Protein 6MSP (pdb70)

Solvent-accessible surface area: 7306 Å² total; per-residue (Å²): 247,60,159,156,150,180,134,114,106,94,98,209,160,49,16,157,183,34,13,135,70,0,96,176,7,55,99,20,0,71,101,3,51,134,134,6,37,75,0,24,0,8,4,72,4,86,73,119,152,31,74,26,162,22,168,124,36,52,112,51,84,0,14,90,5,0,16,81,3,81,88,40,46,122,187,54,62,40,92,113,9,46,8,14,0,49,2,57,70,85,72,85,79,85,80,99,259

Secondary structure (DSSP, 8-state):
---PPPP--------TTTTTHHHHHHHHHHHHTTTT-EEEEEEEETTEEEEEEEES--HHHHHHHHHHHHHHHHH---S-EEEEEEETTEEEEEE--

Sequence (97 aa):
MGHHHHHHENLYFQSHMTDELLERLRQLFEELHERGTEIVVEVHINGERDEIRVRNISKEELKKLLERIREKIEREGSSEVEVNVHSGGQTWTFNEKMGHHHHHHENLYFQSHMTDELLERLRQLFEELHERGTEIVVEVHINGERDEIRVRNISKEELKKLLERIREKIEREGSSEVEVNVHSGGQTWTFNEKMGHHHHHHENLYFQSHMTDELLERLRQLFEELHERGTEIVVEVHINGERDEIRVRNISKEELKKLLERIREKIEREGSSEVEVNVHSGGQTWTFNEKMGHHHHHHENLYFQSHMTDELLERLRQLFEELHERGTEIVVEVHINGERDEIRVRNISKEELKKLLERIREKIEREGSSEVEVNVHSGGQTWTFNEKMGHHHHHHENLYFQSHMTDELLERLRQLFEELHERGTEIVVEVHINGERDEIRVRNISKEELKKLLERIREKIEREGSSEVEVNVHSGGQTWTFNEKMGHHHHHHENLYFQSHMTDELLERLRQLFEELHERGTEIVVEVHINGERDEIRVRNISKEELKKLLERIREKIEREGSSEVEVNVHSGGQTWTFNEKMGHHHHHHENLYFQSHMTDELLERLRQLFEELHERGTEIVVEVHINGERDEIRVRNISKEELKKLLERIREKIEREGSSEVEVNVHSGGQTWTFNEKMGHHHHHHENLYFQSHMTDELLERLRQLFEELHERGTEIVVEVHINGERDEIRVRNISKEELKKLLERIREKIEREGSSEVEVNVHSGGQTWTFNEKMGHHHHHHENLYFQSHMTDELLERLRQLFEELHERGTEIVVEVHINGERDEIRVRNISKEELKKLLERIREKIEREGSSEVEVNVHSGGQTWTFNEKMGHHHHHHENLYFQSHMTDELLERLRQLFEELHERGTEIVVEVHINGERDEIRVRNISKEELKKLLERIREKIEREGSSEVEVNVHSGGQTWTFNEKMGHHHHHHENLYFQSHMTDELLERLRQLFEELHERGTEIVVEVHINGERDEIRVRNISKEELKKLLERIREKIEREGSSEVEVNVHSGGQTWTFNEKMGHHHHHHENLYFQSHMTDELLERLRQLFEELHERGTEIVVEVHINGERDEIRVRNISKEELKKLLERIREKIEREGSSEVEVNVHSGGQTWTFNEKMGHHHHHHENLYFQSHMTDELLERLRQLFEELHERGTEIVVEVHINGERDEIRVRNISKEELKKLLERIREKIEREGSSEVEVNVHSGGQTWTFNEKMGHHHHHHENLYFQSHMTDELLERLRQLFEELHERGTEIVVEVHINGERDEIRVRNISKEELKKLLERIREKIEREGSSEVEVNVHSGGQTWTFNEKMGHHHHHHENLYFQSHMTDELLERLRQLFEELHERGTEIVVEVHINGERDEIRVRNISKEELKKLLERIREKIEREGSSEVEVNVHSGGQTWTFNEKMGHHHHHHENLYFQSHMTDELLERLRQLFEELHERGTEIVVEVHINGERDEIRVRNISKEELKKLLERIREKIEREGSSEVEVNVHSGGQTWTFNEKMGHHHHHHENLYFQSHMTDELLERLRQLFEELHERGTEIVVEVHINGERDEIRVRNISKEELKKLLERIREKIEREGSSEVEVNVHSGGQTWTFNEKMGHHHHHHENLYFQSHMTDELLERLRQLFEELHERGTEIVVEVHINGERDEIRVRNISKEELKKLLERIREKIEREGSSEVEVNVHSGGQTWTFNEKMGHHHHHHENLYFQSHMTDELLERLRQLFEELHERGTEIVVEVHINGERDEIRVRNISKEELKKLLERIREKIEREGSSEVEVNVHSGGQTWTFNEKMGHHHHHHENLYFQSHMTDELLERLRQLFEELHERGTEIVVEVHINGERDEIRVRNISKEELKKLLERIREKIEREGSSEVEVNVHSGGQTWTFNEK

Nearest PDB structures (foldseek):
  6msp-assembly1_A  TM=8.173E-01  e=9.191E-14  synthetic construct
  2ybv-assembly1_L  TM=6.502E-01  e=7.296E-02  Thermosynechococcus vestitus BP-1
  1y8x-assembly1_B  TM=4.768E-01  e=2.147E-01  Homo sapiens
  6msp-assembly1_A  TM=8.013E-01  e=2.602E-12  synthetic construct
  1qys-assembly1_A  TM=6.746E-01  e=5.087E-01  unclassified

Radius of gyration: 14.79 Å; Cα contacts (8 Å, |Δi|>4): 127; chains: 1; bounding box: 31×31×53 Å

Structure (mmCIF, N/CA/C/O backbone):
data_6MSP
#
_entry.id   6MSP
#
loop_
_atom_site.group_PDB
_atom_site.id
_atom_site.type_symbol
_atom_site.label_atom_id
_atom_site.label_alt_id
_atom_site.label_comp_id
_atom_site.label_asym_id
_atom_site.label_entity_id
_atom_site.label_seq_id
_atom_site.pdbx_PDB_ins_code
_atom_site.Cartn_x
_atom_site.Cartn_y
_atom_site.Cartn_z
_atom_site.occupancy
_atom_site.B_iso_or_equiv
_atom_site.auth_seq_id
_atom_site.auth_comp_id
_atom_site.auth_asym_id
_atom_site.auth_atom_id
_atom_site.pdbx_PDB_model_num
ATOM 1 N N . MET A 1 1 ? -14.607 5.087 38.837 1.00 13.31 1 MET A N 1
ATOM 2 C CA . MET A 1 1 ? -14.086 3.891 38.153 1.00 13.30 1 MET A CA 1
ATOM 3 C C . MET A 1 1 ? -12.996 4.338 37.165 1.00 43.54 1 MET A C 1
ATOM 4 O O . MET A 1 1 ? -11.859 3.852 37.214 1.00 42.41 1 MET A O 1
ATOM 20 N N . GLY A 1 2 ? -13.364 5.291 36.280 1.00 72.13 2 GLY A N 1
ATOM 21 C CA . GLY A 1 2 ? -12.438 5.876 35.305 1.00 43.31 2 GLY A CA 1
ATOM 22 C C . GLY A 1 2 ? -12.250 5.013 34.061 1.00 53.01 2 GLY A C 1
ATOM 23 O O . GLY A 1 2 ? -12.848 3.932 33.945 1.00 22.40 2 GLY A O 1
ATOM 27 N N . HIS A 1 3 ? -11.399 5.506 33.139 1.00 72.01 3 HIS A N 1
ATOM 28 C CA . HIS A 1 3 ? -11.013 4.799 31.905 1.00 72.11 3 HIS A CA 1
ATOM 29 C C . HIS A 1 3 ? -9.842 5.554 31.247 1.00 41.25 3 HIS A C 1
ATOM 30 O O . HIS A 1 3 ? -10.005 6.711 30.830 1.00 32.24 3 HIS A O 1
ATOM 45 N N . HIS A 1 4 ? -8.672 4.897 31.161 1.00 21.24 4 HIS A N 1
ATOM 46 C CA . HIS A 1 4 ? -7.501 5.433 30.453 1.00 65.23 4 HIS A CA 1
ATOM 47 C C . HIS A 1 4 ? -7.802 5.475 28.940 1.00 54.25 4 HIS A C 1
ATOM 48 O O . HIS A 1 4 ? -8.141 4.447 28.336 1.00 53.34 4 HIS A O 1
ATOM 63 N N . HIS A 1 5 ? -7.698 6.685 28.362 1.00 33.23 5 HIS A N 1
ATOM 64 C CA . HIS A 1 5 ? -7.942 6.949 26.925 1.00 52.12 5 HIS A CA 1
ATOM 65 C C . HIS A 1 5 ? -6.808 6.360 26.067 1.00 1.34 5 HIS A C 1
ATOM 66 O O . HIS A 1 5 ? -5.777 5.955 26.621 1.00 54.32 5 HIS A O 1
ATOM 81 N N . HIS A 1 6 ? -7.002 6.324 24.722 1.00 32.24 6 HIS A N 1
ATOM 82 C CA . HIS A 1 6 ? -6.074 5.614 23.807 1.00 4.12 6 HIS A CA 1
ATOM 83 C C . HIS A 1 6 ? -4.631 6.141 23.950 1.00 51.32 6 HIS A C 1
ATOM 84 O O . HIS A 1 6 ? -4.396 7.355 23.881 1.00 45.24 6 HIS A O 1
ATOM 99 N N . HIS A 1 7 ? -3.687 5.221 24.208 1.00 12.53 7 HIS A N 1
ATOM 100 C CA . HIS A 1 7 ? -2.266 5.569 24.355 1.00 60.23 7 HIS A CA 1
ATOM 101 C C . HIS A 1 7 ? -1.624 5.774 22.973 1.00 32.53 7 HIS A C 1
ATOM 102 O O . HIS A 1 7 ? -2.040 5.156 21.985 1.00 62.35 7 HIS A O 1
ATOM 117 N N . HIS A 1 8 ? -0.617 6.646 22.926 1.00 53.14 8 HIS A N 1
ATOM 118 C CA . HIS A 1 8 ? 0.167 6.925 21.720 1.00 43.04 8 HIS A CA 1
ATOM 119 C C . HIS A 1 8 ? 1.637 6.591 22.000 1.00 30.20 8 HIS A C 1
ATOM 120 O O . HIS A 1 8 ? 2.272 7.221 22.850 1.00 13.10 8 HIS A O 1
ATOM 135 N N . GLU A 1 9 ? 2.159 5.584 21.295 1.00 33.25 9 GLU A N 1
ATOM 136 C CA . GLU A 1 9 ? 3.591 5.233 21.325 1.00 3.34 9 GLU A CA 1
ATOM 137 C C . GLU A 1 9 ? 4.233 5.688 20.002 1.00 31.53 9 GLU A C 1
ATOM 138 O O . GLU A 1 9 ? 3.543 5.844 18.990 1.00 30.33 9 GLU A O 1
ATOM 150 N N . ASN A 1 10 ? 5.554 5.915 20.027 1.00 25.21 10 ASN A N 1
ATOM 151 C CA . ASN A 1 10 ? 6.306 6.455 18.879 1.00 61.14 10 ASN A CA 1
ATOM 152 C C . ASN A 1 10 ? 7.211 5.372 18.278 1.00 64.15 10 ASN A C 1
ATOM 153 O O . ASN A 1 10 ? 8.110 4.856 18.957 1.00 51.30 10 ASN A O 1
ATOM 164 N N . LEU A 1 11 ? 6.929 4.997 17.016 1.00 11.41 11 LEU A N 1
ATOM 165 C CA . LEU A 1 11 ? 7.847 4.200 16.194 1.00 55.40 11 LEU A CA 1
ATOM 166 C C . LEU A 1 11 ? 8.943 5.144 15.681 1.00 35.45 11 LEU A C 1
ATOM 167 O O . LEU A 1 11 ? 8.731 5.887 14.711 1.00 73.14 11 LEU A O 1
ATOM 183 N N . TYR A 1 12 ? 10.081 5.142 16.394 1.00 62.24 12 TYR A N 1
ATOM 184 C CA . TYR A 1 12 ? 11.197 6.090 16.186 1.00 32.15 12 TYR A CA 1
ATOM 185 C C . TYR A 1 12 ? 11.764 6.038 14.753 1.00 33.03 12 TYR A C 1
ATOM 186 O O . TYR A 1 12 ? 12.215 7.059 14.216 1.00 31.41 12 TYR A O 1
ATOM 204 N N . PHE A 1 13 ? 11.724 4.842 14.143 1.00 42.04 13 PHE A N 1
ATOM 205 C CA . PHE A 1 13 ? 12.346 4.582 12.835 1.00 15.14 13 PHE A CA 1
ATOM 206 C C . PHE A 1 13 ? 11.344 3.961 11.844 1.00 30.12 13 PHE A C 1
ATOM 207 O O . PHE A 1 13 ? 10.231 3.560 12.208 1.00 1.20 13 PHE A O 1
ATOM 224 N N . GLN A 1 14 ? 11.775 3.918 10.581 1.00 73.31 14 GLN A N 1
ATOM 225 C CA . GLN A 1 14 ? 11.099 3.228 9.474 1.00 53.21 14 GLN A CA 1
ATOM 226 C C . GLN A 1 14 ? 12.133 2.258 8.837 1.00 32.12 14 GLN A C 1
ATOM 227 O O . GLN A 1 14 ? 13.310 2.273 9.219 1.00 42.43 14 GLN A O 1
ATOM 241 N N . SER A 1 15 ? 11.688 1.407 7.903 1.00 3.12 15 SER A N 1
ATOM 242 C CA . SER A 1 15 ? 12.500 0.315 7.313 1.00 75.04 15 SER A CA 1
ATOM 243 C C . SER A 1 15 ? 13.473 0.814 6.208 1.00 64.21 15 SER A C 1
ATOM 244 O O . SER A 1 15 ? 13.529 0.238 5.107 1.00 75.54 15 SER A O 1
ATOM 252 N N . HIS A 1 16 ? 14.284 1.846 6.533 1.00 53.52 16 HIS A N 1
ATOM 253 C CA . HIS A 1 16 ? 15.142 2.550 5.555 1.00 3.45 16 HIS A CA 1
ATOM 254 C C . HIS A 1 16 ? 16.353 1.681 5.130 1.00 51.13 16 HIS A C 1
ATOM 255 O O . HIS A 1 16 ? 17.446 1.781 5.696 1.00 71.23 16 HIS A O 1
ATOM 270 N N . MET A 1 17 ? 16.093 0.814 4.149 1.00 41.30 17 MET A N 1
ATOM 271 C CA . MET A 1 17 ? 17.071 -0.093 3.530 1.00 1.41 17 MET A CA 1
ATOM 272 C C . MET A 1 17 ? 16.394 -0.691 2.290 1.00 51.31 17 MET A C 1
ATOM 273 O O . MET A 1 17 ? 16.922 -0.629 1.177 1.00 1.25 17 MET A O 1
ATOM 287 N N . THR A 1 18 ? 15.201 -1.258 2.522 1.00 22.20 18 THR A N 1
ATOM 288 C CA . THR A 1 18 ? 14.254 -1.660 1.471 1.00 34.20 18 THR A CA 1
ATOM 289 C C . THR A 1 18 ? 13.406 -0.442 1.056 1.00 33.24 18 THR A C 1
ATOM 290 O O . THR A 1 18 ? 13.042 -0.292 -0.121 1.00 3.00 18 THR A O 1
ATOM 301 N N . ASP A 1 19 ? 13.096 0.406 2.065 1.00 25.45 19 ASP A N 1
ATOM 302 C CA . ASP A 1 19 ? 12.307 1.634 1.897 1.00 11.04 19 ASP A CA 1
ATOM 303 C C . ASP A 1 19 ? 12.975 2.588 0.891 1.00 53.53 19 ASP A C 1
ATOM 304 O O . ASP A 1 19 ? 13.885 3.363 1.221 1.00 12.45 19 ASP A O 1
ATOM 313 N N . GLU A 1 20 ? 12.537 2.437 -0.356 1.00 22.13 20 GLU A N 1
ATOM 314 C CA . GLU A 1 20 ? 12.994 3.213 -1.497 1.00 34.31 20 GLU A CA 1
ATOM 315 C C . GLU A 1 20 ? 11.787 3.379 -2.417 1.00 32.50 20 GLU A C 1
ATOM 316 O O . GLU A 1 20 ? 11.264 4.484 -2.597 1.00 51.32 20 GLU A O 1
ATOM 328 N N . LEU A 1 21 ? 11.323 2.233 -2.944 1.00 73.32 21 LEU A N 1
ATOM 329 C CA . LEU A 1 21 ? 10.034 2.131 -3.649 1.00 70.32 21 LEU A CA 1
ATOM 330 C C . LEU A 1 21 ? 8.870 2.199 -2.642 1.00 43.23 21 LEU A C 1
ATOM 331 O O . LEU A 1 21 ? 7.756 2.564 -3.008 1.00 71.13 21 LEU A O 1
ATOM 347 N N . LEU A 1 22 ? 9.153 1.840 -1.371 1.00 31.25 22 LEU A N 1
ATOM 348 C CA . LEU A 1 22 ? 8.162 1.873 -0.281 1.00 31.45 22 LEU A CA 1
ATOM 349 C C . LEU A 1 22 ? 7.779 3.321 0.083 1.00 34.32 22 LEU A C 1
ATOM 350 O O . LEU A 1 22 ? 6.595 3.608 0.302 1.00 54.23 22 LEU A O 1
ATOM 366 N N . GLU A 1 23 ? 8.786 4.228 0.158 1.00 33.32 23 GLU A N 1
ATOM 367 C CA . GLU A 1 23 ? 8.540 5.668 0.396 1.00 23.22 23 GLU A CA 1
ATOM 368 C C . GLU A 1 23 ? 7.697 6.256 -0.747 1.00 12.54 23 GLU A C 1
ATOM 369 O O . GLU A 1 23 ? 6.817 7.085 -0.506 1.00 4.41 23 GLU A O 1
ATOM 381 N N . ARG A 1 24 ? 7.971 5.789 -1.986 1.00 42.53 24 ARG A N 1
ATOM 382 C CA . ARG A 1 24 ? 7.193 6.150 -3.187 1.00 33.52 24 ARG A CA 1
ATOM 383 C C . ARG A 1 24 ? 5.712 5.731 -3.042 1.00 74.43 24 ARG A C 1
ATOM 384 O O . ARG A 1 24 ? 4.817 6.381 -3.601 1.00 0.41 24 ARG A O 1
ATOM 405 N N . LEU A 1 25 ? 5.464 4.639 -2.279 1.00 32.13 25 LEU A N 1
ATOM 406 C CA . LEU A 1 25 ? 4.101 4.169 -1.977 1.00 45.23 25 LEU A CA 1
ATOM 407 C C . LEU A 1 25 ? 3.479 5.056 -0.884 1.00 14.41 25 LEU A C 1
ATOM 408 O O . LEU A 1 25 ? 2.277 5.332 -0.922 1.00 31.04 25 LEU A O 1
ATOM 424 N N . ARG A 1 26 ? 4.322 5.526 0.079 1.00 64.02 26 ARG A N 1
ATOM 425 C CA . ARG A 1 26 ? 3.868 6.420 1.163 1.00 22.23 26 ARG A CA 1
ATOM 426 C C . ARG A 1 26 ? 3.529 7.810 0.621 1.00 55.34 26 ARG A C 1
ATOM 427 O O . ARG A 1 26 ? 2.763 8.532 1.242 1.00 42.42 26 ARG A O 1
ATOM 448 N N . GLN A 1 27 ? 4.118 8.190 -0.531 1.00 22.40 27 GLN A N 1
ATOM 449 C CA . GLN A 1 27 ? 3.779 9.456 -1.199 1.00 43.41 27 GLN A CA 1
ATOM 450 C C . GLN A 1 27 ? 2.302 9.434 -1.609 1.00 33.33 27 GLN A C 1
ATOM 451 O O . GLN A 1 27 ? 1.585 10.413 -1.402 1.00 1.22 27 GLN A O 1
ATOM 465 N N . LEU A 1 28 ? 1.861 8.277 -2.139 1.00 72.33 28 LEU A N 1
ATOM 466 C CA . LEU A 1 28 ? 0.468 8.061 -2.549 1.00 74.42 28 LEU A CA 1
ATOM 467 C C . LEU A 1 28 ? -0.454 7.925 -1.313 1.00 70.23 28 LEU A C 1
ATOM 468 O O . LEU A 1 28 ? -1.565 8.441 -1.328 1.00 2.02 28 LEU A O 1
ATOM 484 N N . PHE A 1 29 ? 0.023 7.242 -0.240 1.00 52.40 29 PHE A N 1
ATOM 485 C CA . PHE A 1 29 ? -0.763 7.052 1.012 1.00 54.33 29 PHE A CA 1
ATOM 486 C C . PHE A 1 29 ? -1.024 8.402 1.712 1.00 30.34 29 PHE A C 1
ATOM 487 O O . PHE A 1 29 ? -2.152 8.698 2.105 1.00 60.54 29 PHE A O 1
ATOM 504 N N . GLU A 1 30 ? 0.046 9.211 1.836 1.00 14.44 30 GLU A N 1
ATOM 505 C CA . GLU A 1 30 ? 0.016 10.553 2.457 1.00 62.04 30 GLU A CA 1
ATOM 506 C C . GLU A 1 30 ? -0.769 11.554 1.600 1.00 4.22 30 GLU A C 1
ATOM 507 O O . GLU A 1 30 ? -1.359 12.502 2.127 1.00 13.51 30 GLU A O 1
ATOM 519 N N . GLU A 1 31 ? -0.743 11.343 0.277 1.00 22.53 31 GLU A N 1
ATOM 520 C CA . GLU A 1 31 ? -1.520 12.141 -0.679 1.00 11.21 31 GLU A CA 1
ATOM 521 C C . GLU A 1 31 ? -3.025 11.886 -0.473 1.00 71.23 31 GLU A C 1
ATOM 522 O O . GLU A 1 31 ? -3.792 12.814 -0.241 1.00 54.00 31 GLU A O 1
ATOM 534 N N . LEU A 1 32 ? -3.409 10.594 -0.496 1.00 74.31 32 LEU A N 1
ATOM 535 C CA . LEU A 1 32 ? -4.808 10.138 -0.321 1.00 71.33 32 LEU A CA 1
ATOM 536 C C . LEU A 1 32 ? -5.311 10.385 1.118 1.00 54.01 32 LEU A C 1
ATOM 537 O O . LEU A 1 32 ? -6.519 10.425 1.363 1.00 63.24 32 LEU A O 1
ATOM 553 N N . HIS A 1 33 ? -4.364 10.554 2.058 1.00 12.23 33 HIS A N 1
ATOM 554 C CA . HIS A 1 33 ? -4.645 10.846 3.478 1.00 2.22 33 HIS A CA 1
ATOM 555 C C . HIS A 1 33 ? -5.395 12.203 3.639 1.00 62.34 33 HIS A C 1
ATOM 556 O O . HIS A 1 33 ? -6.015 12.443 4.681 1.00 44.44 33 HIS A O 1
ATOM 571 N N . GLU A 1 34 ? -5.348 13.063 2.584 1.00 71.13 34 GLU A N 1
ATOM 572 C CA . GLU A 1 34 ? -6.107 14.334 2.529 1.00 23.14 34 GLU A CA 1
ATOM 573 C C . GLU A 1 34 ? -7.624 14.083 2.731 1.00 62.14 34 GLU A C 1
ATOM 574 O O . GLU A 1 34 ? -8.303 14.850 3.423 1.00 34.14 34 GLU A O 1
ATOM 586 N N . ARG A 1 35 ? -8.143 12.985 2.130 1.00 65.22 35 ARG A N 1
ATOM 587 C CA . ARG A 1 35 ? -9.554 12.583 2.273 1.00 53.25 35 ARG A CA 1
ATOM 588 C C . ARG A 1 35 ? -9.666 11.489 3.345 1.00 62.33 35 ARG A C 1
ATOM 589 O O . ARG A 1 35 ? -10.679 11.406 4.050 1.00 4.23 35 ARG A O 1
ATOM 610 N N . GLY A 1 36 ? -8.588 10.672 3.467 1.00 44.11 36 GLY A N 1
ATOM 611 C CA . GLY A 1 36 ? -8.521 9.571 4.426 1.00 53.52 36 GLY A CA 1
ATOM 612 C C . GLY A 1 36 ? -9.615 8.538 4.220 1.00 31.41 36 GLY A C 1
ATOM 613 O O . GLY A 1 36 ? -10.136 7.992 5.183 1.00 62.15 36 GLY A O 1
ATOM 617 N N . THR A 1 37 ? -9.941 8.258 2.945 1.00 54.35 37 THR A N 1
ATOM 618 C CA . THR A 1 37 ? -11.061 7.368 2.569 1.00 23.52 37 THR A CA 1
ATOM 619 C C . THR A 1 37 ? -10.669 5.878 2.752 1.00 13.54 37 THR A C 1
ATOM 620 O O . THR A 1 37 ? -9.643 5.565 3.375 1.00 32.41 37 THR A O 1
ATOM 631 N N . GLU A 1 38 ? -11.528 4.974 2.245 1.00 54.01 38 GLU A N 1
ATOM 632 C CA . GLU A 1 38 ? -11.243 3.537 2.153 1.00 74.43 38 GLU A CA 1
ATOM 633 C C . GLU A 1 38 ? -10.043 3.277 1.212 1.00 75.15 38 GLU A C 1
ATOM 634 O O . GLU A 1 38 ? -10.195 3.092 -0.007 1.00 22.44 38 GLU A O 1
ATOM 646 N N . ILE A 1 39 ? -8.836 3.300 1.802 1.00 61.12 39 ILE A N 1
ATOM 647 C CA . ILE A 1 39 ? -7.589 3.029 1.091 1.00 51.31 39 ILE A CA 1
ATOM 648 C C . ILE A 1 39 ? -7.267 1.545 1.279 1.00 52.44 39 ILE A C 1
ATOM 649 O O . ILE A 1 39 ? -6.945 1.103 2.381 1.00 32.31 39 ILE A O 1
ATOM 665 N N . VAL A 1 40 ? -7.416 0.773 0.199 1.00 30.40 40 VAL A N 1
ATOM 666 C CA . VAL A 1 40 ? -7.230 -0.677 0.223 1.00 53.52 40 VAL A CA 1
ATOM 667 C C . VAL A 1 40 ? -5.888 -1.022 -0.431 1.00 73.44 40 VAL A C 1
ATOM 668 O O . VAL A 1 40 ? -5.733 -0.889 -1.647 1.00 24.34 40 VAL A O 1
ATOM 681 N N . VAL A 1 41 ? -4.913 -1.420 0.399 1.00 12.35 41 VAL A N 1
ATOM 682 C CA . VAL A 1 41 ? -3.570 -1.791 -0.044 1.00 52.24 41 VAL A CA 1
ATOM 683 C C . VAL A 1 41 ? -3.533 -3.302 -0.287 1.00 54.34 41 VAL A C 1
ATOM 684 O O . VAL A 1 41 ? -3.608 -4.093 0.647 1.00 14.33 41 VAL A O 1
ATOM 697 N N . GLU A 1 42 ? -3.429 -3.673 -1.554 1.00 22.35 42 GLU A N 1
ATOM 698 C CA . GLU A 1 42 ? -3.536 -5.050 -2.027 1.00 33.14 42 GLU A CA 1
ATOM 699 C C . GLU A 1 42 ? -2.199 -5.466 -2.647 1.00 60.45 42 GLU A C 1
ATOM 700 O O . GLU A 1 42 ? -1.678 -4.775 -3.517 1.00 54.01 42 GLU A O 1
ATOM 712 N N . VAL A 1 43 ? -1.642 -6.590 -2.177 1.00 1.40 43 VAL A N 1
ATOM 713 C CA . VAL A 1 43 ? -0.312 -7.066 -2.576 1.00 71.03 43 VAL A CA 1
ATOM 714 C C . VAL A 1 43 ? -0.436 -8.499 -3.124 1.00 55.33 43 VAL A C 1
ATOM 715 O O . VAL A 1 43 ? -0.560 -9.445 -2.352 1.00 34.33 43 VAL A O 1
ATOM 728 N N . HIS A 1 44 ? -0.419 -8.636 -4.465 1.00 33.31 44 HIS A N 1
ATOM 729 C CA . HIS A 1 44 ? -0.425 -9.934 -5.161 1.00 5.12 44 HIS A CA 1
ATOM 730 C C . HIS A 1 44 ? 1.014 -10.318 -5.521 1.00 2.12 44 HIS A C 1
ATOM 731 O O . HIS A 1 44 ? 1.634 -9.654 -6.356 1.00 42.05 44 HIS A O 1
ATOM 746 N N . ILE A 1 45 ? 1.563 -11.359 -4.870 1.00 33.14 45 ILE A N 1
ATOM 747 C CA . ILE A 1 45 ? 2.874 -11.925 -5.239 1.00 22.25 45 ILE A CA 1
ATOM 748 C C . ILE A 1 45 ? 2.745 -13.433 -5.487 1.00 40.31 45 ILE A C 1
ATOM 749 O O . ILE A 1 45 ? 2.418 -14.191 -4.563 1.00 11.34 45 ILE A O 1
ATOM 765 N N . ASN A 1 46 ? 2.980 -13.826 -6.770 1.00 70.22 46 ASN A N 1
ATOM 766 C CA . ASN A 1 46 ? 3.011 -15.230 -7.264 1.00 64.31 46 ASN A CA 1
ATOM 767 C C . ASN A 1 46 ? 1.599 -15.848 -7.299 1.00 24.34 46 ASN A C 1
ATOM 768 O O . ASN A 1 46 ? 1.007 -16.029 -8.375 1.00 52.14 46 ASN A O 1
ATOM 779 N N . GLY A 1 47 ? 1.072 -16.134 -6.106 1.00 75.04 47 GLY A N 1
ATOM 780 C CA . GLY A 1 47 ? -0.270 -16.711 -5.931 1.00 32.13 47 GLY A CA 1
ATOM 781 C C . GLY A 1 47 ? -0.847 -16.434 -4.548 1.00 74.23 47 GLY A C 1
ATOM 782 O O . GLY A 1 47 ? -1.862 -17.024 -4.162 1.00 52.34 47 GLY A O 1
ATOM 786 N N . GLU A 1 48 ? -0.182 -15.545 -3.810 1.00 35.14 48 GLU A N 1
ATOM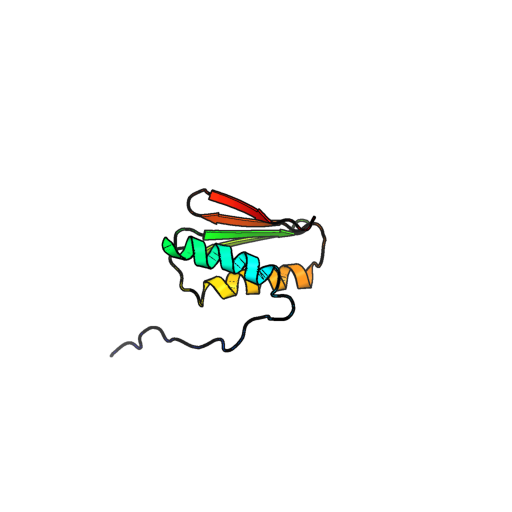 787 C CA . GLU A 1 48 ? -0.621 -15.071 -2.503 1.00 21.11 48 GLU A CA 1
ATOM 788 C C . GLU A 1 48 ? -1.035 -13.614 -2.653 1.00 14.31 48 GLU A C 1
ATOM 789 O O . GLU A 1 48 ? -0.374 -12.864 -3.367 1.00 41.40 48 GLU A O 1
ATOM 801 N N . ARG A 1 49 ? -2.130 -13.215 -2.009 1.00 30.12 49 ARG A N 1
ATOM 802 C CA . ARG A 1 49 ? -2.561 -11.809 -1.990 1.00 51.13 49 ARG A CA 1
ATOM 803 C C . ARG A 1 49 ? -2.774 -11.353 -0.543 1.00 70.41 49 ARG A C 1
ATOM 804 O O . ARG A 1 49 ? -3.104 -12.169 0.328 1.00 65.31 49 ARG A O 1
ATOM 825 N N . ASP A 1 50 ? -2.581 -10.051 -0.296 1.00 24.42 50 ASP A N 1
ATOM 826 C CA . ASP A 1 50 ? -2.767 -9.451 1.032 1.00 42.02 50 ASP A CA 1
ATOM 827 C C . ASP A 1 50 ? -3.536 -8.131 0.872 1.00 61.02 50 ASP A C 1
ATOM 828 O O . ASP A 1 50 ? -3.018 -7.170 0.307 1.00 40.44 50 ASP A O 1
ATOM 837 N N . GLU A 1 51 ? -4.758 -8.098 1.405 1.00 15.32 51 GLU A N 1
ATOM 838 C CA . GLU A 1 51 ? -5.699 -6.973 1.253 1.00 44.31 51 GLU A CA 1
ATOM 839 C C . GLU A 1 51 ? -5.846 -6.247 2.605 1.00 34.43 51 GLU A C 1
ATOM 840 O O . GLU A 1 51 ? -6.253 -6.863 3.596 1.00 74.45 51 GLU A O 1
ATOM 852 N N . ILE A 1 52 ? -5.498 -4.946 2.649 1.00 41.42 52 ILE A N 1
ATOM 853 C CA . ILE A 1 52 ? -5.562 -4.127 3.878 1.00 72.54 52 ILE A CA 1
ATOM 854 C C . ILE A 1 52 ? -6.542 -2.964 3.642 1.00 23.33 52 ILE A C 1
ATOM 855 O O . ILE A 1 52 ? -6.213 -2.032 2.907 1.00 25.42 52 ILE A O 1
ATOM 871 N N . ARG A 1 53 ? -7.733 -3.009 4.259 1.00 60.23 53 ARG A N 1
ATOM 872 C CA . ARG A 1 53 ? -8.720 -1.916 4.156 1.00 52.15 53 ARG A CA 1
ATOM 873 C C . ARG A 1 53 ? -8.521 -0.966 5.350 1.00 32.31 53 ARG A C 1
ATOM 874 O O . ARG A 1 53 ? -8.850 -1.324 6.483 1.00 43.02 53 ARG A O 1
ATOM 895 N N . VAL A 1 54 ? -7.941 0.226 5.101 1.00 21.35 54 VAL A N 1
ATOM 896 C CA . VAL A 1 54 ? -7.752 1.268 6.133 1.00 74.12 54 VAL A CA 1
ATOM 897 C C . VAL A 1 54 ? -8.628 2.492 5.795 1.00 13.31 54 VAL A C 1
ATOM 898 O O . VAL A 1 54 ? -8.490 3.108 4.736 1.00 54.30 54 VAL A O 1
ATOM 911 N N . ARG A 1 55 ? -9.571 2.797 6.699 1.00 70.34 55 ARG A N 1
ATOM 912 C CA . ARG A 1 55 ? -10.590 3.841 6.506 1.00 55.22 55 ARG A CA 1
ATOM 913 C C . ARG A 1 55 ? -10.458 4.864 7.644 1.00 33.13 55 ARG A C 1
ATOM 914 O O . ARG A 1 55 ? -10.743 4.534 8.806 1.00 63.02 55 ARG A O 1
ATOM 935 N N . ASN A 1 56 ? -10.000 6.086 7.301 1.00 51.42 56 ASN A N 1
ATOM 936 C CA . ASN A 1 56 ? -9.775 7.204 8.254 1.00 4.53 56 ASN A CA 1
ATOM 937 C C . ASN A 1 56 ? -8.681 6.831 9.271 1.00 30.04 56 ASN A C 1
ATOM 938 O O . ASN A 1 56 ? -8.961 6.512 10.430 1.00 41.31 56 ASN A O 1
ATOM 949 N N . ILE A 1 57 ? -7.433 6.832 8.790 1.00 64.13 57 ILE A N 1
ATOM 950 C CA . ILE A 1 57 ? -6.246 6.454 9.580 1.00 23.41 57 ILE A CA 1
ATOM 951 C C . ILE A 1 57 ? -5.290 7.648 9.755 1.00 25.03 57 ILE A C 1
ATOM 952 O O . ILE A 1 57 ? -5.496 8.708 9.158 1.00 22.05 57 ILE A O 1
ATOM 968 N N . SER A 1 58 ? -4.260 7.457 10.592 1.00 23.12 58 SER A N 1
ATOM 969 C CA . SER A 1 58 ? -3.207 8.457 10.835 1.00 14.14 58 SER A CA 1
ATOM 970 C C . SER A 1 58 ? -1.967 8.169 9.955 1.00 31.03 58 SER A C 1
ATOM 971 O O . SER A 1 58 ? -1.872 7.107 9.318 1.00 15.22 58 SER A O 1
ATOM 979 N N . LYS A 1 59 ? -1.020 9.129 9.938 1.00 72.02 59 LYS A N 1
ATOM 980 C CA . LYS A 1 59 ? 0.241 9.028 9.161 1.00 14.52 59 LYS A CA 1
ATOM 981 C C . LYS A 1 59 ? 1.171 7.932 9.734 1.00 52.02 59 LYS A C 1
ATOM 982 O O . LYS A 1 59 ? 1.974 7.328 9.010 1.00 63.20 59 LYS A O 1
ATOM 1001 N N . GLU A 1 60 ? 1.026 7.691 11.046 1.00 0.04 60 GLU A N 1
ATOM 1002 C CA . GLU A 1 60 ? 1.762 6.649 11.787 1.00 51.31 60 GLU A CA 1
ATOM 1003 C C . GLU A 1 60 ? 1.139 5.258 11.550 1.00 0.14 60 GLU A C 1
ATOM 1004 O O . GLU A 1 60 ? 1.789 4.235 11.774 1.00 41.34 60 GLU A O 1
ATOM 1016 N N . GLU A 1 61 ? -0.129 5.237 11.104 1.00 4.40 61 GLU A N 1
ATOM 1017 C CA . GLU A 1 61 ? -0.825 3.994 10.757 1.00 73.43 61 GLU A CA 1
ATOM 1018 C C . GLU A 1 61 ? -0.427 3.547 9.343 1.00 11.23 61 GLU A C 1
ATOM 1019 O O . GLU A 1 61 ? -0.083 2.386 9.127 1.00 65.11 61 GLU A O 1
ATOM 1031 N N . LEU A 1 62 ? -0.456 4.492 8.377 1.00 12.42 62 LEU A N 1
ATOM 1032 C CA . LEU A 1 62 ? -0.235 4.162 6.956 1.00 61.21 62 LEU A CA 1
ATOM 1033 C C . LEU A 1 62 ? 1.235 3.825 6.630 1.00 40.24 62 LEU A C 1
ATOM 1034 O O . LEU A 1 62 ? 1.506 3.191 5.600 1.00 72.50 62 LEU A O 1
ATOM 1050 N N . LYS A 1 63 ? 2.185 4.247 7.498 1.00 73.03 63 LYS A N 1
ATOM 1051 C CA . LYS A 1 63 ? 3.599 3.843 7.354 1.00 52.34 63 LYS A CA 1
ATOM 1052 C C . LYS A 1 63 ? 3.733 2.311 7.531 1.00 73.41 63 LYS A C 1
ATOM 1053 O O . LYS A 1 63 ? 4.632 1.681 6.961 1.00 11.54 63 LYS A O 1
ATOM 1072 N N . LYS A 1 64 ? 2.815 1.726 8.336 1.00 45.31 64 LYS A N 1
ATOM 1073 C CA . LYS A 1 64 ? 2.761 0.277 8.576 1.00 62.12 64 LYS A CA 1
ATOM 1074 C C . LYS A 1 64 ? 2.372 -0.483 7.299 1.00 63.21 64 LYS A C 1
ATOM 1075 O O . LYS A 1 64 ? 2.755 -1.633 7.158 1.00 2.52 64 LYS A O 1
ATOM 1094 N N . LEU A 1 65 ? 1.632 0.173 6.371 1.00 41.12 65 LEU A N 1
ATOM 1095 C CA . LEU A 1 65 ? 1.137 -0.474 5.130 1.00 30.51 65 LEU A CA 1
ATOM 1096 C C . LEU A 1 65 ? 2.315 -0.950 4.262 1.00 61.35 65 LEU A C 1
ATOM 1097 O O . LEU A 1 65 ? 2.414 -2.134 3.938 1.00 33.34 65 LEU A O 1
ATOM 1113 N N . LEU A 1 66 ? 3.225 -0.014 3.945 1.00 32.14 66 LEU A N 1
ATOM 1114 C CA . LEU A 1 66 ? 4.451 -0.296 3.173 1.00 2.24 66 LEU A CA 1
ATOM 1115 C C . LEU A 1 66 ? 5.446 -1.138 3.997 1.00 50.54 66 LEU A C 1
ATOM 1116 O O . LEU A 1 66 ? 6.239 -1.907 3.440 1.00 30.21 66 LEU A O 1
ATOM 1132 N N . GLU A 1 67 ? 5.409 -0.946 5.334 1.00 61.33 67 GLU A N 1
ATOM 1133 C CA . GLU A 1 67 ? 6.202 -1.710 6.293 1.00 20.32 67 GLU A CA 1
ATOM 1134 C C . GLU A 1 67 ? 5.667 -3.169 6.423 1.00 70.33 67 GLU A C 1
ATOM 1135 O O . GLU A 1 67 ? 6.311 -4.019 7.037 1.00 14.21 67 GLU A O 1
ATOM 1147 N N . ARG A 1 68 ? 4.443 -3.433 5.909 1.00 72.34 68 ARG A N 1
ATOM 1148 C CA . ARG A 1 68 ? 3.946 -4.813 5.691 1.00 44.24 68 ARG A CA 1
ATOM 1149 C C . ARG A 1 68 ? 4.366 -5.332 4.303 1.00 33.13 68 ARG A C 1
ATOM 1150 O O . ARG A 1 68 ? 4.634 -6.524 4.148 1.00 51.53 68 ARG A O 1
ATOM 1171 N N . ILE A 1 69 ? 4.401 -4.425 3.299 1.00 54.25 69 ILE A N 1
ATOM 1172 C CA . ILE A 1 69 ? 4.773 -4.768 1.902 1.00 44.34 69 ILE A CA 1
ATOM 1173 C C . ILE A 1 69 ? 6.237 -5.260 1.827 1.00 21.23 69 ILE A C 1
ATOM 1174 O O . ILE A 1 69 ? 6.538 -6.204 1.071 1.00 71.32 69 ILE A O 1
ATOM 1190 N N . ARG A 1 70 ? 7.126 -4.644 2.658 1.00 14.03 70 ARG A N 1
ATOM 1191 C CA . ARG A 1 70 ? 8.544 -5.064 2.786 1.00 10.35 70 ARG A CA 1
ATOM 1192 C C . ARG A 1 70 ? 8.615 -6.567 3.143 1.00 54.21 70 ARG A C 1
ATOM 1193 O O . ARG A 1 70 ? 9.404 -7.302 2.573 1.00 72.15 70 ARG A O 1
ATOM 1214 N N . GLU A 1 71 ? 7.715 -7.001 4.054 1.00 1.31 71 GLU A N 1
ATOM 1215 C CA . GLU A 1 71 ? 7.687 -8.365 4.598 1.00 65.45 71 GLU A CA 1
ATOM 1216 C C . GLU A 1 71 ? 7.317 -9.360 3.489 1.00 71.15 71 GLU A C 1
ATOM 1217 O O . GLU A 1 71 ? 7.798 -10.500 3.482 1.00 14.24 71 GLU A O 1
ATOM 1229 N N . LYS A 1 72 ? 6.500 -8.879 2.521 1.00 33.31 72 LYS A N 1
ATOM 1230 C CA . LYS A 1 72 ? 6.000 -9.702 1.414 1.00 50.44 72 LYS A CA 1
ATOM 1231 C C . LYS A 1 72 ? 7.133 -9.925 0.399 1.00 20.13 72 LYS A C 1
ATOM 1232 O O . LYS A 1 72 ? 7.346 -11.041 -0.071 1.00 33.42 72 LYS A O 1
ATOM 1251 N N . ILE A 1 73 ? 7.885 -8.848 0.098 1.00 34.23 73 ILE A N 1
ATOM 1252 C CA . ILE A 1 73 ? 8.993 -8.900 -0.870 1.00 61.13 73 ILE A CA 1
ATOM 1253 C C . ILE A 1 73 ? 10.257 -9.550 -0.251 1.00 14.41 73 ILE A C 1
ATOM 1254 O O . ILE A 1 73 ? 11.164 -9.952 -0.980 1.00 45.01 73 ILE A O 1
ATOM 1270 N N . GLU A 1 74 ? 10.328 -9.600 1.100 1.00 13.14 74 GLU A N 1
ATOM 1271 C CA . GLU A 1 74 ? 11.404 -10.318 1.819 1.00 22.35 74 GLU A CA 1
ATOM 1272 C C . GLU A 1 74 ? 11.200 -11.833 1.698 1.00 12.41 74 GLU A C 1
ATOM 1273 O O . GLU A 1 74 ? 12.120 -12.560 1.302 1.00 60.14 74 GLU A O 1
ATOM 1285 N N . ARG A 1 75 ? 9.980 -12.301 2.038 1.00 23.43 75 ARG A N 1
ATOM 1286 C CA . ARG A 1 75 ? 9.667 -13.740 2.059 1.00 14.03 75 ARG A CA 1
ATOM 1287 C C . ARG A 1 75 ? 9.629 -14.343 0.640 1.00 24.14 75 ARG A C 1
ATOM 1288 O O . ARG A 1 75 ? 10.032 -15.492 0.446 1.00 40.31 75 ARG A O 1
ATOM 1309 N N . GLU A 1 76 ? 9.141 -13.563 -0.341 1.00 14.12 76 GLU A N 1
ATOM 1310 C CA . GLU A 1 76 ? 8.996 -14.028 -1.731 1.00 74.35 76 GLU A CA 1
ATOM 1311 C C . GLU A 1 76 ? 10.223 -13.631 -2.564 1.00 33.33 76 GLU A C 1
ATOM 1312 O O . GLU A 1 76 ? 10.909 -14.491 -3.124 1.00 32.34 76 GLU A O 1
ATOM 1324 N N . GLY A 1 77 ? 10.487 -12.308 -2.640 1.00 64.34 77 GLY A N 1
ATOM 1325 C CA . GLY A 1 77 ? 11.595 -11.767 -3.441 1.00 51.04 77 GLY A CA 1
ATOM 1326 C C . GLY A 1 77 ? 11.458 -12.033 -4.933 1.00 71.52 77 GLY A C 1
ATOM 1327 O O . GLY A 1 77 ? 12.454 -12.047 -5.658 1.00 45.11 77 GLY A O 1
ATOM 1331 N N . SER A 1 78 ? 10.212 -12.212 -5.384 1.00 12.11 78 SER A N 1
ATOM 1332 C CA . SER A 1 78 ? 9.898 -12.629 -6.756 1.00 5.13 78 SER A CA 1
ATOM 1333 C C . SER A 1 78 ? 9.516 -11.422 -7.630 1.00 51.32 78 SER A C 1
ATOM 1334 O O . SER A 1 78 ? 9.005 -10.418 -7.125 1.00 54.43 78 SER A O 1
ATOM 1342 N N . SER A 1 79 ? 9.771 -11.554 -8.948 1.00 3.12 79 SER A N 1
ATOM 1343 C CA . SER A 1 79 ? 9.424 -10.540 -9.964 1.00 23.43 79 SER A CA 1
ATOM 1344 C C . SER A 1 79 ? 7.897 -10.426 -10.129 1.00 31.15 79 SER A C 1
ATOM 1345 O O . SER A 1 79 ? 7.395 -9.370 -10.516 1.00 13.44 79 SER A O 1
ATOM 1353 N N . GLU A 1 80 ? 7.177 -11.528 -9.825 1.00 42.23 80 GLU A N 1
ATOM 1354 C CA . GLU A 1 80 ? 5.712 -11.575 -9.873 1.00 54.34 80 GLU A CA 1
ATOM 1355 C C . GLU A 1 80 ? 5.146 -10.832 -8.649 1.00 11.10 80 GLU A C 1
ATOM 1356 O O . GLU A 1 80 ? 4.763 -11.455 -7.670 1.00 31.24 80 GLU A O 1
ATOM 1368 N N . VAL A 1 81 ? 5.162 -9.496 -8.698 1.00 52.45 81 VAL A N 1
ATOM 1369 C CA . VAL A 1 81 ? 4.718 -8.633 -7.587 1.00 62.12 81 VAL A CA 1
ATOM 1370 C C . VAL A 1 81 ? 3.839 -7.497 -8.134 1.00 3.21 81 VAL A C 1
ATOM 1371 O O . VAL A 1 81 ? 4.161 -6.876 -9.153 1.00 41.43 81 VAL A O 1
ATOM 1384 N N . GLU A 1 82 ? 2.713 -7.267 -7.455 1.00 11.03 82 GLU A N 1
ATOM 1385 C CA . GLU A 1 82 ? 1.741 -6.237 -7.793 1.00 75.30 82 GLU A CA 1
ATOM 1386 C C . GLU A 1 82 ? 1.278 -5.577 -6.491 1.00 42.23 82 GLU A C 1
ATOM 1387 O O . GLU A 1 82 ? 0.642 -6.231 -5.662 1.00 42.43 82 GLU A O 1
ATOM 1399 N N . VAL A 1 83 ? 1.633 -4.305 -6.297 1.00 40.35 83 VAL A N 1
ATOM 1400 C CA . VAL A 1 83 ? 1.101 -3.483 -5.201 1.00 10.14 83 VAL A CA 1
ATOM 1401 C C . VAL A 1 83 ? 0.000 -2.619 -5.785 1.00 55.31 83 VAL A C 1
ATOM 1402 O O . VAL A 1 83 ? 0.192 -1.968 -6.801 1.00 71.52 83 VAL A O 1
ATOM 1415 N N . ASN A 1 84 ? -1.147 -2.615 -5.132 1.00 11.51 84 ASN A N 1
ATOM 1416 C CA . ASN A 1 84 ? -2.392 -2.180 -5.735 1.00 20.03 84 ASN A CA 1
ATOM 1417 C C . ASN A 1 84 ? -3.154 -1.343 -4.711 1.00 13.54 84 ASN A C 1
ATOM 1418 O O . ASN A 1 84 ? -3.725 -1.875 -3.764 1.00 4.32 84 ASN A O 1
ATOM 1429 N N . VAL A 1 85 ? -3.163 -0.024 -4.917 1.00 70.41 85 VAL A N 1
ATOM 1430 C CA . VAL A 1 85 ? -3.768 0.924 -3.982 1.00 14.15 85 VAL A CA 1
ATOM 1431 C C . VAL A 1 85 ? -5.121 1.370 -4.535 1.00 54.43 85 VAL A C 1
ATOM 1432 O O . VAL A 1 85 ? -5.211 1.842 -5.667 1.00 50.40 85 VAL A O 1
ATOM 1445 N N . HIS A 1 86 ? -6.168 1.167 -3.734 1.00 34.22 86 HIS A N 1
ATOM 1446 C CA . HIS A 1 86 ? -7.538 1.579 -4.053 1.00 71.14 86 HIS A CA 1
ATOM 1447 C C . HIS A 1 86 ? -7.913 2.738 -3.120 1.00 45.42 86 HIS A C 1
ATOM 1448 O O . HIS A 1 86 ? -7.436 2.775 -1.991 1.00 41.14 86 HIS A O 1
ATOM 1463 N N . SER A 1 87 ? -8.737 3.683 -3.597 1.00 12.11 87 SER A N 1
ATOM 1464 C CA . SER A 1 87 ? -9.246 4.793 -2.768 1.00 42.02 87 SER A CA 1
ATOM 1465 C C . SER A 1 87 ? -10.538 5.338 -3.395 1.00 73.35 87 SER A C 1
ATOM 1466 O O . SER A 1 87 ? -10.495 6.049 -4.406 1.00 31.51 87 SER A O 1
ATOM 1474 N N . GLY A 1 88 ? -11.688 4.979 -2.796 1.00 71.40 88 GLY A N 1
ATOM 1475 C CA . GLY A 1 88 ? -13.006 5.377 -3.308 1.00 72.31 88 GLY A CA 1
ATOM 1476 C C . GLY A 1 88 ? -13.270 4.889 -4.740 1.00 44.10 88 GLY A C 1
ATOM 1477 O O . GLY A 1 88 ? -13.940 5.575 -5.518 1.00 40.11 88 GLY A O 1
ATOM 1481 N N . GLY A 1 89 ? -12.723 3.701 -5.074 1.00 43.44 89 GLY A N 1
ATOM 1482 C CA . GLY A 1 89 ? -12.878 3.099 -6.405 1.00 52.54 89 GLY A CA 1
ATOM 1483 C C . GLY A 1 89 ? -11.660 3.301 -7.302 1.00 1.42 89 GLY A C 1
ATOM 1484 O O . GLY A 1 89 ? -11.504 2.589 -8.300 1.00 44.44 89 GLY A O 1
ATOM 1488 N N . GLN A 1 90 ? -10.795 4.272 -6.951 1.00 73.42 90 GLN A N 1
ATOM 1489 C CA . GLN A 1 90 ? -9.622 4.641 -7.772 1.00 34.33 90 GLN A CA 1
ATOM 1490 C C . GLN A 1 90 ? -8.464 3.660 -7.524 1.00 11.42 90 GLN A C 1
ATOM 1491 O O . GLN A 1 90 ? -8.002 3.540 -6.397 1.00 61.04 90 GLN A O 1
ATOM 1505 N N . THR A 1 91 ? -7.980 3.009 -8.591 1.00 54.33 91 THR A N 1
ATOM 1506 C CA . THR A 1 91 ? -6.996 1.917 -8.504 1.00 23.13 91 THR A CA 1
ATOM 1507 C C . THR A 1 91 ? -5.672 2.306 -9.206 1.00 70.33 91 THR A C 1
ATOM 1508 O O . THR A 1 91 ? -5.688 2.945 -10.270 1.00 65.04 91 THR A O 1
ATOM 1519 N N . TRP A 1 92 ? -4.531 1.935 -8.575 1.00 31.31 92 TRP A N 1
ATOM 1520 C CA . TRP A 1 92 ? -3.164 2.124 -9.118 1.00 12.40 92 TRP A CA 1
ATOM 1521 C C . TRP A 1 92 ? -2.358 0.828 -8.889 1.00 12.53 92 TRP A C 1
ATOM 1522 O O . TRP A 1 92 ? -2.257 0.370 -7.750 1.00 43.05 92 TRP A O 1
ATOM 1543 N N . THR A 1 93 ? -1.797 0.238 -9.964 1.00 21.13 93 THR A N 1
ATOM 1544 C CA . THR A 1 93 ? -0.977 -0.994 -9.874 1.00 2.41 93 THR A CA 1
ATOM 1545 C C . THR A 1 93 ? 0.514 -0.691 -10.150 1.00 12.25 93 THR A C 1
ATOM 1546 O O . THR A 1 93 ? 0.891 -0.300 -11.257 1.00 10.50 93 THR A O 1
ATOM 1557 N N . PHE A 1 94 ? 1.336 -0.821 -9.100 1.00 2.01 94 PHE A N 1
ATOM 1558 C CA . PHE A 1 94 ? 2.799 -0.713 -9.159 1.00 14.32 94 PHE A CA 1
ATOM 1559 C C . PHE A 1 94 ? 3.403 -2.123 -9.279 1.00 51.31 94 PHE A C 1
ATOM 1560 O O . PHE A 1 94 ? 3.347 -2.912 -8.328 1.00 54.44 94 PHE A O 1
ATOM 1577 N N . ASN A 1 95 ? 3.946 -2.439 -10.459 1.00 41.44 95 ASN A N 1
ATOM 1578 C CA . ASN A 1 95 ? 4.588 -3.737 -10.752 1.00 62.20 95 ASN A CA 1
ATOM 1579 C C . ASN A 1 95 ? 6.072 -3.509 -11.061 1.00 43.10 95 ASN A C 1
ATOM 1580 O O . ASN A 1 95 ? 6.419 -2.518 -11.725 1.00 40.04 95 ASN A O 1
ATOM 1591 N N . GLU A 1 96 ? 6.943 -4.407 -10.559 1.00 63.14 96 GLU A N 1
ATOM 1592 C CA . GLU A 1 96 ? 8.381 -4.376 -10.874 1.00 53.43 96 GLU A CA 1
ATOM 1593 C C . GLU A 1 96 ? 8.606 -4.878 -12.313 1.00 65.55 96 GLU A C 1
ATOM 1594 O O . GLU A 1 96 ? 8.465 -6.078 -12.604 1.00 11.10 96 GLU A O 1
ATOM 1606 N N . LYS A 1 97 ? 8.893 -3.913 -13.200 1.00 74.20 97 LYS A N 1
ATOM 1607 C CA . LYS A 1 97 ? 9.112 -4.135 -14.643 1.00 52.34 97 LYS A CA 1
ATOM 1608 C C . LYS A 1 97 ? 10.330 -5.071 -14.905 1.00 55.20 97 LYS A C 1
ATOM 1609 O O . LYS A 1 97 ? 10.162 -6.114 -15.578 1.00 65.23 97 LYS A O 1
ATOM 1629 N N . MET A 1 1 ? -11.092 8.007 35.651 1.00 21.44 1 MET A N 2
ATOM 1630 C CA . MET A 1 1 ? -11.419 7.577 34.275 1.00 61.33 1 MET A CA 2
ATOM 1631 C C . MET A 1 1 ? -10.822 8.557 33.251 1.00 4.14 1 MET A C 2
ATOM 1632 O O . MET A 1 1 ? -10.477 9.697 33.594 1.00 44.34 1 MET A O 2
ATOM 1648 N N . GLY A 1 2 ? -10.695 8.096 31.998 1.00 41.10 2 GLY A N 2
ATOM 1649 C CA . GLY A 1 2 ? -10.205 8.923 30.889 1.00 74.01 2 GLY A CA 2
ATOM 1650 C C . GLY A 1 2 ? -9.364 8.123 29.900 1.00 23.22 2 GLY A C 2
ATOM 1651 O O . GLY A 1 2 ? -8.991 6.974 30.181 1.00 34.03 2 GLY A O 2
ATOM 1655 N N . HIS A 1 3 ? -9.066 8.735 28.738 1.00 21.23 3 HIS A N 2
ATOM 1656 C CA . HIS A 1 3 ? -8.260 8.100 27.675 1.00 15.43 3 HIS A CA 2
ATOM 1657 C C . HIS A 1 3 ? -7.662 9.166 26.743 1.00 34.54 3 HIS A C 2
ATOM 1658 O O . HIS A 1 3 ? -8.309 10.171 26.434 1.00 64.34 3 HIS A O 2
ATOM 1673 N N . HIS A 1 4 ? -6.411 8.927 26.313 1.00 53.44 4 HIS A N 2
ATOM 1674 C CA . HIS A 1 4 ? -5.721 9.722 25.278 1.00 62.32 4 HIS A CA 2
ATOM 1675 C C . HIS A 1 4 ? -5.020 8.772 24.290 1.00 1.30 4 HIS A C 2
ATOM 1676 O O . HIS A 1 4 ? -4.996 7.557 24.502 1.00 53.23 4 HIS A O 2
ATOM 1691 N N . HIS A 1 5 ? -4.466 9.352 23.214 1.00 3.43 5 HIS A N 2
ATOM 1692 C CA . HIS A 1 5 ? -3.663 8.643 22.208 1.00 60.11 5 HIS A CA 2
ATOM 1693 C C . HIS A 1 5 ? -2.930 9.705 21.367 1.00 15.24 5 HIS A C 2
ATOM 1694 O O . HIS A 1 5 ? -3.567 10.513 20.681 1.00 74.40 5 HIS A O 2
ATOM 1709 N N . HIS A 1 6 ? -1.599 9.753 21.491 1.00 72.05 6 HIS A N 2
ATOM 1710 C CA . HIS A 1 6 ? -0.748 10.729 20.781 1.00 64.35 6 HIS A CA 2
ATOM 1711 C C . HIS A 1 6 ? 0.245 9.972 19.890 1.00 61.25 6 HIS A C 2
ATOM 1712 O O . HIS A 1 6 ? 0.809 8.954 20.320 1.00 23.43 6 HIS A O 2
ATOM 1727 N N . HIS A 1 7 ? 0.439 10.460 18.651 1.00 44.44 7 HIS A N 2
ATOM 1728 C CA . HIS A 1 7 ? 1.402 9.874 17.704 1.00 72.34 7 HIS A CA 2
ATOM 1729 C C . HIS A 1 7 ? 2.844 10.037 18.226 1.00 25.32 7 HIS A C 2
ATOM 1730 O O . HIS A 1 7 ? 3.169 11.032 18.884 1.00 44.53 7 HIS A O 2
ATOM 1745 N N . HIS A 1 8 ? 3.681 9.042 17.922 1.00 30.43 8 HIS A N 2
ATOM 1746 C CA . HIS A 1 8 ? 5.071 8.956 18.375 1.00 52.24 8 HIS A CA 2
ATOM 1747 C C . HIS A 1 8 ? 5.855 8.152 17.324 1.00 2.04 8 HIS A C 2
ATOM 1748 O O . HIS A 1 8 ? 6.442 7.096 17.606 1.00 0.31 8 HIS A O 2
ATOM 1763 N N . GLU A 1 9 ? 5.820 8.698 16.094 1.00 22.22 9 GLU A N 2
ATOM 1764 C CA . GLU A 1 9 ? 6.334 8.063 14.867 1.00 65.34 9 GLU A CA 2
ATOM 1765 C C . GLU A 1 9 ? 7.820 7.657 14.964 1.00 74.12 9 GLU A C 2
ATOM 1766 O O . GLU A 1 9 ? 8.618 8.300 15.653 1.00 43.22 9 GLU A O 2
ATOM 1778 N N . ASN A 1 10 ? 8.165 6.570 14.257 1.00 21.11 10 ASN A N 2
ATOM 1779 C CA . ASN A 1 10 ? 9.554 6.140 14.048 1.00 52.53 10 ASN A CA 2
ATOM 1780 C C . ASN A 1 10 ? 9.859 6.254 12.550 1.00 2.12 10 ASN A C 2
ATOM 1781 O O . ASN A 1 10 ? 9.593 5.328 11.764 1.00 51.12 10 ASN A O 2
ATOM 1792 N N . LEU A 1 11 ? 10.346 7.447 12.162 1.00 2.53 11 LEU A N 2
ATOM 1793 C CA . LEU A 1 11 ? 10.694 7.774 10.770 1.00 41.32 11 LEU A CA 2
ATOM 1794 C C . LEU A 1 11 ? 11.982 7.056 10.347 1.00 23.12 11 LEU A C 2
ATOM 1795 O O . LEU A 1 11 ? 12.726 6.541 11.196 1.00 13.21 11 LEU A O 2
ATOM 1811 N N . TYR A 1 12 ? 12.226 7.008 9.034 1.00 73.45 12 TYR A N 2
ATOM 1812 C CA . TYR A 1 12 ? 13.493 6.530 8.469 1.00 65.20 12 TYR A CA 2
ATOM 1813 C C . TYR A 1 12 ? 14.307 7.743 8.018 1.00 24.24 12 TYR A C 2
ATOM 1814 O O . TYR A 1 12 ? 13.894 8.469 7.105 1.00 63.01 12 TYR A O 2
ATOM 1832 N N . PHE A 1 13 ? 15.405 8.004 8.740 1.00 71.31 13 PHE A N 2
ATOM 1833 C CA . PHE A 1 13 ? 16.414 8.992 8.341 1.00 33.13 13 PHE A CA 2
ATOM 1834 C C . PHE A 1 13 ? 17.177 8.464 7.113 1.00 44.23 13 PHE A C 2
ATOM 1835 O O . PHE A 1 13 ? 17.328 9.161 6.107 1.00 72.12 13 PHE A O 2
ATOM 1852 N N . GLN A 1 14 ? 17.624 7.205 7.221 1.00 33.23 14 GLN A N 2
ATOM 1853 C CA . GLN A 1 14 ? 18.419 6.521 6.196 1.00 1.25 14 GLN A CA 2
ATOM 1854 C C . GLN A 1 14 ? 17.656 5.265 5.730 1.00 35.12 14 GLN A C 2
ATOM 1855 O O . GLN A 1 14 ? 17.508 4.300 6.492 1.00 31.34 14 GLN A O 2
ATOM 1869 N N . SER A 1 15 ? 17.135 5.316 4.496 1.00 40.20 15 SER A N 2
ATOM 1870 C CA . SER A 1 15 ? 16.367 4.218 3.890 1.00 53.53 15 SER A CA 2
ATOM 1871 C C . SER A 1 15 ? 17.294 3.027 3.549 1.00 61.02 15 SER A C 2
ATOM 1872 O O . SER A 1 15 ? 18.291 3.193 2.835 1.00 62.51 15 SER A O 2
ATOM 1880 N N . HIS A 1 16 ? 16.955 1.840 4.077 1.00 51.13 16 HIS A N 2
ATOM 1881 C CA . HIS A 1 16 ? 17.778 0.614 3.935 1.00 33.20 16 HIS A CA 2
ATOM 1882 C C . HIS A 1 16 ? 16.865 -0.626 3.834 1.00 62.34 16 HIS A C 2
ATOM 1883 O O . HIS A 1 16 ? 17.229 -1.633 3.222 1.00 30.52 16 HIS A O 2
ATOM 1898 N N . MET A 1 17 ? 15.664 -0.521 4.431 1.00 53.03 17 MET A N 2
ATOM 1899 C CA . MET A 1 17 ? 14.688 -1.625 4.534 1.00 73.25 17 MET A CA 2
ATOM 1900 C C . MET A 1 17 ? 13.715 -1.581 3.328 1.00 54.12 17 MET A C 2
ATOM 1901 O O . MET A 1 17 ? 12.488 -1.513 3.503 1.00 52.21 17 MET A O 2
ATOM 1915 N N . THR A 1 18 ? 14.305 -1.603 2.105 1.00 14.04 18 THR A N 2
ATOM 1916 C CA . THR A 1 18 ? 13.619 -1.424 0.793 1.00 63.23 18 THR A CA 2
ATOM 1917 C C . THR A 1 18 ? 12.592 -0.248 0.777 1.00 52.22 18 THR A C 2
ATOM 1918 O O . THR A 1 18 ? 11.675 -0.199 -0.061 1.00 0.44 18 THR A O 2
ATOM 1929 N N . ASP A 1 19 ? 12.851 0.767 1.644 1.00 63.33 19 ASP A N 2
ATOM 1930 C CA . ASP A 1 19 ? 11.995 1.972 1.801 1.00 25.33 19 ASP A CA 2
ATOM 1931 C C . ASP A 1 19 ? 11.963 2.818 0.512 1.00 25.41 19 ASP A C 2
ATOM 1932 O O . ASP A 1 19 ? 11.130 3.708 0.380 1.00 51.01 19 ASP A O 2
ATOM 1941 N N . GLU A 1 20 ? 12.894 2.529 -0.417 1.00 2.55 20 GLU A N 2
ATOM 1942 C CA . GLU A 1 20 ? 12.970 3.182 -1.726 1.00 20.13 20 GLU A CA 2
ATOM 1943 C C . GLU A 1 20 ? 11.660 2.985 -2.520 1.00 4.24 20 GLU A C 2
ATOM 1944 O O . GLU A 1 20 ? 11.092 3.953 -3.020 1.00 12.22 20 GLU A O 2
ATOM 1956 N N . LEU A 1 21 ? 11.195 1.722 -2.604 1.00 31.52 21 LEU A N 2
ATOM 1957 C CA . LEU A 1 21 ? 9.900 1.374 -3.231 1.00 34.11 21 LEU A CA 2
ATOM 1958 C C . LEU A 1 21 ? 8.730 1.871 -2.364 1.00 71.21 21 LEU A C 2
ATOM 1959 O O . LEU A 1 21 ? 7.844 2.587 -2.835 1.00 60.01 21 LEU A O 2
ATOM 1975 N N . LEU A 1 22 ? 8.786 1.495 -1.081 1.00 31.53 22 LEU A N 2
ATOM 1976 C CA . LEU A 1 22 ? 7.651 1.571 -0.145 1.00 42.44 22 LEU A CA 2
ATOM 1977 C C . LEU A 1 22 ? 7.178 3.020 0.101 1.00 52.05 22 LEU A C 2
ATOM 1978 O O . LEU A 1 22 ? 5.975 3.319 0.070 1.00 44.33 22 LEU A O 2
ATOM 1994 N N . GLU A 1 23 ? 8.144 3.920 0.321 1.00 41.32 23 GLU A N 2
ATOM 1995 C CA . GLU A 1 23 ? 7.862 5.303 0.734 1.00 61.13 23 GLU A CA 2
ATOM 1996 C C . GLU A 1 23 ? 7.269 6.128 -0.438 1.00 43.03 23 GLU A C 2
ATOM 1997 O O . GLU A 1 23 ? 6.674 7.181 -0.208 1.00 73.25 23 GLU A O 2
ATOM 2009 N N . ARG A 1 24 ? 7.436 5.628 -1.696 1.00 31.43 24 ARG A N 2
ATOM 2010 C CA . ARG A 1 24 ? 6.726 6.174 -2.886 1.00 5.14 24 ARG A CA 2
ATOM 2011 C C . ARG A 1 24 ? 5.208 6.002 -2.703 1.00 55.14 24 ARG A C 2
ATOM 2012 O O . ARG A 1 24 ? 4.411 6.887 -3.035 1.00 22.40 24 ARG A O 2
ATOM 2033 N N . LEU A 1 25 ? 4.838 4.824 -2.159 1.00 4.10 25 LEU A N 2
ATOM 2034 C CA . LEU A 1 25 ? 3.446 4.470 -1.862 1.00 14.15 25 LEU A CA 2
ATOM 2035 C C . LEU A 1 25 ? 2.954 5.291 -0.662 1.00 10.25 25 LEU A C 2
ATOM 2036 O O . LEU A 1 25 ? 1.768 5.591 -0.581 1.00 44.53 25 LEU A O 2
ATOM 2052 N N . ARG A 1 26 ? 3.881 5.656 0.266 1.00 33.44 26 ARG A N 2
ATOM 2053 C CA . ARG A 1 26 ? 3.553 6.584 1.376 1.00 33.03 26 ARG A CA 2
ATOM 2054 C C . ARG A 1 26 ? 3.077 7.926 0.819 1.00 11.33 26 ARG A C 2
ATOM 2055 O O . ARG A 1 26 ? 2.072 8.443 1.274 1.00 34.45 26 ARG A O 2
ATOM 2076 N N . GLN A 1 27 ? 3.807 8.459 -0.191 1.00 4.43 27 GLN A N 2
ATOM 2077 C CA . GLN A 1 27 ? 3.467 9.758 -0.828 1.00 70.13 27 GLN A CA 2
ATOM 2078 C C . GLN A 1 27 ? 2.055 9.707 -1.461 1.00 42.50 27 GLN A C 2
ATOM 2079 O O . GLN A 1 27 ? 1.358 10.726 -1.532 1.00 32.13 27 GLN A O 2
ATOM 2093 N N . LEU A 1 28 ? 1.658 8.498 -1.923 1.00 11.54 28 LEU A N 2
ATOM 2094 C CA . LEU A 1 28 ? 0.301 8.238 -2.440 1.00 24.34 28 LEU A CA 2
ATOM 2095 C C . LEU A 1 28 ? -0.716 8.209 -1.290 1.00 70.23 28 LEU A C 2
ATOM 2096 O O . LEU A 1 28 ? -1.788 8.789 -1.402 1.00 34.32 28 LEU A O 2
ATOM 2112 N N . PHE A 1 29 ? -0.358 7.544 -0.181 1.00 23.22 29 PHE A N 2
ATOM 2113 C CA . PHE A 1 29 ? -1.224 7.450 1.015 1.00 13.33 29 PHE A CA 2
ATOM 2114 C C . PHE A 1 29 ? -1.354 8.832 1.703 1.00 62.01 29 PHE A C 2
ATOM 2115 O O . PHE A 1 29 ? -2.304 9.069 2.442 1.00 14.13 29 PHE A O 2
ATOM 2132 N N . GLU A 1 30 ? -0.369 9.721 1.449 1.00 34.13 30 GLU A N 2
ATOM 2133 C CA . GLU A 1 30 ? -0.366 11.117 1.927 1.00 25.13 30 GLU A CA 2
ATOM 2134 C C . GLU A 1 30 ? -1.254 11.968 1.013 1.00 22.30 30 GLU A C 2
ATOM 2135 O O . GLU A 1 30 ? -1.962 12.857 1.481 1.00 31.25 30 GLU A O 2
ATOM 2147 N N . GLU A 1 31 ? -1.222 11.655 -0.293 1.00 62.44 31 GLU A N 2
ATOM 2148 C CA . GLU A 1 31 ? -2.143 12.234 -1.286 1.00 72.11 31 GLU A CA 2
ATOM 2149 C C . GLU A 1 31 ? -3.604 11.851 -0.940 1.00 51.51 31 GLU A C 2
ATOM 2150 O O . GLU A 1 31 ? -4.535 12.623 -1.156 1.00 4.13 31 GLU A O 2
ATOM 2162 N N . LEU A 1 32 ? -3.766 10.645 -0.365 1.00 64.34 32 LEU A N 2
ATOM 2163 C CA . LEU A 1 32 ? -5.067 10.112 0.083 1.00 51.22 32 LEU A CA 2
ATOM 2164 C C . LEU A 1 32 ? -5.399 10.544 1.541 1.00 62.11 32 LEU A C 2
ATOM 2165 O O . LEU A 1 32 ? -6.574 10.589 1.923 1.00 42.15 32 LEU A O 2
ATOM 2181 N N . HIS A 1 33 ? -4.350 10.884 2.326 1.00 61.43 33 HIS A N 2
ATOM 2182 C CA . HIS A 1 33 ? -4.462 11.262 3.765 1.00 23.31 33 HIS A CA 2
ATOM 2183 C C . HIS A 1 33 ? -5.474 12.399 4.000 1.00 12.34 33 HIS A C 2
ATOM 2184 O O . HIS A 1 33 ? -6.207 12.396 4.998 1.00 25.42 33 HIS A O 2
ATOM 2199 N N . GLU A 1 34 ? -5.491 13.357 3.064 1.00 15.42 34 GLU A N 2
ATOM 2200 C CA . GLU A 1 34 ? -6.348 14.556 3.140 1.00 1.32 34 GLU A CA 2
ATOM 2201 C C . GLU A 1 34 ? -7.855 14.212 3.196 1.00 64.35 34 GLU A C 2
ATOM 2202 O O . GLU A 1 34 ? -8.618 14.886 3.898 1.00 34.35 34 GLU A O 2
ATOM 2214 N N . ARG A 1 35 ? -8.278 13.152 2.467 1.00 60.31 35 ARG A N 2
ATOM 2215 C CA . ARG A 1 35 ? -9.693 12.714 2.474 1.00 72.13 35 ARG A CA 2
ATOM 2216 C C . ARG A 1 35 ? -9.887 11.612 3.523 1.00 45.34 35 ARG A C 2
ATOM 2217 O O . ARG A 1 35 ? -10.982 11.456 4.069 1.00 42.34 35 ARG A O 2
ATOM 2238 N N . GLY A 1 36 ? -8.790 10.879 3.809 1.00 71.34 36 GLY A N 2
ATOM 2239 C CA . GLY A 1 36 ? -8.769 9.820 4.826 1.00 61.12 36 GLY A CA 2
ATOM 2240 C C . GLY A 1 36 ? -9.726 8.666 4.542 1.00 61.32 36 GLY A C 2
ATOM 2241 O O . GLY A 1 36 ? -10.138 7.961 5.465 1.00 71.35 36 GLY A O 2
ATOM 2245 N N . THR A 1 37 ? -10.072 8.469 3.258 1.00 21.10 37 THR A N 2
ATOM 2246 C CA . THR A 1 37 ? -11.063 7.463 2.840 1.00 44.31 37 THR A CA 2
ATOM 2247 C C . THR A 1 37 ? -10.456 6.040 2.872 1.00 53.01 37 THR A C 2
ATOM 2248 O O . THR A 1 37 ? -9.307 5.851 3.302 1.00 10.25 37 THR A O 2
ATOM 2259 N N . GLU A 1 38 ? -11.264 5.054 2.463 1.00 61.02 38 GLU A N 2
ATOM 2260 C CA . GLU A 1 38 ? -10.860 3.646 2.358 1.00 14.11 38 GLU A CA 2
ATOM 2261 C C . GLU A 1 38 ? -9.641 3.453 1.412 1.00 21.03 38 GLU A C 2
ATOM 2262 O O . GLU A 1 38 ? -9.767 3.497 0.186 1.00 55.44 38 GLU A O 2
ATOM 2274 N N . ILE A 1 39 ? -8.454 3.302 2.022 1.00 21.24 39 ILE A N 2
ATOM 2275 C CA . ILE A 1 39 ? -7.209 2.953 1.319 1.00 24.42 39 ILE A CA 2
ATOM 2276 C C . ILE A 1 39 ? -7.018 1.432 1.425 1.00 2.11 39 ILE A C 2
ATOM 2277 O O . ILE A 1 39 ? -6.829 0.895 2.530 1.00 64.31 39 ILE A O 2
ATOM 2293 N N . VAL A 1 40 ? -7.105 0.747 0.280 1.00 23.51 40 VAL A N 2
ATOM 2294 C CA . VAL A 1 40 ? -6.998 -0.711 0.199 1.00 75.41 40 VAL A CA 2
ATOM 2295 C C . VAL A 1 40 ? -5.649 -1.073 -0.425 1.00 34.33 40 VAL A C 2
ATOM 2296 O O . VAL A 1 40 ? -5.453 -0.904 -1.628 1.00 24.02 40 VAL A O 2
ATOM 2309 N N . VAL A 1 41 ? -4.724 -1.544 0.403 1.00 0.11 41 VAL A N 2
ATOM 2310 C CA . VAL A 1 41 ? -3.393 -1.969 -0.029 1.00 42.04 41 VAL A CA 2
ATOM 2311 C C . VAL A 1 41 ? -3.442 -3.471 -0.318 1.00 15.11 41 VAL A C 2
ATOM 2312 O O . VAL A 1 41 ? -3.622 -4.282 0.602 1.00 2.12 41 VAL A O 2
ATOM 2325 N N . GLU A 1 42 ? -3.323 -3.832 -1.603 1.00 54.52 42 GLU A N 2
ATOM 2326 C CA . GLU A 1 42 ? -3.465 -5.216 -2.054 1.00 61.23 42 GLU A CA 2
ATOM 2327 C C . GLU A 1 42 ? -2.158 -5.708 -2.699 1.00 5.42 42 GLU A C 2
ATOM 2328 O O . GLU A 1 42 ? -1.799 -5.289 -3.800 1.00 71.54 42 GLU A O 2
ATOM 2340 N N . VAL A 1 43 ? -1.463 -6.611 -1.992 1.00 51.04 43 VAL A N 2
ATOM 2341 C CA . VAL A 1 43 ? -0.129 -7.109 -2.375 1.00 74.20 43 VAL A CA 2
ATOM 2342 C C . VAL A 1 43 ? -0.273 -8.455 -3.132 1.00 75.01 43 VAL A C 2
ATOM 2343 O O . VAL A 1 43 ? -0.508 -9.498 -2.519 1.00 74.51 43 VAL A O 2
ATOM 2356 N N . HIS A 1 44 ? -0.155 -8.413 -4.472 1.00 44.52 44 HIS A N 2
ATOM 2357 C CA . HIS A 1 44 ? -0.259 -9.613 -5.339 1.00 22.34 44 HIS A CA 2
ATOM 2358 C C . HIS A 1 44 ? 1.141 -10.222 -5.521 1.00 2.13 44 HIS A C 2
ATOM 2359 O O . HIS A 1 44 ? 1.967 -9.639 -6.222 1.00 31.51 44 HIS A O 2
ATOM 2374 N N . ILE A 1 45 ? 1.422 -11.361 -4.865 1.00 53.20 45 ILE A N 2
ATOM 2375 C CA . ILE A 1 45 ? 2.698 -12.091 -5.032 1.00 24.03 45 ILE A CA 2
ATOM 2376 C C . ILE A 1 45 ? 2.430 -13.571 -5.364 1.00 41.52 45 ILE A C 2
ATOM 2377 O O . ILE A 1 45 ? 1.786 -14.281 -4.581 1.00 51.41 45 ILE A O 2
ATOM 2393 N N . ASN A 1 46 ? 2.913 -13.995 -6.559 1.00 3.45 46 ASN A N 2
ATOM 2394 C CA . ASN A 1 46 ? 2.898 -15.403 -7.027 1.00 34.41 46 ASN A CA 2
ATOM 2395 C C . ASN A 1 46 ? 1.463 -15.978 -7.089 1.00 43.11 46 ASN A C 2
ATOM 2396 O O . ASN A 1 46 ? 1.248 -17.189 -6.926 1.00 1.22 46 ASN A O 2
ATOM 2407 N N . GLY A 1 47 ? 0.490 -15.083 -7.371 1.00 22.22 47 GLY A N 2
ATOM 2408 C CA . GLY A 1 47 ? -0.924 -15.452 -7.515 1.00 4.42 47 GLY A CA 2
ATOM 2409 C C . GLY A 1 47 ? -1.761 -15.129 -6.287 1.00 34.15 47 GLY A C 2
ATOM 2410 O O . GLY A 1 47 ? -2.986 -15.011 -6.392 1.00 32.02 47 GLY A O 2
ATOM 2414 N N . GLU A 1 48 ? -1.108 -14.977 -5.117 1.00 72.44 48 GLU A N 2
ATOM 2415 C CA . GLU A 1 48 ? -1.791 -14.681 -3.846 1.00 25.01 48 GLU A CA 2
ATOM 2416 C C . GLU A 1 48 ? -2.014 -13.167 -3.688 1.00 33.52 48 GLU A C 2
ATOM 2417 O O . GLU A 1 48 ? -1.049 -12.395 -3.646 1.00 64.13 48 GLU A O 2
ATOM 2429 N N . ARG A 1 49 ? -3.287 -12.750 -3.604 1.00 61.45 49 ARG A N 2
ATOM 2430 C CA . ARG A 1 49 ? -3.653 -11.352 -3.329 1.00 30.33 49 ARG A CA 2
ATOM 2431 C C . ARG A 1 49 ? -3.893 -11.165 -1.813 1.00 2.24 49 ARG A C 2
ATOM 2432 O O . ARG A 1 49 ? -4.809 -11.756 -1.223 1.00 14.25 49 ARG A O 2
ATOM 2453 N N . ASP A 1 50 ? -3.002 -10.383 -1.191 1.00 24.53 50 ASP A N 2
ATOM 2454 C CA . ASP A 1 50 ? -3.123 -9.933 0.209 1.00 45.33 50 ASP A CA 2
ATOM 2455 C C . ASP A 1 50 ? -3.989 -8.673 0.210 1.00 63.54 50 ASP A C 2
ATOM 2456 O O . ASP A 1 50 ? -3.795 -7.824 -0.636 1.00 32.02 50 ASP A O 2
ATOM 2465 N N . GLU A 1 51 ? -4.932 -8.558 1.146 1.00 70.33 51 GLU A N 2
ATOM 2466 C CA . GLU A 1 51 ? -5.927 -7.467 1.146 1.00 65.43 51 GLU A CA 2
ATOM 2467 C C . GLU A 1 51 ? -5.972 -6.787 2.529 1.00 15.41 51 GLU A C 2
ATOM 2468 O O . GLU A 1 51 ? -6.337 -7.418 3.530 1.00 53.40 51 GLU A O 2
ATOM 2480 N N . ILE A 1 52 ? -5.559 -5.507 2.570 1.00 62.01 52 ILE A N 2
ATOM 2481 C CA . ILE A 1 52 ? -5.563 -4.671 3.787 1.00 2.14 52 ILE A CA 2
ATOM 2482 C C . ILE A 1 52 ? -6.421 -3.422 3.502 1.00 53.21 52 ILE A C 2
ATOM 2483 O O . ILE A 1 52 ? -6.242 -2.787 2.469 1.00 12.13 52 ILE A O 2
ATOM 2499 N N . ARG A 1 53 ? -7.351 -3.082 4.412 1.00 71.31 53 ARG A N 2
ATOM 2500 C CA . ARG A 1 53 ? -8.251 -1.914 4.269 1.00 1.22 53 ARG A CA 2
ATOM 2501 C C . ARG A 1 53 ? -8.137 -1.027 5.518 1.00 44.41 53 ARG A C 2
ATOM 2502 O O . ARG A 1 53 ? -8.228 -1.533 6.645 1.00 53.03 53 ARG A O 2
ATOM 2523 N N . VAL A 1 54 ? -7.933 0.292 5.320 1.00 70.44 54 VAL A N 2
ATOM 2524 C CA . VAL A 1 54 ? -7.796 1.256 6.430 1.00 11.22 54 VAL A CA 2
ATOM 2525 C C . VAL A 1 54 ? -8.511 2.587 6.101 1.00 73.35 54 VAL A C 2
ATOM 2526 O O . VAL A 1 54 ? -8.522 3.026 4.948 1.00 22.03 54 VAL A O 2
ATOM 2539 N N . ARG A 1 55 ? -9.157 3.186 7.116 1.00 31.21 55 ARG A N 2
ATOM 2540 C CA . ARG A 1 55 ? -9.822 4.506 7.019 1.00 32.41 55 ARG A CA 2
ATOM 2541 C C . ARG A 1 55 ? -9.279 5.421 8.139 1.00 63.14 55 ARG A C 2
ATOM 2542 O O . ARG A 1 55 ? -9.089 4.950 9.264 1.00 24.45 55 ARG A O 2
ATOM 2563 N N . ASN A 1 56 ? -9.035 6.708 7.805 1.00 72.42 56 ASN A N 2
ATOM 2564 C CA . ASN A 1 56 ? -8.659 7.781 8.765 1.00 12.35 56 ASN A CA 2
ATOM 2565 C C . ASN A 1 56 ? -7.395 7.408 9.577 1.00 0.24 56 ASN A C 2
ATOM 2566 O O . ASN A 1 56 ? -7.477 6.886 10.701 1.00 75.35 56 ASN A O 2
ATOM 2577 N N . ILE A 1 57 ? -6.229 7.663 8.973 1.00 20.32 57 ILE A N 2
ATOM 2578 C CA . ILE A 1 57 ? -4.917 7.298 9.538 1.00 61.32 57 ILE A CA 2
ATOM 2579 C C . ILE A 1 57 ? -3.858 8.341 9.165 1.00 31.11 57 ILE A C 2
ATOM 2580 O O . ILE A 1 57 ? -3.964 8.985 8.125 1.00 70.33 57 ILE A O 2
ATOM 2596 N N . SER A 1 58 ? -2.842 8.482 10.028 1.00 32.14 58 SER A N 2
ATOM 2597 C CA . SER A 1 58 ? -1.725 9.422 9.847 1.00 61.42 58 SER A CA 2
ATOM 2598 C C . SER A 1 58 ? -0.514 8.686 9.243 1.00 0.32 58 SER A C 2
ATOM 2599 O O . SER A 1 58 ? -0.566 7.468 9.046 1.00 60.34 58 SER A O 2
ATOM 2607 N N . LYS A 1 59 ? 0.578 9.437 8.995 1.00 21.00 59 LYS A N 2
ATOM 2608 C CA . LYS A 1 59 ? 1.751 8.982 8.217 1.00 4.11 59 LYS A CA 2
ATOM 2609 C C . LYS A 1 59 ? 2.360 7.643 8.721 1.00 63.00 59 LYS A C 2
ATOM 2610 O O . LYS A 1 59 ? 2.550 6.732 7.928 1.00 13.34 59 LYS A O 2
ATOM 2629 N N . GLU A 1 60 ? 2.612 7.515 10.034 1.00 1.34 60 GLU A N 2
ATOM 2630 C CA . GLU A 1 60 ? 3.282 6.316 10.614 1.00 11.31 60 GLU A CA 2
ATOM 2631 C C . GLU A 1 60 ? 2.340 5.096 10.633 1.00 21.15 60 GLU A C 2
ATOM 2632 O O . GLU A 1 60 ? 2.791 3.942 10.542 1.00 44.20 60 GLU A O 2
ATOM 2644 N N . GLU A 1 61 ? 1.036 5.378 10.754 1.00 74.14 61 GLU A N 2
ATOM 2645 C CA . GLU A 1 61 ? -0.022 4.358 10.730 1.00 34.54 61 GLU A CA 2
ATOM 2646 C C . GLU A 1 61 ? -0.160 3.745 9.321 1.00 51.14 61 GLU A C 2
ATOM 2647 O O . GLU A 1 61 ? -0.138 2.520 9.163 1.00 33.23 61 GLU A O 2
ATOM 2659 N N . LEU A 1 62 ? -0.260 4.611 8.291 1.00 62.23 62 LEU A N 2
ATOM 2660 C CA . LEU A 1 62 ? -0.343 4.163 6.885 1.00 2.24 62 LEU A CA 2
ATOM 2661 C C . LEU A 1 62 ? 1.013 3.606 6.405 1.00 20.22 62 LEU A C 2
ATOM 2662 O O . LEU A 1 62 ? 1.070 2.838 5.446 1.00 34.43 62 LEU A O 2
ATOM 2678 N N . LYS A 1 63 ? 2.106 3.994 7.095 1.00 42.14 63 LYS A N 2
ATOM 2679 C CA . LYS A 1 63 ? 3.435 3.399 6.865 1.00 21.34 63 LYS A CA 2
ATOM 2680 C C . LYS A 1 63 ? 3.447 1.913 7.245 1.00 45.13 63 LYS A C 2
ATOM 2681 O O . LYS A 1 63 ? 4.196 1.147 6.657 1.00 12.45 63 LYS A O 2
ATOM 2700 N N . LYS A 1 64 ? 2.587 1.500 8.201 1.00 42.34 64 LYS A N 2
ATOM 2701 C CA . LYS A 1 64 ? 2.460 0.085 8.573 1.00 2.11 64 LYS A CA 2
ATOM 2702 C C . LYS A 1 64 ? 1.990 -0.762 7.373 1.00 51.43 64 LYS A C 2
ATOM 2703 O O . LYS A 1 64 ? 2.340 -1.929 7.283 1.00 2.11 64 LYS A O 2
ATOM 2722 N N . LEU A 1 65 ? 1.250 -0.128 6.435 1.00 41.22 65 LEU A N 2
ATOM 2723 C CA . LEU A 1 65 ? 0.736 -0.795 5.219 1.00 3.24 65 LEU A CA 2
ATOM 2724 C C . LEU A 1 65 ? 1.905 -1.242 4.314 1.00 1.04 65 LEU A C 2
ATOM 2725 O O . LEU A 1 65 ? 1.960 -2.390 3.865 1.00 43.20 65 LEU A O 2
ATOM 2741 N N . LEU A 1 66 ? 2.849 -0.312 4.093 1.00 10.15 66 LEU A N 2
ATOM 2742 C CA . LEU A 1 66 ? 4.014 -0.523 3.215 1.00 73.41 66 LEU A CA 2
ATOM 2743 C C . LEU A 1 66 ? 5.137 -1.295 3.934 1.00 42.41 66 LEU A C 2
ATOM 2744 O O . LEU A 1 66 ? 5.960 -1.940 3.288 1.00 10.22 66 LEU A O 2
ATOM 2760 N N . GLU A 1 67 ? 5.138 -1.249 5.279 1.00 63.03 67 GLU A N 2
ATOM 2761 C CA . GLU A 1 67 ? 6.068 -2.046 6.117 1.00 43.32 67 GLU A CA 2
ATOM 2762 C C . GLU A 1 67 ? 5.597 -3.514 6.191 1.00 63.34 67 GLU A C 2
ATOM 2763 O O . GLU A 1 67 ? 6.402 -4.420 6.448 1.00 55.33 67 GLU A O 2
ATOM 2775 N N . ARG A 1 68 ? 4.284 -3.738 5.936 1.00 74.41 68 ARG A N 2
ATOM 2776 C CA . ARG A 1 68 ? 3.729 -5.087 5.712 1.00 23.43 68 ARG A CA 2
ATOM 2777 C C . ARG A 1 68 ? 4.209 -5.630 4.351 1.00 23.43 68 ARG A C 2
ATOM 2778 O O . ARG A 1 68 ? 4.622 -6.790 4.262 1.00 3.01 68 ARG A O 2
ATOM 2799 N N . ILE A 1 69 ? 4.170 -4.759 3.304 1.00 74.01 69 ILE A N 2
ATOM 2800 C CA . ILE A 1 69 ? 4.629 -5.105 1.932 1.00 14.11 69 ILE A CA 2
ATOM 2801 C C . ILE A 1 69 ? 6.110 -5.528 1.962 1.00 52.31 69 ILE A C 2
ATOM 2802 O O . ILE A 1 69 ? 6.493 -6.492 1.305 1.00 3.43 69 ILE A O 2
ATOM 2818 N N . ARG A 1 70 ? 6.906 -4.802 2.780 1.00 13.21 70 ARG A N 2
ATOM 2819 C CA . ARG A 1 70 ? 8.345 -5.073 3.001 1.00 43.30 70 ARG A CA 2
ATOM 2820 C C . ARG A 1 70 ? 8.592 -6.540 3.372 1.00 1.03 70 ARG A C 2
ATOM 2821 O O . ARG A 1 70 ? 9.437 -7.211 2.770 1.00 45.15 70 ARG A O 2
ATOM 2842 N N . GLU A 1 71 ? 7.815 -7.019 4.361 1.00 43.35 71 GLU A N 2
ATOM 2843 C CA . GLU A 1 71 ? 7.876 -8.408 4.818 1.00 12.42 71 GLU A CA 2
ATOM 2844 C C . GLU A 1 71 ? 7.535 -9.367 3.671 1.00 35.20 71 GLU A C 2
ATOM 2845 O O . GLU A 1 71 ? 8.184 -10.388 3.502 1.00 23.41 71 GLU A O 2
ATOM 2857 N N . LYS A 1 72 ? 6.551 -8.986 2.837 1.00 63.51 72 LYS A N 2
ATOM 2858 C CA . LYS A 1 72 ? 6.041 -9.875 1.779 1.00 53.14 72 LYS A CA 2
ATOM 2859 C C . LYS A 1 72 ? 7.111 -10.054 0.678 1.00 72.31 72 LYS A C 2
ATOM 2860 O O . LYS A 1 72 ? 7.470 -11.179 0.332 1.00 2.32 72 LYS A O 2
ATOM 2879 N N . ILE A 1 73 ? 7.667 -8.922 0.205 1.00 62.33 73 ILE A N 2
ATOM 2880 C CA . ILE A 1 73 ? 8.554 -8.879 -0.977 1.00 71.11 73 ILE A CA 2
ATOM 2881 C C . ILE A 1 73 ? 9.975 -9.417 -0.666 1.00 14.31 73 ILE A C 2
ATOM 2882 O O . ILE A 1 73 ? 10.593 -10.075 -1.515 1.00 2.34 73 ILE A O 2
ATOM 2898 N N . GLU A 1 74 ? 10.475 -9.155 0.562 1.00 60.11 74 GLU A N 2
ATOM 2899 C CA . GLU A 1 74 ? 11.836 -9.565 0.977 1.00 33.20 74 GLU A CA 2
ATOM 2900 C C . GLU A 1 74 ? 11.851 -11.028 1.459 1.00 41.01 74 GLU A C 2
ATOM 2901 O O . GLU A 1 74 ? 12.743 -11.796 1.086 1.00 3.33 74 GLU A O 2
ATOM 2913 N N . ARG A 1 75 ? 10.852 -11.410 2.286 1.00 2.31 75 ARG A N 2
ATOM 2914 C CA . ARG A 1 75 ? 10.781 -12.768 2.880 1.00 5.32 75 ARG A CA 2
ATOM 2915 C C . ARG A 1 75 ? 10.285 -13.805 1.855 1.00 32.03 75 ARG A C 2
ATOM 2916 O O . ARG A 1 75 ? 10.475 -15.012 2.055 1.00 72.25 75 ARG A O 2
ATOM 2937 N N . GLU A 1 76 ? 9.637 -13.340 0.769 1.00 75.23 76 GLU A N 2
ATOM 2938 C CA . GLU A 1 76 ? 9.402 -14.181 -0.418 1.00 61.34 76 GLU A CA 2
ATOM 2939 C C . GLU A 1 76 ? 10.688 -14.247 -1.262 1.00 21.32 76 GLU A C 2
ATOM 2940 O O . GLU A 1 76 ? 11.083 -15.316 -1.742 1.00 22.42 76 GLU A O 2
ATOM 2952 N N . GLY A 1 77 ? 11.323 -13.076 -1.448 1.00 74.01 77 GLY A N 2
ATOM 2953 C CA . GLY A 1 77 ? 12.502 -12.949 -2.304 1.00 32.34 77 GLY A CA 2
ATOM 2954 C C . GLY A 1 77 ? 12.124 -12.658 -3.754 1.00 72.12 77 GLY A C 2
ATOM 2955 O O . GLY A 1 77 ? 12.719 -11.773 -4.384 1.00 42.32 77 GLY A O 2
ATOM 2959 N N . SER A 1 78 ? 11.140 -13.429 -4.275 1.00 54.32 78 SER A N 2
ATOM 2960 C CA . SER A 1 78 ? 10.558 -13.238 -5.613 1.00 51.23 78 SER A CA 2
ATOM 2961 C C . SER A 1 78 ? 10.010 -11.805 -5.765 1.00 5.34 78 SER A C 2
ATOM 2962 O O . SER A 1 78 ? 9.194 -11.356 -4.947 1.00 75.13 78 SER A O 2
ATOM 2970 N N . SER A 1 79 ? 10.464 -11.114 -6.827 1.00 25.24 79 SER A N 2
ATOM 2971 C CA . SER A 1 79 ? 10.065 -9.727 -7.128 1.00 14.11 79 SER A CA 2
ATOM 2972 C C . SER A 1 79 ? 8.741 -9.684 -7.908 1.00 13.40 79 SER A C 2
ATOM 2973 O O . SER A 1 79 ? 8.366 -8.635 -8.434 1.00 25.52 79 SER A O 2
ATOM 2981 N N . GLU A 1 80 ? 8.046 -10.836 -7.976 1.00 53.21 80 GLU A N 2
ATOM 2982 C CA . GLU A 1 80 ? 6.731 -10.951 -8.602 1.00 33.40 80 GLU A CA 2
ATOM 2983 C C . GLU A 1 80 ? 5.683 -10.293 -7.683 1.00 44.14 80 GLU A C 2
ATOM 2984 O O . GLU A 1 80 ? 4.985 -10.980 -6.936 1.00 14.24 80 GLU A O 2
ATOM 2996 N N . VAL A 1 81 ? 5.621 -8.951 -7.711 1.00 61.24 81 VAL A N 2
ATOM 2997 C CA . VAL A 1 81 ? 4.765 -8.161 -6.810 1.00 61.24 81 VAL A CA 2
ATOM 2998 C C . VAL A 1 81 ? 4.092 -6.993 -7.567 1.00 4.52 81 VAL A C 2
ATOM 2999 O O . VAL A 1 81 ? 4.755 -6.130 -8.158 1.00 34.34 81 VAL A O 2
ATOM 3012 N N . GLU A 1 82 ? 2.756 -7.043 -7.570 1.00 42.10 82 GLU A N 2
ATOM 3013 C CA . GLU A 1 82 ? 1.865 -6.018 -8.113 1.00 61.44 82 GLU A CA 2
ATOM 3014 C C . GLU A 1 82 ? 1.058 -5.454 -6.933 1.00 32.45 82 GLU A C 2
ATOM 3015 O O . GLU A 1 82 ? 0.258 -6.178 -6.340 1.00 54.30 82 GLU A O 2
ATOM 3027 N N . VAL A 1 83 ? 1.292 -4.195 -6.551 1.00 32.34 83 VAL A N 2
ATOM 3028 C CA . VAL A 1 83 ? 0.563 -3.568 -5.433 1.00 23.54 83 VAL A CA 2
ATOM 3029 C C . VAL A 1 83 ? -0.570 -2.701 -5.993 1.00 11.50 83 VAL A C 2
ATOM 3030 O O . VAL A 1 83 ? -0.320 -1.715 -6.677 1.00 63.14 83 VAL A O 2
ATOM 3043 N N . ASN A 1 84 ? -1.811 -3.106 -5.706 1.00 72.44 84 ASN A N 2
ATOM 3044 C CA . ASN A 1 84 ? -3.023 -2.396 -6.122 1.00 41.31 84 ASN A CA 2
ATOM 3045 C C . ASN A 1 84 ? -3.525 -1.566 -4.938 1.00 21.44 84 ASN A C 2
ATOM 3046 O O . ASN A 1 84 ? -3.995 -2.125 -3.940 1.00 64.20 84 ASN A O 2
ATOM 3057 N N . VAL A 1 85 ? -3.382 -0.242 -5.032 1.00 33.24 85 VAL A N 2
ATOM 3058 C CA . VAL A 1 85 ? -3.925 0.693 -4.039 1.00 44.30 85 VAL A CA 2
ATOM 3059 C C . VAL A 1 85 ? -5.302 1.167 -4.535 1.00 3.41 85 VAL A C 2
ATOM 3060 O O . VAL A 1 85 ? -5.378 1.901 -5.518 1.00 34.51 85 VAL A O 2
ATOM 3073 N N . HIS A 1 86 ? -6.382 0.693 -3.887 1.00 64.30 86 HIS A N 2
ATOM 3074 C CA . HIS A 1 86 ? -7.772 1.024 -4.263 1.00 64.54 86 HIS A CA 2
ATOM 3075 C C . HIS A 1 86 ? -8.285 2.085 -3.275 1.00 12.04 86 HIS A C 2
ATOM 3076 O O . HIS A 1 86 ? -8.369 1.804 -2.080 1.00 63.01 86 HIS A O 2
ATOM 3091 N N . SER A 1 87 ? -8.599 3.294 -3.755 1.00 42.33 87 SER A N 2
ATOM 3092 C CA . SER A 1 87 ? -9.099 4.380 -2.897 1.00 1.14 87 SER A CA 2
ATOM 3093 C C . SER A 1 87 ? -10.154 5.186 -3.667 1.00 43.32 87 SER A C 2
ATOM 3094 O O . SER A 1 87 ? -9.836 5.846 -4.668 1.00 52.11 87 SER A O 2
ATOM 3102 N N . GLY A 1 88 ? -11.416 5.081 -3.202 1.00 4.12 88 GLY A N 2
ATOM 3103 C CA . GLY A 1 88 ? -12.570 5.648 -3.905 1.00 34.54 88 GLY A CA 2
ATOM 3104 C C . GLY A 1 88 ? -12.864 4.935 -5.228 1.00 42.14 88 GLY A C 2
ATOM 3105 O O . GLY A 1 88 ? -13.473 5.516 -6.132 1.00 62.24 88 GLY A O 2
ATOM 3109 N N . GLY A 1 89 ? -12.414 3.664 -5.326 1.00 21.30 89 GLY A N 2
ATOM 3110 C CA . GLY A 1 89 ? -12.559 2.850 -6.542 1.00 10.10 89 GLY A CA 2
ATOM 3111 C C . GLY A 1 89 ? -11.367 2.951 -7.491 1.00 73.23 89 GLY A C 2
ATOM 3112 O O . GLY A 1 89 ? -11.268 2.170 -8.443 1.00 12.03 89 GLY A O 2
ATOM 3116 N N . GLN A 1 90 ? -10.464 3.910 -7.235 1.00 22.14 90 GLN A N 2
ATOM 3117 C CA . GLN A 1 90 ? -9.298 4.170 -8.098 1.00 22.14 90 GLN A CA 2
ATOM 3118 C C . GLN A 1 90 ? -8.134 3.235 -7.708 1.00 50.01 90 GLN A C 2
ATOM 3119 O O . GLN A 1 90 ? -7.675 3.273 -6.568 1.00 0.34 90 GLN A O 2
ATOM 3133 N N . THR A 1 91 ? -7.652 2.432 -8.673 1.00 33.14 91 THR A N 2
ATOM 3134 C CA . THR A 1 91 ? -6.601 1.422 -8.459 1.00 73.34 91 THR A CA 2
ATOM 3135 C C . THR A 1 91 ? -5.295 1.868 -9.138 1.00 52.03 91 THR A C 2
ATOM 3136 O O . THR A 1 91 ? -5.294 2.205 -10.328 1.00 55.33 91 THR A O 2
ATOM 3147 N N . TRP A 1 92 ? -4.198 1.889 -8.364 1.00 72.21 92 TRP A N 2
ATOM 3148 C CA . TRP A 1 92 ? -2.854 2.219 -8.863 1.00 64.32 92 TRP A CA 2
ATOM 3149 C C . TRP A 1 92 ? -1.942 0.993 -8.668 1.00 4.33 92 TRP A C 2
ATOM 3150 O O . TRP A 1 92 ? -1.717 0.562 -7.534 1.00 3.04 92 TRP A O 2
ATOM 3171 N N . THR A 1 93 ? -1.453 0.428 -9.790 1.00 24.34 93 THR A N 2
ATOM 3172 C CA . THR A 1 93 ? -0.690 -0.839 -9.811 1.00 52.44 93 THR A CA 2
ATOM 3173 C C . THR A 1 93 ? 0.841 -0.589 -9.896 1.00 31.13 93 THR A C 2
ATOM 3174 O O . THR A 1 93 ? 1.360 -0.202 -10.951 1.00 72.44 93 THR A O 2
ATOM 3185 N N . PHE A 1 94 ? 1.550 -0.803 -8.768 1.00 21.55 94 PHE A N 2
ATOM 3186 C CA . PHE A 1 94 ? 3.021 -0.675 -8.675 1.00 73.04 94 PHE A CA 2
ATOM 3187 C C . PHE A 1 94 ? 3.674 -2.042 -8.950 1.00 14.44 94 PHE A C 2
ATOM 3188 O O . PHE A 1 94 ? 3.468 -2.993 -8.192 1.00 1.04 94 PHE A O 2
ATOM 3205 N N . ASN A 1 95 ? 4.445 -2.132 -10.047 1.00 72.21 95 ASN A N 2
ATOM 3206 C CA . ASN A 1 95 ? 5.068 -3.395 -10.507 1.00 73.50 95 ASN A CA 2
ATOM 3207 C C . ASN A 1 95 ? 6.578 -3.203 -10.708 1.00 64.42 95 ASN A C 2
ATOM 3208 O O . ASN A 1 95 ? 6.996 -2.419 -11.572 1.00 73.23 95 ASN A O 2
ATOM 3219 N N . GLU A 1 96 ? 7.386 -3.891 -9.882 1.00 62.45 96 GLU A N 2
ATOM 3220 C CA . GLU A 1 96 ? 8.829 -4.054 -10.130 1.00 40.40 96 GLU A CA 2
ATOM 3221 C C . GLU A 1 96 ? 9.048 -5.408 -10.831 1.00 43.14 96 GLU A C 2
ATOM 3222 O O . GLU A 1 96 ? 8.966 -6.475 -10.211 1.00 1.03 96 GLU A O 2
ATOM 3234 N N . LYS A 1 97 ? 9.272 -5.356 -12.145 1.00 45.30 97 LYS A N 2
ATOM 3235 C CA . LYS A 1 97 ? 9.451 -6.559 -12.972 1.00 55.13 97 LYS A CA 2
ATOM 3236 C C . LYS A 1 97 ? 10.891 -7.092 -12.752 1.00 43.15 97 LYS A C 2
ATOM 3237 O O . LYS A 1 97 ? 11.063 -8.123 -12.058 1.00 34.32 97 LYS A O 2
ATOM 3257 N N . MET A 1 1 ? -13.821 27.310 4.733 1.00 0.00 1 MET A N 3
ATOM 3258 C CA . MET A 1 1 ? -12.853 27.137 3.621 1.00 52.33 1 MET A CA 3
ATOM 3259 C C . MET A 1 1 ? -12.096 25.808 3.809 1.00 31.12 1 MET A C 3
ATOM 3260 O O . MET A 1 1 ? -11.513 25.571 4.876 1.00 53.21 1 MET A O 3
ATOM 3276 N N . GLY A 1 2 ? -12.104 24.952 2.765 1.00 40.21 2 GLY A N 3
ATOM 3277 C CA . GLY A 1 2 ? -11.492 23.619 2.830 1.00 53.22 2 GLY A CA 3
ATOM 3278 C C . GLY A 1 2 ? -10.570 23.337 1.658 1.00 55.14 2 GLY A C 3
ATOM 3279 O O . GLY A 1 2 ? -10.701 22.304 0.988 1.00 2.14 2 GLY A O 3
ATOM 3283 N N . HIS A 1 3 ? -9.634 24.266 1.398 1.00 43.21 3 HIS A N 3
ATOM 3284 C CA . HIS A 1 3 ? -8.569 24.066 0.399 1.00 51.32 3 HIS A CA 3
ATOM 3285 C C . HIS A 1 3 ? -7.604 22.979 0.908 1.00 15.51 3 HIS A C 3
ATOM 3286 O O . HIS A 1 3 ? -6.932 23.181 1.927 1.00 34.43 3 HIS A O 3
ATOM 3301 N N . HIS A 1 4 ? -7.570 21.833 0.188 1.00 3.41 4 HIS A N 3
ATOM 3302 C CA . HIS A 1 4 ? -6.806 20.622 0.572 1.00 62.53 4 HIS A CA 3
ATOM 3303 C C . HIS A 1 4 ? -5.290 20.910 0.709 1.00 52.33 4 HIS A C 3
ATOM 3304 O O . HIS A 1 4 ? -4.534 20.812 -0.256 1.00 62.55 4 HIS A O 3
ATOM 3319 N N . HIS A 1 5 ? -4.876 21.325 1.918 1.00 60.05 5 HIS A N 3
ATOM 3320 C CA . HIS A 1 5 ? -3.463 21.549 2.270 1.00 60.20 5 HIS A CA 3
ATOM 3321 C C . HIS A 1 5 ? -3.190 20.890 3.620 1.00 62.31 5 HIS A C 3
ATOM 3322 O O . HIS A 1 5 ? -3.681 21.353 4.659 1.00 65.21 5 HIS A O 3
ATOM 3337 N N . HIS A 1 6 ? -2.460 19.770 3.598 1.00 4.14 6 HIS A N 3
ATOM 3338 C CA . HIS A 1 6 ? -2.063 19.042 4.814 1.00 35.22 6 HIS A CA 3
ATOM 3339 C C . HIS A 1 6 ? -0.558 18.769 4.762 1.00 33.52 6 HIS A C 3
ATOM 3340 O O . HIS A 1 6 ? -0.109 17.731 4.259 1.00 1.03 6 HIS A O 3
ATOM 3355 N N . HIS A 1 7 ? 0.213 19.761 5.214 1.00 54.44 7 HIS A N 3
ATOM 3356 C CA . HIS A 1 7 ? 1.679 19.687 5.297 1.00 12.34 7 HIS A CA 3
ATOM 3357 C C . HIS A 1 7 ? 2.109 19.436 6.742 1.00 53.15 7 HIS A C 3
ATOM 3358 O O . HIS A 1 7 ? 1.399 19.813 7.684 1.00 53.54 7 HIS A O 3
ATOM 3373 N N . HIS A 1 8 ? 3.282 18.809 6.904 1.00 21.23 8 HIS A N 3
ATOM 3374 C CA . HIS A 1 8 ? 3.834 18.446 8.215 1.00 23.24 8 HIS A CA 3
ATOM 3375 C C . HIS A 1 8 ? 5.316 18.058 8.054 1.00 53.52 8 HIS A C 3
ATOM 3376 O O . HIS A 1 8 ? 5.736 17.657 6.959 1.00 12.41 8 HIS A O 3
ATOM 3391 N N . GLU A 1 9 ? 6.100 18.191 9.143 1.00 35.43 9 GLU A N 3
ATOM 3392 C CA . GLU A 1 9 ? 7.520 17.781 9.173 1.00 64.44 9 GLU A CA 3
ATOM 3393 C C . GLU A 1 9 ? 7.673 16.255 8.963 1.00 61.52 9 GLU A C 3
ATOM 3394 O O . GLU A 1 9 ? 6.746 15.488 9.243 1.00 0.34 9 GLU A O 3
ATOM 3406 N N . ASN A 1 10 ? 8.830 15.818 8.437 1.00 62.22 10 ASN A N 3
ATOM 3407 C CA . ASN A 1 10 ? 9.086 14.394 8.118 1.00 35.14 10 ASN A CA 3
ATOM 3408 C C . ASN A 1 10 ? 10.408 13.934 8.747 1.00 41.44 10 ASN A C 3
ATOM 3409 O O . ASN A 1 10 ? 11.447 14.589 8.596 1.00 64.22 10 ASN A O 3
ATOM 3420 N N . LEU A 1 11 ? 10.347 12.807 9.478 1.00 2.12 11 LEU A N 3
ATOM 3421 C CA . LEU A 1 11 ? 11.511 12.187 10.124 1.00 23.43 11 LEU A CA 3
ATOM 3422 C C . LEU A 1 11 ? 12.173 11.227 9.122 1.00 1.41 11 LEU A C 3
ATOM 3423 O O . LEU A 1 11 ? 11.702 10.099 8.927 1.00 32.31 11 LEU A O 3
ATOM 3439 N N . TYR A 1 12 ? 13.215 11.713 8.432 1.00 41.32 12 TYR A N 3
ATOM 3440 C CA . TYR A 1 12 ? 14.029 10.895 7.527 1.00 1.31 12 TYR A CA 3
ATOM 3441 C C . TYR A 1 12 ? 15.065 10.123 8.359 1.00 55.50 12 TYR A C 3
ATOM 3442 O O . TYR A 1 12 ? 16.094 10.683 8.756 1.00 13.42 12 TYR A O 3
ATOM 3460 N N . PHE A 1 13 ? 14.739 8.860 8.672 1.00 31.45 13 PHE A N 3
ATOM 3461 C CA . PHE A 1 13 ? 15.581 7.998 9.518 1.00 34.51 13 PHE A CA 3
ATOM 3462 C C . PHE A 1 13 ? 16.900 7.656 8.778 1.00 3.35 13 PHE A C 3
ATOM 3463 O O . PHE A 1 13 ? 16.872 7.355 7.576 1.00 51.30 13 PHE A O 3
ATOM 3480 N N . GLN A 1 14 ? 18.032 7.721 9.512 1.00 73.12 14 GLN A N 3
ATOM 3481 C CA . GLN A 1 14 ? 19.398 7.547 8.967 1.00 44.34 14 GLN A CA 3
ATOM 3482 C C . GLN A 1 14 ? 19.517 6.194 8.244 1.00 13.25 14 GLN A C 3
ATOM 3483 O O . GLN A 1 14 ? 19.805 6.147 7.042 1.00 35.43 14 GLN A O 3
ATOM 3497 N N . SER A 1 15 ? 19.291 5.107 8.984 1.00 11.14 15 SER A N 3
ATOM 3498 C CA . SER A 1 15 ? 19.340 3.756 8.432 1.00 73.55 15 SER A CA 3
ATOM 3499 C C . SER A 1 15 ? 17.998 3.413 7.763 1.00 32.22 15 SER A C 3
ATOM 3500 O O . SER A 1 15 ? 16.965 3.265 8.431 1.00 43.33 15 SER A O 3
ATOM 3508 N N . HIS A 1 16 ? 18.024 3.341 6.423 1.00 54.43 16 HIS A N 3
ATOM 3509 C CA . HIS A 1 16 ? 16.849 3.031 5.602 1.00 23.23 16 HIS A CA 3
ATOM 3510 C C . HIS A 1 16 ? 16.683 1.514 5.446 1.00 52.43 16 HIS A C 3
ATOM 3511 O O . HIS A 1 16 ? 17.662 0.781 5.254 1.00 63.00 16 HIS A O 3
ATOM 3526 N N . MET A 1 17 ? 15.422 1.064 5.517 1.00 70.35 17 MET A N 3
ATOM 3527 C CA . MET A 1 17 ? 15.051 -0.350 5.497 1.00 1.04 17 MET A CA 3
ATOM 3528 C C . MET A 1 17 ? 13.829 -0.557 4.575 1.00 13.33 17 MET A C 3
ATOM 3529 O O . MET A 1 17 ? 12.669 -0.511 5.013 1.00 51.34 17 MET A O 3
ATOM 3543 N N . THR A 1 18 ? 14.123 -0.673 3.263 1.00 12.32 18 THR A N 3
ATOM 3544 C CA . THR A 1 18 ? 13.138 -0.980 2.193 1.00 22.34 18 THR A CA 3
ATOM 3545 C C . THR A 1 18 ? 12.163 0.206 1.907 1.00 33.54 18 THR A C 3
ATOM 3546 O O . THR A 1 18 ? 11.398 0.184 0.934 1.00 11.44 18 THR A O 3
ATOM 3557 N N . ASP A 1 19 ? 12.258 1.284 2.708 1.00 53.22 19 ASP A N 3
ATOM 3558 C CA . ASP A 1 19 ? 11.304 2.415 2.668 1.00 64.42 19 ASP A CA 3
ATOM 3559 C C . ASP A 1 19 ? 11.558 3.356 1.474 1.00 23.21 19 ASP A C 3
ATOM 3560 O O . ASP A 1 19 ? 10.869 4.355 1.338 1.00 74.10 19 ASP A O 3
ATOM 3569 N N . GLU A 1 20 ? 12.557 3.032 0.628 1.00 25.45 20 GLU A N 3
ATOM 3570 C CA . GLU A 1 20 ? 12.840 3.773 -0.618 1.00 15.44 20 GLU A CA 3
ATOM 3571 C C . GLU A 1 20 ? 11.719 3.501 -1.643 1.00 23.45 20 GLU A C 3
ATOM 3572 O O . GLU A 1 20 ? 11.113 4.431 -2.199 1.00 23.03 20 GLU A O 3
ATOM 3584 N N . LEU A 1 21 ? 11.452 2.199 -1.863 1.00 3.13 21 LEU A N 3
ATOM 3585 C CA . LEU A 1 21 ? 10.353 1.721 -2.730 1.00 65.20 21 LEU A CA 3
ATOM 3586 C C . LEU A 1 21 ? 8.989 2.077 -2.110 1.00 32.00 21 LEU A C 3
ATOM 3587 O O . LEU A 1 21 ? 8.042 2.472 -2.803 1.00 23.11 21 LEU A O 3
ATOM 3603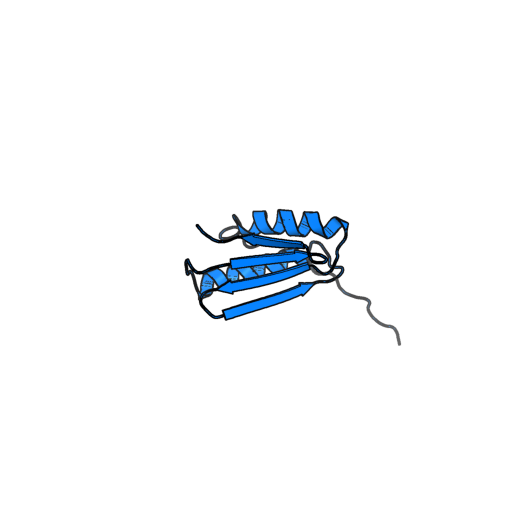 N N . LEU A 1 22 ? 8.926 1.933 -0.785 1.00 71.33 22 LEU A N 3
ATOM 3604 C CA . LEU A 1 22 ? 7.709 2.144 -0.006 1.00 12.00 22 LEU A CA 3
ATOM 3605 C C . LEU A 1 22 ? 7.334 3.640 0.058 1.00 40.52 22 LEU A C 3
ATOM 3606 O O . LEU A 1 22 ? 6.154 3.968 0.127 1.00 23.53 22 LEU A O 3
ATOM 3622 N N . GLU A 1 23 ? 8.340 4.541 -0.018 1.00 31.22 23 GLU A N 3
ATOM 3623 C CA . GLU A 1 23 ? 8.111 6.009 0.021 1.00 72.00 23 GLU A CA 3
ATOM 3624 C C . GLU A 1 23 ? 7.262 6.459 -1.183 1.00 2.50 23 GLU A C 3
ATOM 3625 O O . GLU A 1 23 ? 6.478 7.410 -1.091 1.00 63.13 23 GLU A O 3
ATOM 3637 N N . ARG A 1 24 ? 7.415 5.725 -2.303 1.00 13.25 24 ARG A N 3
ATOM 3638 C CA . ARG A 1 24 ? 6.627 5.951 -3.529 1.00 52.22 24 ARG A CA 3
ATOM 3639 C C . ARG A 1 24 ? 5.139 5.675 -3.238 1.00 73.04 24 ARG A C 3
ATOM 3640 O O . ARG A 1 24 ? 4.250 6.434 -3.650 1.00 71.21 24 ARG A O 3
ATOM 3661 N N . LEU A 1 25 ? 4.906 4.587 -2.479 1.00 21.22 25 LEU A N 3
ATOM 3662 C CA . LEU A 1 25 ? 3.561 4.124 -2.110 1.00 44.43 25 LEU A CA 3
ATOM 3663 C C . LEU A 1 25 ? 2.978 5.069 -1.041 1.00 31.33 25 LEU A C 3
ATOM 3664 O O . LEU A 1 25 ? 1.770 5.337 -1.025 1.00 63.31 25 LEU A O 3
ATOM 3680 N N . ARG A 1 26 ? 3.880 5.599 -0.187 1.00 50.44 26 ARG A N 3
ATOM 3681 C CA . ARG A 1 26 ? 3.532 6.480 0.932 1.00 11.14 26 ARG A CA 3
ATOM 3682 C C . ARG A 1 26 ? 2.929 7.798 0.450 1.00 54.41 26 ARG A C 3
ATOM 3683 O O . ARG A 1 26 ? 1.919 8.227 0.977 1.00 63.00 26 ARG A O 3
ATOM 3704 N N . GLN A 1 27 ? 3.589 8.447 -0.522 1.00 13.11 27 GLN A N 3
ATOM 3705 C CA . GLN A 1 27 ? 3.171 9.782 -0.999 1.00 23.24 27 GLN A CA 3
ATOM 3706 C C . GLN A 1 27 ? 1.738 9.757 -1.571 1.00 32.41 27 GLN A C 3
ATOM 3707 O O . GLN A 1 27 ? 0.985 10.740 -1.444 1.00 32.43 27 GLN A O 3
ATOM 3721 N N . LEU A 1 28 ? 1.367 8.612 -2.174 1.00 31.12 28 LEU A N 3
ATOM 3722 C CA . LEU A 1 28 ? -0.015 8.351 -2.595 1.00 74.35 28 LEU A CA 3
ATOM 3723 C C . LEU A 1 28 ? -0.918 8.215 -1.351 1.00 53.33 28 LEU A C 3
ATOM 3724 O O . LEU A 1 28 ? -1.951 8.880 -1.260 1.00 41.12 28 LEU A O 3
ATOM 3740 N N . PHE A 1 29 ? -0.476 7.391 -0.374 1.00 23.24 29 PHE A N 3
ATOM 3741 C CA . PHE A 1 29 ? -1.205 7.182 0.899 1.00 51.21 29 PHE A CA 3
ATOM 3742 C C . PHE A 1 29 ? -1.416 8.508 1.655 1.00 21.31 29 PHE A C 3
ATOM 3743 O O . PHE A 1 29 ? -2.404 8.659 2.361 1.00 12.42 29 PHE A O 3
ATOM 3760 N N . GLU A 1 30 ? -0.471 9.455 1.495 1.00 54.41 30 GLU A N 3
ATOM 3761 C CA . GLU A 1 30 ? -0.546 10.781 2.130 1.00 12.42 30 GLU A CA 3
ATOM 3762 C C . GLU A 1 30 ? -1.617 11.641 1.426 1.00 4.15 30 GLU A C 3
ATOM 3763 O O . GLU A 1 30 ? -2.414 12.313 2.088 1.00 14.23 30 GLU A O 3
ATOM 3775 N N . GLU A 1 31 ? -1.622 11.586 0.082 1.00 23.45 31 GLU A N 3
ATOM 3776 C CA . GLU A 1 31 ? -2.614 12.283 -0.776 1.00 64.34 31 GLU A CA 3
ATOM 3777 C C . GLU A 1 31 ? -4.059 11.813 -0.457 1.00 53.43 31 GLU A C 3
ATOM 3778 O O . GLU A 1 31 ? -5.029 12.573 -0.581 1.00 12.42 31 GLU A O 3
ATOM 3790 N N . LEU A 1 32 ? -4.170 10.549 -0.034 1.00 42.12 32 LEU A N 3
ATOM 3791 C CA . LEU A 1 32 ? -5.453 9.917 0.324 1.00 14.14 32 LEU A CA 3
ATOM 3792 C C . LEU A 1 32 ? -5.824 10.236 1.797 1.00 54.11 32 LEU A C 3
ATOM 3793 O O . LEU A 1 32 ? -6.955 10.654 2.099 1.00 10.03 32 LEU A O 3
ATOM 3809 N N . HIS A 1 33 ? -4.833 10.098 2.700 1.00 53.32 33 HIS A N 3
ATOM 3810 C CA . HIS A 1 33 ? -5.044 10.226 4.168 1.00 73.04 33 HIS A CA 3
ATOM 3811 C C . HIS A 1 33 ? -5.436 11.667 4.555 1.00 60.52 33 HIS A C 3
ATOM 3812 O O . HIS A 1 33 ? -6.112 11.887 5.568 1.00 2.41 33 HIS A O 3
ATOM 3827 N N . GLU A 1 34 ? -4.987 12.637 3.734 1.00 61.33 34 GLU A N 3
ATOM 3828 C CA . GLU A 1 34 ? -5.206 14.068 3.990 1.00 73.31 34 GLU A CA 3
ATOM 3829 C C . GLU A 1 34 ? -6.680 14.454 3.774 1.00 45.34 34 GLU A C 3
ATOM 3830 O O . GLU A 1 34 ? -7.168 15.421 4.378 1.00 61.43 34 GLU A O 3
ATOM 3842 N N . ARG A 1 35 ? -7.386 13.693 2.914 1.00 41.10 35 ARG A N 3
ATOM 3843 C CA . ARG A 1 35 ? -8.826 13.909 2.650 1.00 74.23 35 ARG A CA 3
ATOM 3844 C C . ARG A 1 35 ? -9.678 12.893 3.433 1.00 54.22 35 ARG A C 3
ATOM 3845 O O . ARG A 1 35 ? -10.894 13.067 3.566 1.00 15.41 35 ARG A O 3
ATOM 3866 N N . GLY A 1 36 ? -9.017 11.831 3.935 1.00 73.43 36 GLY A N 3
ATOM 3867 C CA . GLY A 1 36 ? -9.648 10.862 4.835 1.00 64.43 36 GLY A CA 3
ATOM 3868 C C . GLY A 1 36 ? -10.482 9.811 4.112 1.00 0.44 36 GLY A C 3
ATOM 3869 O O . GLY A 1 36 ? -11.480 9.323 4.654 1.00 53.35 36 GLY A O 3
ATOM 3873 N N . THR A 1 37 ? -10.091 9.487 2.865 1.00 34.02 37 THR A N 3
ATOM 3874 C CA . THR A 1 37 ? -10.686 8.368 2.112 1.00 15.25 37 THR A CA 3
ATOM 3875 C C . THR A 1 37 ? -9.975 7.059 2.497 1.00 50.45 37 THR A C 3
ATOM 3876 O O . THR A 1 37 ? -8.821 7.086 2.962 1.00 45.42 37 THR A O 3
ATOM 3887 N N . GLU A 1 38 ? -10.670 5.925 2.310 1.00 10.32 38 GLU A N 3
ATOM 3888 C CA . GLU A 1 38 ? -10.156 4.601 2.700 1.00 71.40 38 GLU A CA 3
ATOM 3889 C C . GLU A 1 38 ? -9.058 4.139 1.731 1.00 34.10 38 GLU A C 3
ATOM 3890 O O . GLU A 1 38 ? -9.114 4.433 0.532 1.00 71.14 38 GLU A O 3
ATOM 3902 N N . ILE A 1 39 ? -8.042 3.447 2.264 1.00 70.21 39 ILE A N 3
ATOM 3903 C CA . ILE A 1 39 ? -6.938 2.913 1.461 1.00 14.41 39 ILE A CA 3
ATOM 3904 C C . ILE A 1 39 ? -6.943 1.376 1.557 1.00 72.52 39 ILE A C 3
ATOM 3905 O O . ILE A 1 39 ? -6.658 0.807 2.617 1.00 14.54 39 ILE A O 3
ATOM 3921 N N . VAL A 1 40 ? -7.317 0.727 0.453 1.00 73.12 40 VAL A N 3
ATOM 3922 C CA . VAL A 1 40 ? -7.266 -0.729 0.302 1.00 11.42 40 VAL A CA 3
ATOM 3923 C C . VAL A 1 40 ? -5.974 -1.093 -0.444 1.00 45.32 40 VAL A C 3
ATOM 3924 O O . VAL A 1 40 ? -5.854 -0.836 -1.640 1.00 5.11 40 VAL A O 3
ATOM 3937 N N . VAL A 1 41 ? -5.001 -1.636 0.276 1.00 43.13 41 VAL A N 3
ATOM 3938 C CA . VAL A 1 41 ? -3.726 -2.090 -0.300 1.00 30.11 41 VAL A CA 3
ATOM 3939 C C . VAL A 1 41 ? -3.847 -3.589 -0.619 1.00 44.02 41 VAL A C 3
ATOM 3940 O O . VAL A 1 41 ? -4.440 -4.327 0.166 1.00 60.51 41 VAL A O 3
ATOM 3953 N N . GLU A 1 42 ? -3.334 -4.028 -1.787 1.00 54.12 42 GLU A N 3
ATOM 3954 C CA . GLU A 1 42 ? -3.388 -5.442 -2.184 1.00 62.33 42 GLU A CA 3
ATOM 3955 C C . GLU A 1 42 ? -2.063 -5.884 -2.841 1.00 71.35 42 GLU A C 3
ATOM 3956 O O . GLU A 1 42 ? -1.766 -5.505 -3.978 1.00 13.45 42 GLU A O 3
ATOM 3968 N N . VAL A 1 43 ? -1.289 -6.701 -2.113 1.00 61.42 43 VAL A N 3
ATOM 3969 C CA . VAL A 1 43 ? 0.013 -7.224 -2.555 1.00 4.50 43 VAL A CA 3
ATOM 3970 C C . VAL A 1 43 ? -0.175 -8.577 -3.289 1.00 12.51 43 VAL A C 3
ATOM 3971 O O . VAL A 1 43 ? -0.429 -9.606 -2.657 1.00 32.11 43 VAL A O 3
ATOM 3984 N N . HIS A 1 44 ? -0.081 -8.550 -4.625 1.00 0.32 44 HIS A N 3
ATOM 3985 C CA . HIS A 1 44 ? -0.162 -9.752 -5.478 1.00 62.02 44 HIS A CA 3
ATOM 3986 C C . HIS A 1 44 ? 1.241 -10.356 -5.664 1.00 1.30 44 HIS A C 3
ATOM 3987 O O . HIS A 1 44 ? 2.086 -9.741 -6.301 1.00 62.11 44 HIS A O 3
ATOM 4002 N N . ILE A 1 45 ? 1.498 -11.545 -5.101 1.00 43.33 45 ILE A N 3
ATOM 4003 C CA . ILE A 1 45 ? 2.761 -12.286 -5.329 1.00 52.23 45 ILE A CA 3
ATOM 4004 C C . ILE A 1 45 ? 2.441 -13.642 -5.955 1.00 33.14 45 ILE A C 3
ATOM 4005 O O . ILE A 1 45 ? 1.888 -14.507 -5.279 1.00 5.11 45 ILE A O 3
ATOM 4021 N N . ASN A 1 46 ? 2.767 -13.776 -7.265 1.00 70.41 46 ASN A N 3
ATOM 4022 C CA . ASN A 1 46 ? 2.513 -14.978 -8.098 1.00 75.42 46 ASN A CA 3
ATOM 4023 C C . ASN A 1 46 ? 1.002 -15.245 -8.250 1.00 32.32 46 ASN A C 3
ATOM 4024 O O . ASN A 1 46 ? 0.425 -15.015 -9.314 1.00 75.33 46 ASN A O 3
ATOM 4035 N N . GLY A 1 47 ? 0.380 -15.699 -7.165 1.00 64.35 47 GLY A N 3
ATOM 4036 C CA . GLY A 1 47 ? -1.053 -16.029 -7.137 1.00 22.52 47 GLY A CA 3
ATOM 4037 C C . GLY A 1 47 ? -1.711 -15.726 -5.794 1.00 31.04 47 GLY A C 3
ATOM 4038 O O . GLY A 1 47 ? -2.935 -15.852 -5.670 1.00 21.05 47 GLY A O 3
ATOM 4042 N N . GLU A 1 48 ? -0.899 -15.356 -4.782 1.00 20.40 48 GLU A N 3
ATOM 4043 C CA . GLU A 1 48 ? -1.392 -14.879 -3.479 1.00 44.33 48 GLU A CA 3
ATOM 4044 C C . GLU A 1 48 ? -1.761 -13.390 -3.572 1.00 40.12 48 GLU A C 3
ATOM 4045 O O . GLU A 1 48 ? -1.089 -12.624 -4.266 1.00 35.23 48 GLU A O 3
ATOM 4057 N N . ARG A 1 49 ? -2.830 -12.995 -2.875 1.00 24.43 49 ARG A N 3
ATOM 4058 C CA . ARG A 1 49 ? -3.235 -11.586 -2.743 1.00 2.05 49 ARG A CA 3
ATOM 4059 C C . ARG A 1 49 ? -3.409 -11.246 -1.253 1.00 3.51 49 ARG A C 3
ATOM 4060 O O . ARG A 1 49 ? -4.223 -11.860 -0.553 1.00 14.44 49 ARG A O 3
ATOM 4081 N N . ASP A 1 50 ? -2.583 -10.314 -0.766 1.00 52.40 50 ASP A N 3
ATOM 4082 C CA . ASP A 1 50 ? -2.659 -9.785 0.605 1.00 50.13 50 ASP A CA 3
ATOM 4083 C C . ASP A 1 50 ? -3.430 -8.465 0.563 1.00 5.53 50 ASP A C 3
ATOM 4084 O O . ASP A 1 50 ? -2.916 -7.478 0.069 1.00 13.24 50 ASP A O 3
ATOM 4093 N N . GLU A 1 51 ? -4.637 -8.444 1.116 1.00 25.22 51 GLU A N 3
ATOM 4094 C CA . GLU A 1 51 ? -5.530 -7.277 1.033 1.00 13.03 51 GLU A CA 3
ATOM 4095 C C . GLU A 1 51 ? -5.793 -6.726 2.437 1.00 0.52 51 GLU A C 3
ATOM 4096 O O . GLU A 1 51 ? -6.372 -7.412 3.287 1.00 55.10 51 GLU A O 3
ATOM 4108 N N . ILE A 1 52 ? -5.327 -5.495 2.674 1.00 42.53 52 ILE A N 3
ATOM 4109 C CA . ILE A 1 52 ? -5.456 -4.791 3.955 1.00 70.25 52 ILE A CA 3
ATOM 4110 C C . ILE A 1 52 ? -6.205 -3.471 3.715 1.00 22.14 52 ILE A C 3
ATOM 4111 O O . ILE A 1 52 ? -5.771 -2.653 2.899 1.00 65.44 52 ILE A O 3
ATOM 4127 N N . ARG A 1 53 ? -7.324 -3.276 4.419 1.00 65.14 53 ARG A N 3
ATOM 4128 C CA . ARG A 1 53 ? -8.190 -2.101 4.251 1.00 34.21 53 ARG A CA 3
ATOM 4129 C C . ARG A 1 53 ? -8.141 -1.242 5.523 1.00 2.22 53 ARG A C 3
ATOM 4130 O O . ARG A 1 53 ? -8.492 -1.715 6.612 1.00 23.33 53 ARG A O 3
ATOM 4151 N N . VAL A 1 54 ? -7.670 0.007 5.381 1.00 61.24 54 VAL A N 3
ATOM 4152 C CA . VAL A 1 54 ? -7.630 1.001 6.474 1.00 30.41 54 VAL A CA 3
ATOM 4153 C C . VAL A 1 54 ? -8.581 2.166 6.167 1.00 71.00 54 VAL A C 3
ATOM 4154 O O . VAL A 1 54 ? -8.826 2.493 4.997 1.00 11.13 54 VAL A O 3
ATOM 4167 N N . ARG A 1 55 ? -9.121 2.782 7.232 1.00 33.21 55 ARG A N 3
ATOM 4168 C CA . ARG A 1 55 ? -10.045 3.924 7.136 1.00 45.41 55 ARG A CA 3
ATOM 4169 C C . ARG A 1 55 ? -9.642 5.012 8.153 1.00 55.11 55 ARG A C 3
ATOM 4170 O O . ARG A 1 55 ? -9.670 4.767 9.366 1.00 14.12 55 ARG A O 3
ATOM 4191 N N . ASN A 1 56 ? -9.260 6.199 7.626 1.00 43.33 56 ASN A N 3
ATOM 4192 C CA . ASN A 1 56 ? -8.807 7.370 8.424 1.00 14.15 56 ASN A CA 3
ATOM 4193 C C . ASN A 1 56 ? -7.571 7.014 9.287 1.00 21.13 56 ASN A C 3
ATOM 4194 O O . ASN A 1 56 ? -7.689 6.666 10.472 1.00 35.21 56 ASN A O 3
ATOM 4205 N N . ILE A 1 57 ? -6.385 7.072 8.659 1.00 74.21 57 ILE A N 3
ATOM 4206 C CA . ILE A 1 57 ? -5.090 6.767 9.309 1.00 15.35 57 ILE A CA 3
ATOM 4207 C C . ILE A 1 57 ? -4.119 7.964 9.193 1.00 31.32 57 ILE A C 3
ATOM 4208 O O . ILE A 1 57 ? -4.334 8.861 8.368 1.00 51.24 57 ILE A O 3
ATOM 4224 N N . SER A 1 58 ? -3.061 7.971 10.022 1.00 23.42 58 SER A N 3
ATOM 4225 C CA . SER A 1 58 ? -2.042 9.047 10.048 1.00 52.21 58 SER A CA 3
ATOM 4226 C C . SER A 1 58 ? -0.743 8.609 9.318 1.00 72.12 58 SER A C 3
ATOM 4227 O O . SER A 1 58 ? -0.684 7.505 8.766 1.00 3.40 58 SER A O 3
ATOM 4235 N N . LYS A 1 59 ? 0.295 9.482 9.347 1.00 33.25 59 LYS A N 3
ATOM 4236 C CA . LYS A 1 59 ? 1.541 9.313 8.547 1.00 54.23 59 LYS A CA 3
ATOM 4237 C C . LYS A 1 59 ? 2.328 8.010 8.880 1.00 51.20 59 LYS A C 3
ATOM 4238 O O . LYS A 1 59 ? 2.857 7.370 7.971 1.00 64.43 59 LYS A O 3
ATOM 4257 N N . GLU A 1 60 ? 2.403 7.621 10.172 1.00 1.24 60 GLU A N 3
ATOM 4258 C CA . GLU A 1 60 ? 3.136 6.393 10.590 1.00 3.04 60 GLU A CA 3
ATOM 4259 C C . GLU A 1 60 ? 2.222 5.168 10.464 1.00 12.55 60 GLU A C 3
ATOM 4260 O O . GLU A 1 60 ? 2.697 4.057 10.244 1.00 50.11 60 GLU A O 3
ATOM 4272 N N . GLU A 1 61 ? 0.909 5.400 10.616 1.00 52.23 61 GLU A N 3
ATOM 4273 C CA . GLU A 1 61 ? -0.121 4.359 10.483 1.00 5.21 61 GLU A CA 3
ATOM 4274 C C . GLU A 1 61 ? -0.128 3.743 9.072 1.00 43.05 61 GLU A C 3
ATOM 4275 O O . GLU A 1 61 ? -0.202 2.519 8.915 1.00 35.51 61 GLU A O 3
ATOM 4287 N N . LEU A 1 62 ? -0.013 4.594 8.048 1.00 32.30 62 LEU A N 3
ATOM 4288 C CA . LEU A 1 62 ? 0.087 4.130 6.657 1.00 15.11 62 LEU A CA 3
ATOM 4289 C C . LEU A 1 62 ? 1.489 3.544 6.388 1.00 23.33 62 LEU A C 3
ATOM 4290 O O . LEU A 1 62 ? 1.649 2.696 5.516 1.00 42.53 62 LEU A O 3
ATOM 4306 N N . LYS A 1 63 ? 2.504 3.962 7.186 1.00 32.13 63 LYS A N 3
ATOM 4307 C CA . LYS A 1 63 ? 3.834 3.312 7.161 1.00 64.34 63 LYS A CA 3
ATOM 4308 C C . LYS A 1 63 ? 3.756 1.889 7.728 1.00 50.25 63 LYS A C 3
ATOM 4309 O O . LYS A 1 63 ? 4.631 1.071 7.440 1.00 35.43 63 LYS A O 3
ATOM 4328 N N . LYS A 1 64 ? 2.703 1.587 8.519 1.00 60.23 64 LYS A N 3
ATOM 4329 C CA . LYS A 1 64 ? 2.472 0.217 8.996 1.00 22.33 64 LYS A CA 3
ATOM 4330 C C . LYS A 1 64 ? 2.022 -0.656 7.806 1.00 22.14 64 LYS A C 3
ATOM 4331 O O . LYS A 1 64 ? 2.344 -1.842 7.760 1.00 22.04 64 LYS A O 3
ATOM 4350 N N . LEU A 1 65 ? 1.333 -0.016 6.813 1.00 3.32 65 LEU A N 3
ATOM 4351 C CA . LEU A 1 65 ? 0.938 -0.678 5.547 1.00 2.44 65 LEU A CA 3
ATOM 4352 C C . LEU A 1 65 ? 2.196 -1.028 4.753 1.00 51.34 65 LEU A C 3
ATOM 4353 O O . LEU A 1 65 ? 2.326 -2.137 4.239 1.00 75.41 65 LEU A O 3
ATOM 4369 N N . LEU A 1 66 ? 3.123 -0.050 4.698 1.00 71.44 66 LEU A N 3
ATOM 4370 C CA . LEU A 1 66 ? 4.420 -0.186 4.012 1.00 34.22 66 LEU A CA 3
ATOM 4371 C C . LEU A 1 66 ? 5.227 -1.361 4.584 1.00 32.15 66 LEU A C 3
ATOM 4372 O O . LEU A 1 66 ? 5.881 -2.099 3.843 1.00 62.44 66 LEU A O 3
ATOM 4388 N N . GLU A 1 67 ? 5.157 -1.524 5.915 1.00 74.40 67 GLU A N 3
ATOM 4389 C CA . GLU A 1 67 ? 5.833 -2.620 6.620 1.00 44.15 67 GLU A CA 3
ATOM 4390 C C . GLU A 1 67 ? 5.154 -3.963 6.330 1.00 34.23 67 GLU A C 3
ATOM 4391 O O . GLU A 1 67 ? 5.828 -4.979 6.255 1.00 44.40 67 GLU A O 3
ATOM 4403 N N . ARG A 1 68 ? 3.820 -3.962 6.151 1.00 60.40 68 ARG A N 3
ATOM 4404 C CA . ARG A 1 68 ? 3.086 -5.190 5.775 1.00 4.13 68 ARG A CA 3
ATOM 4405 C C . ARG A 1 68 ? 3.469 -5.646 4.349 1.00 62.52 68 ARG A C 3
ATOM 4406 O O . ARG A 1 68 ? 3.575 -6.852 4.083 1.00 31.02 68 ARG A O 3
ATOM 4427 N N . ILE A 1 69 ? 3.667 -4.661 3.449 1.00 75.13 69 ILE A N 3
ATOM 4428 C CA . ILE A 1 69 ? 4.105 -4.898 2.057 1.00 30.40 69 ILE A CA 3
ATOM 4429 C C . ILE A 1 69 ? 5.556 -5.416 2.046 1.00 53.25 69 ILE A C 3
ATOM 4430 O O . ILE A 1 69 ? 5.867 -6.401 1.355 1.00 64.13 69 ILE A O 3
ATOM 4446 N N . ARG A 1 70 ? 6.431 -4.760 2.845 1.00 71.13 70 ARG A N 3
ATOM 4447 C CA . ARG A 1 70 ? 7.873 -5.065 2.856 1.00 34.10 70 ARG A CA 3
ATOM 4448 C C . ARG A 1 70 ? 8.102 -6.509 3.328 1.00 74.43 70 ARG A C 3
ATOM 4449 O O . ARG A 1 70 ? 8.993 -7.191 2.816 1.00 61.01 70 ARG A O 3
ATOM 4470 N N . GLU A 1 71 ? 7.250 -6.975 4.290 1.00 15.24 71 GLU A N 3
ATOM 4471 C CA . GLU A 1 71 ? 7.303 -8.356 4.787 1.00 71.11 71 GLU A CA 3
ATOM 4472 C C . GLU A 1 71 ? 7.185 -9.323 3.620 1.00 32.14 71 GLU A C 3
ATOM 4473 O O . GLU A 1 71 ? 7.974 -10.250 3.504 1.00 44.14 71 GLU A O 3
ATOM 4485 N N . LYS A 1 72 ? 6.233 -9.020 2.718 1.00 31.00 72 LYS A N 3
ATOM 4486 C CA . LYS A 1 72 ? 5.869 -9.904 1.613 1.00 30.14 72 LYS A CA 3
ATOM 4487 C C . LYS A 1 72 ? 7.012 -9.967 0.583 1.00 44.45 72 LYS A C 3
ATOM 4488 O O . LYS A 1 72 ? 7.518 -11.053 0.258 1.00 22.53 72 LYS A O 3
ATOM 4507 N N . ILE A 1 73 ? 7.442 -8.782 0.118 1.00 30.45 73 ILE A N 3
ATOM 4508 C CA . ILE A 1 73 ? 8.431 -8.658 -0.974 1.00 75.42 73 ILE A CA 3
ATOM 4509 C C . ILE A 1 73 ? 9.830 -9.175 -0.548 1.00 11.43 73 ILE A C 3
ATOM 4510 O O . ILE A 1 73 ? 10.628 -9.578 -1.397 1.00 73.12 73 ILE A O 3
ATOM 4526 N N . GLU A 1 74 ? 10.117 -9.143 0.770 1.00 71.24 74 GLU A N 3
ATOM 4527 C CA . GLU A 1 74 ? 11.408 -9.594 1.328 1.00 15.31 74 GLU A CA 3
ATOM 4528 C C . GLU A 1 74 ? 11.420 -11.100 1.653 1.00 55.12 74 GLU A C 3
ATOM 4529 O O . GLU A 1 74 ? 12.413 -11.781 1.358 1.00 53.44 74 GLU A O 3
ATOM 4541 N N . ARG A 1 75 ? 10.330 -11.619 2.262 1.00 74.13 75 ARG A N 3
ATOM 4542 C CA . ARG A 1 75 ? 10.228 -13.063 2.618 1.00 2.20 75 ARG A CA 3
ATOM 4543 C C . ARG A 1 75 ? 10.269 -13.933 1.346 1.00 23.22 75 ARG A C 3
ATOM 4544 O O . ARG A 1 75 ? 10.909 -14.993 1.331 1.00 53.54 75 ARG A O 3
ATOM 4565 N N . GL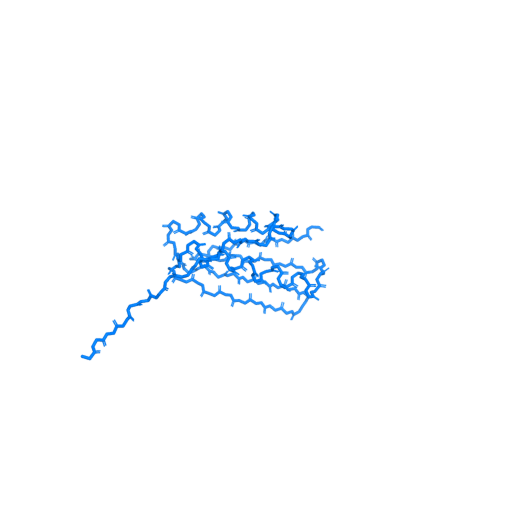U A 1 76 ? 9.598 -13.457 0.278 1.00 40.11 76 GLU A N 3
ATOM 4566 C CA . GLU A 1 76 ? 9.577 -14.141 -1.019 1.00 22.41 76 GLU A CA 3
ATOM 4567 C C . GLU A 1 76 ? 10.847 -13.788 -1.809 1.00 61.32 76 GLU A C 3
ATOM 4568 O O . GLU A 1 76 ? 11.612 -14.669 -2.202 1.00 23.11 76 GLU A O 3
ATOM 4580 N N . GLY A 1 77 ? 11.054 -12.473 -2.025 1.00 1.31 77 GLY A N 3
ATOM 4581 C CA . GLY A 1 77 ? 12.209 -11.969 -2.779 1.00 21.12 77 GLY A CA 3
ATOM 4582 C C . GLY A 1 77 ? 12.076 -12.164 -4.290 1.00 61.33 77 GLY A C 3
ATOM 4583 O O . GLY A 1 77 ? 13.045 -11.963 -5.033 1.00 12.04 77 GLY A O 3
ATOM 4587 N N . SER A 1 78 ? 10.864 -12.555 -4.742 1.00 52.32 78 SER A N 3
ATOM 4588 C CA . SER A 1 78 ? 10.569 -12.836 -6.157 1.00 60.11 78 SER A CA 3
ATOM 4589 C C . SER A 1 78 ? 10.171 -11.553 -6.914 1.00 71.13 78 SER A C 3
ATOM 4590 O O . SER A 1 78 ? 9.478 -10.680 -6.365 1.00 10.23 78 SER A O 3
ATOM 4598 N N . SER A 1 79 ? 10.613 -11.451 -8.184 1.00 4.25 79 SER A N 3
ATOM 4599 C CA . SER A 1 79 ? 10.173 -10.401 -9.116 1.00 13.22 79 SER A CA 3
ATOM 4600 C C . SER A 1 79 ? 8.863 -10.830 -9.802 1.00 45.40 79 SER A C 3
ATOM 4601 O O . SER A 1 79 ? 8.791 -11.006 -11.026 1.00 11.15 79 SER A O 3
ATOM 4609 N N . GLU A 1 80 ? 7.846 -11.032 -8.963 1.00 1.04 80 GLU A N 3
ATOM 4610 C CA . GLU A 1 80 ? 6.492 -11.393 -9.383 1.00 0.31 80 GLU A CA 3
ATOM 4611 C C . GLU A 1 80 ? 5.503 -10.787 -8.365 1.00 2.54 80 GLU A C 3
ATOM 4612 O O . GLU A 1 80 ? 4.407 -11.309 -8.127 1.00 74.33 80 GLU A O 3
ATOM 4624 N N . VAL A 1 81 ? 5.914 -9.648 -7.768 1.00 20.01 81 VAL A N 3
ATOM 4625 C CA . VAL A 1 81 ? 5.073 -8.871 -6.854 1.00 31.30 81 VAL A CA 3
ATOM 4626 C C . VAL A 1 81 ? 4.560 -7.595 -7.554 1.00 43.40 81 VAL A C 3
ATOM 4627 O O . VAL A 1 81 ? 5.330 -6.695 -7.927 1.00 61.30 81 VAL A O 3
ATOM 4640 N N . GLU A 1 82 ? 3.246 -7.582 -7.766 1.00 20.24 82 GLU A N 3
ATOM 4641 C CA . GLU A 1 82 ? 2.475 -6.431 -8.229 1.00 23.41 82 GLU A CA 3
ATOM 4642 C C . GLU A 1 82 ? 1.653 -5.905 -7.044 1.00 71.23 82 GLU A C 3
ATOM 4643 O O . GLU A 1 82 ? 0.855 -6.648 -6.486 1.00 73.35 82 GLU A O 3
ATOM 4655 N N . VAL A 1 83 ? 1.827 -4.637 -6.653 1.00 62.13 83 VAL A N 3
ATOM 4656 C CA . VAL A 1 83 ? 1.016 -4.037 -5.583 1.00 33.44 83 VAL A CA 3
ATOM 4657 C C . VAL A 1 83 ? -0.133 -3.275 -6.265 1.00 4.31 83 VAL A C 3
ATOM 4658 O O . VAL A 1 83 ? 0.018 -2.788 -7.385 1.00 21.00 83 VAL A O 3
ATOM 4671 N N . ASN A 1 84 ? -1.305 -3.267 -5.642 1.00 54.22 84 ASN A N 3
ATOM 4672 C CA . ASN A 1 84 ? -2.497 -2.570 -6.146 1.00 54.51 84 ASN A CA 3
ATOM 4673 C C . ASN A 1 84 ? -3.039 -1.715 -5.014 1.00 22.51 84 ASN A C 3
ATOM 4674 O O . ASN A 1 84 ? -3.528 -2.256 -4.015 1.00 52.54 84 ASN A O 3
ATOM 4685 N N . VAL A 1 85 ? -2.918 -0.391 -5.132 1.00 11.42 85 VAL A N 3
ATOM 4686 C CA . VAL A 1 85 ? -3.591 0.531 -4.197 1.00 12.24 85 VAL A CA 3
ATOM 4687 C C . VAL A 1 85 ? -4.967 0.908 -4.781 1.00 51.51 85 VAL A C 3
ATOM 4688 O O . VAL A 1 85 ? -5.074 1.267 -5.956 1.00 11.44 85 VAL A O 3
ATOM 4701 N N . HIS A 1 86 ? -6.008 0.781 -3.950 1.00 1.23 86 HIS A N 3
ATOM 4702 C CA . HIS A 1 86 ? -7.407 1.044 -4.319 1.00 24.42 86 HIS A CA 3
ATOM 4703 C C . HIS A 1 86 ? -7.926 2.093 -3.330 1.00 72.51 86 HIS A C 3
ATOM 4704 O O . HIS A 1 86 ? -7.782 1.896 -2.124 1.00 11.33 86 HIS A O 3
ATOM 4719 N N . SER A 1 87 ? -8.503 3.199 -3.818 1.00 30.53 87 SER A N 3
ATOM 4720 C CA . SER A 1 87 ? -8.996 4.277 -2.940 1.00 40.53 87 SER A CA 3
ATOM 4721 C C . SER A 1 87 ? -10.048 5.131 -3.657 1.00 73.43 87 SER A C 3
ATOM 4722 O O . SER A 1 87 ? -9.781 5.654 -4.746 1.00 71.10 87 SER A O 3
ATOM 4730 N N . GLY A 1 88 ? -11.241 5.255 -3.029 1.00 44.43 88 GLY A N 3
ATOM 4731 C CA . GLY A 1 88 ? -12.321 6.125 -3.515 1.00 22.05 88 GLY A CA 3
ATOM 4732 C C . GLY A 1 88 ? -12.868 5.745 -4.893 1.00 11.12 88 GLY A C 3
ATOM 4733 O O . GLY A 1 88 ? -13.353 6.610 -5.636 1.00 22.00 88 GLY A O 3
ATOM 4737 N N . GLY A 1 89 ? -12.787 4.444 -5.227 1.00 71.15 89 GLY A N 3
ATOM 4738 C CA . GLY A 1 89 ? -13.233 3.925 -6.526 1.00 51.14 89 GLY A CA 3
ATOM 4739 C C . GLY A 1 89 ? -12.095 3.739 -7.523 1.00 13.33 89 GLY A C 3
ATOM 4740 O O . GLY A 1 89 ? -12.243 2.991 -8.489 1.00 54.42 89 GLY A O 3
ATOM 4744 N N . GLN A 1 90 ? -10.963 4.432 -7.297 1.00 45.31 90 GLN A N 3
ATOM 4745 C CA . GLN A 1 90 ? -9.771 4.331 -8.161 1.00 1.22 90 GLN A CA 3
ATOM 4746 C C . GLN A 1 90 ? -8.916 3.096 -7.790 1.00 4.23 90 GLN A C 3
ATOM 4747 O O . GLN A 1 90 ? -8.970 2.611 -6.660 1.00 40.04 90 GLN A O 3
ATOM 4761 N N . THR A 1 91 ? -8.159 2.582 -8.777 1.00 2.34 91 THR A N 3
ATOM 4762 C CA . THR A 1 91 ? -7.160 1.514 -8.591 1.00 74.23 91 THR A CA 3
ATOM 4763 C C . THR A 1 91 ? -5.946 1.807 -9.482 1.00 14.14 91 THR A C 3
ATOM 4764 O O . THR A 1 91 ? -6.107 2.137 -10.660 1.00 31.31 91 THR A O 3
ATOM 4775 N N . TRP A 1 92 ? -4.740 1.704 -8.911 1.00 64.55 92 TRP A N 3
ATOM 4776 C CA . TRP A 1 92 ? -3.478 1.872 -9.643 1.00 23.43 92 TRP A CA 3
ATOM 4777 C C . TRP A 1 92 ? -2.677 0.562 -9.569 1.00 25.34 92 TRP A C 3
ATOM 4778 O O . TRP A 1 92 ? -2.757 -0.167 -8.568 1.00 12.04 92 TRP A O 3
ATOM 4799 N N . THR A 1 93 ? -1.918 0.264 -10.634 1.00 75.24 93 THR A N 3
ATOM 4800 C CA . THR A 1 93 ? -1.068 -0.932 -10.719 1.00 3.45 93 THR A CA 3
ATOM 4801 C C . THR A 1 93 ? 0.403 -0.543 -10.441 1.00 24.51 93 THR A C 3
ATOM 4802 O O . THR A 1 93 ? 0.904 0.455 -10.978 1.00 2.21 93 THR A O 3
ATOM 4813 N N . PHE A 1 94 ? 1.077 -1.334 -9.593 1.00 33.41 94 PHE A N 3
ATOM 4814 C CA . PHE A 1 94 ? 2.453 -1.074 -9.131 1.00 31.45 94 PHE A CA 3
ATOM 4815 C C . PHE A 1 94 ? 3.318 -2.305 -9.413 1.00 24.23 94 PHE A C 3
ATOM 4816 O O . PHE A 1 94 ? 3.016 -3.387 -8.925 1.00 14.51 94 PHE A O 3
ATOM 4833 N N . ASN A 1 95 ? 4.383 -2.147 -10.208 1.00 21.44 95 ASN A N 3
ATOM 4834 C CA . ASN A 1 95 ? 5.319 -3.243 -10.536 1.00 41.34 95 ASN A CA 3
ATOM 4835 C C . ASN A 1 95 ? 6.761 -2.807 -10.257 1.00 62.25 95 ASN A C 3
ATOM 4836 O O . ASN A 1 95 ? 7.175 -1.701 -10.635 1.00 54.13 95 ASN A O 3
ATOM 4847 N N . GLU A 1 96 ? 7.511 -3.682 -9.572 1.00 23.54 96 GLU A N 3
ATOM 4848 C CA . GLU A 1 96 ? 8.907 -3.431 -9.184 1.00 53.21 96 GLU A CA 3
ATOM 4849 C C . GLU A 1 96 ? 9.867 -3.686 -10.362 1.00 2.13 96 GLU A C 3
ATOM 4850 O O . GLU A 1 96 ? 9.522 -4.371 -11.330 1.00 63.41 96 GLU A O 3
ATOM 4862 N N . LYS A 1 97 ? 11.067 -3.115 -10.268 1.00 11.24 97 LYS A N 3
ATOM 4863 C CA . LYS A 1 97 ? 12.092 -3.202 -11.318 1.00 22.15 97 LYS A CA 3
ATOM 4864 C C . LYS A 1 97 ? 13.354 -3.871 -10.727 1.00 73.14 97 LYS A C 3
ATOM 4865 O O . LYS A 1 97 ? 13.946 -3.300 -9.783 1.00 12.24 97 LYS A O 3
ATOM 4885 N N . MET A 1 1 ? -11.756 -22.191 6.036 1.00 21.45 1 MET A N 4
ATOM 4886 C CA . MET A 1 1 ? -10.903 -22.905 7.014 1.00 73.21 1 MET A CA 4
ATOM 4887 C C . MET A 1 1 ? -9.465 -23.003 6.470 1.00 72.31 1 MET A C 4
ATOM 4888 O O . MET A 1 1 ? -9.168 -23.801 5.573 1.00 52.13 1 MET A O 4
ATOM 4904 N N . GLY A 1 2 ? -8.581 -22.140 6.994 1.00 50.12 2 GLY A N 4
ATOM 4905 C CA . GLY A 1 2 ? -7.203 -22.039 6.532 1.00 64.03 2 GLY A CA 4
ATOM 4906 C C . GLY A 1 2 ? -6.487 -20.899 7.228 1.00 4.13 2 GLY A C 4
ATOM 4907 O O . GLY A 1 2 ? -6.748 -19.729 6.930 1.00 1.31 2 GLY A O 4
ATOM 4911 N N . HIS A 1 3 ? -5.602 -21.239 8.176 1.00 44.05 3 HIS A N 4
ATOM 4912 C CA . HIS A 1 3 ? -4.886 -20.262 9.010 1.00 14.24 3 HIS A CA 4
ATOM 4913 C C . HIS A 1 3 ? -3.703 -19.668 8.214 1.00 61.40 3 HIS A C 4
ATOM 4914 O O . HIS A 1 3 ? -2.570 -20.162 8.298 1.00 24.04 3 HIS A O 4
ATOM 4929 N N . HIS A 1 4 ? -4.004 -18.650 7.389 1.00 5.25 4 HIS A N 4
ATOM 4930 C CA . HIS A 1 4 ? -3.015 -17.974 6.538 1.00 1.44 4 HIS A CA 4
ATOM 4931 C C . HIS A 1 4 ? -2.037 -17.161 7.403 1.00 31.41 4 HIS A C 4
ATOM 4932 O O . HIS A 1 4 ? -2.353 -16.056 7.855 1.00 5.40 4 HIS A O 4
ATOM 4947 N N . HIS A 1 5 ? -0.876 -17.765 7.667 1.00 12.10 5 HIS A N 4
ATOM 4948 C CA . HIS A 1 5 ? 0.259 -17.104 8.314 1.00 65.24 5 HIS A CA 4
ATOM 4949 C C . HIS A 1 5 ? 1.354 -16.845 7.253 1.00 1.43 5 HIS A C 4
ATOM 4950 O O . HIS A 1 5 ? 1.702 -15.691 6.978 1.00 13.20 5 HIS A O 4
ATOM 4965 N N . HIS A 1 6 ? 1.832 -17.952 6.629 1.00 64.44 6 HIS A N 4
ATOM 4966 C CA . HIS A 1 6 ? 2.930 -17.985 5.618 1.00 21.12 6 HIS A CA 4
ATOM 4967 C C . HIS A 1 6 ? 4.217 -17.224 6.067 1.00 3.31 6 HIS A C 4
ATOM 4968 O O . HIS A 1 6 ? 5.139 -17.012 5.269 1.00 11.03 6 HIS A O 4
ATOM 4983 N N . HIS A 1 7 ? 4.299 -16.891 7.362 1.00 71.54 7 HIS A N 4
ATOM 4984 C CA . HIS A 1 7 ? 5.307 -15.965 7.892 1.00 42.42 7 HIS A CA 4
ATOM 4985 C C . HIS A 1 7 ? 6.564 -16.742 8.305 1.00 41.21 7 HIS A C 4
ATOM 4986 O O . HIS A 1 7 ? 6.764 -17.071 9.478 1.00 60.52 7 HIS A O 4
ATOM 5001 N N . HIS A 1 8 ? 7.364 -17.093 7.289 1.00 2.22 8 HIS A N 4
ATOM 5002 C CA . HIS A 1 8 ? 8.698 -17.710 7.448 1.00 60.44 8 HIS A CA 4
ATOM 5003 C C . HIS A 1 8 ? 9.657 -17.051 6.453 1.00 10.13 8 HIS A C 4
ATOM 5004 O O . HIS A 1 8 ? 9.199 -16.371 5.535 1.00 23.30 8 HIS A O 4
ATOM 5019 N N . GLU A 1 9 ? 10.976 -17.283 6.640 1.00 1.41 9 GLU A N 4
ATOM 5020 C CA . GLU A 1 9 ? 12.074 -16.626 5.873 1.00 1.53 9 GLU A CA 4
ATOM 5021 C C . GLU A 1 9 ? 12.088 -15.103 6.138 1.00 1.33 9 GLU A C 4
ATOM 5022 O O . GLU A 1 9 ? 12.668 -14.336 5.358 1.00 22.34 9 GLU A O 4
ATOM 5034 N N . ASN A 1 10 ? 11.462 -14.695 7.269 1.00 54.00 10 ASN A N 4
ATOM 5035 C CA . ASN A 1 10 ? 11.227 -13.282 7.628 1.00 22.31 10 ASN A CA 4
ATOM 5036 C C . ASN A 1 10 ? 12.546 -12.499 7.755 1.00 10.22 10 ASN A C 4
ATOM 5037 O O . ASN A 1 10 ? 13.605 -13.100 7.893 1.00 61.23 10 ASN A O 4
ATOM 5048 N N . LEU A 1 11 ? 12.455 -11.165 7.668 1.00 10.44 11 LEU A N 4
ATOM 5049 C CA . LEU A 1 11 ? 13.607 -10.245 7.772 1.00 50.10 11 LEU A CA 4
ATOM 5050 C C . LEU A 1 11 ? 14.282 -10.305 9.171 1.00 4.12 11 LEU A C 4
ATOM 5051 O O . LEU A 1 11 ? 14.076 -9.446 10.032 1.00 22.13 11 LEU A O 4
ATOM 5067 N N . TYR A 1 12 ? 15.067 -11.378 9.380 1.00 3.14 12 TYR A N 4
ATOM 5068 C CA . TYR A 1 12 ? 15.907 -11.563 10.570 1.00 5.12 12 TYR A CA 4
ATOM 5069 C C . TYR A 1 12 ? 17.103 -10.616 10.444 1.00 74.41 12 TYR A C 4
ATOM 5070 O O . TYR A 1 12 ? 17.519 -9.970 11.408 1.00 33.03 12 TYR A O 4
ATOM 5088 N N . PHE A 1 13 ? 17.631 -10.554 9.215 1.00 50.34 13 PHE A N 4
ATOM 5089 C CA . PHE A 1 13 ? 18.574 -9.525 8.770 1.00 50.40 13 PHE A CA 4
ATOM 5090 C C . PHE A 1 13 ? 17.778 -8.429 8.040 1.00 54.02 13 PHE A C 4
ATOM 5091 O O . PHE A 1 13 ? 17.000 -8.729 7.126 1.00 75.14 13 PHE A O 4
ATOM 5108 N N . GLN A 1 14 ? 17.983 -7.165 8.440 1.00 13.42 14 GLN A N 4
ATOM 5109 C CA . GLN A 1 14 ? 17.233 -6.007 7.908 1.00 70.21 14 GLN A CA 4
ATOM 5110 C C . GLN A 1 14 ? 17.981 -5.358 6.729 1.00 2.11 14 GLN A C 4
ATOM 5111 O O . GLN A 1 14 ? 17.751 -4.179 6.429 1.00 62.51 14 GLN A O 4
ATOM 5125 N N . SER A 1 15 ? 18.863 -6.137 6.053 1.00 54.14 15 SER A N 4
ATOM 5126 C CA . SER A 1 15 ? 19.579 -5.692 4.846 1.00 71.13 15 SER A CA 4
ATOM 5127 C C . SER A 1 15 ? 18.577 -5.484 3.692 1.00 33.03 15 SER A C 4
ATOM 5128 O O . SER A 1 15 ? 18.299 -6.406 2.913 1.00 43.14 15 SER A O 4
ATOM 5136 N N . HIS A 1 16 ? 18.001 -4.274 3.634 1.00 11.34 16 HIS A N 4
ATOM 5137 C CA . HIS A 1 16 ? 17.011 -3.890 2.620 1.00 11.34 16 HIS A CA 4
ATOM 5138 C C . HIS A 1 16 ? 17.071 -2.383 2.341 1.00 65.53 16 HIS A C 4
ATOM 5139 O O . HIS A 1 16 ? 17.489 -1.593 3.197 1.00 22.44 16 HIS A O 4
ATOM 5154 N N . MET A 1 17 ? 16.669 -2.016 1.129 1.00 52.50 17 MET A N 4
ATOM 5155 C CA . MET A 1 17 ? 16.319 -0.644 0.762 1.00 23.54 17 MET A CA 4
ATOM 5156 C C . MET A 1 17 ? 15.074 -0.750 -0.125 1.00 11.32 17 MET A C 4
ATOM 5157 O O . MET A 1 17 ? 15.118 -0.583 -1.348 1.00 24.10 17 MET A O 4
ATOM 5171 N N . THR A 1 18 ? 13.974 -1.148 0.525 1.00 73.41 18 THR A N 4
ATOM 5172 C CA . THR A 1 18 ? 12.691 -1.392 -0.133 1.00 72.10 18 THR A CA 4
ATOM 5173 C C . THR A 1 18 ? 11.929 -0.076 -0.405 1.00 3.23 18 THR A C 4
ATOM 5174 O O . THR A 1 18 ? 10.951 -0.081 -1.150 1.00 44.44 18 THR A O 4
ATOM 5185 N N . ASP A 1 19 ? 12.434 1.052 0.158 1.00 41.51 19 ASP A N 4
ATOM 5186 C CA . ASP A 1 19 ? 11.880 2.416 -0.063 1.00 73.13 19 ASP A CA 4
ATOM 5187 C C . ASP A 1 19 ? 11.919 2.841 -1.542 1.00 32.02 19 ASP A C 4
ATOM 5188 O O . ASP A 1 19 ? 11.293 3.833 -1.907 1.00 25.53 19 ASP A O 4
ATOM 5197 N N . GLU A 1 20 ? 12.670 2.100 -2.365 1.00 34.33 20 GLU A N 4
ATOM 5198 C CA . GLU A 1 20 ? 12.628 2.222 -3.838 1.00 10.51 20 GLU A CA 4
ATOM 5199 C C . GLU A 1 20 ? 11.173 2.131 -4.361 1.00 33.01 20 GLU A C 4
ATOM 5200 O O . GLU A 1 20 ? 10.754 2.909 -5.222 1.00 13.31 20 GLU A O 4
ATOM 5212 N N . LEU A 1 21 ? 10.423 1.166 -3.804 1.00 5.30 21 LEU A N 4
ATOM 5213 C CA . LEU A 1 21 ? 9.008 0.920 -4.144 1.00 11.01 21 LEU A CA 4
ATOM 5214 C C . LEU A 1 21 ? 8.089 1.576 -3.099 1.00 54.11 21 LEU A C 4
ATOM 5215 O O . LEU A 1 21 ? 7.001 2.045 -3.426 1.00 50.22 21 LEU A O 4
ATOM 5231 N N . LEU A 1 22 ? 8.532 1.569 -1.832 1.00 62.53 22 LEU A N 4
ATOM 5232 C CA . LEU A 1 22 ? 7.667 1.886 -0.677 1.00 40.45 22 LEU A CA 4
ATOM 5233 C C . LEU A 1 22 ? 7.547 3.389 -0.352 1.00 52.54 22 LEU A C 4
ATOM 5234 O O . LEU A 1 22 ? 6.475 3.826 0.052 1.00 35.24 22 LEU A O 4
ATOM 5250 N N . GLU A 1 23 ? 8.632 4.170 -0.500 1.00 11.02 23 GLU A N 4
ATOM 5251 C CA . GLU A 1 23 ? 8.643 5.602 -0.091 1.00 2.15 23 GLU A CA 4
ATOM 5252 C C . GLU A 1 23 ? 7.627 6.426 -0.914 1.00 53.15 23 GLU A C 4
ATOM 5253 O O . GLU A 1 23 ? 6.958 7.316 -0.384 1.00 63.42 23 GLU A O 4
ATOM 5265 N N . ARG A 1 24 ? 7.502 6.087 -2.207 1.00 21.04 24 ARG A N 4
ATOM 5266 C CA . ARG A 1 24 ? 6.499 6.698 -3.106 1.00 4.52 24 ARG A CA 4
ATOM 5267 C C . ARG A 1 24 ? 5.068 6.306 -2.678 1.00 42.30 24 ARG A C 4
ATOM 5268 O O . ARG A 1 24 ? 4.124 7.070 -2.888 1.00 70.21 24 ARG A O 4
ATOM 5289 N N . LEU A 1 25 ? 4.923 5.110 -2.063 1.00 51.24 25 LEU A N 4
ATOM 5290 C CA . LEU A 1 25 ? 3.638 4.653 -1.513 1.00 32.52 25 LEU A CA 4
ATOM 5291 C C . LEU A 1 25 ? 3.303 5.478 -0.275 1.00 20.12 25 LEU A C 4
ATOM 5292 O O . LEU A 1 25 ? 2.159 5.886 -0.110 1.00 54.00 25 LEU A O 4
ATOM 5308 N N . ARG A 1 26 ? 4.334 5.746 0.560 1.00 33.15 26 ARG A N 4
ATOM 5309 C CA . ARG A 1 26 ? 4.216 6.582 1.773 1.00 23.42 26 ARG A CA 4
ATOM 5310 C C . ARG A 1 26 ? 3.592 7.928 1.418 1.00 22.13 26 ARG A C 4
ATOM 5311 O O . ARG A 1 26 ? 2.616 8.341 2.027 1.00 51.45 26 ARG A O 4
ATOM 5332 N N . GLN A 1 27 ? 4.164 8.559 0.377 1.00 62.13 27 GLN A N 4
ATOM 5333 C CA . GLN A 1 27 ? 3.730 9.878 -0.120 1.00 1.40 27 GLN A CA 4
ATOM 5334 C C . GLN A 1 27 ? 2.285 9.821 -0.642 1.00 41.44 27 GLN A C 4
ATOM 5335 O O . GLN A 1 27 ? 1.518 10.767 -0.458 1.00 30.42 27 GLN A O 4
ATOM 5349 N N . LEU A 1 28 ? 1.934 8.692 -1.288 1.00 5.13 28 LEU A N 4
ATOM 5350 C CA . LEU A 1 28 ? 0.582 8.457 -1.831 1.00 24.31 28 LEU A CA 4
ATOM 5351 C C . LEU A 1 28 ? -0.450 8.373 -0.683 1.00 31.01 28 LEU A C 4
ATOM 5352 O O . LEU A 1 28 ? -1.524 8.949 -0.776 1.00 2.53 28 LEU A O 4
ATOM 5368 N N . PHE A 1 29 ? -0.087 7.681 0.411 1.00 31.21 29 PHE A N 4
ATOM 5369 C CA . PHE A 1 29 ? -0.965 7.510 1.588 1.00 43.35 29 PHE A CA 4
ATOM 5370 C C . PHE A 1 29 ? -1.072 8.822 2.390 1.00 41.33 29 PHE A C 4
ATOM 5371 O O . PHE A 1 29 ? -2.148 9.146 2.909 1.00 52.02 29 PHE A O 4
ATOM 5388 N N . GLU A 1 30 ? 0.059 9.562 2.488 1.00 23.42 30 GLU A N 4
ATOM 5389 C CA . GLU A 1 30 ? 0.111 10.901 3.128 1.00 41.43 30 GLU A CA 4
ATOM 5390 C C . GLU A 1 30 ? -0.788 11.882 2.371 1.00 45.14 30 GLU A C 4
ATOM 5391 O O . GLU A 1 30 ? -1.402 12.762 2.966 1.00 71.13 30 GLU A O 4
ATOM 5403 N N . GLU A 1 31 ? -0.838 11.704 1.049 1.00 20.13 31 GLU A N 4
ATOM 5404 C CA . GLU A 1 31 ? -1.665 12.507 0.155 1.00 55.35 31 GLU A CA 4
ATOM 5405 C C . GLU A 1 31 ? -3.153 12.172 0.367 1.00 74.15 31 GLU A C 4
ATOM 5406 O O . GLU A 1 31 ? -3.921 13.047 0.713 1.00 3.43 31 GLU A O 4
ATOM 5418 N N . LEU A 1 32 ? -3.512 10.879 0.232 1.00 34.02 32 LEU A N 4
ATOM 5419 C CA . LEU A 1 32 ? -4.913 10.377 0.339 1.00 14.54 32 LEU A CA 4
ATOM 5420 C C . LEU A 1 32 ? -5.495 10.576 1.758 1.00 73.22 32 LEU A C 4
ATOM 5421 O O . LEU A 1 32 ? -6.716 10.539 1.950 1.00 1.41 32 LEU A O 4
ATOM 5437 N N . HIS A 1 33 ? -4.604 10.797 2.739 1.00 71.31 33 HIS A N 4
ATOM 5438 C CA . HIS A 1 33 ? -4.969 11.161 4.129 1.00 0.11 33 HIS A CA 4
ATOM 5439 C C . HIS A 1 33 ? -5.811 12.477 4.188 1.00 11.50 33 HIS A C 4
ATOM 5440 O O . HIS A 1 33 ? -6.514 12.718 5.176 1.00 62.21 33 HIS A O 4
ATOM 5455 N N . GLU A 1 34 ? -5.722 13.306 3.111 1.00 2.32 34 GLU A N 4
ATOM 5456 C CA . GLU A 1 34 ? -6.523 14.557 2.929 1.00 71.00 34 GLU A CA 4
ATOM 5457 C C . GLU A 1 34 ? -8.042 14.279 3.002 1.00 5.15 34 GLU A C 4
ATOM 5458 O O . GLU A 1 34 ? -8.806 15.064 3.570 1.00 70.02 34 GLU A O 4
ATOM 5470 N N . ARG A 1 35 ? -8.442 13.139 2.421 1.00 41.51 35 ARG A N 4
ATOM 5471 C CA . ARG A 1 35 ? -9.852 12.783 2.174 1.00 11.22 35 ARG A CA 4
ATOM 5472 C C . ARG A 1 35 ? -10.265 11.592 3.045 1.00 53.44 35 ARG A C 4
ATOM 5473 O O . ARG A 1 35 ? -11.464 11.380 3.287 1.00 63.34 35 ARG A O 4
ATOM 5494 N N . GLY A 1 36 ? -9.250 10.836 3.520 1.00 14.44 36 GLY A N 4
ATOM 5495 C CA . GLY A 1 36 ? -9.449 9.682 4.391 1.00 54.52 36 GLY A CA 4
ATOM 5496 C C . GLY A 1 36 ? -10.337 8.614 3.779 1.00 72.31 36 GLY A C 4
ATOM 5497 O O . GLY A 1 36 ? -11.159 8.006 4.473 1.00 14.03 36 GLY A O 4
ATOM 5501 N N . THR A 1 37 ? -10.184 8.410 2.462 1.00 11.32 37 THR A N 4
ATOM 5502 C CA . THR A 1 37 ? -10.939 7.399 1.721 1.00 4.11 37 THR A CA 4
ATOM 5503 C C . THR A 1 37 ? -10.504 5.987 2.121 1.00 42.53 37 THR A C 4
ATOM 5504 O O . THR A 1 37 ? -9.370 5.786 2.570 1.00 62.55 37 THR A O 4
ATOM 5515 N N . GLU A 1 38 ? -11.421 5.020 1.962 1.00 14.23 38 GLU A N 4
ATOM 5516 C CA . GLU A 1 38 ? -11.134 3.612 2.228 1.00 75.14 38 GLU A CA 4
ATOM 5517 C C . GLU A 1 38 ? -10.150 3.076 1.161 1.00 14.42 38 GLU A C 4
ATOM 5518 O O . GLU A 1 38 ? -10.508 2.831 0.001 1.00 32.43 38 GLU A O 4
ATOM 5530 N N . ILE A 1 39 ? -8.885 2.971 1.580 1.00 35.01 39 ILE A N 4
ATOM 5531 C CA . ILE A 1 39 ? -7.774 2.516 0.761 1.00 4.21 39 ILE A CA 4
ATOM 5532 C C . ILE A 1 39 ? -7.607 0.998 0.948 1.00 61.53 39 ILE A C 4
ATOM 5533 O O . ILE A 1 39 ? -7.268 0.527 2.041 1.00 54.04 39 ILE A O 4
ATOM 5549 N N . VAL A 1 40 ? -7.877 0.242 -0.120 1.00 1.24 40 VAL A N 4
ATOM 5550 C CA . VAL A 1 40 ? -7.731 -1.209 -0.144 1.00 11.11 40 VAL A CA 4
ATOM 5551 C C . VAL A 1 40 ? -6.422 -1.522 -0.874 1.00 62.31 40 VAL A C 4
ATOM 5552 O O . VAL A 1 40 ? -6.349 -1.428 -2.106 1.00 73.54 40 VAL A O 4
ATOM 5565 N N . VAL A 1 41 ? -5.389 -1.861 -0.100 1.00 63.34 41 VAL A N 4
ATOM 5566 C CA . VAL A 1 41 ? -4.063 -2.207 -0.609 1.00 3.31 41 VAL A CA 4
ATOM 5567 C C . VAL A 1 41 ? -4.001 -3.719 -0.773 1.00 32.32 41 VAL A C 4
ATOM 5568 O O . VAL A 1 41 ? -4.030 -4.461 0.216 1.00 45.20 41 VAL A O 4
ATOM 5581 N N . GLU A 1 42 ? -3.951 -4.159 -2.024 1.00 75.04 42 GLU A N 4
ATOM 5582 C CA . GLU A 1 42 ? -3.990 -5.558 -2.399 1.00 22.11 42 GLU A CA 4
ATOM 5583 C C . GLU A 1 42 ? -2.625 -5.951 -2.967 1.00 51.03 42 GLU A C 4
ATOM 5584 O O . GLU A 1 42 ? -2.280 -5.577 -4.094 1.00 55.11 42 GLU A O 4
ATOM 5596 N N . VAL A 1 43 ? -1.856 -6.695 -2.180 1.00 14.13 43 VAL A N 4
ATOM 5597 C CA . VAL A 1 43 ? -0.521 -7.169 -2.567 1.00 50.21 43 VAL A CA 4
ATOM 5598 C C . VAL A 1 43 ? -0.691 -8.525 -3.257 1.00 71.13 43 VAL A C 4
ATOM 5599 O O . VAL A 1 43 ? -1.452 -9.344 -2.776 1.00 3.31 43 VAL A O 4
ATOM 5612 N N . HIS A 1 44 ? -0.018 -8.727 -4.396 1.00 43.13 44 HIS A N 4
ATOM 5613 C CA . HIS A 1 44 ? -0.091 -9.965 -5.202 1.00 61.54 44 HIS A CA 4
ATOM 5614 C C . HIS A 1 44 ? 1.336 -10.432 -5.521 1.00 4.25 44 HIS A C 4
ATOM 5615 O O . HIS A 1 44 ? 2.032 -9.776 -6.301 1.00 63.02 44 HIS A O 4
ATOM 5630 N N . ILE A 1 45 ? 1.776 -11.540 -4.896 1.00 50.30 45 ILE A N 4
ATOM 5631 C CA . ILE A 1 45 ? 3.132 -12.101 -5.080 1.00 25.41 45 ILE A CA 4
ATOM 5632 C C . ILE A 1 45 ? 3.056 -13.635 -5.159 1.00 63.32 45 ILE A C 4
ATOM 5633 O O . ILE A 1 45 ? 2.996 -14.309 -4.129 1.00 52.25 45 ILE A O 4
ATOM 5649 N N . ASN A 1 46 ? 3.046 -14.161 -6.400 1.00 72.35 46 ASN A N 4
ATOM 5650 C CA . ASN A 1 46 ? 3.194 -15.611 -6.708 1.00 62.13 46 ASN A CA 4
ATOM 5651 C C . ASN A 1 46 ? 2.139 -16.510 -6.008 1.00 23.14 46 ASN A C 4
ATOM 5652 O O . ASN A 1 46 ? 2.375 -17.703 -5.785 1.00 52.32 46 ASN A O 4
ATOM 5663 N N . GLY A 1 47 ? 0.967 -15.931 -5.711 1.00 3.42 47 GLY A N 4
ATOM 5664 C CA . GLY A 1 47 ? -0.126 -16.639 -5.031 1.00 62.25 47 GLY A CA 4
ATOM 5665 C C . GLY A 1 47 ? -0.446 -16.023 -3.680 1.00 61.02 47 GLY A C 4
ATOM 5666 O O . GLY A 1 47 ? -1.577 -16.131 -3.199 1.00 31.21 47 GLY A O 4
ATOM 5670 N N . GLU A 1 48 ? 0.556 -15.380 -3.064 1.00 4.31 48 GLU A N 4
ATOM 5671 C CA . GLU A 1 48 ? 0.391 -14.680 -1.785 1.00 32.11 48 GLU A CA 4
ATOM 5672 C C . GLU A 1 48 ? -0.278 -13.333 -2.019 1.00 33.11 48 GLU A C 4
ATOM 5673 O O . GLU A 1 48 ? 0.339 -12.402 -2.544 1.00 12.24 48 GLU A O 4
ATOM 5685 N N . ARG A 1 49 ? -1.556 -13.242 -1.623 1.00 12.41 49 ARG A N 4
ATOM 5686 C CA . ARG A 1 49 ? -2.324 -12.010 -1.705 1.00 23.10 49 ARG A CA 4
ATOM 5687 C C . ARG A 1 49 ? -2.601 -11.494 -0.299 1.00 42.11 49 ARG A C 4
ATOM 5688 O O . ARG A 1 49 ? -2.668 -12.289 0.655 1.00 13.42 49 ARG A O 4
ATOM 5709 N N . ASP A 1 50 ? -2.737 -10.171 -0.160 1.00 40.24 50 ASP A N 4
ATOM 5710 C CA . ASP A 1 50 ? -2.919 -9.530 1.148 1.00 61.11 50 ASP A CA 4
ATOM 5711 C C . ASP A 1 50 ? -3.822 -8.297 0.985 1.00 63.42 50 ASP A C 4
ATOM 5712 O O . ASP A 1 50 ? -3.435 -7.333 0.321 1.00 31.34 50 ASP A O 4
ATOM 5721 N N . GLU A 1 51 ? -5.019 -8.346 1.593 1.00 34.04 51 GLU A N 4
ATOM 5722 C CA . GLU A 1 51 ? -6.046 -7.293 1.479 1.00 72.24 51 GLU A CA 4
ATOM 5723 C C . GLU A 1 51 ? -6.063 -6.443 2.762 1.00 44.12 51 GLU A C 4
ATOM 5724 O O . GLU A 1 51 ? -6.515 -6.913 3.817 1.00 40.32 51 GLU A O 4
ATOM 5736 N N . ILE A 1 52 ? -5.557 -5.204 2.680 1.00 30.20 52 ILE A N 4
ATOM 5737 C CA . ILE A 1 52 ? -5.528 -4.275 3.822 1.00 23.21 52 ILE A CA 4
ATOM 5738 C C . ILE A 1 52 ? -6.495 -3.121 3.533 1.00 65.24 52 ILE A C 4
ATOM 5739 O O . ILE A 1 52 ? -6.206 -2.269 2.688 1.00 61.25 52 ILE A O 4
ATOM 5755 N N . ARG A 1 53 ? -7.636 -3.097 4.223 1.00 2.51 53 ARG A N 4
ATOM 5756 C CA . ARG A 1 53 ? -8.623 -2.025 4.075 1.00 51.31 53 ARG A CA 4
ATOM 5757 C C . ARG A 1 53 ? -8.460 -1.053 5.253 1.00 72.33 53 ARG A C 4
ATOM 5758 O O . ARG A 1 53 ? -8.849 -1.356 6.388 1.00 63.32 53 ARG A O 4
ATOM 5779 N N . VAL A 1 54 ? -7.840 0.091 4.964 1.00 31.15 54 VAL A N 4
ATOM 5780 C CA . VAL A 1 54 ? -7.625 1.192 5.912 1.00 41.30 54 VAL A CA 4
ATOM 5781 C C . VAL A 1 54 ? -8.446 2.402 5.461 1.00 54.23 54 VAL A C 4
ATOM 5782 O O . VAL A 1 54 ? -8.744 2.530 4.283 1.00 53.44 54 VAL A O 4
ATOM 5795 N N . ARG A 1 55 ? -8.852 3.262 6.398 1.00 32.44 55 ARG A N 4
ATOM 5796 C CA . ARG A 1 55 ? -9.642 4.472 6.086 1.00 13.03 55 ARG A CA 4
ATOM 5797 C C . ARG A 1 55 ? -8.897 5.704 6.585 1.00 41.41 55 ARG A C 4
ATOM 5798 O O . ARG A 1 55 ? -8.562 6.610 5.817 1.00 53.31 55 ARG A O 4
ATOM 5819 N N . ASN A 1 56 ? -8.624 5.709 7.898 1.00 5.54 56 ASN A N 4
ATOM 5820 C CA . ASN A 1 56 ? -7.993 6.831 8.596 1.00 30.33 56 ASN A CA 4
ATOM 5821 C C . ASN A 1 56 ? -6.643 6.368 9.145 1.00 23.14 56 ASN A C 4
ATOM 5822 O O . ASN A 1 56 ? -6.558 5.795 10.243 1.00 12.13 56 ASN A O 4
ATOM 5833 N N . ILE A 1 57 ? -5.594 6.567 8.337 1.00 61.11 57 ILE A N 4
ATOM 5834 C CA . ILE A 1 57 ? -4.209 6.203 8.682 1.00 22.10 57 ILE A CA 4
ATOM 5835 C C . ILE A 1 57 ? -3.303 7.451 8.649 1.00 14.53 57 ILE A C 4
ATOM 5836 O O . ILE A 1 57 ? -3.080 8.052 7.595 1.00 65.04 57 ILE A O 4
ATOM 5852 N N . SER A 1 58 ? -2.824 7.865 9.839 1.00 45.55 58 SER A N 4
ATOM 5853 C CA . SER A 1 58 ? -1.931 9.019 10.002 1.00 43.05 58 SER A CA 4
ATOM 5854 C C . SER A 1 58 ? -0.493 8.634 9.604 1.00 53.14 58 SER A C 4
ATOM 5855 O O . SER A 1 58 ? -0.219 7.466 9.356 1.00 74.04 58 SER A O 4
ATOM 5863 N N . LYS A 1 59 ? 0.414 9.625 9.600 1.00 40.12 59 LYS A N 4
ATOM 5864 C CA . LYS A 1 59 ? 1.794 9.519 9.044 1.00 72.41 59 LYS A CA 4
ATOM 5865 C C . LYS A 1 59 ? 2.599 8.257 9.492 1.00 60.25 59 LYS A C 4
ATOM 5866 O O . LYS A 1 59 ? 3.396 7.730 8.707 1.00 41.22 59 LYS A O 4
ATOM 5885 N N . GLU A 1 60 ? 2.392 7.786 10.739 1.00 51.34 60 GLU A N 4
ATOM 5886 C CA . GLU A 1 60 ? 3.096 6.590 11.282 1.00 60.43 60 GLU A CA 4
ATOM 5887 C C . GLU A 1 60 ? 2.339 5.278 10.959 1.00 54.21 60 GLU A C 4
ATOM 5888 O O . GLU A 1 60 ? 2.947 4.205 10.862 1.00 4.23 60 GLU A O 4
ATOM 5900 N N . GLU A 1 61 ? 1.004 5.368 10.853 1.00 71.15 61 GLU A N 4
ATOM 5901 C CA . GLU A 1 61 ? 0.137 4.197 10.592 1.00 60.34 61 GLU A CA 4
ATOM 5902 C C . GLU A 1 61 ? 0.016 3.863 9.105 1.00 32.33 61 GLU A C 4
ATOM 5903 O O . GLU A 1 61 ? -0.181 2.700 8.749 1.00 5.34 61 GLU A O 4
ATOM 5915 N N . LEU A 1 62 ? 0.146 4.871 8.239 1.00 60.53 62 LEU A N 4
ATOM 5916 C CA . LEU A 1 62 ? 0.130 4.656 6.783 1.00 43.10 62 LEU A CA 4
ATOM 5917 C C . LEU A 1 62 ? 1.439 3.988 6.343 1.00 13.41 62 LEU A C 4
ATOM 5918 O O . LEU A 1 62 ? 1.481 3.266 5.338 1.00 13.21 62 LEU A O 4
ATOM 5934 N N . LYS A 1 63 ? 2.497 4.226 7.152 1.00 12.41 63 LYS A N 4
ATOM 5935 C CA . LYS A 1 63 ? 3.773 3.505 7.054 1.00 74.22 63 LYS A CA 4
ATOM 5936 C C . LYS A 1 63 ? 3.554 1.990 7.078 1.00 54.31 63 LYS A C 4
ATOM 5937 O O . LYS A 1 63 ? 4.226 1.264 6.362 1.00 11.23 63 LYS A O 4
ATOM 5956 N N . LYS A 1 64 ? 2.576 1.536 7.880 1.00 35.15 64 LYS A N 4
ATOM 5957 C CA . LYS A 1 64 ? 2.315 0.102 8.086 1.00 64.02 64 LYS A CA 4
ATOM 5958 C C . LYS A 1 64 ? 1.912 -0.578 6.779 1.00 20.34 64 LYS A C 4
ATOM 5959 O O . LYS A 1 64 ? 2.260 -1.726 6.564 1.00 11.42 64 LYS A O 4
ATOM 5978 N N . LEU A 1 65 ? 1.252 0.181 5.892 1.00 24.14 65 LEU A N 4
ATOM 5979 C CA . LEU A 1 65 ? 0.731 -0.327 4.607 1.00 3.34 65 LEU A CA 4
ATOM 5980 C C . LEU A 1 65 ? 1.877 -0.843 3.716 1.00 0.31 65 LEU A C 4
ATOM 5981 O O . LEU A 1 65 ? 1.805 -1.946 3.166 1.00 53.20 65 LEU A O 4
ATOM 5997 N N . LEU A 1 66 ? 2.941 -0.037 3.624 1.00 64.42 66 LEU A N 4
ATOM 5998 C CA . LEU A 1 66 ? 4.124 -0.350 2.802 1.00 70.23 66 LEU A CA 4
ATOM 5999 C C . LEU A 1 66 ? 5.079 -1.307 3.554 1.00 44.33 66 LEU A C 4
ATOM 6000 O O . LEU A 1 66 ? 5.779 -2.103 2.928 1.00 50.42 66 LEU A O 4
ATOM 6016 N N . GLU A 1 67 ? 5.084 -1.236 4.905 1.00 23.12 67 GLU A N 4
ATOM 6017 C CA . GLU A 1 67 ? 5.911 -2.130 5.757 1.00 5.22 67 GLU A CA 4
ATOM 6018 C C . GLU A 1 67 ? 5.333 -3.560 5.788 1.00 62.34 67 GLU A C 4
ATOM 6019 O O . GLU A 1 67 ? 6.030 -4.513 6.157 1.00 22.44 67 GLU A O 4
ATOM 6031 N N . ARG A 1 68 ? 4.046 -3.688 5.420 1.00 43.15 68 ARG A N 4
ATOM 6032 C CA . ARG A 1 68 ? 3.426 -4.992 5.116 1.00 24.14 68 ARG A CA 4
ATOM 6033 C C . ARG A 1 68 ? 3.966 -5.555 3.800 1.00 61.31 68 ARG A C 4
ATOM 6034 O O . ARG A 1 68 ? 4.167 -6.752 3.687 1.00 52.14 68 ARG A O 4
ATOM 6055 N N . ILE A 1 69 ? 4.196 -4.676 2.818 1.00 10.45 69 ILE A N 4
ATOM 6056 C CA . ILE A 1 69 ? 4.644 -5.076 1.474 1.00 40.24 69 ILE A CA 4
ATOM 6057 C C . ILE A 1 69 ? 6.119 -5.530 1.490 1.00 44.41 69 ILE A C 4
ATOM 6058 O O . ILE A 1 69 ? 6.465 -6.518 0.826 1.00 61.25 69 ILE A O 4
ATOM 6074 N N . ARG A 1 70 ? 6.974 -4.832 2.289 1.00 24.41 70 ARG A N 4
ATOM 6075 C CA . ARG A 1 70 ? 8.431 -5.121 2.326 1.00 61.42 70 ARG A CA 4
ATOM 6076 C C . ARG A 1 70 ? 8.687 -6.570 2.747 1.00 73.04 70 ARG A C 4
ATOM 6077 O O . ARG A 1 70 ? 9.496 -7.261 2.119 1.00 75.21 70 ARG A O 4
ATOM 6098 N N . GLU A 1 71 ? 7.939 -7.051 3.776 1.00 4.01 71 GLU A N 4
ATOM 6099 C CA . GLU A 1 71 ? 8.121 -8.409 4.280 1.00 41.03 71 GLU A CA 4
ATOM 6100 C C . GLU A 1 71 ? 7.736 -9.410 3.194 1.00 11.43 71 GLU A C 4
ATOM 6101 O O . GLU A 1 71 ? 8.389 -10.421 3.070 1.00 75.32 71 GLU A O 4
ATOM 6113 N N . LYS A 1 72 ? 6.736 -9.063 2.346 1.00 65.10 72 LYS A N 4
ATOM 6114 C CA . LYS A 1 72 ? 6.249 -9.974 1.297 1.00 43.33 72 LYS A CA 4
ATOM 6115 C C . LYS A 1 72 ? 7.375 -10.208 0.278 1.00 0.14 72 LYS A C 4
ATOM 6116 O O . LYS A 1 72 ? 7.786 -11.349 0.039 1.00 24.12 72 LYS A O 4
ATOM 6135 N N . ILE A 1 73 ? 7.931 -9.092 -0.240 1.00 24.35 73 ILE A N 4
ATOM 6136 C CA . ILE A 1 73 ? 8.948 -9.119 -1.313 1.00 51.21 73 ILE A CA 4
ATOM 6137 C C . ILE A 1 73 ? 10.268 -9.751 -0.812 1.00 32.25 73 ILE A C 4
ATOM 6138 O O . ILE A 1 73 ? 11.046 -10.281 -1.613 1.00 51.12 73 ILE A O 4
ATOM 6154 N N . GLU A 1 74 ? 10.513 -9.674 0.521 1.00 52.24 74 GLU A N 4
ATOM 6155 C CA . GLU A 1 74 ? 11.730 -10.215 1.159 1.00 51.00 74 GLU A CA 4
ATOM 6156 C C . GLU A 1 74 ? 11.599 -11.716 1.506 1.00 21.30 74 GLU A C 4
ATOM 6157 O O . GLU A 1 74 ? 12.425 -12.525 1.059 1.00 41.44 74 GLU A O 4
ATOM 6169 N N . ARG A 1 75 ? 10.554 -12.096 2.271 1.00 12.04 75 ARG A N 4
ATOM 6170 C CA . ARG A 1 75 ? 10.439 -13.467 2.832 1.00 63.21 75 ARG A CA 4
ATOM 6171 C C . ARG A 1 75 ? 9.846 -14.467 1.829 1.00 54.01 75 ARG A C 4
ATOM 6172 O O . ARG A 1 75 ? 10.224 -15.647 1.846 1.00 75.54 75 ARG A O 4
ATOM 6193 N N . GLU A 1 76 ? 8.908 -14.018 0.968 1.00 1.43 76 GLU A N 4
ATOM 6194 C CA . GLU A 1 76 ? 8.505 -14.809 -0.220 1.00 74.21 76 GLU A CA 4
ATOM 6195 C C . GLU A 1 76 ? 9.675 -14.794 -1.209 1.00 32.30 76 GLU A C 4
ATOM 6196 O O . GLU A 1 76 ? 10.053 -15.836 -1.763 1.00 5.41 76 GLU A O 4
ATOM 6208 N N . GLY A 1 77 ? 10.241 -13.583 -1.417 1.00 72.02 77 GLY A N 4
ATOM 6209 C CA . GLY A 1 77 ? 11.487 -13.396 -2.176 1.00 71.14 77 GLY A CA 4
ATOM 6210 C C . GLY A 1 77 ? 11.318 -13.425 -3.692 1.00 12.51 77 GLY A C 4
ATOM 6211 O O . GLY A 1 77 ? 12.100 -12.797 -4.416 1.00 51.14 77 GLY A O 4
ATOM 6215 N N . SER A 1 78 ? 10.314 -14.176 -4.162 1.00 61.40 78 SER A N 4
ATOM 6216 C CA . SER A 1 78 ? 10.025 -14.378 -5.575 1.00 21.31 78 SER A CA 4
ATOM 6217 C C . SER A 1 78 ? 9.695 -13.040 -6.274 1.00 50.21 78 SER A C 4
ATOM 6218 O O . SER A 1 78 ? 8.759 -12.339 -5.871 1.00 70.43 78 SER A O 4
ATOM 6226 N N . SER A 1 79 ? 10.498 -12.706 -7.306 1.00 0.22 79 SER A N 4
ATOM 6227 C CA . SER A 1 79 ? 10.408 -11.441 -8.062 1.00 22.41 79 SER A CA 4
ATOM 6228 C C . SER A 1 79 ? 9.201 -11.444 -9.017 1.00 41.51 79 SER A C 4
ATOM 6229 O O . SER A 1 79 ? 9.325 -11.717 -10.216 1.00 55.52 79 SER A O 4
ATOM 6237 N N . GLU A 1 80 ? 8.035 -11.204 -8.424 1.00 62.31 80 GLU A N 4
ATOM 6238 C CA . GLU A 1 80 ? 6.761 -11.034 -9.115 1.00 71.00 80 GLU A CA 4
ATOM 6239 C C . GLU A 1 80 ? 5.848 -10.349 -8.098 1.00 75.53 80 GLU A C 4
ATOM 6240 O O . GLU A 1 80 ? 5.295 -11.003 -7.214 1.00 30.41 80 GLU A O 4
ATOM 6252 N N . VAL A 1 81 ? 5.782 -9.013 -8.179 1.00 22.53 81 VAL A N 4
ATOM 6253 C CA . VAL A 1 81 ? 5.090 -8.165 -7.194 1.00 73.33 81 VAL A CA 4
ATOM 6254 C C . VAL A 1 81 ? 4.069 -7.285 -7.924 1.00 51.32 81 VAL A C 4
ATOM 6255 O O . VAL A 1 81 ? 4.400 -6.682 -8.950 1.00 61.22 81 VAL A O 4
ATOM 6268 N N . GLU A 1 82 ? 2.836 -7.227 -7.398 1.00 72.31 82 GLU A N 4
ATOM 6269 C CA . GLU A 1 82 ? 1.776 -6.350 -7.913 1.00 52.40 82 GLU A CA 4
ATOM 6270 C C . GLU A 1 82 ? 0.960 -5.782 -6.741 1.00 41.35 82 GLU A C 4
ATOM 6271 O O . GLU A 1 82 ? 0.206 -6.512 -6.094 1.00 13.45 82 GLU A O 4
ATOM 6283 N N . VAL A 1 83 ? 1.126 -4.487 -6.462 1.00 11.41 83 VAL A N 4
ATOM 6284 C CA . VAL A 1 83 ? 0.378 -3.782 -5.411 1.00 71.12 83 VAL A CA 4
ATOM 6285 C C . VAL A 1 83 ? -0.756 -2.980 -6.069 1.00 13.20 83 VAL A C 4
ATOM 6286 O O . VAL A 1 83 ? -0.517 -2.252 -7.025 1.00 52.52 83 VAL A O 4
ATOM 6299 N N . ASN A 1 84 ? -1.988 -3.141 -5.565 1.00 34.34 84 ASN A N 4
ATOM 6300 C CA . ASN A 1 84 ? -3.188 -2.486 -6.114 1.00 33.22 84 ASN A CA 4
ATOM 6301 C C . ASN A 1 84 ? -3.794 -1.595 -5.029 1.00 41.45 84 ASN A C 4
ATOM 6302 O O . ASN A 1 84 ? -4.376 -2.105 -4.071 1.00 72.01 84 ASN A O 4
ATOM 6313 N N . VAL A 1 85 ? -3.668 -0.271 -5.171 1.00 52.42 85 VAL A N 4
ATOM 6314 C CA . VAL A 1 85 ? -4.190 0.688 -4.188 1.00 2.20 85 VAL A CA 4
ATOM 6315 C C . VAL A 1 85 ? -5.534 1.241 -4.695 1.00 21.32 85 VAL A C 4
ATOM 6316 O O . VAL A 1 85 ? -5.559 2.076 -5.595 1.00 33.23 85 VAL A O 4
ATOM 6329 N N . HIS A 1 86 ? -6.639 0.755 -4.102 1.00 11.11 86 HIS A N 4
ATOM 6330 C CA . HIS A 1 86 ? -8.011 1.138 -4.476 1.00 62.52 86 HIS A CA 4
ATOM 6331 C C . HIS A 1 86 ? -8.517 2.201 -3.496 1.00 14.24 86 HIS A C 4
ATOM 6332 O O . HIS A 1 86 ? -8.728 1.895 -2.330 1.00 0.24 86 HIS A O 4
ATOM 6347 N N . SER A 1 87 ? -8.720 3.434 -3.974 1.00 13.41 87 SER A N 4
ATOM 6348 C CA . SER A 1 87 ? -9.238 4.537 -3.148 1.00 74.01 87 SER A CA 4
ATOM 6349 C C . SER A 1 87 ? -9.829 5.638 -4.042 1.00 12.31 87 SER A C 4
ATOM 6350 O O . SER A 1 87 ? -9.176 6.076 -5.004 1.00 44.22 87 SER A O 4
ATOM 6358 N N . GLY A 1 88 ? -11.070 6.060 -3.719 1.00 12.51 88 GLY A N 4
ATOM 6359 C CA . GLY A 1 88 ? -11.733 7.174 -4.408 1.00 32.11 88 GLY A CA 4
ATOM 6360 C C . GLY A 1 88 ? -12.063 6.891 -5.876 1.00 3.14 88 GLY A C 4
ATOM 6361 O O . GLY A 1 88 ? -12.080 7.810 -6.703 1.00 1.50 88 GLY A O 4
ATOM 6365 N N . GLY A 1 89 ? -12.325 5.610 -6.186 1.00 45.25 89 GLY A N 4
ATOM 6366 C CA . GLY A 1 89 ? -12.675 5.174 -7.544 1.00 33.53 89 GLY A CA 4
ATOM 6367 C C . GLY A 1 89 ? -11.463 4.918 -8.430 1.00 60.43 89 GLY A C 4
ATOM 6368 O O . GLY A 1 89 ? -11.620 4.499 -9.582 1.00 23.52 89 GLY A O 4
ATOM 6372 N N . GLN A 1 90 ? -10.254 5.163 -7.894 1.00 62.13 90 GLN A N 4
ATOM 6373 C CA . GLN A 1 90 ? -8.985 4.972 -8.618 1.00 3.31 90 GLN A CA 4
ATOM 6374 C C . GLN A 1 90 ? -8.268 3.725 -8.099 1.00 71.25 90 GLN A C 4
ATOM 6375 O O . GLN A 1 90 ? -8.524 3.273 -6.977 1.00 71.32 90 GLN A O 4
ATOM 6389 N N . THR A 1 91 ? -7.377 3.167 -8.933 1.00 32.34 91 THR A N 4
ATOM 6390 C CA . THR A 1 91 ? -6.502 2.053 -8.562 1.00 3.10 91 THR A CA 4
ATOM 6391 C C . THR A 1 91 ? -5.114 2.260 -9.181 1.00 34.10 91 THR A C 4
ATOM 6392 O O . THR A 1 91 ? -4.971 2.299 -10.410 1.00 42.54 91 THR A O 4
ATOM 6403 N N . TRP A 1 92 ? -4.104 2.413 -8.317 1.00 74.12 92 TRP A N 4
ATOM 6404 C CA . TRP A 1 92 ? -2.701 2.504 -8.730 1.00 15.24 92 TRP A CA 4
ATOM 6405 C C . TRP A 1 92 ? -2.052 1.111 -8.627 1.00 35.51 92 TRP A C 4
ATOM 6406 O O . TRP A 1 92 ? -1.973 0.540 -7.532 1.00 25.20 92 TRP A O 4
ATOM 6427 N N . THR A 1 93 ? -1.617 0.565 -9.773 1.00 62.21 93 THR A N 4
ATOM 6428 C CA . THR A 1 93 ? -0.943 -0.741 -9.844 1.00 4.53 93 THR A CA 4
ATOM 6429 C C . THR A 1 93 ? 0.588 -0.548 -9.929 1.00 50.22 93 THR A C 4
ATOM 6430 O O . THR A 1 93 ? 1.123 -0.153 -10.974 1.00 70.34 93 THR A O 4
ATOM 6441 N N . PHE A 1 94 ? 1.273 -0.806 -8.800 1.00 60.14 94 PHE A N 4
ATOM 6442 C CA . PHE A 1 94 ? 2.733 -0.700 -8.682 1.00 61.00 94 PHE A CA 4
ATOM 6443 C C . PHE A 1 94 ? 3.369 -2.092 -8.727 1.00 43.04 94 PHE A C 4
ATOM 6444 O O . PHE A 1 94 ? 3.235 -2.881 -7.787 1.00 54.11 94 PHE A O 4
ATOM 6461 N N . ASN A 1 95 ? 4.037 -2.385 -9.841 1.00 11.30 95 ASN A N 4
ATOM 6462 C CA . ASN A 1 95 ? 4.836 -3.609 -10.012 1.00 64.43 95 ASN A CA 4
ATOM 6463 C C . ASN A 1 95 ? 6.322 -3.262 -9.858 1.00 30.24 95 ASN A C 4
ATOM 6464 O O . ASN A 1 95 ? 6.714 -2.110 -10.098 1.00 62.10 95 ASN A O 4
ATOM 6475 N N . GLU A 1 96 ? 7.151 -4.254 -9.456 1.00 35.11 96 GLU A N 4
ATOM 6476 C CA . GLU A 1 96 ? 8.610 -4.051 -9.320 1.00 33.41 96 GLU A CA 4
ATOM 6477 C C . GLU A 1 96 ? 9.262 -3.879 -10.708 1.00 0.35 96 GLU A C 4
ATOM 6478 O O . GLU A 1 96 ? 8.685 -4.310 -11.707 1.00 4.45 96 GLU A O 4
ATOM 6490 N N . LYS A 1 97 ? 10.461 -3.262 -10.719 1.00 12.12 97 LYS A N 4
ATOM 6491 C CA . LYS A 1 97 ? 11.111 -2.645 -11.910 1.00 21.01 97 LYS A CA 4
ATOM 6492 C C . LYS A 1 97 ? 10.984 -3.467 -13.242 1.00 61.12 97 LYS A C 4
ATOM 6493 O O . LYS A 1 97 ? 10.533 -2.900 -14.261 1.00 23.34 97 LYS A O 4
ATOM 6513 N N . MET A 1 1 ? 2.182 -9.962 -29.526 1.00 61.01 1 MET A N 5
ATOM 6514 C CA . MET A 1 1 ? 2.234 -11.226 -30.305 1.00 74.23 1 MET A CA 5
ATOM 6515 C C . MET A 1 1 ? 2.480 -12.426 -29.366 1.00 40.01 1 MET A C 5
ATOM 6516 O O . MET A 1 1 ? 1.893 -13.500 -29.551 1.00 13.43 1 MET A O 5
ATOM 6532 N N . GLY A 1 2 ? 3.347 -12.225 -28.354 1.00 10.24 2 GLY A N 5
ATOM 6533 C CA . GLY A 1 2 ? 3.681 -13.272 -27.390 1.00 34.10 2 GLY A CA 5
ATOM 6534 C C . GLY A 1 2 ? 4.550 -12.750 -26.254 1.00 12.11 2 GLY A C 5
ATOM 6535 O O . GLY A 1 2 ? 5.765 -12.586 -26.422 1.00 13.42 2 GLY A O 5
ATOM 6539 N N . HIS A 1 3 ? 3.921 -12.431 -25.112 1.00 21.40 3 HIS A N 5
ATOM 6540 C CA . HIS A 1 3 ? 4.625 -12.110 -23.862 1.00 52.25 3 HIS A CA 5
ATOM 6541 C C . HIS A 1 3 ? 4.673 -13.366 -22.980 1.00 14.12 3 HIS A C 5
ATOM 6542 O O . HIS A 1 3 ? 3.673 -13.756 -22.377 1.00 33.14 3 HIS A O 5
ATOM 6557 N N . HIS A 1 4 ? 5.839 -14.007 -22.969 1.00 51.32 4 HIS A N 5
ATOM 6558 C CA . HIS A 1 4 ? 6.124 -15.192 -22.157 1.00 34.45 4 HIS A CA 5
ATOM 6559 C C . HIS A 1 4 ? 7.643 -15.272 -21.995 1.00 33.24 4 HIS A C 5
ATOM 6560 O O . HIS A 1 4 ? 8.362 -15.302 -23.004 1.00 71.22 4 HIS A O 5
ATOM 6575 N N . HIS A 1 5 ? 8.119 -15.281 -20.731 1.00 3.30 5 HIS A N 5
ATOM 6576 C CA . HIS A 1 5 ? 9.554 -15.228 -20.414 1.00 21.42 5 HIS A CA 5
ATOM 6577 C C . HIS A 1 5 ? 10.254 -16.507 -20.903 1.00 12.35 5 HIS A C 5
ATOM 6578 O O . HIS A 1 5 ? 10.155 -17.565 -20.267 1.00 63.14 5 HIS A O 5
ATOM 6593 N N . HIS A 1 6 ? 10.919 -16.388 -22.064 1.00 60.34 6 HIS A N 5
ATOM 6594 C CA . HIS A 1 6 ? 11.629 -17.493 -22.717 1.00 4.43 6 HIS A CA 5
ATOM 6595 C C . HIS A 1 6 ? 12.937 -17.791 -21.977 1.00 35.12 6 HIS A C 5
ATOM 6596 O O . HIS A 1 6 ? 13.189 -18.928 -21.570 1.00 32.22 6 HIS A O 5
ATOM 6611 N N . HIS A 1 7 ? 13.761 -16.747 -21.810 1.00 50.14 7 HIS A N 5
ATOM 6612 C CA . HIS A 1 7 ? 15.066 -16.856 -21.151 1.00 53.02 7 HIS A CA 5
ATOM 6613 C C . HIS A 1 7 ? 14.858 -16.927 -19.632 1.00 23.21 7 HIS A C 5
ATOM 6614 O O . HIS A 1 7 ? 14.761 -15.894 -18.963 1.00 70.15 7 HIS A O 5
ATOM 6629 N N . HIS A 1 8 ? 14.720 -18.155 -19.111 1.00 62.10 8 HIS A N 5
ATOM 6630 C CA . HIS A 1 8 ? 14.576 -18.415 -17.668 1.00 44.34 8 HIS A CA 5
ATOM 6631 C C . HIS A 1 8 ? 15.894 -18.095 -16.939 1.00 0.10 8 HIS A C 5
ATOM 6632 O O . HIS A 1 8 ? 16.770 -18.961 -16.782 1.00 75.02 8 HIS A O 5
ATOM 6647 N N . GLU A 1 9 ? 16.044 -16.820 -16.555 1.00 64.53 9 GLU A N 5
ATOM 6648 C CA . GLU A 1 9 ? 17.251 -16.308 -15.913 1.00 1.14 9 GLU A CA 5
ATOM 6649 C C . GLU A 1 9 ? 17.193 -16.609 -14.409 1.00 23.02 9 GLU A C 5
ATOM 6650 O O . GLU A 1 9 ? 16.614 -15.841 -13.628 1.00 10.32 9 GLU A O 5
ATOM 6662 N N . ASN A 1 10 ? 17.735 -17.774 -14.025 1.00 72.31 10 ASN A N 5
ATOM 6663 C CA . ASN A 1 10 ? 17.830 -18.192 -12.621 1.00 13.13 10 ASN A CA 5
ATOM 6664 C C . ASN A 1 10 ? 18.988 -17.436 -11.940 1.00 62.43 10 ASN A C 5
ATOM 6665 O O . ASN A 1 10 ? 20.113 -17.930 -11.859 1.00 64.23 10 ASN A O 5
ATOM 6676 N N . LEU A 1 11 ? 18.712 -16.179 -11.558 1.00 41.24 11 LEU A N 5
ATOM 6677 C CA . LEU A 1 11 ? 19.649 -15.324 -10.812 1.00 44.14 11 LEU A CA 5
ATOM 6678 C C . LEU A 1 11 ? 18.915 -14.706 -9.617 1.00 63.52 11 LEU A C 5
ATOM 6679 O O . LEU A 1 11 ? 18.307 -13.631 -9.718 1.00 5.32 11 LEU A O 5
ATOM 6695 N N . TYR A 1 12 ? 18.945 -15.430 -8.494 1.00 34.12 12 TYR A N 5
ATOM 6696 C CA . TYR A 1 12 ? 18.395 -14.976 -7.207 1.00 15.15 12 TYR A CA 5
ATOM 6697 C C . TYR A 1 12 ? 19.534 -14.520 -6.291 1.00 22.20 12 TYR A C 5
ATOM 6698 O O . TYR A 1 12 ? 19.376 -14.452 -5.068 1.00 62.32 12 TYR A O 5
ATOM 6716 N N . PHE A 1 13 ? 20.676 -14.155 -6.916 1.00 24.34 13 PHE A N 5
ATOM 6717 C CA . PHE A 1 13 ? 21.821 -13.524 -6.250 1.00 13.40 13 PHE A CA 5
ATOM 6718 C C . PHE A 1 13 ? 21.508 -12.027 -6.042 1.00 11.50 13 PHE A C 5
ATOM 6719 O O . PHE A 1 13 ? 22.103 -11.146 -6.671 1.00 73.42 13 PHE A O 5
ATOM 6736 N N . GLN A 1 14 ? 20.515 -11.772 -5.191 1.00 60.03 14 GLN A N 5
ATOM 6737 C CA . GLN A 1 14 ? 19.936 -10.442 -5.001 1.00 43.01 14 GLN A CA 5
ATOM 6738 C C . GLN A 1 14 ? 20.523 -9.800 -3.746 1.00 45.42 14 GLN A C 5
ATOM 6739 O O . GLN A 1 14 ? 20.389 -10.356 -2.650 1.00 33.34 14 GLN A O 5
ATOM 6753 N N . SER A 1 15 ? 21.188 -8.645 -3.904 1.00 72.41 15 SER A N 5
ATOM 6754 C CA . SER A 1 15 ? 21.475 -7.747 -2.780 1.00 34.52 15 SER A CA 5
ATOM 6755 C C . SER A 1 15 ? 20.135 -7.111 -2.394 1.00 51.54 15 SER A C 5
ATOM 6756 O O . SER A 1 15 ? 19.806 -6.000 -2.822 1.00 63.33 15 SER A O 5
ATOM 6764 N N . HIS A 1 16 ? 19.334 -7.898 -1.651 1.00 2.14 16 HIS A N 5
ATOM 6765 C CA . HIS A 1 16 ? 17.883 -7.718 -1.571 1.00 5.04 16 HIS A CA 5
ATOM 6766 C C . HIS A 1 16 ? 17.513 -6.564 -0.632 1.00 55.23 16 HIS A C 5
ATOM 6767 O O . HIS A 1 16 ? 17.188 -6.759 0.540 1.00 50.23 16 HIS A O 5
ATOM 6782 N N . MET A 1 17 ? 17.609 -5.359 -1.178 1.00 51.14 17 MET A N 5
ATOM 6783 C CA . MET A 1 17 ? 17.079 -4.140 -0.578 1.00 61.33 17 MET A CA 5
ATOM 6784 C C . MET A 1 17 ? 15.719 -3.884 -1.222 1.00 31.30 17 MET A C 5
ATOM 6785 O O . MET A 1 17 ? 15.560 -4.109 -2.434 1.00 52.31 17 MET A O 5
ATOM 6799 N N . THR A 1 18 ? 14.736 -3.456 -0.422 1.00 51.02 18 THR A N 5
ATOM 6800 C CA . THR A 1 18 ? 13.418 -3.091 -0.936 1.00 52.12 18 THR A CA 5
ATOM 6801 C C . THR A 1 18 ? 13.539 -1.854 -1.849 1.00 31.11 18 THR A C 5
ATOM 6802 O O . THR A 1 18 ? 14.329 -0.942 -1.569 1.00 61.12 18 THR A O 5
ATOM 6813 N N . ASP A 1 19 ? 12.773 -1.850 -2.945 1.00 50.50 19 ASP A N 5
ATOM 6814 C CA . ASP A 1 19 ? 12.711 -0.713 -3.875 1.00 41.43 19 ASP A CA 5
ATOM 6815 C C . ASP A 1 19 ? 12.032 0.500 -3.190 1.00 61.24 19 ASP A C 5
ATOM 6816 O O . ASP A 1 19 ? 11.319 0.343 -2.183 1.00 42.10 19 ASP A O 5
ATOM 6825 N N . GLU A 1 20 ? 12.227 1.699 -3.771 1.00 73.22 20 GLU A N 5
ATOM 6826 C CA . GLU A 1 20 ? 11.666 2.958 -3.247 1.00 53.22 20 GLU A CA 5
ATOM 6827 C C . GLU A 1 20 ? 10.121 3.011 -3.345 1.00 45.54 20 GLU A C 5
ATOM 6828 O O . GLU A 1 20 ? 9.526 4.000 -2.904 1.00 44.45 20 GLU A O 5
ATOM 6840 N N . LEU A 1 21 ? 9.482 1.942 -3.909 1.00 22.31 21 LEU A N 5
ATOM 6841 C CA . LEU A 1 21 ? 8.010 1.809 -4.003 1.00 40.02 21 LEU A CA 5
ATOM 6842 C C . LEU A 1 21 ? 7.314 2.033 -2.645 1.00 41.32 21 LEU A C 5
ATOM 6843 O O . LEU A 1 21 ? 6.186 2.508 -2.617 1.00 62.13 21 LEU A O 5
ATOM 6859 N N . LEU A 1 22 ? 8.018 1.723 -1.532 1.00 1.14 22 LEU A N 5
ATOM 6860 C CA . LEU A 1 22 ? 7.537 2.036 -0.171 1.00 21.02 22 LEU A CA 5
ATOM 6861 C C . LEU A 1 22 ? 7.252 3.540 -0.050 1.00 43.45 22 LEU A C 5
ATOM 6862 O O . LEU A 1 22 ? 6.114 3.952 0.179 1.00 10.30 22 LEU A O 5
ATOM 6878 N N . GLU A 1 23 ? 8.306 4.334 -0.329 1.00 52.23 23 GLU A N 5
ATOM 6879 C CA . GLU A 1 23 ? 8.283 5.798 -0.214 1.00 71.33 23 GLU A CA 5
ATOM 6880 C C . GLU A 1 23 ? 7.304 6.412 -1.233 1.00 53.04 23 GLU A C 5
ATOM 6881 O O . GLU A 1 23 ? 6.643 7.409 -0.931 1.00 61.42 23 GLU A O 5
ATOM 6893 N N . ARG A 1 24 ? 7.182 5.765 -2.413 1.00 73.10 24 ARG A N 5
ATOM 6894 C CA . ARG A 1 24 ? 6.231 6.166 -3.473 1.00 64.44 24 ARG A CA 5
ATOM 6895 C C . ARG A 1 24 ? 4.787 6.018 -2.970 1.00 31.15 24 ARG A C 5
ATOM 6896 O O . ARG A 1 24 ? 3.926 6.860 -3.260 1.00 32.34 24 ARG A O 5
ATOM 6917 N N . LEU A 1 25 ? 4.547 4.955 -2.178 1.00 4.20 25 LEU A N 5
ATOM 6918 C CA . LEU A 1 25 ? 3.228 4.673 -1.609 1.00 15.22 25 LEU A CA 5
ATOM 6919 C C . LEU A 1 25 ? 2.986 5.548 -0.385 1.00 40.24 25 LEU A C 5
ATOM 6920 O O . LEU A 1 25 ? 1.848 5.903 -0.119 1.00 53.24 25 LEU A O 5
ATOM 6936 N N . ARG A 1 26 ? 4.065 5.912 0.338 1.00 53.01 26 ARG A N 5
ATOM 6937 C CA . ARG A 1 26 ? 3.968 6.768 1.526 1.00 23.31 26 ARG A CA 5
ATOM 6938 C C . ARG A 1 26 ? 3.401 8.135 1.137 1.00 60.23 26 ARG A C 5
ATOM 6939 O O . ARG A 1 26 ? 2.482 8.621 1.779 1.00 32.30 26 ARG A O 5
ATOM 6960 N N . GLN A 1 27 ? 3.953 8.716 0.043 1.00 51.31 27 GLN A N 5
ATOM 6961 C CA . GLN A 1 27 ? 3.511 10.028 -0.476 1.00 30.42 27 GLN A CA 5
ATOM 6962 C C . GLN A 1 27 ? 2.040 9.963 -0.921 1.00 54.41 27 GLN A C 5
ATOM 6963 O O . GLN A 1 27 ? 1.284 10.926 -0.754 1.00 5.23 27 GLN A O 5
ATOM 6977 N N . LEU A 1 28 ? 1.664 8.796 -1.487 1.00 43.15 28 LEU A N 5
ATOM 6978 C CA . LEU A 1 28 ? 0.293 8.512 -1.927 1.00 63.03 28 LEU A CA 5
ATOM 6979 C C . LEU A 1 28 ? -0.668 8.475 -0.726 1.00 4.33 28 LEU A C 5
ATOM 6980 O O . LEU A 1 28 ? -1.703 9.127 -0.757 1.00 42.50 28 LEU A O 5
ATOM 6996 N N . PHE A 1 29 ? -0.281 7.750 0.344 1.00 74.30 29 PHE A N 5
ATOM 6997 C CA . PHE A 1 29 ? -1.121 7.586 1.552 1.00 42.35 29 PHE A CA 5
ATOM 6998 C C . PHE A 1 29 ? -1.275 8.926 2.295 1.00 72.42 29 PHE A C 5
ATOM 6999 O O . PHE A 1 29 ? -2.348 9.231 2.818 1.00 35.22 29 PHE A O 5
ATOM 7016 N N . GLU A 1 30 ? -0.179 9.707 2.319 1.00 62.52 30 GLU A N 5
ATOM 7017 C CA . GLU A 1 30 ? -0.144 11.065 2.891 1.00 13.41 30 GLU A CA 5
ATOM 7018 C C . GLU A 1 30 ? -1.087 12.006 2.124 1.00 61.15 30 GLU A C 5
ATOM 7019 O O . GLU A 1 30 ? -1.755 12.849 2.730 1.00 64.04 30 GLU A O 5
ATOM 7031 N N . GLU A 1 31 ? -1.132 11.843 0.782 1.00 73.01 31 GLU A N 5
ATOM 7032 C CA . GLU A 1 31 ? -2.034 12.618 -0.078 1.00 41.31 31 GLU A CA 5
ATOM 7033 C C . GLU A 1 31 ? -3.492 12.257 0.241 1.00 13.24 31 GLU A C 5
ATOM 7034 O O . GLU A 1 31 ? -4.307 13.125 0.498 1.00 73.23 31 GLU A O 5
ATOM 7046 N N . LEU A 1 32 ? -3.774 10.943 0.255 1.00 4.53 32 LEU A N 5
ATOM 7047 C CA . LEU A 1 32 ? -5.119 10.389 0.511 1.00 12.24 32 LEU A CA 5
ATOM 7048 C C . LEU A 1 32 ? -5.622 10.775 1.921 1.00 40.10 32 LEU A C 5
ATOM 7049 O O . LEU A 1 32 ? -6.822 10.985 2.137 1.00 53.21 32 LEU A O 5
ATOM 7065 N N . HIS A 1 33 ? -4.654 10.932 2.839 1.00 41.43 33 HIS A N 5
ATOM 7066 C CA . HIS A 1 33 ? -4.872 11.311 4.246 1.00 72.32 33 HIS A CA 5
ATOM 7067 C C . HIS A 1 33 ? -5.549 12.701 4.381 1.00 52.41 33 HIS A C 5
ATOM 7068 O O . HIS A 1 33 ? -6.096 13.018 5.445 1.00 33.40 33 HIS A O 5
ATOM 7083 N N . GLU A 1 34 ? -5.510 13.515 3.289 1.00 61.43 34 GLU A N 5
ATOM 7084 C CA . GLU A 1 34 ? -6.156 14.854 3.243 1.00 21.51 34 GLU A CA 5
ATOM 7085 C C . GLU A 1 34 ? -7.681 14.759 3.522 1.00 25.41 34 GLU A C 5
ATOM 7086 O O . GLU A 1 34 ? -8.277 15.704 4.043 1.00 10.22 34 GLU A O 5
ATOM 7098 N N . ARG A 1 35 ? -8.310 13.620 3.134 1.00 35.15 35 ARG A N 5
ATOM 7099 C CA . ARG A 1 35 ? -9.716 13.305 3.504 1.00 34.32 35 ARG A CA 5
ATOM 7100 C C . ARG A 1 35 ? -9.782 12.043 4.379 1.00 42.25 35 ARG A C 5
ATOM 7101 O O . ARG A 1 35 ? -10.716 11.873 5.175 1.00 22.11 35 ARG A O 5
ATOM 7122 N N . GLY A 1 36 ? -8.782 11.164 4.217 1.00 63.32 36 GLY A N 5
ATOM 7123 C CA . GLY A 1 36 ? -8.776 9.849 4.844 1.00 2.34 36 GLY A CA 5
ATOM 7124 C C . GLY A 1 36 ? -9.498 8.860 3.952 1.00 61.32 36 GLY A C 5
ATOM 7125 O O . GLY A 1 36 ? -10.408 8.162 4.402 1.00 64.21 36 GLY A O 5
ATOM 7129 N N . THR A 1 37 ? -9.096 8.852 2.666 1.00 71.24 37 THR A N 5
ATOM 7130 C CA . THR A 1 37 ? -9.706 8.064 1.590 1.00 72.12 37 THR A CA 5
ATOM 7131 C C . THR A 1 37 ? -9.753 6.552 1.902 1.00 11.12 37 THR A C 5
ATOM 7132 O O . THR A 1 37 ? -8.981 6.060 2.723 1.00 31.31 37 THR A O 5
ATOM 7143 N N . GLU A 1 38 ? -10.670 5.842 1.228 1.00 74.23 38 GLU A N 5
ATOM 7144 C CA . GLU A 1 38 ? -10.690 4.364 1.178 1.00 13.24 38 GLU A CA 5
ATOM 7145 C C . GLU A 1 38 ? -9.360 3.814 0.592 1.00 53.33 38 GLU A C 5
ATOM 7146 O O . GLU A 1 38 ? -9.253 3.591 -0.600 1.00 63.41 38 GLU A O 5
ATOM 7158 N N . ILE A 1 39 ? -8.344 3.619 1.442 1.00 62.04 39 ILE A N 5
ATOM 7159 C CA . ILE A 1 39 ? -7.028 3.115 1.004 1.00 43.54 39 ILE A CA 5
ATOM 7160 C C . ILE A 1 39 ? -6.992 1.588 1.177 1.00 51.34 39 ILE A C 5
ATOM 7161 O O . ILE A 1 39 ? -6.984 1.079 2.299 1.00 3.31 39 ILE A O 5
ATOM 7177 N N . VAL A 1 40 ? -6.984 0.862 0.052 1.00 64.40 40 VAL A N 5
ATOM 7178 C CA . VAL A 1 40 ? -6.928 -0.603 0.054 1.00 21.42 40 VAL A CA 5
ATOM 7179 C C . VAL A 1 40 ? -5.600 -1.050 -0.558 1.00 74.22 40 VAL A C 5
ATOM 7180 O O . VAL A 1 40 ? -5.416 -0.982 -1.774 1.00 70.55 40 VAL A O 5
ATOM 7193 N N . VAL A 1 41 ? -4.681 -1.495 0.297 1.00 22.00 41 VAL A N 5
ATOM 7194 C CA . VAL A 1 41 ? -3.371 -1.993 -0.127 1.00 31.11 41 VAL A CA 5
ATOM 7195 C C . VAL A 1 41 ? -3.467 -3.517 -0.302 1.00 12.31 41 VAL A C 5
ATOM 7196 O O . VAL A 1 41 ? -3.605 -4.256 0.671 1.00 23.33 41 VAL A O 5
ATOM 7209 N N . GLU A 1 42 ? -3.407 -3.960 -1.561 1.00 41.42 42 GLU A N 5
ATOM 7210 C CA . GLU A 1 42 ? -3.636 -5.356 -1.946 1.00 10.22 42 GLU A CA 5
ATOM 7211 C C . GLU A 1 42 ? -2.377 -5.890 -2.650 1.00 33.32 42 GLU A C 5
ATOM 7212 O O . GLU A 1 42 ? -2.096 -5.534 -3.794 1.00 14.55 42 GLU A O 5
ATOM 7224 N N . VAL A 1 43 ? -1.630 -6.755 -1.954 1.00 23.14 43 VAL A N 5
ATOM 7225 C CA . VAL A 1 43 ? -0.296 -7.202 -2.379 1.00 34.00 43 VAL A CA 5
ATOM 7226 C C . VAL A 1 43 ? -0.399 -8.590 -3.043 1.00 14.34 43 VAL A C 5
ATOM 7227 O O . VAL A 1 43 ? -0.556 -9.609 -2.362 1.00 64.53 43 VAL A O 5
ATOM 7240 N N . HIS A 1 44 ? -0.344 -8.607 -4.384 1.00 64.44 44 HIS A N 5
ATOM 7241 C CA . HIS A 1 44 ? -0.395 -9.843 -5.188 1.00 52.15 44 HIS A CA 5
ATOM 7242 C C . HIS A 1 44 ? 1.040 -10.354 -5.445 1.00 35.02 44 HIS A C 5
ATOM 7243 O O . HIS A 1 44 ? 1.719 -9.882 -6.358 1.00 50.22 44 HIS A O 5
ATOM 7258 N N . ILE A 1 45 ? 1.497 -11.310 -4.635 1.00 73.02 45 ILE A N 5
ATOM 7259 C CA . ILE A 1 45 ? 2.845 -11.895 -4.753 1.00 63.41 45 ILE A CA 5
ATOM 7260 C C . ILE A 1 45 ? 2.745 -13.397 -5.067 1.00 54.52 45 ILE A C 5
ATOM 7261 O O . ILE A 1 45 ? 2.240 -14.172 -4.244 1.00 35.12 45 ILE A O 5
ATOM 7277 N N . ASN A 1 46 ? 3.194 -13.766 -6.294 1.00 13.34 46 ASN A N 5
ATOM 7278 C CA . ASN A 1 46 ? 3.326 -15.163 -6.777 1.00 45.12 46 ASN A CA 5
ATOM 7279 C C . ASN A 1 46 ? 2.049 -16.014 -6.564 1.00 30.14 46 ASN A C 5
ATOM 7280 O O . ASN A 1 46 ? 2.127 -17.238 -6.433 1.00 41.33 46 ASN A O 5
ATOM 7291 N N . GLY A 1 47 ? 0.871 -15.362 -6.557 1.00 30.02 47 GLY A N 5
ATOM 7292 C CA . GLY A 1 47 ? -0.417 -16.054 -6.420 1.00 40.04 47 GLY A CA 5
ATOM 7293 C C . GLY A 1 47 ? -1.210 -15.596 -5.209 1.00 51.53 47 GLY A C 5
ATOM 7294 O O . GLY A 1 47 ? -2.445 -15.531 -5.260 1.00 52.13 47 GLY A O 5
ATOM 7298 N N . GLU A 1 48 ? -0.507 -15.255 -4.121 1.00 14.23 48 GLU A N 5
ATOM 7299 C CA . GLU A 1 48 ? -1.144 -14.827 -2.860 1.00 71.22 48 GLU A CA 5
ATOM 7300 C C . GLU A 1 48 ? -1.574 -13.357 -2.951 1.00 51.14 48 GLU A C 5
ATOM 7301 O O . GLU A 1 48 ? -0.913 -12.555 -3.606 1.00 21.24 48 GLU A O 5
ATOM 7313 N N . ARG A 1 49 ? -2.699 -13.025 -2.293 1.00 32.20 49 ARG A N 5
ATOM 7314 C CA . ARG A 1 49 ? -3.212 -11.646 -2.186 1.00 22.13 49 ARG A CA 5
ATOM 7315 C C . ARG A 1 49 ? -3.321 -11.264 -0.696 1.00 63.04 49 ARG A C 5
ATOM 7316 O O . ARG A 1 49 ? -3.990 -11.954 0.085 1.00 3.11 49 ARG A O 5
ATOM 7337 N N . ASP A 1 50 ? -2.614 -10.194 -0.300 1.00 53.12 50 ASP A N 5
ATOM 7338 C CA . ASP A 1 50 ? -2.659 -9.654 1.072 1.00 51.42 50 ASP A CA 5
ATOM 7339 C C . ASP A 1 50 ? -3.513 -8.382 1.052 1.00 71.14 50 ASP A C 5
ATOM 7340 O O . ASP A 1 50 ? -3.107 -7.383 0.472 1.00 70.25 50 ASP A O 5
ATOM 7349 N N . GLU A 1 51 ? -4.688 -8.421 1.687 1.00 4.35 51 GLU A N 5
ATOM 7350 C CA . GLU A 1 51 ? -5.674 -7.323 1.611 1.00 45.31 51 GLU A CA 5
ATOM 7351 C C . GLU A 1 51 ? -5.682 -6.514 2.917 1.00 53.32 51 GLU A C 5
ATOM 7352 O O . GLU A 1 51 ? -5.986 -7.051 3.992 1.00 45.35 51 GLU A O 5
ATOM 7364 N N . ILE A 1 52 ? -5.316 -5.231 2.812 1.00 53.41 52 ILE A N 5
ATOM 7365 C CA . ILE A 1 52 ? -5.376 -4.267 3.921 1.00 64.15 52 ILE A CA 5
ATOM 7366 C C . ILE A 1 52 ? -6.367 -3.159 3.528 1.00 55.14 52 ILE A C 5
ATOM 7367 O O . ILE A 1 52 ? -6.108 -2.422 2.582 1.00 35.11 52 ILE A O 5
ATOM 7383 N N . ARG A 1 53 ? -7.511 -3.056 4.225 1.00 14.21 53 ARG A N 5
ATOM 7384 C CA . ARG A 1 53 ? -8.515 -2.007 3.951 1.00 41.31 53 ARG A CA 5
ATOM 7385 C C . ARG A 1 53 ? -8.573 -1.035 5.132 1.00 2.52 53 ARG A C 5
ATOM 7386 O O . ARG A 1 53 ? -8.978 -1.409 6.240 1.00 72.12 53 ARG A O 5
ATOM 7407 N N . VAL A 1 54 ? -8.128 0.200 4.887 1.00 62.30 54 VAL A N 5
ATOM 7408 C CA . VAL A 1 54 ? -8.132 1.305 5.863 1.00 44.50 54 VAL A CA 5
ATOM 7409 C C . VAL A 1 54 ? -8.744 2.556 5.205 1.00 70.30 54 VAL A C 5
ATOM 7410 O O . VAL A 1 54 ? -8.737 2.670 3.988 1.00 12.44 54 VAL A O 5
ATOM 7423 N N . ARG A 1 55 ? -9.357 3.454 6.004 1.00 72.44 55 ARG A N 5
ATOM 7424 C CA . ARG A 1 55 ? -9.818 4.772 5.507 1.00 1.04 55 ARG A CA 5
ATOM 7425 C C . ARG A 1 55 ? -9.144 5.881 6.324 1.00 11.31 55 ARG A C 5
ATOM 7426 O O . ARG A 1 55 ? -8.082 6.390 5.934 1.00 32.44 55 ARG A O 5
ATOM 7447 N N . ASN A 1 56 ? -9.744 6.226 7.483 1.00 31.11 56 ASN A N 5
ATOM 7448 C CA . ASN A 1 56 ? -9.219 7.259 8.375 1.00 73.11 56 ASN A CA 5
ATOM 7449 C C . ASN A 1 56 ? -8.201 6.619 9.322 1.00 62.25 56 ASN A C 5
ATOM 7450 O O . ASN A 1 56 ? -8.550 6.055 10.366 1.00 70.44 56 ASN A O 5
ATOM 7461 N N . ILE A 1 57 ? -6.946 6.640 8.877 1.00 31.10 57 ILE A N 5
ATOM 7462 C CA . ILE A 1 57 ? -5.784 6.155 9.640 1.00 34.14 57 ILE A CA 5
ATOM 7463 C C . ILE A 1 57 ? -4.815 7.314 9.914 1.00 71.42 57 ILE A C 5
ATOM 7464 O O . ILE A 1 57 ? -5.034 8.419 9.436 1.00 1.10 57 ILE A O 5
ATOM 7480 N N . SER A 1 58 ? -3.769 7.054 10.705 1.00 25.32 58 SER A N 5
ATOM 7481 C CA . SER A 1 58 ? -2.771 8.071 11.085 1.00 73.23 58 SER A CA 5
ATOM 7482 C C . SER A 1 58 ? -1.519 7.994 10.185 1.00 13.51 58 SER A C 5
ATOM 7483 O O . SER A 1 58 ? -1.415 7.097 9.345 1.00 72.05 58 SER A O 5
ATOM 7491 N N . LYS A 1 59 ? -0.571 8.942 10.382 1.00 12.53 59 LYS A N 5
ATOM 7492 C CA . LYS A 1 59 ? 0.631 9.080 9.514 1.00 1.02 59 LYS A CA 5
ATOM 7493 C C . LYS A 1 59 ? 1.665 7.950 9.768 1.00 4.03 59 LYS A C 5
ATOM 7494 O O . LYS A 1 59 ? 2.329 7.490 8.838 1.00 63.25 59 LYS A O 5
ATOM 7513 N N . GLU A 1 60 ? 1.789 7.499 11.035 1.00 10.44 60 GLU A N 5
ATOM 7514 C CA . GLU A 1 60 ? 2.649 6.343 11.393 1.00 22.41 60 GLU A CA 5
ATOM 7515 C C . GLU A 1 60 ? 1.907 5.026 11.105 1.00 11.24 60 GLU A C 5
ATOM 7516 O O . GLU A 1 60 ? 2.530 3.978 10.895 1.00 24.41 60 GLU A O 5
ATOM 7528 N N . GLU A 1 61 ? 0.570 5.090 11.115 1.00 4.45 61 GLU A N 5
ATOM 7529 C CA . GLU A 1 61 ? -0.285 3.927 10.829 1.00 3.43 61 GLU A CA 5
ATOM 7530 C C . GLU A 1 61 ? -0.280 3.578 9.329 1.00 42.34 61 GLU A C 5
ATOM 7531 O O . GLU A 1 61 ? -0.282 2.399 8.965 1.00 2.40 61 GLU A O 5
ATOM 7543 N N . LEU A 1 62 ? -0.251 4.604 8.454 1.00 72.31 62 LEU A N 5
ATOM 7544 C CA . LEU A 1 62 ? -0.170 4.377 6.996 1.00 32.45 62 LEU A CA 5
ATOM 7545 C C . LEU A 1 62 ? 1.226 3.886 6.597 1.00 33.42 62 LEU A C 5
ATOM 7546 O O . LEU A 1 62 ? 1.382 3.202 5.578 1.00 0.15 62 LEU A O 5
ATOM 7562 N N . LYS A 1 63 ? 2.234 4.210 7.437 1.00 45.34 63 LYS A N 5
ATOM 7563 C CA . LYS A 1 63 ? 3.567 3.610 7.325 1.00 32.33 63 LYS A CA 5
ATOM 7564 C C . LYS A 1 63 ? 3.480 2.083 7.428 1.00 44.10 63 LYS A C 5
ATOM 7565 O O . LYS A 1 63 ? 4.210 1.385 6.731 1.00 20.13 63 LYS A O 5
ATOM 7584 N N . LYS A 1 64 ? 2.540 1.575 8.259 1.00 34.21 64 LYS A N 5
ATOM 7585 C CA . LYS A 1 64 ? 2.362 0.130 8.429 1.00 75.20 64 LYS A CA 5
ATOM 7586 C C . LYS A 1 64 ? 1.930 -0.525 7.112 1.00 50.24 64 LYS A C 5
ATOM 7587 O O . LYS A 1 64 ? 2.380 -1.621 6.817 1.00 14.33 64 LYS A O 5
ATOM 7606 N N . LEU A 1 65 ? 1.133 0.207 6.297 1.00 15.11 65 LEU A N 5
ATOM 7607 C CA . LEU A 1 65 ? 0.551 -0.321 5.037 1.00 53.20 65 LEU A CA 5
ATOM 7608 C C . LEU A 1 65 ? 1.653 -0.837 4.090 1.00 4.55 65 LEU A C 5
ATOM 7609 O O . LEU A 1 65 ? 1.580 -1.952 3.559 1.00 24.42 65 LEU A O 5
ATOM 7625 N N . LEU A 1 66 ? 2.690 -0.003 3.930 1.00 61.40 66 LEU A N 5
ATOM 7626 C CA . LEU A 1 66 ? 3.826 -0.283 3.047 1.00 34.01 66 LEU A CA 5
ATOM 7627 C C . LEU A 1 66 ? 4.869 -1.179 3.745 1.00 55.42 66 LEU A C 5
ATOM 7628 O O . LEU A 1 66 ? 5.590 -1.925 3.079 1.00 10.32 66 LEU A O 5
ATOM 7644 N N . GLU A 1 67 ? 4.936 -1.116 5.095 1.00 64.45 67 GLU A N 5
ATOM 7645 C CA . GLU A 1 67 ? 5.854 -1.975 5.882 1.00 2.33 67 GLU A CA 5
ATOM 7646 C C . GLU A 1 67 ? 5.403 -3.440 5.862 1.00 0.14 67 GLU A C 5
ATOM 7647 O O . GLU A 1 67 ? 6.229 -4.332 6.006 1.00 1.12 67 GLU A O 5
ATOM 7659 N N . ARG A 1 68 ? 4.092 -3.678 5.673 1.00 3.11 68 ARG A N 5
ATOM 7660 C CA . ARG A 1 68 ? 3.557 -5.036 5.471 1.00 30.32 68 ARG A CA 5
ATOM 7661 C C . ARG A 1 68 ? 4.100 -5.591 4.141 1.00 44.04 68 ARG A C 5
ATOM 7662 O O . ARG A 1 68 ? 4.535 -6.738 4.079 1.00 15.42 68 ARG A O 5
ATOM 7683 N N . ILE A 1 69 ? 4.109 -4.719 3.104 1.00 53.42 69 ILE A N 5
ATOM 7684 C CA . ILE A 1 69 ? 4.572 -5.060 1.739 1.00 62.45 69 ILE A CA 5
ATOM 7685 C C . ILE A 1 69 ? 6.051 -5.476 1.740 1.00 64.12 69 ILE A C 5
ATOM 7686 O O . ILE A 1 69 ? 6.405 -6.512 1.155 1.00 12.50 69 ILE A O 5
ATOM 7702 N N . ARG A 1 70 ? 6.906 -4.659 2.420 1.00 53.32 70 ARG A N 5
ATOM 7703 C CA . ARG A 1 70 ? 8.364 -4.896 2.446 1.00 51.21 70 ARG A CA 5
ATOM 7704 C C . ARG A 1 70 ? 8.660 -6.284 3.038 1.00 51.30 70 ARG A C 5
ATOM 7705 O O . ARG A 1 70 ? 9.519 -6.992 2.544 1.00 70.12 70 ARG A O 5
ATOM 7726 N N . GLU A 1 71 ? 7.867 -6.673 4.063 1.00 20.45 71 GLU A N 5
ATOM 7727 C CA . GLU A 1 71 ? 7.968 -7.991 4.710 1.00 14.44 71 GLU A CA 5
ATOM 7728 C C . GLU A 1 71 ? 7.747 -9.110 3.689 1.00 20.24 71 GLU A C 5
ATOM 7729 O O . GLU A 1 71 ? 8.492 -10.100 3.672 1.00 61.34 71 GLU A O 5
ATOM 7741 N N . LYS A 1 72 ? 6.748 -8.903 2.803 1.00 13.02 72 LYS A N 5
ATOM 7742 C CA . LYS A 1 72 ? 6.339 -9.908 1.815 1.00 44.23 72 LYS A CA 5
ATOM 7743 C C . LYS A 1 72 ? 7.479 -10.122 0.800 1.00 34.55 72 LYS A C 5
ATOM 7744 O O . LYS A 1 72 ? 7.950 -11.246 0.630 1.00 65.24 72 LYS A O 5
ATOM 7763 N N . ILE A 1 73 ? 7.957 -9.020 0.181 1.00 21.05 73 ILE A N 5
ATOM 7764 C CA . ILE A 1 73 ? 9.003 -9.083 -0.861 1.00 61.12 73 ILE A CA 5
ATOM 7765 C C . ILE A 1 73 ? 10.358 -9.563 -0.294 1.00 44.44 73 ILE A C 5
ATOM 7766 O O . ILE A 1 73 ? 11.126 -10.231 -1.002 1.00 32.24 73 ILE A O 5
ATOM 7782 N N . GLU A 1 74 ? 10.646 -9.232 0.993 1.00 51.11 74 GLU A N 5
ATOM 7783 C CA . GLU A 1 74 ? 11.881 -9.679 1.676 1.00 54.04 74 GLU A CA 5
ATOM 7784 C C . GLU A 1 74 ? 11.890 -11.213 1.817 1.00 14.01 74 GLU A C 5
ATOM 7785 O O . GLU A 1 74 ? 12.885 -11.867 1.483 1.00 14.12 74 GLU A O 5
ATOM 7797 N N . ARG A 1 75 ? 10.762 -11.782 2.294 1.00 22.03 75 ARG A N 5
ATOM 7798 C CA . ARG A 1 75 ? 10.678 -13.221 2.629 1.00 51.43 75 ARG A CA 5
ATOM 7799 C C . ARG A 1 75 ? 10.609 -14.116 1.366 1.00 43.13 75 ARG A C 5
ATOM 7800 O O . ARG A 1 75 ? 11.151 -15.226 1.373 1.00 45.44 75 ARG A O 5
ATOM 7821 N N . GLU A 1 76 ? 9.953 -13.624 0.281 1.00 14.21 76 GLU A N 5
ATOM 7822 C CA . GLU A 1 76 ? 9.819 -14.396 -0.979 1.00 24.12 76 GLU A CA 5
ATOM 7823 C C . GLU A 1 76 ? 11.108 -14.304 -1.816 1.00 70.50 76 GLU A C 5
ATOM 7824 O O . GLU A 1 76 ? 11.697 -15.337 -2.164 1.00 0.51 76 GLU A O 5
ATOM 7836 N N . GLY A 1 77 ? 11.562 -13.062 -2.091 1.00 51.31 77 GLY A N 5
ATOM 7837 C CA . GLY A 1 77 ? 12.774 -12.814 -2.891 1.00 72.42 77 GLY A CA 5
ATOM 7838 C C . GLY A 1 77 ? 12.726 -13.436 -4.283 1.00 2.41 77 GLY A C 5
ATOM 7839 O O . GLY A 1 77 ? 13.747 -13.900 -4.805 1.00 44.53 77 GLY A O 5
ATOM 7843 N N . SER A 1 78 ? 11.524 -13.447 -4.863 1.00 64.23 78 SER A N 5
ATOM 7844 C CA . SER A 1 78 ? 11.238 -14.067 -6.161 1.00 43.12 78 SER A CA 5
ATOM 7845 C C . SER A 1 78 ? 11.206 -12.981 -7.257 1.00 23.44 78 SER A C 5
ATOM 7846 O O . SER A 1 78 ? 11.721 -11.868 -7.050 1.00 72.45 78 SER A O 5
ATOM 7854 N N . SER A 1 79 ? 10.637 -13.301 -8.434 1.00 63.15 79 SER A N 5
ATOM 7855 C CA . SER A 1 79 ? 10.535 -12.362 -9.558 1.00 31.33 79 SER A CA 5
ATOM 7856 C C . SER A 1 79 ? 9.097 -12.352 -10.117 1.00 1.05 79 SER A C 5
ATOM 7857 O O . SER A 1 79 ? 8.880 -12.535 -11.320 1.00 12.14 79 SER A O 5
ATOM 7865 N N . GLU A 1 80 ? 8.114 -12.160 -9.218 1.00 24.24 80 GLU A N 5
ATOM 7866 C CA . GLU A 1 80 ? 6.708 -11.933 -9.596 1.00 73.05 80 GLU A CA 5
ATOM 7867 C C . GLU A 1 80 ? 5.997 -11.209 -8.442 1.00 53.35 80 GLU A C 5
ATOM 7868 O O . GLU A 1 80 ? 5.650 -11.822 -7.426 1.00 14.34 80 GLU A O 5
ATOM 7880 N N . VAL A 1 81 ? 5.820 -9.888 -8.601 1.00 72.35 81 VAL A N 5
ATOM 7881 C CA . VAL A 1 81 ? 5.216 -9.010 -7.584 1.00 12.31 81 VAL A CA 5
ATOM 7882 C C . VAL A 1 81 ? 4.264 -7.998 -8.253 1.00 54.02 81 VAL A C 5
ATOM 7883 O O . VAL A 1 81 ? 4.540 -7.480 -9.348 1.00 53.42 81 VAL A O 5
ATOM 7896 N N . GLU A 1 82 ? 3.138 -7.759 -7.583 1.00 24.23 82 GLU A N 5
ATOM 7897 C CA . GLU A 1 82 ? 2.129 -6.777 -7.965 1.00 34.41 82 GLU A CA 5
ATOM 7898 C C . GLU A 1 82 ? 1.575 -6.143 -6.676 1.00 51.34 82 GLU A C 5
ATOM 7899 O O . GLU A 1 82 ? 1.374 -6.846 -5.681 1.00 40.31 82 GLU A O 5
ATOM 7911 N N . VAL A 1 83 ? 1.353 -4.823 -6.687 1.00 1.42 83 VAL A N 5
ATOM 7912 C CA . VAL A 1 83 ? 0.774 -4.080 -5.550 1.00 23.04 83 VAL A CA 5
ATOM 7913 C C . VAL A 1 83 ? -0.343 -3.169 -6.083 1.00 41.10 83 VAL A C 5
ATOM 7914 O O . VAL A 1 83 ? -0.074 -2.194 -6.780 1.00 11.33 83 VAL A O 5
ATOM 7927 N N . ASN A 1 84 ? -1.596 -3.498 -5.763 1.00 74.13 84 ASN A N 5
ATOM 7928 C CA . ASN A 1 84 ? -2.762 -2.713 -6.179 1.00 5.31 84 ASN A CA 5
ATOM 7929 C C . ASN A 1 84 ? -3.271 -1.886 -5.001 1.00 35.53 84 ASN A C 5
ATOM 7930 O O . ASN A 1 84 ? -3.809 -2.439 -4.039 1.00 11.31 84 ASN A O 5
ATOM 7941 N N . VAL A 1 85 ? -3.073 -0.567 -5.066 1.00 61.13 85 VAL A N 5
ATOM 7942 C CA . VAL A 1 85 ? -3.667 0.379 -4.118 1.00 52.32 85 VAL A CA 5
ATOM 7943 C C . VAL A 1 85 ? -4.981 0.884 -4.731 1.00 75.33 85 VAL A C 5
ATOM 7944 O O . VAL A 1 85 ? -4.979 1.372 -5.854 1.00 22.33 85 VAL A O 5
ATOM 7957 N N . HIS A 1 86 ? -6.092 0.717 -4.010 1.00 34.23 86 HIS A N 5
ATOM 7958 C CA . HIS A 1 86 ? -7.431 1.103 -4.482 1.00 24.24 86 HIS A CA 5
ATOM 7959 C C . HIS A 1 86 ? -7.922 2.234 -3.584 1.00 44.50 86 HIS A C 5
ATOM 7960 O O . HIS A 1 86 ? -8.138 1.995 -2.393 1.00 41.31 86 HIS A O 5
ATOM 7975 N N . SER A 1 87 ? -8.065 3.453 -4.130 1.00 32.31 87 SER A N 5
ATOM 7976 C CA . SER A 1 87 ? -8.500 4.629 -3.371 1.00 42.23 87 SER A CA 5
ATOM 7977 C C . SER A 1 87 ? -9.273 5.598 -4.270 1.00 60.20 87 SER A C 5
ATOM 7978 O O . SER A 1 87 ? -8.762 6.032 -5.313 1.00 52.51 87 SER A O 5
ATOM 7986 N N . GLY A 1 88 ? -10.521 5.900 -3.858 1.00 14.21 88 GLY A N 5
ATOM 7987 C CA . GLY A 1 88 ? -11.380 6.872 -4.538 1.00 42.41 88 GLY A CA 5
ATOM 7988 C C . GLY A 1 88 ? -11.909 6.369 -5.869 1.00 22.04 88 GLY A C 5
ATOM 7989 O O . GLY A 1 88 ? -12.298 7.169 -6.726 1.00 22.21 88 GLY A O 5
ATOM 7993 N N . GLY A 1 89 ? -11.912 5.031 -6.043 1.00 44.02 89 GLY A N 5
ATOM 7994 C CA . GLY A 1 89 ? -12.272 4.393 -7.314 1.00 53.34 89 GLY A CA 5
ATOM 7995 C C . GLY A 1 89 ? -11.064 4.108 -8.204 1.00 75.22 89 GLY A C 5
ATOM 7996 O O . GLY A 1 89 ? -11.147 3.272 -9.111 1.00 1.32 89 GLY A O 5
ATOM 8000 N N . GLN A 1 90 ? -9.939 4.814 -7.957 1.00 14.34 90 GLN A N 5
ATOM 8001 C CA . GLN A 1 90 ? -8.693 4.644 -8.733 1.00 74.24 90 GLN A CA 5
ATOM 8002 C C . GLN A 1 90 ? -7.889 3.458 -8.188 1.00 60.44 90 GLN A C 5
ATOM 8003 O O . GLN A 1 90 ? -7.840 3.251 -6.980 1.00 44.33 90 GLN A O 5
ATOM 8017 N N . THR A 1 91 ? -7.255 2.689 -9.082 1.00 51.44 91 THR A N 5
ATOM 8018 C CA . THR A 1 91 ? -6.358 1.588 -8.709 1.00 70.22 91 THR A CA 5
ATOM 8019 C C . THR A 1 91 ? -4.988 1.795 -9.366 1.00 44.32 91 THR A C 5
ATOM 8020 O O . THR A 1 91 ? -4.885 1.816 -10.594 1.00 31.03 91 THR A O 5
ATOM 8031 N N . TRP A 1 92 ? -3.953 1.981 -8.530 1.00 21.31 92 TRP A N 5
ATOM 8032 C CA . TRP A 1 92 ? -2.555 2.067 -8.966 1.00 23.22 92 TRP A CA 5
ATOM 8033 C C . TRP A 1 92 ? -1.943 0.659 -8.960 1.00 14.12 92 TRP A C 5
ATOM 8034 O O . TRP A 1 92 ? -1.872 0.018 -7.904 1.00 43.53 92 TRP A O 5
ATOM 8055 N N . THR A 1 93 ? -1.538 0.180 -10.139 1.00 44.21 93 THR A N 5
ATOM 8056 C CA . THR A 1 93 ? -0.928 -1.144 -10.309 1.00 23.14 93 THR A CA 5
ATOM 8057 C C . THR A 1 93 ? 0.612 -1.030 -10.342 1.00 23.13 93 THR A C 5
ATOM 8058 O O . THR A 1 93 ? 1.189 -0.582 -11.339 1.00 74.23 93 THR A O 5
ATOM 8069 N N . PHE A 1 94 ? 1.273 -1.418 -9.237 1.00 3.30 94 PHE A N 5
ATOM 8070 C CA . PHE A 1 94 ? 2.739 -1.425 -9.142 1.00 53.11 94 PHE A CA 5
ATOM 8071 C C . PHE A 1 94 ? 3.240 -2.847 -9.442 1.00 71.10 94 PHE A C 5
ATOM 8072 O O . PHE A 1 94 ? 3.174 -3.741 -8.599 1.00 44.33 94 PHE A O 5
ATOM 8089 N N . ASN A 1 95 ? 3.757 -3.018 -10.650 1.00 10.13 95 ASN A N 5
ATOM 8090 C CA . ASN A 1 95 ? 4.249 -4.301 -11.180 1.00 12.24 95 ASN A CA 5
ATOM 8091 C C . ASN A 1 95 ? 5.774 -4.234 -11.342 1.00 40.45 95 ASN A C 5
ATOM 8092 O O . ASN A 1 95 ? 6.350 -3.129 -11.347 1.00 70.25 95 ASN A O 5
ATOM 8103 N N . GLU A 1 96 ? 6.415 -5.425 -11.433 1.00 65.44 96 GLU A N 5
ATOM 8104 C CA . GLU A 1 96 ? 7.888 -5.572 -11.468 1.00 21.54 96 GLU A CA 5
ATOM 8105 C C . GLU A 1 96 ? 8.545 -4.647 -12.524 1.00 23.10 96 GLU A C 5
ATOM 8106 O O . GLU A 1 96 ? 8.012 -4.451 -13.632 1.00 72.21 96 GLU A O 5
ATOM 8118 N N . LYS A 1 97 ? 9.703 -4.091 -12.141 1.00 4.35 97 LYS A N 5
ATOM 8119 C CA . LYS A 1 97 ? 10.416 -3.050 -12.900 1.00 1.33 97 LYS A CA 5
ATOM 8120 C C . LYS A 1 97 ? 11.325 -3.683 -13.996 1.00 22.53 97 LYS A C 5
ATOM 8121 O O . LYS A 1 97 ? 12.547 -3.850 -13.804 1.00 5.45 97 LYS A O 5
ATOM 8141 N N . MET A 1 1 ? 12.172 5.159 -9.314 1.00 33.11 1 MET A N 6
ATOM 8142 C CA . MET A 1 1 ? 13.001 6.151 -10.038 1.00 52.44 1 MET A CA 6
ATOM 8143 C C . MET A 1 1 ? 12.115 7.172 -10.778 1.00 40.40 1 MET A C 6
ATOM 8144 O O . MET A 1 1 ? 10.882 7.040 -10.797 1.00 61.13 1 MET A O 6
ATOM 8160 N N . GLY A 1 2 ? 12.767 8.199 -11.356 1.00 14.12 2 GLY A N 6
ATOM 8161 C CA . GLY A 1 2 ? 12.102 9.215 -12.170 1.00 3.42 2 GLY A CA 6
ATOM 8162 C C . GLY A 1 2 ? 11.496 10.334 -11.331 1.00 31.21 2 GLY A C 6
ATOM 8163 O O . GLY A 1 2 ? 12.220 11.053 -10.633 1.00 11.14 2 GLY A O 6
ATOM 8167 N N . HIS A 1 3 ? 10.159 10.458 -11.397 1.00 32.11 3 HIS A N 6
ATOM 8168 C CA . HIS A 1 3 ? 9.403 11.543 -10.736 1.00 11.40 3 HIS A CA 6
ATOM 8169 C C . HIS A 1 3 ? 9.355 11.351 -9.197 1.00 4.41 3 HIS A C 6
ATOM 8170 O O . HIS A 1 3 ? 8.417 10.762 -8.644 1.00 20.50 3 HIS A O 6
ATOM 8185 N N . HIS A 1 4 ? 10.401 11.843 -8.509 1.00 20.23 4 HIS A N 6
ATOM 8186 C CA . HIS A 1 4 ? 10.536 11.718 -7.045 1.00 73.34 4 HIS A CA 6
ATOM 8187 C C . HIS A 1 4 ? 11.478 12.824 -6.519 1.00 3.51 4 HIS A C 6
ATOM 8188 O O . HIS A 1 4 ? 12.655 12.575 -6.229 1.00 44.33 4 HIS A O 6
ATOM 8203 N N . HIS A 1 5 ? 10.945 14.070 -6.434 1.00 42.34 5 HIS A N 6
ATOM 8204 C CA . HIS A 1 5 ? 11.718 15.253 -5.983 1.00 72.11 5 HIS A CA 6
ATOM 8205 C C . HIS A 1 5 ? 11.760 15.338 -4.437 1.00 63.45 5 HIS A C 6
ATOM 8206 O O . HIS A 1 5 ? 11.230 16.271 -3.827 1.00 61.31 5 HIS A O 6
ATOM 8221 N N . HIS A 1 6 ? 12.414 14.341 -3.822 1.00 1.20 6 HIS A N 6
ATOM 8222 C CA . HIS A 1 6 ? 12.543 14.239 -2.362 1.00 41.40 6 HIS A CA 6
ATOM 8223 C C . HIS A 1 6 ? 13.704 13.279 -2.032 1.00 34.24 6 HIS A C 6
ATOM 8224 O O . HIS A 1 6 ? 13.477 12.099 -1.731 1.00 42.40 6 HIS A O 6
ATOM 8239 N N . HIS A 1 7 ? 14.945 13.799 -2.134 1.00 51.15 7 HIS A N 6
ATOM 8240 C CA . HIS A 1 7 ? 16.181 13.028 -1.901 1.00 52.31 7 HIS A CA 6
ATOM 8241 C C . HIS A 1 7 ? 16.279 12.578 -0.418 1.00 11.03 7 HIS A C 6
ATOM 8242 O O . HIS A 1 7 ? 16.871 13.246 0.432 1.00 41.14 7 HIS A O 6
ATOM 8257 N N . HIS A 1 8 ? 15.634 11.439 -0.126 1.00 11.44 8 HIS A N 6
ATOM 8258 C CA . HIS A 1 8 ? 15.423 10.974 1.249 1.00 10.21 8 HIS A CA 6
ATOM 8259 C C . HIS A 1 8 ? 16.626 10.172 1.767 1.00 35.22 8 HIS A C 6
ATOM 8260 O O . HIS A 1 8 ? 16.756 8.961 1.539 1.00 2.02 8 HIS A O 6
ATOM 8275 N N . GLU A 1 9 ? 17.551 10.897 2.411 1.00 52.55 9 GLU A N 6
ATOM 8276 C CA . GLU A 1 9 ? 18.604 10.300 3.238 1.00 22.31 9 GLU A CA 6
ATOM 8277 C C . GLU A 1 9 ? 18.040 10.156 4.658 1.00 34.35 9 GLU A C 6
ATOM 8278 O O . GLU A 1 9 ? 18.218 11.046 5.500 1.00 62.12 9 GLU A O 6
ATOM 8290 N N . ASN A 1 10 ? 17.309 9.046 4.885 1.00 63.14 10 ASN A N 6
ATOM 8291 C CA . ASN A 1 10 ? 16.501 8.814 6.102 1.00 54.04 10 ASN A CA 6
ATOM 8292 C C . ASN A 1 10 ? 17.346 8.896 7.383 1.00 11.54 10 ASN A C 6
ATOM 8293 O O . ASN A 1 10 ? 16.830 9.275 8.438 1.00 43.14 10 ASN A O 6
ATOM 8304 N N . LEU A 1 11 ? 18.646 8.520 7.259 1.00 14.14 11 LEU A N 6
ATOM 8305 C CA . LEU A 1 11 ? 19.581 8.359 8.402 1.00 14.42 11 LEU A CA 6
ATOM 8306 C C . LEU A 1 11 ? 19.071 7.244 9.346 1.00 42.25 11 LEU A C 6
ATOM 8307 O O . LEU A 1 11 ? 19.382 7.209 10.546 1.00 50.13 11 LEU A O 6
ATOM 8323 N N . TYR A 1 12 ? 18.312 6.314 8.736 1.00 22.52 12 TYR A N 6
ATOM 8324 C CA . TYR A 1 12 ? 17.626 5.196 9.405 1.00 72.42 12 TYR A CA 6
ATOM 8325 C C . TYR A 1 12 ? 18.025 3.871 8.729 1.00 32.34 12 TYR A C 6
ATOM 8326 O O . TYR A 1 12 ? 19.058 3.795 8.054 1.00 32.34 12 TYR A O 6
ATOM 8344 N N . PHE A 1 13 ? 17.214 2.824 8.935 1.00 10.24 13 PHE A N 6
ATOM 8345 C CA . PHE A 1 13 ? 17.440 1.508 8.330 1.00 60.55 13 PHE A CA 6
ATOM 8346 C C . PHE A 1 13 ? 16.963 1.541 6.861 1.00 70.35 13 PHE A C 6
ATOM 8347 O O . PHE A 1 13 ? 15.760 1.697 6.610 1.00 43.13 13 PHE A O 6
ATOM 8364 N N . GLN A 1 14 ? 17.907 1.422 5.906 1.00 73.31 14 GLN A N 6
ATOM 8365 C CA . GLN A 1 14 ? 17.592 1.413 4.457 1.00 2.35 14 GLN A CA 6
ATOM 8366 C C . GLN A 1 14 ? 16.880 0.104 4.037 1.00 61.24 14 GLN A C 6
ATOM 8367 O O . GLN A 1 14 ? 16.301 0.029 2.940 1.00 22.31 14 GLN A O 6
ATOM 8381 N N . SER A 1 15 ? 16.990 -0.918 4.921 1.00 22.42 15 SER A N 6
ATOM 8382 C CA . SER A 1 15 ? 16.219 -2.175 4.878 1.00 25.15 15 SER A CA 6
ATOM 8383 C C . SER A 1 15 ? 16.409 -2.926 3.555 1.00 73.41 15 SER A C 6
ATOM 8384 O O . SER A 1 15 ? 15.525 -2.915 2.702 1.00 23.24 15 SER A O 6
ATOM 8392 N N . HIS A 1 16 ? 17.617 -3.508 3.378 1.00 12.13 16 HIS A N 6
ATOM 8393 C CA . HIS A 1 16 ? 17.954 -4.388 2.232 1.00 54.23 16 HIS A CA 6
ATOM 8394 C C . HIS A 1 16 ? 17.779 -3.644 0.878 1.00 34.20 16 HIS A C 6
ATOM 8395 O O . HIS A 1 16 ? 17.322 -4.211 -0.121 1.00 34.13 16 HIS A O 6
ATOM 8410 N N . MET A 1 17 ? 18.140 -2.338 0.892 1.00 11.10 17 MET A N 6
ATOM 8411 C CA . MET A 1 17 ? 18.081 -1.423 -0.282 1.00 23.43 17 MET A CA 6
ATOM 8412 C C . MET A 1 17 ? 16.636 -1.214 -0.812 1.00 40.21 17 MET A C 6
ATOM 8413 O O . MET A 1 17 ? 16.452 -0.685 -1.913 1.00 34.14 17 MET A O 6
ATOM 8427 N N . THR A 1 18 ? 15.620 -1.586 -0.004 1.00 55.44 18 THR A N 6
ATOM 8428 C CA . THR A 1 18 ? 14.203 -1.608 -0.437 1.00 40.33 18 THR A CA 6
ATOM 8429 C C . THR A 1 18 ? 13.548 -0.211 -0.350 1.00 45.03 18 THR A C 6
ATOM 8430 O O . THR A 1 18 ? 12.596 0.087 -1.092 1.00 20.32 18 THR A O 6
ATOM 8441 N N . ASP A 1 19 ? 14.077 0.637 0.558 1.00 44.01 19 ASP A N 6
ATOM 8442 C CA . ASP A 1 19 ? 13.482 1.949 0.882 1.00 71.41 19 ASP A CA 6
ATOM 8443 C C . ASP A 1 19 ? 13.677 2.961 -0.277 1.00 22.35 19 ASP A C 6
ATOM 8444 O O . ASP A 1 19 ? 14.629 3.750 -0.311 1.00 32.52 19 ASP A O 6
ATOM 8453 N N . GLU A 1 20 ? 12.775 2.861 -1.256 1.00 11.45 20 GLU A N 6
ATOM 8454 C CA . GLU A 1 20 ? 12.644 3.816 -2.364 1.00 12.04 20 GLU A CA 6
ATOM 8455 C C . GLU A 1 20 ? 11.188 3.769 -2.840 1.00 14.24 20 GLU A C 6
ATOM 8456 O O . GLU A 1 20 ? 10.487 4.791 -2.820 1.00 15.14 20 GLU A O 6
ATOM 8468 N N . LEU A 1 21 ? 10.740 2.545 -3.231 1.00 22.03 21 LEU A N 6
ATOM 8469 C CA . LEU A 1 21 ? 9.338 2.283 -3.622 1.00 33.10 21 LEU A CA 6
ATOM 8470 C C . LEU A 1 21 ? 8.409 2.531 -2.436 1.00 33.54 21 LEU A C 6
ATOM 8471 O O . LEU A 1 21 ? 7.279 2.973 -2.622 1.00 13.35 21 LEU A O 6
ATOM 8487 N N . LEU A 1 22 ? 8.926 2.253 -1.213 1.00 62.43 22 LEU A N 6
ATOM 8488 C CA . LEU A 1 22 ? 8.209 2.503 0.042 1.00 62.23 22 LEU A CA 6
ATOM 8489 C C . LEU A 1 22 ? 7.755 3.972 0.097 1.00 23.22 22 LEU A C 6
ATOM 8490 O O . LEU A 1 22 ? 6.547 4.244 0.143 1.00 71.02 22 LEU A O 6
ATOM 8506 N N . GLU A 1 23 ? 8.720 4.916 -0.026 1.00 25.23 23 GLU A N 6
ATOM 8507 C CA . GLU A 1 23 ? 8.405 6.354 -0.004 1.00 44.33 23 GLU A CA 6
ATOM 8508 C C . GLU A 1 23 ? 7.556 6.766 -1.224 1.00 40.11 23 GLU A C 6
ATOM 8509 O O . GLU A 1 23 ? 6.712 7.642 -1.098 1.00 74.54 23 GLU A O 6
ATOM 8521 N N . ARG A 1 24 ? 7.758 6.113 -2.387 1.00 64.05 24 ARG A N 6
ATOM 8522 C CA . ARG A 1 24 ? 6.937 6.377 -3.601 1.00 64.10 24 ARG A CA 6
ATOM 8523 C C . ARG A 1 24 ? 5.449 6.061 -3.336 1.00 52.11 24 ARG A C 6
ATOM 8524 O O . ARG A 1 24 ? 4.556 6.737 -3.873 1.00 42.32 24 ARG A O 6
ATOM 8545 N N . LEU A 1 25 ? 5.200 5.055 -2.469 1.00 51.33 25 LEU A N 6
ATOM 8546 C CA . LEU A 1 25 ? 3.838 4.688 -2.049 1.00 70.44 25 LEU A CA 6
ATOM 8547 C C . LEU A 1 25 ? 3.391 5.608 -0.907 1.00 55.12 25 LEU A C 6
ATOM 8548 O O . LEU A 1 25 ? 2.211 5.930 -0.806 1.00 52.54 25 LEU A O 6
ATOM 8564 N N . ARG A 1 26 ? 4.358 6.062 -0.078 1.00 22.11 26 ARG A N 6
ATOM 8565 C CA . ARG A 1 26 ? 4.079 6.963 1.051 1.00 74.21 26 ARG A CA 6
ATOM 8566 C C . ARG A 1 26 ? 3.571 8.310 0.531 1.00 21.23 26 ARG A C 6
ATOM 8567 O O . ARG A 1 26 ? 2.624 8.843 1.074 1.00 74.51 26 ARG A O 6
ATOM 8588 N N . GLN A 1 27 ? 4.197 8.812 -0.563 1.00 21.40 27 GLN A N 6
ATOM 8589 C CA . GLN A 1 27 ? 3.810 10.087 -1.204 1.00 32.45 27 GLN A CA 6
ATOM 8590 C C . GLN A 1 27 ? 2.361 9.991 -1.706 1.00 23.12 27 GLN A C 6
ATOM 8591 O O . GLN A 1 27 ? 1.584 10.942 -1.578 1.00 2.34 27 GLN A O 6
ATOM 8605 N N . LEU A 1 28 ? 2.017 8.807 -2.244 1.00 72.53 28 LEU A N 6
ATOM 8606 C CA . LEU A 1 28 ? 0.657 8.477 -2.673 1.00 32.35 28 LEU A CA 6
ATOM 8607 C C . LEU A 1 28 ? -0.314 8.508 -1.469 1.00 64.40 28 LEU A C 6
ATOM 8608 O O . LEU A 1 28 ? -1.390 9.088 -1.557 1.00 51.44 28 LEU A O 6
ATOM 8624 N N . PHE A 1 29 ? 0.102 7.911 -0.337 1.00 0.35 29 PHE A N 6
ATOM 8625 C CA . PHE A 1 29 ? -0.725 7.843 0.890 1.00 72.53 29 PHE A CA 6
ATOM 8626 C C . PHE A 1 29 ? -0.830 9.221 1.596 1.00 35.30 29 PHE A C 6
ATOM 8627 O O . PHE A 1 29 ? -1.822 9.496 2.282 1.00 51.24 29 PHE A O 6
ATOM 8644 N N . GLU A 1 30 ? 0.192 10.082 1.397 1.00 40.42 30 GLU A N 6
ATOM 8645 C CA . GLU A 1 30 ? 0.204 11.470 1.916 1.00 15.52 30 GLU A CA 6
ATOM 8646 C C . GLU A 1 30 ? -0.677 12.357 1.015 1.00 31.12 30 GLU A C 6
ATOM 8647 O O . GLU A 1 30 ? -1.196 13.387 1.450 1.00 20.52 30 GLU A O 6
ATOM 8659 N N . GLU A 1 31 ? -0.835 11.920 -0.242 1.00 13.32 31 GLU A N 6
ATOM 8660 C CA . GLU A 1 31 ? -1.750 12.532 -1.219 1.00 1.53 31 GLU A CA 6
ATOM 8661 C C . GLU A 1 31 ? -3.209 12.131 -0.892 1.00 33.40 31 GLU A C 6
ATOM 8662 O O . GLU A 1 31 ? -4.161 12.882 -1.130 1.00 55.22 31 GLU A O 6
ATOM 8674 N N . LEU A 1 32 ? -3.345 10.906 -0.347 1.00 43.31 32 LEU A N 6
ATOM 8675 C CA . LEU A 1 32 ? -4.625 10.335 0.107 1.00 4.52 32 LEU A CA 6
ATOM 8676 C C . LEU A 1 32 ? -4.956 10.795 1.538 1.00 2.22 32 LEU A C 6
ATOM 8677 O O . LEU A 1 32 ? -6.108 10.701 1.953 1.00 51.54 32 LEU A O 6
ATOM 8693 N N . HIS A 1 33 ? -3.932 11.286 2.268 1.00 34.44 33 HIS A N 6
ATOM 8694 C CA . HIS A 1 33 ? -4.051 11.766 3.668 1.00 65.14 33 HIS A CA 6
ATOM 8695 C C . HIS A 1 33 ? -5.152 12.844 3.815 1.00 4.52 33 HIS A C 6
ATOM 8696 O O . HIS A 1 33 ? -5.779 12.940 4.868 1.00 72.34 33 HIS A O 6
ATOM 8711 N N . GLU A 1 34 ? -5.389 13.623 2.744 1.00 13.04 34 GLU A N 6
ATOM 8712 C CA . GLU A 1 34 ? -6.389 14.713 2.746 1.00 22.54 34 GLU A CA 6
ATOM 8713 C C . GLU A 1 34 ? -7.823 14.183 3.001 1.00 42.43 34 GLU A C 6
ATOM 8714 O O . GLU A 1 34 ? -8.621 14.838 3.689 1.00 32.11 34 GLU A O 6
ATOM 8726 N N . ARG A 1 35 ? -8.132 12.986 2.457 1.00 35.31 35 ARG A N 6
ATOM 8727 C CA . ARG A 1 35 ? -9.471 12.372 2.581 1.00 31.43 35 ARG A CA 6
ATOM 8728 C C . ARG A 1 35 ? -9.464 11.284 3.658 1.00 42.11 35 ARG A C 6
ATOM 8729 O O . ARG A 1 35 ? -10.376 11.222 4.487 1.00 13.33 35 ARG A O 6
ATOM 8750 N N . GLY A 1 36 ? -8.409 10.449 3.637 1.00 21.20 36 GLY A N 6
ATOM 8751 C CA . GLY A 1 36 ? -8.284 9.290 4.518 1.00 0.03 36 GLY A CA 6
ATOM 8752 C C . GLY A 1 36 ? -9.381 8.251 4.304 1.00 24.50 36 GLY A C 6
ATOM 8753 O O . GLY A 1 36 ? -9.875 7.657 5.261 1.00 61.33 36 GLY A O 6
ATOM 8757 N N . THR A 1 37 ? -9.748 8.035 3.027 1.00 4.14 37 THR A N 6
ATOM 8758 C CA . THR A 1 37 ? -10.845 7.124 2.629 1.00 12.04 37 THR A CA 6
ATOM 8759 C C . THR A 1 37 ? -10.431 5.638 2.832 1.00 3.31 37 THR A C 6
ATOM 8760 O O . THR A 1 37 ? -9.375 5.357 3.418 1.00 70.55 37 THR A O 6
ATOM 8771 N N . GLU A 1 38 ? -11.286 4.700 2.387 1.00 10.35 38 GLU A N 6
ATOM 8772 C CA . GLU A 1 38 ? -10.969 3.263 2.384 1.00 33.41 38 GLU A CA 6
ATOM 8773 C C . GLU A 1 38 ? -9.781 2.981 1.449 1.00 75.22 38 GLU A C 6
ATOM 8774 O O . GLU A 1 38 ? -9.929 2.910 0.227 1.00 3.42 38 GLU A O 6
ATOM 8786 N N . ILE A 1 39 ? -8.601 2.896 2.066 1.00 24.13 39 ILE A N 6
ATOM 8787 C CA . ILE A 1 39 ? -7.342 2.538 1.416 1.00 74.52 39 ILE A CA 6
ATOM 8788 C C . ILE A 1 39 ? -7.128 1.031 1.622 1.00 53.52 39 ILE A C 6
ATOM 8789 O O . ILE A 1 39 ? -6.884 0.573 2.747 1.00 61.10 39 ILE A O 6
ATOM 8805 N N . VAL A 1 40 ? -7.256 0.272 0.536 1.00 72.14 40 VAL A N 6
ATOM 8806 C CA . VAL A 1 40 ? -7.116 -1.179 0.544 1.00 12.24 40 VAL A CA 6
ATOM 8807 C C . VAL A 1 40 ? -5.856 -1.545 -0.247 1.00 51.40 40 VAL A C 6
ATOM 8808 O O . VAL A 1 40 ? -5.837 -1.427 -1.472 1.00 32.24 40 VAL A O 6
ATOM 8821 N N . VAL A 1 41 ? -4.801 -1.941 0.466 1.00 55.44 41 VAL A N 6
ATOM 8822 C CA . VAL A 1 41 ? -3.512 -2.297 -0.133 1.00 54.21 41 VAL A CA 6
ATOM 8823 C C . VAL A 1 41 ? -3.488 -3.817 -0.355 1.00 73.40 41 VAL A C 6
ATOM 8824 O O . VAL A 1 41 ? -3.441 -4.588 0.604 1.00 23.21 41 VAL A O 6
ATOM 8837 N N . GLU A 1 42 ? -3.544 -4.226 -1.632 1.00 64.14 42 GLU A N 6
ATOM 8838 C CA . GLU A 1 42 ? -3.648 -5.629 -2.036 1.00 2.13 42 GLU A CA 6
ATOM 8839 C C . GLU A 1 42 ? -2.390 -6.023 -2.837 1.00 12.02 42 GLU A C 6
ATOM 8840 O O . GLU A 1 42 ? -2.242 -5.657 -4.006 1.00 2.03 42 GLU A O 6
ATOM 8852 N N . VAL A 1 43 ? -1.512 -6.797 -2.193 1.00 63.51 43 VAL A N 6
ATOM 8853 C CA . VAL A 1 43 ? -0.175 -7.124 -2.691 1.00 14.01 43 VAL A CA 6
ATOM 8854 C C . VAL A 1 43 ? -0.219 -8.513 -3.364 1.00 55.44 43 VAL A C 6
ATOM 8855 O O . VAL A 1 43 ? -0.282 -9.544 -2.690 1.00 32.13 43 VAL A O 6
ATOM 8868 N N . HIS A 1 44 ? -0.222 -8.513 -4.705 1.00 45.00 44 HIS A N 6
ATOM 8869 C CA . HIS A 1 44 ? -0.264 -9.735 -5.521 1.00 62.10 44 HIS A CA 6
ATOM 8870 C C . HIS A 1 44 ? 1.164 -10.233 -5.762 1.00 64.10 44 HIS A C 6
ATOM 8871 O O . HIS A 1 44 ? 1.894 -9.630 -6.542 1.00 70.22 44 HIS A O 6
ATOM 8886 N N . ILE A 1 45 ? 1.566 -11.301 -5.061 1.00 21.24 45 ILE A N 6
ATOM 8887 C CA . ILE A 1 45 ? 2.863 -11.964 -5.286 1.00 62.15 45 ILE A CA 6
ATOM 8888 C C . ILE A 1 45 ? 2.626 -13.464 -5.509 1.00 2.31 45 ILE A C 6
ATOM 8889 O O . ILE A 1 45 ? 1.985 -14.116 -4.678 1.00 50.14 45 ILE A O 6
ATOM 8905 N N . ASN A 1 46 ? 3.106 -13.975 -6.665 1.00 21.01 46 ASN A N 6
ATOM 8906 C CA . ASN A 1 46 ? 3.125 -15.424 -6.994 1.00 1.40 46 ASN A CA 6
ATOM 8907 C C . ASN A 1 46 ? 1.707 -16.027 -7.137 1.00 63.13 46 ASN A C 6
ATOM 8908 O O . ASN A 1 46 ? 1.546 -17.252 -7.111 1.00 14.44 46 ASN A O 6
ATOM 8919 N N . GLY A 1 47 ? 0.700 -15.153 -7.347 1.00 1.04 47 GLY A N 6
ATOM 8920 C CA . GLY A 1 47 ? -0.709 -15.564 -7.464 1.00 41.25 47 GLY A CA 6
ATOM 8921 C C . GLY A 1 47 ? -1.517 -15.283 -6.201 1.00 31.14 47 GLY A C 6
ATOM 8922 O O . GLY A 1 47 ? -2.750 -15.213 -6.252 1.00 3.34 47 GLY A O 6
ATOM 8926 N N . GLU A 1 48 ? -0.809 -15.114 -5.068 1.00 51.21 48 GLU A N 6
ATOM 8927 C CA . GLU A 1 48 ? -1.411 -14.797 -3.763 1.00 22.04 48 GLU A CA 6
ATOM 8928 C C . GLU A 1 48 ? -1.665 -13.288 -3.637 1.00 44.45 48 GLU A C 6
ATOM 8929 O O . GLU A 1 48 ? -0.955 -12.480 -4.241 1.00 24.13 48 GLU A O 6
ATOM 8941 N N . ARG A 1 49 ? -2.673 -12.929 -2.837 1.00 24.12 49 ARG A N 6
ATOM 8942 C CA . ARG A 1 49 ? -3.047 -11.539 -2.548 1.00 12.45 49 ARG A CA 6
ATOM 8943 C C . ARG A 1 49 ? -2.973 -11.291 -1.032 1.00 63.25 49 ARG A C 6
ATOM 8944 O O . ARG A 1 49 ? -3.493 -12.092 -0.243 1.00 34.23 49 ARG A O 6
ATOM 8965 N N . ASP A 1 50 ? -2.278 -10.211 -0.635 1.00 51.53 50 ASP A N 6
ATOM 8966 C CA . ASP A 1 50 ? -2.274 -9.713 0.752 1.00 15.43 50 ASP A CA 6
ATOM 8967 C C . ASP A 1 50 ? -3.108 -8.427 0.775 1.00 12.22 50 ASP A C 6
ATOM 8968 O O . ASP A 1 50 ? -2.638 -7.385 0.351 1.00 30.11 50 ASP A O 6
ATOM 8977 N N . GLU A 1 51 ? -4.303 -8.493 1.350 1.00 61.05 51 GLU A N 6
ATOM 8978 C CA . GLU A 1 51 ? -5.314 -7.431 1.220 1.00 62.51 51 GLU A CA 6
ATOM 8979 C C . GLU A 1 51 ? -5.581 -6.794 2.586 1.00 43.12 51 GLU A C 6
ATOM 8980 O O . GLU A 1 51 ? -6.065 -7.462 3.509 1.00 12.11 51 GLU A O 6
ATOM 8992 N N . ILE A 1 52 ? -5.242 -5.505 2.713 1.00 5.21 52 ILE A N 6
ATOM 8993 C CA . ILE A 1 52 ? -5.331 -4.762 3.974 1.00 64.34 52 ILE A CA 6
ATOM 8994 C C . ILE A 1 52 ? -6.304 -3.589 3.786 1.00 20.24 52 ILE A C 6
ATOM 8995 O O . ILE A 1 52 ? -5.976 -2.628 3.091 1.00 52.12 52 ILE A O 6
ATOM 9011 N N . ARG A 1 53 ? -7.494 -3.690 4.382 1.00 64.40 53 ARG A N 6
ATOM 9012 C CA . ARG A 1 53 ? -8.484 -2.603 4.393 1.00 50.12 53 ARG A CA 6
ATOM 9013 C C . ARG A 1 53 ? -8.158 -1.677 5.575 1.00 3.31 53 ARG A C 6
ATOM 9014 O O . ARG A 1 53 ? -8.023 -2.162 6.707 1.00 61.31 53 ARG A O 6
ATOM 9035 N N . VAL A 1 54 ? -8.016 -0.366 5.319 1.00 31.32 54 VAL A N 6
ATOM 9036 C CA . VAL A 1 54 ? -7.860 0.646 6.381 1.00 43.34 54 VAL A CA 6
ATOM 9037 C C . VAL A 1 54 ? -8.678 1.898 6.010 1.00 60.24 54 VAL A C 6
ATOM 9038 O O . VAL A 1 54 ? -8.745 2.268 4.838 1.00 24.31 54 VAL A O 6
ATOM 9051 N N . ARG A 1 55 ? -9.349 2.514 7.003 1.00 12.45 55 ARG A N 6
ATOM 9052 C CA . ARG A 1 55 ? -10.156 3.739 6.807 1.00 74.03 55 ARG A CA 6
ATOM 9053 C C . ARG A 1 55 ? -9.867 4.730 7.944 1.00 71.15 55 ARG A C 6
ATOM 9054 O O . ARG A 1 55 ? -9.842 4.329 9.114 1.00 53.00 55 ARG A O 6
ATOM 9075 N N . ASN A 1 56 ? -9.637 6.002 7.566 1.00 64.55 56 ASN A N 6
ATOM 9076 C CA . ASN A 1 56 ? -9.537 7.152 8.492 1.00 54.31 56 ASN A CA 6
ATOM 9077 C C . ASN A 1 56 ? -8.399 6.948 9.519 1.00 54.13 56 ASN A C 6
ATOM 9078 O O . ASN A 1 56 ? -8.647 6.531 10.660 1.00 0.22 56 ASN A O 6
ATOM 9089 N N . ILE A 1 57 ? -7.147 7.217 9.096 1.00 44.55 57 ILE A N 6
ATOM 9090 C CA . ILE A 1 57 ? -5.936 6.934 9.902 1.00 43.14 57 ILE A CA 6
ATOM 9091 C C . ILE A 1 57 ? -4.839 8.008 9.707 1.00 22.24 57 ILE A C 6
ATOM 9092 O O . ILE A 1 57 ? -4.904 8.820 8.781 1.00 44.24 57 ILE A O 6
ATOM 9108 N N . SER A 1 58 ? -3.835 7.990 10.601 1.00 3.40 58 SER A N 6
ATOM 9109 C CA . SER A 1 58 ? -2.691 8.926 10.587 1.00 12.22 58 SER A CA 6
ATOM 9110 C C . SER A 1 58 ? -1.599 8.431 9.621 1.00 11.41 58 SER A C 6
ATOM 9111 O O . SER A 1 58 ? -1.684 7.312 9.098 1.00 15.42 58 SER A O 6
ATOM 9119 N N . LYS A 1 59 ? -0.551 9.258 9.398 1.00 41.43 59 LYS A N 6
ATOM 9120 C CA . LYS A 1 59 ? 0.543 8.900 8.470 1.00 40.22 59 LYS A CA 6
ATOM 9121 C C . LYS A 1 59 ? 1.502 7.864 9.082 1.00 51.11 59 LYS A C 6
ATOM 9122 O O . LYS A 1 59 ? 2.158 7.113 8.354 1.00 72.20 59 LYS A O 6
ATOM 9141 N N . GLU A 1 60 ? 1.557 7.813 10.422 1.00 3.31 60 GLU A N 6
ATOM 9142 C CA . GLU A 1 60 ? 2.303 6.765 11.146 1.00 41.24 60 GLU A CA 6
ATOM 9143 C C . GLU A 1 60 ? 1.542 5.421 11.116 1.00 30.24 60 GLU A C 6
ATOM 9144 O O . GLU A 1 60 ? 2.124 4.360 11.365 1.00 33.21 60 GLU A O 6
ATOM 9156 N N . GLU A 1 61 ? 0.231 5.489 10.824 1.00 14.51 61 GLU A N 6
ATOM 9157 C CA . GLU A 1 61 ? -0.650 4.309 10.773 1.00 44.25 61 GLU A CA 6
ATOM 9158 C C . GLU A 1 61 ? -0.660 3.704 9.353 1.00 53.50 61 GLU A C 6
ATOM 9159 O O . GLU A 1 61 ? -0.578 2.482 9.194 1.00 61.33 61 GLU A O 6
ATOM 9171 N N . LEU A 1 62 ? -0.725 4.571 8.309 1.00 71.34 62 LEU A N 6
ATOM 9172 C CA . LEU A 1 62 ? -0.598 4.108 6.907 1.00 62.22 62 LEU A CA 6
ATOM 9173 C C . LEU A 1 62 ? 0.832 3.633 6.619 1.00 10.34 62 LEU A C 6
ATOM 9174 O O . LEU A 1 62 ? 1.055 2.881 5.677 1.00 12.31 62 LEU A O 6
ATOM 9190 N N . LYS A 1 63 ? 1.796 4.097 7.450 1.00 42.04 63 LYS A N 6
ATOM 9191 C CA . LYS A 1 63 ? 3.188 3.612 7.455 1.00 10.52 63 LYS A CA 6
ATOM 9192 C C . LYS A 1 63 ? 3.216 2.073 7.619 1.00 21.00 63 LYS A C 6
ATOM 9193 O O . LYS A 1 63 ? 4.054 1.380 7.010 1.00 60.14 63 LYS A O 6
ATOM 9212 N N . LYS A 1 64 ? 2.274 1.556 8.436 1.00 14.00 64 LYS A N 6
ATOM 9213 C CA . LYS A 1 64 ? 2.155 0.122 8.695 1.00 4.35 64 LYS A CA 6
ATOM 9214 C C . LYS A 1 64 ? 1.817 -0.642 7.393 1.00 62.54 64 LYS A C 6
ATOM 9215 O O . LYS A 1 64 ? 2.254 -1.772 7.227 1.00 23.12 64 LYS A O 6
ATOM 9234 N N . LEU A 1 65 ? 1.080 0.014 6.463 1.00 71.20 65 LEU A N 6
ATOM 9235 C CA . LEU A 1 65 ? 0.749 -0.575 5.143 1.00 25.12 65 LEU A CA 6
ATOM 9236 C C . LEU A 1 65 ? 2.043 -0.867 4.355 1.00 14.11 65 LEU A C 6
ATOM 9237 O O . LEU A 1 65 ? 2.220 -1.971 3.830 1.00 74.50 65 LEU A O 6
ATOM 9253 N N . LEU A 1 66 ? 2.957 0.131 4.353 1.00 61.02 66 LEU A N 6
ATOM 9254 C CA . LEU A 1 66 ? 4.272 0.049 3.671 1.00 13.23 66 LEU A CA 6
ATOM 9255 C C . LEU A 1 66 ? 5.092 -1.133 4.208 1.00 3.43 66 LEU A C 6
ATOM 9256 O O . LEU A 1 66 ? 5.675 -1.910 3.429 1.00 12.30 66 LEU A O 6
ATOM 9272 N N . GLU A 1 67 ? 5.151 -1.243 5.544 1.00 22.23 67 GLU A N 6
ATOM 9273 C CA . GLU A 1 67 ? 5.975 -2.263 6.198 1.00 22.41 67 GLU A CA 6
ATOM 9274 C C . GLU A 1 67 ? 5.381 -3.672 5.994 1.00 62.02 67 GLU A C 6
ATOM 9275 O O . GLU A 1 67 ? 6.123 -4.639 5.922 1.00 45.14 67 GLU A O 6
ATOM 9287 N N . ARG A 1 68 ? 4.039 -3.774 5.856 1.00 1.22 68 ARG A N 6
ATOM 9288 C CA . ARG A 1 68 ? 3.373 -5.061 5.549 1.00 45.43 68 ARG A CA 6
ATOM 9289 C C . ARG A 1 68 ? 3.795 -5.570 4.161 1.00 44.53 68 ARG A C 6
ATOM 9290 O O . ARG A 1 68 ? 3.966 -6.781 3.967 1.00 12.24 68 ARG A O 6
ATOM 9311 N N . ILE A 1 69 ? 3.965 -4.619 3.217 1.00 34.44 69 ILE A N 6
ATOM 9312 C CA . ILE A 1 69 ? 4.398 -4.908 1.839 1.00 43.13 69 ILE A CA 6
ATOM 9313 C C . ILE A 1 69 ? 5.847 -5.427 1.842 1.00 2.41 69 ILE A C 6
ATOM 9314 O O . ILE A 1 69 ? 6.130 -6.464 1.218 1.00 3.44 69 ILE A O 6
ATOM 9330 N N . ARG A 1 70 ? 6.762 -4.717 2.570 1.00 14.01 70 ARG A N 6
ATOM 9331 C CA . ARG A 1 70 ? 8.189 -5.101 2.610 1.00 12.12 70 ARG A CA 6
ATOM 9332 C C . ARG A 1 70 ? 8.352 -6.521 3.189 1.00 2.30 70 ARG A C 6
ATOM 9333 O O . ARG A 1 70 ? 9.170 -7.289 2.690 1.00 40.10 70 ARG A O 6
ATOM 9354 N N . GLU A 1 71 ? 7.509 -6.885 4.191 1.00 55.31 71 GLU A N 6
ATOM 9355 C CA . GLU A 1 71 ? 7.520 -8.242 4.781 1.00 74.30 71 GLU A CA 6
ATOM 9356 C C . GLU A 1 71 ? 7.230 -9.307 3.706 1.00 23.35 71 GLU A C 6
ATOM 9357 O O . GLU A 1 71 ? 7.851 -10.366 3.708 1.00 20.43 71 GLU A O 6
ATOM 9369 N N . LYS A 1 72 ? 6.313 -8.984 2.763 1.00 32.22 72 LYS A N 6
ATOM 9370 C CA . LYS A 1 72 ? 5.869 -9.932 1.723 1.00 63.52 72 LYS A CA 6
ATOM 9371 C C . LYS A 1 72 ? 6.954 -10.094 0.640 1.00 62.22 72 LYS A C 6
ATOM 9372 O O . LYS A 1 72 ? 7.366 -11.216 0.323 1.00 64.15 72 LYS A O 6
ATOM 9391 N N . ILE A 1 73 ? 7.452 -8.951 0.117 1.00 42.22 73 ILE A N 6
ATOM 9392 C CA . ILE A 1 73 ? 8.428 -8.944 -0.997 1.00 52.21 73 ILE A CA 6
ATOM 9393 C C . ILE A 1 73 ? 9.777 -9.582 -0.568 1.00 72.30 73 ILE A C 6
ATOM 9394 O O . ILE A 1 73 ? 10.480 -10.172 -1.395 1.00 20.43 73 ILE A O 6
ATOM 9410 N N . GLU A 1 74 ? 10.106 -9.474 0.741 1.00 24.43 74 GLU A N 6
ATOM 9411 C CA . GLU A 1 74 ? 11.316 -10.087 1.333 1.00 64.32 74 GLU A CA 6
ATOM 9412 C C . GLU A 1 74 ? 11.122 -11.600 1.529 1.00 30.31 74 GLU A C 6
ATOM 9413 O O . GLU A 1 74 ? 11.953 -12.403 1.081 1.00 72.30 74 GLU A O 6
ATOM 9425 N N . ARG A 1 75 ? 10.013 -11.966 2.197 1.00 72.43 75 ARG A N 6
ATOM 9426 C CA . ARG A 1 75 ? 9.717 -13.352 2.606 1.00 55.32 75 ARG A CA 6
ATOM 9427 C C . ARG A 1 75 ? 9.604 -14.282 1.383 1.00 42.32 75 ARG A C 6
ATOM 9428 O O . ARG A 1 75 ? 10.167 -15.386 1.366 1.00 60.54 75 ARG A O 6
ATOM 9449 N N . GLU A 1 76 ? 8.885 -13.801 0.355 1.00 24.13 76 GLU A N 6
ATOM 9450 C CA . GLU A 1 76 ? 8.751 -14.490 -0.941 1.00 21.22 76 GLU A CA 6
ATOM 9451 C C . GLU A 1 76 ? 10.079 -14.417 -1.726 1.00 53.01 76 GLU A C 6
ATOM 9452 O O . GLU A 1 76 ? 10.500 -15.408 -2.337 1.00 34.34 76 GLU A O 6
ATOM 9464 N N . GLY A 1 77 ? 10.732 -13.236 -1.680 1.00 35.14 77 GLY A N 6
ATOM 9465 C CA . GLY A 1 77 ? 11.951 -12.982 -2.458 1.00 24.12 77 GLY A CA 6
ATOM 9466 C C . GLY A 1 77 ? 11.686 -13.075 -3.955 1.00 60.01 77 GLY A C 6
ATOM 9467 O O . GLY A 1 77 ? 12.472 -13.658 -4.712 1.00 1.12 77 GLY A O 6
ATOM 9471 N N . SER A 1 78 ? 10.564 -12.462 -4.363 1.00 75.30 78 SER A N 6
ATOM 9472 C CA . SER A 1 78 ? 9.989 -12.620 -5.707 1.00 30.43 78 SER A CA 6
ATOM 9473 C C . SER A 1 78 ? 9.837 -11.260 -6.402 1.00 12.03 78 SER A C 6
ATOM 9474 O O . SER A 1 78 ? 9.622 -10.237 -5.742 1.00 32.14 78 SER A O 6
ATOM 9482 N N . SER A 1 79 ? 9.927 -11.281 -7.745 1.00 21.51 79 SER A N 6
ATOM 9483 C CA . SER A 1 79 ? 9.708 -10.101 -8.607 1.00 14.42 79 SER A CA 6
ATOM 9484 C C . SER A 1 79 ? 8.270 -10.090 -9.179 1.00 35.33 79 SER A C 6
ATOM 9485 O O . SER A 1 79 ? 7.909 -9.191 -9.949 1.00 22.33 79 SER A O 6
ATOM 9493 N N . GLU A 1 80 ? 7.455 -11.084 -8.766 1.00 5.10 80 GLU A N 6
ATOM 9494 C CA . GLU A 1 80 ? 6.064 -11.275 -9.236 1.00 53.50 80 GLU A CA 6
ATOM 9495 C C . GLU A 1 80 ? 5.093 -10.388 -8.403 1.00 11.42 80 GLU A C 6
ATOM 9496 O O . GLU A 1 80 ? 3.976 -10.793 -8.070 1.00 62.54 80 GLU A O 6
ATOM 9508 N N . VAL A 1 81 ? 5.519 -9.144 -8.128 1.00 5.21 81 VAL A N 6
ATOM 9509 C CA . VAL A 1 81 ? 4.845 -8.229 -7.188 1.00 43.21 81 VAL A CA 6
ATOM 9510 C C . VAL A 1 81 ? 3.976 -7.214 -7.956 1.00 13.14 81 VAL A C 6
ATOM 9511 O O . VAL A 1 81 ? 4.452 -6.575 -8.902 1.00 11.33 81 VAL A O 6
ATOM 9524 N N . GLU A 1 82 ? 2.704 -7.087 -7.538 1.00 5.43 82 GLU A N 6
ATOM 9525 C CA . GLU A 1 82 ? 1.764 -6.089 -8.057 1.00 11.24 82 GLU A CA 6
ATOM 9526 C C . GLU A 1 82 ? 0.958 -5.526 -6.877 1.00 62.53 82 GLU A C 6
ATOM 9527 O O . GLU A 1 82 ? 0.063 -6.199 -6.365 1.00 51.32 82 GLU A O 6
ATOM 9539 N N . VAL A 1 83 ? 1.248 -4.286 -6.470 1.00 73.33 83 VAL A N 6
ATOM 9540 C CA . VAL A 1 83 ? 0.606 -3.660 -5.306 1.00 74.15 83 VAL A CA 6
ATOM 9541 C C . VAL A 1 83 ? -0.554 -2.790 -5.803 1.00 52.22 83 VAL A C 6
ATOM 9542 O O . VAL A 1 83 ? -0.333 -1.805 -6.502 1.00 24.24 83 VAL A O 6
ATOM 9555 N N . ASN A 1 84 ? -1.784 -3.192 -5.452 1.00 11.25 84 ASN A N 6
ATOM 9556 C CA . ASN A 1 84 ? -3.012 -2.503 -5.859 1.00 51.21 84 ASN A CA 6
ATOM 9557 C C . ASN A 1 84 ? -3.495 -1.659 -4.678 1.00 13.42 84 ASN A C 6
ATOM 9558 O O . ASN A 1 84 ? -3.995 -2.200 -3.689 1.00 21.24 84 ASN A O 6
ATOM 9569 N N . VAL A 1 85 ? -3.323 -0.343 -4.781 1.00 21.44 85 VAL A N 6
ATOM 9570 C CA . VAL A 1 85 ? -3.809 0.605 -3.776 1.00 3.21 85 VAL A CA 6
ATOM 9571 C C . VAL A 1 85 ? -5.190 1.098 -4.224 1.00 70.23 85 VAL A C 6
ATOM 9572 O O . VAL A 1 85 ? -5.302 1.808 -5.222 1.00 41.31 85 VAL A O 6
ATOM 9585 N N . HIS A 1 86 ? -6.230 0.662 -3.507 1.00 64.12 86 HIS A N 6
ATOM 9586 C CA . HIS A 1 86 ? -7.629 1.003 -3.798 1.00 50.43 86 HIS A CA 6
ATOM 9587 C C . HIS A 1 86 ? -8.043 2.134 -2.850 1.00 15.44 86 HIS A C 6
ATOM 9588 O O . HIS A 1 86 ? -8.119 1.904 -1.652 1.00 44.31 86 HIS A O 6
ATOM 9603 N N . SER A 1 87 ? -8.307 3.338 -3.376 1.00 13.24 87 SER A N 6
ATOM 9604 C CA . SER A 1 87 ? -8.579 4.518 -2.536 1.00 13.23 87 SER A CA 6
ATOM 9605 C C . SER A 1 87 ? -9.458 5.522 -3.298 1.00 50.30 87 SER A C 6
ATOM 9606 O O . SER A 1 87 ? -9.008 6.132 -4.275 1.00 2.21 87 SER A O 6
ATOM 9614 N N . GLY A 1 88 ? -10.719 5.660 -2.845 1.00 43.13 88 GLY A N 6
ATOM 9615 C CA . GLY A 1 88 ? -11.712 6.527 -3.490 1.00 25.52 88 GLY A CA 6
ATOM 9616 C C . GLY A 1 88 ? -12.133 6.025 -4.876 1.00 2.45 88 GLY A C 6
ATOM 9617 O O . GLY A 1 88 ? -12.498 6.818 -5.745 1.00 41.32 88 GLY A O 6
ATOM 9621 N N . GLY A 1 89 ? -12.062 4.692 -5.072 1.00 32.31 89 GLY A N 6
ATOM 9622 C CA . GLY A 1 89 ? -12.350 4.063 -6.374 1.00 13.11 89 GLY A CA 6
ATOM 9623 C C . GLY A 1 89 ? -11.162 4.076 -7.339 1.00 22.33 89 GLY A C 6
ATOM 9624 O O . GLY A 1 89 ? -11.253 3.526 -8.448 1.00 15.34 89 GLY A O 6
ATOM 9628 N N . GLN A 1 90 ? -10.044 4.690 -6.913 1.00 32.05 90 GLN A N 6
ATOM 9629 C CA . GLN A 1 90 ? -8.818 4.810 -7.718 1.00 4.52 90 GLN A CA 6
ATOM 9630 C C . GLN A 1 90 ? -7.858 3.652 -7.364 1.00 35.43 90 GLN A C 6
ATOM 9631 O O . GLN A 1 90 ? -7.516 3.474 -6.197 1.00 31.11 90 GLN A O 6
ATOM 9645 N N . THR A 1 91 ? -7.442 2.869 -8.375 1.00 42.55 91 THR A N 6
ATOM 9646 C CA . THR A 1 91 ? -6.576 1.690 -8.196 1.00 45.42 91 THR A CA 6
ATOM 9647 C C . THR A 1 91 ? -5.227 1.912 -8.901 1.00 61.02 91 THR A C 6
ATOM 9648 O O . THR A 1 91 ? -5.181 2.036 -10.132 1.00 51.35 91 THR A O 6
ATOM 9659 N N . TRP A 1 92 ? -4.145 2.028 -8.113 1.00 64.33 92 TRP A N 6
ATOM 9660 C CA . TRP A 1 92 ? -2.767 2.151 -8.625 1.00 41.45 92 TRP A CA 6
ATOM 9661 C C . TRP A 1 92 ? -2.060 0.791 -8.509 1.00 4.23 92 TRP A C 6
ATOM 9662 O O . TRP A 1 92 ? -1.981 0.240 -7.413 1.00 72.40 92 TRP A O 6
ATOM 9683 N N . THR A 1 93 ? -1.578 0.257 -9.643 1.00 4.12 93 THR A N 6
ATOM 9684 C CA . THR A 1 93 ? -0.879 -1.039 -9.711 1.00 41.44 93 THR A CA 6
ATOM 9685 C C . THR A 1 93 ? 0.646 -0.822 -9.867 1.00 30.11 93 THR A C 6
ATOM 9686 O O . THR A 1 93 ? 1.098 -0.256 -10.871 1.00 14.43 93 THR A O 6
ATOM 9697 N N . PHE A 1 94 ? 1.426 -1.255 -8.853 1.00 5.03 94 PHE A N 6
ATOM 9698 C CA . PHE A 1 94 ? 2.897 -1.104 -8.820 1.00 65.03 94 PHE A CA 6
ATOM 9699 C C . PHE A 1 94 ? 3.577 -2.454 -9.125 1.00 54.42 94 PHE A C 6
ATOM 9700 O O . PHE A 1 94 ? 3.482 -3.394 -8.330 1.00 43.02 94 PHE A O 6
ATOM 9717 N N . ASN A 1 95 ? 4.247 -2.540 -10.288 1.00 64.24 95 ASN A N 6
ATOM 9718 C CA . ASN A 1 95 ? 4.983 -3.743 -10.736 1.00 40.14 95 ASN A CA 6
ATOM 9719 C C . ASN A 1 95 ? 6.497 -3.504 -10.690 1.00 55.05 95 ASN A C 6
ATOM 9720 O O . ASN A 1 95 ? 6.960 -2.375 -10.889 1.00 25.12 95 ASN A O 6
ATOM 9731 N N . GLU A 1 96 ? 7.260 -4.577 -10.421 1.00 73.31 96 GLU A N 6
ATOM 9732 C CA . GLU A 1 96 ? 8.719 -4.601 -10.614 1.00 23.42 96 GLU A CA 6
ATOM 9733 C C . GLU A 1 96 ? 9.027 -5.221 -11.993 1.00 60.23 96 GLU A C 6
ATOM 9734 O O . GLU A 1 96 ? 8.444 -6.251 -12.355 1.00 64.32 96 GLU A O 6
ATOM 9746 N N . LYS A 1 97 ? 9.920 -4.574 -12.756 1.00 34.32 97 LYS A N 6
ATOM 9747 C CA . LYS A 1 97 ? 10.396 -5.065 -14.060 1.00 21.13 97 LYS A CA 6
ATOM 9748 C C . LYS A 1 97 ? 11.829 -5.621 -13.887 1.00 74.12 97 LYS A C 6
ATOM 9749 O O . LYS A 1 97 ? 11.996 -6.852 -13.826 1.00 54.12 97 LYS A O 6
ATOM 9769 N N . MET A 1 1 ? -1.962 -32.644 -4.732 1.00 64.54 1 MET A N 7
ATOM 9770 C CA . MET A 1 1 ? -1.265 -32.885 -3.448 1.00 44.01 1 MET A CA 7
ATOM 9771 C C . MET A 1 1 ? -0.332 -31.697 -3.104 1.00 32.35 1 MET A C 7
ATOM 9772 O O . MET A 1 1 ? 0.871 -31.746 -3.389 1.00 31.35 1 MET A O 7
ATOM 9788 N N . GLY A 1 2 ? -0.930 -30.611 -2.557 1.00 51.01 2 GLY A N 7
ATOM 9789 C CA . GLY A 1 2 ? -0.190 -29.469 -1.988 1.00 54.42 2 GLY A CA 7
ATOM 9790 C C . GLY A 1 2 ? 0.834 -28.831 -2.923 1.00 31.12 2 GLY A C 7
ATOM 9791 O O . GLY A 1 2 ? 2.034 -28.796 -2.622 1.00 33.34 2 GLY A O 7
ATOM 9795 N N . HIS A 1 3 ? 0.372 -28.344 -4.081 1.00 71.24 3 HIS A N 7
ATOM 9796 C CA . HIS A 1 3 ? 1.229 -27.620 -5.037 1.00 32.54 3 HIS A CA 7
ATOM 9797 C C . HIS A 1 3 ? 1.303 -26.127 -4.661 1.00 32.00 3 HIS A C 7
ATOM 9798 O O . HIS A 1 3 ? 0.483 -25.326 -5.128 1.00 14.45 3 HIS A O 7
ATOM 9813 N N . HIS A 1 4 ? 2.268 -25.779 -3.779 1.00 73.23 4 HIS A N 7
ATOM 9814 C CA . HIS A 1 4 ? 2.537 -24.383 -3.400 1.00 61.10 4 HIS A CA 7
ATOM 9815 C C . HIS A 1 4 ? 3.868 -24.298 -2.628 1.00 12.23 4 HIS A C 7
ATOM 9816 O O . HIS A 1 4 ? 3.905 -24.561 -1.421 1.00 5.14 4 HIS A O 7
ATOM 9831 N N . HIS A 1 5 ? 4.957 -23.933 -3.324 1.00 13.15 5 HIS A N 7
ATOM 9832 C CA . HIS A 1 5 ? 6.296 -23.828 -2.715 1.00 40.21 5 HIS A CA 7
ATOM 9833 C C . HIS A 1 5 ? 6.427 -22.531 -1.879 1.00 34.45 5 HIS A C 7
ATOM 9834 O O . HIS A 1 5 ? 6.681 -21.445 -2.417 1.00 31.23 5 HIS A O 7
ATOM 9849 N N . HIS A 1 6 ? 6.202 -22.669 -0.560 1.00 10.20 6 HIS A N 7
ATOM 9850 C CA . HIS A 1 6 ? 6.410 -21.601 0.436 1.00 61.34 6 HIS A CA 7
ATOM 9851 C C . HIS A 1 6 ? 7.744 -21.868 1.158 1.00 24.45 6 HIS A C 7
ATOM 9852 O O . HIS A 1 6 ? 7.901 -22.894 1.839 1.00 11.14 6 HIS A O 7
ATOM 9867 N N . HIS A 1 7 ? 8.721 -20.968 0.964 1.00 32.44 7 HIS A N 7
ATOM 9868 C CA . HIS A 1 7 ? 10.110 -21.193 1.415 1.00 44.10 7 HIS A CA 7
ATOM 9869 C C . HIS A 1 7 ? 10.241 -20.937 2.930 1.00 23.34 7 HIS A C 7
ATOM 9870 O O . HIS A 1 7 ? 9.916 -19.851 3.413 1.00 14.43 7 HIS A O 7
ATOM 9885 N N . HIS A 1 8 ? 10.707 -21.972 3.658 1.00 72.04 8 HIS A N 7
ATOM 9886 C CA . HIS A 1 8 ? 11.072 -21.889 5.096 1.00 5.54 8 HIS A CA 7
ATOM 9887 C C . HIS A 1 8 ? 12.446 -21.199 5.265 1.00 41.20 8 HIS A C 7
ATOM 9888 O O . HIS A 1 8 ? 12.886 -20.927 6.386 1.00 34.42 8 HIS A O 7
ATOM 9903 N N . GLU A 1 9 ? 13.120 -20.963 4.123 1.00 62.11 9 GLU A N 7
ATOM 9904 C CA . GLU A 1 9 ? 14.426 -20.303 4.052 1.00 71.34 9 GLU A CA 7
ATOM 9905 C C . GLU A 1 9 ? 14.279 -18.808 4.395 1.00 11.12 9 GLU A C 7
ATOM 9906 O O . GLU A 1 9 ? 13.791 -18.013 3.577 1.00 60.54 9 GLU A O 7
ATOM 9918 N N . ASN A 1 10 ? 14.652 -18.458 5.634 1.00 32.00 10 ASN A N 7
ATOM 9919 C CA . ASN A 1 10 ? 14.660 -17.073 6.122 1.00 50.33 10 ASN A CA 7
ATOM 9920 C C . ASN A 1 10 ? 15.970 -16.375 5.699 1.00 51.42 10 ASN A C 7
ATOM 9921 O O . ASN A 1 10 ? 16.984 -16.449 6.409 1.00 55.20 10 ASN A O 7
ATOM 9932 N N . LEU A 1 11 ? 15.949 -15.752 4.508 1.00 53.03 11 LEU A N 7
ATOM 9933 C CA . LEU A 1 11 ? 17.074 -14.956 3.994 1.00 54.23 11 LEU A CA 7
ATOM 9934 C C . LEU A 1 11 ? 17.159 -13.629 4.775 1.00 15.44 11 LEU A C 7
ATOM 9935 O O . LEU A 1 11 ? 16.382 -12.701 4.527 1.00 10.24 11 LEU A O 7
ATOM 9951 N N . TYR A 1 12 ? 18.066 -13.592 5.776 1.00 2.13 12 TYR A N 7
ATOM 9952 C CA . TYR A 1 12 ? 18.380 -12.387 6.574 1.00 23.13 12 TYR A CA 7
ATOM 9953 C C . TYR A 1 12 ? 19.909 -12.237 6.677 1.00 51.21 12 TYR A C 7
ATOM 9954 O O . TYR A 1 12 ? 20.478 -12.124 7.772 1.00 22.35 12 TYR A O 7
ATOM 9972 N N . PHE A 1 13 ? 20.570 -12.254 5.508 1.00 71.53 13 PHE A N 7
ATOM 9973 C CA . PHE A 1 13 ? 22.045 -12.170 5.395 1.00 20.44 13 PHE A CA 7
ATOM 9974 C C . PHE A 1 13 ? 22.420 -10.875 4.652 1.00 44.24 13 PHE A C 7
ATOM 9975 O O . PHE A 1 13 ? 22.976 -9.942 5.242 1.00 32.52 13 PHE A O 7
ATOM 9992 N N . GLN A 1 14 ? 22.082 -10.827 3.349 1.00 45.22 14 GLN A N 7
ATOM 9993 C CA . GLN A 1 14 ? 22.284 -9.645 2.481 1.00 0.34 14 GLN A CA 7
ATOM 9994 C C . GLN A 1 14 ? 21.074 -8.693 2.554 1.00 63.04 14 GLN A C 7
ATOM 9995 O O . GLN A 1 14 ? 21.087 -7.615 1.949 1.00 25.54 14 GLN A O 7
ATOM 10009 N N . SER A 1 15 ? 20.025 -9.118 3.287 1.00 53.52 15 SER A N 7
ATOM 10010 C CA . SER A 1 15 ? 18.811 -8.329 3.506 1.00 70.21 15 SER A CA 7
ATOM 10011 C C . SER A 1 15 ? 19.133 -7.092 4.371 1.00 22.22 15 SER A C 7
ATOM 10012 O O . SER A 1 15 ? 19.878 -7.182 5.352 1.00 13.53 15 SER A O 7
ATOM 10020 N N . HIS A 1 16 ? 18.599 -5.933 3.969 1.00 53.13 16 HIS A N 7
ATOM 10021 C CA . HIS A 1 16 ? 18.793 -4.654 4.678 1.00 34.33 16 HIS A CA 7
ATOM 10022 C C . HIS A 1 16 ? 17.425 -3.965 4.817 1.00 40.32 16 HIS A C 7
ATOM 10023 O O . HIS A 1 16 ? 16.848 -3.923 5.910 1.00 41.11 16 HIS A O 7
ATOM 10038 N N . MET A 1 17 ? 16.900 -3.479 3.675 1.00 43.44 17 MET A N 7
ATOM 10039 C CA . MET A 1 17 ? 15.584 -2.807 3.577 1.00 61.43 17 MET A CA 7
ATOM 10040 C C . MET A 1 17 ? 15.262 -2.521 2.101 1.00 52.25 17 MET A C 7
ATOM 10041 O O . MET A 1 17 ? 16.058 -2.855 1.216 1.00 32.30 17 MET A O 7
ATOM 10055 N N . THR A 1 18 ? 14.101 -1.896 1.843 1.00 53.43 18 THR A N 7
ATOM 10056 C CA . THR A 1 18 ? 13.652 -1.558 0.475 1.00 44.45 18 THR A CA 7
ATOM 10057 C C . THR A 1 18 ? 12.921 -0.195 0.471 1.00 5.42 18 THR A C 7
ATOM 10058 O O . THR A 1 18 ? 12.025 0.066 -0.355 1.00 0.34 18 THR A O 7
ATOM 10069 N N . ASP A 1 19 ? 13.354 0.693 1.386 1.00 71.42 19 ASP A N 7
ATOM 10070 C CA . ASP A 1 19 ? 12.786 2.049 1.547 1.00 45.21 19 ASP A CA 7
ATOM 10071 C C . ASP A 1 19 ? 13.202 2.966 0.381 1.00 53.22 19 ASP A C 7
ATOM 10072 O O . ASP A 1 19 ? 14.147 3.753 0.483 1.00 34.44 19 ASP A O 7
ATOM 10081 N N . GLU A 1 20 ? 12.475 2.814 -0.726 1.00 43.51 20 GLU A N 7
ATOM 10082 C CA . GLU A 1 20 ? 12.701 3.545 -1.977 1.00 2.41 20 GLU A CA 7
ATOM 10083 C C . GLU A 1 20 ? 11.449 3.333 -2.843 1.00 11.12 20 GLU A C 7
ATOM 10084 O O . GLU A 1 20 ? 10.782 4.296 -3.248 1.00 14.50 20 GLU A O 7
ATOM 10096 N N . LEU A 1 21 ? 11.139 2.045 -3.110 1.00 73.32 21 LEU A N 7
ATOM 10097 C CA . LEU A 1 21 ? 9.865 1.631 -3.728 1.00 2.24 21 LEU A CA 7
ATOM 10098 C C . LEU A 1 21 ? 8.707 2.051 -2.819 1.00 1.14 21 LEU A C 7
ATOM 10099 O O . LEU A 1 21 ? 7.738 2.667 -3.264 1.00 65.01 21 LEU A O 7
ATOM 10115 N N . LEU A 1 22 ? 8.878 1.738 -1.526 1.00 3.53 22 LEU A N 7
ATOM 10116 C CA . LEU A 1 22 ? 7.906 2.036 -0.465 1.00 61.42 22 LEU A CA 7
ATOM 10117 C C . LEU A 1 22 ? 7.574 3.535 -0.408 1.00 3.31 22 LEU A C 7
ATOM 10118 O O . LEU A 1 22 ? 6.414 3.916 -0.219 1.00 65.15 22 LEU A O 7
ATOM 10134 N N . GLU A 1 23 ? 8.624 4.361 -0.607 1.00 23.30 23 GLU A N 7
ATOM 10135 C CA . GLU A 1 23 ? 8.535 5.830 -0.578 1.00 3.24 23 GLU A CA 7
ATOM 10136 C C . GLU A 1 23 ? 7.466 6.339 -1.569 1.00 2.41 23 GLU A C 7
ATOM 10137 O O . GLU A 1 23 ? 6.659 7.209 -1.230 1.00 52.53 23 GLU A O 7
ATOM 10149 N N . ARG A 1 24 ? 7.450 5.721 -2.769 1.00 5.14 24 ARG A N 7
ATOM 10150 C CA . ARG A 1 24 ? 6.522 6.078 -3.864 1.00 2.41 24 ARG A CA 7
ATOM 10151 C C . ARG A 1 24 ? 5.054 5.859 -3.437 1.00 22.41 24 ARG A C 7
ATOM 10152 O O . ARG A 1 24 ? 4.152 6.612 -3.829 1.00 45.22 24 ARG A O 7
ATOM 10173 N N . LEU A 1 25 ? 4.842 4.817 -2.608 1.00 72.34 25 LEU A N 7
ATOM 10174 C CA . LEU A 1 25 ? 3.507 4.422 -2.126 1.00 60.21 25 LEU A CA 7
ATOM 10175 C C . LEU A 1 25 ? 3.123 5.251 -0.896 1.00 34.52 25 LEU A C 7
ATOM 10176 O O . LEU A 1 25 ? 1.949 5.547 -0.698 1.00 2.10 25 LEU A O 7
ATOM 10192 N N . ARG A 1 26 ? 4.127 5.629 -0.084 1.00 64.44 26 ARG A N 7
ATOM 10193 C CA . ARG A 1 26 ? 3.915 6.401 1.156 1.00 55.22 26 ARG A CA 7
ATOM 10194 C C . ARG A 1 26 ? 3.433 7.819 0.835 1.00 73.35 26 ARG A C 7
ATOM 10195 O O . ARG A 1 26 ? 2.569 8.366 1.532 1.00 5.11 26 ARG A O 7
ATOM 10216 N N . GLN A 1 27 ? 3.994 8.385 -0.246 1.00 21.03 27 GLN A N 7
ATOM 10217 C CA . GLN A 1 27 ? 3.583 9.702 -0.769 1.00 25.52 27 GLN A CA 7
ATOM 10218 C C . GLN A 1 27 ? 2.112 9.661 -1.228 1.00 43.40 27 GLN A C 7
ATOM 10219 O O . GLN A 1 27 ? 1.345 10.602 -0.981 1.00 15.14 27 GLN A O 7
ATOM 10233 N N . LEU A 1 28 ? 1.738 8.535 -1.868 1.00 41.45 28 LEU A N 7
ATOM 10234 C CA . LEU A 1 28 ? 0.359 8.269 -2.317 1.00 13.44 28 LEU A CA 7
ATOM 10235 C C . LEU A 1 28 ? -0.604 8.147 -1.117 1.00 73.14 28 LEU A C 7
ATOM 10236 O O . LEU A 1 28 ? -1.720 8.680 -1.141 1.00 33.24 28 LEU A O 7
ATOM 10252 N N . PHE A 1 29 ? -0.142 7.454 -0.061 1.00 65.11 29 PHE A N 7
ATOM 10253 C CA . PHE A 1 29 ? -0.922 7.259 1.174 1.00 71.43 29 PHE A CA 7
ATOM 10254 C C . PHE A 1 29 ? -1.152 8.604 1.888 1.00 33.04 29 PHE A C 7
ATOM 10255 O O . PHE A 1 29 ? -2.190 8.800 2.522 1.00 75.14 29 PHE A O 7
ATOM 10272 N N . GLU A 1 30 ? -0.160 9.510 1.776 1.00 34.20 30 GLU A N 7
ATOM 10273 C CA . GLU A 1 30 ? -0.254 10.896 2.277 1.00 12.41 30 GLU A CA 7
ATOM 10274 C C . GLU A 1 30 ? -1.295 11.718 1.484 1.00 20.54 30 GLU A C 7
ATOM 10275 O O . GLU A 1 30 ? -2.021 12.540 2.062 1.00 1.24 30 GLU A O 7
ATOM 10287 N N . GLU A 1 31 ? -1.359 11.480 0.166 1.00 64.24 31 GLU A N 7
ATOM 10288 C CA . GLU A 1 31 ? -2.367 12.099 -0.730 1.00 43.35 31 GLU A CA 7
ATOM 10289 C C . GLU A 1 31 ? -3.798 11.691 -0.314 1.00 21.14 31 GLU A C 7
ATOM 10290 O O . GLU A 1 31 ? -4.734 12.483 -0.395 1.00 62.24 31 GLU A O 7
ATOM 10302 N N . LEU A 1 32 ? -3.941 10.438 0.118 1.00 61.51 32 LEU A N 7
ATOM 10303 C CA . LEU A 1 32 ? -5.230 9.892 0.586 1.00 53.14 32 LEU A CA 7
ATOM 10304 C C . LEU A 1 32 ? -5.505 10.303 2.067 1.00 72.22 32 LEU A C 7
ATOM 10305 O O . LEU A 1 32 ? -6.666 10.493 2.488 1.00 0.24 32 LEU A O 7
ATOM 10321 N N . HIS A 1 33 ? -4.410 10.508 2.825 1.00 44.34 33 HIS A N 7
ATOM 10322 C CA . HIS A 1 33 ? -4.441 10.923 4.249 1.00 1.32 33 HIS A CA 7
ATOM 10323 C C . HIS A 1 33 ? -5.108 12.308 4.419 1.00 74.04 33 HIS A C 7
ATOM 10324 O O . HIS A 1 33 ? -5.823 12.530 5.407 1.00 61.52 33 HIS A O 7
ATOM 10339 N N . GLU A 1 34 ? -4.895 13.212 3.436 1.00 52.21 34 GLU A N 7
ATOM 10340 C CA . GLU A 1 34 ? -5.434 14.597 3.487 1.00 24.33 34 GLU A CA 7
ATOM 10341 C C . GLU A 1 34 ? -6.978 14.610 3.523 1.00 71.25 34 GLU A C 7
ATOM 10342 O O . GLU A 1 34 ? -7.590 15.524 4.092 1.00 31.12 34 GLU A O 7
ATOM 10354 N N . ARG A 1 35 ? -7.591 13.574 2.924 1.00 53.02 35 ARG A N 7
ATOM 10355 C CA . ARG A 1 35 ? -9.043 13.525 2.696 1.00 32.21 35 ARG A CA 7
ATOM 10356 C C . ARG A 1 35 ? -9.704 12.495 3.619 1.00 40.13 35 ARG A C 7
ATOM 10357 O O . ARG A 1 35 ? -10.933 12.485 3.761 1.00 51.51 35 ARG A O 7
ATOM 10378 N N . GLY A 1 36 ? -8.869 11.633 4.238 1.00 22.21 36 GLY A N 7
ATOM 10379 C CA . GLY A 1 36 ? -9.315 10.710 5.278 1.00 43.43 36 GLY A CA 7
ATOM 10380 C C . GLY A 1 36 ? -10.215 9.624 4.733 1.00 33.53 36 GLY A C 7
ATOM 10381 O O . GLY A 1 36 ? -11.267 9.324 5.298 1.00 5.35 36 GLY A O 7
ATOM 10385 N N . THR A 1 37 ? -9.811 9.056 3.593 1.00 24.24 37 THR A N 7
ATOM 10386 C CA . THR A 1 37 ? -10.536 7.961 2.944 1.00 55.13 37 THR A CA 7
ATOM 10387 C C . THR A 1 37 ? -9.829 6.628 3.254 1.00 33.52 37 THR A C 7
ATOM 10388 O O . THR A 1 37 ? -8.740 6.618 3.854 1.00 1.54 37 THR A O 7
ATOM 10399 N N . GLU A 1 38 ? -10.463 5.502 2.887 1.00 10.42 38 GLU A N 7
ATOM 10400 C CA . GLU A 1 38 ? -9.882 4.166 3.099 1.00 71.24 38 GLU A CA 7
ATOM 10401 C C . GLU A 1 38 ? -8.847 3.835 2.009 1.00 44.40 38 GLU A C 7
ATOM 10402 O O . GLU A 1 38 ? -9.015 4.210 0.838 1.00 70.10 38 GLU A O 7
ATOM 10414 N N . ILE A 1 39 ? -7.764 3.159 2.425 1.00 22.30 39 ILE A N 7
ATOM 10415 C CA . ILE A 1 39 ? -6.701 2.688 1.535 1.00 2.13 39 ILE A CA 7
ATOM 10416 C C . ILE A 1 39 ? -6.661 1.154 1.593 1.00 42.02 39 ILE A C 7
ATOM 10417 O O . ILE A 1 39 ? -6.349 0.567 2.630 1.00 60.42 39 ILE A O 7
ATOM 10433 N N . VAL A 1 40 ? -7.019 0.520 0.483 1.00 23.11 40 VAL A N 7
ATOM 10434 C CA . VAL A 1 40 ? -7.033 -0.934 0.353 1.00 44.03 40 VAL A CA 7
ATOM 10435 C C . VAL A 1 40 ? -5.775 -1.376 -0.418 1.00 32.41 40 VAL A C 7
ATOM 10436 O O . VAL A 1 40 ? -5.714 -1.264 -1.641 1.00 45.50 40 VAL A O 7
ATOM 10449 N N . VAL A 1 41 ? -4.775 -1.873 0.313 1.00 53.22 41 VAL A N 7
ATOM 10450 C CA . VAL A 1 41 ? -3.491 -2.299 -0.260 1.00 14.25 41 VAL A CA 7
ATOM 10451 C C . VAL A 1 41 ? -3.538 -3.806 -0.530 1.00 4.54 41 VAL A C 7
ATOM 10452 O O . VAL A 1 41 ? -3.582 -4.609 0.404 1.00 34.22 41 VAL A O 7
ATOM 10465 N N . GLU A 1 42 ? -3.541 -4.164 -1.816 1.00 32.30 42 GLU A N 7
ATOM 10466 C CA . GLU A 1 42 ? -3.684 -5.542 -2.281 1.00 35.03 42 GLU A CA 7
ATOM 10467 C C . GLU A 1 42 ? -2.339 -6.028 -2.853 1.00 25.23 42 GLU A C 7
ATOM 10468 O O . GLU A 1 42 ? -1.929 -5.615 -3.941 1.00 65.25 42 GLU A O 7
ATOM 10480 N N . VAL A 1 43 ? -1.669 -6.901 -2.099 1.00 70.12 43 VAL A N 7
ATOM 10481 C CA . VAL A 1 43 ? -0.355 -7.445 -2.435 1.00 44.25 43 VAL A CA 7
ATOM 10482 C C . VAL A 1 43 ? -0.528 -8.727 -3.280 1.00 31.22 43 VAL A C 7
ATOM 10483 O O . VAL A 1 43 ? -0.945 -9.770 -2.764 1.00 30.10 43 VAL A O 7
ATOM 10496 N N . HIS A 1 44 ? -0.278 -8.605 -4.596 1.00 20.45 44 HIS A N 7
ATOM 10497 C CA . HIS A 1 44 ? -0.233 -9.744 -5.528 1.00 52.22 44 HIS A CA 7
ATOM 10498 C C . HIS A 1 44 ? 1.205 -10.268 -5.601 1.00 0.41 44 HIS A C 7
ATOM 10499 O O . HIS A 1 44 ? 2.092 -9.545 -6.052 1.00 21.45 44 HIS A O 7
ATOM 10514 N N . ILE A 1 45 ? 1.445 -11.497 -5.121 1.00 21.11 45 ILE A N 7
ATOM 10515 C CA . ILE A 1 45 ? 2.758 -12.163 -5.231 1.00 61.44 45 ILE A CA 7
ATOM 10516 C C . ILE A 1 45 ? 2.559 -13.597 -5.720 1.00 53.32 45 ILE A C 7
ATOM 10517 O O . ILE A 1 45 ? 1.993 -14.428 -4.999 1.00 2.22 45 ILE A O 7
ATOM 10533 N N . ASN A 1 46 ? 2.988 -13.859 -6.973 1.00 5.12 46 ASN A N 7
ATOM 10534 C CA . ASN A 1 46 ? 3.069 -15.225 -7.560 1.00 3.21 46 ASN A CA 7
ATOM 10535 C C . ASN A 1 46 ? 1.679 -15.902 -7.668 1.00 54.04 46 ASN A C 7
ATOM 10536 O O . ASN A 1 46 ? 1.576 -17.136 -7.720 1.00 25.44 46 ASN A O 7
ATOM 10547 N N . GLY A 1 47 ? 0.621 -15.075 -7.758 1.00 64.51 47 GLY A N 7
ATOM 10548 C CA . GLY A 1 47 ? -0.758 -15.557 -7.869 1.00 42.55 47 GLY A CA 7
ATOM 10549 C C . GLY A 1 47 ? -1.567 -15.344 -6.608 1.00 71.24 47 GLY A C 7
ATOM 10550 O O . GLY A 1 47 ? -2.796 -15.395 -6.648 1.00 40.14 47 GLY A O 7
ATOM 10554 N N . GLU A 1 48 ? -0.880 -15.111 -5.483 1.00 43.25 48 GLU A N 7
ATOM 10555 C CA . GLU A 1 48 ? -1.520 -14.880 -4.180 1.00 0.40 48 GLU A CA 7
ATOM 10556 C C . GLU A 1 48 ? -1.979 -13.419 -4.059 1.00 53.31 48 GLU A C 7
ATOM 10557 O O . GLU A 1 48 ? -1.321 -12.514 -4.573 1.00 70.14 48 GLU A O 7
ATOM 10569 N N . ARG A 1 49 ? -3.109 -13.213 -3.378 1.00 1.14 49 ARG A N 7
ATOM 10570 C CA . ARG A 1 49 ? -3.719 -11.891 -3.161 1.00 11.04 49 ARG A CA 7
ATOM 10571 C C . ARG A 1 49 ? -3.880 -11.656 -1.648 1.00 70.54 49 ARG A C 7
ATOM 10572 O O . ARG A 1 49 ? -4.393 -12.526 -0.925 1.00 61.24 49 ARG A O 7
ATOM 10593 N N . ASP A 1 50 ? -3.393 -10.499 -1.167 1.00 30.51 50 ASP A N 7
ATOM 10594 C CA . ASP A 1 50 ? -3.496 -10.097 0.255 1.00 45.34 50 ASP A CA 7
ATOM 10595 C C . ASP A 1 50 ? -4.101 -8.691 0.343 1.00 51.45 50 ASP A C 7
ATOM 10596 O O . ASP A 1 50 ? -3.453 -7.726 -0.034 1.00 54.24 50 ASP A O 7
ATOM 10605 N N . GLU A 1 51 ? -5.321 -8.582 0.879 1.00 24.45 51 GLU A N 7
ATOM 10606 C CA . GLU A 1 51 ? -6.060 -7.309 0.948 1.00 71.30 51 GLU A CA 7
ATOM 10607 C C . GLU A 1 51 ? -5.986 -6.741 2.368 1.00 72.14 51 GLU A C 7
ATOM 10608 O O . GLU A 1 51 ? -6.406 -7.404 3.325 1.00 1.02 51 GLU A O 7
ATOM 10620 N N . ILE A 1 52 ? -5.425 -5.532 2.507 1.00 1.34 52 ILE A N 7
ATOM 10621 C CA . ILE A 1 52 ? -5.375 -4.800 3.784 1.00 11.01 52 ILE A CA 7
ATOM 10622 C C . ILE A 1 52 ? -6.167 -3.487 3.622 1.00 3.22 52 ILE A C 7
ATOM 10623 O O . ILE A 1 52 ? -5.682 -2.542 2.996 1.00 1.42 52 ILE A O 7
ATOM 10639 N N . ARG A 1 53 ? -7.374 -3.435 4.195 1.00 3.34 53 ARG A N 7
ATOM 10640 C CA . ARG A 1 53 ? -8.221 -2.236 4.192 1.00 70.40 53 ARG A CA 7
ATOM 10641 C C . ARG A 1 53 ? -7.971 -1.460 5.485 1.00 2.15 53 ARG A C 7
ATOM 10642 O O . ARG A 1 53 ? -8.235 -1.974 6.582 1.00 44.11 53 ARG A O 7
ATOM 10663 N N . VAL A 1 54 ? -7.423 -0.256 5.362 1.00 33.54 54 VAL A N 7
ATOM 10664 C CA . VAL A 1 54 ? -7.297 0.684 6.474 1.00 22.42 54 VAL A CA 7
ATOM 10665 C C . VAL A 1 54 ? -8.227 1.878 6.206 1.00 12.12 54 VAL A C 7
ATOM 10666 O O . VAL A 1 54 ? -7.955 2.735 5.359 1.00 12.55 54 VAL A O 7
ATOM 10679 N N . ARG A 1 55 ? -9.345 1.922 6.934 1.00 61.01 55 ARG A N 7
ATOM 10680 C CA . ARG A 1 55 ? -10.414 2.901 6.702 1.00 41.45 55 ARG A CA 7
ATOM 10681 C C . ARG A 1 55 ? -10.228 4.087 7.647 1.00 75.14 55 ARG A C 7
ATOM 10682 O O . ARG A 1 55 ? -10.421 3.944 8.857 1.00 43.25 55 ARG A O 7
ATOM 10703 N N . ASN A 1 56 ? -9.797 5.235 7.071 1.00 71.10 56 ASN A N 7
ATOM 10704 C CA . ASN A 1 56 ? -9.548 6.491 7.814 1.00 33.15 56 ASN A CA 7
ATOM 10705 C C . ASN A 1 56 ? -8.356 6.300 8.764 1.00 12.51 56 ASN A C 7
ATOM 10706 O O . ASN A 1 56 ? -8.510 5.876 9.917 1.00 34.14 56 ASN A O 7
ATOM 10717 N N . ILE A 1 57 ? -7.150 6.566 8.237 1.00 4.45 57 ILE A N 7
ATOM 10718 C CA . ILE A 1 57 ? -5.885 6.344 8.957 1.00 3.30 57 ILE A CA 7
ATOM 10719 C C . ILE A 1 57 ? -5.022 7.616 8.965 1.00 33.21 57 ILE A C 7
ATOM 10720 O O . ILE A 1 57 ? -5.179 8.493 8.106 1.00 3.02 57 ILE A O 7
ATOM 10736 N N . SER A 1 58 ? -4.111 7.693 9.946 1.00 44.34 58 SER A N 7
ATOM 10737 C CA . SER A 1 58 ? -3.311 8.892 10.220 1.00 43.25 58 SER A CA 7
ATOM 10738 C C . SER A 1 58 ? -1.869 8.773 9.652 1.00 31.10 58 SER A C 7
ATOM 10739 O O . SER A 1 58 ? -1.534 7.761 9.026 1.00 62.40 58 SER A O 7
ATOM 10747 N N . LYS A 1 59 ? -1.046 9.816 9.908 1.00 1.32 59 LYS A N 7
ATOM 10748 C CA . LYS A 1 59 ? 0.298 10.014 9.297 1.00 24.33 59 LYS A CA 7
ATOM 10749 C C . LYS A 1 59 ? 1.264 8.824 9.533 1.00 21.44 59 LYS A C 7
ATOM 10750 O O . LYS A 1 59 ? 1.982 8.406 8.621 1.00 20.04 59 LYS A O 7
ATOM 10769 N N . GLU A 1 60 ? 1.264 8.293 10.759 1.00 42.30 60 GLU A N 7
ATOM 10770 C CA . GLU A 1 60 ? 2.148 7.180 11.167 1.00 51.32 60 GLU A CA 7
ATOM 10771 C C . GLU A 1 60 ? 1.494 5.828 10.877 1.00 31.21 60 GLU A C 7
ATOM 10772 O O . GLU A 1 60 ? 2.177 4.838 10.605 1.00 62.35 60 GLU A O 7
ATOM 10784 N N . GLU A 1 61 ? 0.158 5.796 10.958 1.00 4.10 61 GLU A N 7
ATOM 10785 C CA . GLU A 1 61 ? -0.625 4.571 10.758 1.00 30.42 61 GLU A CA 7
ATOM 10786 C C . GLU A 1 61 ? -0.512 4.054 9.301 1.00 5.21 61 GLU A C 7
ATOM 10787 O O . GLU A 1 61 ? -0.398 2.837 9.071 1.00 0.03 61 GLU A O 7
ATOM 10799 N N . LEU A 1 62 ? -0.480 4.994 8.328 1.00 10.30 62 LEU A N 7
ATOM 10800 C CA . LEU A 1 62 ? -0.360 4.658 6.888 1.00 71.45 62 LEU A CA 7
ATOM 10801 C C . LEU A 1 62 ? 1.003 4.027 6.565 1.00 60.22 62 LEU A C 7
ATOM 10802 O O . LEU A 1 62 ? 1.145 3.302 5.569 1.00 1.52 62 LEU A O 7
ATOM 10818 N N . LYS A 1 63 ? 2.009 4.327 7.419 1.00 33.12 63 LYS A N 7
ATOM 10819 C CA . LYS A 1 63 ? 3.383 3.807 7.272 1.00 25.34 63 LYS A CA 7
ATOM 10820 C C . LYS A 1 63 ? 3.419 2.276 7.407 1.00 22.32 63 LYS A C 7
ATOM 10821 O O . LYS A 1 63 ? 4.300 1.605 6.839 1.00 31.34 63 LYS A O 7
ATOM 10840 N N . LYS A 1 64 ? 2.425 1.729 8.135 1.00 33.44 64 LYS A N 7
ATOM 10841 C CA . LYS A 1 64 ? 2.304 0.287 8.348 1.00 33.32 64 LYS A CA 7
ATOM 10842 C C . LYS A 1 64 ? 1.944 -0.461 7.054 1.00 51.14 64 LYS A C 7
ATOM 10843 O O . LYS A 1 64 ? 2.247 -1.631 6.940 1.00 31.42 64 LYS A O 7
ATOM 10862 N N . LEU A 1 65 ? 1.344 0.242 6.074 1.00 13.01 65 LEU A N 7
ATOM 10863 C CA . LEU A 1 65 ? 0.899 -0.369 4.806 1.00 10.23 65 LEU A CA 7
ATOM 10864 C C . LEU A 1 65 ? 2.101 -0.755 3.926 1.00 65.21 65 LEU A C 7
ATOM 10865 O O . LEU A 1 65 ? 2.217 -1.911 3.512 1.00 63.31 65 LEU A O 7
ATOM 10881 N N . LEU A 1 66 ? 2.997 0.216 3.674 1.00 2.11 66 LEU A N 7
ATOM 10882 C CA . LEU A 1 66 ? 4.265 -0.047 2.956 1.00 62.35 66 LEU A CA 7
ATOM 10883 C C . LEU A 1 66 ? 5.166 -1.015 3.760 1.00 63.45 66 LEU A C 7
ATOM 10884 O O . LEU A 1 66 ? 5.936 -1.786 3.173 1.00 52.43 66 LEU A O 7
ATOM 10900 N N . GLU A 1 67 ? 5.055 -0.967 5.106 1.00 14.43 67 GLU A N 7
ATOM 10901 C CA . GLU A 1 67 ? 5.730 -1.930 6.009 1.00 5.13 67 GLU A CA 7
ATOM 10902 C C . GLU A 1 67 ? 5.179 -3.372 5.804 1.00 35.21 67 GLU A C 7
ATOM 10903 O O . GLU A 1 67 ? 5.945 -4.344 5.830 1.00 5.51 67 GLU A O 7
ATOM 10915 N N . ARG A 1 68 ? 3.864 -3.500 5.584 1.00 50.14 68 ARG A N 7
ATOM 10916 C CA . ARG A 1 68 ? 3.212 -4.809 5.374 1.00 52.40 68 ARG A CA 7
ATOM 10917 C C . ARG A 1 68 ? 3.575 -5.416 4.004 1.00 14.12 68 ARG A C 7
ATOM 10918 O O . ARG A 1 68 ? 3.464 -6.623 3.824 1.00 31.11 68 ARG A O 7
ATOM 10939 N N . ILE A 1 69 ? 3.985 -4.561 3.051 1.00 0.51 69 ILE A N 7
ATOM 10940 C CA . ILE A 1 69 ? 4.397 -4.978 1.693 1.00 12.01 69 ILE A CA 7
ATOM 10941 C C . ILE A 1 69 ? 5.856 -5.459 1.707 1.00 21.44 69 ILE A C 7
ATOM 10942 O O . ILE A 1 69 ? 6.191 -6.528 1.164 1.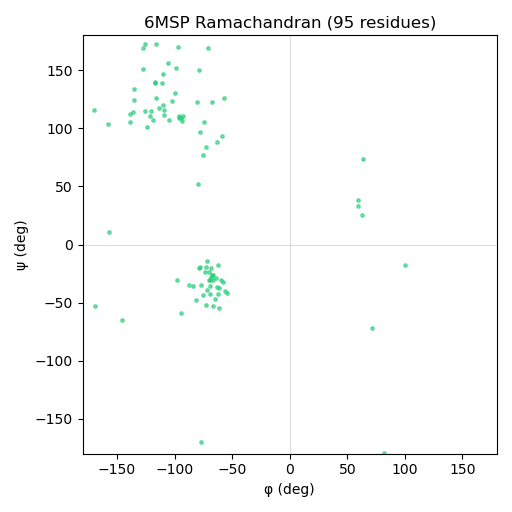00 73.34 69 ILE A O 7
ATOM 10958 N N . ARG A 1 70 ? 6.718 -4.649 2.345 1.00 61.43 70 ARG A N 7
ATOM 10959 C CA . ARG A 1 70 ? 8.174 -4.866 2.339 1.00 23.53 70 ARG A CA 7
ATOM 10960 C C . ARG A 1 70 ? 8.535 -6.219 2.966 1.00 4.22 70 ARG A C 7
ATOM 10961 O O . ARG A 1 70 ? 9.428 -6.917 2.479 1.00 2.45 70 ARG A O 7
ATOM 10982 N N . GLU A 1 71 ? 7.780 -6.611 4.010 1.00 52.42 71 GLU A N 7
ATOM 10983 C CA . GLU A 1 71 ? 8.052 -7.843 4.749 1.00 1.11 71 GLU A CA 7
ATOM 10984 C C . GLU A 1 71 ? 7.749 -9.045 3.849 1.00 2.02 71 GLU A C 7
ATOM 10985 O O . GLU A 1 71 ? 8.404 -10.084 3.954 1.00 21.11 71 GLU A O 7
ATOM 10997 N N . LYS A 1 72 ? 6.759 -8.856 2.932 1.00 71.14 72 LYS A N 7
ATOM 10998 C CA . LYS A 1 72 ? 6.350 -9.885 1.965 1.00 34.24 72 LYS A CA 7
ATOM 10999 C C . LYS A 1 72 ? 7.509 -10.130 1.002 1.00 0.51 72 LYS A C 7
ATOM 11000 O O . LYS A 1 72 ? 8.019 -11.236 0.925 1.00 41.53 72 LYS A O 7
ATOM 11019 N N . ILE A 1 73 ? 7.957 -9.054 0.319 1.00 44.22 73 ILE A N 7
ATOM 11020 C CA . ILE A 1 73 ? 8.960 -9.162 -0.770 1.00 53.21 73 ILE A CA 7
ATOM 11021 C C . ILE A 1 73 ? 10.328 -9.684 -0.256 1.00 14.52 73 ILE A C 7
ATOM 11022 O O . ILE A 1 73 ? 11.085 -10.295 -1.017 1.00 72.42 73 ILE A O 7
ATOM 11038 N N . GLU A 1 74 ? 10.620 -9.442 1.044 1.00 33.34 74 GLU A N 7
ATOM 11039 C CA . GLU A 1 74 ? 11.841 -9.960 1.715 1.00 41.41 74 GLU A CA 7
ATOM 11040 C C . GLU A 1 74 ? 11.701 -11.456 2.118 1.00 72.43 74 GLU A C 7
ATOM 11041 O O . GLU A 1 74 ? 12.670 -12.217 2.017 1.00 44.41 74 GLU A O 7
ATOM 11053 N N . ARG A 1 75 ? 10.500 -11.859 2.586 1.00 52.51 75 ARG A N 7
ATOM 11054 C CA . ARG A 1 75 ? 10.224 -13.262 3.012 1.00 23.11 75 ARG A CA 7
ATOM 11055 C C . ARG A 1 75 ? 10.063 -14.207 1.806 1.00 13.12 75 ARG A C 7
ATOM 11056 O O . ARG A 1 75 ? 10.572 -15.333 1.816 1.00 62.22 75 ARG A O 7
ATOM 11077 N N . GLU A 1 76 ? 9.311 -13.747 0.794 1.00 10.45 76 GLU A N 7
ATOM 11078 C CA . GLU A 1 76 ? 9.058 -14.516 -0.432 1.00 11.45 76 GLU A CA 7
ATOM 11079 C C . GLU A 1 76 ? 10.332 -14.566 -1.281 1.00 40.32 76 GLU A C 7
ATOM 11080 O O . GLU A 1 76 ? 10.710 -15.620 -1.801 1.00 60.23 76 GLU A O 7
ATOM 11092 N N . GLY A 1 77 ? 10.978 -13.389 -1.415 1.00 11.24 77 GLY A N 7
ATOM 11093 C CA . GLY A 1 77 ? 12.189 -13.225 -2.235 1.00 0.24 77 GLY A CA 7
ATOM 11094 C C . GLY A 1 77 ? 11.911 -13.216 -3.738 1.00 1.21 77 GLY A C 7
ATOM 11095 O O . GLY A 1 77 ? 12.812 -12.970 -4.544 1.00 13.32 77 GLY A O 7
ATOM 11099 N N . SER A 1 78 ? 10.646 -13.462 -4.110 1.00 75.12 78 SER A N 7
ATOM 11100 C CA . SER A 1 78 ? 10.224 -13.641 -5.494 1.00 33.24 78 SER A CA 7
ATOM 11101 C C . SER A 1 78 ? 10.076 -12.272 -6.180 1.00 32.21 78 SER A C 7
ATOM 11102 O O . SER A 1 78 ? 9.649 -11.292 -5.554 1.00 60.22 78 SER A O 7
ATOM 11110 N N . SER A 1 79 ? 10.445 -12.228 -7.469 1.00 54.44 79 SER A N 7
ATOM 11111 C CA . SER A 1 79 ? 10.436 -11.007 -8.286 1.00 55.42 79 SER A CA 7
ATOM 11112 C C . SER A 1 79 ? 9.001 -10.637 -8.716 1.00 64.25 79 SER A C 7
ATOM 11113 O O . SER A 1 79 ? 8.686 -9.453 -8.888 1.00 74.04 79 SER A O 7
ATOM 11121 N N . GLU A 1 80 ? 8.137 -11.664 -8.879 1.00 41.53 80 GLU A N 7
ATOM 11122 C CA . GLU A 1 80 ? 6.742 -11.495 -9.337 1.00 1.24 80 GLU A CA 7
ATOM 11123 C C . GLU A 1 80 ? 5.872 -10.862 -8.223 1.00 3.53 80 GLU A C 7
ATOM 11124 O O . GLU A 1 80 ? 5.245 -11.570 -7.416 1.00 3.00 80 GLU A O 7
ATOM 11136 N N . VAL A 1 81 ? 5.901 -9.513 -8.157 1.00 25.52 81 VAL A N 7
ATOM 11137 C CA . VAL A 1 81 ? 5.163 -8.710 -7.152 1.00 10.32 81 VAL A CA 7
ATOM 11138 C C . VAL A 1 81 ? 4.480 -7.509 -7.841 1.00 52.42 81 VAL A C 7
ATOM 11139 O O . VAL A 1 81 ? 5.108 -6.799 -8.639 1.00 40.41 81 VAL A O 7
ATOM 11152 N N . GLU A 1 82 ? 3.195 -7.298 -7.512 1.00 63.31 82 GLU A N 7
ATOM 11153 C CA . GLU A 1 82 ? 2.379 -6.175 -7.995 1.00 72.20 82 GLU A CA 7
ATOM 11154 C C . GLU A 1 82 ? 1.455 -5.699 -6.855 1.00 43.11 82 GLU A C 7
ATOM 11155 O O . GLU A 1 82 ? 0.596 -6.456 -6.397 1.00 35.14 82 GLU A O 7
ATOM 11167 N N . VAL A 1 83 ? 1.623 -4.446 -6.411 1.00 53.53 83 VAL A N 7
ATOM 11168 C CA . VAL A 1 83 ? 0.812 -3.851 -5.336 1.00 5.31 83 VAL A CA 7
ATOM 11169 C C . VAL A 1 83 ? -0.286 -2.973 -5.955 1.00 53.14 83 VAL A C 7
ATOM 11170 O O . VAL A 1 83 ? 0.009 -1.997 -6.642 1.00 41.32 83 VAL A O 7
ATOM 11183 N N . ASN A 1 84 ? -1.546 -3.343 -5.716 1.00 24.10 84 ASN A N 7
ATOM 11184 C CA . ASN A 1 84 ? -2.714 -2.597 -6.184 1.00 21.45 84 ASN A CA 7
ATOM 11185 C C . ASN A 1 84 ? -3.270 -1.797 -5.008 1.00 73.32 84 ASN A C 7
ATOM 11186 O O . ASN A 1 84 ? -3.842 -2.368 -4.083 1.00 5.34 84 ASN A O 7
ATOM 11197 N N . VAL A 1 85 ? -3.084 -0.480 -5.047 1.00 74.15 85 VAL A N 7
ATOM 11198 C CA . VAL A 1 85 ? -3.623 0.435 -4.035 1.00 15.20 85 VAL A CA 7
ATOM 11199 C C . VAL A 1 85 ? -4.987 0.918 -4.542 1.00 63.33 85 VAL A C 7
ATOM 11200 O O . VAL A 1 85 ? -5.068 1.634 -5.531 1.00 64.14 85 VAL A O 7
ATOM 11213 N N . HIS A 1 86 ? -6.054 0.440 -3.899 1.00 2.53 86 HIS A N 7
ATOM 11214 C CA . HIS A 1 86 ? -7.438 0.782 -4.237 1.00 0.21 86 HIS A CA 7
ATOM 11215 C C . HIS A 1 86 ? -7.929 1.857 -3.260 1.00 74.13 86 HIS A C 7
ATOM 11216 O O . HIS A 1 86 ? -7.791 1.684 -2.051 1.00 32.35 86 HIS A O 7
ATOM 11231 N N . SER A 1 87 ? -8.486 2.954 -3.784 1.00 63.35 87 SER A N 7
ATOM 11232 C CA . SER A 1 87 ? -9.043 4.037 -2.975 1.00 71.34 87 SER A CA 7
ATOM 11233 C C . SER A 1 87 ? -10.060 4.823 -3.818 1.00 11.13 87 SER A C 7
ATOM 11234 O O . SER A 1 87 ? -9.683 5.465 -4.811 1.00 4.42 87 SER A O 7
ATOM 11242 N N . GLY A 1 88 ? -11.349 4.724 -3.437 1.00 1.45 88 GLY A N 7
ATOM 11243 C CA . GLY A 1 88 ? -12.436 5.446 -4.103 1.00 14.40 88 GLY A CA 7
ATOM 11244 C C . GLY A 1 88 ? -12.772 4.884 -5.485 1.00 3.44 88 GLY A C 7
ATOM 11245 O O . GLY A 1 88 ? -13.249 5.609 -6.357 1.00 1.11 88 GLY A O 7
ATOM 11249 N N . GLY A 1 89 ? -12.488 3.580 -5.679 1.00 74.45 89 GLY A N 7
ATOM 11250 C CA . GLY A 1 89 ? -12.647 2.909 -6.978 1.00 65.44 89 GLY A CA 7
ATOM 11251 C C . GLY A 1 89 ? -11.394 2.965 -7.844 1.00 64.44 89 GLY A C 7
ATOM 11252 O O . GLY A 1 89 ? -11.238 2.162 -8.774 1.00 12.44 89 GLY A O 7
ATOM 11256 N N . GLN A 1 90 ? -10.481 3.898 -7.518 1.00 22.22 90 GLN A N 7
ATOM 11257 C CA . GLN A 1 90 ? -9.221 4.101 -8.247 1.00 61.40 90 GLN A CA 7
ATOM 11258 C C . GLN A 1 90 ? -8.197 3.043 -7.817 1.00 40.43 90 GLN A C 7
ATOM 11259 O O . GLN A 1 90 ? -8.147 2.677 -6.648 1.00 41.11 90 GLN A O 7
ATOM 11273 N N . THR A 1 91 ? -7.384 2.558 -8.763 1.00 62.43 91 THR A N 7
ATOM 11274 C CA . THR A 1 91 ? -6.347 1.563 -8.485 1.00 4.24 91 THR A CA 7
ATOM 11275 C C . THR A 1 91 ? -5.020 2.005 -9.111 1.00 73.02 91 THR A C 7
ATOM 11276 O O . THR A 1 91 ? -4.954 2.304 -10.310 1.00 13.55 91 THR A O 7
ATOM 11287 N N . TRP A 1 92 ? -3.981 2.084 -8.277 1.00 64.35 92 TRP A N 7
ATOM 11288 C CA . TRP A 1 92 ? -2.611 2.336 -8.716 1.00 24.54 92 TRP A CA 7
ATOM 11289 C C . TRP A 1 92 ? -1.831 1.017 -8.604 1.00 12.04 92 TRP A C 7
ATOM 11290 O O . TRP A 1 92 ? -1.634 0.504 -7.496 1.00 5.44 92 TRP A O 7
ATOM 11311 N N . THR A 1 93 ? -1.415 0.463 -9.754 1.00 20.21 93 THR A N 7
ATOM 11312 C CA . THR A 1 93 ? -0.683 -0.807 -9.817 1.00 31.43 93 THR A CA 7
ATOM 11313 C C . THR A 1 93 ? 0.832 -0.537 -9.888 1.00 60.25 93 THR A C 7
ATOM 11314 O O . THR A 1 93 ? 1.357 -0.152 -10.938 1.00 10.03 93 THR A O 7
ATOM 11325 N N . PHE A 1 94 ? 1.515 -0.719 -8.748 1.00 74.34 94 PHE A N 7
ATOM 11326 C CA . PHE A 1 94 ? 2.978 -0.633 -8.654 1.00 22.02 94 PHE A CA 7
ATOM 11327 C C . PHE A 1 94 ? 3.540 -2.035 -8.885 1.00 11.02 94 PHE A C 7
ATOM 11328 O O . PHE A 1 94 ? 3.448 -2.899 -8.013 1.00 63.55 94 PHE A O 7
ATOM 11345 N N . ASN A 1 95 ? 4.118 -2.259 -10.064 1.00 72.25 95 ASN A N 7
ATOM 11346 C CA . ASN A 1 95 ? 4.644 -3.574 -10.446 1.00 3.11 95 ASN A CA 7
ATOM 11347 C C . ASN A 1 95 ? 6.148 -3.460 -10.701 1.00 34.12 95 ASN A C 7
ATOM 11348 O O . ASN A 1 95 ? 6.610 -2.515 -11.360 1.00 1.25 95 ASN A O 7
ATOM 11359 N N . GLU A 1 96 ? 6.907 -4.392 -10.106 1.00 21.44 96 GLU A N 7
ATOM 11360 C CA . GLU A 1 96 ? 8.356 -4.478 -10.291 1.00 23.22 96 GLU A CA 7
ATOM 11361 C C . GLU A 1 96 ? 8.601 -5.194 -11.628 1.00 73.52 96 GLU A C 7
ATOM 11362 O O . GLU A 1 96 ? 8.344 -6.391 -11.748 1.00 12.14 96 GLU A O 7
ATOM 11374 N N . LYS A 1 97 ? 9.051 -4.422 -12.628 1.00 65.24 97 LYS A N 7
ATOM 11375 C CA . LYS A 1 97 ? 9.148 -4.871 -14.028 1.00 4.40 97 LYS A CA 7
ATOM 11376 C C . LYS A 1 97 ? 10.534 -5.517 -14.281 1.00 42.15 97 LYS A C 7
ATOM 11377 O O . LYS A 1 97 ? 10.624 -6.761 -14.334 1.00 35.31 97 LYS A O 7
ATOM 11397 N N . MET A 1 1 ? 16.739 -7.717 -31.942 1.00 43.54 1 MET A N 8
ATOM 11398 C CA . MET A 1 1 ? 15.652 -8.181 -31.049 1.00 45.33 1 MET A CA 8
ATOM 11399 C C . MET A 1 1 ? 16.190 -9.101 -29.924 1.00 32.54 1 MET A C 8
ATOM 11400 O O . MET A 1 1 ? 15.413 -9.820 -29.277 1.00 74.01 1 MET A O 8
ATOM 11416 N N . GLY A 1 2 ? 17.515 -9.051 -29.672 1.00 3.45 2 GLY A N 8
ATOM 11417 C CA . GLY A 1 2 ? 18.155 -9.908 -28.668 1.00 11.52 2 GLY A CA 8
ATOM 11418 C C . GLY A 1 2 ? 18.321 -9.220 -27.320 1.00 34.30 2 GLY A C 8
ATOM 11419 O O . GLY A 1 2 ? 19.447 -8.972 -26.873 1.00 72.52 2 GLY A O 8
ATOM 11423 N N . HIS A 1 3 ? 17.189 -8.894 -26.677 1.00 43.42 3 HIS A N 8
ATOM 11424 C CA . HIS A 1 3 ? 17.170 -8.280 -25.340 1.00 31.13 3 HIS A CA 8
ATOM 11425 C C . HIS A 1 3 ? 16.727 -9.328 -24.315 1.00 70.15 3 HIS A C 8
ATOM 11426 O O . HIS A 1 3 ? 15.603 -9.835 -24.382 1.00 1.13 3 HIS A O 8
ATOM 11441 N N . HIS A 1 4 ? 17.635 -9.674 -23.398 1.00 74.53 4 HIS A N 8
ATOM 11442 C CA . HIS A 1 4 ? 17.390 -10.653 -22.328 1.00 50.45 4 HIS A CA 8
ATOM 11443 C C . HIS A 1 4 ? 17.804 -10.044 -20.988 1.00 13.12 4 HIS A C 8
ATOM 11444 O O . HIS A 1 4 ? 18.846 -9.370 -20.906 1.00 12.03 4 HIS A O 8
ATOM 11459 N N . HIS A 1 5 ? 16.991 -10.279 -19.945 1.00 22.30 5 HIS A N 8
ATOM 11460 C CA . HIS A 1 5 ? 17.277 -9.792 -18.588 1.00 43.12 5 HIS A CA 8
ATOM 11461 C C . HIS A 1 5 ? 18.394 -10.645 -17.971 1.00 44.32 5 HIS A C 8
ATOM 11462 O O . HIS A 1 5 ? 18.139 -11.725 -17.421 1.00 12.21 5 HIS A O 8
ATOM 11477 N N . HIS A 1 6 ? 19.642 -10.193 -18.150 1.00 71.02 6 HIS A N 8
ATOM 11478 C CA . HIS A 1 6 ? 20.808 -10.800 -17.500 1.00 22.10 6 HIS A CA 8
ATOM 11479 C C . HIS A 1 6 ? 20.823 -10.317 -16.042 1.00 60.41 6 HIS A C 8
ATOM 11480 O O . HIS A 1 6 ? 21.415 -9.271 -15.730 1.00 62.51 6 HIS A O 8
ATOM 11495 N N . HIS A 1 7 ? 20.085 -11.058 -15.181 1.00 42.23 7 HIS A N 8
ATOM 11496 C CA . HIS A 1 7 ? 19.806 -10.658 -13.786 1.00 24.11 7 HIS A CA 8
ATOM 11497 C C . HIS A 1 7 ? 21.104 -10.421 -13.001 1.00 34.14 7 HIS A C 8
ATOM 11498 O O . HIS A 1 7 ? 22.077 -11.177 -13.141 1.00 71.50 7 HIS A O 8
ATOM 11513 N N . HIS A 1 8 ? 21.104 -9.351 -12.199 1.00 42.44 8 HIS A N 8
ATOM 11514 C CA . HIS A 1 8 ? 22.276 -8.911 -11.430 1.00 63.23 8 HIS A CA 8
ATOM 11515 C C . HIS A 1 8 ? 22.492 -9.808 -10.197 1.00 11.43 8 HIS A C 8
ATOM 11516 O O . HIS A 1 8 ? 21.620 -10.611 -9.827 1.00 44.42 8 HIS A O 8
ATOM 11531 N N . GLU A 1 9 ? 23.670 -9.663 -9.585 1.00 12.34 9 GLU A N 8
ATOM 11532 C CA . GLU A 1 9 ? 24.055 -10.399 -8.368 1.00 31.03 9 GLU A CA 8
ATOM 11533 C C . GLU A 1 9 ? 23.443 -9.731 -7.126 1.00 34.11 9 GLU A C 8
ATOM 11534 O O . GLU A 1 9 ? 23.170 -8.527 -7.134 1.00 14.43 9 GLU A O 8
ATOM 11546 N N . ASN A 1 10 ? 23.219 -10.531 -6.071 1.00 3.23 10 ASN A N 8
ATOM 11547 C CA . ASN A 1 10 ? 22.562 -10.077 -4.828 1.00 33.42 10 ASN A CA 8
ATOM 11548 C C . ASN A 1 10 ? 23.610 -9.867 -3.727 1.00 72.54 10 ASN A C 8
ATOM 11549 O O . ASN A 1 10 ? 24.587 -10.624 -3.652 1.00 41.41 10 ASN A O 8
ATOM 11560 N N . LEU A 1 11 ? 23.403 -8.828 -2.895 1.00 2.22 11 LEU A N 8
ATOM 11561 C CA . LEU A 1 11 ? 24.277 -8.526 -1.748 1.00 62.33 11 LEU A CA 8
ATOM 11562 C C . LEU A 1 11 ? 24.139 -9.620 -0.670 1.00 12.43 11 LEU A C 8
ATOM 11563 O O . LEU A 1 11 ? 23.040 -10.129 -0.417 1.00 51.43 11 LEU A O 8
ATOM 11579 N N . TYR A 1 12 ? 25.271 -9.996 -0.062 1.00 54.31 12 TYR A N 8
ATOM 11580 C CA . TYR A 1 12 ? 25.324 -10.981 1.042 1.00 73.22 12 TYR A CA 8
ATOM 11581 C C . TYR A 1 12 ? 25.493 -10.273 2.396 1.00 43.22 12 TYR A C 8
ATOM 11582 O O . TYR A 1 12 ? 25.844 -10.910 3.397 1.00 61.15 12 TYR A O 8
ATOM 11600 N N . PHE A 1 13 ? 25.199 -8.959 2.419 1.00 73.34 13 PHE A N 8
ATOM 11601 C CA . PHE A 1 13 ? 25.207 -8.151 3.647 1.00 4.54 13 PHE A CA 8
ATOM 11602 C C . PHE A 1 13 ? 23.971 -8.472 4.488 1.00 71.52 13 PHE A C 8
ATOM 11603 O O . PHE A 1 13 ? 22.881 -8.696 3.938 1.00 1.44 13 PHE A O 8
ATOM 11620 N N . GLN A 1 14 ? 24.157 -8.471 5.821 1.00 45.30 14 GLN A N 8
ATOM 11621 C CA . GLN A 1 14 ? 23.098 -8.794 6.792 1.00 11.44 14 GLN A CA 8
ATOM 11622 C C . GLN A 1 14 ? 21.971 -7.751 6.744 1.00 52.41 14 GLN A C 8
ATOM 11623 O O . GLN A 1 14 ? 20.803 -8.073 7.013 1.00 63.34 14 GLN A O 8
ATOM 11637 N N . SER A 1 15 ? 22.340 -6.507 6.386 1.00 31.24 15 SER A N 8
ATOM 11638 C CA . SER A 1 15 ? 21.395 -5.406 6.185 1.00 51.32 15 SER A CA 8
ATOM 11639 C C . SER A 1 15 ? 20.563 -5.635 4.899 1.00 75.31 15 SER A C 8
ATOM 11640 O O . SER A 1 15 ? 20.860 -5.077 3.832 1.00 40.11 15 SER A O 8
ATOM 11648 N N . HIS A 1 16 ? 19.549 -6.514 5.006 1.00 73.40 16 HIS A N 8
ATOM 11649 C CA . HIS A 1 16 ? 18.605 -6.780 3.915 1.00 34.43 16 HIS A CA 8
ATOM 11650 C C . HIS A 1 16 ? 17.460 -5.760 4.016 1.00 73.44 16 HIS A C 8
ATOM 11651 O O . HIS A 1 16 ? 16.394 -6.039 4.581 1.00 64.40 16 HIS A O 8
ATOM 11666 N N . MET A 1 17 ? 17.739 -4.547 3.530 1.00 22.22 17 MET A N 8
ATOM 11667 C CA . MET A 1 17 ? 16.797 -3.421 3.600 1.00 32.25 17 MET A CA 8
ATOM 11668 C C . MET A 1 17 ? 15.718 -3.564 2.521 1.00 42.31 17 MET A C 8
ATOM 11669 O O . MET A 1 17 ? 15.975 -4.122 1.447 1.00 54.04 17 MET A O 8
ATOM 11683 N N . THR A 1 18 ? 14.515 -3.074 2.829 1.00 44.21 18 THR A N 8
ATOM 11684 C CA . THR A 1 18 ? 13.390 -3.066 1.896 1.00 62.22 18 THR A CA 8
ATOM 11685 C C . THR A 1 18 ? 13.600 -1.992 0.807 1.00 64.54 18 THR A C 8
ATOM 11686 O O . THR A 1 18 ? 14.252 -0.966 1.054 1.00 21.45 18 THR A O 8
ATOM 11697 N N . ASP A 1 19 ? 13.044 -2.248 -0.386 1.00 61.31 19 ASP A N 8
ATOM 11698 C CA . ASP A 1 19 ? 13.135 -1.335 -1.530 1.00 4.03 19 ASP A CA 8
ATOM 11699 C C . ASP A 1 19 ? 12.349 -0.031 -1.278 1.00 51.04 19 ASP A C 8
ATOM 11700 O O . ASP A 1 19 ? 11.371 -0.011 -0.521 1.00 45.43 19 ASP A O 8
ATOM 11709 N N . GLU A 1 20 ? 12.771 1.049 -1.964 1.00 51.45 20 GLU A N 8
ATOM 11710 C CA . GLU A 1 20 ? 12.209 2.407 -1.794 1.00 11.43 20 GLU A CA 8
ATOM 11711 C C . GLU A 1 20 ? 10.873 2.615 -2.556 1.00 71.33 20 GLU A C 8
ATOM 11712 O O . GLU A 1 20 ? 10.416 3.761 -2.707 1.00 35.31 20 GLU A O 8
ATOM 11724 N N . LEU A 1 21 ? 10.235 1.507 -2.995 1.00 15.23 21 LEU A N 8
ATOM 11725 C CA . LEU A 1 21 ? 8.864 1.534 -3.538 1.00 64.50 21 LEU A CA 8
ATOM 11726 C C . LEU A 1 21 ? 7.855 1.958 -2.455 1.00 10.22 21 LEU A C 8
ATOM 11727 O O . LEU A 1 21 ? 6.775 2.453 -2.772 1.00 71.42 21 LEU A O 8
ATOM 11743 N N . LEU A 1 22 ? 8.254 1.773 -1.173 1.00 13.21 22 LEU A N 8
ATOM 11744 C CA . LEU A 1 22 ? 7.427 2.090 -0.001 1.00 55.03 22 LEU A CA 8
ATOM 11745 C C . LEU A 1 22 ? 6.984 3.567 -0.008 1.00 51.22 22 LEU A C 8
ATOM 11746 O O . LEU A 1 22 ? 5.783 3.859 -0.029 1.00 1.21 22 LEU A O 8
ATOM 11762 N N . GLU A 1 23 ? 7.976 4.489 -0.040 1.00 11.31 23 GLU A N 8
ATOM 11763 C CA . GLU A 1 23 ? 7.723 5.939 0.071 1.00 32.34 23 GLU A CA 8
ATOM 11764 C C . GLU A 1 23 ? 6.950 6.481 -1.151 1.00 33.31 23 GLU A C 8
ATOM 11765 O O . GLU A 1 23 ? 6.279 7.513 -1.053 1.00 73.12 23 GLU A O 8
ATOM 11777 N N . ARG A 1 24 ? 7.009 5.746 -2.276 1.00 34.24 24 ARG A N 8
ATOM 11778 C CA . ARG A 1 24 ? 6.232 6.070 -3.490 1.00 23.24 24 ARG A CA 8
ATOM 11779 C C . ARG A 1 24 ? 4.721 5.922 -3.204 1.00 1.22 24 ARG A C 8
ATOM 11780 O O . ARG A 1 24 ? 3.907 6.727 -3.672 1.00 23.24 24 ARG A O 8
ATOM 11801 N N . LEU A 1 25 ? 4.372 4.899 -2.395 1.00 12.35 25 LEU A N 8
ATOM 11802 C CA . LEU A 1 25 ? 2.998 4.710 -1.899 1.00 51.12 25 LEU A CA 8
ATOM 11803 C C . LEU A 1 25 ? 2.678 5.738 -0.802 1.00 24.41 25 LEU A C 8
ATOM 11804 O O . LEU A 1 25 ? 1.543 6.196 -0.704 1.00 42.42 25 LEU A O 8
ATOM 11820 N N . ARG A 1 26 ? 3.695 6.086 0.015 1.00 23.01 26 ARG A N 8
ATOM 11821 C CA . ARG A 1 26 ? 3.537 7.023 1.147 1.00 34.30 26 ARG A CA 8
ATOM 11822 C C . ARG A 1 26 ? 3.084 8.405 0.634 1.00 12.41 26 ARG A C 8
ATOM 11823 O O . ARG A 1 26 ? 2.259 9.041 1.268 1.00 21.21 26 ARG A O 8
ATOM 11844 N N . GLN A 1 27 ? 3.597 8.824 -0.549 1.00 35.22 27 GLN A N 8
ATOM 11845 C CA . GLN A 1 27 ? 3.167 10.080 -1.208 1.00 33.30 27 GLN A CA 8
ATOM 11846 C C . GLN A 1 27 ? 1.654 10.034 -1.517 1.00 51.10 27 GLN A C 8
ATOM 11847 O O . GLN A 1 27 ? 0.913 10.984 -1.242 1.00 10.40 27 GLN A O 8
ATOM 11861 N N . LEU A 1 28 ? 1.228 8.882 -2.070 1.00 24.45 28 LEU A N 8
ATOM 11862 C CA . LEU A 1 28 ? -0.164 8.626 -2.463 1.00 54.12 28 LEU A CA 8
ATOM 11863 C C . LEU A 1 28 ? -1.088 8.607 -1.233 1.00 0.44 28 LEU A C 8
ATOM 11864 O O . LEU A 1 28 ? -2.209 9.109 -1.282 1.00 60.14 28 LEU A O 8
ATOM 11880 N N . PHE A 1 29 ? -0.578 8.046 -0.122 1.00 1.34 29 PHE A N 8
ATOM 11881 C CA . PHE A 1 29 ? -1.330 7.917 1.137 1.00 24.00 29 PHE A CA 8
ATOM 11882 C C . PHE A 1 29 ? -1.426 9.272 1.857 1.00 61.34 29 PHE A C 8
ATOM 11883 O O . PHE A 1 29 ? -2.379 9.512 2.595 1.00 40.33 29 PHE A O 8
ATOM 11900 N N . GLU A 1 30 ? -0.426 10.148 1.636 1.00 20.21 30 GLU A N 8
ATOM 11901 C CA . GLU A 1 30 ? -0.459 11.548 2.107 1.00 65.24 30 GLU A CA 8
ATOM 11902 C C . GLU A 1 30 ? -1.511 12.364 1.320 1.00 15.10 30 GLU A C 8
ATOM 11903 O O . GLU A 1 30 ? -2.116 13.299 1.855 1.00 23.20 30 GLU A O 8
ATOM 11915 N N . GLU A 1 31 ? -1.701 11.999 0.036 1.00 13.53 31 GLU A N 8
ATOM 11916 C CA . GLU A 1 31 ? -2.744 12.579 -0.833 1.00 41.20 31 GLU A CA 8
ATOM 11917 C C . GLU A 1 31 ? -4.141 12.062 -0.438 1.00 54.54 31 GLU A C 8
ATOM 11918 O O . GLU A 1 31 ? -5.128 12.793 -0.508 1.00 44.24 31 GLU A O 8
ATOM 11930 N N . LEU A 1 32 ? -4.209 10.799 -0.003 1.00 63.52 32 LEU A N 8
ATOM 11931 C CA . LEU A 1 32 ? -5.457 10.195 0.503 1.00 53.42 32 LEU A CA 8
ATOM 11932 C C . LEU A 1 32 ? -5.722 10.644 1.961 1.00 52.44 32 LEU A C 8
ATOM 11933 O O . LEU A 1 32 ? -6.865 10.622 2.436 1.00 52.03 32 LEU A O 8
ATOM 11949 N N . HIS A 1 33 ? -4.660 11.111 2.640 1.00 2.03 33 HIS A N 8
ATOM 11950 C CA . HIS A 1 33 ? -4.745 11.604 4.025 1.00 40.22 33 HIS A CA 8
ATOM 11951 C C . HIS A 1 33 ? -5.582 12.895 4.103 1.00 51.21 33 HIS A C 8
ATOM 11952 O O . HIS A 1 33 ? -6.156 13.194 5.158 1.00 22.12 33 HIS A O 8
ATOM 11967 N N . GLU A 1 34 ? -5.688 13.637 2.969 1.00 70.22 34 GLU A N 8
ATOM 11968 C CA . GLU A 1 34 ? -6.419 14.917 2.943 1.00 53.21 34 GLU A CA 8
ATOM 11969 C C . GLU A 1 34 ? -7.932 14.693 3.111 1.00 54.12 34 GLU A C 8
ATOM 11970 O O . GLU A 1 34 ? -8.639 15.597 3.568 1.00 52.50 34 GLU A O 8
ATOM 11982 N N . ARG A 1 35 ? -8.434 13.475 2.755 1.00 13.04 35 ARG A N 8
ATOM 11983 C CA . ARG A 1 35 ? -9.865 13.123 2.986 1.00 54.22 35 ARG A CA 8
ATOM 11984 C C . ARG A 1 35 ? -9.990 11.972 4.013 1.00 2.33 35 ARG A C 8
ATOM 11985 O O . ARG A 1 35 ? -11.093 11.655 4.458 1.00 40.02 35 ARG A O 8
ATOM 12006 N N . GLY A 1 36 ? -8.838 11.360 4.363 1.00 42.42 36 GLY A N 8
ATOM 12007 C CA . GLY A 1 36 ? -8.740 10.341 5.416 1.00 43.51 36 GLY A CA 8
ATOM 12008 C C . GLY A 1 36 ? -9.571 9.082 5.171 1.00 50.32 36 GLY A C 8
ATOM 12009 O O . GLY A 1 36 ? -9.945 8.398 6.124 1.00 74.32 36 GLY A O 8
ATOM 12013 N N . THR A 1 37 ? -9.810 8.759 3.885 1.00 22.22 37 THR A N 8
ATOM 12014 C CA . THR A 1 37 ? -10.738 7.687 3.475 1.00 0.33 37 THR A CA 8
ATOM 12015 C C . THR A 1 37 ? -10.144 6.280 3.739 1.00 30.24 37 THR A C 8
ATOM 12016 O O . THR A 1 37 ? -9.018 6.141 4.252 1.00 13.53 37 THR A O 8
ATOM 12027 N N . GLU A 1 38 ? -10.937 5.255 3.391 1.00 44.30 38 GLU A N 8
ATOM 12028 C CA . GLU A 1 38 ? -10.525 3.849 3.448 1.00 23.34 38 GLU A CA 8
ATOM 12029 C C . GLU A 1 38 ? -9.505 3.528 2.327 1.00 52.02 38 GLU A C 8
ATOM 12030 O O . GLU A 1 38 ? -9.821 3.591 1.133 1.00 13.30 38 GLU A O 8
ATOM 12042 N N . ILE A 1 39 ? -8.269 3.231 2.745 1.00 64.43 39 ILE A N 8
ATOM 12043 C CA . ILE A 1 39 ? -7.174 2.846 1.847 1.00 61.44 39 ILE A CA 8
ATOM 12044 C C . ILE A 1 39 ? -7.075 1.311 1.825 1.00 73.05 39 ILE A C 8
ATOM 12045 O O . ILE A 1 39 ? -6.875 0.681 2.873 1.00 51.04 39 ILE A O 8
ATOM 12061 N N . VAL A 1 40 ? -7.260 0.722 0.629 1.00 41.11 40 VAL A N 8
ATOM 12062 C CA . VAL A 1 40 ? -7.161 -0.731 0.418 1.00 1.41 40 VAL A CA 8
ATOM 12063 C C . VAL A 1 40 ? -5.868 -1.026 -0.365 1.00 13.15 40 VAL A C 8
ATOM 12064 O O . VAL A 1 40 ? -5.807 -0.812 -1.574 1.00 5.34 40 VAL A O 8
ATOM 12077 N N . VAL A 1 41 ? -4.833 -1.511 0.335 1.00 35.13 41 VAL A N 8
ATOM 12078 C CA . VAL A 1 41 ? -3.548 -1.907 -0.280 1.00 34.41 41 VAL A CA 8
ATOM 12079 C C . VAL A 1 41 ? -3.596 -3.417 -0.556 1.00 73.32 41 VAL A C 8
ATOM 12080 O O . VAL A 1 41 ? -4.091 -4.173 0.280 1.00 61.21 41 VAL A O 8
ATOM 12093 N N . GLU A 1 42 ? -3.095 -3.860 -1.717 1.00 11.14 42 GLU A N 8
ATOM 12094 C CA . GLU A 1 42 ? -3.211 -5.266 -2.130 1.00 13.53 42 GLU A CA 8
ATOM 12095 C C . GLU A 1 42 ? -1.893 -5.758 -2.760 1.00 0.34 42 GLU A C 8
ATOM 12096 O O . GLU A 1 42 ? -1.554 -5.382 -3.883 1.00 25.13 42 GLU A O 8
ATOM 12108 N N . VAL A 1 43 ? -1.168 -6.622 -2.030 1.00 71.52 43 VAL A N 8
ATOM 12109 C CA . VAL A 1 43 ? 0.159 -7.127 -2.441 1.00 10.22 43 VAL A CA 8
ATOM 12110 C C . VAL A 1 43 ? -0.004 -8.403 -3.296 1.00 51.23 43 VAL A C 8
ATOM 12111 O O . VAL A 1 43 ? -0.569 -9.390 -2.831 1.00 12.44 43 VAL A O 8
ATOM 12124 N N . HIS A 1 44 ? 0.472 -8.356 -4.552 1.00 12.05 44 HIS A N 8
ATOM 12125 C CA . HIS A 1 44 ? 0.444 -9.505 -5.490 1.00 75.52 44 HIS A CA 8
ATOM 12126 C C . HIS A 1 44 ? 1.850 -10.106 -5.623 1.00 64.41 44 HIS A C 8
ATOM 12127 O O . HIS A 1 44 ? 2.746 -9.454 -6.155 1.00 55.23 44 HIS A O 8
ATOM 12142 N N . ILE A 1 45 ? 2.051 -11.335 -5.108 1.00 14.01 45 ILE A N 8
ATOM 12143 C CA . ILE A 1 45 ? 3.328 -12.068 -5.245 1.00 74.00 45 ILE A CA 8
ATOM 12144 C C . ILE A 1 45 ? 3.041 -13.540 -5.583 1.00 45.54 45 ILE A C 8
ATOM 12145 O O . ILE A 1 45 ? 2.443 -14.257 -4.776 1.00 33.01 45 ILE A O 8
ATOM 12161 N N . ASN A 1 46 ? 3.446 -13.948 -6.806 1.00 43.14 46 ASN A N 8
ATOM 12162 C CA . ASN A 1 46 ? 3.362 -15.342 -7.313 1.00 13.43 46 ASN A CA 8
ATOM 12163 C C . ASN A 1 46 ? 1.921 -15.897 -7.367 1.00 1.23 46 ASN A C 8
ATOM 12164 O O . ASN A 1 46 ? 1.730 -17.108 -7.529 1.00 54.20 46 ASN A O 8
ATOM 12175 N N . GLY A 1 47 ? 0.913 -15.001 -7.285 1.00 63.41 47 GLY A N 8
ATOM 12176 C CA . GLY A 1 47 ? -0.500 -15.397 -7.313 1.00 73.41 47 GLY A CA 8
ATOM 12177 C C . GLY A 1 47 ? -1.244 -15.058 -6.027 1.00 74.14 47 GLY A C 8
ATOM 12178 O O . GLY A 1 47 ? -2.481 -15.071 -6.010 1.00 0.03 47 GLY A O 8
ATOM 12182 N N . GLU A 1 48 ? -0.493 -14.765 -4.944 1.00 74.04 48 GLU A N 8
ATOM 12183 C CA . GLU A 1 48 ? -1.070 -14.404 -3.633 1.00 60.44 48 GLU A CA 8
ATOM 12184 C C . GLU A 1 48 ? -1.483 -12.920 -3.620 1.00 55.51 48 GLU A C 8
ATOM 12185 O O . GLU A 1 48 ? -0.631 -12.051 -3.785 1.00 4.44 48 GLU A O 8
ATOM 12197 N N . ARG A 1 49 ? -2.792 -12.647 -3.455 1.00 41.13 49 ARG A N 8
ATOM 12198 C CA . ARG A 1 49 ? -3.306 -11.283 -3.229 1.00 5.21 49 ARG A CA 8
ATOM 12199 C C . ARG A 1 49 ? -3.482 -11.069 -1.710 1.00 15.01 49 ARG A C 8
ATOM 12200 O O . ARG A 1 49 ? -4.156 -11.859 -1.034 1.00 72.01 49 ARG A O 8
ATOM 12221 N N . ASP A 1 50 ? -2.819 -10.041 -1.164 1.00 14.14 50 ASP A N 8
ATOM 12222 C CA . ASP A 1 50 ? -2.905 -9.703 0.265 1.00 52.50 50 ASP A CA 8
ATOM 12223 C C . ASP A 1 50 ? -3.660 -8.388 0.402 1.00 42.12 50 ASP A C 8
ATOM 12224 O O . ASP A 1 50 ? -3.114 -7.342 0.090 1.00 23.03 50 ASP A O 8
ATOM 12233 N N . GLU A 1 51 ? -4.883 -8.450 0.920 1.00 53.12 51 GLU A N 8
ATOM 12234 C CA . GLU A 1 51 ? -5.756 -7.271 1.047 1.00 15.12 51 GLU A CA 8
ATOM 12235 C C . GLU A 1 51 ? -5.564 -6.643 2.430 1.00 43.50 51 GLU A C 8
ATOM 12236 O O . GLU A 1 51 ? -5.594 -7.347 3.445 1.00 4.34 51 GLU A O 8
ATOM 12248 N N . ILE A 1 52 ? -5.379 -5.322 2.457 1.00 74.33 52 ILE A N 8
ATOM 12249 C CA . ILE A 1 52 ? -5.139 -4.557 3.682 1.00 64.44 52 ILE A CA 8
ATOM 12250 C C . ILE A 1 52 ? -6.099 -3.358 3.647 1.00 21.40 52 ILE A C 8
ATOM 12251 O O . ILE A 1 52 ? -5.883 -2.420 2.885 1.00 60.43 52 ILE A O 8
ATOM 12267 N N . ARG A 1 53 ? -7.167 -3.407 4.448 1.00 41.54 53 ARG A N 8
ATOM 12268 C CA . ARG A 1 53 ? -8.157 -2.318 4.533 1.00 30.04 53 ARG A CA 8
ATOM 12269 C C . ARG A 1 53 ? -7.917 -1.532 5.824 1.00 42.00 53 ARG A C 8
ATOM 12270 O O . ARG A 1 53 ? -7.821 -2.124 6.904 1.00 65.12 53 ARG A O 8
ATOM 12291 N N . VAL A 1 54 ? -7.784 -0.201 5.698 1.00 23.24 54 VAL A N 8
ATOM 12292 C CA . VAL A 1 54 ? -7.561 0.694 6.841 1.00 3.24 54 VAL A CA 8
ATOM 12293 C C . VAL A 1 54 ? -8.394 1.979 6.663 1.00 44.25 54 VAL A C 8
ATOM 12294 O O . VAL A 1 54 ? -8.610 2.429 5.538 1.00 1.54 54 VAL A O 8
ATOM 12307 N N . ARG A 1 55 ? -8.883 2.547 7.775 1.00 44.43 55 ARG A N 8
ATOM 12308 C CA . ARG A 1 55 ? -9.641 3.817 7.770 1.00 71.10 55 ARG A CA 8
ATOM 12309 C C . ARG A 1 55 ? -9.036 4.794 8.779 1.00 41.13 55 ARG A C 8
ATOM 12310 O O . ARG A 1 55 ? -8.595 4.366 9.853 1.00 0.43 55 ARG A O 8
ATOM 12331 N N . ASN A 1 56 ? -9.032 6.092 8.404 1.00 62.14 56 ASN A N 8
ATOM 12332 C CA . ASN A 1 56 ? -8.705 7.221 9.299 1.00 61.03 56 ASN A CA 8
ATOM 12333 C C . ASN A 1 56 ? -7.362 7.007 10.024 1.00 2.43 56 ASN A C 8
ATOM 12334 O O . ASN A 1 56 ? -7.331 6.615 11.199 1.00 31.44 56 ASN A O 8
ATOM 12345 N N . ILE A 1 57 ? -6.256 7.227 9.300 1.00 53.52 57 ILE A N 8
ATOM 12346 C CA . ILE A 1 57 ? -4.891 6.940 9.789 1.00 52.20 57 ILE A CA 8
ATOM 12347 C C . ILE A 1 57 ? -3.906 8.038 9.354 1.00 10.11 57 ILE A C 8
ATOM 12348 O O . ILE A 1 57 ? -4.047 8.600 8.275 1.00 74.43 57 ILE A O 8
ATOM 12364 N N . SER A 1 58 ? -2.917 8.328 10.220 1.00 20.14 58 SER A N 8
ATOM 12365 C CA . SER A 1 58 ? -1.921 9.405 10.008 1.00 55.10 58 SER A CA 8
ATOM 12366 C C . SER A 1 58 ? -0.638 8.864 9.337 1.00 33.40 58 SER A C 8
ATOM 12367 O O . SER A 1 58 ? -0.575 7.677 9.002 1.00 4.44 58 SER A O 8
ATOM 12375 N N . LYS A 1 59 ? 0.385 9.750 9.177 1.00 61.42 59 LYS A N 8
ATOM 12376 C CA . LYS A 1 59 ? 1.662 9.438 8.480 1.00 42.44 59 LYS A CA 8
ATOM 12377 C C . LYS A 1 59 ? 2.337 8.155 9.031 1.00 71.51 59 LYS A C 8
ATOM 12378 O O . LYS A 1 59 ? 2.680 7.262 8.262 1.00 41.24 59 LYS A O 8
ATOM 12397 N N . GLU A 1 60 ? 2.458 8.058 10.373 1.00 55.20 60 GLU A N 8
ATOM 12398 C CA . GLU A 1 60 ? 3.147 6.936 11.050 1.00 5.10 60 GLU A CA 8
ATOM 12399 C C . GLU A 1 60 ? 2.325 5.633 10.960 1.00 51.11 60 GLU A C 8
ATOM 12400 O O . GLU A 1 60 ? 2.872 4.534 11.008 1.00 2.30 60 GLU A O 8
ATOM 12412 N N . GLU A 1 61 ? 1.007 5.784 10.803 1.00 42.40 61 GLU A N 8
ATOM 12413 C CA . GLU A 1 61 ? 0.056 4.663 10.800 1.00 1.24 61 GLU A CA 8
ATOM 12414 C C . GLU A 1 61 ? -0.027 4.010 9.409 1.00 61.12 61 GLU A C 8
ATOM 12415 O O . GLU A 1 61 ? -0.062 2.781 9.292 1.00 21.12 61 GLU A O 8
ATOM 12427 N N . LEU A 1 62 ? -0.038 4.848 8.353 1.00 61.43 62 LEU A N 8
ATOM 12428 C CA . LEU A 1 62 ? -0.034 4.367 6.958 1.00 53.51 62 LEU A CA 8
ATOM 12429 C C . LEU A 1 62 ? 1.323 3.736 6.602 1.00 53.24 62 LEU A C 8
ATOM 12430 O O . LEU A 1 62 ? 1.414 2.968 5.654 1.00 4.45 62 LEU A O 8
ATOM 12446 N N . LYS A 1 63 ? 2.373 4.085 7.380 1.00 0.23 63 LYS A N 8
ATOM 12447 C CA . LYS A 1 63 ? 3.694 3.428 7.303 1.00 53.53 63 LYS A CA 8
ATOM 12448 C C . LYS A 1 63 ? 3.596 1.906 7.494 1.00 64.31 63 LYS A C 8
ATOM 12449 O O . LYS A 1 63 ? 4.421 1.170 6.955 1.00 31.52 63 LYS A O 8
ATOM 12468 N N . LYS A 1 64 ? 2.592 1.451 8.271 1.00 14.41 64 LYS A N 8
ATOM 12469 C CA . LYS A 1 64 ? 2.341 0.018 8.482 1.00 40.42 64 LYS A CA 8
ATOM 12470 C C . LYS A 1 64 ? 1.933 -0.680 7.165 1.00 20.21 64 LYS A C 8
ATOM 12471 O O . LYS A 1 64 ? 2.275 -1.840 6.959 1.00 51.15 64 LYS A O 8
ATOM 12490 N N . LEU A 1 65 ? 1.222 0.061 6.277 1.00 21.34 65 LEU A N 8
ATOM 12491 C CA . LEU A 1 65 ? 0.792 -0.442 4.945 1.00 20.54 65 LEU A CA 8
ATOM 12492 C C . LEU A 1 65 ? 2.028 -0.751 4.072 1.00 44.40 65 LEU A C 8
ATOM 12493 O O . LEU A 1 65 ? 2.049 -1.724 3.320 1.00 41.21 65 LEU A O 8
ATOM 12509 N N . LEU A 1 66 ? 3.054 0.115 4.217 1.00 44.51 66 LEU A N 8
ATOM 12510 C CA . LEU A 1 66 ? 4.365 -0.028 3.548 1.00 24.51 66 LEU A CA 8
ATOM 12511 C C . LEU A 1 66 ? 5.091 -1.288 4.079 1.00 13.32 66 LEU A C 8
ATOM 12512 O O . LEU A 1 66 ? 5.604 -2.105 3.308 1.00 4.01 66 LEU A O 8
ATOM 12528 N N . GLU A 1 67 ? 5.096 -1.432 5.416 1.00 60.12 67 GLU A N 8
ATOM 12529 C CA . GLU A 1 67 ? 5.787 -2.531 6.118 1.00 42.25 67 GLU A CA 8
ATOM 12530 C C . GLU A 1 67 ? 5.083 -3.885 5.905 1.00 23.24 67 GLU A C 8
ATOM 12531 O O . GLU A 1 67 ? 5.712 -4.929 6.020 1.00 20.04 67 GLU A O 8
ATOM 12543 N N . ARG A 1 68 ? 3.784 -3.846 5.576 1.00 43.12 68 ARG A N 8
ATOM 12544 C CA . ARG A 1 68 ? 3.004 -5.043 5.196 1.00 53.21 68 ARG A CA 8
ATOM 12545 C C . ARG A 1 68 ? 3.548 -5.663 3.897 1.00 44.14 68 ARG A C 8
ATOM 12546 O O . ARG A 1 68 ? 3.655 -6.888 3.779 1.00 30.24 68 ARG A O 8
ATOM 12567 N N . ILE A 1 69 ? 3.886 -4.779 2.940 1.00 71.32 69 ILE A N 8
ATOM 12568 C CA . ILE A 1 69 ? 4.459 -5.162 1.638 1.00 62.05 69 ILE A CA 8
ATOM 12569 C C . ILE A 1 69 ? 5.847 -5.788 1.851 1.00 2.42 69 ILE A C 8
ATOM 12570 O O . ILE A 1 69 ? 6.166 -6.824 1.252 1.00 1.50 69 ILE A O 8
ATOM 12586 N N . ARG A 1 70 ? 6.646 -5.162 2.761 1.00 0.41 70 ARG A N 8
ATOM 12587 C CA . ARG A 1 70 ? 8.030 -5.596 3.043 1.00 32.42 70 ARG A CA 8
ATOM 12588 C C . ARG A 1 70 ? 8.043 -7.035 3.579 1.00 1.33 70 ARG A C 8
ATOM 12589 O O . ARG A 1 70 ? 8.892 -7.832 3.197 1.00 11.23 70 ARG A O 8
ATOM 12610 N N . GLU A 1 71 ? 7.042 -7.358 4.427 1.00 4.05 71 GLU A N 8
ATOM 12611 C CA . GLU A 1 71 ? 6.880 -8.698 5.018 1.00 42.33 71 GLU A CA 8
ATOM 12612 C C . GLU A 1 71 ? 6.722 -9.761 3.922 1.00 43.35 71 GLU A C 8
ATOM 12613 O O . GLU A 1 71 ? 7.239 -10.873 4.050 1.00 62.34 71 GLU A O 8
ATOM 12625 N N . LYS A 1 72 ? 6.042 -9.381 2.824 1.00 24.45 72 LYS A N 8
ATOM 12626 C CA . LYS A 1 72 ? 5.671 -10.318 1.754 1.00 35.42 72 LYS A CA 8
ATOM 12627 C C . LYS A 1 72 ? 6.832 -10.507 0.762 1.00 54.30 72 LYS A C 8
ATOM 12628 O O . LYS A 1 72 ? 7.156 -11.640 0.375 1.00 5.03 72 LYS A O 8
ATOM 12647 N N . ILE A 1 73 ? 7.479 -9.395 0.367 1.00 60.33 73 ILE A N 8
ATOM 12648 C CA . ILE A 1 73 ? 8.589 -9.436 -0.608 1.00 31.45 73 ILE A CA 8
ATOM 12649 C C . ILE A 1 73 ? 9.846 -10.090 0.014 1.00 13.13 73 ILE A C 8
ATOM 12650 O O . ILE A 1 73 ? 10.673 -10.644 -0.705 1.00 33.13 73 ILE A O 8
ATOM 12666 N N . GLU A 1 74 ? 9.977 -9.992 1.354 1.00 11.52 74 GLU A N 8
ATOM 12667 C CA . GLU A 1 74 ? 11.105 -10.580 2.101 1.00 70.34 74 GLU A CA 8
ATOM 12668 C C . GLU A 1 74 ? 10.828 -12.039 2.520 1.00 13.34 74 GLU A C 8
ATOM 12669 O O . GLU A 1 74 ? 11.776 -12.828 2.622 1.00 35.11 74 GLU A O 8
ATOM 12681 N N . ARG A 1 75 ? 9.540 -12.422 2.763 1.00 50.34 75 ARG A N 8
ATOM 12682 C CA . ARG A 1 75 ? 9.202 -13.849 3.049 1.00 41.10 75 ARG A CA 8
ATOM 12683 C C . ARG A 1 75 ? 9.417 -14.698 1.783 1.00 3.13 75 ARG A C 8
ATOM 12684 O O . ARG A 1 75 ? 9.833 -15.860 1.863 1.00 61.00 75 ARG A O 8
ATOM 12705 N N . GLU A 1 76 ? 9.121 -14.102 0.610 1.00 33.22 76 GLU A N 8
ATOM 12706 C CA . GLU A 1 76 ? 9.321 -14.755 -0.682 1.00 13.30 76 GLU A CA 8
ATOM 12707 C C . GLU A 1 76 ? 10.759 -14.508 -1.164 1.00 73.40 76 GLU A C 8
ATOM 12708 O O . GLU A 1 76 ? 11.622 -15.385 -1.037 1.00 3.01 76 GLU A O 8
ATOM 12720 N N . GLY A 1 77 ? 11.026 -13.287 -1.655 1.00 25.22 77 GLY A N 8
ATOM 12721 C CA . GLY A 1 77 ? 12.325 -12.928 -2.232 1.00 52.53 77 GLY A CA 8
ATOM 12722 C C . GLY A 1 77 ? 12.266 -12.777 -3.745 1.00 41.15 77 GLY A C 8
ATOM 12723 O O . GLY A 1 77 ? 13.145 -12.140 -4.328 1.00 53.32 77 GLY A O 8
ATOM 12727 N N . SER A 1 78 ? 11.230 -13.384 -4.374 1.00 22.22 78 SER A N 8
ATOM 12728 C CA . SER A 1 78 ? 11.011 -13.321 -5.833 1.00 41.52 78 SER A CA 8
ATOM 12729 C C . SER A 1 78 ? 10.774 -11.876 -6.304 1.00 10.33 78 SER A C 8
ATOM 12730 O O . SER A 1 78 ? 10.126 -11.078 -5.613 1.00 22.43 78 SER A O 8
ATOM 12738 N N . SER A 1 79 ? 11.295 -11.572 -7.500 1.00 53.34 79 SER A N 8
ATOM 12739 C CA . SER A 1 79 ? 11.105 -10.280 -8.176 1.00 12.05 79 SER A CA 8
ATOM 12740 C C . SER A 1 79 ? 9.693 -10.181 -8.811 1.00 31.52 79 SER A C 8
ATOM 12741 O O . SER A 1 79 ? 9.310 -9.131 -9.338 1.00 13.03 79 SER A O 8
ATOM 12749 N N . GLU A 1 80 ? 8.945 -11.302 -8.752 1.00 22.25 80 GLU A N 8
ATOM 12750 C CA . GLU A 1 80 ? 7.568 -11.419 -9.238 1.00 72.34 80 GLU A CA 8
ATOM 12751 C C . GLU A 1 80 ? 6.604 -10.791 -8.210 1.00 44.45 80 GLU A C 8
ATOM 12752 O O . GLU A 1 80 ? 5.965 -11.490 -7.414 1.00 10.22 80 GLU A O 8
ATOM 12764 N N . VAL A 1 81 ? 6.558 -9.445 -8.213 1.00 52.04 81 VAL A N 8
ATOM 12765 C CA . VAL A 1 81 ? 5.722 -8.652 -7.301 1.00 62.54 81 VAL A CA 8
ATOM 12766 C C . VAL A 1 81 ? 5.094 -7.450 -8.045 1.00 1.22 81 VAL A C 8
ATOM 12767 O O . VAL A 1 81 ? 5.759 -6.748 -8.825 1.00 11.12 81 VAL A O 8
ATOM 12780 N N . GLU A 1 82 ? 3.790 -7.276 -7.809 1.00 71.42 82 GLU A N 8
ATOM 12781 C CA . GLU A 1 82 ? 2.989 -6.138 -8.248 1.00 44.32 82 GLU A CA 8
ATOM 12782 C C . GLU A 1 82 ? 2.243 -5.590 -7.024 1.00 43.10 82 GLU A C 8
ATOM 12783 O O . GLU A 1 82 ? 1.522 -6.331 -6.352 1.00 11.23 82 GLU A O 8
ATOM 12795 N N . VAL A 1 83 ? 2.414 -4.302 -6.723 1.00 40.41 83 VAL A N 8
ATOM 12796 C CA . VAL A 1 83 ? 1.752 -3.658 -5.582 1.00 45.15 83 VAL A CA 8
ATOM 12797 C C . VAL A 1 83 ? 0.517 -2.901 -6.088 1.00 12.35 83 VAL A C 8
ATOM 12798 O O . VAL A 1 83 ? 0.626 -2.032 -6.944 1.00 41.12 83 VAL A O 8
ATOM 12811 N N . ASN A 1 84 ? -0.659 -3.268 -5.579 1.00 43.34 84 ASN A N 8
ATOM 12812 C CA . ASN A 1 84 ? -1.932 -2.608 -5.928 1.00 74.02 84 ASN A CA 8
ATOM 12813 C C . ASN A 1 84 ? -2.345 -1.681 -4.783 1.00 22.20 84 ASN A C 8
ATOM 12814 O O . ASN A 1 84 ? -2.044 -1.958 -3.621 1.00 13.32 84 ASN A O 8
ATOM 12825 N N . VAL A 1 85 ? -2.991 -0.565 -5.125 1.00 33.50 85 VAL A N 8
ATOM 12826 C CA . VAL A 1 85 ? -3.657 0.331 -4.161 1.00 33.13 85 VAL A CA 8
ATOM 12827 C C . VAL A 1 85 ? -5.055 0.632 -4.721 1.00 61.21 85 VAL A C 8
ATOM 12828 O O . VAL A 1 85 ? -5.211 0.746 -5.936 1.00 54.14 85 VAL A O 8
ATOM 12841 N N . HIS A 1 86 ? -6.064 0.721 -3.849 1.00 30.33 86 HIS A N 8
ATOM 12842 C CA . HIS A 1 86 ? -7.461 0.956 -4.240 1.00 61.24 86 HIS A CA 8
ATOM 12843 C C . HIS A 1 86 ? -8.051 2.007 -3.283 1.00 43.31 86 HIS A C 8
ATOM 12844 O O . HIS A 1 86 ? -7.878 1.883 -2.067 1.00 74.41 86 HIS A O 8
ATOM 12859 N N . SER A 1 87 ? -8.706 3.041 -3.822 1.00 24.22 87 SER A N 8
ATOM 12860 C CA . SER A 1 87 ? -9.474 4.011 -3.014 1.00 43.43 87 SER A CA 8
ATOM 12861 C C . SER A 1 87 ? -10.496 4.729 -3.906 1.00 44.53 87 SER A C 8
ATOM 12862 O O . SER A 1 87 ? -10.162 5.134 -5.031 1.00 0.11 87 SER A O 8
ATOM 12870 N N . GLY A 1 88 ? -11.736 4.881 -3.392 1.00 13.42 88 GLY A N 8
ATOM 12871 C CA . GLY A 1 88 ? -12.828 5.527 -4.125 1.00 11.35 88 GLY A CA 8
ATOM 12872 C C . GLY A 1 88 ? -13.316 4.680 -5.306 1.00 53.54 88 GLY A C 8
ATOM 12873 O O . GLY A 1 88 ? -14.247 3.881 -5.167 1.00 44.01 88 GLY A O 8
ATOM 12877 N N . GLY A 1 89 ? -12.678 4.873 -6.466 1.00 71.03 89 GLY A N 8
ATOM 12878 C CA . GLY A 1 89 ? -12.903 4.039 -7.656 1.00 31.45 89 GLY A CA 8
ATOM 12879 C C . GLY A 1 89 ? -11.640 3.902 -8.495 1.00 0.54 89 GLY A C 8
ATOM 12880 O O . GLY A 1 89 ? -11.683 3.391 -9.616 1.00 52.44 89 GLY A O 8
ATOM 12884 N N . GLN A 1 90 ? -10.510 4.377 -7.939 1.00 74.40 90 GLN A N 8
ATOM 12885 C CA . GLN A 1 90 ? -9.197 4.371 -8.603 1.00 71.53 90 GLN A CA 8
ATOM 12886 C C . GLN A 1 90 ? -8.376 3.171 -8.100 1.00 13.32 90 GLN A C 8
ATOM 12887 O O . GLN A 1 90 ? -8.492 2.777 -6.932 1.00 41.21 90 GLN A O 8
ATOM 12901 N N . THR A 1 91 ? -7.550 2.603 -8.991 1.00 43.31 91 THR A N 8
ATOM 12902 C CA . THR A 1 91 ? -6.629 1.504 -8.663 1.00 53.34 91 THR A CA 8
ATOM 12903 C C . THR A 1 91 ? -5.269 1.736 -9.337 1.00 72.42 91 THR A C 8
ATOM 12904 O O . THR A 1 91 ? -5.178 1.882 -10.559 1.00 55.31 91 THR A O 8
ATOM 12915 N N . TRP A 1 92 ? -4.221 1.783 -8.513 1.00 72.50 92 TRP A N 8
ATOM 12916 C CA . TRP A 1 92 ? -2.830 1.956 -8.944 1.00 41.25 92 TRP A CA 8
ATOM 12917 C C . TRP A 1 92 ? -2.117 0.603 -8.872 1.00 63.52 92 TRP A C 8
ATOM 12918 O O . TRP A 1 92 ? -2.419 -0.205 -7.992 1.00 44.23 92 TRP A O 8
ATOM 12939 N N . THR A 1 93 ? -1.188 0.354 -9.798 1.00 72.31 93 THR A N 8
ATOM 12940 C CA . THR A 1 93 ? -0.356 -0.866 -9.802 1.00 10.34 93 THR A CA 8
ATOM 12941 C C . THR A 1 93 ? 1.116 -0.493 -10.025 1.00 71.14 93 THR A C 8
ATOM 12942 O O . THR A 1 93 ? 1.419 0.405 -10.818 1.00 22.34 93 THR A O 8
ATOM 12953 N N . PHE A 1 94 ? 2.012 -1.173 -9.294 1.00 74.22 94 PHE A N 8
ATOM 12954 C CA . PHE A 1 94 ? 3.465 -0.989 -9.394 1.00 71.54 94 PHE A CA 8
ATOM 12955 C C . PHE A 1 94 ? 4.067 -2.349 -9.756 1.00 51.14 94 PHE A C 8
ATOM 12956 O O . PHE A 1 94 ? 4.133 -3.241 -8.909 1.00 24.31 94 PHE A O 8
ATOM 12973 N N . ASN A 1 95 ? 4.473 -2.517 -11.021 1.00 20.13 95 ASN A N 8
ATOM 12974 C CA . ASN A 1 95 ? 5.031 -3.787 -11.524 1.00 62.23 95 ASN A CA 8
ATOM 12975 C C . ASN A 1 95 ? 6.555 -3.694 -11.615 1.00 31.24 95 ASN A C 8
ATOM 12976 O O . ASN A 1 95 ? 7.091 -2.721 -12.160 1.00 61.52 95 ASN A O 8
ATOM 12987 N N . GLU A 1 96 ? 7.246 -4.703 -11.063 1.00 41.21 96 GLU A N 8
ATOM 12988 C CA . GLU A 1 96 ? 8.681 -4.889 -11.288 1.00 54.33 96 GLU A CA 8
ATOM 12989 C C . GLU A 1 96 ? 8.907 -5.439 -12.704 1.00 62.11 96 GLU A C 8
ATOM 12990 O O . GLU A 1 96 ? 8.254 -6.402 -13.114 1.00 24.13 96 GLU A O 8
ATOM 13002 N N . LYS A 1 97 ? 9.815 -4.794 -13.443 1.00 14.55 97 LYS A N 8
ATOM 13003 C CA . LYS A 1 97 ? 10.184 -5.170 -14.820 1.00 52.14 97 LYS A CA 8
ATOM 13004 C C . LYS A 1 97 ? 11.724 -5.134 -14.996 1.00 15.34 97 LYS A C 8
ATOM 13005 O O . LYS A 1 97 ? 12.261 -5.921 -15.789 1.00 34.55 97 LYS A O 8
ATOM 13025 N N . MET A 1 1 ? 14.324 -23.951 -35.627 1.00 2.15 1 MET A N 9
ATOM 13026 C CA . MET A 1 1 ? 15.433 -23.086 -35.152 1.00 50.31 1 MET A CA 9
ATOM 13027 C C . MET A 1 1 ? 14.880 -21.687 -34.838 1.00 52.51 1 MET A C 9
ATOM 13028 O O . MET A 1 1 ? 13.818 -21.312 -35.345 1.00 12.22 1 MET A O 9
ATOM 13044 N N . GLY A 1 2 ? 15.601 -20.925 -34.000 1.00 31.41 2 GLY A N 9
ATOM 13045 C CA . GLY A 1 2 ? 15.162 -19.589 -33.579 1.00 43.41 2 GLY A CA 9
ATOM 13046 C C . GLY A 1 2 ? 15.913 -19.120 -32.347 1.00 32.02 2 GLY A C 9
ATOM 13047 O O . GLY A 1 2 ? 17.074 -19.508 -32.143 1.00 24.41 2 GLY A O 9
ATOM 13051 N N . HIS A 1 3 ? 15.265 -18.277 -31.518 1.00 33.54 3 HIS A N 9
ATOM 13052 C CA . HIS A 1 3 ? 15.816 -17.896 -30.208 1.00 73.52 3 HIS A CA 9
ATOM 13053 C C . HIS A 1 3 ? 15.775 -19.111 -29.267 1.00 13.45 3 HIS A C 9
ATOM 13054 O O . HIS A 1 3 ? 14.891 -19.972 -29.389 1.00 41.32 3 HIS A O 9
ATOM 13069 N N . HIS A 1 4 ? 16.733 -19.191 -28.346 1.00 13.35 4 HIS A N 9
ATOM 13070 C CA . HIS A 1 4 ? 16.799 -20.270 -27.352 1.00 71.52 4 HIS A CA 9
ATOM 13071 C C . HIS A 1 4 ? 16.999 -19.652 -25.975 1.00 42.10 4 HIS A C 9
ATOM 13072 O O . HIS A 1 4 ? 18.009 -18.967 -25.751 1.00 54.11 4 HIS A O 9
ATOM 13087 N N . HIS A 1 5 ? 16.024 -19.861 -25.070 1.00 51.41 5 HIS A N 9
ATOM 13088 C CA . HIS A 1 5 ? 16.156 -19.454 -23.675 1.00 22.32 5 HIS A CA 9
ATOM 13089 C C . HIS A 1 5 ? 17.315 -20.244 -23.051 1.00 43.42 5 HIS A C 9
ATOM 13090 O O . HIS A 1 5 ? 17.187 -21.445 -22.780 1.00 23.44 5 HIS A O 9
ATOM 13105 N N . HIS A 1 6 ? 18.453 -19.564 -22.885 1.00 62.02 6 HIS A N 9
ATOM 13106 C CA . HIS A 1 6 ? 19.675 -20.175 -22.362 1.00 23.13 6 HIS A CA 9
ATOM 13107 C C . HIS A 1 6 ? 19.643 -20.215 -20.836 1.00 4.32 6 HIS A C 9
ATOM 13108 O O . HIS A 1 6 ? 18.969 -19.398 -20.187 1.00 11.44 6 HIS A O 9
ATOM 13123 N N . HIS A 1 7 ? 20.361 -21.192 -20.283 1.00 15.40 7 HIS A N 9
ATOM 13124 C CA . HIS A 1 7 ? 20.523 -21.359 -18.847 1.00 72.43 7 HIS A CA 9
ATOM 13125 C C . HIS A 1 7 ? 21.455 -20.262 -18.315 1.00 11.31 7 HIS A C 9
ATOM 13126 O O . HIS A 1 7 ? 22.684 -20.389 -18.384 1.00 4.12 7 HIS A O 9
ATOM 13141 N N . HIS A 1 8 ? 20.851 -19.154 -17.866 1.00 20.33 8 HIS A N 9
ATOM 13142 C CA . HIS A 1 8 ? 21.569 -18.097 -17.146 1.00 22.04 8 HIS A CA 9
ATOM 13143 C C . HIS A 1 8 ? 22.036 -18.625 -15.781 1.00 74.04 8 HIS A C 9
ATOM 13144 O O . HIS A 1 8 ? 21.333 -19.431 -15.149 1.00 72.20 8 HIS A O 9
ATOM 13159 N N . GLU A 1 9 ? 23.220 -18.182 -15.347 1.00 33.50 9 GLU A N 9
ATOM 13160 C CA . GLU A 1 9 ? 23.771 -18.556 -14.040 1.00 13.31 9 GLU A CA 9
ATOM 13161 C C . GLU A 1 9 ? 22.995 -17.846 -12.930 1.00 64.42 9 GLU A C 9
ATOM 13162 O O . GLU A 1 9 ? 22.426 -16.765 -13.145 1.00 71.13 9 GLU A O 9
ATOM 13174 N N . ASN A 1 10 ? 22.964 -18.463 -11.751 1.00 53.14 10 ASN A N 9
ATOM 13175 C CA . ASN A 1 10 ? 22.275 -17.918 -10.575 1.00 75.10 10 ASN A CA 9
ATOM 13176 C C . ASN A 1 10 ? 23.251 -17.897 -9.400 1.00 62.41 10 ASN A C 9
ATOM 13177 O O . ASN A 1 10 ? 23.561 -18.946 -8.826 1.00 50.45 10 ASN A O 9
ATOM 13188 N N . LEU A 1 11 ? 23.778 -16.699 -9.078 1.00 72.13 11 LEU A N 9
ATOM 13189 C CA . LEU A 1 11 ? 24.535 -16.479 -7.833 1.00 12.21 11 LEU A CA 9
ATOM 13190 C C . LEU A 1 11 ? 23.554 -16.444 -6.650 1.00 63.21 11 LEU A C 9
ATOM 13191 O O . LEU A 1 11 ? 22.334 -16.568 -6.842 1.00 53.14 11 LEU A O 9
ATOM 13207 N N . TYR A 1 12 ? 24.088 -16.274 -5.436 1.00 73.43 12 TYR A N 9
ATOM 13208 C CA . TYR A 1 12 ? 23.273 -16.166 -4.222 1.00 41.23 12 TYR A CA 9
ATOM 13209 C C . TYR A 1 12 ? 22.312 -14.970 -4.317 1.00 32.34 12 TYR A C 9
ATOM 13210 O O . TYR A 1 12 ? 21.086 -15.146 -4.235 1.00 0.42 12 TYR A O 9
ATOM 13228 N N . PHE A 1 13 ? 22.891 -13.762 -4.505 1.00 33.22 13 PHE A N 9
ATOM 13229 C CA . PHE A 1 13 ? 22.147 -12.479 -4.487 1.00 24.11 13 PHE A CA 9
ATOM 13230 C C . PHE A 1 13 ? 21.334 -12.328 -3.178 1.00 23.32 13 PHE A C 9
ATOM 13231 O O . PHE A 1 13 ? 20.336 -11.595 -3.133 1.00 75.54 13 PHE A O 9
ATOM 13248 N N . GLN A 1 14 ? 21.816 -13.000 -2.109 1.00 21.12 14 GLN A N 9
ATOM 13249 C CA . GLN A 1 14 ? 21.068 -13.172 -0.860 1.00 34.12 14 GLN A CA 9
ATOM 13250 C C . GLN A 1 14 ? 20.984 -11.841 -0.090 1.00 61.52 14 GLN A C 9
ATOM 13251 O O . GLN A 1 14 ? 21.908 -11.458 0.634 1.00 51.24 14 GLN A O 9
ATOM 13265 N N . SER A 1 15 ? 19.867 -11.138 -0.313 1.00 33.41 15 SER A N 9
ATOM 13266 C CA . SER A 1 15 ? 19.525 -9.873 0.344 1.00 4.54 15 SER A CA 9
ATOM 13267 C C . SER A 1 15 ? 18.006 -9.825 0.574 1.00 11.35 15 SER A C 9
ATOM 13268 O O . SER A 1 15 ? 17.264 -10.701 0.103 1.00 32.41 15 SER A O 9
ATOM 13276 N N . HIS A 1 16 ? 17.561 -8.788 1.294 1.00 3.15 16 HIS A N 9
ATOM 13277 C CA . HIS A 1 16 ? 16.128 -8.519 1.524 1.00 53.43 16 HIS A CA 9
ATOM 13278 C C . HIS A 1 16 ? 15.433 -8.061 0.220 1.00 64.11 16 HIS A C 9
ATOM 13279 O O . HIS A 1 16 ? 14.222 -8.239 0.065 1.00 43.11 16 HIS A O 9
ATOM 13294 N N . MET A 1 17 ? 16.245 -7.465 -0.697 1.00 43.11 17 MET A N 9
ATOM 13295 C CA . MET A 1 17 ? 15.823 -7.021 -2.052 1.00 22.01 17 MET A CA 9
ATOM 13296 C C . MET A 1 17 ? 14.621 -6.036 -1.976 1.00 33.03 17 MET A C 9
ATOM 13297 O O . MET A 1 17 ? 13.773 -5.976 -2.878 1.00 64.53 17 MET A O 9
ATOM 13311 N N . THR A 1 18 ? 14.583 -5.232 -0.892 1.00 71.24 18 THR A N 9
ATOM 13312 C CA . THR A 1 18 ? 13.512 -4.258 -0.677 1.00 2.11 18 THR A CA 9
ATOM 13313 C C . THR A 1 18 ? 13.673 -3.071 -1.623 1.00 14.32 18 THR A C 9
ATOM 13314 O O . THR A 1 18 ? 14.599 -2.263 -1.474 1.00 71.11 18 THR A O 9
ATOM 13325 N N . ASP A 1 19 ? 12.795 -3.012 -2.634 1.00 40.42 19 ASP A N 9
ATOM 13326 C CA . ASP A 1 19 ? 12.762 -1.902 -3.581 1.00 60.44 19 ASP A CA 9
ATOM 13327 C C . ASP A 1 19 ? 12.181 -0.657 -2.890 1.00 45.11 19 ASP A C 9
ATOM 13328 O O . ASP A 1 19 ? 11.195 -0.746 -2.140 1.00 4.15 19 ASP A O 9
ATOM 13337 N N . GLU A 1 20 ? 12.786 0.502 -3.173 1.00 71.03 20 GLU A N 9
ATOM 13338 C CA . GLU A 1 20 ? 12.442 1.778 -2.522 1.00 0.23 20 GLU A CA 9
ATOM 13339 C C . GLU A 1 20 ? 11.221 2.454 -3.188 1.00 25.03 20 GLU A C 9
ATOM 13340 O O . GLU A 1 20 ? 11.012 3.666 -3.029 1.00 0.43 20 GLU A O 9
ATOM 13352 N N . LEU A 1 21 ? 10.384 1.638 -3.895 1.00 11.05 21 LEU A N 9
ATOM 13353 C CA . LEU A 1 21 ? 9.041 2.052 -4.349 1.00 71.22 21 LEU A CA 9
ATOM 13354 C C . LEU A 1 21 ? 8.152 2.412 -3.146 1.00 55.43 21 LEU A C 9
ATOM 13355 O O . LEU A 1 21 ? 7.240 3.219 -3.285 1.00 53.40 21 LEU A O 9
ATOM 13371 N N . LEU A 1 22 ? 8.470 1.829 -1.956 1.00 12.14 22 LEU A N 9
ATOM 13372 C CA . LEU A 1 22 ? 7.782 2.125 -0.676 1.00 14.01 22 LEU A CA 9
ATOM 13373 C C . LEU A 1 22 ? 7.687 3.645 -0.437 1.00 42.35 22 LEU A C 9
ATOM 13374 O O . LEU A 1 22 ? 6.626 4.146 -0.076 1.00 53.53 22 LEU A O 9
ATOM 13390 N N . GLU A 1 23 ? 8.799 4.354 -0.732 1.00 64.21 23 GLU A N 9
ATOM 13391 C CA . GLU A 1 23 ? 8.895 5.822 -0.611 1.00 62.01 23 GLU A CA 9
ATOM 13392 C C . GLU A 1 23 ? 7.797 6.521 -1.450 1.00 71.51 23 GLU A C 9
ATOM 13393 O O . GLU A 1 23 ? 7.106 7.431 -0.975 1.00 2.13 23 GLU A O 9
ATOM 13405 N N . ARG A 1 24 ? 7.622 6.020 -2.681 1.00 24.10 24 ARG A N 9
ATOM 13406 C CA . ARG A 1 24 ? 6.603 6.501 -3.625 1.00 64.10 24 ARG A CA 9
ATOM 13407 C C . ARG A 1 24 ? 5.180 6.176 -3.127 1.00 33.33 24 ARG A C 9
ATOM 13408 O O . ARG A 1 24 ? 4.245 6.966 -3.340 1.00 71.43 24 ARG A O 9
ATOM 13429 N N . LEU A 1 25 ? 5.027 5.028 -2.435 1.00 61.01 25 LEU A N 9
ATOM 13430 C CA . LEU A 1 25 ? 3.717 4.583 -1.919 1.00 2.14 25 LEU A CA 9
ATOM 13431 C C . LEU A 1 25 ? 3.358 5.388 -0.658 1.00 54.05 25 LEU A C 9
ATOM 13432 O O . LEU A 1 25 ? 2.182 5.665 -0.415 1.00 44.13 25 LEU A O 9
ATOM 13448 N N . ARG A 1 26 ? 4.400 5.807 0.098 1.00 54.22 26 ARG A N 9
ATOM 13449 C CA . ARG A 1 26 ? 4.271 6.688 1.274 1.00 5.34 26 ARG A CA 9
ATOM 13450 C C . ARG A 1 26 ? 3.602 7.996 0.860 1.00 40.41 26 ARG A C 9
ATOM 13451 O O . ARG A 1 26 ? 2.582 8.384 1.437 1.00 4.25 26 ARG A O 9
ATOM 13472 N N . GLN A 1 27 ? 4.194 8.636 -0.178 1.00 2.22 27 GLN A N 9
ATOM 13473 C CA . GLN A 1 27 ? 3.712 9.916 -0.733 1.00 11.13 27 GLN A CA 9
ATOM 13474 C C . GLN A 1 27 ? 2.214 9.830 -1.096 1.00 1.43 27 GLN A C 9
ATOM 13475 O O . GLN A 1 27 ? 1.417 10.733 -0.776 1.00 54.13 27 GLN A O 9
ATOM 13489 N N . LEU A 1 28 ? 1.857 8.697 -1.730 1.00 43.14 28 LEU A N 9
ATOM 13490 C CA . LEU A 1 28 ? 0.489 8.391 -2.157 1.00 64.20 28 LEU A CA 9
ATOM 13491 C C . LEU A 1 28 ? -0.469 8.321 -0.944 1.00 2.30 28 LEU A C 9
ATOM 13492 O O . LEU A 1 28 ? -1.514 8.982 -0.939 1.00 33.42 28 LEU A O 9
ATOM 13508 N N . PHE A 1 29 ? -0.069 7.561 0.099 1.00 65.04 29 PHE A N 9
ATOM 13509 C CA . PHE A 1 29 ? -0.889 7.362 1.321 1.00 0.14 29 PHE A CA 9
ATOM 13510 C C . PHE A 1 29 ? -1.117 8.689 2.082 1.00 3.41 29 PHE A C 9
ATOM 13511 O O . PHE A 1 29 ? -2.221 8.943 2.584 1.00 40.33 29 PHE A O 9
ATOM 13528 N N . GLU A 1 30 ? -0.066 9.530 2.136 1.00 44.14 30 GLU A N 9
ATOM 13529 C CA . GLU A 1 30 ? -0.101 10.835 2.833 1.00 22.22 30 GLU A CA 9
ATOM 13530 C C . GLU A 1 30 ? -1.022 11.830 2.103 1.00 51.20 30 GLU A C 9
ATOM 13531 O O . GLU A 1 30 ? -1.666 12.674 2.736 1.00 35.23 30 GLU A O 9
ATOM 13543 N N . GLU A 1 31 ? -1.080 11.712 0.769 1.00 34.41 31 GLU A N 9
ATOM 13544 C CA . GLU A 1 31 ? -1.951 12.547 -0.071 1.00 61.21 31 GLU A CA 9
ATOM 13545 C C . GLU A 1 31 ? -3.432 12.148 0.109 1.00 71.02 31 GLU A C 9
ATOM 13546 O O . GLU A 1 31 ? -4.296 13.002 0.301 1.00 63.34 31 GLU A O 9
ATOM 13558 N N . LEU A 1 32 ? -3.691 10.827 0.087 1.00 54.42 32 LEU A N 9
ATOM 13559 C CA . LEU A 1 32 ? -5.052 10.253 0.241 1.00 54.13 32 LEU A CA 9
ATOM 13560 C C . LEU A 1 32 ? -5.565 10.410 1.698 1.00 62.31 32 LEU A C 9
ATOM 13561 O O . LEU A 1 32 ? -6.781 10.392 1.962 1.00 44.13 32 LEU A O 9
ATOM 13577 N N . HIS A 1 33 ? -4.611 10.611 2.622 1.00 4.50 33 HIS A N 9
ATOM 13578 C CA . HIS A 1 33 ? -4.872 10.863 4.049 1.00 23.04 33 HIS A CA 9
ATOM 13579 C C . HIS A 1 33 ? -5.714 12.150 4.282 1.00 71.44 33 HIS A C 9
ATOM 13580 O O . HIS A 1 33 ? -6.338 12.294 5.339 1.00 52.43 33 HIS A O 9
ATOM 13595 N N . GLU A 1 34 ? -5.745 13.065 3.274 1.00 60.21 34 GLU A N 9
ATOM 13596 C CA . GLU A 1 34 ? -6.523 14.335 3.346 1.00 52.13 34 GLU A CA 9
ATOM 13597 C C . GLU A 1 34 ? -8.040 14.071 3.495 1.00 50.22 34 GLU A C 9
ATOM 13598 O O . GLU A 1 34 ? -8.754 14.858 4.131 1.00 33.32 34 GLU A O 9
ATOM 13610 N N . ARG A 1 35 ? -8.521 12.961 2.895 1.00 1.54 35 ARG A N 9
ATOM 13611 C CA . ARG A 1 35 ? -9.953 12.577 2.947 1.00 30.20 35 ARG A CA 9
ATOM 13612 C C . ARG A 1 35 ? -10.135 11.311 3.790 1.00 14.23 35 ARG A C 9
ATOM 13613 O O . ARG A 1 35 ? -11.221 11.071 4.335 1.00 54.25 35 ARG A O 9
ATOM 13634 N N . GLY A 1 36 ? -9.053 10.520 3.901 1.00 32.03 36 GLY A N 9
ATOM 13635 C CA . GLY A 1 36 ? -9.059 9.273 4.658 1.00 3.42 36 GLY A CA 9
ATOM 13636 C C . GLY A 1 36 ? -10.030 8.247 4.089 1.00 21.30 36 GLY A C 9
ATOM 13637 O O . GLY A 1 36 ? -10.749 7.580 4.835 1.00 24.32 36 GLY A O 9
ATOM 13641 N N . THR A 1 37 ? -10.065 8.154 2.751 1.00 65.12 37 THR A N 9
ATOM 13642 C CA . THR A 1 37 ? -10.885 7.167 2.033 1.00 55.42 37 THR A CA 9
ATOM 13643 C C . THR A 1 37 ? -10.340 5.750 2.235 1.00 10.10 37 THR A C 9
ATOM 13644 O O . THR A 1 37 ? -9.211 5.560 2.708 1.00 75.44 37 THR A O 9
ATOM 13655 N N . GLU A 1 38 ? -11.175 4.769 1.879 1.00 73.33 38 GLU A N 9
ATOM 13656 C CA . GLU A 1 38 ? -10.835 3.355 1.953 1.00 23.32 38 GLU A CA 9
ATOM 13657 C C . GLU A 1 38 ? -9.695 3.027 0.972 1.00 50.45 38 GLU A C 9
ATOM 13658 O O . GLU A 1 38 ? -9.900 2.871 -0.239 1.00 70.21 38 GLU A O 9
ATOM 13670 N N . ILE A 1 39 ? -8.481 2.982 1.528 1.00 12.02 39 ILE A N 9
ATOM 13671 C CA . ILE A 1 39 ? -7.278 2.642 0.794 1.00 33.03 39 ILE A CA 9
ATOM 13672 C C . ILE A 1 39 ? -7.088 1.124 0.914 1.00 43.04 39 ILE A C 9
ATOM 13673 O O . ILE A 1 39 ? -6.734 0.599 1.977 1.00 23.23 39 ILE A O 9
ATOM 13689 N N . VAL A 1 40 ? -7.373 0.440 -0.199 1.00 41.12 40 VAL A N 9
ATOM 13690 C CA . VAL A 1 40 ? -7.323 -1.012 -0.299 1.00 2.01 40 VAL A CA 9
ATOM 13691 C C . VAL A 1 40 ? -6.040 -1.394 -1.039 1.00 13.32 40 VAL A C 9
ATOM 13692 O O . VAL A 1 40 ? -5.958 -1.262 -2.265 1.00 1.22 40 VAL A O 9
ATOM 13705 N N . VAL A 1 41 ? -5.044 -1.839 -0.275 1.00 21.01 41 VAL A N 9
ATOM 13706 C CA . VAL A 1 41 ? -3.752 -2.264 -0.803 1.00 5.40 41 VAL A CA 9
ATOM 13707 C C . VAL A 1 41 ? -3.806 -3.784 -0.997 1.00 12.21 41 VAL A C 9
ATOM 13708 O O . VAL A 1 41 ? -3.854 -4.541 -0.022 1.00 54.13 41 VAL A O 9
ATOM 13721 N N . GLU A 1 42 ? -3.825 -4.208 -2.263 1.00 73.00 42 GLU A N 9
ATOM 13722 C CA . GLU A 1 42 ? -4.003 -5.609 -2.642 1.00 51.10 42 GLU A CA 9
ATOM 13723 C C . GLU A 1 42 ? -2.675 -6.128 -3.218 1.00 74.31 42 GLU A C 9
ATOM 13724 O O . GLU A 1 42 ? -2.282 -5.765 -4.331 1.00 34.33 42 GLU A O 9
ATOM 13736 N N . VAL A 1 43 ? -1.995 -6.965 -2.427 1.00 44.04 43 VAL A N 9
ATOM 13737 C CA . VAL A 1 43 ? -0.648 -7.475 -2.717 1.00 32.05 43 VAL A CA 9
ATOM 13738 C C . VAL A 1 43 ? -0.746 -8.920 -3.239 1.00 24.34 43 VAL A C 9
ATOM 13739 O O . VAL A 1 43 ? -1.233 -9.802 -2.532 1.00 62.21 43 VAL A O 9
ATOM 13752 N N . HIS A 1 44 ? -0.303 -9.151 -4.487 1.00 11.31 44 HIS A N 9
ATOM 13753 C CA . HIS A 1 44 ? -0.263 -10.495 -5.102 1.00 41.00 44 HIS A CA 9
ATOM 13754 C C . HIS A 1 44 ? 1.188 -10.855 -5.432 1.00 60.11 44 HIS A C 9
ATOM 13755 O O . HIS A 1 44 ? 1.822 -10.179 -6.250 1.00 75.04 44 HIS A O 9
ATOM 13770 N N . ILE A 1 45 ? 1.720 -11.910 -4.782 1.00 14.13 45 ILE A N 9
ATOM 13771 C CA . ILE A 1 45 ? 3.084 -12.422 -5.045 1.00 74.21 45 ILE A CA 9
ATOM 13772 C C . ILE A 1 45 ? 3.032 -13.935 -5.344 1.00 55.40 45 ILE A C 9
ATOM 13773 O O . ILE A 1 45 ? 2.561 -14.725 -4.516 1.00 73.23 45 ILE A O 9
ATOM 13789 N N . ASN A 1 46 ? 3.550 -14.294 -6.538 1.00 53.12 46 ASN A N 9
ATOM 13790 C CA . ASN A 1 46 ? 3.475 -15.645 -7.144 1.00 22.05 46 ASN A CA 9
ATOM 13791 C C . ASN A 1 46 ? 2.009 -16.028 -7.443 1.00 53.34 46 ASN A C 9
ATOM 13792 O O . ASN A 1 46 ? 1.558 -15.980 -8.597 1.00 43.44 46 ASN A O 9
ATOM 13803 N N . GLY A 1 47 ? 1.267 -16.358 -6.382 1.00 41.23 47 GLY A N 9
ATOM 13804 C CA . GLY A 1 47 ? -0.152 -16.742 -6.476 1.00 35.11 47 GLY A CA 9
ATOM 13805 C C . GLY A 1 47 ? -0.940 -16.411 -5.208 1.00 45.31 47 GLY A C 9
ATOM 13806 O O . GLY A 1 47 ? -2.160 -16.606 -5.167 1.00 52.22 47 GLY A O 9
ATOM 13810 N N . GLU A 1 48 ? -0.243 -15.903 -4.167 1.00 52.33 48 GLU A N 9
ATOM 13811 C CA . GLU A 1 48 ? -0.850 -15.535 -2.873 1.00 42.51 48 GLU A CA 9
ATOM 13812 C C . GLU A 1 48 ? -1.317 -14.075 -2.923 1.00 4.41 48 GLU A C 9
ATOM 13813 O O . GLU A 1 48 ? -0.652 -13.237 -3.532 1.00 54.11 48 GLU A O 9
ATOM 13825 N N . ARG A 1 49 ? -2.458 -13.788 -2.283 1.00 3.13 49 ARG A N 9
ATOM 13826 C CA . ARG A 1 49 ? -3.031 -12.426 -2.189 1.00 64.33 49 ARG A CA 9
ATOM 13827 C C . ARG A 1 49 ? -3.066 -11.976 -0.721 1.00 31.31 49 ARG A C 9
ATOM 13828 O O . ARG A 1 49 ? -3.104 -12.813 0.198 1.00 25.41 49 ARG A O 9
ATOM 13849 N N . ASP A 1 50 ? -3.021 -10.655 -0.512 1.00 13.54 50 ASP A N 9
ATOM 13850 C CA . ASP A 1 50 ? -3.130 -10.053 0.821 1.00 71.22 50 ASP A CA 9
ATOM 13851 C C . ASP A 1 50 ? -3.795 -8.673 0.711 1.00 75.44 50 ASP A C 9
ATOM 13852 O O . ASP A 1 50 ? -3.225 -7.755 0.124 1.00 13.34 50 ASP A O 9
ATOM 13861 N N . GLU A 1 51 ? -4.985 -8.541 1.298 1.00 50.15 51 GLU A N 9
ATOM 13862 C CA . GLU A 1 51 ? -5.771 -7.304 1.278 1.00 40.21 51 GLU A CA 9
ATOM 13863 C C . GLU A 1 51 ? -5.567 -6.550 2.606 1.00 61.33 51 GLU A C 9
ATOM 13864 O O . GLU A 1 51 ? -5.766 -7.119 3.691 1.00 5.40 51 GLU A O 9
ATOM 13876 N N . ILE A 1 52 ? -5.163 -5.272 2.516 1.00 12.42 52 ILE A N 9
ATOM 13877 C CA . ILE A 1 52 ? -4.942 -4.397 3.682 1.00 65.14 52 ILE A CA 9
ATOM 13878 C C . ILE A 1 52 ? -5.775 -3.115 3.463 1.00 43.14 52 ILE A C 9
ATOM 13879 O O . ILE A 1 52 ? -5.425 -2.294 2.615 1.00 53.12 52 ILE A O 9
ATOM 13895 N N . ARG A 1 53 ? -6.879 -2.958 4.216 1.00 14.11 53 ARG A N 9
ATOM 13896 C CA . ARG A 1 53 ? -7.846 -1.854 4.021 1.00 2.43 53 ARG A CA 9
ATOM 13897 C C . ARG A 1 53 ? -7.812 -0.905 5.220 1.00 40.21 53 ARG A C 9
ATOM 13898 O O . ARG A 1 53 ? -8.295 -1.231 6.312 1.00 74.12 53 ARG A O 9
ATOM 13919 N N . VAL A 1 54 ? -7.225 0.271 4.993 1.00 53.23 54 VAL A N 9
ATOM 13920 C CA . VAL A 1 54 ? -7.104 1.353 5.983 1.00 22.34 54 VAL A CA 9
ATOM 13921 C C . VAL A 1 54 ? -7.846 2.591 5.451 1.00 64.22 54 VAL A C 9
ATOM 13922 O O . VAL A 1 54 ? -7.860 2.820 4.248 1.00 41.14 54 VAL A O 9
ATOM 13935 N N . ARG A 1 55 ? -8.488 3.372 6.333 1.00 71.41 55 ARG A N 9
ATOM 13936 C CA . ARG A 1 55 ? -9.238 4.581 5.918 1.00 34.54 55 ARG A CA 9
ATOM 13937 C C . ARG A 1 55 ? -8.584 5.842 6.517 1.00 43.35 55 ARG A C 9
ATOM 13938 O O . ARG A 1 55 ? -7.628 6.380 5.943 1.00 31.22 55 ARG A O 9
ATOM 13959 N N . ASN A 1 56 ? -9.052 6.271 7.707 1.00 60.15 56 ASN A N 9
ATOM 13960 C CA . ASN A 1 56 ? -8.604 7.520 8.363 1.00 0.51 56 ASN A CA 9
ATOM 13961 C C . ASN A 1 56 ? -7.520 7.193 9.400 1.00 14.52 56 ASN A C 9
ATOM 13962 O O . ASN A 1 56 ? -7.556 7.667 10.543 1.00 52.33 56 ASN A O 9
ATOM 13973 N N . ILE A 1 57 ? -6.554 6.356 8.974 1.00 4.42 57 ILE A N 9
ATOM 13974 C CA . ILE A 1 57 ? -5.329 6.039 9.749 1.00 74.01 57 ILE A CA 9
ATOM 13975 C C . ILE A 1 57 ? -4.504 7.304 10.043 1.00 14.24 57 ILE A C 9
ATOM 13976 O O . ILE A 1 57 ? -4.736 8.346 9.442 1.00 73.13 57 ILE A O 9
ATOM 13992 N N . SER A 1 58 ? -3.554 7.205 10.977 1.00 44.14 58 SER A N 9
ATOM 13993 C CA . SER A 1 58 ? -2.620 8.303 11.271 1.00 42.10 58 SER A CA 9
ATOM 13994 C C . SER A 1 58 ? -1.489 8.363 10.206 1.00 25.13 58 SER A C 9
ATOM 13995 O O . SER A 1 58 ? -1.270 7.400 9.450 1.00 14.23 58 SER A O 9
ATOM 14003 N N . LYS A 1 59 ? -0.767 9.499 10.173 1.00 15.41 59 LYS A N 9
ATOM 14004 C CA . LYS A 1 59 ? 0.271 9.775 9.148 1.00 44.40 59 LYS A CA 9
ATOM 14005 C C . LYS A 1 59 ? 1.537 8.890 9.347 1.00 52.13 59 LYS A C 9
ATOM 14006 O O . LYS A 1 59 ? 2.303 8.663 8.405 1.00 35.43 59 LYS A O 9
ATOM 14025 N N . GLU A 1 60 ? 1.753 8.419 10.592 1.00 70.31 60 GLU A N 9
ATOM 14026 C CA . GLU A 1 60 ? 2.784 7.399 10.919 1.00 22.34 60 GLU A CA 9
ATOM 14027 C C . GLU A 1 60 ? 2.207 5.978 10.777 1.00 24.12 60 GLU A C 9
ATOM 14028 O O . GLU A 1 60 ? 2.946 5.015 10.555 1.00 35.20 60 GLU A O 9
ATOM 14040 N N . GLU A 1 61 ? 0.878 5.858 10.928 1.00 41.23 61 GLU A N 9
ATOM 14041 C CA . GLU A 1 61 ? 0.167 4.561 10.832 1.00 23.50 61 GLU A CA 9
ATOM 14042 C C . GLU A 1 61 ? 0.171 4.030 9.379 1.00 22.41 61 GLU A C 9
ATOM 14043 O O . GLU A 1 61 ? 0.144 2.822 9.155 1.00 41.34 61 GLU A O 9
ATOM 14055 N N . LEU A 1 62 ? 0.221 4.949 8.387 1.00 74.43 62 LEU A N 9
ATOM 14056 C CA . LEU A 1 62 ? 0.314 4.563 6.954 1.00 21.23 62 LEU A CA 9
ATOM 14057 C C . LEU A 1 62 ? 1.683 3.933 6.611 1.00 11.25 62 LEU A C 9
ATOM 14058 O O . LEU A 1 62 ? 1.809 3.219 5.613 1.00 53.34 62 LEU A O 9
ATOM 14074 N N . LYS A 1 63 ? 2.701 4.194 7.463 1.00 34.24 63 LYS A N 9
ATOM 14075 C CA . LYS A 1 63 ? 4.036 3.564 7.337 1.00 63.40 63 LYS A CA 9
ATOM 14076 C C . LYS A 1 63 ? 3.947 2.045 7.606 1.00 62.34 63 LYS A C 9
ATOM 14077 O O . LYS A 1 63 ? 4.785 1.276 7.126 1.00 54.23 63 LYS A O 9
ATOM 14096 N N . LYS A 1 64 ? 2.908 1.632 8.372 1.00 14.03 64 LYS A N 9
ATOM 14097 C CA . LYS A 1 64 ? 2.607 0.221 8.645 1.00 13.13 64 LYS A CA 9
ATOM 14098 C C . LYS A 1 64 ? 2.151 -0.503 7.360 1.00 53.22 64 LYS A C 9
ATOM 14099 O O . LYS A 1 64 ? 2.315 -1.713 7.253 1.00 3.24 64 LYS A O 9
ATOM 14118 N N . LEU A 1 65 ? 1.603 0.257 6.381 1.00 71.25 65 LEU A N 9
ATOM 14119 C CA . LEU A 1 65 ? 1.234 -0.289 5.049 1.00 64.15 65 LEU A CA 9
ATOM 14120 C C . LEU A 1 65 ? 2.510 -0.680 4.293 1.00 20.31 65 LEU A C 9
ATOM 14121 O O . LEU A 1 65 ? 2.600 -1.776 3.737 1.00 62.52 65 LEU A O 9
ATOM 14137 N N . LEU A 1 66 ? 3.501 0.238 4.323 1.00 13.45 66 LEU A N 9
ATOM 14138 C CA . LEU A 1 66 ? 4.832 0.023 3.720 1.00 25.23 66 LEU A CA 9
ATOM 14139 C C . LEU A 1 66 ? 5.530 -1.171 4.395 1.00 15.41 66 LEU A C 9
ATOM 14140 O O . LEU A 1 66 ? 6.204 -1.960 3.741 1.00 15.03 66 LEU A O 9
ATOM 14156 N N . GLU A 1 67 ? 5.322 -1.267 5.723 1.00 4.23 67 GLU A N 9
ATOM 14157 C CA . GLU A 1 67 ? 5.846 -2.329 6.576 1.00 51.53 67 GLU A CA 9
ATOM 14158 C C . GLU A 1 67 ? 5.251 -3.700 6.198 1.00 32.11 67 GLU A C 9
ATOM 14159 O O . GLU A 1 67 ? 5.950 -4.723 6.232 1.00 1.25 67 GLU A O 9
ATOM 14171 N N . ARG A 1 68 ? 3.951 -3.710 5.847 1.00 62.41 68 ARG A N 9
ATOM 14172 C CA . ARG A 1 68 ? 3.264 -4.940 5.438 1.00 61.55 68 ARG A CA 9
ATOM 14173 C C . ARG A 1 68 ? 3.783 -5.404 4.068 1.00 24.44 68 ARG A C 9
ATOM 14174 O O . ARG A 1 68 ? 4.176 -6.553 3.911 1.00 24.11 68 ARG A O 9
ATOM 14195 N N . ILE A 1 69 ? 3.832 -4.471 3.102 1.00 74.41 69 ILE A N 9
ATOM 14196 C CA . ILE A 1 69 ? 4.263 -4.754 1.715 1.00 24.10 69 ILE A CA 9
ATOM 14197 C C . ILE A 1 69 ? 5.726 -5.252 1.687 1.00 30.35 69 ILE A C 9
ATOM 14198 O O . ILE A 1 69 ? 6.049 -6.256 1.022 1.00 0.33 69 ILE A O 9
ATOM 14214 N N . ARG A 1 70 ? 6.600 -4.582 2.473 1.00 45.03 70 ARG A N 9
ATOM 14215 C CA . ARG A 1 70 ? 8.037 -4.900 2.484 1.00 22.45 70 ARG A CA 9
ATOM 14216 C C . ARG A 1 70 ? 8.291 -6.321 3.022 1.00 3.14 70 ARG A C 9
ATOM 14217 O O . ARG A 1 70 ? 9.114 -7.046 2.467 1.00 25.01 70 ARG A O 9
ATOM 14238 N N . GLU A 1 71 ? 7.541 -6.747 4.072 1.00 71.53 71 GLU A N 9
ATOM 14239 C CA . GLU A 1 71 ? 7.724 -8.092 4.647 1.00 72.54 71 GLU A CA 9
ATOM 14240 C C . GLU A 1 71 ? 7.213 -9.165 3.679 1.00 64.43 71 GLU A C 9
ATOM 14241 O O . GLU A 1 71 ? 7.653 -10.313 3.763 1.00 70.21 71 GLU A O 9
ATOM 14253 N N . LYS A 1 72 ? 6.311 -8.776 2.724 1.00 53.01 72 LYS A N 9
ATOM 14254 C CA . LYS A 1 72 ? 5.831 -9.708 1.686 1.00 71.22 72 LYS A CA 9
ATOM 14255 C C . LYS A 1 72 ? 7.012 -10.008 0.748 1.00 74.11 72 LYS A C 9
ATOM 14256 O O . LYS A 1 72 ? 7.453 -11.147 0.620 1.00 21.31 72 LYS A O 9
ATOM 14275 N N . ILE A 1 73 ? 7.552 -8.930 0.149 1.00 61.50 73 ILE A N 9
ATOM 14276 C CA . ILE A 1 73 ? 8.581 -9.024 -0.910 1.00 63.30 73 ILE A CA 9
ATOM 14277 C C . ILE A 1 73 ? 9.925 -9.582 -0.374 1.00 12.04 73 ILE A C 9
ATOM 14278 O O . ILE A 1 73 ? 10.718 -10.131 -1.137 1.00 11.42 73 ILE A O 9
ATOM 14294 N N . GLU A 1 74 ? 10.154 -9.432 0.955 1.00 42.41 74 GLU A N 9
ATOM 14295 C CA . GLU A 1 74 ? 11.371 -9.931 1.647 1.00 5.23 74 GLU A CA 9
ATOM 14296 C C . GLU A 1 74 ? 11.270 -11.435 1.949 1.00 44.00 74 GLU A C 9
ATOM 14297 O O . GLU A 1 74 ? 12.207 -12.194 1.647 1.00 71.43 74 GLU A O 9
ATOM 14309 N N . ARG A 1 75 ? 10.134 -11.863 2.556 1.00 4.31 75 ARG A N 9
ATOM 14310 C CA . ARG A 1 75 ? 9.926 -13.283 2.933 1.00 3.35 75 ARG A CA 9
ATOM 14311 C C . ARG A 1 75 ? 9.892 -14.172 1.663 1.00 24.13 75 ARG A C 9
ATOM 14312 O O . ARG A 1 75 ? 10.426 -15.280 1.651 1.00 71.11 75 ARG A O 9
ATOM 14333 N N . GLU A 1 76 ? 9.279 -13.633 0.595 1.00 73.35 76 GLU A N 9
ATOM 14334 C CA . GLU A 1 76 ? 9.134 -14.316 -0.694 1.00 2.51 76 GLU A CA 9
ATOM 14335 C C . GLU A 1 76 ? 10.467 -14.280 -1.452 1.00 11.45 76 GLU A C 9
ATOM 14336 O O . GLU A 1 76 ? 10.955 -15.314 -1.934 1.00 33.43 76 GLU A O 9
ATOM 14348 N N . GLY A 1 77 ? 11.062 -13.073 -1.518 1.00 50.51 77 GLY A N 9
ATOM 14349 C CA . GLY A 1 77 ? 12.229 -12.820 -2.367 1.00 41.21 77 GLY A CA 9
ATOM 14350 C C . GLY A 1 77 ? 11.911 -12.990 -3.851 1.00 75.21 77 GLY A C 9
ATOM 14351 O O . GLY A 1 77 ? 12.786 -13.320 -4.659 1.00 51.51 77 GLY A O 9
ATOM 14355 N N . SER A 1 78 ? 10.631 -12.767 -4.197 1.00 51.14 78 SER A N 9
ATOM 14356 C CA . SER A 1 78 ? 10.088 -13.009 -5.537 1.00 23.13 78 SER A CA 9
ATOM 14357 C C . SER A 1 78 ? 9.871 -11.671 -6.268 1.00 22.44 78 SER A C 9
ATOM 14358 O O . SER A 1 78 ? 9.272 -10.740 -5.713 1.00 34.21 78 SER A O 9
ATOM 14366 N N . SER A 1 79 ? 10.358 -11.605 -7.519 1.00 33.04 79 SER A N 9
ATOM 14367 C CA . SER A 1 79 ? 10.166 -10.455 -8.424 1.00 21.25 79 SER A CA 9
ATOM 14368 C C . SER A 1 79 ? 8.744 -10.464 -9.041 1.00 65.50 79 SER A C 9
ATOM 14369 O O . SER A 1 79 ? 8.335 -9.505 -9.707 1.00 13.51 79 SER A O 9
ATOM 14377 N N . GLU A 1 80 ? 8.013 -11.573 -8.823 1.00 20.02 80 GLU A N 9
ATOM 14378 C CA . GLU A 1 80 ? 6.599 -11.701 -9.201 1.00 14.12 80 GLU A CA 9
ATOM 14379 C C . GLU A 1 80 ? 5.739 -10.994 -8.130 1.00 60.01 80 GLU A C 9
ATOM 14380 O O . GLU A 1 80 ? 5.225 -11.638 -7.223 1.00 44.13 80 GLU A O 9
ATOM 14392 N N . VAL A 1 81 ? 5.645 -9.652 -8.211 1.00 52.35 81 VAL A N 9
ATOM 14393 C CA . VAL A 1 81 ? 4.922 -8.829 -7.209 1.00 30.51 81 VAL A CA 9
ATOM 14394 C C . VAL A 1 81 ? 3.934 -7.861 -7.894 1.00 54.10 81 VAL A C 9
ATOM 14395 O O . VAL A 1 81 ? 4.207 -7.314 -8.975 1.00 61.21 81 VAL A O 9
ATOM 14408 N N . GLU A 1 82 ? 2.773 -7.702 -7.250 1.00 35.23 82 GLU A N 9
ATOM 14409 C CA . GLU A 1 82 ? 1.693 -6.802 -7.659 1.00 15.05 82 GLU A CA 9
ATOM 14410 C C . GLU A 1 82 ? 1.188 -6.056 -6.414 1.00 34.42 82 GLU A C 9
ATOM 14411 O O . GLU A 1 82 ? 1.056 -6.663 -5.353 1.00 2.54 82 GLU A O 9
ATOM 14423 N N . VAL A 1 83 ? 0.936 -4.742 -6.552 1.00 21.13 83 VAL A N 9
ATOM 14424 C CA . VAL A 1 83 ? 0.309 -3.909 -5.502 1.00 32.10 83 VAL A CA 9
ATOM 14425 C C . VAL A 1 83 ? -0.710 -2.963 -6.184 1.00 4.02 83 VAL A C 9
ATOM 14426 O O . VAL A 1 83 ? -0.322 -2.040 -6.903 1.00 54.11 83 VAL A O 9
ATOM 14439 N N . ASN A 1 84 ? -2.014 -3.219 -5.972 1.00 44.54 84 ASN A N 9
ATOM 14440 C CA . ASN A 1 84 ? -3.100 -2.333 -6.441 1.00 4.35 84 ASN A CA 9
ATOM 14441 C C . ASN A 1 84 ? -3.643 -1.546 -5.246 1.00 74.54 84 ASN A C 9
ATOM 14442 O O . ASN A 1 84 ? -4.298 -2.116 -4.374 1.00 74.21 84 ASN A O 9
ATOM 14453 N N . VAL A 1 85 ? -3.342 -0.243 -5.215 1.00 45.22 85 VAL A N 9
ATOM 14454 C CA . VAL A 1 85 ? -3.834 0.681 -4.187 1.00 24.41 85 VAL A CA 9
ATOM 14455 C C . VAL A 1 85 ? -5.119 1.357 -4.708 1.00 1.42 85 VAL A C 9
ATOM 14456 O O . VAL A 1 85 ? -5.074 2.108 -5.672 1.00 21.01 85 VAL A O 9
ATOM 14469 N N . HIS A 1 86 ? -6.260 1.018 -4.095 1.00 30.42 86 HIS A N 9
ATOM 14470 C CA . HIS A 1 86 ? -7.584 1.595 -4.422 1.00 2.41 86 HIS A CA 9
ATOM 14471 C C . HIS A 1 86 ? -7.925 2.671 -3.381 1.00 55.33 86 HIS A C 9
ATOM 14472 O O . HIS A 1 86 ? -7.547 2.519 -2.232 1.00 0.22 86 HIS A O 9
ATOM 14487 N N . SER A 1 87 ? -8.603 3.757 -3.789 1.00 64.13 87 SER A N 9
ATOM 14488 C CA . SER A 1 87 ? -9.118 4.781 -2.855 1.00 64.10 87 SER A CA 9
ATOM 14489 C C . SER A 1 87 ? -10.215 5.626 -3.533 1.00 14.24 87 SER A C 9
ATOM 14490 O O . SER A 1 87 ? -9.918 6.423 -4.436 1.00 23.03 87 SER A O 9
ATOM 14498 N N . GLY A 1 88 ? -11.485 5.373 -3.147 1.00 60.05 88 GLY A N 9
ATOM 14499 C CA . GLY A 1 88 ? -12.618 6.255 -3.478 1.00 41.21 88 GLY A CA 9
ATOM 14500 C C . GLY A 1 88 ? -12.944 6.400 -4.970 1.00 22.35 88 GLY A C 9
ATOM 14501 O O . GLY A 1 88 ? -13.669 7.324 -5.354 1.00 30.52 88 GLY A O 9
ATOM 14505 N N . GLY A 1 89 ? -12.417 5.487 -5.813 1.00 41.22 89 GLY A N 9
ATOM 14506 C CA . GLY A 1 89 ? -12.682 5.494 -7.263 1.00 20.42 89 GLY A CA 9
ATOM 14507 C C . GLY A 1 89 ? -11.419 5.421 -8.120 1.00 63.02 89 GLY A C 9
ATOM 14508 O O . GLY A 1 89 ? -11.511 5.189 -9.331 1.00 40.20 89 GLY A O 9
ATOM 14512 N N . GLN A 1 90 ? -10.231 5.621 -7.508 1.00 13.14 90 GLN A N 9
ATOM 14513 C CA . GLN A 1 90 ? -8.931 5.561 -8.222 1.00 53.21 90 GLN A CA 9
ATOM 14514 C C . GLN A 1 90 ? -8.115 4.323 -7.795 1.00 31.43 90 GLN A C 9
ATOM 14515 O O . GLN A 1 90 ? -8.187 3.901 -6.642 1.00 2.10 90 GLN A O 9
ATOM 14529 N N . THR A 1 91 ? -7.322 3.760 -8.735 1.00 45.51 91 THR A N 9
ATOM 14530 C CA . THR A 1 91 ? -6.460 2.591 -8.483 1.00 42.12 91 THR A CA 9
ATOM 14531 C C . THR A 1 91 ? -5.090 2.760 -9.182 1.00 43.13 91 THR A C 9
ATOM 14532 O O . THR A 1 91 ? -5.027 3.068 -10.377 1.00 13.54 91 THR A O 9
ATOM 14543 N N . TRP A 1 92 ? -4.003 2.553 -8.414 1.00 44.33 92 TRP A N 9
ATOM 14544 C CA . TRP A 1 92 ? -2.615 2.629 -8.908 1.00 53.02 92 TRP A CA 9
ATOM 14545 C C . TRP A 1 92 ? -1.992 1.221 -8.916 1.00 41.33 92 TRP A C 9
ATOM 14546 O O . TRP A 1 92 ? -2.028 0.518 -7.900 1.00 33.01 92 TRP A O 9
ATOM 14567 N N . THR A 1 93 ? -1.443 0.829 -10.072 1.00 3.14 93 THR A N 9
ATOM 14568 C CA . THR A 1 93 ? -0.796 -0.478 -10.276 1.00 14.05 93 THR A CA 9
ATOM 14569 C C . THR A 1 93 ? 0.727 -0.331 -10.070 1.00 52.00 93 THR A C 9
ATOM 14570 O O . THR A 1 93 ? 1.383 0.451 -10.772 1.00 61.12 93 THR A O 9
ATOM 14581 N N . PHE A 1 94 ? 1.275 -1.071 -9.093 1.00 24.43 94 PHE A N 9
ATOM 14582 C CA . PHE A 1 94 ? 2.708 -1.039 -8.751 1.00 45.31 94 PHE A CA 9
ATOM 14583 C C . PHE A 1 94 ? 3.309 -2.432 -8.968 1.00 63.34 94 PHE A C 9
ATOM 14584 O O . PHE A 1 94 ? 2.907 -3.405 -8.322 1.00 11.21 94 PHE A O 9
ATOM 14601 N N . ASN A 1 95 ? 4.270 -2.507 -9.891 1.00 10.45 95 ASN A N 9
ATOM 14602 C CA . ASN A 1 95 ? 4.909 -3.763 -10.316 1.00 3.11 95 ASN A CA 9
ATOM 14603 C C . ASN A 1 95 ? 6.428 -3.645 -10.161 1.00 40.23 95 ASN A C 9
ATOM 14604 O O . ASN A 1 95 ? 6.959 -2.532 -10.084 1.00 45.51 95 ASN A O 9
ATOM 14615 N N . GLU A 1 96 ? 7.118 -4.798 -10.103 1.00 42.51 96 GLU A N 9
ATOM 14616 C CA . GLU A 1 96 ? 8.590 -4.842 -10.179 1.00 1.33 96 GLU A CA 9
ATOM 14617 C C . GLU A 1 96 ? 9.057 -4.272 -11.540 1.00 25.24 96 GLU A C 9
ATOM 14618 O O . GLU A 1 96 ? 8.361 -4.427 -12.555 1.00 33.14 96 GLU A O 9
ATOM 14630 N N . LYS A 1 97 ? 10.213 -3.591 -11.547 1.00 65.34 97 LYS A N 9
ATOM 14631 C CA . LYS A 1 97 ? 10.805 -3.023 -12.768 1.00 54.42 97 LYS A CA 9
ATOM 14632 C C . LYS A 1 97 ? 11.761 -4.077 -13.373 1.00 25.50 97 LYS A C 9
ATOM 14633 O O . LYS A 1 97 ? 11.391 -4.719 -14.376 1.00 21.44 97 LYS A O 9
ATOM 14653 N N . MET A 1 1 ? 31.801 12.815 -29.956 1.00 41.32 1 MET A N 10
ATOM 14654 C CA . MET A 1 1 ? 31.368 11.433 -30.255 1.00 41.32 1 MET A CA 10
ATOM 14655 C C . MET A 1 1 ? 31.444 10.571 -28.979 1.00 4.51 1 MET A C 10
ATOM 14656 O O . MET A 1 1 ? 32.271 10.821 -28.091 1.00 2.42 1 MET A O 10
ATOM 14672 N N . GLY A 1 2 ? 30.554 9.568 -28.906 1.00 24.33 2 GLY A N 10
ATOM 14673 C CA . GLY A 1 2 ? 30.498 8.618 -27.792 1.00 54.41 2 GLY A CA 10
ATOM 14674 C C . GLY A 1 2 ? 30.073 7.236 -28.276 1.00 42.32 2 GLY A C 10
ATOM 14675 O O . GLY A 1 2 ? 28.996 6.743 -27.903 1.00 74.14 2 GLY A O 10
ATOM 14679 N N . HIS A 1 3 ? 30.938 6.631 -29.127 1.00 71.02 3 HIS A N 10
ATOM 14680 C CA . HIS A 1 3 ? 30.698 5.324 -29.791 1.00 43.31 3 HIS A CA 10
ATOM 14681 C C . HIS A 1 3 ? 30.405 4.207 -28.776 1.00 52.32 3 HIS A C 10
ATOM 14682 O O . HIS A 1 3 ? 29.448 3.440 -28.940 1.00 24.15 3 HIS A O 10
ATOM 14697 N N . HIS A 1 4 ? 31.239 4.124 -27.730 1.00 25.32 4 HIS A N 10
ATOM 14698 C CA . HIS A 1 4 ? 31.068 3.153 -26.632 1.00 30.20 4 HIS A CA 10
ATOM 14699 C C . HIS A 1 4 ? 31.095 3.911 -25.296 1.00 14.33 4 HIS A C 10
ATOM 14700 O O . HIS A 1 4 ? 31.819 3.558 -24.352 1.00 75.44 4 HIS A O 10
ATOM 14715 N N . HIS A 1 5 ? 30.306 4.993 -25.250 1.00 33.22 5 HIS A N 10
ATOM 14716 C CA . HIS A 1 5 ? 30.087 5.774 -24.027 1.00 41.51 5 HIS A CA 10
ATOM 14717 C C . HIS A 1 5 ? 29.191 4.977 -23.072 1.00 23.20 5 HIS A C 10
ATOM 14718 O O . HIS A 1 5 ? 29.574 4.683 -21.935 1.00 0.30 5 HIS A O 10
ATOM 14733 N N . HIS A 1 6 ? 28.001 4.616 -23.564 1.00 64.13 6 HIS A N 10
ATOM 14734 C CA . HIS A 1 6 ? 27.012 3.851 -22.796 1.00 71.14 6 HIS A CA 10
ATOM 14735 C C . HIS A 1 6 ? 27.285 2.347 -22.915 1.00 1.13 6 HIS A C 10
ATOM 14736 O O . HIS A 1 6 ? 27.760 1.866 -23.952 1.00 4.32 6 HIS A O 10
ATOM 14751 N N . HIS A 1 7 ? 26.988 1.628 -21.831 1.00 75.10 7 HIS A N 10
ATOM 14752 C CA . HIS A 1 7 ? 27.019 0.169 -21.785 1.00 31.01 7 HIS A CA 10
ATOM 14753 C C . HIS A 1 7 ? 25.574 -0.341 -21.884 1.00 22.20 7 HIS A C 10
ATOM 14754 O O . HIS A 1 7 ? 24.790 -0.201 -20.936 1.00 32.13 7 HIS A O 10
ATOM 14769 N N . HIS A 1 8 ? 25.222 -0.876 -23.073 1.00 32.24 8 HIS A N 10
ATOM 14770 C CA . HIS A 1 8 ? 23.902 -1.495 -23.338 1.00 4.43 8 HIS A CA 10
ATOM 14771 C C . HIS A 1 8 ? 23.684 -2.697 -22.401 1.00 72.23 8 HIS A C 10
ATOM 14772 O O . HIS A 1 8 ? 22.559 -3.000 -21.996 1.00 42.05 8 HIS A O 10
ATOM 14787 N N . GLU A 1 9 ? 24.796 -3.363 -22.080 1.00 12.22 9 GLU A N 10
ATOM 14788 C CA . GLU A 1 9 ? 24.841 -4.463 -21.124 1.00 15.01 9 GLU A CA 10
ATOM 14789 C C . GLU A 1 9 ? 24.877 -3.912 -19.683 1.00 70.12 9 GLU A C 10
ATOM 14790 O O . GLU A 1 9 ? 25.659 -3.000 -19.386 1.00 61.04 9 GLU A O 10
ATOM 14802 N N . ASN A 1 10 ? 24.027 -4.468 -18.802 1.00 65.21 10 ASN A N 10
ATOM 14803 C CA . ASN A 1 10 ? 24.002 -4.104 -17.362 1.00 61.32 10 ASN A CA 10
ATOM 14804 C C . ASN A 1 10 ? 23.925 -5.380 -16.505 1.00 52.00 10 ASN A C 10
ATOM 14805 O O . ASN A 1 10 ? 23.376 -6.398 -16.940 1.00 35.40 10 ASN A O 10
ATOM 14816 N N . LEU A 1 11 ? 24.480 -5.309 -15.284 1.00 25.14 11 LEU A N 10
ATOM 14817 C CA . LEU A 1 11 ? 24.631 -6.476 -14.391 1.00 14.23 11 LEU A CA 10
ATOM 14818 C C . LEU A 1 11 ? 23.317 -6.810 -13.655 1.00 65.10 11 LEU A C 10
ATOM 14819 O O . LEU A 1 11 ? 22.982 -7.985 -13.480 1.00 42.31 11 LEU A O 10
ATOM 14835 N N . TYR A 1 12 ? 22.592 -5.765 -13.225 1.00 14.24 12 TYR A N 10
ATOM 14836 C CA . TYR A 1 12 ? 21.341 -5.896 -12.451 1.00 73.35 12 TYR A CA 10
ATOM 14837 C C . TYR A 1 12 ? 20.177 -5.272 -13.257 1.00 52.51 12 TYR A C 10
ATOM 14838 O O . TYR A 1 12 ? 20.160 -4.069 -13.510 1.00 31.33 12 TYR A O 10
ATOM 14856 N N . PHE A 1 13 ? 19.235 -6.109 -13.713 1.00 64.03 13 PHE A N 10
ATOM 14857 C CA . PHE A 1 13 ? 18.043 -5.639 -14.453 1.00 1.11 13 PHE A CA 10
ATOM 14858 C C . PHE A 1 13 ? 17.041 -4.972 -13.488 1.00 11.54 13 PHE A C 10
ATOM 14859 O O . PHE A 1 13 ? 16.615 -3.832 -13.704 1.00 51.53 13 PHE A O 10
ATOM 14876 N N . GLN A 1 14 ? 16.697 -5.702 -12.417 1.00 54.24 14 GLN A N 10
ATOM 14877 C CA . GLN A 1 14 ? 15.665 -5.296 -11.447 1.00 42.05 14 GLN A CA 10
ATOM 14878 C C . GLN A 1 14 ? 15.916 -6.004 -10.098 1.00 43.13 14 GLN A C 10
ATOM 14879 O O . GLN A 1 14 ? 16.526 -7.081 -10.050 1.00 5.12 14 GLN A O 10
ATOM 14893 N N . SER A 1 15 ? 15.475 -5.369 -9.014 1.00 73.04 15 SER A N 10
ATOM 14894 C CA . SER A 1 15 ? 15.489 -5.942 -7.657 1.00 3.03 15 SER A CA 10
ATOM 14895 C C . SER A 1 15 ? 14.107 -5.714 -7.014 1.00 42.04 15 SER A C 10
ATOM 14896 O O . SER A 1 15 ? 13.131 -5.434 -7.725 1.00 11.04 15 SER A O 10
ATOM 14904 N N . HIS A 1 16 ? 14.008 -5.886 -5.684 1.00 53.51 16 HIS A N 10
ATOM 14905 C CA . HIS A 1 16 ? 12.826 -5.446 -4.919 1.00 54.23 16 HIS A CA 10
ATOM 14906 C C . HIS A 1 16 ? 12.761 -3.912 -4.911 1.00 52.22 16 HIS A C 10
ATOM 14907 O O . HIS A 1 16 ? 11.671 -3.332 -4.994 1.00 4.24 16 HIS A O 10
ATOM 14922 N N . MET A 1 17 ? 13.965 -3.282 -4.795 1.00 52.50 17 MET A N 10
ATOM 14923 C CA . MET A 1 17 ? 14.139 -1.810 -4.781 1.00 13.23 17 MET A CA 10
ATOM 14924 C C . MET A 1 17 ? 13.294 -1.207 -3.631 1.00 32.14 17 MET A C 10
ATOM 14925 O O . MET A 1 17 ? 12.748 -0.111 -3.741 1.00 4.33 17 MET A O 10
ATOM 14939 N N . THR A 1 18 ? 13.295 -1.942 -2.495 1.00 5.24 18 THR A N 10
ATOM 14940 C CA . THR A 1 18 ? 12.251 -1.884 -1.454 1.00 33.33 18 THR A CA 10
ATOM 14941 C C . THR A 1 18 ? 11.955 -0.462 -0.939 1.00 33.34 18 THR A C 10
ATOM 14942 O O . THR A 1 18 ? 10.824 -0.007 -1.045 1.00 61.53 18 THR A O 10
ATOM 14953 N N . ASP A 1 19 ? 12.984 0.240 -0.427 1.00 51.25 19 ASP A N 10
ATOM 14954 C CA . ASP A 1 19 ? 12.808 1.557 0.227 1.00 5.44 19 ASP A CA 10
ATOM 14955 C C . ASP A 1 19 ? 12.328 2.631 -0.778 1.00 2.43 19 ASP A C 10
ATOM 14956 O O . ASP A 1 19 ? 11.566 3.529 -0.410 1.00 13.35 19 ASP A O 10
ATOM 14965 N N . GLU A 1 20 ? 12.747 2.492 -2.051 1.00 13.43 20 GLU A N 10
ATOM 14966 C CA . GLU A 1 20 ? 12.316 3.388 -3.146 1.00 62.55 20 GLU A CA 10
ATOM 14967 C C . GLU A 1 20 ? 10.852 3.112 -3.532 1.00 34.14 20 GLU A C 10
ATOM 14968 O O . GLU A 1 20 ? 10.058 4.046 -3.682 1.00 43.21 20 GLU A O 10
ATOM 14980 N N . LEU A 1 21 ? 10.526 1.807 -3.660 1.00 73.22 21 LEU A N 10
ATOM 14981 C CA . LEU A 1 21 ? 9.174 1.311 -3.960 1.00 62.52 21 LEU A CA 10
ATOM 14982 C C . LEU A 1 21 ? 8.178 1.860 -2.923 1.00 34.50 21 LEU A C 10
ATOM 14983 O O . LEU A 1 21 ? 7.221 2.536 -3.277 1.00 60.24 21 LEU A O 10
ATOM 14999 N N . LEU A 1 22 ? 8.491 1.622 -1.638 1.00 4.14 22 LEU A N 10
ATOM 15000 C CA . LEU A 1 22 ? 7.633 2.007 -0.507 1.00 0.34 22 LEU A CA 10
ATOM 15001 C C . LEU A 1 22 ? 7.508 3.532 -0.390 1.00 65.40 22 LEU A C 10
ATOM 15002 O O . LEU A 1 22 ? 6.453 4.023 -0.008 1.00 62.03 22 LEU A O 10
ATOM 15018 N N . GLU A 1 23 ? 8.594 4.264 -0.737 1.00 34.25 23 GLU A N 10
ATOM 15019 C CA . GLU A 1 23 ? 8.612 5.741 -0.747 1.00 21.41 23 GLU A CA 10
ATOM 15020 C C . GLU A 1 23 ? 7.515 6.282 -1.677 1.00 75.41 23 GLU A C 10
ATOM 15021 O O . GLU A 1 23 ? 6.783 7.190 -1.297 1.00 23.24 23 GLU A O 10
ATOM 15033 N N . ARG A 1 24 ? 7.395 5.661 -2.870 1.00 72.51 24 ARG A N 10
ATOM 15034 C CA . ARG A 1 24 ? 6.355 6.003 -3.867 1.00 3.32 24 ARG A CA 10
ATOM 15035 C C . ARG A 1 24 ? 4.943 5.792 -3.281 1.00 25.10 24 ARG A C 10
ATOM 15036 O O . ARG A 1 24 ? 4.010 6.542 -3.585 1.00 5.21 24 ARG A O 10
ATOM 15057 N N . LEU A 1 25 ? 4.822 4.772 -2.413 1.00 61.12 25 LEU A N 10
ATOM 15058 C CA . LEU A 1 25 ? 3.549 4.388 -1.787 1.00 25.44 25 LEU A CA 10
ATOM 15059 C C . LEU A 1 25 ? 3.251 5.309 -0.595 1.00 71.22 25 LEU A C 10
ATOM 15060 O O . LEU A 1 25 ? 2.092 5.613 -0.344 1.00 13.53 25 LEU A O 10
ATOM 15076 N N . ARG A 1 26 ? 4.315 5.771 0.103 1.00 0.43 26 ARG A N 10
ATOM 15077 C CA . ARG A 1 26 ? 4.199 6.663 1.268 1.00 40.51 26 ARG A CA 10
ATOM 15078 C C . ARG A 1 26 ? 3.630 8.005 0.827 1.00 23.23 26 ARG A C 10
ATOM 15079 O O . ARG A 1 26 ? 2.688 8.495 1.431 1.00 30.52 26 ARG A O 10
ATOM 15100 N N . GLN A 1 27 ? 4.205 8.547 -0.272 1.00 70.30 27 GLN A N 10
ATOM 15101 C CA . GLN A 1 27 ? 3.740 9.793 -0.910 1.00 44.42 27 GLN A CA 10
ATOM 15102 C C . GLN A 1 27 ? 2.241 9.692 -1.254 1.00 11.33 27 GLN A C 10
ATOM 15103 O O . GLN A 1 27 ? 1.480 10.642 -1.058 1.00 11.33 27 GLN A O 10
ATOM 15117 N N . LEU A 1 28 ? 1.844 8.501 -1.749 1.00 74.33 28 LEU A N 10
ATOM 15118 C CA . LEU A 1 28 ? 0.471 8.213 -2.174 1.00 42.34 28 LEU A CA 10
ATOM 15119 C C . LEU A 1 28 ? -0.479 8.116 -0.966 1.00 5.30 28 LEU A C 10
ATOM 15120 O O . LEU A 1 28 ? -1.585 8.636 -1.016 1.00 55.32 28 LEU A O 10
ATOM 15136 N N . PHE A 1 29 ? -0.027 7.455 0.121 1.00 12.34 29 PHE A N 10
ATOM 15137 C CA . PHE A 1 29 ? -0.829 7.300 1.352 1.00 43.22 29 PHE A CA 10
ATOM 15138 C C . PHE A 1 29 ? -1.033 8.667 2.030 1.00 41.44 29 PHE A C 10
ATOM 15139 O O . PHE A 1 29 ? -2.091 8.921 2.594 1.00 61.21 29 PHE A O 10
ATOM 15156 N N . GLU A 1 30 ? 0.006 9.532 1.949 1.00 61.04 30 GLU A N 10
ATOM 15157 C CA . GLU A 1 30 ? -0.043 10.929 2.434 1.00 70.12 30 GLU A CA 10
ATOM 15158 C C . GLU A 1 30 ? -1.047 11.743 1.600 1.00 60.10 30 GLU A C 10
ATOM 15159 O O . GLU A 1 30 ? -1.810 12.550 2.142 1.00 42.11 30 GLU A O 10
ATOM 15171 N N . GLU A 1 31 ? -1.044 11.491 0.276 1.00 43.21 31 GLU A N 10
ATOM 15172 C CA . GLU A 1 31 ? -1.966 12.123 -0.685 1.00 24.13 31 GLU A CA 10
ATOM 15173 C C . GLU A 1 31 ? -3.427 11.775 -0.336 1.00 62.14 31 GLU A C 10
ATOM 15174 O O . GLU A 1 31 ? -4.286 12.645 -0.289 1.00 23.41 31 GLU A O 10
ATOM 15186 N N . LEU A 1 32 ? -3.672 10.492 -0.044 1.00 50.20 32 LEU A N 10
ATOM 15187 C CA . LEU A 1 32 ? -5.024 9.973 0.238 1.00 60.11 32 LEU A CA 10
ATOM 15188 C C . LEU A 1 32 ? -5.457 10.282 1.690 1.00 5.23 32 LEU A C 10
ATOM 15189 O O . LEU A 1 32 ? -6.658 10.398 1.980 1.00 62.51 32 LEU A O 10
ATOM 15205 N N . HIS A 1 33 ? -4.451 10.483 2.568 1.00 31.15 33 HIS A N 10
ATOM 15206 C CA . HIS A 1 33 ? -4.642 10.759 4.009 1.00 32.42 33 HIS A CA 10
ATOM 15207 C C . HIS A 1 33 ? -5.517 12.007 4.238 1.00 61.34 33 HIS A C 10
ATOM 15208 O O . HIS A 1 33 ? -6.396 11.989 5.100 1.00 33.35 33 HIS A O 10
ATOM 15223 N N . GLU A 1 34 ? -5.297 13.057 3.418 1.00 54.31 34 GLU A N 10
ATOM 15224 C CA . GLU A 1 34 ? -5.994 14.354 3.583 1.00 55.44 34 GLU A CA 10
ATOM 15225 C C . GLU A 1 34 ? -7.518 14.247 3.322 1.00 73.34 34 GLU A C 10
ATOM 15226 O O . GLU A 1 34 ? -8.288 15.077 3.819 1.00 74.25 34 GLU A O 10
ATOM 15238 N N . ARG A 1 35 ? -7.961 13.225 2.549 1.00 45.13 35 ARG A N 10
ATOM 15239 C CA . ARG A 1 35 ? -9.413 12.993 2.324 1.00 1.24 35 ARG A CA 10
ATOM 15240 C C . ARG A 1 35 ? -9.927 11.852 3.215 1.00 5.24 35 ARG A C 10
ATOM 15241 O O . ARG A 1 35 ? -11.137 11.732 3.424 1.00 1.53 35 ARG A O 10
ATOM 15262 N N . GLY A 1 36 ? -8.987 11.035 3.741 1.00 2.12 36 GLY A N 10
ATOM 15263 C CA . GLY A 1 36 ? -9.291 9.980 4.718 1.00 12.25 36 GLY A CA 10
ATOM 15264 C C . GLY A 1 36 ? -10.260 8.917 4.211 1.00 2.30 36 GLY A C 10
ATOM 15265 O O . GLY A 1 36 ? -11.047 8.370 4.986 1.00 4.42 36 GLY A O 10
ATOM 15269 N N . THR A 1 37 ? -10.219 8.661 2.893 1.00 0.24 37 THR A N 10
ATOM 15270 C CA . THR A 1 37 ? -11.046 7.630 2.242 1.00 30.24 37 THR A CA 10
ATOM 15271 C C . THR A 1 37 ? -10.397 6.247 2.438 1.00 62.41 37 THR A C 10
ATOM 15272 O O . THR A 1 37 ? -9.164 6.148 2.555 1.00 43.00 37 THR A O 10
ATOM 15283 N N . GLU A 1 38 ? -11.236 5.196 2.491 1.00 43.02 38 GLU A N 10
ATOM 15284 C CA . GLU A 1 38 ? -10.784 3.832 2.788 1.00 55.52 38 GLU A CA 10
ATOM 15285 C C . GLU A 1 38 ? -9.921 3.253 1.641 1.00 1.44 38 GLU A C 10
ATOM 15286 O O . GLU A 1 38 ? -10.373 3.110 0.495 1.00 12.05 38 GLU A O 10
ATOM 15298 N N . ILE A 1 39 ? -8.657 2.973 1.989 1.00 21.41 39 ILE A N 10
ATOM 15299 C CA . ILE A 1 39 ? -7.615 2.483 1.082 1.00 33.40 39 ILE A CA 10
ATOM 15300 C C . ILE A 1 39 ? -7.500 0.950 1.196 1.00 61.10 39 ILE A C 10
ATOM 15301 O O . ILE A 1 39 ? -7.408 0.414 2.303 1.00 55.02 39 ILE A O 10
ATOM 15317 N N . VAL A 1 40 ? -7.509 0.256 0.049 1.00 51.24 40 VAL A N 10
ATOM 15318 C CA . VAL A 1 40 ? -7.291 -1.196 -0.021 1.00 32.10 40 VAL A CA 10
ATOM 15319 C C . VAL A 1 40 ? -5.885 -1.453 -0.570 1.00 74.43 40 VAL A C 10
ATOM 15320 O O . VAL A 1 40 ? -5.612 -1.202 -1.745 1.00 41.00 40 VAL A O 10
ATOM 15333 N N . VAL A 1 41 ? -5.003 -1.941 0.295 1.00 0.34 41 VAL A N 10
ATOM 15334 C CA . VAL A 1 41 ? -3.638 -2.318 -0.067 1.00 42.24 41 VAL A CA 10
ATOM 15335 C C . VAL A 1 41 ? -3.642 -3.808 -0.424 1.00 0.14 41 VAL A C 10
ATOM 15336 O O . VAL A 1 41 ? -3.843 -4.657 0.443 1.00 14.23 41 VAL A O 10
ATOM 15349 N N . GLU A 1 42 ? -3.444 -4.109 -1.707 1.00 42.51 42 GLU A N 10
ATOM 15350 C CA . GLU A 1 42 ? -3.572 -5.470 -2.231 1.00 52.30 42 GLU A CA 10
ATOM 15351 C C . GLU A 1 42 ? -2.221 -5.930 -2.808 1.00 22.33 42 GLU A C 10
ATOM 15352 O O . GLU A 1 42 ? -1.823 -5.520 -3.900 1.00 41.42 42 GLU A O 10
ATOM 15364 N N . VAL A 1 43 ? -1.535 -6.807 -2.060 1.00 21.32 43 VAL A N 10
ATOM 15365 C CA . VAL A 1 43 ? -0.191 -7.297 -2.388 1.00 33.23 43 VAL A CA 10
ATOM 15366 C C . VAL A 1 43 ? -0.304 -8.641 -3.147 1.00 43.20 43 VAL A C 10
ATOM 15367 O O . VAL A 1 43 ? -0.621 -9.682 -2.565 1.00 13.12 43 VAL A O 10
ATOM 15380 N N . HIS A 1 44 ? -0.108 -8.569 -4.473 1.00 13.40 44 HIS A N 10
ATOM 15381 C CA . HIS A 1 44 ? -0.101 -9.727 -5.386 1.00 22.12 44 HIS A CA 10
ATOM 15382 C C . HIS A 1 44 ? 1.347 -10.143 -5.686 1.00 71.14 44 HIS A C 10
ATOM 15383 O O . HIS A 1 44 ? 2.082 -9.401 -6.343 1.00 22.02 44 HIS A O 10
ATOM 15398 N N . ILE A 1 45 ? 1.765 -11.320 -5.192 1.00 14.44 45 ILE A N 10
ATOM 15399 C CA . ILE A 1 45 ? 3.116 -11.869 -5.447 1.00 33.35 45 ILE A CA 10
ATOM 15400 C C . ILE A 1 45 ? 2.994 -13.340 -5.878 1.00 52.24 45 ILE A C 10
ATOM 15401 O O . ILE A 1 45 ? 2.426 -14.155 -5.133 1.00 44.42 45 ILE A O 10
ATOM 15417 N N . ASN A 1 46 ? 3.506 -13.657 -7.093 1.00 45.43 46 ASN A N 10
ATOM 15418 C CA . ASN A 1 46 ? 3.608 -15.034 -7.636 1.00 12.03 46 ASN A CA 10
ATOM 15419 C C . ASN A 1 46 ? 2.244 -15.748 -7.721 1.00 23.05 46 ASN A C 10
ATOM 15420 O O . ASN A 1 46 ? 2.147 -16.956 -7.483 1.00 30.10 46 ASN A O 10
ATOM 15431 N N . GLY A 1 47 ? 1.194 -14.981 -8.066 1.00 43.34 47 GLY A N 10
ATOM 15432 C CA . GLY A 1 47 ? -0.164 -15.521 -8.235 1.00 70.10 47 GLY A CA 10
ATOM 15433 C C . GLY A 1 47 ? -0.980 -15.548 -6.945 1.00 4.35 47 GLY A C 10
ATOM 15434 O O . GLY A 1 47 ? -2.178 -15.852 -6.979 1.00 31.32 47 GLY A O 10
ATOM 15438 N N . GLU A 1 48 ? -0.333 -15.242 -5.801 1.00 22.54 48 GLU A N 10
ATOM 15439 C CA . GLU A 1 48 ? -1.001 -15.152 -4.491 1.00 61.42 48 GLU A CA 10
ATOM 15440 C C . GLU A 1 48 ? -1.493 -13.718 -4.234 1.00 15.15 48 GLU A C 10
ATOM 15441 O O . GLU A 1 48 ? -0.870 -12.749 -4.676 1.00 52.44 48 GLU A O 10
ATOM 15453 N N . ARG A 1 49 ? -2.614 -13.616 -3.507 1.00 63.11 49 ARG A N 10
ATOM 15454 C CA . ARG A 1 49 ? -3.239 -12.347 -3.087 1.00 35.10 49 ARG A CA 10
ATOM 15455 C C . ARG A 1 49 ? -3.022 -12.124 -1.577 1.00 52.34 49 ARG A C 10
ATOM 15456 O O . ARG A 1 49 ? -3.007 -13.084 -0.803 1.00 62.24 49 ARG A O 10
ATOM 15477 N N . ASP A 1 50 ? -2.837 -10.857 -1.173 1.00 55.30 50 ASP A N 10
ATOM 15478 C CA . ASP A 1 50 ? -2.807 -10.448 0.240 1.00 33.42 50 ASP A CA 10
ATOM 15479 C C . ASP A 1 50 ? -3.581 -9.129 0.384 1.00 31.51 50 ASP A C 10
ATOM 15480 O O . ASP A 1 50 ? -3.128 -8.085 -0.071 1.00 13.00 50 ASP A O 10
ATOM 15489 N N . GLU A 1 51 ? -4.736 -9.178 1.039 1.00 1.44 51 GLU A N 10
ATOM 15490 C CA . GLU A 1 51 ? -5.647 -8.024 1.160 1.00 51.02 51 GLU A CA 10
ATOM 15491 C C . GLU A 1 51 ? -5.511 -7.396 2.555 1.00 34.11 51 GLU A C 10
ATOM 15492 O O . GLU A 1 51 ? -5.670 -8.086 3.565 1.00 44.44 51 GLU A O 10
ATOM 15504 N N . ILE A 1 52 ? -5.177 -6.100 2.602 1.00 10.52 52 ILE A N 10
ATOM 15505 C CA . ILE A 1 52 ? -5.089 -5.312 3.844 1.00 22.43 52 ILE A CA 10
ATOM 15506 C C . ILE A 1 52 ? -5.857 -3.999 3.624 1.00 43.11 52 ILE A C 10
ATOM 15507 O O . ILE A 1 52 ? -5.397 -3.135 2.879 1.00 25.31 52 ILE A O 10
ATOM 15523 N N . ARG A 1 53 ? -7.038 -3.854 4.247 1.00 50.51 53 ARG A N 10
ATOM 15524 C CA . ARG A 1 53 ? -7.870 -2.640 4.111 1.00 34.55 53 ARG A CA 10
ATOM 15525 C C . ARG A 1 53 ? -7.714 -1.761 5.365 1.00 11.01 53 ARG A C 10
ATOM 15526 O O . ARG A 1 53 ? -7.620 -2.274 6.486 1.00 23.21 53 ARG A O 10
ATOM 15547 N N . VAL A 1 54 ? -7.694 -0.444 5.151 1.00 3.21 54 VAL A N 10
ATOM 15548 C CA . VAL A 1 54 ? -7.664 0.590 6.210 1.00 45.04 54 VAL A CA 10
ATOM 15549 C C . VAL A 1 54 ? -8.576 1.744 5.786 1.00 13.25 54 VAL A C 10
ATOM 15550 O O . VAL A 1 54 ? -8.785 1.951 4.588 1.00 23.23 54 VAL A O 10
ATOM 15563 N N . ARG A 1 55 ? -9.149 2.469 6.759 1.00 3.21 55 ARG A N 10
ATOM 15564 C CA . ARG A 1 55 ? -10.044 3.608 6.478 1.00 21.34 55 ARG A CA 10
ATOM 15565 C C . ARG A 1 55 ? -9.324 4.942 6.769 1.00 65.11 55 ARG A C 10
ATOM 15566 O O . ARG A 1 55 ? -9.044 5.722 5.852 1.00 14.22 55 ARG A O 10
ATOM 15587 N N . ASN A 1 56 ? -9.035 5.200 8.059 1.00 42.14 56 ASN A N 10
ATOM 15588 C CA . ASN A 1 56 ? -8.292 6.398 8.513 1.00 31.13 56 ASN A CA 10
ATOM 15589 C C . ASN A 1 56 ? -6.977 5.963 9.178 1.00 30.31 56 ASN A C 10
ATOM 15590 O O . ASN A 1 56 ? -6.972 5.481 10.315 1.00 74.24 56 ASN A O 10
ATOM 15601 N N . ILE A 1 57 ? -5.866 6.125 8.442 1.00 40.22 57 ILE A N 10
ATOM 15602 C CA . ILE A 1 57 ? -4.503 5.803 8.920 1.00 43.11 57 ILE A CA 10
ATOM 15603 C C . ILE A 1 57 ? -3.640 7.077 8.960 1.00 41.40 57 ILE A C 10
ATOM 15604 O O . ILE A 1 57 ? -3.411 7.700 7.930 1.00 71.33 57 ILE A O 10
ATOM 15620 N N . SER A 1 58 ? -3.158 7.435 10.167 1.00 61.24 58 SER A N 10
ATOM 15621 C CA . SER A 1 58 ? -2.412 8.696 10.423 1.00 10.22 58 SER A CA 10
ATOM 15622 C C . SER A 1 58 ? -1.042 8.735 9.683 1.00 4.43 58 SER A C 10
ATOM 15623 O O . SER A 1 58 ? -0.662 7.759 9.050 1.00 52.13 58 SER A O 10
ATOM 15631 N N . LYS A 1 59 ? -0.298 9.861 9.804 1.00 54.13 59 LYS A N 10
ATOM 15632 C CA . LYS A 1 59 ? 0.905 10.150 8.964 1.00 45.24 59 LYS A CA 10
ATOM 15633 C C . LYS A 1 59 ? 2.024 9.076 9.117 1.00 2.23 59 LYS A C 10
ATOM 15634 O O . LYS A 1 59 ? 2.722 8.751 8.152 1.00 70.44 59 LYS A O 10
ATOM 15653 N N . GLU A 1 60 ? 2.209 8.556 10.339 1.00 23.42 60 GLU A N 10
ATOM 15654 C CA . GLU A 1 60 ? 3.165 7.458 10.611 1.00 10.31 60 GLU A CA 10
ATOM 15655 C C . GLU A 1 60 ? 2.480 6.090 10.455 1.00 3.33 60 GLU A C 10
ATOM 15656 O O . GLU A 1 60 ? 3.114 5.102 10.074 1.00 53.15 60 GLU A O 10
ATOM 15668 N N . GLU A 1 61 ? 1.175 6.053 10.773 1.00 24.11 61 GLU A N 10
ATOM 15669 C CA . GLU A 1 61 ? 0.362 4.821 10.757 1.00 0.23 61 GLU A CA 10
ATOM 15670 C C . GLU A 1 61 ? 0.161 4.289 9.319 1.00 2.52 61 GLU A C 10
ATOM 15671 O O . GLU A 1 61 ? 0.043 3.081 9.108 1.00 51.31 61 GLU A O 10
ATOM 15683 N N . LEU A 1 62 ? 0.176 5.196 8.328 1.00 63.12 62 LEU A N 10
ATOM 15684 C CA . LEU A 1 62 ? 0.042 4.832 6.910 1.00 54.03 62 LEU A CA 10
ATOM 15685 C C . LEU A 1 62 ? 1.308 4.114 6.415 1.00 13.14 62 LEU A C 10
ATOM 15686 O O . LEU A 1 62 ? 1.254 3.290 5.498 1.00 2.23 62 LEU A O 10
ATOM 15702 N N . LYS A 1 63 ? 2.447 4.431 7.068 1.00 61.33 63 LYS A N 10
ATOM 15703 C CA . LYS A 1 63 ? 3.739 3.796 6.783 1.00 64.51 63 LYS A CA 10
ATOM 15704 C C . LYS A 1 63 ? 3.732 2.328 7.244 1.00 41.20 63 LYS A C 10
ATOM 15705 O O . LYS A 1 63 ? 4.538 1.530 6.774 1.00 42.25 63 LYS A O 10
ATOM 15724 N N . LYS A 1 64 ? 2.810 1.984 8.166 1.00 10.30 64 LYS A N 10
ATOM 15725 C CA . LYS A 1 64 ? 2.632 0.608 8.647 1.00 13.44 64 LYS A CA 10
ATOM 15726 C C . LYS A 1 64 ? 2.017 -0.273 7.541 1.00 31.34 64 LYS A C 10
ATOM 15727 O O . LYS A 1 64 ? 2.173 -1.491 7.560 1.00 33.33 64 LYS A O 10
ATOM 15746 N N . LEU A 1 65 ? 1.342 0.365 6.553 1.00 73.35 65 LEU A N 10
ATOM 15747 C CA . LEU A 1 65 ? 0.771 -0.337 5.379 1.00 71.43 65 LEU A CA 10
ATOM 15748 C C . LEU A 1 65 ? 1.887 -0.837 4.462 1.00 33.32 65 LEU A C 10
ATOM 15749 O O . LEU A 1 65 ? 1.959 -2.027 4.151 1.00 0.32 65 LEU A O 10
ATOM 15765 N N . LEU A 1 66 ? 2.770 0.091 4.060 1.00 42.23 66 LEU A N 10
ATOM 15766 C CA . LEU A 1 66 ? 3.926 -0.221 3.203 1.00 64.42 66 LEU A CA 10
ATOM 15767 C C . LEU A 1 66 ? 4.972 -1.061 3.956 1.00 33.41 66 LEU A C 10
ATOM 15768 O O . LEU A 1 66 ? 5.809 -1.723 3.338 1.00 60.31 66 LEU A O 10
ATOM 15784 N N . GLU A 1 67 ? 4.902 -1.027 5.301 1.00 71.31 67 GLU A N 10
ATOM 15785 C CA . GLU A 1 67 ? 5.691 -1.889 6.167 1.00 55.15 67 GLU A CA 10
ATOM 15786 C C . GLU A 1 67 ? 5.205 -3.344 6.046 1.00 15.13 67 GLU A C 10
ATOM 15787 O O . GLU A 1 67 ? 6.017 -4.251 5.933 1.00 23.11 67 GLU A O 10
ATOM 15799 N N . ARG A 1 68 ? 3.868 -3.547 6.051 1.00 14.42 68 ARG A N 10
ATOM 15800 C CA . ARG A 1 68 ? 3.266 -4.886 5.859 1.00 22.55 68 ARG A CA 10
ATOM 15801 C C . ARG A 1 68 ? 3.672 -5.480 4.501 1.00 3.54 68 ARG A C 10
ATOM 15802 O O . ARG A 1 68 ? 3.908 -6.682 4.390 1.00 23.55 68 ARG A O 10
ATOM 15823 N N . ILE A 1 69 ? 3.754 -4.603 3.489 1.00 4.32 69 ILE A N 10
ATOM 15824 C CA . ILE A 1 69 ? 4.148 -4.960 2.118 1.00 3.43 69 ILE A CA 10
ATOM 15825 C C . ILE A 1 69 ? 5.599 -5.458 2.083 1.00 54.32 69 ILE A C 10
ATOM 15826 O O . ILE A 1 69 ? 5.874 -6.508 1.493 1.00 35.43 69 ILE A O 10
ATOM 15842 N N . ARG A 1 70 ? 6.513 -4.712 2.756 1.00 23.12 70 ARG A N 10
ATOM 15843 C CA . ARG A 1 70 ? 7.951 -5.046 2.750 1.00 3.13 70 ARG A CA 10
ATOM 15844 C C . ARG A 1 70 ? 8.183 -6.415 3.408 1.00 40.14 70 ARG A C 10
ATOM 15845 O O . ARG A 1 70 ? 9.050 -7.161 2.969 1.00 31.24 70 ARG A O 10
ATOM 15866 N N . GLU A 1 71 ? 7.344 -6.745 4.424 1.00 4.13 71 GLU A N 10
ATOM 15867 C CA . GLU A 1 71 ? 7.387 -8.051 5.101 1.00 44.02 71 GLU A CA 10
ATOM 15868 C C . GLU A 1 71 ? 7.147 -9.175 4.089 1.00 24.42 71 GLU A C 10
ATOM 15869 O O . GLU A 1 71 ? 7.819 -10.202 4.140 1.00 52.42 71 GLU A O 10
ATOM 15881 N N . LYS A 1 72 ? 6.190 -8.944 3.155 1.00 42.51 72 LYS A N 10
ATOM 15882 C CA . LYS A 1 72 ? 5.767 -9.965 2.182 1.00 63.13 72 LYS A CA 10
ATOM 15883 C C . LYS A 1 72 ? 6.847 -10.135 1.116 1.00 45.14 72 LYS A C 10
ATOM 15884 O O . LYS A 1 72 ? 7.290 -11.243 0.873 1.00 44.35 72 LYS A O 10
ATOM 15903 N N . ILE A 1 73 ? 7.316 -9.002 0.544 1.00 31.13 73 ILE A N 10
ATOM 15904 C CA . ILE A 1 73 ? 8.266 -9.016 -0.593 1.00 42.45 73 ILE A CA 10
ATOM 15905 C C . ILE A 1 73 ? 9.629 -9.639 -0.183 1.00 71.42 73 ILE A C 10
ATOM 15906 O O . ILE A 1 73 ? 10.280 -10.299 -1.000 1.00 74.12 73 ILE A O 10
ATOM 15922 N N . GLU A 1 74 ? 10.018 -9.437 1.102 1.00 2.00 74 GLU A N 10
ATOM 15923 C CA . GLU A 1 74 ? 11.256 -10.011 1.686 1.00 1.13 74 GLU A CA 10
ATOM 15924 C C . GLU A 1 74 ? 11.058 -11.498 2.045 1.00 72.32 74 GLU A C 10
ATOM 15925 O O . GLU A 1 74 ? 11.962 -12.312 1.837 1.00 74.52 74 GLU A O 10
ATOM 15937 N N . ARG A 1 75 ? 9.855 -11.837 2.563 1.00 44.22 75 ARG A N 10
ATOM 15938 C CA . ARG A 1 75 ? 9.488 -13.220 2.944 1.00 24.23 75 ARG A CA 10
ATOM 15939 C C . ARG A 1 75 ? 9.480 -14.151 1.715 1.00 52.53 75 ARG A C 10
ATOM 15940 O O . ARG A 1 75 ? 9.961 -15.292 1.775 1.00 10.55 75 ARG A O 10
ATOM 15961 N N . GLU A 1 76 ? 8.931 -13.637 0.602 1.00 20.10 76 GLU A N 10
ATOM 15962 C CA . GLU A 1 76 ? 8.852 -14.367 -0.666 1.00 5.31 76 GLU A CA 10
ATOM 15963 C C . GLU A 1 76 ? 10.251 -14.517 -1.271 1.00 61.21 76 GLU A C 10
ATOM 15964 O O . GLU A 1 76 ? 10.625 -15.595 -1.748 1.00 15.45 76 GLU A O 10
ATOM 15976 N N . GLY A 1 77 ? 11.016 -13.401 -1.260 1.00 63.41 77 GLY A N 10
ATOM 15977 C CA . GLY A 1 77 ? 12.334 -13.343 -1.892 1.00 73.45 77 GLY A CA 10
ATOM 15978 C C . GLY A 1 77 ? 12.258 -13.019 -3.385 1.00 62.44 77 GLY A C 10
ATOM 15979 O O . GLY A 1 77 ? 13.221 -12.493 -3.954 1.00 31.02 77 GLY A O 10
ATOM 15983 N N . SER A 1 78 ? 11.103 -13.338 -4.003 1.00 22.15 78 SER A N 10
ATOM 15984 C CA . SER A 1 78 ? 10.837 -13.108 -5.426 1.00 55.13 78 SER A CA 10
ATOM 15985 C C . SER A 1 78 ? 10.608 -11.616 -5.706 1.00 15.45 78 SER A C 10
ATOM 15986 O O . SER A 1 78 ? 9.875 -10.946 -4.966 1.00 2.24 78 SER A O 10
ATOM 15994 N N . SER A 1 79 ? 11.235 -11.117 -6.784 1.00 42.13 79 SER A N 10
ATOM 15995 C CA . SER A 1 79 ? 11.132 -9.712 -7.225 1.00 14.42 79 SER A CA 10
ATOM 15996 C C . SER A 1 79 ? 9.764 -9.417 -7.887 1.00 51.14 79 SER A C 10
ATOM 15997 O O . SER A 1 79 ? 9.359 -8.250 -7.983 1.00 4.54 79 SER A O 10
ATOM 16005 N N . GLU A 1 80 ? 9.076 -10.488 -8.342 1.00 72.12 80 GLU A N 10
ATOM 16006 C CA . GLU A 1 80 ? 7.787 -10.390 -9.040 1.00 21.31 80 GLU A CA 10
ATOM 16007 C C . GLU A 1 80 ? 6.674 -10.021 -8.034 1.00 52.14 80 GLU A C 10
ATOM 16008 O O . GLU A 1 80 ? 6.008 -10.894 -7.462 1.00 43.42 80 GLU A O 10
ATOM 16020 N N . VAL A 1 81 ? 6.536 -8.710 -7.784 1.00 53.20 81 VAL A N 10
ATOM 16021 C CA . VAL A 1 81 ? 5.596 -8.157 -6.796 1.00 72.45 81 VAL A CA 10
ATOM 16022 C C . VAL A 1 81 ? 4.723 -7.064 -7.455 1.00 24.13 81 VAL A C 10
ATOM 16023 O O . VAL A 1 81 ? 5.192 -6.337 -8.348 1.00 13.31 81 VAL A O 10
ATOM 16036 N N . GLU A 1 82 ? 3.455 -6.980 -7.029 1.00 35.04 82 GLU A N 10
ATOM 16037 C CA . GLU A 1 82 ? 2.467 -6.031 -7.572 1.00 63.21 82 GLU A CA 10
ATOM 16038 C C . GLU A 1 82 ? 1.559 -5.517 -6.440 1.00 24.54 82 GLU A C 10
ATOM 16039 O O . GLU A 1 82 ? 0.717 -6.259 -5.937 1.00 54.33 82 GLU A O 10
ATOM 16051 N N . VAL A 1 83 ? 1.728 -4.252 -6.041 1.00 1.22 83 VAL A N 10
ATOM 16052 C CA . VAL A 1 83 ? 0.894 -3.615 -5.013 1.00 54.45 83 VAL A CA 10
ATOM 16053 C C . VAL A 1 83 ? -0.182 -2.753 -5.689 1.00 63.12 83 VAL A C 10
ATOM 16054 O O . VAL A 1 83 ? 0.129 -1.751 -6.336 1.00 41.31 83 VAL A O 10
ATOM 16067 N N . ASN A 1 84 ? -1.442 -3.156 -5.519 1.00 52.43 84 ASN A N 10
ATOM 16068 C CA . ASN A 1 84 ? -2.602 -2.475 -6.090 1.00 13.42 84 ASN A CA 10
ATOM 16069 C C . ASN A 1 84 ? -3.251 -1.667 -4.965 1.00 13.00 84 ASN A C 10
ATOM 16070 O O . ASN A 1 84 ? -3.860 -2.237 -4.056 1.00 52.45 84 ASN A O 10
ATOM 16081 N N . VAL A 1 85 ? -3.082 -0.344 -5.016 1.00 63.42 85 VAL A N 10
ATOM 16082 C CA . VAL A 1 85 ? -3.635 0.576 -4.018 1.00 71.45 85 VAL A CA 10
ATOM 16083 C C . VAL A 1 85 ? -4.963 1.136 -4.541 1.00 2.32 85 VAL A C 10
ATOM 16084 O O . VAL A 1 85 ? -4.977 1.917 -5.484 1.00 34.30 85 VAL A O 10
ATOM 16097 N N . HIS A 1 86 ? -6.072 0.686 -3.950 1.00 74.10 86 HIS A N 10
ATOM 16098 C CA . HIS A 1 86 ? -7.422 1.156 -4.284 1.00 43.21 86 HIS A CA 10
ATOM 16099 C C . HIS A 1 86 ? -7.798 2.246 -3.266 1.00 12.15 86 HIS A C 10
ATOM 16100 O O . HIS A 1 86 ? -7.389 2.167 -2.109 1.00 65.21 86 HIS A O 10
ATOM 16115 N N . SER A 1 87 ? -8.541 3.266 -3.696 1.00 44.54 87 SER A N 10
ATOM 16116 C CA . SER A 1 87 ? -8.927 4.399 -2.841 1.00 44.24 87 SER A CA 10
ATOM 16117 C C . SER A 1 87 ? -10.124 5.109 -3.479 1.00 72.53 87 SER A C 10
ATOM 16118 O O . SER A 1 87 ? -9.969 5.758 -4.523 1.00 1.25 87 SER A O 10
ATOM 16126 N N . GLY A 1 88 ? -11.316 4.969 -2.858 1.00 11.54 88 GLY A N 10
ATOM 16127 C CA . GLY A 1 88 ? -12.567 5.480 -3.424 1.00 52.23 88 GLY A CA 10
ATOM 16128 C C . GLY A 1 88 ? -12.979 4.704 -4.677 1.00 40.43 88 GLY A C 10
ATOM 16129 O O . GLY A 1 88 ? -13.604 3.643 -4.576 1.00 62.25 88 GLY A O 10
ATOM 16133 N N . GLY A 1 89 ? -12.587 5.229 -5.854 1.00 33.14 89 GLY A N 10
ATOM 16134 C CA . GLY A 1 89 ? -12.771 4.550 -7.149 1.00 1.50 89 GLY A CA 10
ATOM 16135 C C . GLY A 1 89 ? -11.501 4.580 -8.001 1.00 64.55 89 GLY A C 10
ATOM 16136 O O . GLY A 1 89 ? -11.503 4.110 -9.143 1.00 31.11 89 GLY A O 10
ATOM 16140 N N . GLN A 1 90 ? -10.410 5.145 -7.440 1.00 2.04 90 GLN A N 10
ATOM 16141 C CA . GLN A 1 90 ? -9.086 5.211 -8.097 1.00 73.30 90 GLN A CA 10
ATOM 16142 C C . GLN A 1 90 ? -8.217 4.020 -7.667 1.00 63.21 90 GLN A C 10
ATOM 16143 O O . GLN A 1 90 ? -8.306 3.567 -6.526 1.00 15.42 90 GLN A O 10
ATOM 16157 N N . THR A 1 91 ? -7.370 3.518 -8.583 1.00 75.55 91 THR A N 10
ATOM 16158 C CA . THR A 1 91 ? -6.442 2.413 -8.299 1.00 65.21 91 THR A CA 10
ATOM 16159 C C . THR A 1 91 ? -5.094 2.649 -9.002 1.00 24.24 91 THR A C 10
ATOM 16160 O O . THR A 1 91 ? -5.054 2.937 -10.203 1.00 50.24 91 THR A O 10
ATOM 16171 N N . TRP A 1 92 ? -4.005 2.534 -8.226 1.00 31.44 92 TRP A N 10
ATOM 16172 C CA . TRP A 1 92 ? -2.626 2.645 -8.711 1.00 63.00 92 TRP A CA 10
ATOM 16173 C C . TRP A 1 92 ? -1.961 1.270 -8.603 1.00 75.31 92 TRP A C 10
ATOM 16174 O O . TRP A 1 92 ? -1.801 0.737 -7.498 1.00 3.41 92 TRP A O 10
ATOM 16195 N N . THR A 1 93 ? -1.594 0.689 -9.749 1.00 11.12 93 THR A N 10
ATOM 16196 C CA . THR A 1 93 ? -0.954 -0.626 -9.804 1.00 43.50 93 THR A CA 10
ATOM 16197 C C . THR A 1 93 ? 0.578 -0.456 -9.926 1.00 23.50 93 THR A C 10
ATOM 16198 O O . THR A 1 93 ? 1.098 -0.128 -10.996 1.00 32.25 93 THR A O 10
ATOM 16209 N N . PHE A 1 94 ? 1.287 -0.649 -8.802 1.00 52.31 94 PHE A N 10
ATOM 16210 C CA . PHE A 1 94 ? 2.757 -0.622 -8.760 1.00 53.21 94 PHE A CA 10
ATOM 16211 C C . PHE A 1 94 ? 3.263 -2.054 -8.964 1.00 71.12 94 PHE A C 10
ATOM 16212 O O . PHE A 1 94 ? 3.142 -2.887 -8.073 1.00 0.42 94 PHE A O 10
ATOM 16229 N N . ASN A 1 95 ? 3.819 -2.335 -10.139 1.00 12.23 95 ASN A N 10
ATOM 16230 C CA . ASN A 1 95 ? 4.295 -3.684 -10.505 1.00 73.30 95 ASN A CA 10
ATOM 16231 C C . ASN A 1 95 ? 5.736 -3.584 -11.012 1.00 53.51 95 ASN A C 10
ATOM 16232 O O . ASN A 1 95 ? 6.017 -2.827 -11.950 1.00 1.45 95 ASN A O 10
ATOM 16243 N N . GLU A 1 96 ? 6.652 -4.318 -10.352 1.00 52.22 96 GLU A N 10
ATOM 16244 C CA . GLU A 1 96 ? 8.089 -4.305 -10.691 1.00 33.43 96 GLU A CA 10
ATOM 16245 C C . GLU A 1 96 ? 8.342 -5.084 -11.990 1.00 13.41 96 GLU A C 10
ATOM 16246 O O . GLU A 1 96 ? 7.548 -5.952 -12.366 1.00 53.32 96 GLU A O 10
ATOM 16258 N N . LYS A 1 97 ? 9.454 -4.749 -12.657 1.00 73.43 97 LYS A N 10
ATOM 16259 C CA . LYS A 1 97 ? 9.808 -5.263 -13.991 1.00 35.43 97 LYS A CA 10
ATOM 16260 C C . LYS A 1 97 ? 10.307 -6.726 -13.903 1.00 4.21 97 LYS A C 10
ATOM 16261 O O . LYS A 1 97 ? 11.492 -6.950 -13.600 1.00 10.44 97 LYS A O 10
ATOM 16281 N N . MET A 1 1 ? 39.582 8.924 -12.123 1.00 33.02 1 MET A N 11
ATOM 16282 C CA . MET A 1 1 ? 39.087 10.258 -12.540 1.00 53.34 1 MET A CA 11
ATOM 16283 C C . MET A 1 1 ? 39.321 10.465 -14.053 1.00 24.50 1 MET A C 11
ATOM 16284 O O . MET A 1 1 ? 39.979 9.641 -14.706 1.00 62.22 1 MET A O 11
ATOM 16300 N N . GLY A 1 2 ? 38.760 11.561 -14.604 1.00 75.31 2 GLY A N 11
ATOM 16301 C CA . GLY A 1 2 ? 38.988 11.956 -15.999 1.00 53.43 2 GLY A CA 11
ATOM 16302 C C . GLY A 1 2 ? 38.005 11.333 -16.974 1.00 15.41 2 GLY A C 11
ATOM 16303 O O . GLY A 1 2 ? 37.294 12.042 -17.696 1.00 21.23 2 GLY A O 11
ATOM 16307 N N . HIS A 1 3 ? 37.963 9.993 -16.982 1.00 14.21 3 HIS A N 11
ATOM 16308 C CA . HIS A 1 3 ? 37.232 9.198 -17.989 1.00 0.43 3 HIS A CA 11
ATOM 16309 C C . HIS A 1 3 ? 35.772 8.938 -17.546 1.00 71.33 3 HIS A C 11
ATOM 16310 O O . HIS A 1 3 ? 35.299 7.798 -17.595 1.00 75.13 3 HIS A O 11
ATOM 16325 N N . HIS A 1 4 ? 35.045 10.009 -17.146 1.00 54.34 4 HIS A N 11
ATOM 16326 C CA . HIS A 1 4 ? 33.653 9.885 -16.650 1.00 21.12 4 HIS A CA 11
ATOM 16327 C C . HIS A 1 4 ? 32.697 9.386 -17.750 1.00 4.33 4 HIS A C 11
ATOM 16328 O O . HIS A 1 4 ? 31.618 8.885 -17.442 1.00 72.40 4 HIS A O 11
ATOM 16343 N N . HIS A 1 5 ? 33.089 9.545 -19.033 1.00 3.12 5 HIS A N 11
ATOM 16344 C CA . HIS A 1 5 ? 32.377 8.901 -20.144 1.00 50.43 5 HIS A CA 11
ATOM 16345 C C . HIS A 1 5 ? 32.710 7.391 -20.114 1.00 21.11 5 HIS A C 11
ATOM 16346 O O . HIS A 1 5 ? 33.888 7.002 -20.140 1.00 30.13 5 HIS A O 11
ATOM 16361 N N . HIS A 1 6 ? 31.678 6.552 -19.994 1.00 60.04 6 HIS A N 11
ATOM 16362 C CA . HIS A 1 6 ? 31.834 5.106 -19.748 1.00 44.33 6 HIS A CA 11
ATOM 16363 C C . HIS A 1 6 ? 30.968 4.298 -20.716 1.00 71.32 6 HIS A C 11
ATOM 16364 O O . HIS A 1 6 ? 29.811 4.655 -20.971 1.00 73.31 6 HIS A O 11
ATOM 16379 N N . HIS A 1 7 ? 31.543 3.204 -21.247 1.00 12.24 7 HIS A N 11
ATOM 16380 C CA . HIS A 1 7 ? 30.834 2.277 -22.146 1.00 71.24 7 HIS A CA 11
ATOM 16381 C C . HIS A 1 7 ? 29.780 1.477 -21.356 1.00 51.04 7 HIS A C 11
ATOM 16382 O O . HIS A 1 7 ? 29.986 1.168 -20.176 1.00 64.20 7 HIS A O 11
ATOM 16397 N N . HIS A 1 8 ? 28.644 1.176 -21.999 1.00 63.24 8 HIS A N 11
ATOM 16398 C CA . HIS A 1 8 ? 27.536 0.417 -21.381 1.00 2.32 8 HIS A CA 11
ATOM 16399 C C . HIS A 1 8 ? 26.992 -0.605 -22.383 1.00 3.33 8 HIS A C 11
ATOM 16400 O O . HIS A 1 8 ? 26.649 -0.250 -23.519 1.00 11.44 8 HIS A O 11
ATOM 16415 N N . GLU A 1 9 ? 26.942 -1.869 -21.944 1.00 41.31 9 GLU A N 11
ATOM 16416 C CA . GLU A 1 9 ? 26.427 -2.995 -22.731 1.00 74.42 9 GLU A CA 11
ATOM 16417 C C . GLU A 1 9 ? 24.900 -2.874 -22.874 1.00 74.11 9 GLU A C 11
ATOM 16418 O O . GLU A 1 9 ? 24.374 -2.794 -23.985 1.00 32.41 9 GLU A O 11
ATOM 16430 N N . ASN A 1 10 ? 24.225 -2.835 -21.717 1.00 64.21 10 ASN A N 11
ATOM 16431 C CA . ASN A 1 10 ? 22.767 -2.759 -21.614 1.00 35.02 10 ASN A CA 11
ATOM 16432 C C . ASN A 1 10 ? 22.395 -2.262 -20.210 1.00 62.05 10 ASN A C 11
ATOM 16433 O O . ASN A 1 10 ? 22.798 -2.877 -19.210 1.00 73.22 10 ASN A O 11
ATOM 16444 N N . LEU A 1 11 ? 21.661 -1.140 -20.132 1.00 34.24 11 LEU A N 11
ATOM 16445 C CA . LEU A 1 11 ? 21.117 -0.646 -18.860 1.00 11.23 11 LEU A CA 11
ATOM 16446 C C . LEU A 1 11 ? 19.802 -1.391 -18.584 1.00 23.15 11 LEU A C 11
ATOM 16447 O O . LEU A 1 11 ? 18.731 -0.993 -19.050 1.00 24.41 11 LEU A O 11
ATOM 16463 N N . TYR A 1 12 ? 19.918 -2.517 -17.880 1.00 53.41 12 TYR A N 11
ATOM 16464 C CA . TYR A 1 12 ? 18.772 -3.303 -17.425 1.00 45.44 12 TYR A CA 11
ATOM 16465 C C . TYR A 1 12 ? 19.075 -3.892 -16.051 1.00 61.32 12 TYR A C 11
ATOM 16466 O O . TYR A 1 12 ? 20.198 -4.334 -15.787 1.00 3.22 12 TYR A O 11
ATOM 16484 N N . PHE A 1 13 ? 18.052 -3.902 -15.192 1.00 43.33 13 PHE A N 11
ATOM 16485 C CA . PHE A 1 13 ? 18.104 -4.509 -13.861 1.00 43.15 13 PHE A CA 11
ATOM 16486 C C . PHE A 1 13 ? 16.696 -4.954 -13.454 1.00 4.05 13 PHE A C 11
ATOM 16487 O O . PHE A 1 13 ? 15.692 -4.502 -14.037 1.00 1.34 13 PHE A O 11
ATOM 16504 N N . GLN A 1 14 ? 16.630 -5.838 -12.455 1.00 41.31 14 GLN A N 11
ATOM 16505 C CA . GLN A 1 14 ? 15.373 -6.272 -11.833 1.00 64.13 14 GLN A CA 11
ATOM 16506 C C . GLN A 1 14 ? 15.330 -5.773 -10.387 1.00 43.33 14 GLN A C 11
ATOM 16507 O O . GLN A 1 14 ? 16.242 -6.068 -9.601 1.00 4.32 14 GLN A O 11
ATOM 16521 N N . SER A 1 15 ? 14.286 -5.003 -10.063 1.00 12.00 15 SER A N 11
ATOM 16522 C CA . SER A 1 15 ? 14.013 -4.532 -8.708 1.00 75.30 15 SER A CA 11
ATOM 16523 C C . SER A 1 15 ? 13.566 -5.742 -7.866 1.00 64.43 15 SER A C 11
ATOM 16524 O O . SER A 1 15 ? 12.516 -6.341 -8.115 1.00 64.15 15 SER A O 11
ATOM 16532 N N . HIS A 1 16 ? 14.425 -6.116 -6.914 1.00 62.40 16 HIS A N 11
ATOM 16533 C CA . HIS A 1 16 ? 14.340 -7.393 -6.175 1.00 24.14 16 HIS A CA 11
ATOM 16534 C C . HIS A 1 16 ? 14.300 -7.135 -4.650 1.00 23.33 16 HIS A C 11
ATOM 16535 O O . HIS A 1 16 ? 14.097 -8.064 -3.859 1.00 43.11 16 HIS A O 11
ATOM 16550 N N . MET A 1 17 ? 14.455 -5.855 -4.259 1.00 61.04 17 MET A N 11
ATOM 16551 C CA . MET A 1 17 ? 14.627 -5.438 -2.855 1.00 44.43 17 MET A CA 11
ATOM 16552 C C . MET A 1 17 ? 14.142 -3.986 -2.685 1.00 44.31 17 MET A C 11
ATOM 16553 O O . MET A 1 17 ? 14.160 -3.198 -3.643 1.00 23.11 17 MET A O 11
ATOM 16567 N N . THR A 1 18 ? 13.721 -3.650 -1.452 1.00 60.32 18 THR A N 11
ATOM 16568 C CA . THR A 1 18 ? 13.295 -2.302 -1.070 1.00 72.44 18 THR A CA 11
ATOM 16569 C C . THR A 1 18 ? 14.465 -1.288 -1.176 1.00 73.02 18 THR A C 11
ATOM 16570 O O . THR A 1 18 ? 15.320 -1.203 -0.285 1.00 32.10 18 THR A O 11
ATOM 16581 N N . ASP A 1 19 ? 14.515 -0.569 -2.304 1.00 70.44 19 ASP A N 11
ATOM 16582 C CA . ASP A 1 19 ? 15.509 0.490 -2.549 1.00 55.30 19 ASP A CA 11
ATOM 16583 C C . ASP A 1 19 ? 14.831 1.608 -3.346 1.00 33.33 19 ASP A C 11
ATOM 16584 O O . ASP A 1 19 ? 14.604 1.453 -4.554 1.00 25.01 19 ASP A O 11
ATOM 16593 N N . GLU A 1 20 ? 14.417 2.679 -2.627 1.00 41.02 20 GLU A N 11
ATOM 16594 C CA . GLU A 1 20 ? 13.726 3.866 -3.201 1.00 31.03 20 GLU A CA 11
ATOM 16595 C C . GLU A 1 20 ? 12.321 3.461 -3.772 1.00 15.22 20 GLU A C 11
ATOM 16596 O O . GLU A 1 20 ? 11.659 4.229 -4.476 1.00 42.22 20 GLU A O 11
ATOM 16608 N N . LEU A 1 21 ? 11.862 2.254 -3.374 1.00 32.04 21 LEU A N 11
ATOM 16609 C CA . LEU A 1 21 ? 10.646 1.606 -3.899 1.00 3.21 21 LEU A CA 11
ATOM 16610 C C . LEU A 1 21 ? 9.444 2.005 -3.029 1.00 50.25 21 LEU A C 11
ATOM 16611 O O . LEU A 1 21 ? 8.430 2.477 -3.543 1.00 2.23 21 LEU A O 11
ATOM 16627 N N . LEU A 1 22 ? 9.591 1.825 -1.699 1.00 44.55 22 LEU A N 11
ATOM 16628 C CA . LEU A 1 22 ? 8.521 2.092 -0.715 1.00 70.42 22 LEU A CA 11
ATOM 16629 C C . LEU A 1 22 ? 8.091 3.557 -0.724 1.00 61.12 22 LEU A C 11
ATOM 16630 O O . LEU A 1 22 ? 6.916 3.860 -0.504 1.00 23.51 22 LEU A O 11
ATOM 16646 N N . GLU A 1 23 ? 9.076 4.439 -0.996 1.00 1.12 23 GLU A N 11
ATOM 16647 C CA . GLU A 1 23 ? 8.894 5.892 -1.094 1.00 71.21 23 GLU A CA 11
ATOM 16648 C C . GLU A 1 23 ? 7.718 6.233 -2.021 1.00 62.11 23 GLU A C 11
ATOM 16649 O O . GLU A 1 23 ? 6.848 7.002 -1.649 1.00 70.52 23 GLU A O 11
ATOM 16661 N N . ARG A 1 24 ? 7.689 5.548 -3.177 1.00 25.53 24 ARG A N 11
ATOM 16662 C CA . ARG A 1 24 ? 6.684 5.755 -4.241 1.00 31.42 24 ARG A CA 11
ATOM 16663 C C . ARG A 1 24 ? 5.249 5.540 -3.718 1.00 20.24 24 ARG A C 11
ATOM 16664 O O . ARG A 1 24 ? 4.320 6.256 -4.098 1.00 50.44 24 ARG A O 11
ATOM 16685 N N . LEU A 1 25 ? 5.101 4.551 -2.824 1.00 22.01 25 LEU A N 11
ATOM 16686 C CA . LEU A 1 25 ? 3.798 4.144 -2.280 1.00 74.12 25 LEU A CA 11
ATOM 16687 C C . LEU A 1 25 ? 3.438 5.033 -1.074 1.00 33.22 25 LEU A C 11
ATOM 16688 O O . LEU A 1 25 ? 2.278 5.408 -0.899 1.00 20.24 25 LEU A O 11
ATOM 16704 N N . ARG A 1 26 ? 4.470 5.398 -0.285 1.00 30.35 26 ARG A N 11
ATOM 16705 C CA . ARG A 1 26 ? 4.313 6.160 0.966 1.00 33.30 26 ARG A CA 11
ATOM 16706 C C . ARG A 1 26 ? 3.848 7.594 0.665 1.00 23.42 26 ARG A C 11
ATOM 16707 O O . ARG A 1 26 ? 3.002 8.129 1.379 1.00 1.31 26 ARG A O 11
ATOM 16728 N N . GLN A 1 27 ? 4.381 8.172 -0.432 1.00 44.15 27 GLN A N 11
ATOM 16729 C CA . GLN A 1 27 ? 3.997 9.514 -0.906 1.00 24.24 27 GLN A CA 11
ATOM 16730 C C . GLN A 1 27 ? 2.504 9.551 -1.281 1.00 74.32 27 GLN A C 11
ATOM 16731 O O . GLN A 1 27 ? 1.820 10.550 -1.031 1.00 61.25 27 GLN A O 11
ATOM 16745 N N . LEU A 1 28 ? 2.014 8.433 -1.854 1.00 22.35 28 LEU A N 11
ATOM 16746 C CA . LEU A 1 28 ? 0.605 8.273 -2.231 1.00 42.21 28 LEU A CA 11
ATOM 16747 C C . LEU A 1 28 ? -0.284 8.170 -0.977 1.00 3.24 28 LEU A C 11
ATOM 16748 O O . LEU A 1 28 ? -1.351 8.769 -0.934 1.00 12.32 28 LEU A O 11
ATOM 16764 N N . PHE A 1 29 ? 0.174 7.404 0.039 1.00 73.24 29 PHE A N 11
ATOM 16765 C CA . PHE A 1 29 ? -0.583 7.203 1.296 1.00 53.22 29 PHE A CA 11
ATOM 16766 C C . PHE A 1 29 ? -0.755 8.528 2.059 1.00 3.45 29 PHE A C 11
ATOM 16767 O O . PHE A 1 29 ? -1.816 8.784 2.626 1.00 4.34 29 PHE A O 11
ATOM 16784 N N . GLU A 1 30 ? 0.306 9.362 2.052 1.00 31.22 30 GLU A N 11
ATOM 16785 C CA . GLU A 1 30 ? 0.280 10.723 2.638 1.00 4.33 30 GLU A CA 11
ATOM 16786 C C . GLU A 1 30 ? -0.676 11.633 1.846 1.00 14.31 30 GLU A C 11
ATOM 16787 O O . GLU A 1 30 ? -1.393 12.460 2.417 1.00 12.12 30 GLU A O 11
ATOM 16799 N N . GLU A 1 31 ? -0.663 11.454 0.515 1.00 11.33 31 GLU A N 11
ATOM 16800 C CA . GLU A 1 31 ? -1.513 12.209 -0.417 1.00 61.12 31 GLU A CA 11
ATOM 16801 C C . GLU A 1 31 ? -2.999 11.849 -0.217 1.00 34.53 31 GLU A C 11
ATOM 16802 O O . GLU A 1 31 ? -3.858 12.703 -0.349 1.00 62.55 31 GLU A O 11
ATOM 16814 N N . LEU A 1 32 ? -3.277 10.583 0.139 1.00 51.13 32 LEU A N 11
ATOM 16815 C CA . LEU A 1 32 ? -4.650 10.091 0.413 1.00 63.13 32 LEU A CA 11
ATOM 16816 C C . LEU A 1 32 ? -5.028 10.315 1.903 1.00 72.41 32 LEU A C 11
ATOM 16817 O O . LEU A 1 32 ? -6.206 10.286 2.268 1.00 52.24 32 LEU A O 11
ATOM 16833 N N . HIS A 1 33 ? -4.013 10.537 2.753 1.00 64.03 33 HIS A N 11
ATOM 16834 C CA . HIS A 1 33 ? -4.183 10.758 4.211 1.00 72.15 33 HIS A CA 11
ATOM 16835 C C . HIS A 1 33 ? -5.084 11.975 4.516 1.00 35.52 33 HIS A C 11
ATOM 16836 O O . HIS A 1 33 ? -5.851 11.959 5.488 1.00 35.32 33 HIS A O 11
ATOM 16851 N N . GLU A 1 34 ? -4.986 13.012 3.667 1.00 40.13 34 GLU A N 11
ATOM 16852 C CA . GLU A 1 34 ? -5.741 14.268 3.849 1.00 62.41 34 GLU A CA 11
ATOM 16853 C C . GLU A 1 34 ? -7.253 14.092 3.576 1.00 0.31 34 GLU A C 11
ATOM 16854 O O . GLU A 1 34 ? -8.064 14.863 4.100 1.00 22.22 34 GLU A O 11
ATOM 16866 N N . ARG A 1 35 ? -7.628 13.077 2.763 1.00 72.12 35 ARG A N 11
ATOM 16867 C CA . ARG A 1 35 ? -9.048 12.838 2.398 1.00 63.33 35 ARG A CA 11
ATOM 16868 C C . ARG A 1 35 ? -9.668 11.743 3.288 1.00 21.14 35 ARG A C 11
ATOM 16869 O O . ARG A 1 35 ? -10.879 11.751 3.526 1.00 45.21 35 ARG A O 11
ATOM 16890 N N . GLY A 1 36 ? -8.820 10.816 3.790 1.00 25.30 36 GLY A N 11
ATOM 16891 C CA . GLY A 1 36 ? -9.258 9.747 4.705 1.00 52.43 36 GLY A CA 11
ATOM 16892 C C . GLY A 1 36 ? -10.250 8.762 4.080 1.00 31.52 36 GLY A C 11
ATOM 16893 O O . GLY A 1 36 ? -11.125 8.222 4.774 1.00 4.44 36 GLY A O 11
ATOM 16897 N N . THR A 1 37 ? -10.100 8.539 2.763 1.00 14.41 37 THR A N 11
ATOM 16898 C CA . THR A 1 37 ? -10.961 7.633 1.975 1.00 20.42 37 THR A CA 11
ATOM 16899 C C . THR A 1 37 ? -10.574 6.158 2.233 1.00 20.42 37 THR A C 11
ATOM 16900 O O . THR A 1 37 ? -9.532 5.887 2.849 1.00 33.12 37 THR A O 11
ATOM 16911 N N . GLU A 1 38 ? -11.409 5.212 1.747 1.00 14.12 38 GLU A N 11
ATOM 16912 C CA . GLU A 1 38 ? -11.128 3.777 1.868 1.00 41.51 38 GLU A CA 11
ATOM 16913 C C . GLU A 1 38 ? -9.965 3.377 0.926 1.00 75.41 38 GLU A C 11
ATOM 16914 O O . GLU A 1 38 ? -10.126 3.233 -0.288 1.00 4.34 38 GLU A O 11
ATOM 16926 N N . ILE A 1 39 ? -8.781 3.241 1.524 1.00 10.10 39 ILE A N 11
ATOM 16927 C CA . ILE A 1 39 ? -7.571 2.807 0.840 1.00 34.31 39 ILE A CA 11
ATOM 16928 C C . ILE A 1 39 ? -7.449 1.277 1.016 1.00 3.54 39 ILE A C 11
ATOM 16929 O O . ILE A 1 39 ? -7.158 0.788 2.115 1.00 24.13 39 ILE A O 11
ATOM 16945 N N . VAL A 1 40 ? -7.712 0.538 -0.075 1.00 63.54 40 VAL A N 11
ATOM 16946 C CA . VAL A 1 40 ? -7.644 -0.928 -0.103 1.00 23.13 40 VAL A CA 11
ATOM 16947 C C . VAL A 1 40 ? -6.337 -1.329 -0.788 1.00 24.41 40 VAL A C 11
ATOM 16948 O O . VAL A 1 40 ? -6.217 -1.232 -2.002 1.00 71.21 40 VAL A O 11
ATOM 16961 N N . VAL A 1 41 ? -5.351 -1.749 -0.001 1.00 11.33 41 VAL A N 11
ATOM 16962 C CA . VAL A 1 41 ? -4.037 -2.161 -0.510 1.00 42.23 41 VAL A CA 11
ATOM 16963 C C . VAL A 1 41 ? -3.955 -3.686 -0.498 1.00 72.34 41 VAL A C 11
ATOM 16964 O O . VAL A 1 41 ? -4.038 -4.301 0.571 1.00 2.30 41 VAL A O 11
ATOM 16977 N N . GLU A 1 42 ? -3.809 -4.294 -1.689 1.00 52.34 42 GLU A N 11
ATOM 16978 C CA . GLU A 1 42 ? -3.766 -5.752 -1.827 1.00 33.51 42 GLU A CA 11
ATOM 16979 C C . GLU A 1 42 ? -2.518 -6.189 -2.606 1.00 24.33 42 GLU A C 11
ATOM 16980 O O . GLU A 1 42 ? -2.371 -5.883 -3.800 1.00 25.44 42 GLU A O 11
ATOM 16992 N N . VAL A 1 43 ? -1.629 -6.908 -1.906 1.00 62.15 43 VAL A N 11
ATOM 16993 C CA . VAL A 1 43 ? -0.331 -7.359 -2.427 1.00 64.22 43 VAL A CA 11
ATOM 16994 C C . VAL A 1 43 ? -0.489 -8.729 -3.110 1.00 61.42 43 VAL A C 11
ATOM 16995 O O . VAL A 1 43 ? -0.825 -9.715 -2.451 1.00 62.11 43 VAL A O 11
ATOM 17008 N N . HIS A 1 44 ? -0.277 -8.766 -4.429 1.00 4.33 44 HIS A N 11
ATOM 17009 C CA . HIS A 1 44 ? -0.373 -9.993 -5.237 1.00 22.31 44 HIS A CA 11
ATOM 17010 C C . HIS A 1 44 ? 1.036 -10.561 -5.475 1.00 70.01 44 HIS A C 11
ATOM 17011 O O . HIS A 1 44 ? 1.807 -9.998 -6.257 1.00 41.54 44 HIS A O 11
ATOM 17026 N N . ILE A 1 45 ? 1.381 -11.654 -4.770 1.00 43.45 45 ILE A N 11
ATOM 17027 C CA . ILE A 1 45 ? 2.680 -12.347 -4.916 1.00 24.52 45 ILE A CA 11
ATOM 17028 C C . ILE A 1 45 ? 2.447 -13.869 -4.987 1.00 22.41 45 ILE A C 11
ATOM 17029 O O . ILE A 1 45 ? 1.869 -14.452 -4.059 1.00 61.11 45 ILE A O 11
ATOM 17045 N N . ASN A 1 46 ? 2.887 -14.481 -6.118 1.00 30.12 46 ASN A N 11
ATOM 17046 C CA . ASN A 1 46 ? 2.827 -15.944 -6.375 1.00 34.53 46 ASN A CA 11
ATOM 17047 C C . ASN A 1 46 ? 1.409 -16.550 -6.229 1.00 74.33 46 ASN A C 11
ATOM 17048 O O . ASN A 1 46 ? 1.268 -17.762 -6.038 1.00 62.33 46 ASN A O 11
ATOM 17059 N N . GLY A 1 47 ? 0.369 -15.712 -6.373 1.00 65.23 47 GLY A N 11
ATOM 17060 C CA . GLY A 1 47 ? -1.026 -16.167 -6.287 1.00 4.31 47 GLY A CA 11
ATOM 17061 C C . GLY A 1 47 ? -1.728 -15.672 -5.035 1.00 64.14 47 GLY A C 11
ATOM 17062 O O . GLY A 1 47 ? -2.960 -15.549 -5.021 1.00 35.41 47 GLY A O 11
ATOM 17066 N N . GLU A 1 48 ? -0.949 -15.383 -3.983 1.00 32.52 48 GLU A N 11
ATOM 17067 C CA . GLU A 1 48 ? -1.481 -14.983 -2.671 1.00 64.55 48 GLU A CA 11
ATOM 17068 C C . GLU A 1 48 ? -1.799 -13.480 -2.648 1.00 14.32 48 GLU A C 11
ATOM 17069 O O . GLU A 1 48 ? -1.101 -12.679 -3.280 1.00 64.52 48 GLU A O 11
ATOM 17081 N N . ARG A 1 49 ? -2.840 -13.117 -1.886 1.00 24.14 49 ARG A N 11
ATOM 17082 C CA . ARG A 1 49 ? -3.356 -11.742 -1.804 1.00 50.44 49 ARG A CA 11
ATOM 17083 C C . ARG A 1 49 ? -3.410 -11.281 -0.330 1.00 75.11 49 ARG A C 11
ATOM 17084 O O . ARG A 1 49 ? -4.167 -11.828 0.485 1.00 64.43 49 ARG A O 11
ATOM 17105 N N . ASP A 1 50 ? -2.567 -10.296 0.022 1.00 12.14 50 ASP A N 11
ATOM 17106 C CA . ASP A 1 50 ? -2.615 -9.645 1.343 1.00 54.22 50 ASP A CA 11
ATOM 17107 C C . ASP A 1 50 ? -3.573 -8.460 1.235 1.00 74.21 50 ASP A C 11
ATOM 17108 O O . ASP A 1 50 ? -3.221 -7.442 0.649 1.00 41.22 50 ASP A O 11
ATOM 17117 N N . GLU A 1 51 ? -4.761 -8.583 1.831 1.00 61.34 51 GLU A N 11
ATOM 17118 C CA . GLU A 1 51 ? -5.844 -7.585 1.692 1.00 12.13 51 GLU A CA 11
ATOM 17119 C C . GLU A 1 51 ? -5.912 -6.736 2.960 1.00 12.53 51 GLU A C 11
ATOM 17120 O O . GLU A 1 51 ? -6.145 -7.259 4.052 1.00 40.04 51 GLU A O 11
ATOM 17132 N N . ILE A 1 52 ? -5.683 -5.435 2.815 1.00 13.13 52 ILE A N 11
ATOM 17133 C CA . ILE A 1 52 ? -5.777 -4.467 3.914 1.00 22.42 52 ILE A CA 11
ATOM 17134 C C . ILE A 1 52 ? -6.694 -3.333 3.462 1.00 32.01 52 ILE A C 11
ATOM 17135 O O . ILE A 1 52 ? -6.561 -2.851 2.338 1.00 54.44 52 ILE A O 11
ATOM 17151 N N . ARG A 1 53 ? -7.636 -2.926 4.318 1.00 13.51 53 ARG A N 11
ATOM 17152 C CA . ARG A 1 53 ? -8.541 -1.807 4.039 1.00 32.15 53 ARG A CA 11
ATOM 17153 C C . ARG A 1 53 ? -8.496 -0.829 5.225 1.00 72.22 53 ARG A C 11
ATOM 17154 O O . ARG A 1 53 ? -9.000 -1.130 6.310 1.00 73.33 53 ARG A O 11
ATOM 17175 N N . VAL A 1 54 ? -7.830 0.311 5.015 1.00 21.13 54 VAL A N 11
ATOM 17176 C CA . VAL A 1 54 ? -7.748 1.423 5.987 1.00 10.13 54 VAL A CA 11
ATOM 17177 C C . VAL A 1 54 ? -8.524 2.618 5.428 1.00 60.35 54 VAL A C 11
ATOM 17178 O O . VAL A 1 54 ? -8.669 2.731 4.218 1.00 10.43 54 VAL A O 11
ATOM 17191 N N . ARG A 1 55 ? -9.065 3.480 6.297 1.00 63.50 55 ARG A N 11
ATOM 17192 C CA . ARG A 1 55 ? -9.824 4.677 5.864 1.00 63.11 55 ARG A CA 11
ATOM 17193 C C . ARG A 1 55 ? -9.260 5.932 6.550 1.00 14.22 55 ARG A C 11
ATOM 17194 O O . ARG A 1 55 ? -8.379 6.606 5.997 1.00 2.43 55 ARG A O 11
ATOM 17215 N N . ASN A 1 56 ? -9.744 6.219 7.775 1.00 74.24 56 ASN A N 11
ATOM 17216 C CA . ASN A 1 56 ? -9.269 7.353 8.571 1.00 75.11 56 ASN A CA 11
ATOM 17217 C C . ASN A 1 56 ? -8.085 6.882 9.415 1.00 4.00 56 ASN A C 11
ATOM 17218 O O . ASN A 1 56 ? -8.240 6.464 10.569 1.00 43.22 56 ASN A O 11
ATOM 17229 N N . ILE A 1 57 ? -6.911 6.883 8.786 1.00 24.43 57 ILE A N 11
ATOM 17230 C CA . ILE A 1 57 ? -5.634 6.512 9.424 1.00 53.42 57 ILE A CA 11
ATOM 17231 C C . ILE A 1 57 ? -4.748 7.748 9.611 1.00 34.32 57 ILE A C 11
ATOM 17232 O O . ILE A 1 57 ? -5.008 8.798 9.021 1.00 20.14 57 ILE A O 11
ATOM 17248 N N . SER A 1 58 ? -3.716 7.611 10.447 1.00 15.41 58 SER A N 11
ATOM 17249 C CA . SER A 1 58 ? -2.729 8.673 10.715 1.00 42.02 58 SER A CA 11
ATOM 17250 C C . SER A 1 58 ? -1.390 8.354 9.994 1.00 2.23 58 SER A C 11
ATOM 17251 O O . SER A 1 58 ? -1.292 7.344 9.295 1.00 53.12 58 SER A O 11
ATOM 17259 N N . LYS A 1 59 ? -0.377 9.224 10.176 1.00 31.04 59 LYS A N 11
ATOM 17260 C CA . LYS A 1 59 ? 0.892 9.182 9.397 1.00 63.43 59 LYS A CA 11
ATOM 17261 C C . LYS A 1 59 ? 1.722 7.897 9.642 1.00 72.31 59 LYS A C 11
ATOM 17262 O O . LYS A 1 59 ? 2.350 7.393 8.717 1.00 22.43 59 LYS A O 11
ATOM 17281 N N . GLU A 1 60 ? 1.740 7.385 10.878 1.00 51.41 60 GLU A N 11
ATOM 17282 C CA . GLU A 1 60 ? 2.477 6.140 11.212 1.00 70.23 60 GLU A CA 11
ATOM 17283 C C . GLU A 1 60 ? 1.609 4.905 10.917 1.00 1.22 60 GLU A C 11
ATOM 17284 O O . GLU A 1 60 ? 2.133 3.817 10.638 1.00 21.21 60 GLU A O 11
ATOM 17296 N N . GLU A 1 61 ? 0.282 5.086 11.008 1.00 13.53 61 GLU A N 11
ATOM 17297 C CA . GLU A 1 61 ? -0.700 4.033 10.685 1.00 33.14 61 GLU A CA 11
ATOM 17298 C C . GLU A 1 61 ? -0.623 3.635 9.199 1.00 5.50 61 GLU A C 11
ATOM 17299 O O . GLU A 1 61 ? -0.626 2.445 8.873 1.00 24.04 61 GLU A O 11
ATOM 17311 N N . LEU A 1 62 ? -0.526 4.646 8.299 1.00 40.12 62 LEU A N 11
ATOM 17312 C CA . LEU A 1 62 ? -0.445 4.408 6.844 1.00 40.02 62 LEU A CA 11
ATOM 17313 C C . LEU A 1 62 ? 0.886 3.738 6.468 1.00 72.33 62 LEU A C 11
ATOM 17314 O O . LEU A 1 62 ? 0.981 3.068 5.432 1.00 51.30 62 LEU A O 11
ATOM 17330 N N . LYS A 1 63 ? 1.908 3.929 7.330 1.00 74.25 63 LYS A N 11
ATOM 17331 C CA . LYS A 1 63 ? 3.217 3.293 7.154 1.00 51.24 63 LYS A CA 11
ATOM 17332 C C . LYS A 1 63 ? 3.107 1.774 7.266 1.00 3.21 63 LYS A C 11
ATOM 17333 O O . LYS A 1 63 ? 3.859 1.063 6.605 1.00 55.33 63 LYS A O 11
ATOM 17352 N N . LYS A 1 64 ? 2.118 1.288 8.051 1.00 21.41 64 LYS A N 11
ATOM 17353 C CA . LYS A 1 64 ? 1.885 -0.155 8.223 1.00 1.05 64 LYS A CA 11
ATOM 17354 C C . LYS A 1 64 ? 1.449 -0.814 6.906 1.00 13.11 64 LYS A C 11
ATOM 17355 O O . LYS A 1 64 ? 1.608 -2.016 6.752 1.00 1.42 64 LYS A O 11
ATOM 17374 N N . LEU A 1 65 ? 0.933 -0.009 5.955 1.00 3.24 65 LEU A N 11
ATOM 17375 C CA . LEU A 1 65 ? 0.546 -0.495 4.618 1.00 62.42 65 LEU A CA 11
ATOM 17376 C C . LEU A 1 65 ? 1.801 -0.912 3.834 1.00 24.34 65 LEU A C 11
ATOM 17377 O O . LEU A 1 65 ? 1.944 -2.086 3.484 1.00 2.53 65 LEU A O 11
ATOM 17393 N N . LEU A 1 66 ? 2.739 0.046 3.624 1.00 10.14 66 LEU A N 11
ATOM 17394 C CA . LEU A 1 66 ? 4.005 -0.234 2.906 1.00 35.54 66 LEU A CA 11
ATOM 17395 C C . LEU A 1 66 ? 4.934 -1.155 3.717 1.00 51.43 66 LEU A C 11
ATOM 17396 O O . LEU A 1 66 ? 5.839 -1.750 3.139 1.00 24.05 66 LEU A O 11
ATOM 17412 N N . GLU A 1 67 ? 4.704 -1.256 5.046 1.00 23.54 67 GLU A N 11
ATOM 17413 C CA . GLU A 1 67 ? 5.385 -2.244 5.908 1.00 51.25 67 GLU A CA 11
ATOM 17414 C C . GLU A 1 67 ? 4.985 -3.669 5.509 1.00 71.32 67 GLU A C 11
ATOM 17415 O O . GLU A 1 67 ? 5.845 -4.504 5.274 1.00 13.35 67 GLU A O 11
ATOM 17427 N N . ARG A 1 68 ? 3.673 -3.916 5.404 1.00 40.33 68 ARG A N 11
ATOM 17428 C CA . ARG A 1 68 ? 3.136 -5.240 5.021 1.00 1.31 68 ARG A CA 11
ATOM 17429 C C . ARG A 1 68 ? 3.664 -5.667 3.641 1.00 70.44 68 ARG A C 11
ATOM 17430 O O . ARG A 1 68 ? 4.039 -6.818 3.447 1.00 72.41 68 ARG A O 11
ATOM 17451 N N . ILE A 1 69 ? 3.714 -4.691 2.719 1.00 55.30 69 ILE A N 11
ATOM 17452 C CA . ILE A 1 69 ? 4.209 -4.868 1.339 1.00 72.24 69 ILE A CA 11
ATOM 17453 C C . ILE A 1 69 ? 5.700 -5.257 1.331 1.00 24.32 69 ILE A C 11
ATOM 17454 O O . ILE A 1 69 ? 6.086 -6.270 0.730 1.00 21.02 69 ILE A O 11
ATOM 17470 N N . ARG A 1 70 ? 6.522 -4.463 2.061 1.00 45.51 70 ARG A N 11
ATOM 17471 C CA . ARG A 1 70 ? 7.985 -4.637 2.070 1.00 14.02 70 ARG A CA 11
ATOM 17472 C C . ARG A 1 70 ? 8.372 -5.965 2.719 1.00 2.24 70 ARG A C 11
ATOM 17473 O O . ARG A 1 70 ? 9.374 -6.556 2.335 1.00 70.42 70 ARG A O 11
ATOM 17494 N N . GLU A 1 71 ? 7.530 -6.431 3.676 1.00 53.12 71 GLU A N 11
ATOM 17495 C CA . GLU A 1 71 ? 7.712 -7.722 4.340 1.00 73.55 71 GLU A CA 11
ATOM 17496 C C . GLU A 1 71 ? 7.601 -8.842 3.302 1.00 24.14 71 GLU A C 11
ATOM 17497 O O . GLU A 1 71 ? 8.410 -9.771 3.304 1.00 53.24 71 GLU A O 11
ATOM 17509 N N . LYS A 1 72 ? 6.626 -8.685 2.372 1.00 53.32 72 LYS A N 11
ATOM 17510 C CA . LYS A 1 72 ? 6.320 -9.700 1.356 1.00 23.54 72 LYS A CA 11
ATOM 17511 C C . LYS A 1 72 ? 7.506 -9.848 0.397 1.00 73.31 72 LYS A C 11
ATOM 17512 O O . LYS A 1 72 ? 8.038 -10.937 0.241 1.00 11.21 72 LYS A O 11
ATOM 17531 N N . ILE A 1 73 ? 7.948 -8.716 -0.180 1.00 62.11 73 ILE A N 11
ATOM 17532 C CA . ILE A 1 73 ? 8.987 -8.711 -1.237 1.00 22.44 73 ILE A CA 11
ATOM 17533 C C . ILE A 1 73 ? 10.405 -8.997 -0.689 1.00 3.54 73 ILE A C 11
ATOM 17534 O O . ILE A 1 73 ? 11.249 -9.522 -1.427 1.00 1.30 73 ILE A O 11
ATOM 17550 N N . GLU A 1 74 ? 10.656 -8.692 0.609 1.00 14.04 74 GLU A N 11
ATOM 17551 C CA . GLU A 1 74 ? 11.978 -8.955 1.234 1.00 30.10 74 GLU A CA 11
ATOM 17552 C C . GLU A 1 74 ? 12.118 -10.448 1.592 1.00 61.43 74 GLU A C 11
ATOM 17553 O O . GLU A 1 74 ? 13.200 -11.024 1.432 1.00 14.22 74 GLU A O 11
ATOM 17565 N N . ARG A 1 75 ? 11.020 -11.072 2.089 1.00 1.54 75 ARG A N 11
ATOM 17566 C CA . ARG A 1 75 ? 11.055 -12.480 2.527 1.00 1.14 75 ARG A CA 11
ATOM 17567 C C . ARG A 1 75 ? 10.966 -13.419 1.318 1.00 53.03 75 ARG A C 11
ATOM 17568 O O . ARG A 1 75 ? 11.628 -14.460 1.282 1.00 71.50 75 ARG A O 11
ATOM 17589 N N . GLU A 1 76 ? 10.164 -13.017 0.317 1.00 12.33 76 GLU A N 11
ATOM 17590 C CA . GLU A 1 76 ? 9.962 -13.781 -0.916 1.00 42.33 76 GLU A CA 11
ATOM 17591 C C . GLU A 1 76 ? 11.226 -13.720 -1.775 1.00 51.44 76 GLU A C 11
ATOM 17592 O O . GLU A 1 76 ? 11.808 -14.756 -2.118 1.00 52.11 76 GLU A O 11
ATOM 17604 N N . GLY A 1 77 ? 11.641 -12.493 -2.116 1.00 33.03 77 GLY A N 11
ATOM 17605 C CA . GLY A 1 77 ? 12.781 -12.278 -2.996 1.00 2.05 77 GLY A CA 11
ATOM 17606 C C . GLY A 1 77 ? 12.374 -12.267 -4.465 1.00 20.14 77 GLY A C 11
ATOM 17607 O O . GLY A 1 77 ? 12.760 -11.360 -5.199 1.00 52.51 77 GLY A O 11
ATOM 17611 N N . SER A 1 78 ? 11.589 -13.289 -4.880 1.00 51.00 78 SER A N 11
ATOM 17612 C CA . SER A 1 78 ? 11.089 -13.437 -6.262 1.00 34.12 78 SER A CA 11
ATOM 17613 C C . SER A 1 78 ? 10.384 -12.154 -6.745 1.00 41.33 78 SER A C 11
ATOM 17614 O O . SER A 1 78 ? 9.387 -11.723 -6.143 1.00 54.24 78 SER A O 11
ATOM 17622 N N . SER A 1 79 ? 10.939 -11.548 -7.811 1.00 62.34 79 SER A N 11
ATOM 17623 C CA . SER A 1 79 ? 10.432 -10.299 -8.405 1.00 55.14 79 SER A CA 11
ATOM 17624 C C . SER A 1 79 ? 9.116 -10.559 -9.178 1.00 1.20 79 SER A C 11
ATOM 17625 O O . SER A 1 79 ? 9.101 -10.696 -10.413 1.00 11.34 79 SER A O 11
ATOM 17633 N N . GLU A 1 80 ? 8.023 -10.687 -8.406 1.00 62.25 80 GLU A N 11
ATOM 17634 C CA . GLU A 1 80 ? 6.671 -10.912 -8.916 1.00 41.51 80 GLU A CA 11
ATOM 17635 C C . GLU A 1 80 ? 5.688 -10.352 -7.881 1.00 2.02 80 GLU A C 11
ATOM 17636 O O . GLU A 1 80 ? 5.242 -11.066 -6.976 1.00 44.45 80 GLU A O 11
ATOM 17648 N N . VAL A 1 81 ? 5.420 -9.042 -7.984 1.00 14.53 81 VAL A N 11
ATOM 17649 C CA . VAL A 1 81 ? 4.585 -8.309 -7.023 1.00 61.02 81 VAL A CA 11
ATOM 17650 C C . VAL A 1 81 ? 3.706 -7.285 -7.755 1.00 75.21 81 VAL A C 11
ATOM 17651 O O . VAL A 1 81 ? 4.197 -6.509 -8.579 1.00 63.21 81 VAL A O 11
ATOM 17664 N N . GLU A 1 82 ? 2.402 -7.309 -7.468 1.00 31.31 82 GLU A N 11
ATOM 17665 C CA . GLU A 1 82 ? 1.448 -6.317 -7.968 1.00 60.31 82 GLU A CA 11
ATOM 17666 C C . GLU A 1 82 ? 0.607 -5.813 -6.781 1.00 35.51 82 GLU A C 11
ATOM 17667 O O . GLU A 1 82 ? -0.280 -6.514 -6.283 1.00 15.43 82 GLU A O 11
ATOM 17679 N N . VAL A 1 83 ? 0.891 -4.588 -6.350 1.00 55.13 83 VAL A N 11
ATOM 17680 C CA . VAL A 1 83 ? 0.245 -3.957 -5.198 1.00 75.34 83 VAL A CA 11
ATOM 17681 C C . VAL A 1 83 ? -0.854 -3.040 -5.712 1.00 54.33 83 VAL A C 11
ATOM 17682 O O . VAL A 1 83 ? -0.575 -2.023 -6.341 1.00 15.42 83 VAL A O 11
ATOM 17695 N N . ASN A 1 84 ? -2.102 -3.405 -5.442 1.00 71.33 84 ASN A N 11
ATOM 17696 C CA . ASN A 1 84 ? -3.255 -2.659 -5.928 1.00 71.01 84 ASN A CA 11
ATOM 17697 C C . ASN A 1 84 ? -3.753 -1.791 -4.782 1.00 30.52 84 ASN A C 11
ATOM 17698 O O . ASN A 1 84 ? -4.330 -2.297 -3.823 1.00 45.13 84 ASN A O 11
ATOM 17709 N N . VAL A 1 85 ? -3.490 -0.487 -4.887 1.00 30.41 85 VAL A N 11
ATOM 17710 C CA . VAL A 1 85 ? -3.971 0.518 -3.940 1.00 12.31 85 VAL A CA 11
ATOM 17711 C C . VAL A 1 85 ? -5.230 1.151 -4.531 1.00 45.22 85 VAL A C 11
ATOM 17712 O O . VAL A 1 85 ? -5.163 1.818 -5.549 1.00 22.25 85 VAL A O 11
ATOM 17725 N N . HIS A 1 86 ? -6.371 0.895 -3.907 1.00 45.11 86 HIS A N 11
ATOM 17726 C CA . HIS A 1 86 ? -7.679 1.378 -4.360 1.00 1.41 86 HIS A CA 11
ATOM 17727 C C . HIS A 1 86 ? -8.118 2.508 -3.417 1.00 62.23 86 HIS A C 11
ATOM 17728 O O . HIS A 1 86 ? -7.857 2.419 -2.227 1.00 61.12 86 HIS A O 11
ATOM 17743 N N . SER A 1 87 ? -8.769 3.557 -3.937 1.00 40.13 87 SER A N 11
ATOM 17744 C CA . SER A 1 87 ? -9.291 4.660 -3.117 1.00 15.23 87 SER A CA 11
ATOM 17745 C C . SER A 1 87 ? -10.380 5.411 -3.903 1.00 62.45 87 SER A C 11
ATOM 17746 O O . SER A 1 87 ? -10.067 6.182 -4.821 1.00 43.10 87 SER A O 11
ATOM 17754 N N . GLY A 1 88 ? -11.658 5.149 -3.546 1.00 61.41 88 GLY A N 11
ATOM 17755 C CA . GLY A 1 88 ? -12.818 5.795 -4.176 1.00 72.10 88 GLY A CA 11
ATOM 17756 C C . GLY A 1 88 ? -12.817 5.703 -5.709 1.00 34.22 88 GLY A C 11
ATOM 17757 O O . GLY A 1 88 ? -12.797 6.727 -6.396 1.00 64.42 88 GLY A O 11
ATOM 17761 N N . GLY A 1 89 ? -12.785 4.470 -6.233 1.00 71.12 89 GLY A N 11
ATOM 17762 C CA . GLY A 1 89 ? -12.771 4.225 -7.684 1.00 3.43 89 GLY A CA 11
ATOM 17763 C C . GLY A 1 89 ? -11.362 4.196 -8.301 1.00 13.24 89 GLY A C 11
ATOM 17764 O O . GLY A 1 89 ? -11.141 3.492 -9.286 1.00 71.45 89 GLY A O 11
ATOM 17768 N N . GLN A 1 90 ? -10.414 4.963 -7.725 1.00 12.24 90 GLN A N 11
ATOM 17769 C CA . GLN A 1 90 ? -9.046 5.129 -8.276 1.00 54.41 90 GLN A CA 11
ATOM 17770 C C . GLN A 1 90 ? -8.129 3.983 -7.810 1.00 4.45 90 GLN A C 11
ATOM 17771 O O . GLN A 1 90 ? -8.071 3.708 -6.621 1.00 23.11 90 GLN A O 11
ATOM 17785 N N . THR A 1 91 ? -7.398 3.331 -8.734 1.00 60.52 91 THR A N 11
ATOM 17786 C CA . THR A 1 91 ? -6.519 2.185 -8.398 1.00 24.02 91 THR A CA 11
ATOM 17787 C C . THR A 1 91 ? -5.135 2.316 -9.077 1.00 1.03 91 THR A C 11
ATOM 17788 O O . THR A 1 91 ? -5.043 2.535 -10.289 1.00 75.35 91 THR A O 11
ATOM 17799 N N . TRP A 1 92 ? -4.068 2.195 -8.259 1.00 33.04 92 TRP A N 11
ATOM 17800 C CA . TRP A 1 92 ? -2.660 2.210 -8.702 1.00 75.15 92 TRP A CA 11
ATOM 17801 C C . TRP A 1 92 ? -2.054 0.816 -8.483 1.00 63.41 92 TRP A C 11
ATOM 17802 O O . TRP A 1 92 ? -2.011 0.337 -7.345 1.00 73.33 92 TRP A O 11
ATOM 17823 N N . THR A 1 93 ? -1.605 0.166 -9.560 1.00 44.41 93 THR A N 11
ATOM 17824 C CA . THR A 1 93 ? -0.889 -1.114 -9.474 1.00 0.13 93 THR A CA 11
ATOM 17825 C C . THR A 1 93 ? 0.635 -0.854 -9.489 1.00 51.03 93 THR A C 11
ATOM 17826 O O . THR A 1 93 ? 1.223 -0.570 -10.538 1.00 64.52 93 THR A O 11
ATOM 17837 N N . PHE A 1 94 ? 1.254 -0.937 -8.296 1.00 42.25 94 PHE A N 11
ATOM 17838 C CA . PHE A 1 94 ? 2.701 -0.751 -8.101 1.00 64.10 94 PHE A CA 11
ATOM 17839 C C . PHE A 1 94 ? 3.416 -2.095 -8.252 1.00 75.43 94 PHE A C 11
ATOM 17840 O O . PHE A 1 94 ? 3.026 -3.087 -7.634 1.00 30.14 94 PHE A O 11
ATOM 17857 N N . ASN A 1 95 ? 4.469 -2.116 -9.063 1.00 74.44 95 ASN A N 11
ATOM 17858 C CA . ASN A 1 95 ? 5.250 -3.329 -9.328 1.00 70.41 95 ASN A CA 11
ATOM 17859 C C . ASN A 1 95 ? 6.743 -2.992 -9.401 1.00 42.21 95 ASN A C 11
ATOM 17860 O O . ASN A 1 95 ? 7.129 -1.925 -9.901 1.00 42.33 95 ASN A O 11
ATOM 17871 N N . GLU A 1 96 ? 7.566 -3.897 -8.856 1.00 31.01 96 GLU A N 11
ATOM 17872 C CA . GLU A 1 96 ? 9.024 -3.825 -8.971 1.00 70.43 96 GLU A CA 11
ATOM 17873 C C . GLU A 1 96 ? 9.446 -4.285 -10.376 1.00 55.55 96 GLU A C 11
ATOM 17874 O O . GLU A 1 96 ? 9.242 -5.456 -10.720 1.00 64.22 96 GLU A O 11
ATOM 17886 N N . LYS A 1 97 ? 9.977 -3.353 -11.198 1.00 42.43 97 LYS A N 11
ATOM 17887 C CA . LYS A 1 97 ? 10.521 -3.685 -12.527 1.00 63.43 97 LYS A CA 11
ATOM 17888 C C . LYS A 1 97 ? 11.950 -4.263 -12.328 1.00 15.10 97 LYS A C 11
ATOM 17889 O O . LYS A 1 97 ? 12.910 -3.473 -12.218 1.00 12.21 97 LYS A O 11
ATOM 17909 N N . MET A 1 1 ? -16.071 -24.656 21.217 1.00 40.13 1 MET A N 12
ATOM 17910 C CA . MET A 1 1 ? -15.873 -23.229 21.554 1.00 73.11 1 MET A CA 12
ATOM 17911 C C . MET A 1 1 ? -14.554 -23.063 22.319 1.00 20.30 1 MET A C 12
ATOM 17912 O O . MET A 1 1 ? -14.468 -23.378 23.513 1.00 32.50 1 MET A O 12
ATOM 17928 N N . GLY A 1 2 ? -13.523 -22.607 21.596 1.00 41.01 2 GLY A N 12
ATOM 17929 C CA . GLY A 1 2 ? -12.198 -22.391 22.157 1.00 74.32 2 GLY A CA 12
ATOM 17930 C C . GLY A 1 2 ? -11.269 -21.764 21.139 1.00 5.44 2 GLY A C 12
ATOM 17931 O O . GLY A 1 2 ? -11.317 -22.114 19.957 1.00 30.43 2 GLY A O 12
ATOM 17935 N N . HIS A 1 3 ? -10.413 -20.845 21.599 1.00 60.10 3 HIS A N 12
ATOM 17936 C CA . HIS A 1 3 ? -9.484 -20.103 20.739 1.00 5.32 3 HIS A CA 12
ATOM 17937 C C . HIS A 1 3 ? -8.141 -19.935 21.463 1.00 5.44 3 HIS A C 12
ATOM 17938 O O . HIS A 1 3 ? -8.083 -19.385 22.570 1.00 1.11 3 HIS A O 12
ATOM 17953 N N . HIS A 1 4 ? -7.072 -20.446 20.850 1.00 13.23 4 HIS A N 12
ATOM 17954 C CA . HIS A 1 4 ? -5.702 -20.276 21.346 1.00 55.13 4 HIS A CA 12
ATOM 17955 C C . HIS A 1 4 ? -4.802 -19.940 20.153 1.00 1.43 4 HIS A C 12
ATOM 17956 O O . HIS A 1 4 ? -4.436 -20.823 19.365 1.00 51.44 4 HIS A O 12
ATOM 17971 N N . HIS A 1 5 ? -4.504 -18.652 19.994 1.00 51.21 5 HIS A N 12
ATOM 17972 C CA . HIS A 1 5 ? -3.581 -18.157 18.964 1.00 33.53 5 HIS A CA 12
ATOM 17973 C C . HIS A 1 5 ? -2.162 -18.045 19.550 1.00 52.45 5 HIS A C 12
ATOM 17974 O O . HIS A 1 5 ? -1.934 -18.404 20.719 1.00 14.15 5 HIS A O 12
ATOM 17989 N N . HIS A 1 6 ? -1.207 -17.558 18.740 1.00 21.12 6 HIS A N 12
ATOM 17990 C CA . HIS A 1 6 ? 0.178 -17.345 19.198 1.00 32.23 6 HIS A CA 12
ATOM 17991 C C . HIS A 1 6 ? 0.270 -16.110 20.121 1.00 62.03 6 HIS A C 12
ATOM 17992 O O . HIS A 1 6 ? -0.460 -15.131 19.952 1.00 61.52 6 HIS A O 12
ATOM 18007 N N . HIS A 1 7 ? 1.190 -16.183 21.084 1.00 73.34 7 HIS A N 12
ATOM 18008 C CA . HIS A 1 7 ? 1.445 -15.121 22.085 1.00 43.14 7 HIS A CA 12
ATOM 18009 C C . HIS A 1 7 ? 2.481 -14.093 21.559 1.00 12.24 7 HIS A C 12
ATOM 18010 O O . HIS A 1 7 ? 2.851 -13.160 22.272 1.00 12.52 7 HIS A O 12
ATOM 18025 N N . HIS A 1 8 ? 2.907 -14.279 20.281 1.00 61.32 8 HIS A N 12
ATOM 18026 C CA . HIS A 1 8 ? 4.022 -13.555 19.618 1.00 42.24 8 HIS A CA 12
ATOM 18027 C C . HIS A 1 8 ? 5.338 -13.674 20.419 1.00 64.43 8 HIS A C 12
ATOM 18028 O O . HIS A 1 8 ? 6.259 -12.864 20.261 1.00 24.13 8 HIS A O 12
ATOM 18043 N N . GLU A 1 9 ? 5.432 -14.766 21.217 1.00 51.13 9 GLU A N 12
ATOM 18044 C CA . GLU A 1 9 ? 6.642 -15.126 21.979 1.00 2.12 9 GLU A CA 12
ATOM 18045 C C . GLU A 1 9 ? 7.789 -15.466 21.010 1.00 51.20 9 GLU A C 12
ATOM 18046 O O . GLU A 1 9 ? 8.964 -15.354 21.357 1.00 33.43 9 GLU A O 12
ATOM 18058 N N . ASN A 1 10 ? 7.387 -15.864 19.783 1.00 35.24 10 ASN A N 12
ATOM 18059 C CA . ASN A 1 10 ? 8.275 -16.114 18.629 1.00 21.54 10 ASN A CA 12
ATOM 18060 C C . ASN A 1 10 ? 9.286 -14.972 18.447 1.00 14.52 10 ASN A C 12
ATOM 18061 O O . ASN A 1 10 ? 10.455 -15.217 18.132 1.00 53.43 10 ASN A O 12
ATOM 18072 N N . LEU A 1 11 ? 8.787 -13.730 18.655 1.00 22.20 11 LEU A N 12
ATOM 18073 C CA . LEU A 1 11 ? 9.570 -12.489 18.568 1.00 33.10 11 LEU A CA 12
ATOM 18074 C C . LEU A 1 11 ? 10.236 -12.387 17.180 1.00 53.55 11 LEU A C 12
ATOM 18075 O O . LEU A 1 11 ? 11.466 -12.379 17.040 1.00 2.25 11 LEU A O 12
ATOM 18091 N N . TYR A 1 12 ? 9.381 -12.409 16.153 1.00 64.35 12 TYR A N 12
ATOM 18092 C CA . TYR A 1 12 ? 9.810 -12.300 14.760 1.00 33.51 12 TYR A CA 12
ATOM 18093 C C . TYR A 1 12 ? 10.239 -10.840 14.475 1.00 10.25 12 TYR A C 12
ATOM 18094 O O . TYR A 1 12 ? 9.408 -9.945 14.284 1.00 5.13 12 TYR A O 12
ATOM 18112 N N . PHE A 1 13 ? 11.557 -10.588 14.535 1.00 24.12 13 PHE A N 12
ATOM 18113 C CA . PHE A 1 13 ? 12.137 -9.261 14.239 1.00 5.44 13 PHE A CA 12
ATOM 18114 C C . PHE A 1 13 ? 12.604 -9.253 12.765 1.00 14.01 13 PHE A C 12
ATOM 18115 O O . PHE A 1 13 ? 13.700 -8.793 12.424 1.00 5.21 13 PHE A O 12
ATOM 18132 N N . GLN A 1 14 ? 11.723 -9.756 11.882 1.00 31.13 14 GLN A N 12
ATOM 18133 C CA . GLN A 1 14 ? 11.991 -9.883 10.442 1.00 4.53 14 GLN A CA 12
ATOM 18134 C C . GLN A 1 14 ? 11.693 -8.544 9.768 1.00 53.40 14 GLN A C 12
ATOM 18135 O O . GLN A 1 14 ? 10.620 -8.327 9.190 1.00 53.41 14 GLN A O 12
ATOM 18149 N N . SER A 1 15 ? 12.640 -7.617 9.958 1.00 61.01 15 SER A N 12
ATOM 18150 C CA . SER A 1 15 ? 12.529 -6.228 9.533 1.00 43.32 15 SER A CA 12
ATOM 18151 C C . SER A 1 15 ? 13.914 -5.730 9.103 1.00 41.43 15 SER A C 12
ATOM 18152 O O . SER A 1 15 ? 14.751 -5.390 9.942 1.00 32.42 15 SER A O 12
ATOM 18160 N N . HIS A 1 16 ? 14.167 -5.785 7.796 1.00 4.32 16 HIS A N 12
ATOM 18161 C CA . HIS A 1 16 ? 15.373 -5.232 7.159 1.00 41.42 16 HIS A CA 12
ATOM 18162 C C . HIS A 1 16 ? 15.036 -3.827 6.641 1.00 45.11 16 HIS A C 12
ATOM 18163 O O . HIS A 1 16 ? 15.897 -2.944 6.615 1.00 52.15 16 HIS A O 12
ATOM 18178 N N . MET A 1 17 ? 13.755 -3.670 6.234 1.00 71.25 17 MET A N 12
ATOM 18179 C CA . MET A 1 17 ? 13.142 -2.406 5.797 1.00 42.13 17 MET A CA 12
ATOM 18180 C C . MET A 1 17 ? 13.849 -1.877 4.535 1.00 51.44 17 MET A C 12
ATOM 18181 O O . MET A 1 17 ? 14.844 -1.147 4.624 1.00 63.33 17 MET A O 12
ATOM 18195 N N . THR A 1 18 ? 13.326 -2.294 3.356 1.00 75.20 18 THR A N 12
ATOM 18196 C CA . THR A 1 18 ? 13.950 -2.048 2.029 1.00 72.24 18 THR A CA 12
ATOM 18197 C C . THR A 1 18 ? 14.195 -0.543 1.744 1.00 45.10 18 THR A C 12
ATOM 18198 O O . THR A 1 18 ? 15.082 -0.205 0.952 1.00 32.23 18 THR A O 12
ATOM 18209 N N . ASP A 1 19 ? 13.382 0.325 2.401 1.00 64.11 19 ASP A N 12
ATOM 18210 C CA . ASP A 1 19 ? 13.569 1.788 2.464 1.00 13.14 19 ASP A CA 12
ATOM 18211 C C . ASP A 1 19 ? 13.170 2.494 1.150 1.00 34.04 19 ASP A C 12
ATOM 18212 O O . ASP A 1 19 ? 12.185 3.239 1.131 1.00 53.01 19 ASP A O 12
ATOM 18221 N N . GLU A 1 20 ? 13.917 2.216 0.074 1.00 54.40 20 GLU A N 12
ATOM 18222 C CA . GLU A 1 20 ? 13.810 2.896 -1.237 1.00 62.55 20 GLU A CA 12
ATOM 18223 C C . GLU A 1 20 ? 12.341 3.017 -1.739 1.00 4.01 20 GLU A C 12
ATOM 18224 O O . GLU A 1 20 ? 11.772 4.120 -1.780 1.00 3.23 20 GLU A O 12
ATOM 18236 N N . LEU A 1 21 ? 11.736 1.864 -2.092 1.00 52.02 21 LEU A N 12
ATOM 18237 C CA . LEU A 1 21 ? 10.387 1.813 -2.705 1.00 24.24 21 LEU A CA 12
ATOM 18238 C C . LEU A 1 21 ? 9.275 2.159 -1.697 1.00 3.21 21 LEU A C 12
ATOM 18239 O O . LEU A 1 21 ? 8.165 2.521 -2.098 1.00 54.02 21 LEU A O 12
ATOM 18255 N N . LEU A 1 22 ? 9.598 2.065 -0.385 1.00 21.31 22 LEU A N 12
ATOM 18256 C CA . LEU A 1 22 ? 8.636 2.324 0.703 1.00 70.13 22 LEU A CA 12
ATOM 18257 C C . LEU A 1 22 ? 8.200 3.793 0.708 1.00 60.24 22 LEU A C 12
ATOM 18258 O O . LEU A 1 22 ? 7.002 4.087 0.799 1.00 4.44 22 LEU A O 12
ATOM 18274 N N . GLU A 1 23 ? 9.184 4.700 0.555 1.00 44.13 23 GLU A N 12
ATOM 18275 C CA . GLU A 1 23 ? 8.940 6.152 0.509 1.00 41.50 23 GLU A CA 12
ATOM 18276 C C . GLU A 1 23 ? 7.935 6.499 -0.603 1.00 33.10 23 GLU A C 12
ATOM 18277 O O . GLU A 1 23 ? 6.998 7.272 -0.386 1.00 54.42 23 GLU A O 12
ATOM 18289 N N . ARG A 1 24 ? 8.114 5.844 -1.759 1.00 2.12 24 ARG A N 12
ATOM 18290 C CA . ARG A 1 24 ? 7.280 6.055 -2.956 1.00 73.00 24 ARG A CA 12
ATOM 18291 C C . ARG A 1 24 ? 5.806 5.691 -2.672 1.00 0.25 24 ARG A C 12
ATOM 18292 O O . ARG A 1 24 ? 4.887 6.363 -3.161 1.00 4.24 24 ARG A O 12
ATOM 18313 N N . LEU A 1 25 ? 5.605 4.660 -1.829 1.00 73.51 25 LEU A N 12
ATOM 18314 C CA . LEU A 1 25 ? 4.267 4.158 -1.469 1.00 32.45 25 LEU A CA 12
ATOM 18315 C C . LEU A 1 25 ? 3.608 5.126 -0.475 1.00 24.44 25 LEU A C 12
ATOM 18316 O O . LEU A 1 25 ? 2.419 5.462 -0.605 1.00 4.55 25 LEU A O 12
ATOM 18332 N N . ARG A 1 26 ? 4.428 5.595 0.490 1.00 3.50 26 ARG A N 12
ATOM 18333 C CA . ARG A 1 26 ? 4.019 6.554 1.532 1.00 43.33 26 ARG A CA 12
ATOM 18334 C C . ARG A 1 26 ? 3.433 7.824 0.916 1.00 63.44 26 ARG A C 12
ATOM 18335 O O . ARG A 1 26 ? 2.394 8.296 1.357 1.00 42.55 26 ARG A O 12
ATOM 18356 N N . GLN A 1 27 ? 4.107 8.337 -0.125 1.00 2.14 27 GLN A N 12
ATOM 18357 C CA . GLN A 1 27 ? 3.712 9.591 -0.795 1.00 44.23 27 GLN A CA 12
ATOM 18358 C C . GLN A 1 27 ? 2.285 9.501 -1.370 1.00 74.33 27 GLN A C 12
ATOM 18359 O O . GLN A 1 27 ? 1.517 10.467 -1.281 1.00 4.21 27 GLN A O 12
ATOM 18373 N N . LEU A 1 28 ? 1.934 8.326 -1.932 1.00 13.12 28 LEU A N 12
ATOM 18374 C CA . LEU A 1 28 ? 0.595 8.093 -2.505 1.00 11.43 28 LEU A CA 12
ATOM 18375 C C . LEU A 1 28 ? -0.472 8.030 -1.394 1.00 71.20 28 LEU A C 12
ATOM 18376 O O . LEU A 1 28 ? -1.548 8.623 -1.517 1.00 65.24 28 LEU A O 12
ATOM 18392 N N . PHE A 1 29 ? -0.162 7.303 -0.315 1.00 23.34 29 PHE A N 12
ATOM 18393 C CA . PHE A 1 29 ? -1.080 7.157 0.829 1.00 41.31 29 PHE A CA 12
ATOM 18394 C C . PHE A 1 29 ? -1.327 8.528 1.516 1.00 21.15 29 PHE A C 12
ATOM 18395 O O . PHE A 1 29 ? -2.442 8.816 1.967 1.00 75.35 29 PHE A O 12
ATOM 18412 N N . GLU A 1 30 ? -0.269 9.368 1.572 1.00 53.41 30 GLU A N 12
ATOM 18413 C CA . GLU A 1 30 ? -0.346 10.744 2.112 1.00 33.41 30 GLU A CA 12
ATOM 18414 C C . GLU A 1 30 ? -1.114 11.665 1.145 1.00 12.45 30 GLU A C 12
ATOM 18415 O O . GLU A 1 30 ? -1.754 12.629 1.577 1.00 21.43 30 GLU A O 12
ATOM 18427 N N . GLU A 1 31 ? -1.056 11.346 -0.153 1.00 61.52 31 GLU A N 12
ATOM 18428 C CA . GLU A 1 31 ? -1.819 12.058 -1.195 1.00 0.42 31 GLU A CA 12
ATOM 18429 C C . GLU A 1 31 ? -3.338 11.857 -0.966 1.00 52.11 31 GLU A C 12
ATOM 18430 O O . GLU A 1 31 ? -4.138 12.767 -1.173 1.00 3.13 31 GLU A O 12
ATOM 18442 N N . LEU A 1 32 ? -3.689 10.641 -0.518 1.00 42.23 32 LEU A N 12
ATOM 18443 C CA . LEU A 1 32 ? -5.074 10.251 -0.158 1.00 42.25 32 LEU A CA 12
ATOM 18444 C C . LEU A 1 32 ? -5.482 10.805 1.223 1.00 51.21 32 LEU A C 12
ATOM 18445 O O . LEU A 1 32 ? -6.665 11.106 1.470 1.00 24.40 32 LEU A O 12
ATOM 18461 N N . HIS A 1 33 ? -4.471 10.955 2.099 1.00 50.41 33 HIS A N 12
ATOM 18462 C CA . HIS A 1 33 ? -4.629 11.422 3.499 1.00 22.14 33 HIS A CA 12
ATOM 18463 C C . HIS A 1 33 ? -5.332 12.805 3.601 1.00 40.23 33 HIS A C 12
ATOM 18464 O O . HIS A 1 33 ? -5.876 13.133 4.662 1.00 12.44 33 HIS A O 12
ATOM 18479 N N . GLU A 1 34 ? -5.326 13.590 2.500 1.00 31.13 34 GLU A N 12
ATOM 18480 C CA . GLU A 1 34 ? -6.028 14.903 2.428 1.00 2.00 34 GLU A CA 12
ATOM 18481 C C . GLU A 1 34 ? -7.521 14.787 2.825 1.00 53.31 34 GLU A C 12
ATOM 18482 O O . GLU A 1 34 ? -8.069 15.659 3.507 1.00 11.54 34 GLU A O 12
ATOM 18494 N N . ARG A 1 35 ? -8.156 13.697 2.372 1.00 54.41 35 ARG A N 12
ATOM 18495 C CA . ARG A 1 35 ? -9.569 13.389 2.627 1.00 61.21 35 ARG A CA 12
ATOM 18496 C C . ARG A 1 35 ? -9.694 12.073 3.420 1.00 41.42 35 ARG A C 12
ATOM 18497 O O . ARG A 1 35 ? -10.798 11.629 3.744 1.00 54.42 35 ARG A O 12
ATOM 18518 N N . GLY A 1 36 ? -8.529 11.459 3.713 1.00 51.12 36 GLY A N 12
ATOM 18519 C CA . GLY A 1 36 ? -8.431 10.280 4.577 1.00 73.33 36 GLY A CA 12
ATOM 18520 C C . GLY A 1 36 ? -8.540 8.990 3.795 1.00 11.33 36 GLY A C 12
ATOM 18521 O O . GLY A 1 36 ? -7.568 8.230 3.697 1.00 62.33 36 GLY A O 12
ATOM 18525 N N . THR A 1 37 ? -9.751 8.782 3.239 1.00 21.42 37 THR A N 12
ATOM 18526 C CA . THR A 1 37 ? -10.170 7.588 2.467 1.00 5.20 37 THR A CA 12
ATOM 18527 C C . THR A 1 37 ? -9.883 6.231 3.155 1.00 2.33 37 THR A C 12
ATOM 18528 O O . THR A 1 37 ? -9.238 6.143 4.208 1.00 0.31 37 THR A O 12
ATOM 18539 N N . GLU A 1 38 ? -10.424 5.172 2.550 1.00 1.13 38 GLU A N 12
ATOM 18540 C CA . GLU A 1 38 ? -10.219 3.788 2.994 1.00 60.35 38 GLU A CA 12
ATOM 18541 C C . GLU A 1 38 ? -9.281 3.073 2.009 1.00 34.11 38 GLU A C 12
ATOM 18542 O O . GLU A 1 38 ? -9.672 2.727 0.892 1.00 64.22 38 GLU A O 12
ATOM 18554 N N . ILE A 1 39 ? -8.026 2.870 2.434 1.00 55.00 39 ILE A N 12
ATOM 18555 C CA . ILE A 1 39 ? -6.970 2.355 1.566 1.00 64.13 39 ILE A CA 12
ATOM 18556 C C . ILE A 1 39 ? -6.867 0.825 1.730 1.00 12.24 39 ILE A C 12
ATOM 18557 O O . ILE A 1 39 ? -6.475 0.319 2.791 1.00 43.20 39 ILE A O 12
ATOM 18573 N N . VAL A 1 40 ? -7.270 0.113 0.671 1.00 44.01 40 VAL A N 12
ATOM 18574 C CA . VAL A 1 40 ? -7.171 -1.339 0.567 1.00 3.32 40 VAL A CA 12
ATOM 18575 C C . VAL A 1 40 ? -5.978 -1.665 -0.343 1.00 61.13 40 VAL A C 12
ATOM 18576 O O . VAL A 1 40 ? -6.049 -1.486 -1.565 1.00 21.32 40 VAL A O 12
ATOM 18589 N N . VAL A 1 41 ? -4.881 -2.110 0.267 1.00 43.42 41 VAL A N 12
ATOM 18590 C CA . VAL A 1 41 ? -3.647 -2.447 -0.442 1.00 33.11 41 VAL A CA 12
ATOM 18591 C C . VAL A 1 41 ? -3.639 -3.948 -0.736 1.00 41.31 41 VAL A C 12
ATOM 18592 O O . VAL A 1 41 ? -3.656 -4.768 0.181 1.00 5.31 41 VAL A O 12
ATOM 18605 N N . GLU A 1 42 ? -3.645 -4.287 -2.022 1.00 63.21 42 GLU A N 12
ATOM 18606 C CA . GLU A 1 42 ? -3.706 -5.665 -2.493 1.00 74.54 42 GLU A CA 12
ATOM 18607 C C . GLU A 1 42 ? -2.360 -6.040 -3.142 1.00 72.00 42 GLU A C 12
ATOM 18608 O O . GLU A 1 42 ? -2.049 -5.594 -4.249 1.00 44.44 42 GLU A O 12
ATOM 18620 N N . VAL A 1 43 ? -1.573 -6.871 -2.443 1.00 3.04 43 VAL A N 12
ATOM 18621 C CA . VAL A 1 43 ? -0.218 -7.243 -2.863 1.00 60.30 43 VAL A CA 12
ATOM 18622 C C . VAL A 1 43 ? -0.260 -8.599 -3.602 1.00 15.23 43 VAL A C 12
ATOM 18623 O O . VAL A 1 43 ? -0.436 -9.648 -2.993 1.00 31.52 43 VAL A O 12
ATOM 18636 N N . HIS A 1 44 ? -0.117 -8.550 -4.928 1.00 51.13 44 HIS A N 12
ATOM 18637 C CA . HIS A 1 44 ? -0.129 -9.735 -5.793 1.00 44.12 44 HIS A CA 12
ATOM 18638 C C . HIS A 1 44 ? 1.285 -10.314 -5.877 1.00 32.22 44 HIS A C 12
ATOM 18639 O O . HIS A 1 44 ? 2.165 -9.710 -6.486 1.00 72.33 44 HIS A O 12
ATOM 18654 N N . ILE A 1 45 ? 1.494 -11.464 -5.230 1.00 21.13 45 ILE A N 12
ATOM 18655 C CA . ILE A 1 45 ? 2.764 -12.196 -5.246 1.00 40.30 45 ILE A CA 12
ATOM 18656 C C . ILE A 1 45 ? 2.502 -13.647 -5.658 1.00 73.23 45 ILE A C 12
ATOM 18657 O O . ILE A 1 45 ? 1.673 -14.331 -5.040 1.00 65.43 45 ILE A O 12
ATOM 18673 N N . ASN A 1 46 ? 3.194 -14.086 -6.734 1.00 44.34 46 ASN A N 12
ATOM 18674 C CA . ASN A 1 46 ? 3.165 -15.482 -7.223 1.00 4.23 46 ASN A CA 12
ATOM 18675 C C . ASN A 1 46 ? 1.743 -15.921 -7.660 1.00 22.44 46 ASN A C 12
ATOM 18676 O O . ASN A 1 46 ? 1.415 -17.115 -7.650 1.00 75.34 46 ASN A O 12
ATOM 18687 N N . GLY A 1 47 ? 0.924 -14.939 -8.082 1.00 12.04 47 GLY A N 12
ATOM 18688 C CA . GLY A 1 47 ? -0.463 -15.174 -8.505 1.00 33.42 47 GLY A CA 12
ATOM 18689 C C . GLY A 1 47 ? -1.481 -14.919 -7.395 1.00 54.32 47 GLY A C 12
ATOM 18690 O O . GLY A 1 47 ? -2.650 -14.648 -7.680 1.00 53.34 47 GLY A O 12
ATOM 18694 N N . GLU A 1 48 ? -1.029 -14.999 -6.133 1.00 14.11 48 GLU A N 12
ATOM 18695 C CA . GLU A 1 48 ? -1.884 -14.853 -4.938 1.00 64.33 48 GLU A CA 12
ATOM 18696 C C . GLU A 1 48 ? -2.139 -13.370 -4.603 1.00 23.43 48 GLU A C 12
ATOM 18697 O O . GLU A 1 48 ? -1.207 -12.562 -4.619 1.00 2.52 48 GLU A O 12
ATOM 18709 N N . ARG A 1 49 ? -3.397 -13.033 -4.275 1.00 63.33 49 ARG A N 12
ATOM 18710 C CA . ARG A 1 49 ? -3.776 -11.684 -3.813 1.00 73.12 49 ARG A CA 12
ATOM 18711 C C . ARG A 1 49 ? -3.746 -11.628 -2.270 1.00 65.10 49 ARG A C 12
ATOM 18712 O O . ARG A 1 49 ? -4.466 -12.360 -1.587 1.00 20.11 49 ARG A O 12
ATOM 18733 N N . ASP A 1 50 ? -2.844 -10.798 -1.749 1.00 70.42 50 ASP A N 12
ATOM 18734 C CA . ASP A 1 50 ? -2.753 -10.454 -0.317 1.00 12.04 50 ASP A CA 12
ATOM 18735 C C . ASP A 1 50 ? -3.650 -9.238 -0.068 1.00 61.25 50 ASP A C 12
ATOM 18736 O O . ASP A 1 50 ? -3.623 -8.303 -0.863 1.00 74.51 50 ASP A O 12
ATOM 18745 N N . GLU A 1 51 ? -4.449 -9.247 1.010 1.00 23.02 51 GLU A N 12
ATOM 18746 C CA . GLU A 1 51 ? -5.415 -8.165 1.287 1.00 44.31 51 GLU A CA 12
ATOM 18747 C C . GLU A 1 51 ? -5.058 -7.432 2.590 1.00 0.12 51 GLU A C 12
ATOM 18748 O O . GLU A 1 51 ? -4.963 -8.046 3.664 1.00 71.13 51 GLU A O 12
ATOM 18760 N N . ILE A 1 52 ? -4.852 -6.112 2.476 1.00 64.05 52 ILE A N 12
ATOM 18761 C CA . ILE A 1 52 ? -4.600 -5.206 3.611 1.00 4.15 52 ILE A CA 12
ATOM 18762 C C . ILE A 1 52 ? -5.696 -4.127 3.591 1.00 22.22 52 ILE A C 12
ATOM 18763 O O . ILE A 1 52 ? -5.920 -3.515 2.550 1.00 4.34 52 ILE A O 12
ATOM 18779 N N . ARG A 1 53 ? -6.398 -3.911 4.715 1.00 75.40 53 ARG A N 12
ATOM 18780 C CA . ARG A 1 53 ? -7.452 -2.871 4.815 1.00 65.54 53 ARG A CA 12
ATOM 18781 C C . ARG A 1 53 ? -7.118 -1.896 5.949 1.00 2.54 53 ARG A C 12
ATOM 18782 O O . ARG A 1 53 ? -6.841 -2.328 7.075 1.00 25.23 53 ARG A O 12
ATOM 18803 N N . VAL A 1 54 ? -7.127 -0.592 5.651 1.00 1.34 54 VAL A N 12
ATOM 18804 C CA . VAL A 1 54 ? -7.053 0.467 6.673 1.00 74.43 54 VAL A CA 12
ATOM 18805 C C . VAL A 1 54 ? -7.999 1.609 6.246 1.00 2.23 54 VAL A C 12
ATOM 18806 O O . VAL A 1 54 ? -8.136 1.873 5.048 1.00 45.13 54 VAL A O 12
ATOM 18819 N N . ARG A 1 55 ? -8.691 2.259 7.205 1.00 40.03 55 ARG A N 12
ATOM 18820 C CA . ARG A 1 55 ? -9.717 3.287 6.889 1.00 14.01 55 ARG A CA 12
ATOM 18821 C C . ARG A 1 55 ? -9.528 4.542 7.767 1.00 24.04 55 ARG A C 12
ATOM 18822 O O . ARG A 1 55 ? -9.753 4.488 8.976 1.00 60.23 55 ARG A O 12
ATOM 18843 N N . ASN A 1 56 ? -9.098 5.654 7.123 1.00 1.31 56 ASN A N 12
ATOM 18844 C CA . ASN A 1 56 ? -8.927 6.989 7.749 1.00 42.00 56 ASN A CA 12
ATOM 18845 C C . ASN A 1 56 ? -7.882 6.953 8.892 1.00 24.42 56 ASN A C 12
ATOM 18846 O O . ASN A 1 56 ? -8.224 6.754 10.063 1.00 74.05 56 ASN A O 12
ATOM 18857 N N . ILE A 1 57 ? -6.606 7.151 8.534 1.00 25.02 57 ILE A N 12
ATOM 18858 C CA . ILE A 1 57 ? -5.455 7.022 9.457 1.00 52.32 57 ILE A CA 12
ATOM 18859 C C . ILE A 1 57 ? -4.416 8.132 9.203 1.00 54.13 57 ILE A C 12
ATOM 18860 O O . ILE A 1 57 ? -4.532 8.863 8.229 1.00 61.25 57 ILE A O 12
ATOM 18876 N N . SER A 1 58 ? -3.404 8.224 10.085 1.00 75.11 58 SER A N 12
ATOM 18877 C CA . SER A 1 58 ? -2.331 9.249 10.014 1.00 64.02 58 SER A CA 12
ATOM 18878 C C . SER A 1 58 ? -1.170 8.799 9.098 1.00 70.53 58 SER A C 12
ATOM 18879 O O . SER A 1 58 ? -1.164 7.656 8.630 1.00 53.14 58 SER A O 12
ATOM 18887 N N . LYS A 1 59 ? -0.169 9.705 8.877 1.00 33.20 59 LYS A N 12
ATOM 18888 C CA . LYS A 1 59 ? 1.031 9.414 8.045 1.00 53.00 59 LYS A CA 12
ATOM 18889 C C . LYS A 1 59 ? 1.831 8.220 8.608 1.00 13.21 59 LYS A C 12
ATOM 18890 O O . LYS A 1 59 ? 2.397 7.434 7.857 1.00 51.34 59 LYS A O 12
ATOM 18909 N N . GLU A 1 60 ? 1.835 8.091 9.942 1.00 51.05 60 GLU A N 12
ATOM 18910 C CA . GLU A 1 60 ? 2.588 7.040 10.644 1.00 31.10 60 GLU A CA 12
ATOM 18911 C C . GLU A 1 60 ? 1.874 5.672 10.560 1.00 50.31 60 GLU A C 12
ATOM 18912 O O . GLU A 1 60 ? 2.518 4.618 10.648 1.00 70.25 60 GLU A O 12
ATOM 18924 N N . GLU A 1 61 ? 0.541 5.707 10.396 1.00 33.32 61 GLU A N 12
ATOM 18925 C CA . GLU A 1 61 ? -0.292 4.494 10.308 1.00 33.51 61 GLU A CA 12
ATOM 18926 C C . GLU A 1 61 ? -0.467 4.000 8.865 1.00 74.23 61 GLU A C 12
ATOM 18927 O O . GLU A 1 61 ? -0.674 2.808 8.646 1.00 70.22 61 GLU A O 12
ATOM 18939 N N . LEU A 1 62 ? -0.372 4.899 7.875 1.00 44.51 62 LEU A N 12
ATOM 18940 C CA . LEU A 1 62 ? -0.353 4.479 6.455 1.00 14.20 62 LEU A CA 12
ATOM 18941 C C . LEU A 1 62 ? 1.003 3.841 6.121 1.00 70.31 62 LEU A C 12
ATOM 18942 O O . LEU A 1 62 ? 1.126 3.091 5.143 1.00 13.45 62 LEU A O 12
ATOM 18958 N N . LYS A 1 63 ? 2.031 4.150 6.961 1.00 75.42 63 LYS A N 12
ATOM 18959 C CA . LYS A 1 63 ? 3.314 3.435 6.924 1.00 32.30 63 LYS A CA 12
ATOM 18960 C C . LYS A 1 63 ? 3.078 1.940 7.144 1.00 64.43 63 LYS A C 12
ATOM 18961 O O . LYS A 1 63 ? 3.739 1.125 6.525 1.00 60.30 63 LYS A O 12
ATOM 18980 N N . LYS A 1 64 ? 2.079 1.596 7.987 1.00 65.30 64 LYS A N 12
ATOM 18981 C CA . LYS A 1 64 ? 1.769 0.191 8.328 1.00 64.15 64 LYS A CA 12
ATOM 18982 C C . LYS A 1 64 ? 1.408 -0.615 7.074 1.00 62.53 64 LYS A C 12
ATOM 18983 O O . LYS A 1 64 ? 1.597 -1.813 7.052 1.00 73.21 64 LYS A O 12
ATOM 19002 N N . LEU A 1 65 ? 0.951 0.091 6.022 1.00 40.01 65 LEU A N 12
ATOM 19003 C CA . LEU A 1 65 ? 0.618 -0.510 4.724 1.00 53.14 65 LEU A CA 12
ATOM 19004 C C . LEU A 1 65 ? 1.887 -0.960 3.990 1.00 64.14 65 LEU A C 12
ATOM 19005 O O . LEU A 1 65 ? 1.993 -2.110 3.578 1.00 50.42 65 LEU A O 12
ATOM 19021 N N . LEU A 1 66 ? 2.857 -0.045 3.867 1.00 52.22 66 LEU A N 12
ATOM 19022 C CA . LEU A 1 66 ? 4.153 -0.324 3.207 1.00 12.35 66 LEU A CA 12
ATOM 19023 C C . LEU A 1 66 ? 5.066 -1.195 4.097 1.00 32.44 66 LEU A C 12
ATOM 19024 O O . LEU A 1 66 ? 6.006 -1.811 3.605 1.00 75.21 66 LEU A O 12
ATOM 19040 N N . GLU A 1 67 ? 4.773 -1.226 5.410 1.00 51.10 67 GLU A N 12
ATOM 19041 C CA . GLU A 1 67 ? 5.459 -2.107 6.383 1.00 35.33 67 GLU A CA 12
ATOM 19042 C C . GLU A 1 67 ? 4.892 -3.527 6.280 1.00 12.44 67 GLU A C 12
ATOM 19043 O O . GLU A 1 67 ? 5.596 -4.498 6.536 1.00 3.21 67 GLU A O 12
ATOM 19055 N N . ARG A 1 68 ? 3.603 -3.628 5.922 1.00 24.31 68 ARG A N 12
ATOM 19056 C CA . ARG A 1 68 ? 2.991 -4.904 5.511 1.00 12.02 68 ARG A CA 12
ATOM 19057 C C . ARG A 1 68 ? 3.659 -5.409 4.224 1.00 53.40 68 ARG A C 12
ATOM 19058 O O . ARG A 1 68 ? 4.032 -6.575 4.132 1.00 42.11 68 ARG A O 12
ATOM 19079 N N . ILE A 1 69 ? 3.837 -4.489 3.254 1.00 61.33 69 ILE A N 12
ATOM 19080 C CA . ILE A 1 69 ? 4.458 -4.779 1.944 1.00 41.44 69 ILE A CA 12
ATOM 19081 C C . ILE A 1 69 ? 5.940 -5.160 2.112 1.00 71.53 69 ILE A C 12
ATOM 19082 O O . ILE A 1 69 ? 6.443 -6.032 1.390 1.00 3.12 69 ILE A O 12
ATOM 19098 N N . ARG A 1 70 ? 6.632 -4.523 3.086 1.00 62.33 70 ARG A N 12
ATOM 19099 C CA . ARG A 1 70 ? 8.067 -4.783 3.319 1.00 24.42 70 ARG A CA 12
ATOM 19100 C C . ARG A 1 70 ? 8.259 -6.239 3.786 1.00 51.25 70 ARG A C 12
ATOM 19101 O O . ARG A 1 70 ? 9.214 -6.894 3.376 1.00 51.34 70 ARG A O 12
ATOM 19122 N N . GLU A 1 71 ? 7.288 -6.748 4.583 1.00 41.13 71 GLU A N 12
ATOM 19123 C CA . GLU A 1 71 ? 7.290 -8.145 5.060 1.00 14.34 71 GLU A CA 12
ATOM 19124 C C . GLU A 1 71 ? 7.221 -9.100 3.862 1.00 12.35 71 GLU A C 12
ATOM 19125 O O . GLU A 1 71 ? 7.787 -10.183 3.877 1.00 4.23 71 GLU A O 12
ATOM 19137 N N . LYS A 1 72 ? 6.522 -8.652 2.810 1.00 42.34 72 LYS A N 12
ATOM 19138 C CA . LYS A 1 72 ? 6.246 -9.469 1.636 1.00 30.35 72 LYS A CA 12
ATOM 19139 C C . LYS A 1 72 ? 7.496 -9.562 0.750 1.00 43.43 72 LYS A C 12
ATOM 19140 O O . LYS A 1 72 ? 7.923 -10.655 0.381 1.00 1.20 72 LYS A O 12
ATOM 19159 N N . ILE A 1 73 ? 8.131 -8.409 0.480 1.00 64.50 73 ILE A N 12
ATOM 19160 C CA . ILE A 1 73 ? 9.342 -8.355 -0.372 1.00 13.32 73 ILE A CA 12
ATOM 19161 C C . ILE A 1 73 ? 10.572 -8.967 0.346 1.00 62.20 73 ILE A C 12
ATOM 19162 O O . ILE A 1 73 ? 11.559 -9.304 -0.307 1.00 3.33 73 ILE A O 12
ATOM 19178 N N . GLU A 1 74 ? 10.508 -9.062 1.696 1.00 55.41 74 GLU A N 12
ATOM 19179 C CA . GLU A 1 74 ? 11.572 -9.691 2.520 1.00 61.34 74 GLU A CA 12
ATOM 19180 C C . GLU A 1 74 ? 11.414 -11.224 2.594 1.00 34.32 74 GLU A C 12
ATOM 19181 O O . GLU A 1 74 ? 12.338 -11.964 2.220 1.00 43.11 74 GLU A O 12
ATOM 19193 N N . ARG A 1 75 ? 10.242 -11.689 3.055 1.00 72.13 75 ARG A N 12
ATOM 19194 C CA . ARG A 1 75 ? 10.014 -13.120 3.357 1.00 22.23 75 ARG A CA 12
ATOM 19195 C C . ARG A 1 75 ? 9.741 -13.904 2.065 1.00 52.13 75 ARG A C 12
ATOM 19196 O O . ARG A 1 75 ? 10.324 -14.970 1.847 1.00 32.31 75 ARG A O 12
ATOM 19217 N N . GLU A 1 76 ? 8.859 -13.359 1.204 1.00 72.41 76 GLU A N 12
ATOM 19218 C CA . GLU A 1 76 ? 8.536 -13.970 -0.096 1.00 21.22 76 GLU A CA 12
ATOM 19219 C C . GLU A 1 76 ? 9.681 -13.685 -1.083 1.00 23.34 76 GLU A C 12
ATOM 19220 O O . GLU A 1 76 ? 10.155 -14.600 -1.762 1.00 62.42 76 GLU A O 12
ATOM 19232 N N . GLY A 1 77 ? 10.128 -12.410 -1.129 1.00 73.24 77 GLY A N 12
ATOM 19233 C CA . GLY A 1 77 ? 11.247 -11.996 -1.992 1.00 41.14 77 GLY A CA 12
ATOM 19234 C C . GLY A 1 77 ? 11.017 -12.264 -3.472 1.00 12.43 77 GLY A C 12
ATOM 19235 O O . GLY A 1 77 ? 11.962 -12.516 -4.228 1.00 12.52 77 GLY A O 12
ATOM 19239 N N . SER A 1 78 ? 9.746 -12.217 -3.876 1.00 4.21 78 SER A N 12
ATOM 19240 C CA . SER A 1 78 ? 9.324 -12.556 -5.230 1.00 25.32 78 SER A CA 12
ATOM 19241 C C . SER A 1 78 ? 9.326 -11.302 -6.115 1.00 31.24 78 SER A C 12
ATOM 19242 O O . SER A 1 78 ? 8.779 -10.258 -5.730 1.00 32.34 78 SER A O 12
ATOM 19250 N N . SER A 1 79 ? 9.962 -11.427 -7.294 1.00 24.04 79 SER A N 12
ATOM 19251 C CA . SER A 1 79 ? 10.087 -10.338 -8.273 1.00 30.35 79 SER A CA 12
ATOM 19252 C C . SER A 1 79 ? 8.730 -10.055 -8.948 1.00 2.35 79 SER A C 12
ATOM 19253 O O . SER A 1 79 ? 8.465 -8.936 -9.381 1.00 30.04 79 SER A O 12
ATOM 19261 N N . GLU A 1 80 ? 7.869 -11.089 -9.022 1.00 13.14 80 GLU A N 12
ATOM 19262 C CA . GLU A 1 80 ? 6.499 -10.952 -9.531 1.00 55.33 80 GLU A CA 12
ATOM 19263 C C . GLU A 1 80 ? 5.596 -10.410 -8.407 1.00 73.44 80 GLU A C 12
ATOM 19264 O O . GLU A 1 80 ? 4.826 -11.136 -7.764 1.00 73.30 80 GLU A O 12
ATOM 19276 N N . VAL A 1 81 ? 5.770 -9.109 -8.141 1.00 4.51 81 VAL A N 12
ATOM 19277 C CA . VAL A 1 81 ? 5.041 -8.382 -7.100 1.00 21.23 81 VAL A CA 12
ATOM 19278 C C . VAL A 1 81 ? 4.293 -7.206 -7.747 1.00 34.04 81 VAL A C 12
ATOM 19279 O O . VAL A 1 81 ? 4.853 -6.484 -8.592 1.00 70.54 81 VAL A O 12
ATOM 19292 N N . GLU A 1 82 ? 3.016 -7.048 -7.375 1.00 72.52 82 GLU A N 12
ATOM 19293 C CA . GLU A 1 82 ? 2.143 -5.998 -7.900 1.00 33.23 82 GLU A CA 12
ATOM 19294 C C . GLU A 1 82 ? 1.298 -5.416 -6.751 1.00 41.35 82 GLU A C 12
ATOM 19295 O O . GLU A 1 82 ? 0.392 -6.074 -6.251 1.00 51.05 82 GLU A O 12
ATOM 19307 N N . VAL A 1 83 ? 1.593 -4.170 -6.355 1.00 4.02 83 VAL A N 12
ATOM 19308 C CA . VAL A 1 83 ? 0.897 -3.494 -5.255 1.00 12.02 83 VAL A CA 12
ATOM 19309 C C . VAL A 1 83 ? -0.232 -2.634 -5.846 1.00 70.50 83 VAL A C 12
ATOM 19310 O O . VAL A 1 83 ? 0.018 -1.644 -6.535 1.00 23.04 83 VAL A O 12
ATOM 19323 N N . ASN A 1 84 ? -1.470 -3.049 -5.572 1.00 64.50 84 ASN A N 12
ATOM 19324 C CA . ASN A 1 84 ? -2.686 -2.423 -6.101 1.00 4.25 84 ASN A CA 12
ATOM 19325 C C . ASN A 1 84 ? -3.354 -1.643 -4.972 1.00 52.22 84 ASN A C 12
ATOM 19326 O O . ASN A 1 84 ? -3.928 -2.236 -4.057 1.00 42.53 84 ASN A O 12
ATOM 19337 N N . VAL A 1 85 ? -3.277 -0.317 -5.039 1.00 43.54 85 VAL A N 12
ATOM 19338 C CA . VAL A 1 85 ? -3.848 0.567 -4.023 1.00 63.44 85 VAL A CA 12
ATOM 19339 C C . VAL A 1 85 ? -5.251 0.986 -4.462 1.00 34.20 85 VAL A C 12
ATOM 19340 O O . VAL A 1 85 ? -5.420 1.624 -5.493 1.00 31.32 85 VAL A O 12
ATOM 19353 N N . HIS A 1 86 ? -6.250 0.555 -3.696 1.00 44.14 86 HIS A N 12
ATOM 19354 C CA . HIS A 1 86 ? -7.657 0.928 -3.882 1.00 4.42 86 HIS A CA 12
ATOM 19355 C C . HIS A 1 86 ? -8.037 1.889 -2.752 1.00 54.34 86 HIS A C 12
ATOM 19356 O O . HIS A 1 86 ? -7.581 1.710 -1.628 1.00 63.34 86 HIS A O 12
ATOM 19371 N N . SER A 1 87 ? -8.827 2.922 -3.062 1.00 20.12 87 SER A N 12
ATOM 19372 C CA . SER A 1 87 ? -9.314 3.883 -2.064 1.00 44.03 87 SER A CA 12
ATOM 19373 C C . SER A 1 87 ? -10.565 4.609 -2.586 1.00 40.12 87 SER A C 12
ATOM 19374 O O . SER A 1 87 ? -10.469 5.487 -3.458 1.00 4.14 87 SER A O 12
ATOM 19382 N N . GLY A 1 88 ? -11.740 4.200 -2.062 1.00 74.13 88 GLY A N 12
ATOM 19383 C CA . GLY A 1 88 ? -13.025 4.844 -2.371 1.00 51.12 88 GLY A CA 12
ATOM 19384 C C . GLY A 1 88 ? -13.411 4.793 -3.854 1.00 5.34 88 GLY A C 12
ATOM 19385 O O . GLY A 1 88 ? -14.098 5.696 -4.351 1.00 30.31 88 GLY A O 12
ATOM 19389 N N . GLY A 1 89 ? -12.956 3.739 -4.555 1.00 1.32 89 GLY A N 12
ATOM 19390 C CA . GLY A 1 89 ? -13.233 3.552 -5.986 1.00 54.42 89 GLY A CA 12
ATOM 19391 C C . GLY A 1 89 ? -12.000 3.735 -6.863 1.00 12.00 89 GLY A C 12
ATOM 19392 O O . GLY A 1 89 ? -11.914 3.143 -7.948 1.00 24.13 89 GLY A O 12
ATOM 19396 N N . GLN A 1 90 ? -11.036 4.553 -6.397 1.00 55.43 90 GLN A N 12
ATOM 19397 C CA . GLN A 1 90 ? -9.800 4.859 -7.152 1.00 5.44 90 GLN A CA 12
ATOM 19398 C C . GLN A 1 90 ? -8.786 3.703 -7.002 1.00 65.13 90 GLN A C 12
ATOM 19399 O O . GLN A 1 90 ? -8.691 3.103 -5.939 1.00 33.55 90 GLN A O 12
ATOM 19413 N N . THR A 1 91 ? -8.044 3.393 -8.081 1.00 73.32 91 THR A N 12
ATOM 19414 C CA . THR A 1 91 ? -7.090 2.271 -8.120 1.00 33.22 91 THR A CA 12
ATOM 19415 C C . THR A 1 91 ? -5.775 2.690 -8.813 1.00 72.13 91 THR A C 12
ATOM 19416 O O . THR A 1 91 ? -5.789 3.447 -9.790 1.00 11.54 91 THR A O 12
ATOM 19427 N N . TRP A 1 92 ? -4.643 2.215 -8.266 1.00 61.43 92 TRP A N 12
ATOM 19428 C CA . TRP A 1 92 ? -3.300 2.391 -8.848 1.00 73.00 92 TRP A CA 12
ATOM 19429 C C . TRP A 1 92 ? -2.595 1.031 -8.848 1.00 1.23 92 TRP A C 12
ATOM 19430 O O . TRP A 1 92 ? -2.347 0.463 -7.777 1.00 64.10 92 TRP A O 12
ATOM 19451 N N . THR A 1 93 ? -2.294 0.505 -10.040 1.00 53.21 93 THR A N 12
ATOM 19452 C CA . THR A 1 93 ? -1.617 -0.786 -10.191 1.00 25.03 93 THR A CA 12
ATOM 19453 C C . THR A 1 93 ? -0.099 -0.558 -10.368 1.00 13.22 93 THR A C 12
ATOM 19454 O O . THR A 1 93 ? 0.350 -0.094 -11.422 1.00 3.22 93 THR A O 12
ATOM 19465 N N . PHE A 1 94 ? 0.669 -0.822 -9.301 1.00 63.41 94 PHE A N 12
ATOM 19466 C CA . PHE A 1 94 ? 2.144 -0.757 -9.315 1.00 64.35 94 PHE A CA 12
ATOM 19467 C C . PHE A 1 94 ? 2.688 -2.171 -9.461 1.00 72.34 94 PHE A C 12
ATOM 19468 O O . PHE A 1 94 ? 2.241 -3.056 -8.761 1.00 15.30 94 PHE A O 12
ATOM 19485 N N . ASN A 1 95 ? 3.640 -2.374 -10.365 1.00 2.30 95 ASN A N 12
ATOM 19486 C CA . ASN A 1 95 ? 4.264 -3.688 -10.603 1.00 53.32 95 ASN A CA 12
ATOM 19487 C C . ASN A 1 95 ? 5.760 -3.505 -10.871 1.00 54.30 95 ASN A C 12
ATOM 19488 O O . ASN A 1 95 ? 6.196 -2.397 -11.219 1.00 43.53 95 ASN A O 12
ATOM 19499 N N . GLU A 1 96 ? 6.544 -4.586 -10.669 1.00 64.11 96 GLU A N 12
ATOM 19500 C CA . GLU A 1 96 ? 8.003 -4.565 -10.887 1.00 4.15 96 GLU A CA 12
ATOM 19501 C C . GLU A 1 96 ? 8.285 -4.251 -12.375 1.00 54.52 96 GLU A C 12
ATOM 19502 O O . GLU A 1 96 ? 7.709 -4.882 -13.265 1.00 32.30 96 GLU A O 12
ATOM 19514 N N . LYS A 1 97 ? 9.159 -3.268 -12.615 1.00 51.45 97 LYS A N 12
ATOM 19515 C CA . LYS A 1 97 ? 9.462 -2.748 -13.962 1.00 20.45 97 LYS A CA 12
ATOM 19516 C C . LYS A 1 97 ? 10.945 -2.331 -14.063 1.00 74.04 97 LYS A C 12
ATOM 19517 O O . LYS A 1 97 ? 11.547 -2.516 -15.131 1.00 21.52 97 LYS A O 12
ATOM 19537 N N . MET A 1 1 ? -3.612 17.058 9.858 1.00 14.52 1 MET A N 13
ATOM 19538 C CA . MET A 1 1 ? -2.373 17.066 9.041 1.00 15.01 1 MET A CA 13
ATOM 19539 C C . MET A 1 1 ? -1.538 15.804 9.304 1.00 72.13 1 MET A C 13
ATOM 19540 O O . MET A 1 1 ? -1.874 15.002 10.177 1.00 54.01 1 MET A O 13
ATOM 19556 N N . GLY A 1 2 ? -0.464 15.620 8.512 1.00 62.11 2 GLY A N 13
ATOM 19557 C CA . GLY A 1 2 ? 0.438 14.484 8.670 1.00 73.21 2 GLY A CA 13
ATOM 19558 C C . GLY A 1 2 ? 1.292 14.262 7.433 1.00 71.44 2 GLY A C 13
ATOM 19559 O O . GLY A 1 2 ? 0.816 13.717 6.432 1.00 11.50 2 GLY A O 13
ATOM 19563 N N . HIS A 1 3 ? 2.552 14.709 7.512 1.00 71.05 3 HIS A N 13
ATOM 19564 C CA . HIS A 1 3 ? 3.567 14.543 6.451 1.00 22.51 3 HIS A CA 13
ATOM 19565 C C . HIS A 1 3 ? 4.908 14.140 7.084 1.00 71.44 3 HIS A C 13
ATOM 19566 O O . HIS A 1 3 ? 5.098 14.267 8.300 1.00 65.43 3 HIS A O 13
ATOM 19581 N N . HIS A 1 4 ? 5.825 13.648 6.239 1.00 70.52 4 HIS A N 13
ATOM 19582 C CA . HIS A 1 4 ? 7.211 13.332 6.623 1.00 44.22 4 HIS A CA 13
ATOM 19583 C C . HIS A 1 4 ? 8.152 14.317 5.921 1.00 72.05 4 HIS A C 13
ATOM 19584 O O . HIS A 1 4 ? 7.951 14.643 4.744 1.00 42.01 4 HIS A O 13
ATOM 19599 N N . HIS A 1 5 ? 9.167 14.792 6.645 1.00 13.31 5 HIS A N 13
ATOM 19600 C CA . HIS A 1 5 ? 10.176 15.712 6.120 1.00 44.45 5 HIS A CA 13
ATOM 19601 C C . HIS A 1 5 ? 11.531 14.988 6.049 1.00 73.30 5 HIS A C 13
ATOM 19602 O O . HIS A 1 5 ? 12.155 14.735 7.081 1.00 33.25 5 HIS A O 13
ATOM 19617 N N . HIS A 1 6 ? 11.949 14.615 4.827 1.00 53.32 6 HIS A N 13
ATOM 19618 C CA . HIS A 1 6 ? 13.271 14.005 4.566 1.00 50.31 6 HIS A CA 13
ATOM 19619 C C . HIS A 1 6 ? 14.121 14.977 3.731 1.00 23.44 6 HIS A C 13
ATOM 19620 O O . HIS A 1 6 ? 13.975 15.029 2.505 1.00 21.42 6 HIS A O 13
ATOM 19635 N N . HIS A 1 7 ? 14.956 15.792 4.402 1.00 64.22 7 HIS A N 13
ATOM 19636 C CA . HIS A 1 7 ? 16.017 16.579 3.725 1.00 34.51 7 HIS A CA 13
ATOM 19637 C C . HIS A 1 7 ? 17.291 15.713 3.724 1.00 4.44 7 HIS A C 13
ATOM 19638 O O . HIS A 1 7 ? 17.448 14.883 4.627 1.00 33.04 7 HIS A O 13
ATOM 19653 N N . HIS A 1 8 ? 18.197 15.938 2.748 1.00 11.14 8 HIS A N 13
ATOM 19654 C CA . HIS A 1 8 ? 19.256 14.967 2.359 1.00 11.44 8 HIS A CA 13
ATOM 19655 C C . HIS A 1 8 ? 18.587 13.729 1.716 1.00 64.15 8 HIS A C 13
ATOM 19656 O O . HIS A 1 8 ? 17.908 12.948 2.402 1.00 22.34 8 HIS A O 13
ATOM 19671 N N . GLU A 1 9 ? 18.796 13.567 0.398 1.00 24.01 9 GLU A N 13
ATOM 19672 C CA . GLU A 1 9 ? 18.049 12.613 -0.441 1.00 44.22 9 GLU A CA 13
ATOM 19673 C C . GLU A 1 9 ? 18.326 11.141 -0.069 1.00 72.52 9 GLU A C 13
ATOM 19674 O O . GLU A 1 9 ? 17.472 10.284 -0.311 1.00 54.02 9 GLU A O 13
ATOM 19686 N N . ASN A 1 10 ? 19.540 10.869 0.478 1.00 43.42 10 ASN A N 13
ATOM 19687 C CA . ASN A 1 10 ? 19.962 9.515 0.940 1.00 35.40 10 ASN A CA 13
ATOM 19688 C C . ASN A 1 10 ? 20.073 8.515 -0.255 1.00 42.31 10 ASN A C 13
ATOM 19689 O O . ASN A 1 10 ? 20.125 7.296 -0.074 1.00 63.12 10 ASN A O 13
ATOM 19700 N N . LEU A 1 11 ? 20.198 9.061 -1.488 1.00 20.23 11 LEU A N 13
ATOM 19701 C CA . LEU A 1 11 ? 20.258 8.260 -2.733 1.00 53.33 11 LEU A CA 13
ATOM 19702 C C . LEU A 1 11 ? 21.733 7.921 -3.080 1.00 75.12 11 LEU A C 13
ATOM 19703 O O . LEU A 1 11 ? 22.277 8.392 -4.087 1.00 61.20 11 LEU A O 13
ATOM 19719 N N . TYR A 1 12 ? 22.391 7.139 -2.193 1.00 61.03 12 TYR A N 13
ATOM 19720 C CA . TYR A 1 12 ? 23.764 6.636 -2.420 1.00 64.42 12 TYR A CA 13
ATOM 19721 C C . TYR A 1 12 ? 23.690 5.349 -3.256 1.00 61.23 12 TYR A C 13
ATOM 19722 O O . TYR A 1 12 ? 24.181 5.295 -4.388 1.00 41.52 12 TYR A O 13
ATOM 19740 N N . PHE A 1 13 ? 23.056 4.320 -2.666 1.00 33.15 13 PHE A N 13
ATOM 19741 C CA . PHE A 1 13 ? 22.709 3.071 -3.358 1.00 4.53 13 PHE A CA 13
ATOM 19742 C C . PHE A 1 13 ? 21.212 3.130 -3.734 1.00 33.33 13 PHE A C 13
ATOM 19743 O O . PHE A 1 13 ? 20.874 3.447 -4.886 1.00 43.22 13 PHE A O 13
ATOM 19760 N N . GLN A 1 14 ? 20.333 2.839 -2.741 1.00 24.53 14 GLN A N 13
ATOM 19761 C CA . GLN A 1 14 ? 18.856 3.015 -2.802 1.00 14.21 14 GLN A CA 13
ATOM 19762 C C . GLN A 1 14 ? 18.112 2.036 -3.765 1.00 14.20 14 GLN A C 13
ATOM 19763 O O . GLN A 1 14 ? 16.962 1.671 -3.507 1.00 61.50 14 GLN A O 13
ATOM 19777 N N . SER A 1 15 ? 18.771 1.599 -4.845 1.00 14.31 15 SER A N 13
ATOM 19778 C CA . SER A 1 15 ? 18.180 0.735 -5.885 1.00 23.11 15 SER A CA 13
ATOM 19779 C C . SER A 1 15 ? 17.841 -0.672 -5.351 1.00 40.20 15 SER A C 13
ATOM 19780 O O . SER A 1 15 ? 16.945 -1.343 -5.874 1.00 74.54 15 SER A O 13
ATOM 19788 N N . HIS A 1 16 ? 18.563 -1.108 -4.304 1.00 53.42 16 HIS A N 13
ATOM 19789 C CA . HIS A 1 16 ? 18.306 -2.388 -3.620 1.00 63.23 16 HIS A CA 13
ATOM 19790 C C . HIS A 1 16 ? 17.895 -2.116 -2.151 1.00 20.20 16 HIS A C 13
ATOM 19791 O O . HIS A 1 16 ? 18.066 -2.951 -1.262 1.00 15.40 16 HIS A O 13
ATOM 19806 N N . MET A 1 17 ? 17.324 -0.932 -1.918 1.00 4.32 17 MET A N 13
ATOM 19807 C CA . MET A 1 17 ? 16.760 -0.536 -0.622 1.00 74.11 17 MET A CA 13
ATOM 19808 C C . MET A 1 17 ? 15.254 -0.323 -0.820 1.00 35.34 17 MET A C 13
ATOM 19809 O O . MET A 1 17 ? 14.840 0.360 -1.772 1.00 62.14 17 MET A O 13
ATOM 19823 N N . THR A 1 18 ? 14.439 -0.920 0.073 1.00 23.05 18 THR A N 13
ATOM 19824 C CA . THR A 1 18 ? 12.970 -0.869 -0.022 1.00 55.53 18 THR A CA 13
ATOM 19825 C C . THR A 1 18 ? 12.418 0.553 0.159 1.00 14.43 18 THR A C 13
ATOM 19826 O O . THR A 1 18 ? 11.294 0.815 -0.251 1.00 60.21 18 THR A O 13
ATOM 19837 N N . ASP A 1 19 ? 13.235 1.448 0.750 1.00 13.32 19 ASP A N 13
ATOM 19838 C CA . ASP A 1 19 ? 12.856 2.846 1.039 1.00 34.33 19 ASP A CA 13
ATOM 19839 C C . ASP A 1 19 ? 12.374 3.569 -0.230 1.00 21.10 19 ASP A C 13
ATOM 19840 O O . ASP A 1 19 ? 11.417 4.322 -0.163 1.00 74.41 19 ASP A O 13
ATOM 19849 N N . GLU A 1 20 ? 13.043 3.309 -1.374 1.00 52.15 20 GLU A N 13
ATOM 19850 C CA . GLU A 1 20 ? 12.670 3.891 -2.684 1.00 1.33 20 GLU A CA 13
ATOM 19851 C C . GLU A 1 20 ? 11.217 3.509 -3.039 1.00 71.32 20 GLU A C 13
ATOM 19852 O O . GLU A 1 20 ? 10.382 4.371 -3.338 1.00 63.44 20 GLU A O 13
ATOM 19864 N N . LEU A 1 21 ? 10.954 2.191 -2.973 1.00 53.41 21 LEU A N 13
ATOM 19865 C CA . LEU A 1 21 ? 9.671 1.575 -3.359 1.00 22.51 21 LEU A CA 13
ATOM 19866 C C . LEU A 1 21 ? 8.541 2.123 -2.482 1.00 22.24 21 LEU A C 13
ATOM 19867 O O . LEU A 1 21 ? 7.523 2.631 -2.970 1.00 64.14 21 LEU A O 13
ATOM 19883 N N . LEU A 1 22 ? 8.782 2.037 -1.173 1.00 64.22 22 LEU A N 13
ATOM 19884 C CA . LEU A 1 22 ? 7.805 2.358 -0.139 1.00 32.32 22 LEU A CA 13
ATOM 19885 C C . LEU A 1 22 ? 7.511 3.869 -0.109 1.00 73.11 22 LEU A C 13
ATOM 19886 O O . LEU A 1 22 ? 6.369 4.260 0.081 1.00 44.51 22 LEU A O 13
ATOM 19902 N N . GLU A 1 23 ? 8.544 4.703 -0.354 1.00 74.32 23 GLU A N 13
ATOM 19903 C CA . GLU A 1 23 ? 8.425 6.183 -0.376 1.00 14.34 23 GLU A CA 13
ATOM 19904 C C . GLU A 1 23 ? 7.418 6.632 -1.447 1.00 12.22 23 GLU A C 13
ATOM 19905 O O . GLU A 1 23 ? 6.636 7.559 -1.216 1.00 41.23 23 GLU A O 13
ATOM 19917 N N . ARG A 1 24 ? 7.424 5.936 -2.598 1.00 11.44 24 ARG A N 13
ATOM 19918 C CA . ARG A 1 24 ? 6.480 6.190 -3.708 1.00 11.04 24 ARG A CA 13
ATOM 19919 C C . ARG A 1 24 ? 5.024 5.873 -3.293 1.00 0.14 24 ARG A C 13
ATOM 19920 O O . ARG A 1 24 ? 4.082 6.556 -3.725 1.00 51.44 24 ARG A O 13
ATOM 19941 N N . LEU A 1 25 ? 4.861 4.839 -2.437 1.00 51.51 25 LEU A N 13
ATOM 19942 C CA . LEU A 1 25 ? 3.544 4.451 -1.886 1.00 23.05 25 LEU A CA 13
ATOM 19943 C C . LEU A 1 25 ? 3.156 5.435 -0.773 1.00 53.03 25 LEU A C 13
ATOM 19944 O O . LEU A 1 25 ? 1.984 5.788 -0.615 1.00 21.11 25 LEU A O 13
ATOM 19960 N N . ARG A 1 26 ? 4.188 5.898 -0.050 1.00 41.32 26 ARG A N 13
ATOM 19961 C CA . ARG A 1 26 ? 4.068 6.757 1.135 1.00 34.23 26 ARG A CA 13
ATOM 19962 C C . ARG A 1 26 ? 3.457 8.098 0.739 1.00 65.20 26 ARG A C 13
ATOM 19963 O O . ARG A 1 26 ? 2.613 8.623 1.465 1.00 73.33 26 ARG A O 13
ATOM 19984 N N . GLN A 1 27 ? 3.902 8.622 -0.435 1.00 21.32 27 GLN A N 13
ATOM 19985 C CA . GLN A 1 27 ? 3.375 9.869 -1.021 1.00 12.10 27 GLN A CA 13
ATOM 19986 C C . GLN A 1 27 ? 1.847 9.781 -1.136 1.00 60.42 27 GLN A C 13
ATOM 19987 O O . GLN A 1 27 ? 1.124 10.614 -0.594 1.00 54.34 27 GLN A O 13
ATOM 20001 N N . LEU A 1 28 ? 1.397 8.694 -1.796 1.00 40.23 28 LEU A N 13
ATOM 20002 C CA . LEU A 1 28 ? -0.018 8.423 -2.088 1.00 40.03 28 LEU A CA 13
ATOM 20003 C C . LEU A 1 28 ? -0.852 8.311 -0.795 1.00 61.24 28 LEU A C 13
ATOM 20004 O O . LEU A 1 28 ? -1.967 8.834 -0.723 1.00 11.04 28 LEU A O 13
ATOM 20020 N N . PHE A 1 29 ? -0.285 7.644 0.227 1.00 74.33 29 PHE A N 13
ATOM 20021 C CA . PHE A 1 29 ? -0.963 7.455 1.525 1.00 50.22 29 PHE A CA 13
ATOM 20022 C C . PHE A 1 29 ? -1.137 8.797 2.265 1.00 12.15 29 PHE A C 13
ATOM 20023 O O . PHE A 1 29 ? -2.180 9.035 2.875 1.00 12.05 29 PHE A O 13
ATOM 20040 N N . GLU A 1 30 ? -0.099 9.658 2.185 1.00 74.30 30 GLU A N 13
ATOM 20041 C CA . GLU A 1 30 ? -0.106 11.020 2.771 1.00 5.05 30 GLU A CA 13
ATOM 20042 C C . GLU A 1 30 ? -1.138 11.915 2.062 1.00 15.21 30 GLU A C 13
ATOM 20043 O O . GLU A 1 30 ? -1.782 12.762 2.702 1.00 22.41 30 GLU A O 13
ATOM 20055 N N . GLU A 1 31 ? -1.275 11.712 0.737 1.00 64.15 31 GLU A N 13
ATOM 20056 C CA . GLU A 1 31 ? -2.223 12.464 -0.105 1.00 42.42 31 GLU A CA 13
ATOM 20057 C C . GLU A 1 31 ? -3.666 12.150 0.295 1.00 63.44 31 GLU A C 13
ATOM 20058 O O . GLU A 1 31 ? -4.433 13.049 0.612 1.00 60.50 31 GLU A O 13
ATOM 20070 N N . LEU A 1 32 ? -4.004 10.854 0.302 1.00 34.41 32 LEU A N 13
ATOM 20071 C CA . LEU A 1 32 ? -5.371 10.369 0.579 1.00 22.24 32 LEU A CA 13
ATOM 20072 C C . LEU A 1 32 ? -5.753 10.580 2.063 1.00 21.01 32 LEU A C 13
ATOM 20073 O O . LEU A 1 32 ? -6.936 10.730 2.399 1.00 44.33 32 LEU A O 13
ATOM 20089 N N . HIS A 1 33 ? -4.713 10.637 2.926 1.00 74.22 33 HIS A N 13
ATOM 20090 C CA . HIS A 1 33 ? -4.827 10.922 4.377 1.00 22.23 33 HIS A CA 13
ATOM 20091 C C . HIS A 1 33 ? -5.553 12.264 4.661 1.00 32.34 33 HIS A C 13
ATOM 20092 O O . HIS A 1 33 ? -6.145 12.422 5.738 1.00 44.21 33 HIS A O 13
ATOM 20107 N N . GLU A 1 34 ? -5.525 13.203 3.687 1.00 44.13 34 GLU A N 13
ATOM 20108 C CA . GLU A 1 34 ? -6.212 14.516 3.802 1.00 54.22 34 GLU A CA 13
ATOM 20109 C C . GLU A 1 34 ? -7.698 14.348 4.220 1.00 64.52 34 GLU A C 13
ATOM 20110 O O . GLU A 1 34 ? -8.217 15.145 5.005 1.00 24.00 34 GLU A O 13
ATOM 20122 N N . ARG A 1 35 ? -8.361 13.279 3.710 1.00 14.42 35 ARG A N 13
ATOM 20123 C CA . ARG A 1 35 ? -9.741 12.927 4.110 1.00 51.02 35 ARG A CA 13
ATOM 20124 C C . ARG A 1 35 ? -9.758 11.576 4.836 1.00 20.24 35 ARG A C 13
ATOM 20125 O O . ARG A 1 35 ? -10.698 11.275 5.578 1.00 35.33 35 ARG A O 13
ATOM 20146 N N . GLY A 1 36 ? -8.697 10.779 4.619 1.00 10.15 36 GLY A N 13
ATOM 20147 C CA . GLY A 1 36 ? -8.617 9.417 5.132 1.00 53.40 36 GLY A CA 13
ATOM 20148 C C . GLY A 1 36 ? -9.632 8.490 4.471 1.00 3.22 36 GLY A C 13
ATOM 20149 O O . GLY A 1 36 ? -10.466 7.878 5.158 1.00 12.41 36 GLY A O 13
ATOM 20153 N N . THR A 1 37 ? -9.577 8.425 3.124 1.00 3.11 37 THR A N 13
ATOM 20154 C CA . THR A 1 37 ? -10.444 7.537 2.322 1.00 21.32 37 THR A CA 13
ATOM 20155 C C . THR A 1 37 ? -10.048 6.063 2.531 1.00 31.42 37 THR A C 13
ATOM 20156 O O . THR A 1 37 ? -8.925 5.773 2.960 1.00 4.41 37 THR A O 13
ATOM 20167 N N . GLU A 1 38 ? -10.973 5.144 2.216 1.00 41.32 38 GLU A N 13
ATOM 20168 C CA . GLU A 1 38 ? -10.739 3.698 2.344 1.00 13.14 38 GLU A CA 13
ATOM 20169 C C . GLU A 1 38 ? -9.713 3.214 1.286 1.00 0.30 38 GLU A C 13
ATOM 20170 O O . GLU A 1 38 ? -10.023 3.057 0.100 1.00 63.24 38 GLU A O 13
ATOM 20182 N N . ILE A 1 39 ? -8.466 3.039 1.743 1.00 14.45 39 ILE A N 13
ATOM 20183 C CA . ILE A 1 39 ? -7.350 2.561 0.927 1.00 42.14 39 ILE A CA 13
ATOM 20184 C C . ILE A 1 39 ? -7.200 1.037 1.105 1.00 12.42 39 ILE A C 13
ATOM 20185 O O . ILE A 1 39 ? -6.836 0.550 2.183 1.00 42.32 39 ILE A O 13
ATOM 20201 N N . VAL A 1 40 ? -7.531 0.298 0.044 1.00 12.42 40 VAL A N 13
ATOM 20202 C CA . VAL A 1 40 ? -7.332 -1.151 -0.036 1.00 23.33 40 VAL A CA 13
ATOM 20203 C C . VAL A 1 40 ? -5.993 -1.409 -0.754 1.00 61.15 40 VAL A C 13
ATOM 20204 O O . VAL A 1 40 ? -5.896 -1.259 -1.971 1.00 54.23 40 VAL A O 13
ATOM 20217 N N . VAL A 1 41 ? -4.964 -1.771 0.020 1.00 11.11 41 VAL A N 13
ATOM 20218 C CA . VAL A 1 41 ? -3.627 -2.079 -0.508 1.00 11.04 41 VAL A CA 13
ATOM 20219 C C . VAL A 1 41 ? -3.563 -3.593 -0.727 1.00 52.12 41 VAL A C 13
ATOM 20220 O O . VAL A 1 41 ? -3.633 -4.359 0.229 1.00 44.54 41 VAL A O 13
ATOM 20233 N N . GLU A 1 42 ? -3.489 -4.015 -1.992 1.00 61.33 42 GLU A N 13
ATOM 20234 C CA . GLU A 1 42 ? -3.579 -5.430 -2.368 1.00 33.15 42 GLU A CA 13
ATOM 20235 C C . GLU A 1 42 ? -2.254 -5.889 -3.001 1.00 62.10 42 GLU A C 13
ATOM 20236 O O . GLU A 1 42 ? -1.918 -5.524 -4.132 1.00 73.25 42 GLU A O 13
ATOM 20248 N N . VAL A 1 43 ? -1.522 -6.704 -2.239 1.00 55.00 43 VAL A N 13
ATOM 20249 C CA . VAL A 1 43 ? -0.180 -7.175 -2.571 1.00 73.12 43 VAL A CA 13
ATOM 20250 C C . VAL A 1 43 ? -0.272 -8.520 -3.336 1.00 74.20 43 VAL A C 13
ATOM 20251 O O . VAL A 1 43 ? -0.605 -9.557 -2.755 1.00 42.12 43 VAL A O 13
ATOM 20264 N N . HIS A 1 44 ? -0.027 -8.465 -4.656 1.00 12.53 44 HIS A N 13
ATOM 20265 C CA . HIS A 1 44 ? -0.017 -9.646 -5.546 1.00 42.02 44 HIS A CA 13
ATOM 20266 C C . HIS A 1 44 ? 1.415 -10.196 -5.655 1.00 33.15 44 HIS A C 13
ATOM 20267 O O . HIS A 1 44 ? 2.235 -9.629 -6.382 1.00 54.23 44 HIS A O 13
ATOM 20282 N N . ILE A 1 45 ? 1.725 -11.271 -4.904 1.00 55.10 45 ILE A N 13
ATOM 20283 C CA . ILE A 1 45 ? 3.036 -11.951 -4.978 1.00 52.31 45 ILE A CA 13
ATOM 20284 C C . ILE A 1 45 ? 2.825 -13.464 -5.188 1.00 35.55 45 ILE A C 13
ATOM 20285 O O . ILE A 1 45 ? 2.049 -14.085 -4.468 1.00 71.13 45 ILE A O 13
ATOM 20301 N N . ASN A 1 46 ? 3.519 -14.020 -6.216 1.00 12.30 46 ASN A N 13
ATOM 20302 C CA . ASN A 1 46 ? 3.417 -15.448 -6.647 1.00 43.23 46 ASN A CA 13
ATOM 20303 C C . ASN A 1 46 ? 1.993 -15.795 -7.149 1.00 50.30 46 ASN A C 13
ATOM 20304 O O . ASN A 1 46 ? 1.613 -16.969 -7.193 1.00 53.42 46 ASN A O 13
ATOM 20315 N N . GLY A 1 47 ? 1.231 -14.762 -7.556 1.00 3.43 47 GLY A N 13
ATOM 20316 C CA . GLY A 1 47 ? -0.166 -14.921 -7.973 1.00 34.13 47 GLY A CA 13
ATOM 20317 C C . GLY A 1 47 ? -1.149 -14.726 -6.819 1.00 72.53 47 GLY A C 13
ATOM 20318 O O . GLY A 1 47 ? -2.335 -14.483 -7.052 1.00 62.44 47 GLY A O 13
ATOM 20322 N N . GLU A 1 48 ? -0.633 -14.807 -5.578 1.00 11.40 48 GLU A N 13
ATOM 20323 C CA . GLU A 1 48 ? -1.428 -14.727 -4.344 1.00 41.05 48 GLU A CA 13
ATOM 20324 C C . GLU A 1 48 ? -1.747 -13.258 -4.005 1.00 32.32 48 GLU A C 13
ATOM 20325 O O . GLU A 1 48 ? -0.917 -12.376 -4.229 1.00 74.34 48 GLU A O 13
ATOM 20337 N N . ARG A 1 49 ? -2.942 -13.014 -3.451 1.00 1.14 49 ARG A N 13
ATOM 20338 C CA . ARG A 1 49 ? -3.414 -11.665 -3.096 1.00 44.43 49 ARG A CA 13
ATOM 20339 C C . ARG A 1 49 ? -3.417 -11.494 -1.566 1.00 22.01 49 ARG A C 13
ATOM 20340 O O . ARG A 1 49 ? -3.809 -12.414 -0.826 1.00 2.05 49 ARG A O 13
ATOM 20361 N N . ASP A 1 50 ? -2.947 -10.330 -1.096 1.00 50.31 50 ASP A N 13
ATOM 20362 C CA . ASP A 1 50 ? -3.038 -9.926 0.317 1.00 64.15 50 ASP A CA 13
ATOM 20363 C C . ASP A 1 50 ? -3.767 -8.582 0.384 1.00 72.21 50 ASP A C 13
ATOM 20364 O O . ASP A 1 50 ? -3.242 -7.577 -0.071 1.00 31.02 50 ASP A O 13
ATOM 20373 N N . GLU A 1 51 ? -4.955 -8.578 0.974 1.00 44.03 51 GLU A N 13
ATOM 20374 C CA . GLU A 1 51 ? -5.815 -7.395 1.052 1.00 51.25 51 GLU A CA 13
ATOM 20375 C C . GLU A 1 51 ? -5.622 -6.720 2.418 1.00 42.24 51 GLU A C 13
ATOM 20376 O O . GLU A 1 51 ? -5.720 -7.381 3.463 1.00 41.15 51 GLU A O 13
ATOM 20388 N N . ILE A 1 52 ? -5.323 -5.415 2.399 1.00 42.31 52 ILE A N 13
ATOM 20389 C CA . ILE A 1 52 ? -5.123 -4.606 3.612 1.00 44.12 52 ILE A CA 13
ATOM 20390 C C . ILE A 1 52 ? -6.128 -3.440 3.578 1.00 4.44 52 ILE A C 13
ATOM 20391 O O . ILE A 1 52 ? -6.014 -2.555 2.725 1.00 32.00 52 ILE A O 13
ATOM 20407 N N . ARG A 1 53 ? -7.116 -3.450 4.480 1.00 74.51 53 ARG A N 13
ATOM 20408 C CA . ARG A 1 53 ? -8.173 -2.421 4.521 1.00 23.45 53 ARG A CA 13
ATOM 20409 C C . ARG A 1 53 ? -7.870 -1.394 5.628 1.00 23.02 53 ARG A C 13
ATOM 20410 O O . ARG A 1 53 ? -7.993 -1.686 6.826 1.00 2.55 53 ARG A O 13
ATOM 20431 N N . VAL A 1 54 ? -7.442 -0.206 5.198 1.00 14.43 54 VAL A N 13
ATOM 20432 C CA . VAL A 1 54 ? -7.199 0.965 6.058 1.00 44.52 54 VAL A CA 13
ATOM 20433 C C . VAL A 1 54 ? -8.000 2.139 5.499 1.00 62.21 54 VAL A C 13
ATOM 20434 O O . VAL A 1 54 ? -8.337 2.141 4.320 1.00 2.22 54 VAL A O 13
ATOM 20447 N N . ARG A 1 55 ? -8.364 3.103 6.350 1.00 13.21 55 ARG A N 13
ATOM 20448 C CA . ARG A 1 55 ? -9.036 4.331 5.896 1.00 40.01 55 ARG A CA 13
ATOM 20449 C C . ARG A 1 55 ? -8.207 5.557 6.285 1.00 61.01 55 ARG A C 13
ATOM 20450 O O . ARG A 1 55 ? -7.463 6.111 5.470 1.00 61.13 55 ARG A O 13
ATOM 20471 N N . ASN A 1 56 ? -8.298 5.925 7.572 1.00 74.40 56 ASN A N 13
ATOM 20472 C CA . ASN A 1 56 ? -7.865 7.240 8.067 1.00 35.14 56 ASN A CA 13
ATOM 20473 C C . ASN A 1 56 ? -6.458 7.135 8.684 1.00 2.12 56 ASN A C 13
ATOM 20474 O O . ASN A 1 56 ? -6.160 7.746 9.718 1.00 13.23 56 ASN A O 13
ATOM 20485 N N . ILE A 1 57 ? -5.591 6.358 7.996 1.00 24.15 57 ILE A N 13
ATOM 20486 C CA . ILE A 1 57 ? -4.195 6.139 8.405 1.00 45.51 57 ILE A CA 13
ATOM 20487 C C . ILE A 1 57 ? -3.388 7.462 8.392 1.00 4.25 57 ILE A C 13
ATOM 20488 O O . ILE A 1 57 ? -3.206 8.096 7.353 1.00 1.55 57 ILE A O 13
ATOM 20504 N N . SER A 1 58 ? -2.952 7.877 9.588 1.00 62.53 58 SER A N 13
ATOM 20505 C CA . SER A 1 58 ? -2.150 9.095 9.783 1.00 72.34 58 SER A CA 13
ATOM 20506 C C . SER A 1 58 ? -0.675 8.883 9.385 1.00 11.30 58 SER A C 13
ATOM 20507 O O . SER A 1 58 ? -0.339 7.836 8.858 1.00 54.34 58 SER A O 13
ATOM 20515 N N . LYS A 1 59 ? 0.191 9.887 9.646 1.00 63.40 59 LYS A N 13
ATOM 20516 C CA . LYS A 1 59 ? 1.602 9.906 9.164 1.00 23.34 59 LYS A CA 13
ATOM 20517 C C . LYS A 1 59 ? 2.398 8.617 9.542 1.00 0.34 59 LYS A C 13
ATOM 20518 O O . LYS A 1 59 ? 3.082 8.027 8.703 1.00 33.21 59 LYS A O 13
ATOM 20537 N N . GLU A 1 60 ? 2.258 8.174 10.790 1.00 62.31 60 GLU A N 13
ATOM 20538 C CA . GLU A 1 60 ? 2.959 6.980 11.320 1.00 34.21 60 GLU A CA 13
ATOM 20539 C C . GLU A 1 60 ? 2.153 5.698 11.036 1.00 44.33 60 GLU A C 13
ATOM 20540 O O . GLU A 1 60 ? 2.719 4.613 10.876 1.00 21.43 60 GLU A O 13
ATOM 20552 N N . GLU A 1 61 ? 0.820 5.847 10.979 1.00 12.24 61 GLU A N 13
ATOM 20553 C CA . GLU A 1 61 ? -0.108 4.737 10.694 1.00 5.51 61 GLU A CA 13
ATOM 20554 C C . GLU A 1 61 ? -0.049 4.285 9.222 1.00 43.03 61 GLU A C 13
ATOM 20555 O O . GLU A 1 61 ? -0.268 3.106 8.924 1.00 14.13 61 GLU A O 13
ATOM 20567 N N . LEU A 1 62 ? 0.262 5.207 8.305 1.00 15.03 62 LEU A N 13
ATOM 20568 C CA . LEU A 1 62 ? 0.330 4.893 6.864 1.00 13.32 62 LEU A CA 13
ATOM 20569 C C . LEU A 1 62 ? 1.611 4.120 6.558 1.00 23.24 62 LEU A C 13
ATOM 20570 O O . LEU A 1 62 ? 1.681 3.351 5.588 1.00 53.22 62 LEU A O 13
ATOM 20586 N N . LYS A 1 63 ? 2.627 4.328 7.426 1.00 1.43 63 LYS A N 13
ATOM 20587 C CA . LYS A 1 63 ? 3.866 3.550 7.404 1.00 15.14 63 LYS A CA 13
ATOM 20588 C C . LYS A 1 63 ? 3.591 2.065 7.644 1.00 33.32 63 LYS A C 13
ATOM 20589 O O . LYS A 1 63 ? 4.366 1.236 7.182 1.00 4.35 63 LYS A O 13
ATOM 20608 N N . LYS A 1 64 ? 2.473 1.737 8.343 1.00 72.25 64 LYS A N 13
ATOM 20609 C CA . LYS A 1 64 ? 2.077 0.334 8.582 1.00 61.22 64 LYS A CA 13
ATOM 20610 C C . LYS A 1 64 ? 1.887 -0.397 7.249 1.00 64.53 64 LYS A C 13
ATOM 20611 O O . LYS A 1 64 ? 2.248 -1.553 7.132 1.00 33.42 64 LYS A O 13
ATOM 20630 N N . LEU A 1 65 ? 1.390 0.344 6.238 1.00 2.32 65 LEU A N 13
ATOM 20631 C CA . LEU A 1 65 ? 1.137 -0.186 4.885 1.00 60.01 65 LEU A CA 13
ATOM 20632 C C . LEU A 1 65 ? 2.461 -0.499 4.175 1.00 74.14 65 LEU A C 13
ATOM 20633 O O . LEU A 1 65 ? 2.572 -1.500 3.459 1.00 50.25 65 LEU A O 13
ATOM 20649 N N . LEU A 1 66 ? 3.463 0.365 4.415 1.00 2.52 66 LEU A N 13
ATOM 20650 C CA . LEU A 1 66 ? 4.828 0.201 3.879 1.00 30.21 66 LEU A CA 13
ATOM 20651 C C . LEU A 1 66 ? 5.480 -1.045 4.492 1.00 3.42 66 LEU A C 13
ATOM 20652 O O . LEU A 1 66 ? 6.145 -1.826 3.801 1.00 12.13 66 LEU A O 13
ATOM 20668 N N . GLU A 1 67 ? 5.246 -1.221 5.803 1.00 1.14 67 GLU A N 13
ATOM 20669 C CA . GLU A 1 67 ? 5.753 -2.362 6.573 1.00 11.05 67 GLU A CA 13
ATOM 20670 C C . GLU A 1 67 ? 5.012 -3.659 6.189 1.00 15.12 67 GLU A C 13
ATOM 20671 O O . GLU A 1 67 ? 5.567 -4.751 6.321 1.00 34.14 67 GLU A O 13
ATOM 20683 N N . ARG A 1 68 ? 3.767 -3.514 5.691 1.00 52.31 68 ARG A N 13
ATOM 20684 C CA . ARG A 1 68 ? 2.939 -4.647 5.231 1.00 42.42 68 ARG A CA 13
ATOM 20685 C C . ARG A 1 68 ? 3.308 -5.099 3.798 1.00 14.14 68 ARG A C 13
ATOM 20686 O O . ARG A 1 68 ? 2.962 -6.212 3.405 1.00 73.54 68 ARG A O 13
ATOM 20707 N N . ILE A 1 69 ? 3.966 -4.232 3.013 1.00 42.43 69 ILE A N 13
ATOM 20708 C CA . ILE A 1 69 ? 4.497 -4.598 1.675 1.00 71.14 69 ILE A CA 13
ATOM 20709 C C . ILE A 1 69 ? 5.909 -5.219 1.808 1.00 5.14 69 ILE A C 13
ATOM 20710 O O . ILE A 1 69 ? 6.204 -6.294 1.233 1.00 23.33 69 ILE A O 13
ATOM 20726 N N . ARG A 1 70 ? 6.780 -4.527 2.581 1.00 22.25 70 ARG A N 13
ATOM 20727 C CA . ARG A 1 70 ? 8.203 -4.904 2.720 1.00 21.04 70 ARG A CA 13
ATOM 20728 C C . ARG A 1 70 ? 8.337 -6.311 3.331 1.00 23.03 70 ARG A C 13
ATOM 20729 O O . ARG A 1 70 ? 9.212 -7.084 2.924 1.00 31.42 70 ARG A O 13
ATOM 20750 N N . GLU A 1 71 ? 7.417 -6.659 4.263 1.00 5.21 71 GLU A N 13
ATOM 20751 C CA . GLU A 1 71 ? 7.423 -7.968 4.928 1.00 52.01 71 GLU A CA 13
ATOM 20752 C C . GLU A 1 71 ? 7.212 -9.083 3.905 1.00 53.35 71 GLU A C 13
ATOM 20753 O O . GLU A 1 71 ? 7.829 -10.134 4.008 1.00 1.23 71 GLU A O 13
ATOM 20765 N N . LYS A 1 72 ? 6.376 -8.788 2.876 1.00 2.22 72 LYS A N 13
ATOM 20766 C CA . LYS A 1 72 ? 5.990 -9.755 1.849 1.00 13.25 72 LYS A CA 13
ATOM 20767 C C . LYS A 1 72 ? 7.188 -10.070 0.951 1.00 24.30 72 LYS A C 13
ATOM 20768 O O . LYS A 1 72 ? 7.514 -11.239 0.725 1.00 42.13 72 LYS A O 13
ATOM 20787 N N . ILE A 1 73 ? 7.856 -9.010 0.457 1.00 14.35 73 ILE A N 13
ATOM 20788 C CA . ILE A 1 73 ? 9.010 -9.178 -0.455 1.00 55.11 73 ILE A CA 13
ATOM 20789 C C . ILE A 1 73 ? 10.250 -9.762 0.277 1.00 4.51 73 ILE A C 13
ATOM 20790 O O . ILE A 1 73 ? 11.134 -10.329 -0.367 1.00 32.01 73 ILE A O 13
ATOM 20806 N N . GLU A 1 74 ? 10.302 -9.618 1.622 1.00 54.54 74 GLU A N 13
ATOM 20807 C CA . GLU A 1 74 ? 11.388 -10.192 2.461 1.00 61.22 74 GLU A CA 13
ATOM 20808 C C . GLU A 1 74 ? 11.136 -11.683 2.808 1.00 32.24 74 GLU A C 13
ATOM 20809 O O . GLU A 1 74 ? 12.078 -12.490 2.761 1.00 61.21 74 GLU A O 13
ATOM 20821 N N . ARG A 1 75 ? 9.879 -12.052 3.153 1.00 72.34 75 ARG A N 13
ATOM 20822 C CA . ARG A 1 75 ? 9.533 -13.451 3.535 1.00 25.24 75 ARG A CA 13
ATOM 20823 C C . ARG A 1 75 ? 9.545 -14.379 2.304 1.00 4.43 75 ARG A C 13
ATOM 20824 O O . ARG A 1 75 ? 10.083 -15.495 2.358 1.00 54.43 75 ARG A O 13
ATOM 20845 N N . GLU A 1 76 ? 8.966 -13.892 1.195 1.00 43.30 76 GLU A N 13
ATOM 20846 C CA . GLU A 1 76 ? 8.837 -14.654 -0.058 1.00 22.24 76 GLU A CA 13
ATOM 20847 C C . GLU A 1 76 ? 10.141 -14.598 -0.863 1.00 32.33 76 GLU A C 13
ATOM 20848 O O . GLU A 1 76 ? 10.581 -15.609 -1.429 1.00 24.00 76 GLU A O 13
ATOM 20860 N N . GLY A 1 77 ? 10.754 -13.394 -0.893 1.00 4.42 77 GLY A N 13
ATOM 20861 C CA . GLY A 1 77 ? 11.946 -13.135 -1.713 1.00 70.21 77 GLY A CA 13
ATOM 20862 C C . GLY A 1 77 ? 11.653 -13.188 -3.211 1.00 14.11 77 GLY A C 13
ATOM 20863 O O . GLY A 1 77 ? 12.572 -13.252 -4.033 1.00 41.54 77 GLY A O 13
ATOM 20867 N N . SER A 1 78 ? 10.355 -13.135 -3.547 1.00 62.44 78 SER A N 13
ATOM 20868 C CA . SER A 1 78 ? 9.854 -13.309 -4.904 1.00 25.20 78 SER A CA 13
ATOM 20869 C C . SER A 1 78 ? 9.854 -11.964 -5.643 1.00 52.53 78 SER A C 13
ATOM 20870 O O . SER A 1 78 ? 9.423 -10.939 -5.092 1.00 43.31 78 SER A O 13
ATOM 20878 N N . SER A 1 79 ? 10.339 -12.002 -6.895 1.00 51.12 79 SER A N 13
ATOM 20879 C CA . SER A 1 79 ? 10.372 -10.839 -7.795 1.00 22.45 79 SER A CA 13
ATOM 20880 C C . SER A 1 79 ? 8.981 -10.578 -8.420 1.00 11.53 79 SER A C 13
ATOM 20881 O O . SER A 1 79 ? 8.776 -9.558 -9.072 1.00 20.30 79 SER A O 13
ATOM 20889 N N . GLU A 1 80 ? 8.043 -11.512 -8.179 1.00 30.34 80 GLU A N 13
ATOM 20890 C CA . GLU A 1 80 ? 6.672 -11.507 -8.722 1.00 53.34 80 GLU A CA 13
ATOM 20891 C C . GLU A 1 80 ? 5.762 -10.595 -7.873 1.00 3.14 80 GLU A C 13
ATOM 20892 O O . GLU A 1 80 ? 4.697 -11.017 -7.433 1.00 12.32 80 GLU A O 13
ATOM 20904 N N . VAL A 1 81 ? 6.177 -9.333 -7.671 1.00 14.12 81 VAL A N 13
ATOM 20905 C CA . VAL A 1 81 ? 5.490 -8.390 -6.767 1.00 14.54 81 VAL A CA 13
ATOM 20906 C C . VAL A 1 81 ? 4.726 -7.315 -7.565 1.00 73.52 81 VAL A C 13
ATOM 20907 O O . VAL A 1 81 ? 5.277 -6.675 -8.460 1.00 42.41 81 VAL A O 13
ATOM 20920 N N . GLU A 1 82 ? 3.437 -7.142 -7.223 1.00 52.11 82 GLU A N 13
ATOM 20921 C CA . GLU A 1 82 ? 2.554 -6.163 -7.858 1.00 72.34 82 GLU A CA 13
ATOM 20922 C C . GLU A 1 82 ? 1.614 -5.554 -6.799 1.00 72.50 82 GLU A C 13
ATOM 20923 O O . GLU A 1 82 ? 0.712 -6.235 -6.312 1.00 2.14 82 GLU A O 13
ATOM 20935 N N . VAL A 1 83 ? 1.814 -4.271 -6.456 1.00 51.25 83 VAL A N 13
ATOM 20936 C CA . VAL A 1 83 ? 1.020 -3.597 -5.412 1.00 22.43 83 VAL A CA 13
ATOM 20937 C C . VAL A 1 83 ? -0.102 -2.791 -6.089 1.00 32.32 83 VAL A C 13
ATOM 20938 O O . VAL A 1 83 ? 0.160 -1.794 -6.756 1.00 13.34 83 VAL A O 13
ATOM 20951 N N . ASN A 1 84 ? -1.347 -3.258 -5.931 1.00 10.30 84 ASN A N 13
ATOM 20952 C CA . ASN A 1 84 ? -2.544 -2.590 -6.466 1.00 35.51 84 ASN A CA 13
ATOM 20953 C C . ASN A 1 84 ? -3.250 -1.858 -5.330 1.00 14.43 84 ASN A C 13
ATOM 20954 O O . ASN A 1 84 ? -3.844 -2.488 -4.451 1.00 13.25 84 ASN A O 13
ATOM 20965 N N . VAL A 1 85 ? -3.172 -0.526 -5.348 1.00 71.45 85 VAL A N 13
ATOM 20966 C CA . VAL A 1 85 ? -3.853 0.331 -4.376 1.00 60.20 85 VAL A CA 13
ATOM 20967 C C . VAL A 1 85 ? -5.211 0.747 -4.960 1.00 34.44 85 VAL A C 13
ATOM 20968 O O . VAL A 1 85 ? -5.281 1.575 -5.866 1.00 73.40 85 VAL A O 13
ATOM 20981 N N . HIS A 1 86 ? -6.275 0.131 -4.449 1.00 53.14 86 HIS A N 13
ATOM 20982 C CA . HIS A 1 86 ? -7.655 0.419 -4.847 1.00 64.04 86 HIS A CA 13
ATOM 20983 C C . HIS A 1 86 ? -8.253 1.349 -3.785 1.00 13.12 86 HIS A C 13
ATOM 20984 O O . HIS A 1 86 ? -8.437 0.929 -2.645 1.00 11.52 86 HIS A O 13
ATOM 20999 N N . SER A 1 87 ? -8.548 2.594 -4.150 1.00 32.40 87 SER A N 13
ATOM 21000 C CA . SER A 1 87 ? -9.072 3.598 -3.210 1.00 75.33 87 SER A CA 13
ATOM 21001 C C . SER A 1 87 ? -9.854 4.658 -3.982 1.00 71.55 87 SER A C 13
ATOM 21002 O O . SER A 1 87 ? -9.455 5.014 -5.098 1.00 71.31 87 SER A O 13
ATOM 21010 N N . GLY A 1 88 ? -10.973 5.132 -3.389 1.00 24.15 88 GLY A N 13
ATOM 21011 C CA . GLY A 1 88 ? -11.846 6.124 -4.020 1.00 44.35 88 GLY A CA 13
ATOM 21012 C C . GLY A 1 88 ? -12.587 5.560 -5.236 1.00 72.10 88 GLY A C 13
ATOM 21013 O O . GLY A 1 88 ? -13.629 4.916 -5.094 1.00 1.10 88 GLY A O 13
ATOM 21017 N N . GLY A 1 89 ? -12.027 5.807 -6.425 1.00 11.11 89 GLY A N 13
ATOM 21018 C CA . GLY A 1 89 ? -12.551 5.269 -7.685 1.00 52.31 89 GLY A CA 13
ATOM 21019 C C . GLY A 1 89 ? -11.428 4.888 -8.647 1.00 14.42 89 GLY A C 13
ATOM 21020 O O . GLY A 1 89 ? -11.684 4.618 -9.824 1.00 54.33 89 GLY A O 13
ATOM 21024 N N . GLN A 1 90 ? -10.176 4.854 -8.135 1.00 72.44 90 GLN A N 13
ATOM 21025 C CA . GLN A 1 90 ? -8.962 4.571 -8.936 1.00 13.20 90 GLN A CA 13
ATOM 21026 C C . GLN A 1 90 ? -8.223 3.339 -8.393 1.00 33.24 90 GLN A C 13
ATOM 21027 O O . GLN A 1 90 ? -8.409 2.940 -7.235 1.00 60.02 90 GLN A O 13
ATOM 21041 N N . THR A 1 91 ? -7.378 2.755 -9.254 1.00 62.23 91 THR A N 13
ATOM 21042 C CA . THR A 1 91 ? -6.457 1.675 -8.894 1.00 72.33 91 THR A CA 13
ATOM 21043 C C . THR A 1 91 ? -5.065 1.997 -9.450 1.00 62.05 91 THR A C 13
ATOM 21044 O O . THR A 1 91 ? -4.882 2.078 -10.669 1.00 5.33 91 THR A O 13
ATOM 21055 N N . TRP A 1 92 ? -4.102 2.217 -8.551 1.00 62.51 92 TRP A N 13
ATOM 21056 C CA . TRP A 1 92 ? -2.691 2.365 -8.913 1.00 22.10 92 TRP A CA 13
ATOM 21057 C C . TRP A 1 92 ? -2.050 0.969 -8.933 1.00 53.21 92 TRP A C 13
ATOM 21058 O O . TRP A 1 92 ? -1.937 0.329 -7.887 1.00 24.03 92 TRP A O 13
ATOM 21079 N N . THR A 1 93 ? -1.644 0.501 -10.122 1.00 34.23 93 THR A N 13
ATOM 21080 C CA . THR A 1 93 ? -1.032 -0.824 -10.293 1.00 21.33 93 THR A CA 13
ATOM 21081 C C . THR A 1 93 ? 0.489 -0.663 -10.450 1.00 54.22 93 THR A C 13
ATOM 21082 O O . THR A 1 93 ? 0.984 -0.225 -11.502 1.00 71.04 93 THR A O 13
ATOM 21093 N N . PHE A 1 94 ? 1.215 -0.978 -9.374 1.00 64.33 94 PHE A N 13
ATOM 21094 C CA . PHE A 1 94 ? 2.677 -1.014 -9.361 1.00 0.35 94 PHE A CA 13
ATOM 21095 C C . PHE A 1 94 ? 3.108 -2.433 -9.760 1.00 13.21 94 PHE A C 13
ATOM 21096 O O . PHE A 1 94 ? 2.963 -3.355 -8.975 1.00 12.13 94 PHE A O 13
ATOM 21113 N N . ASN A 1 95 ? 3.630 -2.586 -10.982 1.00 11.15 95 ASN A N 13
ATOM 21114 C CA . ASN A 1 95 ? 3.964 -3.897 -11.579 1.00 52.30 95 ASN A CA 13
ATOM 21115 C C . ASN A 1 95 ? 5.465 -4.185 -11.412 1.00 0.50 95 ASN A C 13
ATOM 21116 O O . ASN A 1 95 ? 6.274 -3.249 -11.436 1.00 4.25 95 ASN A O 13
ATOM 21127 N N . GLU A 1 96 ? 5.821 -5.478 -11.240 1.00 72.33 96 GLU A N 13
ATOM 21128 C CA . GLU A 1 96 ? 7.223 -5.936 -11.187 1.00 25.43 96 GLU A CA 13
ATOM 21129 C C . GLU A 1 96 ? 7.965 -5.534 -12.486 1.00 45.02 96 GLU A C 13
ATOM 21130 O O . GLU A 1 96 ? 7.764 -6.119 -13.558 1.00 14.42 96 GLU A O 13
ATOM 21142 N N . LYS A 1 97 ? 8.788 -4.485 -12.371 1.00 62.45 97 LYS A N 13
ATOM 21143 C CA . LYS A 1 97 ? 9.466 -3.861 -13.508 1.00 74.10 97 LYS A CA 13
ATOM 21144 C C . LYS A 1 97 ? 10.872 -4.485 -13.674 1.00 50.31 97 LYS A C 13
ATOM 21145 O O . LYS A 1 97 ? 11.714 -4.305 -12.770 1.00 50.23 97 LYS A O 13
ATOM 21165 N N . MET A 1 1 ? 17.233 26.097 -28.134 1.00 54.35 1 MET A N 14
ATOM 21166 C CA . MET A 1 1 ? 17.817 24.976 -28.900 1.00 20.13 1 MET A CA 14
ATOM 21167 C C . MET A 1 1 ? 18.755 24.163 -27.994 1.00 63.23 1 MET A C 14
ATOM 21168 O O . MET A 1 1 ? 19.595 24.746 -27.300 1.00 25.21 1 MET A O 14
ATOM 21184 N N . GLY A 1 2 ? 18.598 22.825 -28.002 1.00 31.05 2 GLY A N 14
ATOM 21185 C CA . GLY A 1 2 ? 19.500 21.923 -27.282 1.00 53.23 2 GLY A CA 14
ATOM 21186 C C . GLY A 1 2 ? 19.182 21.818 -25.796 1.00 34.21 2 GLY A C 14
ATOM 21187 O O . GLY A 1 2 ? 19.749 22.554 -24.973 1.00 64.45 2 GLY A O 14
ATOM 21191 N N . HIS A 1 3 ? 18.254 20.916 -25.445 1.00 20.34 3 HIS A N 14
ATOM 21192 C CA . HIS A 1 3 ? 17.878 20.647 -24.042 1.00 11.22 3 HIS A CA 14
ATOM 21193 C C . HIS A 1 3 ? 18.321 19.241 -23.625 1.00 23.52 3 HIS A C 14
ATOM 21194 O O . HIS A 1 3 ? 18.663 18.402 -24.468 1.00 35.23 3 HIS A O 14
ATOM 21209 N N . HIS A 1 4 ? 18.289 19.012 -22.302 1.00 63.32 4 HIS A N 14
ATOM 21210 C CA . HIS A 1 4 ? 18.614 17.719 -21.672 1.00 42.43 4 HIS A CA 14
ATOM 21211 C C . HIS A 1 4 ? 17.475 16.696 -21.886 1.00 15.15 4 HIS A C 14
ATOM 21212 O O . HIS A 1 4 ? 16.347 17.070 -22.223 1.00 40.23 4 HIS A O 14
ATOM 21227 N N . HIS A 1 5 ? 17.791 15.406 -21.665 1.00 0.30 5 HIS A N 14
ATOM 21228 C CA . HIS A 1 5 ? 16.892 14.269 -21.978 1.00 71.22 5 HIS A CA 14
ATOM 21229 C C . HIS A 1 5 ? 16.892 13.269 -20.810 1.00 21.44 5 HIS A C 14
ATOM 21230 O O . HIS A 1 5 ? 15.869 13.057 -20.147 1.00 72.02 5 HIS A O 14
ATOM 21245 N N . HIS A 1 6 ? 18.067 12.677 -20.576 1.00 54.41 6 HIS A N 14
ATOM 21246 C CA . HIS A 1 6 ? 18.288 11.640 -19.562 1.00 30.53 6 HIS A CA 14
ATOM 21247 C C . HIS A 1 6 ? 19.724 11.758 -19.033 1.00 73.44 6 HIS A C 14
ATOM 21248 O O . HIS A 1 6 ? 20.630 12.147 -19.782 1.00 44.44 6 HIS A O 14
ATOM 21263 N N . HIS A 1 7 ? 19.923 11.426 -17.752 1.00 52.33 7 HIS A N 14
ATOM 21264 C CA . HIS A 1 7 ? 21.230 11.560 -17.084 1.00 31.20 7 HIS A CA 14
ATOM 21265 C C . HIS A 1 7 ? 21.341 10.575 -15.902 1.00 32.22 7 HIS A C 14
ATOM 21266 O O . HIS A 1 7 ? 20.399 10.439 -15.108 1.00 25.31 7 HIS A O 14
ATOM 21281 N N . HIS A 1 8 ? 22.505 9.906 -15.807 1.00 64.34 8 HIS A N 14
ATOM 21282 C CA . HIS A 1 8 ? 22.844 9.005 -14.693 1.00 44.33 8 HIS A CA 14
ATOM 21283 C C . HIS A 1 8 ? 24.385 8.906 -14.569 1.00 21.31 8 HIS A C 14
ATOM 21284 O O . HIS A 1 8 ? 25.051 8.323 -15.430 1.00 53.01 8 HIS A O 14
ATOM 21299 N N . GLU A 1 9 ? 24.932 9.546 -13.515 1.00 60.13 9 GLU A N 14
ATOM 21300 C CA . GLU A 1 9 ? 26.359 9.441 -13.134 1.00 5.14 9 GLU A CA 14
ATOM 21301 C C . GLU A 1 9 ? 26.685 7.981 -12.790 1.00 22.44 9 GLU A C 14
ATOM 21302 O O . GLU A 1 9 ? 27.695 7.426 -13.228 1.00 14.43 9 GLU A O 14
ATOM 21314 N N . ASN A 1 10 ? 25.772 7.385 -12.009 1.00 14.12 10 ASN A N 14
ATOM 21315 C CA . ASN A 1 10 ? 25.786 5.961 -11.653 1.00 41.04 10 ASN A CA 14
ATOM 21316 C C . ASN A 1 10 ? 24.394 5.581 -11.107 1.00 55.22 10 ASN A C 14
ATOM 21317 O O . ASN A 1 10 ? 23.693 6.429 -10.526 1.00 13.12 10 ASN A O 14
ATOM 21328 N N . LEU A 1 11 ? 24.000 4.321 -11.318 1.00 31.21 11 LEU A N 14
ATOM 21329 C CA . LEU A 1 11 ? 22.760 3.770 -10.754 1.00 23.33 11 LEU A CA 14
ATOM 21330 C C . LEU A 1 11 ? 22.966 3.393 -9.279 1.00 4.25 11 LEU A C 14
ATOM 21331 O O . LEU A 1 11 ? 24.105 3.238 -8.812 1.00 72.12 11 LEU A O 14
ATOM 21347 N N . TYR A 1 12 ? 21.855 3.235 -8.558 1.00 72.13 12 TYR A N 14
ATOM 21348 C CA . TYR A 1 12 ? 21.873 2.882 -7.135 1.00 51.02 12 TYR A CA 14
ATOM 21349 C C . TYR A 1 12 ? 21.927 1.355 -6.972 1.00 71.51 12 TYR A C 14
ATOM 21350 O O . TYR A 1 12 ? 20.895 0.696 -6.789 1.00 31.53 12 TYR A O 14
ATOM 21368 N N . PHE A 1 13 ? 23.139 0.797 -7.111 1.00 24.23 13 PHE A N 14
ATOM 21369 C CA . PHE A 1 13 ? 23.398 -0.626 -6.827 1.00 64.02 13 PHE A CA 14
ATOM 21370 C C . PHE A 1 13 ? 23.481 -0.838 -5.307 1.00 44.41 13 PHE A C 14
ATOM 21371 O O . PHE A 1 13 ? 23.074 -1.886 -4.792 1.00 71.10 13 PHE A O 14
ATOM 21388 N N . GLN A 1 14 ? 24.000 0.187 -4.609 1.00 32.12 14 GLN A N 14
ATOM 21389 C CA . GLN A 1 14 ? 24.133 0.206 -3.142 1.00 14.43 14 GLN A CA 14
ATOM 21390 C C . GLN A 1 14 ? 22.785 0.594 -2.504 1.00 15.04 14 GLN A C 14
ATOM 21391 O O . GLN A 1 14 ? 22.638 1.661 -1.892 1.00 22.22 14 GLN A O 14
ATOM 21405 N N . SER A 1 15 ? 21.791 -0.281 -2.692 1.00 30.20 15 SER A N 14
ATOM 21406 C CA . SER A 1 15 ? 20.414 -0.070 -2.238 1.00 60.23 15 SER A CA 14
ATOM 21407 C C . SER A 1 15 ? 19.801 -1.418 -1.861 1.00 11.21 15 SER A C 14
ATOM 21408 O O . SER A 1 15 ? 19.872 -2.381 -2.637 1.00 1.34 15 SER A O 14
ATOM 21416 N N . HIS A 1 16 ? 19.219 -1.478 -0.657 1.00 75.15 16 HIS A N 14
ATOM 21417 C CA . HIS A 1 16 ? 18.463 -2.643 -0.186 1.00 32.04 16 HIS A CA 14
ATOM 21418 C C . HIS A 1 16 ? 17.136 -2.708 -0.973 1.00 4.30 16 HIS A C 14
ATOM 21419 O O . HIS A 1 16 ? 16.515 -1.666 -1.193 1.00 34.10 16 HIS A O 14
ATOM 21434 N N . MET A 1 17 ? 16.720 -3.928 -1.397 1.00 41.30 17 MET A N 14
ATOM 21435 C CA . MET A 1 17 ? 15.475 -4.140 -2.196 1.00 1.34 17 MET A CA 14
ATOM 21436 C C . MET A 1 17 ? 14.224 -3.592 -1.475 1.00 74.40 17 MET A C 14
ATOM 21437 O O . MET A 1 17 ? 13.280 -3.120 -2.112 1.00 65.10 17 MET A O 14
ATOM 21451 N N . THR A 1 18 ? 14.271 -3.634 -0.142 1.00 23.32 18 THR A N 14
ATOM 21452 C CA . THR A 1 18 ? 13.172 -3.217 0.733 1.00 3.30 18 THR A CA 14
ATOM 21453 C C . THR A 1 18 ? 13.278 -1.701 1.105 1.00 54.43 18 THR A C 14
ATOM 21454 O O . THR A 1 18 ? 12.603 -1.229 2.023 1.00 71.31 18 THR A O 14
ATOM 21465 N N . ASP A 1 19 ? 14.098 -0.928 0.362 1.00 52.45 19 ASP A N 14
ATOM 21466 C CA . ASP A 1 19 ? 14.288 0.527 0.616 1.00 24.53 19 ASP A CA 14
ATOM 21467 C C . ASP A 1 19 ? 13.784 1.356 -0.583 1.00 14.51 19 ASP A C 14
ATOM 21468 O O . ASP A 1 19 ? 13.911 0.918 -1.732 1.00 71.21 19 ASP A O 14
ATOM 21477 N N . GLU A 1 20 ? 13.198 2.532 -0.260 1.00 0.41 20 GLU A N 14
ATOM 21478 C CA . GLU A 1 20 ? 12.777 3.597 -1.208 1.00 64.00 20 GLU A CA 14
ATOM 21479 C C . GLU A 1 20 ? 11.424 3.309 -1.891 1.00 1.30 20 GLU A C 14
ATOM 21480 O O . GLU A 1 20 ? 10.560 4.193 -1.940 1.00 14.24 20 GLU A O 14
ATOM 21492 N N . LEU A 1 21 ? 11.254 2.093 -2.448 1.00 34.33 21 LEU A N 14
ATOM 21493 C CA . LEU A 1 21 ? 10.010 1.694 -3.149 1.00 45.31 21 LEU A CA 14
ATOM 21494 C C . LEU A 1 21 ? 8.782 1.789 -2.217 1.00 62.40 21 LEU A C 14
ATOM 21495 O O . LEU A 1 21 ? 7.670 2.099 -2.662 1.00 54.02 21 LEU A O 14
ATOM 21511 N N . LEU A 1 22 ? 9.020 1.558 -0.910 1.00 2.11 22 LEU A N 14
ATOM 21512 C CA . LEU A 1 22 ? 8.005 1.691 0.138 1.00 41.41 22 LEU A CA 14
ATOM 21513 C C . LEU A 1 22 ? 7.606 3.167 0.303 1.00 1.34 22 LEU A C 14
ATOM 21514 O O . LEU A 1 22 ? 6.418 3.491 0.337 1.00 0.41 22 LEU A O 14
ATOM 21530 N N . GLU A 1 23 ? 8.627 4.051 0.345 1.00 74.20 23 GLU A N 14
ATOM 21531 C CA . GLU A 1 23 ? 8.439 5.515 0.482 1.00 62.12 23 GLU A CA 14
ATOM 21532 C C . GLU A 1 23 ? 7.537 6.057 -0.649 1.00 31.42 23 GLU A C 14
ATOM 21533 O O . GLU A 1 23 ? 6.699 6.934 -0.414 1.00 52.11 23 GLU A O 14
ATOM 21545 N N . ARG A 1 24 ? 7.685 5.474 -1.862 1.00 62.30 24 ARG A N 14
ATOM 21546 C CA . ARG A 1 24 ? 6.856 5.829 -3.040 1.00 22.25 24 ARG A CA 14
ATOM 21547 C C . ARG A 1 24 ? 5.362 5.539 -2.766 1.00 13.11 24 ARG A C 14
ATOM 21548 O O . ARG A 1 24 ? 4.485 6.341 -3.114 1.00 0.44 24 ARG A O 14
ATOM 21569 N N . LEU A 1 25 ? 5.094 4.383 -2.112 1.00 22.11 25 LEU A N 14
ATOM 21570 C CA . LEU A 1 25 ? 3.719 3.966 -1.774 1.00 34.05 25 LEU A CA 14
ATOM 21571 C C . LEU A 1 25 ? 3.171 4.824 -0.617 1.00 52.43 25 LEU A C 14
ATOM 21572 O O . LEU A 1 25 ? 1.964 5.094 -0.580 1.00 11.33 25 LEU A O 14
ATOM 21588 N N . ARG A 1 26 ? 4.070 5.271 0.299 1.00 50.40 26 ARG A N 14
ATOM 21589 C CA . ARG A 1 26 ? 3.707 6.221 1.376 1.00 13.14 26 ARG A CA 14
ATOM 21590 C C . ARG A 1 26 ? 3.127 7.507 0.780 1.00 62.23 26 ARG A C 14
ATOM 21591 O O . ARG A 1 26 ? 2.067 7.958 1.214 1.00 1.22 26 ARG A O 14
ATOM 21612 N N . GLN A 1 27 ? 3.808 8.052 -0.250 1.00 10.42 27 GLN A N 14
ATOM 21613 C CA . GLN A 1 27 ? 3.401 9.318 -0.900 1.00 41.40 27 GLN A CA 14
ATOM 21614 C C . GLN A 1 27 ? 1.958 9.228 -1.453 1.00 45.21 27 GLN A C 14
ATOM 21615 O O . GLN A 1 27 ? 1.231 10.230 -1.484 1.00 52.33 27 GLN A O 14
ATOM 21629 N N . LEU A 1 28 ? 1.558 8.003 -1.862 1.00 43.15 28 LEU A N 14
ATOM 21630 C CA . LEU A 1 28 ? 0.197 7.728 -2.356 1.00 51.23 28 LEU A CA 14
ATOM 21631 C C . LEU A 1 28 ? -0.801 7.625 -1.188 1.00 41.01 28 LEU A C 14
ATOM 21632 O O . LEU A 1 28 ? -1.920 8.123 -1.276 1.00 34.41 28 LEU A O 14
ATOM 21648 N N . PHE A 1 29 ? -0.383 6.979 -0.093 1.00 3.44 29 PHE A N 14
ATOM 21649 C CA . PHE A 1 29 ? -1.242 6.806 1.096 1.00 32.53 29 PHE A CA 14
ATOM 21650 C C . PHE A 1 29 ? -1.509 8.162 1.779 1.00 55.21 29 PHE A C 14
ATOM 21651 O O . PHE A 1 29 ? -2.526 8.328 2.450 1.00 25.30 29 PHE A O 14
ATOM 21668 N N . GLU A 1 30 ? -0.573 9.117 1.585 1.00 13.50 30 GLU A N 14
ATOM 21669 C CA . GLU A 1 30 ? -0.698 10.506 2.071 1.00 44.32 30 GLU A CA 14
ATOM 21670 C C . GLU A 1 30 ? -1.581 11.330 1.111 1.00 61.13 30 GLU A C 14
ATOM 21671 O O . GLU A 1 30 ? -2.382 12.164 1.552 1.00 54.33 30 GLU A O 14
ATOM 21683 N N . GLU A 1 31 ? -1.432 11.051 -0.198 1.00 14.31 31 GLU A N 14
ATOM 21684 C CA . GLU A 1 31 ? -2.312 11.576 -1.274 1.00 13.12 31 GLU A CA 14
ATOM 21685 C C . GLU A 1 31 ? -3.787 11.245 -0.978 1.00 11.32 31 GLU A C 14
ATOM 21686 O O . GLU A 1 31 ? -4.682 12.006 -1.293 1.00 20.32 31 GLU A O 14
ATOM 21698 N N . LEU A 1 32 ? -4.014 10.086 -0.367 1.00 32.33 32 LEU A N 14
ATOM 21699 C CA . LEU A 1 32 ? -5.356 9.613 0.012 1.00 63.52 32 LEU A CA 14
ATOM 21700 C C . LEU A 1 32 ? -5.739 10.082 1.434 1.00 52.41 32 LEU A C 14
ATOM 21701 O O . LEU A 1 32 ? -6.910 10.364 1.711 1.00 64.12 32 LEU A O 14
ATOM 21717 N N . HIS A 1 33 ? -4.724 10.203 2.310 1.00 73.45 33 HIS A N 14
ATOM 21718 C CA . HIS A 1 33 ? -4.887 10.661 3.717 1.00 21.30 33 HIS A CA 14
ATOM 21719 C C . HIS A 1 33 ? -5.452 12.100 3.790 1.00 34.22 33 HIS A C 14
ATOM 21720 O O . HIS A 1 33 ? -6.166 12.432 4.746 1.00 42.20 33 HIS A O 14
ATOM 21735 N N . GLU A 1 34 ? -5.163 12.933 2.764 1.00 64.14 34 GLU A N 14
ATOM 21736 C CA . GLU A 1 34 ? -5.628 14.341 2.721 1.00 3.15 34 GLU A CA 14
ATOM 21737 C C . GLU A 1 34 ? -7.172 14.445 2.616 1.00 3.01 34 GLU A C 14
ATOM 21738 O O . GLU A 1 34 ? -7.751 15.478 2.976 1.00 73.23 34 GLU A O 14
ATOM 21750 N N . ARG A 1 35 ? -7.837 13.371 2.125 1.00 50.21 35 ARG A N 14
ATOM 21751 C CA . ARG A 1 35 ? -9.320 13.268 2.156 1.00 73.54 35 ARG A CA 14
ATOM 21752 C C . ARG A 1 35 ? -9.758 12.250 3.225 1.00 34.44 35 ARG A C 14
ATOM 21753 O O . ARG A 1 35 ? -10.904 12.279 3.676 1.00 30.45 35 ARG A O 14
ATOM 21774 N N . GLY A 1 36 ? -8.825 11.366 3.622 1.00 4.31 36 GLY A N 14
ATOM 21775 C CA . GLY A 1 36 ? -9.051 10.380 4.688 1.00 45.20 36 GLY A CA 14
ATOM 21776 C C . GLY A 1 36 ? -10.114 9.337 4.349 1.00 11.24 36 GLY A C 14
ATOM 21777 O O . GLY A 1 36 ? -10.798 8.827 5.237 1.00 31.32 36 GLY A O 14
ATOM 21781 N N . THR A 1 37 ? -10.261 9.032 3.050 1.00 4.21 37 THR A N 14
ATOM 21782 C CA . THR A 1 37 ? -11.258 8.062 2.560 1.00 5.55 37 THR A CA 14
ATOM 21783 C C . THR A 1 37 ? -10.709 6.624 2.688 1.00 4.52 37 THR A C 14
ATOM 21784 O O . THR A 1 37 ? -9.531 6.436 3.025 1.00 24.04 37 THR A O 14
ATOM 21795 N N . GLU A 1 38 ? -11.570 5.617 2.423 1.00 73.20 38 GLU A N 14
ATOM 21796 C CA . GLU A 1 38 ? -11.180 4.198 2.517 1.00 3.02 38 GLU A CA 14
ATOM 21797 C C . GLU A 1 38 ? -10.129 3.838 1.435 1.00 60.43 38 GLU A C 14
ATOM 21798 O O . GLU A 1 38 ? -10.359 3.977 0.232 1.00 14.14 38 GLU A O 14
ATOM 21810 N N . ILE A 1 39 ? -8.951 3.443 1.914 1.00 22.24 39 ILE A N 14
ATOM 21811 C CA . ILE A 1 39 ? -7.823 2.996 1.094 1.00 43.53 39 ILE A CA 14
ATOM 21812 C C . ILE A 1 39 ? -7.770 1.455 1.148 1.00 41.02 39 ILE A C 14
ATOM 21813 O O . ILE A 1 39 ? -7.427 0.879 2.187 1.00 33.32 39 ILE A O 14
ATOM 21829 N N . VAL A 1 40 ? -8.133 0.800 0.038 1.00 25.22 40 VAL A N 14
ATOM 21830 C CA . VAL A 1 40 ? -8.096 -0.665 -0.078 1.00 72.45 40 VAL A CA 14
ATOM 21831 C C . VAL A 1 40 ? -6.841 -1.054 -0.879 1.00 23.14 40 VAL A C 14
ATOM 21832 O O . VAL A 1 40 ? -6.811 -0.933 -2.105 1.00 74.13 40 VAL A O 14
ATOM 21845 N N . VAL A 1 41 ? -5.812 -1.500 -0.159 1.00 24.23 41 VAL A N 14
ATOM 21846 C CA . VAL A 1 41 ? -4.524 -1.914 -0.732 1.00 22.21 41 VAL A CA 14
ATOM 21847 C C . VAL A 1 41 ? -4.457 -3.440 -0.716 1.00 55.44 41 VAL A C 14
ATOM 21848 O O . VAL A 1 41 ? -4.868 -4.054 0.265 1.00 62.14 41 VAL A O 14
ATOM 21861 N N . GLU A 1 42 ? -3.942 -4.046 -1.791 1.00 24.12 42 GLU A N 14
ATOM 21862 C CA . GLU A 1 42 ? -3.724 -5.490 -1.838 1.00 34.13 42 GLU A CA 14
ATOM 21863 C C . GLU A 1 42 ? -2.355 -5.791 -2.448 1.00 32.21 42 GLU A C 14
ATOM 21864 O O . GLU A 1 42 ? -1.994 -5.244 -3.492 1.00 71.31 42 GLU A O 14
ATOM 21876 N N . VAL A 1 43 ? -1.618 -6.678 -1.774 1.00 62.31 43 VAL A N 14
ATOM 21877 C CA . VAL A 1 43 ? -0.317 -7.176 -2.222 1.00 71.53 43 VAL A CA 14
ATOM 21878 C C . VAL A 1 43 ? -0.552 -8.387 -3.143 1.00 53.41 43 VAL A C 14
ATOM 21879 O O . VAL A 1 43 ? -1.412 -9.203 -2.845 1.00 31.34 43 VAL A O 14
ATOM 21892 N N . HIS A 1 44 ? 0.184 -8.464 -4.260 1.00 0.33 44 HIS A N 14
ATOM 21893 C CA . HIS A 1 44 ? 0.132 -9.587 -5.219 1.00 11.51 44 HIS A CA 14
ATOM 21894 C C . HIS A 1 44 ? 1.569 -10.035 -5.548 1.00 52.43 44 HIS A C 14
ATOM 21895 O O . HIS A 1 44 ? 2.288 -9.341 -6.285 1.00 52.42 44 HIS A O 14
ATOM 21910 N N . ILE A 1 45 ? 1.997 -11.161 -4.942 1.00 34.10 45 ILE A N 14
ATOM 21911 C CA . ILE A 1 45 ? 3.293 -11.808 -5.234 1.00 55.01 45 ILE A CA 14
ATOM 21912 C C . ILE A 1 45 ? 3.069 -13.316 -5.404 1.00 0.44 45 ILE A C 14
ATOM 21913 O O . ILE A 1 45 ? 2.898 -14.031 -4.413 1.00 33.04 45 ILE A O 14
ATOM 21929 N N . ASN A 1 46 ? 3.017 -13.748 -6.684 1.00 73.51 46 ASN A N 14
ATOM 21930 C CA . ASN A 1 46 ? 2.934 -15.165 -7.112 1.00 72.42 46 ASN A CA 14
ATOM 21931 C C . ASN A 1 46 ? 1.541 -15.755 -6.817 1.00 74.45 46 ASN A C 14
ATOM 21932 O O . ASN A 1 46 ? 0.741 -15.981 -7.728 1.00 23.14 46 ASN A O 14
ATOM 21943 N N . GLY A 1 47 ? 1.274 -15.969 -5.534 1.00 43.23 47 GLY A N 14
ATOM 21944 C CA . GLY A 1 47 ? -0.001 -16.509 -5.041 1.00 14.25 47 GLY A CA 14
ATOM 21945 C C . GLY A 1 47 ? -0.461 -15.786 -3.787 1.00 44.34 47 GLY A C 14
ATOM 21946 O O . GLY A 1 47 ? -1.647 -15.828 -3.447 1.00 22.21 47 GLY A O 14
ATOM 21950 N N . GLU A 1 48 ? 0.478 -15.081 -3.122 1.00 41.42 48 GLU A N 14
ATOM 21951 C CA . GLU A 1 48 ? 0.212 -14.367 -1.878 1.00 62.00 48 GLU A CA 14
ATOM 21952 C C . GLU A 1 48 ? -0.512 -13.060 -2.186 1.00 51.40 48 GLU A C 14
ATOM 21953 O O . GLU A 1 48 ? 0.072 -12.126 -2.752 1.00 52.31 48 GLU A O 14
ATOM 21965 N N . ARG A 1 49 ? -1.799 -13.026 -1.827 1.00 74.14 49 ARG A N 14
ATOM 21966 C CA . ARG A 1 49 ? -2.638 -11.845 -1.983 1.00 22.13 49 ARG A CA 14
ATOM 21967 C C . ARG A 1 49 ? -3.176 -11.419 -0.616 1.00 43.13 49 ARG A C 14
ATOM 21968 O O . ARG A 1 49 ? -3.899 -12.169 0.051 1.00 55.41 49 ARG A O 14
ATOM 21989 N N . ASP A 1 50 ? -2.746 -10.224 -0.183 1.00 21.33 50 ASP A N 14
ATOM 21990 C CA . ASP A 1 50 ? -3.065 -9.686 1.152 1.00 34.13 50 ASP A CA 14
ATOM 21991 C C . ASP A 1 50 ? -3.905 -8.420 1.001 1.00 4.24 50 ASP A C 14
ATOM 21992 O O . ASP A 1 50 ? -3.390 -7.398 0.569 1.00 25.34 50 ASP A O 14
ATOM 22001 N N . GLU A 1 51 ? -5.184 -8.497 1.393 1.00 33.44 51 GLU A N 14
ATOM 22002 C CA . GLU A 1 51 ? -6.120 -7.361 1.311 1.00 71.32 51 GLU A CA 14
ATOM 22003 C C . GLU A 1 51 ? -6.099 -6.595 2.643 1.00 1.35 51 GLU A C 14
ATOM 22004 O O . GLU A 1 51 ? -6.189 -7.197 3.724 1.00 31.33 51 GLU A O 14
ATOM 22016 N N . ILE A 1 52 ? -5.983 -5.266 2.546 1.00 20.42 52 ILE A N 14
ATOM 22017 C CA . ILE A 1 52 ? -5.822 -4.360 3.691 1.00 53.31 52 ILE A CA 14
ATOM 22018 C C . ILE A 1 52 ? -6.738 -3.141 3.455 1.00 71.22 52 ILE A C 14
ATOM 22019 O O . ILE A 1 52 ? -6.749 -2.601 2.348 1.00 20.11 52 ILE A O 14
ATOM 22035 N N . ARG A 1 53 ? -7.504 -2.712 4.471 1.00 31.22 53 ARG A N 14
ATOM 22036 C CA . ARG A 1 53 ? -8.369 -1.510 4.370 1.00 64.51 53 ARG A CA 14
ATOM 22037 C C . ARG A 1 53 ? -8.079 -0.554 5.548 1.00 11.50 53 ARG A C 14
ATOM 22038 O O . ARG A 1 53 ? -8.362 -0.873 6.707 1.00 24.44 53 ARG A O 14
ATOM 22059 N N . VAL A 1 54 ? -7.472 0.602 5.228 1.00 74.23 54 VAL A N 14
ATOM 22060 C CA . VAL A 1 54 ? -7.155 1.681 6.194 1.00 52.24 54 VAL A CA 14
ATOM 22061 C C . VAL A 1 54 ? -7.811 2.985 5.706 1.00 52.33 54 VAL A C 14
ATOM 22062 O O . VAL A 1 54 ? -7.977 3.153 4.519 1.00 2.24 54 VAL A O 14
ATOM 22075 N N . ARG A 1 55 ? -8.204 3.905 6.613 1.00 14.33 55 ARG A N 14
ATOM 22076 C CA . ARG A 1 55 ? -8.937 5.137 6.212 1.00 60.52 55 ARG A CA 14
ATOM 22077 C C . ARG A 1 55 ? -8.234 6.398 6.752 1.00 21.15 55 ARG A C 14
ATOM 22078 O O . ARG A 1 55 ? -7.455 7.036 6.031 1.00 55.34 55 ARG A O 14
ATOM 22099 N N . ASN A 1 56 ? -8.513 6.748 8.033 1.00 50.22 56 ASN A N 14
ATOM 22100 C CA . ASN A 1 56 ? -7.883 7.900 8.711 1.00 1.24 56 ASN A CA 14
ATOM 22101 C C . ASN A 1 56 ? -6.653 7.389 9.455 1.00 70.20 56 ASN A C 14
ATOM 22102 O O . ASN A 1 56 ? -6.750 6.872 10.572 1.00 3.34 56 ASN A O 14
ATOM 22113 N N . ILE A 1 57 ? -5.500 7.501 8.785 1.00 41.40 57 ILE A N 14
ATOM 22114 C CA . ILE A 1 57 ? -4.215 6.967 9.270 1.00 62.43 57 ILE A CA 14
ATOM 22115 C C . ILE A 1 57 ? -3.092 7.997 9.025 1.00 12.01 57 ILE A C 14
ATOM 22116 O O . ILE A 1 57 ? -2.929 8.501 7.913 1.00 55.33 57 ILE A O 14
ATOM 22132 N N . SER A 1 58 ? -2.336 8.320 10.085 1.00 34.34 58 SER A N 14
ATOM 22133 C CA . SER A 1 58 ? -1.222 9.290 10.027 1.00 32.45 58 SER A CA 14
ATOM 22134 C C . SER A 1 58 ? -0.002 8.683 9.290 1.00 33.21 58 SER A C 14
ATOM 22135 O O . SER A 1 58 ? -0.025 7.508 8.917 1.00 11.31 58 SER A O 14
ATOM 22143 N N . LYS A 1 59 ? 1.066 9.483 9.112 1.00 54.22 59 LYS A N 14
ATOM 22144 C CA . LYS A 1 59 ? 2.210 9.142 8.221 1.00 73.14 59 LYS A CA 14
ATOM 22145 C C . LYS A 1 59 ? 2.920 7.805 8.577 1.00 41.05 59 LYS A C 14
ATOM 22146 O O . LYS A 1 59 ? 3.415 7.125 7.682 1.00 73.52 59 LYS A O 14
ATOM 22165 N N . GLU A 1 60 ? 2.984 7.446 9.875 1.00 71.01 60 GLU A N 14
ATOM 22166 C CA . GLU A 1 60 ? 3.593 6.162 10.323 1.00 4.04 60 GLU A CA 14
ATOM 22167 C C . GLU A 1 60 ? 2.553 5.033 10.362 1.00 43.54 60 GLU A C 14
ATOM 22168 O O . GLU A 1 60 ? 2.898 3.855 10.245 1.00 33.23 60 GLU A O 14
ATOM 22180 N N . GLU A 1 61 ? 1.290 5.403 10.583 1.00 74.32 61 GLU A N 14
ATOM 22181 C CA . GLU A 1 61 ? 0.174 4.445 10.610 1.00 25.15 61 GLU A CA 14
ATOM 22182 C C . GLU A 1 61 ? -0.096 3.840 9.219 1.00 3.12 61 GLU A C 14
ATOM 22183 O O . GLU A 1 61 ? -0.388 2.648 9.094 1.00 30.11 61 GLU A O 14
ATOM 22195 N N . LEU A 1 62 ? 0.032 4.660 8.168 1.00 31.21 62 LEU A N 14
ATOM 22196 C CA . LEU A 1 62 ? -0.087 4.181 6.780 1.00 2.12 62 LEU A CA 14
ATOM 22197 C C . LEU A 1 62 ? 1.164 3.382 6.373 1.00 1.43 62 LEU A C 14
ATOM 22198 O O . LEU A 1 62 ? 1.123 2.575 5.445 1.00 20.24 62 LEU A O 14
ATOM 22214 N N . LYS A 1 63 ? 2.281 3.603 7.099 1.00 33.55 63 LYS A N 14
ATOM 22215 C CA . LYS A 1 63 ? 3.491 2.781 6.953 1.00 34.14 63 LYS A CA 14
ATOM 22216 C C . LYS A 1 63 ? 3.243 1.330 7.384 1.00 14.22 63 LYS A C 14
ATOM 22217 O O . LYS A 1 63 ? 4.022 0.481 7.016 1.00 75.35 63 LYS A O 14
ATOM 22236 N N . LYS A 1 64 ? 2.157 1.048 8.154 1.00 41.21 64 LYS A N 14
ATOM 22237 C CA . LYS A 1 64 ? 1.787 -0.349 8.505 1.00 51.42 64 LYS A CA 14
ATOM 22238 C C . LYS A 1 64 ? 1.464 -1.165 7.233 1.00 50.34 64 LYS A C 14
ATOM 22239 O O . LYS A 1 64 ? 1.663 -2.385 7.202 1.00 35.23 64 LYS A O 14
ATOM 22258 N N . LEU A 1 65 ? 1.021 -0.457 6.174 1.00 32.21 65 LEU A N 14
ATOM 22259 C CA . LEU A 1 65 ? 0.814 -1.045 4.836 1.00 21.44 65 LEU A CA 14
ATOM 22260 C C . LEU A 1 65 ? 2.173 -1.493 4.290 1.00 63.12 65 LEU A C 14
ATOM 22261 O O . LEU A 1 65 ? 2.327 -2.613 3.825 1.00 5.41 65 LEU A O 14
ATOM 22277 N N . LEU A 1 66 ? 3.152 -0.583 4.416 1.00 32.44 66 LEU A N 14
ATOM 22278 C CA . LEU A 1 66 ? 4.545 -0.803 4.004 1.00 3.43 66 LEU A CA 14
ATOM 22279 C C . LEU A 1 66 ? 5.214 -1.872 4.875 1.00 70.55 66 LEU A C 14
ATOM 22280 O O . LEU A 1 66 ? 6.113 -2.553 4.414 1.00 22.25 66 LEU A O 14
ATOM 22296 N N . GLU A 1 67 ? 4.748 -2.004 6.137 1.00 41.01 67 GLU A N 14
ATOM 22297 C CA . GLU A 1 67 ? 5.256 -3.017 7.075 1.00 42.23 67 GLU A CA 14
ATOM 22298 C C . GLU A 1 67 ? 4.728 -4.408 6.697 1.00 72.25 67 GLU A C 14
ATOM 22299 O O . GLU A 1 67 ? 5.332 -5.403 7.055 1.00 62.41 67 GLU A O 14
ATOM 22311 N N . ARG A 1 68 ? 3.569 -4.463 6.010 1.00 13.44 68 ARG A N 14
ATOM 22312 C CA . ARG A 1 68 ? 3.063 -5.718 5.419 1.00 60.20 68 ARG A CA 14
ATOM 22313 C C . ARG A 1 68 ? 3.814 -6.044 4.112 1.00 22.54 68 ARG A C 14
ATOM 22314 O O . ARG A 1 68 ? 4.373 -7.140 3.977 1.00 70.24 68 ARG A O 14
ATOM 22335 N N . ILE A 1 69 ? 3.824 -5.072 3.170 1.00 51.32 69 ILE A N 14
ATOM 22336 C CA . ILE A 1 69 ? 4.425 -5.227 1.825 1.00 33.02 69 ILE A CA 14
ATOM 22337 C C . ILE A 1 69 ? 5.900 -5.652 1.946 1.00 62.23 69 ILE A C 14
ATOM 22338 O O . ILE A 1 69 ? 6.341 -6.591 1.258 1.00 62.24 69 ILE A O 14
ATOM 22354 N N . ARG A 1 70 ? 6.629 -4.997 2.881 1.00 42.42 70 ARG A N 14
ATOM 22355 C CA . ARG A 1 70 ? 8.068 -5.243 3.085 1.00 11.23 70 ARG A CA 14
ATOM 22356 C C . ARG A 1 70 ? 8.348 -6.720 3.396 1.00 23.54 70 ARG A C 14
ATOM 22357 O O . ARG A 1 70 ? 9.280 -7.289 2.838 1.00 35.32 70 ARG A O 14
ATOM 22378 N N . GLU A 1 71 ? 7.487 -7.330 4.247 1.00 0.22 71 GLU A N 14
ATOM 22379 C CA . GLU A 1 71 ? 7.610 -8.742 4.649 1.00 20.00 71 GLU A CA 14
ATOM 22380 C C . GLU A 1 71 ? 7.549 -9.647 3.432 1.00 21.03 71 GLU A C 14
ATOM 22381 O O . GLU A 1 71 ? 8.328 -10.594 3.304 1.00 4.23 71 GLU A O 14
ATOM 22393 N N . LYS A 1 72 ? 6.643 -9.293 2.511 1.00 61.41 72 LYS A N 14
ATOM 22394 C CA . LYS A 1 72 ? 6.323 -10.129 1.361 1.00 21.03 72 LYS A CA 14
ATOM 22395 C C . LYS A 1 72 ? 7.506 -10.086 0.381 1.00 75.10 72 LYS A C 14
ATOM 22396 O O . LYS A 1 72 ? 8.011 -11.126 -0.041 1.00 14.42 72 LYS A O 14
ATOM 22415 N N . ILE A 1 73 ? 7.986 -8.862 0.080 1.00 64.00 73 ILE A N 14
ATOM 22416 C CA . ILE A 1 73 ? 9.055 -8.648 -0.917 1.00 40.33 73 ILE A CA 14
ATOM 22417 C C . ILE A 1 73 ? 10.435 -9.121 -0.388 1.00 61.45 73 ILE A C 14
ATOM 22418 O O . ILE A 1 73 ? 11.296 -9.526 -1.179 1.00 62.32 73 ILE A O 14
ATOM 22434 N N . GLU A 1 74 ? 10.636 -9.081 0.951 1.00 3.41 74 GLU A N 14
ATOM 22435 C CA . GLU A 1 74 ? 11.929 -9.460 1.570 1.00 35.11 74 GLU A CA 14
ATOM 22436 C C . GLU A 1 74 ? 12.009 -10.978 1.807 1.00 53.10 74 GLU A C 14
ATOM 22437 O O . GLU A 1 74 ? 13.106 -11.549 1.797 1.00 52.31 74 GLU A O 14
ATOM 22449 N N . ARG A 1 75 ? 10.853 -11.640 2.013 1.00 23.24 75 ARG A N 14
ATOM 22450 C CA . ARG A 1 75 ? 10.822 -13.104 2.266 1.00 1.21 75 ARG A CA 14
ATOM 22451 C C . ARG A 1 75 ? 10.798 -13.889 0.935 1.00 72.31 75 ARG A C 14
ATOM 22452 O O . ARG A 1 75 ? 11.393 -14.963 0.832 1.00 52.11 75 ARG A O 14
ATOM 22473 N N . GLU A 1 76 ? 10.092 -13.340 -0.075 1.00 45.15 76 GLU A N 14
ATOM 22474 C CA . GLU A 1 76 ? 9.957 -13.968 -1.397 1.00 15.13 76 GLU A CA 14
ATOM 22475 C C . GLU A 1 76 ? 11.176 -13.621 -2.255 1.00 63.33 76 GLU A C 14
ATOM 22476 O O . GLU A 1 76 ? 11.852 -14.508 -2.781 1.00 21.05 76 GLU A O 14
ATOM 22488 N N . GLY A 1 77 ? 11.450 -12.305 -2.357 1.00 12.34 77 GLY A N 14
ATOM 22489 C CA . GLY A 1 77 ? 12.504 -11.781 -3.233 1.00 54.14 77 GLY A CA 14
ATOM 22490 C C . GLY A 1 77 ? 12.228 -12.063 -4.708 1.00 50.11 77 GLY A C 14
ATOM 22491 O O . GLY A 1 77 ? 13.158 -12.214 -5.512 1.00 61.11 77 GLY A O 14
ATOM 22495 N N . SER A 1 78 ? 10.927 -12.149 -5.051 1.00 32.50 78 SER A N 14
ATOM 22496 C CA . SER A 1 78 ? 10.462 -12.506 -6.402 1.00 2.11 78 SER A CA 14
ATOM 22497 C C . SER A 1 78 ? 10.569 -11.305 -7.358 1.00 71.51 78 SER A C 14
ATOM 22498 O O . SER A 1 78 ? 10.613 -10.141 -6.926 1.00 73.43 78 SER A O 14
ATOM 22506 N N . SER A 1 79 ? 10.630 -11.614 -8.664 1.00 40.12 79 SER A N 14
ATOM 22507 C CA . SER A 1 79 ? 10.568 -10.615 -9.733 1.00 45.42 79 SER A CA 14
ATOM 22508 C C . SER A 1 79 ? 9.154 -9.998 -9.805 1.00 12.24 79 SER A C 14
ATOM 22509 O O . SER A 1 79 ? 9.007 -8.789 -10.035 1.00 72.21 79 SER A O 14
ATOM 22517 N N . GLU A 1 80 ? 8.115 -10.843 -9.597 1.00 71.21 80 GLU A N 14
ATOM 22518 C CA . GLU A 1 80 ? 6.721 -10.379 -9.568 1.00 1.51 80 GLU A CA 14
ATOM 22519 C C . GLU A 1 80 ? 6.380 -9.836 -8.174 1.00 34.20 80 GLU A C 14
ATOM 22520 O O . GLU A 1 80 ? 6.126 -10.604 -7.235 1.00 0.20 80 GLU A O 14
ATOM 22532 N N . VAL A 1 81 ? 6.442 -8.505 -8.047 1.00 14.22 81 VAL A N 14
ATOM 22533 C CA . VAL A 1 81 ? 5.953 -7.777 -6.875 1.00 71.40 81 VAL A CA 14
ATOM 22534 C C . VAL A 1 81 ? 4.954 -6.704 -7.370 1.00 14.14 81 VAL A C 14
ATOM 22535 O O . VAL A 1 81 ? 5.289 -5.891 -8.241 1.00 64.22 81 VAL A O 14
ATOM 22548 N N . GLU A 1 82 ? 3.705 -6.753 -6.871 1.00 24.13 82 GLU A N 14
ATOM 22549 C CA . GLU A 1 82 ? 2.629 -5.840 -7.327 1.00 23.43 82 GLU A CA 14
ATOM 22550 C C . GLU A 1 82 ? 1.794 -5.332 -6.143 1.00 4.43 82 GLU A C 14
ATOM 22551 O O . GLU A 1 82 ? 1.454 -6.093 -5.241 1.00 74.00 82 GLU A O 14
ATOM 22563 N N . VAL A 1 83 ? 1.494 -4.025 -6.151 1.00 35.23 83 VAL A N 14
ATOM 22564 C CA . VAL A 1 83 ? 0.622 -3.375 -5.151 1.00 4.43 83 VAL A CA 14
ATOM 22565 C C . VAL A 1 83 ? -0.570 -2.692 -5.869 1.00 42.24 83 VAL A C 14
ATOM 22566 O O . VAL A 1 83 ? -0.365 -1.788 -6.686 1.00 65.34 83 VAL A O 14
ATOM 22579 N N . ASN A 1 84 ? -1.807 -3.134 -5.565 1.00 13.14 84 ASN A N 14
ATOM 22580 C CA . ASN A 1 84 ? -3.047 -2.566 -6.137 1.00 42.35 84 ASN A CA 14
ATOM 22581 C C . ASN A 1 84 ? -3.791 -1.752 -5.071 1.00 1.31 84 ASN A C 14
ATOM 22582 O O . ASN A 1 84 ? -4.328 -2.314 -4.113 1.00 62.43 84 ASN A O 14
ATOM 22593 N N . VAL A 1 85 ? -3.813 -0.423 -5.245 1.00 2.50 85 VAL A N 14
ATOM 22594 C CA . VAL A 1 85 ? -4.466 0.509 -4.298 1.00 51.14 85 VAL A CA 14
ATOM 22595 C C . VAL A 1 85 ? -5.778 1.032 -4.920 1.00 40.14 85 VAL A C 14
ATOM 22596 O O . VAL A 1 85 ? -5.803 1.401 -6.091 1.00 32.54 85 VAL A O 14
ATOM 22609 N N . HIS A 1 86 ? -6.866 1.036 -4.128 1.00 50.20 86 HIS A N 14
ATOM 22610 C CA . HIS A 1 86 ? -8.216 1.425 -4.583 1.00 42.03 86 HIS A CA 14
ATOM 22611 C C . HIS A 1 86 ? -8.811 2.373 -3.541 1.00 41.23 86 HIS A C 14
ATOM 22612 O O . HIS A 1 86 ? -9.109 1.941 -2.429 1.00 42.53 86 HIS A O 14
ATOM 22627 N N . SER A 1 87 ? -9.003 3.648 -3.905 1.00 65.12 87 SER A N 14
ATOM 22628 C CA . SER A 1 87 ? -9.428 4.680 -2.949 1.00 42.40 87 SER A CA 14
ATOM 22629 C C . SER A 1 87 ? -10.059 5.881 -3.682 1.00 60.11 87 SER A C 14
ATOM 22630 O O . SER A 1 87 ? -9.434 6.454 -4.592 1.00 23.40 87 SER A O 14
ATOM 22638 N N . GLY A 1 88 ? -11.294 6.241 -3.270 1.00 22.32 88 GLY A N 14
ATOM 22639 C CA . GLY A 1 88 ? -12.018 7.397 -3.819 1.00 42.40 88 GLY A CA 14
ATOM 22640 C C . GLY A 1 88 ? -12.436 7.234 -5.288 1.00 5.13 88 GLY A C 14
ATOM 22641 O O . GLY A 1 88 ? -12.503 8.221 -6.036 1.00 51.21 88 GLY A O 14
ATOM 22645 N N . GLY A 1 89 ? -12.713 5.977 -5.688 1.00 34.24 89 GLY A N 14
ATOM 22646 C CA . GLY A 1 89 ? -13.092 5.637 -7.070 1.00 75.31 89 GLY A CA 14
ATOM 22647 C C . GLY A 1 89 ? -11.906 5.526 -8.020 1.00 75.30 89 GLY A C 14
ATOM 22648 O O . GLY A 1 89 ? -12.095 5.380 -9.232 1.00 12.23 89 GLY A O 14
ATOM 22652 N N . GLN A 1 90 ? -10.685 5.551 -7.462 1.00 24.33 90 GLN A N 14
ATOM 22653 C CA . GLN A 1 90 ? -9.423 5.527 -8.233 1.00 62.42 90 GLN A CA 14
ATOM 22654 C C . GLN A 1 90 ? -8.666 4.207 -7.975 1.00 14.32 90 GLN A C 14
ATOM 22655 O O . GLN A 1 90 ? -8.715 3.671 -6.873 1.00 31.42 90 GLN A O 14
ATOM 22669 N N . THR A 1 91 ? -7.961 3.700 -9.004 1.00 12.13 91 THR A N 14
ATOM 22670 C CA . THR A 1 91 ? -7.201 2.436 -8.936 1.00 23.15 91 THR A CA 14
ATOM 22671 C C . THR A 1 91 ? -5.773 2.635 -9.501 1.00 1.43 91 THR A C 14
ATOM 22672 O O . THR A 1 91 ? -5.595 3.226 -10.575 1.00 12.53 91 THR A O 14
ATOM 22683 N N . TRP A 1 92 ? -4.765 2.140 -8.756 1.00 64.20 92 TRP A N 14
ATOM 22684 C CA . TRP A 1 92 ? -3.342 2.182 -9.155 1.00 21.43 92 TRP A CA 14
ATOM 22685 C C . TRP A 1 92 ? -2.731 0.780 -9.065 1.00 3.41 92 TRP A C 14
ATOM 22686 O O . TRP A 1 92 ? -3.169 -0.048 -8.260 1.00 75.41 92 TRP A O 14
ATOM 22707 N N . THR A 1 93 ? -1.710 0.531 -9.905 1.00 52.31 93 THR A N 14
ATOM 22708 C CA . THR A 1 93 ? -0.939 -0.721 -9.898 1.00 1.14 93 THR A CA 14
ATOM 22709 C C . THR A 1 93 ? 0.570 -0.398 -9.970 1.00 23.35 93 THR A C 14
ATOM 22710 O O . THR A 1 93 ? 1.086 -0.012 -11.026 1.00 45.21 93 THR A O 14
ATOM 22721 N N . PHE A 1 94 ? 1.259 -0.533 -8.827 1.00 14.23 94 PHE A N 14
ATOM 22722 C CA . PHE A 1 94 ? 2.713 -0.318 -8.728 1.00 12.15 94 PHE A CA 14
ATOM 22723 C C . PHE A 1 94 ? 3.441 -1.677 -8.738 1.00 25.22 94 PHE A C 14
ATOM 22724 O O . PHE A 1 94 ? 3.368 -2.438 -7.771 1.00 45.23 94 PHE A O 14
ATOM 22741 N N . ASN A 1 95 ? 4.129 -1.958 -9.851 1.00 13.00 95 ASN A N 14
ATOM 22742 C CA . ASN A 1 95 ? 4.887 -3.204 -10.061 1.00 1.21 95 ASN A CA 14
ATOM 22743 C C . ASN A 1 95 ? 6.185 -2.866 -10.808 1.00 54.53 95 ASN A C 14
ATOM 22744 O O . ASN A 1 95 ? 6.214 -1.923 -11.604 1.00 14.21 95 ASN A O 14
ATOM 22755 N N . GLU A 1 96 ? 7.259 -3.623 -10.552 1.00 12.31 96 GLU A N 14
ATOM 22756 C CA . GLU A 1 96 ? 8.574 -3.352 -11.162 1.00 22.43 96 GLU A CA 14
ATOM 22757 C C . GLU A 1 96 ? 8.780 -4.216 -12.412 1.00 60.01 96 GLU A C 14
ATOM 22758 O O . GLU A 1 96 ? 8.672 -5.439 -12.346 1.00 15.32 96 GLU A O 14
ATOM 22770 N N . LYS A 1 97 ? 9.062 -3.539 -13.539 1.00 62.42 97 LYS A N 14
ATOM 22771 C CA . LYS A 1 97 ? 9.246 -4.168 -14.853 1.00 4.02 97 LYS A CA 14
ATOM 22772 C C . LYS A 1 97 ? 10.757 -4.436 -15.057 1.00 51.43 97 LYS A C 14
ATOM 22773 O O . LYS A 1 97 ? 11.190 -5.592 -14.904 1.00 14.54 97 LYS A O 14
ATOM 22793 N N . MET A 1 1 ? 16.964 -30.312 2.912 1.00 3.40 1 MET A N 15
ATOM 22794 C CA . MET A 1 1 ? 16.387 -29.096 3.531 1.00 43.35 1 MET A CA 15
ATOM 22795 C C . MET A 1 1 ? 17.407 -28.443 4.476 1.00 42.52 1 MET A C 15
ATOM 22796 O O . MET A 1 1 ? 18.586 -28.834 4.496 1.00 43.24 1 MET A O 15
ATOM 22812 N N . GLY A 1 2 ? 16.940 -27.449 5.258 1.00 12.34 2 GLY A N 15
ATOM 22813 C CA . GLY A 1 2 ? 17.786 -26.687 6.162 1.00 23.42 2 GLY A CA 15
ATOM 22814 C C . GLY A 1 2 ? 18.471 -25.560 5.428 1.00 0.33 2 GLY A C 15
ATOM 22815 O O . GLY A 1 2 ? 17.920 -24.459 5.327 1.00 12.22 2 GLY A O 15
ATOM 22819 N N . HIS A 1 3 ? 19.657 -25.849 4.872 1.00 42.33 3 HIS A N 15
ATOM 22820 C CA . HIS A 1 3 ? 20.406 -24.902 4.041 1.00 22.11 3 HIS A CA 15
ATOM 22821 C C . HIS A 1 3 ? 19.895 -24.970 2.584 1.00 22.03 3 HIS A C 15
ATOM 22822 O O . HIS A 1 3 ? 20.442 -25.691 1.747 1.00 3.44 3 HIS A O 15
ATOM 22837 N N . HIS A 1 4 ? 18.797 -24.246 2.321 1.00 2.15 4 HIS A N 15
ATOM 22838 C CA . HIS A 1 4 ? 18.179 -24.122 0.985 1.00 50.23 4 HIS A CA 15
ATOM 22839 C C . HIS A 1 4 ? 17.783 -22.656 0.755 1.00 52.40 4 HIS A C 15
ATOM 22840 O O . HIS A 1 4 ? 17.025 -22.094 1.550 1.00 63.40 4 HIS A O 15
ATOM 22855 N N . HIS A 1 5 ? 18.315 -22.063 -0.335 1.00 75.31 5 HIS A N 15
ATOM 22856 C CA . HIS A 1 5 ? 18.039 -20.665 -0.762 1.00 41.22 5 HIS A CA 15
ATOM 22857 C C . HIS A 1 5 ? 18.408 -19.671 0.373 1.00 65.04 5 HIS A C 15
ATOM 22858 O O . HIS A 1 5 ? 17.753 -18.641 0.578 1.00 1.01 5 HIS A O 15
ATOM 22873 N N . HIS A 1 6 ? 19.494 -20.006 1.100 1.00 70.21 6 HIS A N 15
ATOM 22874 C CA . HIS A 1 6 ? 19.967 -19.219 2.243 1.00 40.54 6 HIS A CA 15
ATOM 22875 C C . HIS A 1 6 ? 20.525 -17.862 1.777 1.00 53.42 6 HIS A C 15
ATOM 22876 O O . HIS A 1 6 ? 21.647 -17.780 1.269 1.00 24.32 6 HIS A O 15
ATOM 22891 N N . HIS A 1 7 ? 19.692 -16.806 1.881 1.00 20.34 7 HIS A N 15
ATOM 22892 C CA . HIS A 1 7 ? 20.160 -15.422 1.764 1.00 72.21 7 HIS A CA 15
ATOM 22893 C C . HIS A 1 7 ? 21.158 -15.166 2.910 1.00 70.42 7 HIS A C 15
ATOM 22894 O O . HIS A 1 7 ? 20.765 -14.921 4.056 1.00 24.23 7 HIS A O 15
ATOM 22909 N N . HIS A 1 8 ? 22.442 -15.312 2.590 1.00 54.04 8 HIS A N 15
ATOM 22910 C CA . HIS A 1 8 ? 23.537 -15.230 3.556 1.00 11.11 8 HIS A CA 15
ATOM 22911 C C . HIS A 1 8 ? 24.600 -14.275 3.012 1.00 23.42 8 HIS A C 15
ATOM 22912 O O . HIS A 1 8 ? 25.601 -14.713 2.434 1.00 25.25 8 HIS A O 15
ATOM 22927 N N . GLU A 1 9 ? 24.272 -12.968 3.121 1.00 40.42 9 GLU A N 15
ATOM 22928 C CA . GLU A 1 9 ? 25.174 -11.811 2.879 1.00 74.44 9 GLU A CA 15
ATOM 22929 C C . GLU A 1 9 ? 25.700 -11.770 1.418 1.00 44.51 9 GLU A C 15
ATOM 22930 O O . GLU A 1 9 ? 25.273 -10.927 0.620 1.00 70.14 9 GLU A O 15
ATOM 22942 N N . ASN A 1 10 ? 26.623 -12.707 1.097 1.00 11.32 10 ASN A N 15
ATOM 22943 C CA . ASN A 1 10 ? 27.178 -12.917 -0.260 1.00 21.01 10 ASN A CA 15
ATOM 22944 C C . ASN A 1 10 ? 26.069 -13.154 -1.299 1.00 54.42 10 ASN A C 15
ATOM 22945 O O . ASN A 1 10 ? 26.167 -12.674 -2.428 1.00 54.13 10 ASN A O 15
ATOM 22956 N N . LEU A 1 11 ? 25.020 -13.908 -0.919 1.00 73.20 11 LEU A N 15
ATOM 22957 C CA . LEU A 1 11 ? 23.834 -14.086 -1.777 1.00 71.11 11 LEU A CA 15
ATOM 22958 C C . LEU A 1 11 ? 22.933 -12.852 -1.636 1.00 4.14 11 LEU A C 15
ATOM 22959 O O . LEU A 1 11 ? 22.098 -12.783 -0.736 1.00 5.32 11 LEU A O 15
ATOM 22975 N N . TYR A 1 12 ? 23.186 -11.849 -2.485 1.00 15.04 12 TYR A N 15
ATOM 22976 C CA . TYR A 1 12 ? 22.368 -10.622 -2.578 1.00 62.33 12 TYR A CA 15
ATOM 22977 C C . TYR A 1 12 ? 21.840 -10.466 -4.018 1.00 23.10 12 TYR A C 15
ATOM 22978 O O . TYR A 1 12 ? 21.520 -9.348 -4.442 1.00 43.33 12 TYR A O 15
ATOM 22996 N N . PHE A 1 13 ? 21.716 -11.624 -4.735 1.00 30.24 13 PHE A N 15
ATOM 22997 C CA . PHE A 1 13 ? 21.235 -11.701 -6.143 1.00 63.34 13 PHE A CA 15
ATOM 22998 C C . PHE A 1 13 ? 19.979 -10.846 -6.355 1.00 14.04 13 PHE A C 15
ATOM 22999 O O . PHE A 1 13 ? 19.897 -10.064 -7.309 1.00 64.31 13 PHE A O 15
ATOM 23016 N N . GLN A 1 14 ? 19.007 -11.019 -5.451 1.00 42.31 14 GLN A N 15
ATOM 23017 C CA . GLN A 1 14 ? 17.823 -10.174 -5.398 1.00 44.23 14 GLN A CA 15
ATOM 23018 C C . GLN A 1 14 ? 18.063 -9.080 -4.343 1.00 30.41 14 GLN A C 15
ATOM 23019 O O . GLN A 1 14 ? 17.762 -9.264 -3.152 1.00 43.23 14 GLN A O 15
ATOM 23033 N N . SER A 1 15 ? 18.695 -7.986 -4.798 1.00 70.23 15 SER A N 15
ATOM 23034 C CA . SER A 1 15 ? 19.064 -6.843 -3.964 1.00 61.31 15 SER A CA 15
ATOM 23035 C C . SER A 1 15 ? 17.807 -6.148 -3.406 1.00 44.43 15 SER A C 15
ATOM 23036 O O . SER A 1 15 ? 17.163 -5.349 -4.100 1.00 42.34 15 SER A O 15
ATOM 23044 N N . HIS A 1 16 ? 17.438 -6.507 -2.160 1.00 63.11 16 HIS A N 15
ATOM 23045 C CA . HIS A 1 16 ? 16.316 -5.885 -1.436 1.00 10.42 16 HIS A CA 15
ATOM 23046 C C . HIS A 1 16 ? 16.765 -4.543 -0.857 1.00 10.32 16 HIS A C 15
ATOM 23047 O O . HIS A 1 16 ? 17.097 -4.434 0.330 1.00 1.11 16 HIS A O 15
ATOM 23062 N N . MET A 1 17 ? 16.802 -3.534 -1.733 1.00 63.14 17 MET A N 15
ATOM 23063 C CA . MET A 1 17 ? 17.097 -2.147 -1.358 1.00 4.31 17 MET A CA 15
ATOM 23064 C C . MET A 1 17 ? 15.939 -1.621 -0.492 1.00 32.14 17 MET A C 15
ATOM 23065 O O . MET A 1 17 ? 16.172 -1.055 0.578 1.00 74.31 17 MET A O 15
ATOM 23079 N N . THR A 1 18 ? 14.701 -1.848 -0.996 1.00 53.11 18 THR A N 15
ATOM 23080 C CA . THR A 1 18 ? 13.430 -1.829 -0.229 1.00 25.02 18 THR A CA 15
ATOM 23081 C C . THR A 1 18 ? 13.024 -0.417 0.288 1.00 0.11 18 THR A C 15
ATOM 23082 O O . THR A 1 18 ? 12.045 0.166 -0.189 1.00 31.14 18 THR A O 15
ATOM 23093 N N . ASP A 1 19 ? 13.801 0.093 1.261 1.00 12.22 19 ASP A N 15
ATOM 23094 C CA . ASP A 1 19 ? 13.583 1.379 1.963 1.00 74.33 19 ASP A CA 15
ATOM 23095 C C . ASP A 1 19 ? 13.235 2.554 1.010 1.00 1.35 19 ASP A C 15
ATOM 23096 O O . ASP A 1 19 ? 12.356 3.373 1.313 1.00 12.22 19 ASP A O 15
ATOM 23105 N N . GLU A 1 20 ? 13.919 2.603 -0.149 1.00 72.24 20 GLU A N 15
ATOM 23106 C CA . GLU A 1 20 ? 13.740 3.685 -1.146 1.00 62.12 20 GLU A CA 15
ATOM 23107 C C . GLU A 1 20 ? 12.473 3.485 -2.021 1.00 52.24 20 GLU A C 15
ATOM 23108 O O . GLU A 1 20 ? 11.787 4.460 -2.342 1.00 61.13 20 GLU A O 15
ATOM 23120 N N . LEU A 1 21 ? 12.149 2.223 -2.386 1.00 62.44 21 LEU A N 15
ATOM 23121 C CA . LEU A 1 21 ? 11.020 1.912 -3.302 1.00 12.42 21 LEU A CA 15
ATOM 23122 C C . LEU A 1 21 ? 9.668 1.963 -2.574 1.00 61.51 21 LEU A C 15
ATOM 23123 O O . LEU A 1 21 ? 8.610 2.062 -3.214 1.00 13.12 21 LEU A O 15
ATOM 23139 N N . LEU A 1 22 ? 9.730 1.893 -1.229 1.00 1.34 22 LEU A N 15
ATOM 23140 C CA . LEU A 1 22 ? 8.563 2.068 -0.351 1.00 54.51 22 LEU A CA 15
ATOM 23141 C C . LEU A 1 22 ? 8.012 3.504 -0.433 1.00 14.32 22 LEU A C 15
ATOM 23142 O O . LEU A 1 22 ? 6.814 3.715 -0.231 1.00 33.00 22 LEU A O 15
ATOM 23158 N N . GLU A 1 23 ? 8.903 4.476 -0.751 1.00 63.51 23 GLU A N 15
ATOM 23159 C CA . GLU A 1 23 ? 8.537 5.899 -0.907 1.00 42.04 23 GLU A CA 15
ATOM 23160 C C . GLU A 1 23 ? 7.452 6.080 -1.985 1.00 40.44 23 GLU A C 15
ATOM 23161 O O . GLU A 1 23 ? 6.501 6.832 -1.794 1.00 60.33 23 GLU A O 15
ATOM 23173 N N . ARG A 1 24 ? 7.610 5.332 -3.097 1.00 70.22 24 ARG A N 15
ATOM 23174 C CA . ARG A 1 24 ? 6.664 5.315 -4.241 1.00 45.44 24 ARG A CA 15
ATOM 23175 C C . ARG A 1 24 ? 5.219 5.002 -3.782 1.00 74.33 24 ARG A C 15
ATOM 23176 O O . ARG A 1 24 ? 4.244 5.457 -4.394 1.00 73.14 24 ARG A O 15
ATOM 23197 N N . LEU A 1 25 ? 5.111 4.221 -2.692 1.00 12.41 25 LEU A N 15
ATOM 23198 C CA . LEU A 1 25 ? 3.831 3.864 -2.067 1.00 73.11 25 LEU A CA 15
ATOM 23199 C C . LEU A 1 25 ? 3.413 4.938 -1.038 1.00 32.13 25 LEU A C 15
ATOM 23200 O O . LEU A 1 25 ? 2.249 5.358 -1.019 1.00 43.25 25 LEU A O 15
ATOM 23216 N N . ARG A 1 26 ? 4.394 5.402 -0.222 1.00 71.42 26 ARG A N 15
ATOM 23217 C CA . ARG A 1 26 ? 4.158 6.309 0.928 1.00 4.11 26 ARG A CA 15
ATOM 23218 C C . ARG A 1 26 ? 3.528 7.622 0.484 1.00 60.44 26 ARG A C 15
ATOM 23219 O O . ARG A 1 26 ? 2.536 8.062 1.079 1.00 63.32 26 ARG A O 15
ATOM 23240 N N . GLN A 1 27 ? 4.108 8.206 -0.593 1.00 61.12 27 GLN A N 15
ATOM 23241 C CA . GLN A 1 27 ? 3.645 9.472 -1.181 1.00 10.23 27 GLN A CA 15
ATOM 23242 C C . GLN A 1 27 ? 2.139 9.401 -1.483 1.00 40.53 27 GLN A C 15
ATOM 23243 O O . GLN A 1 27 ? 1.383 10.289 -1.098 1.00 31.24 27 GLN A O 15
ATOM 23257 N N . LEU A 1 28 ? 1.727 8.278 -2.103 1.00 61.25 28 LEU A N 15
ATOM 23258 C CA . LEU A 1 28 ? 0.336 8.031 -2.498 1.00 22.31 28 LEU A CA 15
ATOM 23259 C C . LEU A 1 28 ? -0.595 7.949 -1.274 1.00 62.12 28 LEU A C 15
ATOM 23260 O O . LEU A 1 28 ? -1.644 8.597 -1.255 1.00 62.04 28 LEU A O 15
ATOM 23276 N N . PHE A 1 29 ? -0.183 7.168 -0.253 1.00 44.25 29 PHE A N 15
ATOM 23277 C CA . PHE A 1 29 ? -0.960 7.000 0.995 1.00 34.01 29 PHE A CA 15
ATOM 23278 C C . PHE A 1 29 ? -1.161 8.345 1.733 1.00 62.02 29 PHE A C 15
ATOM 23279 O O . PHE A 1 29 ? -2.186 8.548 2.387 1.00 43.24 29 PHE A O 15
ATOM 23296 N N . GLU A 1 30 ? -0.170 9.249 1.602 1.00 54.15 30 GLU A N 15
ATOM 23297 C CA . GLU A 1 30 ? -0.230 10.617 2.169 1.00 51.42 30 GLU A CA 15
ATOM 23298 C C . GLU A 1 30 ? -1.193 11.510 1.348 1.00 42.21 30 GLU A C 15
ATOM 23299 O O . GLU A 1 30 ? -1.919 12.331 1.918 1.00 23.52 30 GLU A O 15
ATOM 23311 N N . GLU A 1 31 ? -1.220 11.303 0.013 1.00 63.54 31 GLU A N 15
ATOM 23312 C CA . GLU A 1 31 ? -2.147 12.021 -0.900 1.00 11.32 31 GLU A CA 15
ATOM 23313 C C . GLU A 1 31 ? -3.593 11.527 -0.731 1.00 30.34 31 GLU A C 15
ATOM 23314 O O . GLU A 1 31 ? -4.538 12.184 -1.160 1.00 42.04 31 GLU A O 15
ATOM 23326 N N . LEU A 1 32 ? -3.749 10.339 -0.149 1.00 31.41 32 LEU A N 15
ATOM 23327 C CA . LEU A 1 32 ? -5.059 9.800 0.243 1.00 20.14 32 LEU A CA 15
ATOM 23328 C C . LEU A 1 32 ? -5.402 10.216 1.692 1.00 54.03 32 LEU A C 15
ATOM 23329 O O . LEU A 1 32 ? -6.575 10.431 2.044 1.00 34.55 32 LEU A O 15
ATOM 23345 N N . HIS A 1 33 ? -4.350 10.379 2.519 1.00 55.42 33 HIS A N 15
ATOM 23346 C CA . HIS A 1 33 ? -4.494 10.768 3.935 1.00 73.14 33 HIS A CA 15
ATOM 23347 C C . HIS A 1 33 ? -5.144 12.161 4.064 1.00 14.23 33 HIS A C 15
ATOM 23348 O O . HIS A 1 33 ? -5.986 12.375 4.940 1.00 63.11 33 HIS A O 15
ATOM 23363 N N . GLU A 1 34 ? -4.769 13.080 3.152 1.00 31.21 34 GLU A N 15
ATOM 23364 C CA . GLU A 1 34 ? -5.234 14.489 3.177 1.00 13.43 34 GLU A CA 15
ATOM 23365 C C . GLU A 1 34 ? -6.746 14.630 2.872 1.00 11.12 34 GLU A C 15
ATOM 23366 O O . GLU A 1 34 ? -7.331 15.695 3.116 1.00 12.20 34 GLU A O 15
ATOM 23378 N N . ARG A 1 35 ? -7.371 13.560 2.334 1.00 14.44 35 ARG A N 15
ATOM 23379 C CA . ARG A 1 35 ? -8.839 13.529 2.104 1.00 50.50 35 ARG A CA 15
ATOM 23380 C C . ARG A 1 35 ? -9.515 12.591 3.106 1.00 41.03 35 ARG A C 15
ATOM 23381 O O . ARG A 1 35 ? -10.725 12.690 3.328 1.00 13.22 35 ARG A O 15
ATOM 23402 N N . GLY A 1 36 ? -8.710 11.699 3.727 1.00 53.45 36 GLY A N 15
ATOM 23403 C CA . GLY A 1 36 ? -9.198 10.778 4.750 1.00 33.33 36 GLY A CA 15
ATOM 23404 C C . GLY A 1 36 ? -10.170 9.760 4.182 1.00 54.54 36 GLY A C 15
ATOM 23405 O O . GLY A 1 36 ? -11.280 9.585 4.697 1.00 4.30 36 GLY A O 15
ATOM 23409 N N . THR A 1 37 ? -9.758 9.129 3.077 1.00 72.15 37 THR A N 15
ATOM 23410 C CA . THR A 1 37 ? -10.569 8.138 2.362 1.00 61.12 37 THR A CA 15
ATOM 23411 C C . THR A 1 37 ? -10.298 6.719 2.888 1.00 14.12 37 THR A C 15
ATOM 23412 O O . THR A 1 37 ? -9.351 6.485 3.661 1.00 24.13 37 THR A O 15
ATOM 23423 N N . GLU A 1 38 ? -11.166 5.786 2.485 1.00 61.41 38 GLU A N 15
ATOM 23424 C CA . GLU A 1 38 ? -10.975 4.359 2.719 1.00 51.32 38 GLU A CA 15
ATOM 23425 C C . GLU A 1 38 ? -9.989 3.804 1.680 1.00 72.32 38 GLU A C 15
ATOM 23426 O O . GLU A 1 38 ? -10.230 3.888 0.478 1.00 50.23 38 GLU A O 15
ATOM 23438 N N . ILE A 1 39 ? -8.845 3.309 2.158 1.00 14.35 39 ILE A N 15
ATOM 23439 C CA . ILE A 1 39 ? -7.791 2.722 1.314 1.00 50.03 39 ILE A CA 15
ATOM 23440 C C . ILE A 1 39 ? -7.843 1.191 1.448 1.00 35.31 39 ILE A C 15
ATOM 23441 O O . ILE A 1 39 ? -7.960 0.675 2.553 1.00 11.42 39 ILE A O 15
ATOM 23457 N N . VAL A 1 40 ? -7.800 0.470 0.318 1.00 1.02 40 VAL A N 15
ATOM 23458 C CA . VAL A 1 40 ? -7.722 -1.002 0.303 1.00 72.32 40 VAL A CA 15
ATOM 23459 C C . VAL A 1 40 ? -6.436 -1.403 -0.427 1.00 1.34 40 VAL A C 15
ATOM 23460 O O . VAL A 1 40 ? -6.327 -1.230 -1.639 1.00 1.12 40 VAL A O 15
ATOM 23473 N N . VAL A 1 41 ? -5.456 -1.901 0.325 1.00 2.14 41 VAL A N 15
ATOM 23474 C CA . VAL A 1 41 ? -4.138 -2.273 -0.206 1.00 22.10 41 VAL A CA 15
ATOM 23475 C C . VAL A 1 41 ? -4.157 -3.761 -0.573 1.00 72.31 41 VAL A C 15
ATOM 23476 O O . VAL A 1 41 ? -4.426 -4.609 0.284 1.00 23.23 41 VAL A O 15
ATOM 23489 N N . GLU A 1 42 ? -3.880 -4.066 -1.847 1.00 34.44 42 GLU A N 15
ATOM 23490 C CA . GLU A 1 42 ? -3.948 -5.428 -2.381 1.00 32.01 42 GLU A CA 15
ATOM 23491 C C . GLU A 1 42 ? -2.575 -5.811 -2.967 1.00 11.01 42 GLU A C 15
ATOM 23492 O O . GLU A 1 42 ? -2.207 -5.347 -4.049 1.00 3.13 42 GLU A O 15
ATOM 23504 N N . VAL A 1 43 ? -1.824 -6.670 -2.255 1.00 13.11 43 VAL A N 15
ATOM 23505 C CA . VAL A 1 43 ? -0.452 -7.055 -2.638 1.00 62.33 43 VAL A CA 15
ATOM 23506 C C . VAL A 1 43 ? -0.483 -8.407 -3.368 1.00 21.24 43 VAL A C 15
ATOM 23507 O O . VAL A 1 43 ? -1.027 -9.380 -2.850 1.00 5.32 43 VAL A O 15
ATOM 23520 N N . HIS A 1 44 ? 0.093 -8.448 -4.576 1.00 31.10 44 HIS A N 15
ATOM 23521 C CA . HIS A 1 44 ? 0.217 -9.667 -5.389 1.00 50.42 44 HIS A CA 15
ATOM 23522 C C . HIS A 1 44 ? 1.696 -9.994 -5.551 1.00 72.15 44 HIS A C 15
ATOM 23523 O O . HIS A 1 44 ? 2.435 -9.201 -6.136 1.00 10.30 44 HIS A O 15
ATOM 23538 N N . ILE A 1 45 ? 2.140 -11.142 -5.005 1.00 65.13 45 ILE A N 15
ATOM 23539 C CA . ILE A 1 45 ? 3.544 -11.611 -5.141 1.00 71.31 45 ILE A CA 15
ATOM 23540 C C . ILE A 1 45 ? 3.561 -13.109 -5.489 1.00 42.21 45 ILE A C 15
ATOM 23541 O O . ILE A 1 45 ? 3.123 -13.934 -4.680 1.00 61.23 45 ILE A O 15
ATOM 23557 N N . ASN A 1 46 ? 4.065 -13.415 -6.714 1.00 74.01 46 ASN A N 15
ATOM 23558 C CA . ASN A 1 46 ? 4.125 -14.771 -7.322 1.00 14.31 46 ASN A CA 15
ATOM 23559 C C . ASN A 1 46 ? 2.711 -15.309 -7.652 1.00 70.24 46 ASN A C 15
ATOM 23560 O O . ASN A 1 46 ? 2.386 -15.557 -8.824 1.00 44.03 46 ASN A O 15
ATOM 23571 N N . GLY A 1 47 ? 1.888 -15.496 -6.608 1.00 52.43 47 GLY A N 15
ATOM 23572 C CA . GLY A 1 47 ? 0.483 -15.894 -6.755 1.00 1.14 47 GLY A CA 15
ATOM 23573 C C . GLY A 1 47 ? -0.292 -15.794 -5.447 1.00 4.31 47 GLY A C 15
ATOM 23574 O O . GLY A 1 47 ? -1.282 -16.502 -5.253 1.00 3.31 47 GLY A O 15
ATOM 23578 N N . GLU A 1 48 ? 0.182 -14.928 -4.528 1.00 61.00 48 GLU A N 15
ATOM 23579 C CA . GLU A 1 48 ? -0.540 -14.569 -3.284 1.00 51.43 48 GLU A CA 15
ATOM 23580 C C . GLU A 1 48 ? -1.216 -13.208 -3.463 1.00 60.00 48 GLU A C 15
ATOM 23581 O O . GLU A 1 48 ? -0.645 -12.327 -4.111 1.00 61.31 48 GLU A O 15
ATOM 23593 N N . ARG A 1 49 ? -2.433 -13.057 -2.895 1.00 42.45 49 ARG A N 15
ATOM 23594 C CA . ARG A 1 49 ? -3.159 -11.777 -2.853 1.00 50.14 49 ARG A CA 15
ATOM 23595 C C . ARG A 1 49 ? -3.557 -11.469 -1.391 1.00 62.13 49 ARG A C 15
ATOM 23596 O O . ARG A 1 49 ? -4.350 -12.184 -0.764 1.00 45.32 49 ARG A O 15
ATOM 23617 N N . ASP A 1 50 ? -2.927 -10.431 -0.840 1.00 55.34 50 ASP A N 15
ATOM 23618 C CA . ASP A 1 50 ? -3.230 -9.900 0.499 1.00 43.14 50 ASP A CA 15
ATOM 23619 C C . ASP A 1 50 ? -4.139 -8.693 0.334 1.00 4.54 50 ASP A C 15
ATOM 23620 O O . ASP A 1 50 ? -3.915 -7.894 -0.564 1.00 51.22 50 ASP A O 15
ATOM 23629 N N . GLU A 1 51 ? -5.166 -8.571 1.180 1.00 62.15 51 GLU A N 15
ATOM 23630 C CA . GLU A 1 51 ? -6.129 -7.459 1.103 1.00 21.55 51 GLU A CA 15
ATOM 23631 C C . GLU A 1 51 ? -6.347 -6.864 2.505 1.00 34.23 51 GLU A C 15
ATOM 23632 O O . GLU A 1 51 ? -6.985 -7.484 3.369 1.00 1.24 51 GLU A O 15
ATOM 23644 N N . ILE A 1 52 ? -5.797 -5.659 2.718 1.00 33.43 52 ILE A N 15
ATOM 23645 C CA . ILE A 1 52 ? -5.863 -4.938 3.992 1.00 31.54 52 ILE A CA 15
ATOM 23646 C C . ILE A 1 52 ? -6.697 -3.662 3.773 1.00 74.31 52 ILE A C 15
ATOM 23647 O O . ILE A 1 52 ? -6.236 -2.735 3.099 1.00 45.33 52 ILE A O 15
ATOM 23663 N N . ARG A 1 53 ? -7.932 -3.630 4.309 1.00 21.10 53 ARG A N 15
ATOM 23664 C CA . ARG A 1 53 ? -8.802 -2.446 4.210 1.00 61.11 53 ARG A CA 15
ATOM 23665 C C . ARG A 1 53 ? -8.482 -1.523 5.392 1.00 42.41 53 ARG A C 15
ATOM 23666 O O . ARG A 1 53 ? -8.857 -1.804 6.533 1.00 4.31 53 ARG A O 15
ATOM 23687 N N . VAL A 1 54 ? -7.760 -0.446 5.101 1.00 4.42 54 VAL A N 15
ATOM 23688 C CA . VAL A 1 54 ? -7.379 0.581 6.074 1.00 2.24 54 VAL A CA 15
ATOM 23689 C C . VAL A 1 54 ? -8.109 1.901 5.736 1.00 61.23 54 VAL A C 15
ATOM 23690 O O . VAL A 1 54 ? -7.758 2.611 4.792 1.00 11.25 54 VAL A O 15
ATOM 23703 N N . ARG A 1 55 ? -9.132 2.223 6.535 1.00 74.35 55 ARG A N 15
ATOM 23704 C CA . ARG A 1 55 ? -10.011 3.380 6.300 1.00 11.20 55 ARG A CA 15
ATOM 23705 C C . ARG A 1 55 ? -9.623 4.503 7.262 1.00 61.33 55 ARG A C 15
ATOM 23706 O O . ARG A 1 55 ? -9.536 4.257 8.467 1.00 61.13 55 ARG A O 15
ATOM 23727 N N . ASN A 1 56 ? -9.351 5.712 6.719 1.00 52.22 56 ASN A N 15
ATOM 23728 C CA . ASN A 1 56 ? -9.075 6.934 7.523 1.00 43.11 56 ASN A CA 15
ATOM 23729 C C . ASN A 1 56 ? -7.854 6.733 8.442 1.00 52.41 56 ASN A C 15
ATOM 23730 O O . ASN A 1 56 ? -7.797 7.290 9.547 1.00 74.04 56 ASN A O 15
ATOM 23741 N N . ILE A 1 57 ? -6.882 5.931 7.966 1.00 22.10 57 ILE A N 15
ATOM 23742 C CA . ILE A 1 57 ? -5.642 5.653 8.712 1.00 23.30 57 ILE A CA 15
ATOM 23743 C C . ILE A 1 57 ? -4.756 6.906 8.827 1.00 41.25 57 ILE A C 15
ATOM 23744 O O . ILE A 1 57 ? -4.847 7.830 8.008 1.00 14.52 57 ILE A O 15
ATOM 23760 N N . SER A 1 58 ? -3.914 6.912 9.858 1.00 52.33 58 SER A N 15
ATOM 23761 C CA . SER A 1 58 ? -3.134 8.082 10.265 1.00 21.14 58 SER A CA 15
ATOM 23762 C C . SER A 1 58 ? -1.788 8.163 9.502 1.00 65.53 58 SER A C 15
ATOM 23763 O O . SER A 1 58 ? -1.513 7.327 8.639 1.00 42.21 58 SER A O 15
ATOM 23771 N N . LYS A 1 59 ? -0.969 9.185 9.827 1.00 23.43 59 LYS A N 15
ATOM 23772 C CA . LYS A 1 59 ? 0.258 9.526 9.068 1.00 4.14 59 LYS A CA 15
ATOM 23773 C C . LYS A 1 59 ? 1.357 8.445 9.219 1.00 42.22 59 LYS A C 15
ATOM 23774 O O . LYS A 1 59 ? 1.922 7.977 8.231 1.00 23.02 59 LYS A O 15
ATOM 23793 N N . GLU A 1 60 ? 1.671 8.081 10.468 1.00 21.32 60 GLU A N 15
ATOM 23794 C CA . GLU A 1 60 ? 2.625 6.985 10.780 1.00 74.43 60 GLU A CA 15
ATOM 23795 C C . GLU A 1 60 ? 1.963 5.608 10.566 1.00 73.24 60 GLU A C 15
ATOM 23796 O O . GLU A 1 60 ? 2.636 4.611 10.299 1.00 22.43 60 GLU A O 15
ATOM 23808 N N . GLU A 1 61 ? 0.636 5.585 10.724 1.00 62.32 61 GLU A N 15
ATOM 23809 C CA . GLU A 1 61 ? -0.184 4.366 10.624 1.00 40.44 61 GLU A CA 15
ATOM 23810 C C . GLU A 1 61 ? -0.280 3.839 9.168 1.00 15.31 61 GLU A C 15
ATOM 23811 O O . GLU A 1 61 ? -0.323 2.622 8.953 1.00 72.14 61 GLU A O 15
ATOM 23823 N N . LEU A 1 62 ? -0.257 4.751 8.167 1.00 45.21 62 LEU A N 15
ATOM 23824 C CA . LEU A 1 62 ? -0.237 4.356 6.735 1.00 22.21 62 LEU A CA 15
ATOM 23825 C C . LEU A 1 62 ? 1.107 3.704 6.375 1.00 63.21 62 LEU A C 15
ATOM 23826 O O . LEU A 1 62 ? 1.188 2.875 5.470 1.00 61.15 62 LEU A O 15
ATOM 23842 N N . LYS A 1 63 ? 2.154 4.079 7.130 1.00 54.10 63 LYS A N 15
ATOM 23843 C CA . LYS A 1 63 ? 3.507 3.525 6.973 1.00 61.25 63 LYS A CA 15
ATOM 23844 C C . LYS A 1 63 ? 3.550 2.054 7.427 1.00 13.43 63 LYS A C 15
ATOM 23845 O O . LYS A 1 63 ? 4.430 1.293 7.003 1.00 24.44 63 LYS A O 15
ATOM 23864 N N . LYS A 1 64 ? 2.565 1.637 8.258 1.00 3.34 64 LYS A N 15
ATOM 23865 C CA . LYS A 1 64 ? 2.456 0.235 8.697 1.00 71.35 64 LYS A CA 15
ATOM 23866 C C . LYS A 1 64 ? 2.026 -0.658 7.509 1.00 14.34 64 LYS A C 15
ATOM 23867 O O . LYS A 1 64 ? 2.291 -1.861 7.506 1.00 0.10 64 LYS A O 15
ATOM 23886 N N . LEU A 1 65 ? 1.383 -0.042 6.484 1.00 55.13 65 LEU A N 15
ATOM 23887 C CA . LEU A 1 65 ? 1.044 -0.733 5.219 1.00 52.21 65 LEU A CA 15
ATOM 23888 C C . LEU A 1 65 ? 2.330 -1.078 4.466 1.00 64.41 65 LEU A C 15
ATOM 23889 O O . LEU A 1 65 ? 2.500 -2.205 4.009 1.00 23.33 65 LEU A O 15
ATOM 23905 N N . LEU A 1 66 ? 3.241 -0.093 4.407 1.00 12.11 66 LEU A N 15
ATOM 23906 C CA . LEU A 1 66 ? 4.558 -0.236 3.760 1.00 25.13 66 LEU A CA 15
ATOM 23907 C C . LEU A 1 66 ? 5.370 -1.366 4.393 1.00 53.13 66 LEU A C 15
ATOM 23908 O O . LEU A 1 66 ? 6.021 -2.132 3.672 1.00 44.02 66 LEU A O 15
ATOM 23924 N N . GLU A 1 67 ? 5.339 -1.457 5.749 1.00 2.30 67 GLU A N 15
ATOM 23925 C CA . GLU A 1 67 ? 6.100 -2.499 6.446 1.00 62.14 67 GLU A CA 15
ATOM 23926 C C . GLU A 1 67 ? 5.499 -3.892 6.169 1.00 51.25 67 GLU A C 15
ATOM 23927 O O . GLU A 1 67 ? 6.248 -4.830 5.960 1.00 2.24 67 GLU A O 15
ATOM 23939 N N . ARG A 1 68 ? 4.150 -3.996 6.097 1.00 3.24 68 ARG A N 15
ATOM 23940 C CA . ARG A 1 68 ? 3.468 -5.271 5.736 1.00 4.42 68 ARG A CA 15
ATOM 23941 C C . ARG A 1 68 ? 3.916 -5.770 4.340 1.00 31.30 68 ARG A C 15
ATOM 23942 O O . ARG A 1 68 ? 4.223 -6.959 4.168 1.00 42.14 68 ARG A O 15
ATOM 23963 N N . ILE A 1 69 ? 3.947 -4.835 3.365 1.00 5.42 69 ILE A N 15
ATOM 23964 C CA . ILE A 1 69 ? 4.311 -5.121 1.960 1.00 51.34 69 ILE A CA 15
ATOM 23965 C C . ILE A 1 69 ? 5.787 -5.557 1.866 1.00 23.43 69 ILE A C 15
ATOM 23966 O O . ILE A 1 69 ? 6.096 -6.599 1.272 1.00 35.33 69 ILE A O 15
ATOM 23982 N N . ARG A 1 70 ? 6.685 -4.775 2.516 1.00 43.12 70 ARG A N 15
ATOM 23983 C CA . ARG A 1 70 ? 8.143 -5.018 2.461 1.00 42.14 70 ARG A CA 15
ATOM 23984 C C . ARG A 1 70 ? 8.503 -6.363 3.122 1.00 25.34 70 ARG A C 15
ATOM 23985 O O . ARG A 1 70 ? 9.432 -7.044 2.685 1.00 12.13 70 ARG A O 15
ATOM 24006 N N . GLU A 1 71 ? 7.724 -6.741 4.168 1.00 1.51 71 GLU A N 15
ATOM 24007 C CA . GLU A 1 71 ? 7.852 -8.053 4.819 1.00 21.34 71 GLU A CA 15
ATOM 24008 C C . GLU A 1 71 ? 7.665 -9.150 3.774 1.00 30.33 71 GLU A C 15
ATOM 24009 O O . GLU A 1 71 ? 8.485 -10.051 3.688 1.00 74.53 71 GLU A O 15
ATOM 24021 N N . LYS A 1 72 ? 6.647 -8.976 2.900 1.00 73.14 72 LYS A N 15
ATOM 24022 C CA . LYS A 1 72 ? 6.296 -9.978 1.879 1.00 32.42 72 LYS A CA 15
ATOM 24023 C C . LYS A 1 72 ? 7.397 -10.080 0.808 1.00 62.22 72 LYS A C 15
ATOM 24024 O O . LYS A 1 72 ? 7.793 -11.183 0.446 1.00 73.33 72 LYS A O 15
ATOM 24043 N N . ILE A 1 73 ? 7.922 -8.921 0.351 1.00 62.14 73 ILE A N 15
ATOM 24044 C CA . ILE A 1 73 ? 8.954 -8.882 -0.722 1.00 54.45 73 ILE A CA 15
ATOM 24045 C C . ILE A 1 73 ? 10.275 -9.529 -0.223 1.00 33.32 73 ILE A C 15
ATOM 24046 O O . ILE A 1 73 ? 11.036 -10.111 -1.006 1.00 73.41 73 ILE A O 15
ATOM 24062 N N . GLU A 1 74 ? 10.503 -9.441 1.109 1.00 61.31 74 GLU A N 15
ATOM 24063 C CA . GLU A 1 74 ? 11.693 -10.003 1.793 1.00 12.15 74 GLU A CA 15
ATOM 24064 C C . GLU A 1 74 ? 11.512 -11.486 2.197 1.00 70.43 74 GLU A C 15
ATOM 24065 O O . GLU A 1 74 ? 12.507 -12.211 2.316 1.00 32.10 74 GLU A O 15
ATOM 24077 N N . ARG A 1 75 ? 10.257 -11.930 2.427 1.00 11.40 75 ARG A N 15
ATOM 24078 C CA . ARG A 1 75 ? 9.952 -13.354 2.734 1.00 24.13 75 ARG A CA 15
ATOM 24079 C C . ARG A 1 75 ? 10.030 -14.186 1.450 1.00 33.44 75 ARG A C 15
ATOM 24080 O O . ARG A 1 75 ? 10.663 -15.242 1.407 1.00 3.11 75 ARG A O 15
ATOM 24101 N N . GLU A 1 76 ? 9.408 -13.648 0.395 1.00 51.45 76 GLU A N 15
ATOM 24102 C CA . GLU A 1 76 ? 9.265 -14.327 -0.897 1.00 0.04 76 GLU A CA 15
ATOM 24103 C C . GLU A 1 76 ? 10.584 -14.343 -1.666 1.00 41.42 76 GLU A C 15
ATOM 24104 O O . GLU A 1 76 ? 10.839 -15.262 -2.460 1.00 25.54 76 GLU A O 15
ATOM 24116 N N . GLY A 1 77 ? 11.412 -13.314 -1.430 1.00 31.22 77 GLY A N 15
ATOM 24117 C CA . GLY A 1 77 ? 12.693 -13.175 -2.103 1.00 2.22 77 GLY A CA 15
ATOM 24118 C C . GLY A 1 77 ? 12.555 -12.494 -3.448 1.00 60.13 77 GLY A C 15
ATOM 24119 O O . GLY A 1 77 ? 13.145 -11.450 -3.661 1.00 53.54 77 GLY A O 15
ATOM 24123 N N . SER A 1 78 ? 11.735 -13.086 -4.333 1.00 74.12 78 SER A N 15
ATOM 24124 C CA . SER A 1 78 ? 11.459 -12.575 -5.688 1.00 60.41 78 SER A CA 15
ATOM 24125 C C . SER A 1 78 ? 11.029 -11.090 -5.700 1.00 32.14 78 SER A C 15
ATOM 24126 O O . SER A 1 78 ? 10.266 -10.650 -4.831 1.00 70.12 78 SER A O 15
ATOM 24134 N N . SER A 1 79 ? 11.532 -10.342 -6.707 1.00 63.44 79 SER A N 15
ATOM 24135 C CA . SER A 1 79 ? 11.125 -8.942 -6.970 1.00 13.32 79 SER A CA 15
ATOM 24136 C C . SER A 1 79 ? 9.762 -8.905 -7.703 1.00 72.11 79 SER A C 15
ATOM 24137 O O . SER A 1 79 ? 9.270 -7.825 -8.038 1.00 4.40 79 SER A O 15
ATOM 24145 N N . GLU A 1 80 ? 9.184 -10.103 -7.971 1.00 63.25 80 GLU A N 15
ATOM 24146 C CA . GLU A 1 80 ? 7.840 -10.274 -8.539 1.00 1.42 80 GLU A CA 15
ATOM 24147 C C . GLU A 1 80 ? 6.767 -9.730 -7.566 1.00 71.21 80 GLU A C 15
ATOM 24148 O O . GLU A 1 80 ? 6.251 -10.461 -6.728 1.00 64.52 80 GLU A O 15
ATOM 24160 N N . VAL A 1 81 ? 6.485 -8.419 -7.668 1.00 61.21 81 VAL A N 15
ATOM 24161 C CA . VAL A 1 81 ? 5.567 -7.691 -6.762 1.00 71.42 81 VAL A CA 15
ATOM 24162 C C . VAL A 1 81 ? 4.606 -6.820 -7.595 1.00 24.42 81 VAL A C 15
ATOM 24163 O O . VAL A 1 81 ? 5.008 -6.244 -8.613 1.00 72.33 81 VAL A O 15
ATOM 24176 N N . GLU A 1 82 ? 3.340 -6.742 -7.152 1.00 14.52 82 GLU A N 15
ATOM 24177 C CA . GLU A 1 82 ? 2.307 -5.891 -7.750 1.00 34.02 82 GLU A CA 15
ATOM 24178 C C . GLU A 1 82 ? 1.422 -5.324 -6.619 1.00 61.02 82 GLU A C 15
ATOM 24179 O O . GLU A 1 82 ? 0.606 -6.050 -6.045 1.00 32.31 82 GLU A O 15
ATOM 24191 N N . VAL A 1 83 ? 1.585 -4.032 -6.297 1.00 34.54 83 VAL A N 15
ATOM 24192 C CA . VAL A 1 83 ? 0.824 -3.369 -5.222 1.00 60.51 83 VAL A CA 15
ATOM 24193 C C . VAL A 1 83 ? -0.328 -2.559 -5.841 1.00 44.24 83 VAL A C 15
ATOM 24194 O O . VAL A 1 83 ? -0.095 -1.561 -6.518 1.00 44.22 83 VAL A O 15
ATOM 24207 N N . ASN A 1 84 ? -1.568 -3.008 -5.610 1.00 73.11 84 ASN A N 15
ATOM 24208 C CA . ASN A 1 84 ? -2.782 -2.335 -6.097 1.00 31.04 84 ASN A CA 15
ATOM 24209 C C . ASN A 1 84 ? -3.392 -1.556 -4.929 1.00 34.43 84 ASN A C 15
ATOM 24210 O O . ASN A 1 84 ? -3.990 -2.149 -4.026 1.00 44.25 84 ASN A O 15
ATOM 24221 N N . VAL A 1 85 ? -3.235 -0.228 -4.943 1.00 14.51 85 VAL A N 15
ATOM 24222 C CA . VAL A 1 85 ? -3.772 0.651 -3.896 1.00 35.13 85 VAL A CA 15
ATOM 24223 C C . VAL A 1 85 ? -5.123 1.207 -4.363 1.00 44.43 85 VAL A C 15
ATOM 24224 O O . VAL A 1 85 ? -5.202 1.876 -5.395 1.00 54.24 85 VAL A O 15
ATOM 24237 N N . HIS A 1 86 ? -6.179 0.877 -3.619 1.00 2.13 86 HIS A N 15
ATOM 24238 C CA . HIS A 1 86 ? -7.549 1.322 -3.900 1.00 40.15 86 HIS A CA 15
ATOM 24239 C C . HIS A 1 86 ? -7.905 2.458 -2.935 1.00 21.13 86 HIS A C 15
ATOM 24240 O O . HIS A 1 86 ? -7.397 2.486 -1.817 1.00 54.33 86 HIS A O 15
ATOM 24255 N N . SER A 1 87 ? -8.744 3.402 -3.381 1.00 54.33 87 SER A N 15
ATOM 24256 C CA . SER A 1 87 ? -9.245 4.494 -2.523 1.00 21.11 87 SER A CA 15
ATOM 24257 C C . SER A 1 87 ? -10.540 5.075 -3.104 1.00 74.53 87 SER A C 15
ATOM 24258 O O . SER A 1 87 ? -10.503 5.779 -4.125 1.00 5.44 87 SER A O 15
ATOM 24266 N N . GLY A 1 88 ? -11.679 4.763 -2.461 1.00 32.21 88 GLY A N 15
ATOM 24267 C CA . GLY A 1 88 ? -12.991 5.204 -2.935 1.00 22.21 88 GLY A CA 15
ATOM 24268 C C . GLY A 1 88 ? -13.429 4.457 -4.201 1.00 63.33 88 GLY A C 15
ATOM 24269 O O . GLY A 1 88 ? -14.278 3.559 -4.145 1.00 25.31 88 GLY A O 15
ATOM 24273 N N . GLY A 1 89 ? -12.824 4.824 -5.340 1.00 41.34 89 GLY A N 15
ATOM 24274 C CA . GLY A 1 89 ? -12.985 4.106 -6.610 1.00 43.22 89 GLY A CA 15
ATOM 24275 C C . GLY A 1 89 ? -11.770 4.279 -7.513 1.00 73.00 89 GLY A C 15
ATOM 24276 O O . GLY A 1 89 ? -11.888 4.236 -8.737 1.00 44.34 89 GLY A O 15
ATOM 24280 N N . GLN A 1 90 ? -10.593 4.482 -6.888 1.00 5.20 90 GLN A N 15
ATOM 24281 C CA . GLN A 1 90 ? -9.321 4.755 -7.589 1.00 24.05 90 GLN A CA 15
ATOM 24282 C C . GLN A 1 90 ? -8.330 3.606 -7.342 1.00 14.11 90 GLN A C 15
ATOM 24283 O O . GLN A 1 90 ? -7.985 3.346 -6.195 1.00 33.25 90 GLN A O 15
ATOM 24297 N N . THR A 1 91 ? -7.847 2.963 -8.416 1.00 74.43 91 THR A N 15
ATOM 24298 C CA . THR A 1 91 ? -6.928 1.807 -8.340 1.00 25.23 91 THR A CA 15
ATOM 24299 C C . THR A 1 91 ? -5.606 2.147 -9.053 1.00 75.51 91 THR A C 15
ATOM 24300 O O . THR A 1 91 ? -5.609 2.422 -10.257 1.00 52.34 91 THR A O 15
ATOM 24311 N N . TRP A 1 92 ? -4.491 2.152 -8.300 1.00 73.42 92 TRP A N 15
ATOM 24312 C CA . TRP A 1 92 ? -3.136 2.320 -8.859 1.00 65.15 92 TRP A CA 15
ATOM 24313 C C . TRP A 1 92 ? -2.384 0.987 -8.780 1.00 2.40 92 TRP A C 15
ATOM 24314 O O . TRP A 1 92 ? -2.117 0.493 -7.682 1.00 23.30 92 TRP A O 15
ATOM 24335 N N . THR A 1 93 ? -2.056 0.420 -9.946 1.00 62.45 93 THR A N 15
ATOM 24336 C CA . THR A 1 93 ? -1.319 -0.843 -10.053 1.00 4.54 93 THR A CA 15
ATOM 24337 C C . THR A 1 93 ? 0.186 -0.548 -10.219 1.00 32.11 93 THR A C 15
ATOM 24338 O O . THR A 1 93 ? 0.633 -0.100 -11.285 1.00 13.00 93 THR A O 15
ATOM 24349 N N . PHE A 1 94 ? 0.944 -0.755 -9.134 1.00 51.24 94 PHE A N 15
ATOM 24350 C CA . PHE A 1 94 ? 2.405 -0.621 -9.116 1.00 30.14 94 PHE A CA 15
ATOM 24351 C C . PHE A 1 94 ? 3.026 -1.977 -9.438 1.00 65.10 94 PHE A C 15
ATOM 24352 O O . PHE A 1 94 ? 2.889 -2.918 -8.661 1.00 33.24 94 PHE A O 15
ATOM 24369 N N . ASN A 1 95 ? 3.688 -2.072 -10.587 1.00 1.13 95 ASN A N 15
ATOM 24370 C CA . ASN A 1 95 ? 4.442 -3.266 -10.976 1.00 1.15 95 ASN A CA 15
ATOM 24371 C C . ASN A 1 95 ? 5.900 -3.000 -10.625 1.00 14.15 95 ASN A C 15
ATOM 24372 O O . ASN A 1 95 ? 6.478 -2.011 -11.098 1.00 13.40 95 ASN A O 15
ATOM 24383 N N . GLU A 1 96 ? 6.474 -3.842 -9.751 1.00 54.30 96 GLU A N 15
ATOM 24384 C CA . GLU A 1 96 ? 7.865 -3.692 -9.321 1.00 3.25 96 GLU A CA 15
ATOM 24385 C C . GLU A 1 96 ? 8.800 -4.062 -10.481 1.00 24.23 96 GLU A C 15
ATOM 24386 O O . GLU A 1 96 ? 8.529 -5.003 -11.236 1.00 64.02 96 GLU A O 15
ATOM 24398 N N . LYS A 1 97 ? 9.876 -3.302 -10.628 1.00 43.14 97 LYS A N 15
ATOM 24399 C CA . LYS A 1 97 ? 10.833 -3.462 -11.728 1.00 30.20 97 LYS A CA 15
ATOM 24400 C C . LYS A 1 97 ? 12.040 -4.307 -11.247 1.00 53.24 97 LYS A C 15
ATOM 24401 O O . LYS A 1 97 ? 12.749 -3.882 -10.311 1.00 51.12 97 LYS A O 15
ATOM 24421 N N . MET A 1 1 ? 4.728 -11.525 21.144 1.00 33.05 1 MET A N 16
ATOM 24422 C CA . MET A 1 1 ? 3.265 -11.298 21.119 1.00 61.24 1 MET A CA 16
ATOM 24423 C C . MET A 1 1 ? 2.918 -9.817 20.866 1.00 23.12 1 MET A C 16
ATOM 24424 O O . MET A 1 1 ? 1.739 -9.490 20.674 1.00 51.50 1 MET A O 16
ATOM 24440 N N . GLY A 1 2 ? 3.943 -8.934 20.868 1.00 60.54 2 GLY A N 16
ATOM 24441 C CA . GLY A 1 2 ? 3.762 -7.491 20.676 1.00 3.33 2 GLY A CA 16
ATOM 24442 C C . GLY A 1 2 ? 4.352 -7.014 19.361 1.00 51.13 2 GLY A C 16
ATOM 24443 O O . GLY A 1 2 ? 5.397 -7.522 18.931 1.00 43.42 2 GLY A O 16
ATOM 24447 N N . HIS A 1 3 ? 3.677 -6.044 18.711 1.00 11.34 3 HIS A N 16
ATOM 24448 C CA . HIS A 1 3 ? 4.189 -5.381 17.499 1.00 70.03 3 HIS A CA 16
ATOM 24449 C C . HIS A 1 3 ? 5.222 -4.313 17.895 1.00 72.20 3 HIS A C 16
ATOM 24450 O O . HIS A 1 3 ? 4.920 -3.117 17.973 1.00 64.53 3 HIS A O 16
ATOM 24465 N N . HIS A 1 4 ? 6.439 -4.783 18.205 1.00 51.54 4 HIS A N 16
ATOM 24466 C CA . HIS A 1 4 ? 7.579 -3.922 18.528 1.00 12.23 4 HIS A CA 16
ATOM 24467 C C . HIS A 1 4 ? 8.186 -3.441 17.204 1.00 63.41 4 HIS A C 16
ATOM 24468 O O . HIS A 1 4 ? 8.963 -4.170 16.575 1.00 2.04 4 HIS A O 16
ATOM 24483 N N . HIS A 1 5 ? 7.733 -2.249 16.752 1.00 13.22 5 HIS A N 16
ATOM 24484 C CA . HIS A 1 5 ? 8.088 -1.668 15.433 1.00 0.12 5 HIS A CA 16
ATOM 24485 C C . HIS A 1 5 ? 9.543 -1.146 15.420 1.00 30.54 5 HIS A C 16
ATOM 24486 O O . HIS A 1 5 ? 9.819 0.060 15.430 1.00 4.45 5 HIS A O 16
ATOM 24501 N N . HIS A 1 6 ? 10.467 -2.097 15.424 1.00 65.11 6 HIS A N 16
ATOM 24502 C CA . HIS A 1 6 ? 11.903 -1.851 15.389 1.00 33.32 6 HIS A CA 16
ATOM 24503 C C . HIS A 1 6 ? 12.352 -1.965 13.936 1.00 75.54 6 HIS A C 16
ATOM 24504 O O . HIS A 1 6 ? 12.001 -2.952 13.265 1.00 41.54 6 HIS A O 16
ATOM 24519 N N . HIS A 1 7 ? 13.083 -0.951 13.443 1.00 54.53 7 HIS A N 16
ATOM 24520 C CA . HIS A 1 7 ? 13.775 -1.033 12.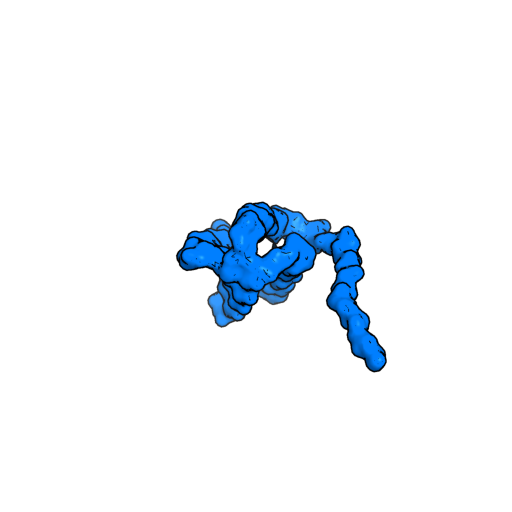153 1.00 63.13 7 HIS A CA 16
ATOM 24521 C C . HIS A 1 7 ? 14.868 -2.102 12.257 1.00 34.23 7 HIS A C 16
ATOM 24522 O O . HIS A 1 7 ? 15.982 -1.827 12.720 1.00 43.40 7 HIS A O 16
ATOM 24537 N N . HIS A 1 8 ? 14.476 -3.351 11.928 1.00 31.43 8 HIS A N 16
ATOM 24538 C CA . HIS A 1 8 ? 15.405 -4.478 11.802 1.00 21.10 8 HIS A CA 16
ATOM 24539 C C . HIS A 1 8 ? 16.277 -4.257 10.546 1.00 51.25 8 HIS A C 16
ATOM 24540 O O . HIS A 1 8 ? 17.204 -3.435 10.624 1.00 53.14 8 HIS A O 16
ATOM 24555 N N . GLU A 1 9 ? 15.991 -4.943 9.408 1.00 11.04 9 GLU A N 16
ATOM 24556 C CA . GLU A 1 9 ? 16.631 -4.690 8.074 1.00 51.33 9 GLU A CA 16
ATOM 24557 C C . GLU A 1 9 ? 18.144 -5.103 8.004 1.00 51.23 9 GLU A C 16
ATOM 24558 O O . GLU A 1 9 ? 18.660 -5.441 6.922 1.00 25.33 9 GLU A O 16
ATOM 24570 N N . ASN A 1 10 ? 18.836 -5.122 9.168 1.00 74.33 10 ASN A N 16
ATOM 24571 C CA . ASN A 1 10 ? 20.213 -5.636 9.308 1.00 1.40 10 ASN A CA 16
ATOM 24572 C C . ASN A 1 10 ? 20.217 -7.166 9.122 1.00 52.53 10 ASN A C 16
ATOM 24573 O O . ASN A 1 10 ? 19.151 -7.784 9.026 1.00 64.13 10 ASN A O 16
ATOM 24584 N N . LEU A 1 11 ? 21.425 -7.751 9.041 1.00 23.00 11 LEU A N 16
ATOM 24585 C CA . LEU A 1 11 ? 21.652 -9.200 8.798 1.00 14.31 11 LEU A CA 16
ATOM 24586 C C . LEU A 1 11 ? 21.414 -9.570 7.304 1.00 74.10 11 LEU A C 16
ATOM 24587 O O . LEU A 1 11 ? 21.942 -10.567 6.815 1.00 53.24 11 LEU A O 16
ATOM 24603 N N . TYR A 1 12 ? 20.605 -8.757 6.581 1.00 0.54 12 TYR A N 16
ATOM 24604 C CA . TYR A 1 12 ? 20.584 -8.732 5.099 1.00 52.43 12 TYR A CA 16
ATOM 24605 C C . TYR A 1 12 ? 21.874 -8.039 4.574 1.00 62.31 12 TYR A C 16
ATOM 24606 O O . TYR A 1 12 ? 22.810 -7.787 5.341 1.00 13.11 12 TYR A O 16
ATOM 24624 N N . PHE A 1 13 ? 21.913 -7.721 3.273 1.00 64.13 13 PHE A N 16
ATOM 24625 C CA . PHE A 1 13 ? 23.040 -6.983 2.658 1.00 1.04 13 PHE A CA 16
ATOM 24626 C C . PHE A 1 13 ? 23.104 -5.536 3.204 1.00 51.24 13 PHE A C 16
ATOM 24627 O O . PHE A 1 13 ? 22.064 -4.947 3.516 1.00 31.15 13 PHE A O 16
ATOM 24644 N N . GLN A 1 14 ? 24.331 -4.983 3.325 1.00 21.13 14 GLN A N 16
ATOM 24645 C CA . GLN A 1 14 ? 24.542 -3.577 3.784 1.00 14.21 14 GLN A CA 16
ATOM 24646 C C . GLN A 1 14 ? 24.089 -2.566 2.709 1.00 43.42 14 GLN A C 16
ATOM 24647 O O . GLN A 1 14 ? 23.995 -1.360 2.972 1.00 71.04 14 GLN A O 16
ATOM 24661 N N . SER A 1 15 ? 23.839 -3.086 1.497 1.00 4.13 15 SER A N 16
ATOM 24662 C CA . SER A 1 15 ? 23.155 -2.371 0.419 1.00 64.42 15 SER A CA 16
ATOM 24663 C C . SER A 1 15 ? 21.732 -1.985 0.865 1.00 41.34 15 SER A C 16
ATOM 24664 O O . SER A 1 15 ? 21.097 -2.721 1.638 1.00 30.34 15 SER A O 16
ATOM 24672 N N . HIS A 1 16 ? 21.257 -0.833 0.377 1.00 34.52 16 HIS A N 16
ATOM 24673 C CA . HIS A 1 16 ? 19.923 -0.308 0.697 1.00 21.24 16 HIS A CA 16
ATOM 24674 C C . HIS A 1 16 ? 18.833 -1.280 0.185 1.00 70.11 16 HIS A C 16
ATOM 24675 O O . HIS A 1 16 ? 18.748 -1.545 -1.023 1.00 2.30 16 HIS A O 16
ATOM 24690 N N . MET A 1 17 ? 18.038 -1.843 1.122 1.00 74.50 17 MET A N 16
ATOM 24691 C CA . MET A 1 17 ? 16.914 -2.755 0.800 1.00 70.43 17 MET A CA 16
ATOM 24692 C C . MET A 1 17 ? 15.755 -1.969 0.149 1.00 72.31 17 MET A C 16
ATOM 24693 O O . MET A 1 17 ? 15.882 -0.759 -0.126 1.00 33.24 17 MET A O 16
ATOM 24707 N N . THR A 1 18 ? 14.635 -2.671 -0.107 1.00 33.21 18 THR A N 16
ATOM 24708 C CA . THR A 1 18 ? 13.445 -2.093 -0.753 1.00 61.10 18 THR A CA 16
ATOM 24709 C C . THR A 1 18 ? 12.935 -0.834 0.002 1.00 72.34 18 THR A C 16
ATOM 24710 O O . THR A 1 18 ? 12.723 -0.864 1.219 1.00 43.42 18 THR A O 16
ATOM 24721 N N . ASP A 1 19 ? 12.832 0.276 -0.741 1.00 2.43 19 ASP A N 16
ATOM 24722 C CA . ASP A 1 19 ? 12.319 1.568 -0.250 1.00 13.15 19 ASP A CA 16
ATOM 24723 C C . ASP A 1 19 ? 11.876 2.442 -1.427 1.00 65.52 19 ASP A C 16
ATOM 24724 O O . ASP A 1 19 ? 10.940 3.209 -1.289 1.00 34.44 19 ASP A O 16
ATOM 24733 N N . GLU A 1 20 ? 12.570 2.329 -2.576 1.00 41.01 20 GLU A N 16
ATOM 24734 C CA . GLU A 1 20 ? 12.258 3.113 -3.789 1.00 64.14 20 GLU A CA 16
ATOM 24735 C C . GLU A 1 20 ? 10.796 2.875 -4.257 1.00 13.43 20 GLU A C 16
ATOM 24736 O O . GLU A 1 20 ? 10.073 3.834 -4.559 1.00 24.02 20 GLU A O 16
ATOM 24748 N N . LEU A 1 21 ? 10.369 1.587 -4.285 1.00 3.53 21 LEU A N 16
ATOM 24749 C CA . LEU A 1 21 ? 8.961 1.203 -4.563 1.00 13.43 21 LEU A CA 16
ATOM 24750 C C . LEU A 1 21 ? 8.057 1.694 -3.423 1.00 31.50 21 LEU A C 16
ATOM 24751 O O . LEU A 1 21 ? 7.047 2.357 -3.665 1.00 23.32 21 LEU A O 16
ATOM 24767 N N . LEU A 1 22 ? 8.475 1.389 -2.180 1.00 0.35 22 LEU A N 16
ATOM 24768 C CA . LEU A 1 22 ? 7.696 1.654 -0.954 1.00 32.13 22 LEU A CA 16
ATOM 24769 C C . LEU A 1 22 ? 7.411 3.156 -0.759 1.00 75.55 22 LEU A C 16
ATOM 24770 O O . LEU A 1 22 ? 6.361 3.533 -0.242 1.00 15.12 22 LEU A O 16
ATOM 24786 N N . GLU A 1 23 ? 8.364 3.995 -1.206 1.00 34.10 23 GLU A N 16
ATOM 24787 C CA . GLU A 1 23 ? 8.311 5.457 -1.045 1.00 51.43 23 GLU A CA 16
ATOM 24788 C C . GLU A 1 23 ? 7.179 6.034 -1.900 1.00 45.22 23 GLU A C 16
ATOM 24789 O O . GLU A 1 23 ? 6.543 7.004 -1.522 1.00 24.21 23 GLU A O 16
ATOM 24801 N N . ARG A 1 24 ? 6.921 5.379 -3.045 1.00 21.35 24 ARG A N 16
ATOM 24802 C CA . ARG A 1 24 ? 5.825 5.747 -3.960 1.00 43.03 24 ARG A CA 16
ATOM 24803 C C . ARG A 1 24 ? 4.463 5.456 -3.301 1.00 23.40 24 ARG A C 16
ATOM 24804 O O . ARG A 1 24 ? 3.465 6.114 -3.600 1.00 23.33 24 ARG A O 16
ATOM 24825 N N . LEU A 1 25 ? 4.460 4.462 -2.387 1.00 41.21 25 LEU A N 16
ATOM 24826 C CA . LEU A 1 25 ? 3.279 4.098 -1.593 1.00 64.04 25 LEU A CA 16
ATOM 24827 C C . LEU A 1 25 ? 3.133 5.080 -0.433 1.00 40.23 25 LEU A C 16
ATOM 24828 O O . LEU A 1 25 ? 2.029 5.483 -0.099 1.00 42.33 25 LEU A O 16
ATOM 24844 N N . ARG A 1 26 ? 4.283 5.473 0.142 1.00 62.31 26 ARG A N 16
ATOM 24845 C CA . ARG A 1 26 ? 4.356 6.392 1.285 1.00 24.32 26 ARG A CA 16
ATOM 24846 C C . ARG A 1 26 ? 3.771 7.753 0.899 1.00 32.20 26 ARG A C 16
ATOM 24847 O O . ARG A 1 26 ? 2.866 8.251 1.569 1.00 41.40 26 ARG A O 16
ATOM 24868 N N . GLN A 1 27 ? 4.263 8.297 -0.236 1.00 32.20 27 GLN A N 16
ATOM 24869 C CA . GLN A 1 27 ? 3.784 9.567 -0.804 1.00 75.31 27 GLN A CA 16
ATOM 24870 C C . GLN A 1 27 ? 2.274 9.505 -1.090 1.00 32.03 27 GLN A C 16
ATOM 24871 O O . GLN A 1 27 ? 1.535 10.425 -0.734 1.00 60.34 27 GLN A O 16
ATOM 24885 N N . LEU A 1 28 ? 1.843 8.385 -1.716 1.00 53.02 28 LEU A N 16
ATOM 24886 C CA . LEU A 1 28 ? 0.447 8.178 -2.135 1.00 20.34 28 LEU A CA 16
ATOM 24887 C C . LEU A 1 28 ? -0.509 8.166 -0.926 1.00 3.11 28 LEU A C 16
ATOM 24888 O O . LEU A 1 28 ? -1.508 8.883 -0.925 1.00 12.34 28 LEU A O 16
ATOM 24904 N N . PHE A 1 29 ? -0.172 7.369 0.104 1.00 52.10 29 PHE A N 16
ATOM 24905 C CA . PHE A 1 29 ? -1.038 7.180 1.285 1.00 52.20 29 PHE A CA 16
ATOM 24906 C C . PHE A 1 29 ? -1.149 8.485 2.096 1.00 21.54 29 PHE A C 16
ATOM 24907 O O . PHE A 1 29 ? -2.231 8.833 2.561 1.00 24.43 29 PHE A O 16
ATOM 24924 N N . GLU A 1 30 ? -0.005 9.190 2.254 1.00 13.34 30 GLU A N 16
ATOM 24925 C CA . GLU A 1 30 ? 0.059 10.497 2.956 1.00 44.43 30 GLU A CA 16
ATOM 24926 C C . GLU A 1 30 ? -0.734 11.582 2.189 1.00 61.12 30 GLU A C 16
ATOM 24927 O O . GLU A 1 30 ? -1.280 12.508 2.793 1.00 45.30 30 GLU A O 16
ATOM 24939 N N . GLU A 1 31 ? -0.782 11.435 0.857 1.00 11.21 31 GLU A N 16
ATOM 24940 C CA . GLU A 1 31 ? -1.535 12.324 -0.054 1.00 34.20 31 GLU A CA 16
ATOM 24941 C C . GLU A 1 31 ? -3.054 12.049 0.036 1.00 0.01 31 GLU A C 16
ATOM 24942 O O . GLU A 1 31 ? -3.874 12.966 -0.048 1.00 62.40 31 GLU A O 16
ATOM 24954 N N . LEU A 1 32 ? -3.411 10.764 0.212 1.00 64.21 32 LEU A N 16
ATOM 24955 C CA . LEU A 1 32 ? -4.817 10.319 0.347 1.00 45.21 32 LEU A CA 16
ATOM 24956 C C . LEU A 1 32 ? -5.319 10.518 1.798 1.00 64.35 32 LEU A C 16
ATOM 24957 O O . LEU A 1 32 ? -6.529 10.625 2.046 1.00 71.02 32 LEU A O 16
ATOM 24973 N N . HIS A 1 33 ? -4.365 10.609 2.739 1.00 31.31 33 HIS A N 16
ATOM 24974 C CA . HIS A 1 33 ? -4.636 10.779 4.179 1.00 55.43 33 HIS A CA 16
ATOM 24975 C C . HIS A 1 33 ? -5.341 12.119 4.468 1.00 22.23 33 HIS A C 16
ATOM 24976 O O . HIS A 1 33 ? -6.080 12.229 5.448 1.00 3.20 33 HIS A O 16
ATOM 24991 N N . GLU A 1 34 ? -5.127 13.119 3.580 1.00 42.14 34 GLU A N 16
ATOM 24992 C CA . GLU A 1 34 ? -5.702 14.473 3.737 1.00 42.12 34 GLU A CA 16
ATOM 24993 C C . GLU A 1 34 ? -7.241 14.435 3.673 1.00 24.31 34 GLU A C 16
ATOM 24994 O O . GLU A 1 34 ? -7.907 15.271 4.293 1.00 3.12 34 GLU A O 16
ATOM 25006 N N . ARG A 1 35 ? -7.806 13.431 2.955 1.00 4.21 35 ARG A N 16
ATOM 25007 C CA . ARG A 1 35 ? -9.271 13.204 2.933 1.00 5.42 35 ARG A CA 16
ATOM 25008 C C . ARG A 1 35 ? -9.635 11.960 3.756 1.00 63.50 35 ARG A C 16
ATOM 25009 O O . ARG A 1 35 ? -10.781 11.826 4.185 1.00 50.35 35 ARG A O 16
ATOM 25030 N N . GLY A 1 36 ? -8.637 11.078 3.991 1.00 32.40 36 GLY A N 16
ATOM 25031 C CA . GLY A 1 36 ? -8.839 9.819 4.718 1.00 24.40 36 GLY A CA 16
ATOM 25032 C C . GLY A 1 36 ? -9.836 8.903 4.018 1.00 10.11 36 GLY A C 16
ATOM 25033 O O . GLY A 1 36 ? -10.793 8.412 4.638 1.00 71.52 36 GLY A O 16
ATOM 25037 N N . THR A 1 37 ? -9.606 8.711 2.708 1.00 14.15 37 THR A N 16
ATOM 25038 C CA . THR A 1 37 ? -10.486 7.930 1.819 1.00 53.43 37 THR A CA 16
ATOM 25039 C C . THR A 1 37 ? -10.333 6.412 2.056 1.00 14.23 37 THR A C 16
ATOM 25040 O O . THR A 1 37 ? -9.421 5.973 2.758 1.00 72.34 37 THR A O 16
ATOM 25051 N N . GLU A 1 38 ? -11.255 5.635 1.463 1.00 72.43 38 GLU A N 16
ATOM 25052 C CA . GLU A 1 38 ? -11.246 4.160 1.493 1.00 1.11 38 GLU A CA 16
ATOM 25053 C C . GLU A 1 38 ? -10.012 3.584 0.740 1.00 23.01 38 GLU A C 16
ATOM 25054 O O . GLU A 1 38 ? -10.085 3.263 -0.444 1.00 40.50 38 GLU A O 16
ATOM 25066 N N . ILE A 1 39 ? -8.882 3.454 1.454 1.00 74.41 39 ILE A N 16
ATOM 25067 C CA . ILE A 1 39 ? -7.614 2.950 0.895 1.00 33.45 39 ILE A CA 16
ATOM 25068 C C . ILE A 1 39 ? -7.519 1.432 1.151 1.00 13.15 39 ILE A C 16
ATOM 25069 O O . ILE A 1 39 ? -7.366 0.986 2.291 1.00 2.03 39 ILE A O 16
ATOM 25085 N N . VAL A 1 40 ? -7.638 0.645 0.080 1.00 63.01 40 VAL A N 16
ATOM 25086 C CA . VAL A 1 40 ? -7.521 -0.818 0.132 1.00 33.23 40 VAL A CA 16
ATOM 25087 C C . VAL A 1 40 ? -6.178 -1.206 -0.503 1.00 53.50 40 VAL A C 16
ATOM 25088 O O . VAL A 1 40 ? -6.026 -1.140 -1.724 1.00 14.04 40 VAL A O 16
ATOM 25101 N N . VAL A 1 41 ? -5.203 -1.573 0.334 1.00 53.13 41 VAL A N 16
ATOM 25102 C CA . VAL A 1 41 ? -3.851 -1.935 -0.116 1.00 72.31 41 VAL A CA 16
ATOM 25103 C C . VAL A 1 41 ? -3.807 -3.455 -0.328 1.00 44.03 41 VAL A C 16
ATOM 25104 O O . VAL A 1 41 ? -3.891 -4.218 0.638 1.00 3.43 41 VAL A O 16
ATOM 25117 N N . GLU A 1 42 ? -3.714 -3.883 -1.600 1.00 32.15 42 GLU A N 16
ATOM 25118 C CA . GLU A 1 42 ? -3.744 -5.303 -1.975 1.00 60.12 42 GLU A CA 16
ATOM 25119 C C . GLU A 1 42 ? -2.438 -5.677 -2.699 1.00 23.43 42 GLU A C 16
ATOM 25120 O O . GLU A 1 42 ? -2.224 -5.291 -3.847 1.00 10.33 42 GLU A O 16
ATOM 25132 N N . VAL A 1 43 ? -1.584 -6.440 -2.010 1.00 70.22 43 VAL A N 16
ATOM 25133 C CA . VAL A 1 43 ? -0.285 -6.909 -2.528 1.00 61.31 43 VAL A CA 16
ATOM 25134 C C . VAL A 1 43 ? -0.499 -8.248 -3.265 1.00 73.23 43 VAL A C 16
ATOM 25135 O O . VAL A 1 43 ? -1.262 -9.077 -2.793 1.00 3.35 43 VAL A O 16
ATOM 25148 N N . HIS A 1 44 ? 0.144 -8.437 -4.435 1.00 31.53 44 HIS A N 16
ATOM 25149 C CA . HIS A 1 44 ? 0.061 -9.693 -5.230 1.00 75.31 44 HIS A CA 16
ATOM 25150 C C . HIS A 1 44 ? 1.484 -10.223 -5.474 1.00 62.03 44 HIS A C 16
ATOM 25151 O O . HIS A 1 44 ? 2.248 -9.610 -6.234 1.00 62.32 44 HIS A O 16
ATOM 25166 N N . ILE A 1 45 ? 1.841 -11.340 -4.794 1.00 11.13 45 ILE A N 16
ATOM 25167 C CA . ILE A 1 45 ? 3.183 -11.970 -4.872 1.00 61.21 45 ILE A CA 16
ATOM 25168 C C . ILE A 1 45 ? 3.033 -13.510 -4.904 1.00 52.41 45 ILE A C 16
ATOM 25169 O O . ILE A 1 45 ? 2.626 -14.114 -3.903 1.00 43.03 45 ILE A O 16
ATOM 25185 N N . ASN A 1 46 ? 3.350 -14.108 -6.078 1.00 22.04 46 ASN A N 16
ATOM 25186 C CA . ASN A 1 46 ? 3.290 -15.575 -6.344 1.00 14.31 46 ASN A CA 16
ATOM 25187 C C . ASN A 1 46 ? 1.919 -16.196 -5.991 1.00 21.42 46 ASN A C 16
ATOM 25188 O O . ASN A 1 46 ? 1.832 -17.365 -5.587 1.00 25.23 46 ASN A O 16
ATOM 25199 N N . GLY A 1 47 ? 0.845 -15.404 -6.196 1.00 44.31 47 GLY A N 16
ATOM 25200 C CA . GLY A 1 47 ? -0.528 -15.855 -5.969 1.00 25.21 47 GLY A CA 16
ATOM 25201 C C . GLY A 1 47 ? -1.090 -15.430 -4.620 1.00 72.55 47 GLY A C 16
ATOM 25202 O O . GLY A 1 47 ? -2.312 -15.381 -4.458 1.00 11.04 47 GLY A O 16
ATOM 25206 N N . GLU A 1 48 ? -0.201 -15.108 -3.653 1.00 32.25 48 GLU A N 16
ATOM 25207 C CA . GLU A 1 48 ? -0.607 -14.672 -2.305 1.00 33.44 48 GLU A CA 16
ATOM 25208 C C . GLU A 1 48 ? -1.022 -13.196 -2.340 1.00 14.34 48 GLU A C 16
ATOM 25209 O O . GLU A 1 48 ? -0.210 -12.320 -2.677 1.00 72.14 48 GLU A O 16
ATOM 25221 N N . ARG A 1 49 ? -2.304 -12.931 -2.025 1.00 15.42 49 ARG A N 16
ATOM 25222 C CA . ARG A 1 49 ? -2.821 -11.566 -1.902 1.00 41.01 49 ARG A CA 16
ATOM 25223 C C . ARG A 1 49 ? -2.882 -11.157 -0.417 1.00 53.20 49 ARG A C 16
ATOM 25224 O O . ARG A 1 49 ? -3.308 -11.941 0.446 1.00 73.34 49 ARG A O 16
ATOM 25245 N N . ASP A 1 50 ? -2.406 -9.934 -0.135 1.00 50.23 50 ASP A N 16
ATOM 25246 C CA . ASP A 1 50 ? -2.465 -9.314 1.202 1.00 72.35 50 ASP A CA 16
ATOM 25247 C C . ASP A 1 50 ? -3.367 -8.082 1.097 1.00 34.53 50 ASP A C 16
ATOM 25248 O O . ASP A 1 50 ? -2.980 -7.098 0.493 1.00 4.32 50 ASP A O 16
ATOM 25257 N N . GLU A 1 51 ? -4.550 -8.142 1.713 1.00 64.44 51 GLU A N 16
ATOM 25258 C CA . GLU A 1 51 ? -5.613 -7.132 1.524 1.00 65.05 51 GLU A CA 16
ATOM 25259 C C . GLU A 1 51 ? -5.909 -6.421 2.851 1.00 11.41 51 GLU A C 16
ATOM 25260 O O . GLU A 1 51 ? -6.413 -7.040 3.797 1.00 15.22 51 GLU A O 16
ATOM 25272 N N . ILE A 1 52 ? -5.572 -5.122 2.916 1.00 21.14 52 ILE A N 16
ATOM 25273 C CA . ILE A 1 52 ? -5.765 -4.291 4.114 1.00 3.22 52 ILE A CA 16
ATOM 25274 C C . ILE A 1 52 ? -6.717 -3.133 3.750 1.00 70.50 52 ILE A C 16
ATOM 25275 O O . ILE A 1 52 ? -6.331 -2.215 3.017 1.00 4.23 52 ILE A O 16
ATOM 25291 N N . ARG A 1 53 ? -7.955 -3.201 4.249 1.00 43.41 53 ARG A N 16
ATOM 25292 C CA . ARG A 1 53 ? -8.987 -2.190 3.999 1.00 62.51 53 ARG A CA 16
ATOM 25293 C C . ARG A 1 53 ? -9.010 -1.189 5.168 1.00 54.33 53 ARG A C 16
ATOM 25294 O O . ARG A 1 53 ? -9.450 -1.512 6.278 1.00 45.32 53 ARG A O 16
ATOM 25315 N N . VAL A 1 54 ? -8.496 0.012 4.897 1.00 61.40 54 VAL A N 16
ATOM 25316 C CA . VAL A 1 54 ? -8.424 1.129 5.853 1.00 14.43 54 VAL A CA 16
ATOM 25317 C C . VAL A 1 54 ? -9.072 2.373 5.218 1.00 52.24 54 VAL A C 16
ATOM 25318 O O . VAL A 1 54 ? -9.150 2.473 3.997 1.00 61.31 54 VAL A O 16
ATOM 25331 N N . ARG A 1 55 ? -9.603 3.284 6.048 1.00 61.51 55 ARG A N 16
ATOM 25332 C CA . ARG A 1 55 ? -10.127 4.584 5.571 1.00 71.35 55 ARG A CA 16
ATOM 25333 C C . ARG A 1 55 ? -9.320 5.726 6.205 1.00 32.31 55 ARG A C 16
ATOM 25334 O O . ARG A 1 55 ? -8.376 6.249 5.600 1.00 43.32 55 ARG A O 16
ATOM 25355 N N . ASN A 1 56 ? -9.654 6.058 7.462 1.00 1.43 56 ASN A N 16
ATOM 25356 C CA . ASN A 1 56 ? -9.131 7.251 8.147 1.00 61.23 56 ASN A CA 16
ATOM 25357 C C . ASN A 1 56 ? -8.063 6.818 9.167 1.00 31.04 56 ASN A C 16
ATOM 25358 O O . ASN A 1 56 ? -8.182 7.049 10.383 1.00 45.24 56 ASN A O 16
ATOM 25369 N N . ILE A 1 57 ? -7.034 6.134 8.630 1.00 11.23 57 ILE A N 16
ATOM 25370 C CA . ILE A 1 57 ? -5.817 5.732 9.383 1.00 60.34 57 ILE A CA 16
ATOM 25371 C C . ILE A 1 57 ? -4.945 6.961 9.717 1.00 15.35 57 ILE A C 16
ATOM 25372 O O . ILE A 1 57 ? -5.315 8.088 9.393 1.00 74.33 57 ILE A O 16
ATOM 25388 N N . SER A 1 58 ? -3.794 6.725 10.365 1.00 30.44 58 SER A N 16
ATOM 25389 C CA . SER A 1 58 ? -2.868 7.789 10.805 1.00 33.22 58 SER A CA 16
ATOM 25390 C C . SER A 1 58 ? -1.647 7.871 9.845 1.00 33.53 58 SER A C 16
ATOM 25391 O O . SER A 1 58 ? -1.439 6.972 9.027 1.00 33.22 58 SER A O 16
ATOM 25399 N N . LYS A 1 59 ? -0.844 8.950 9.974 1.00 73.22 59 LYS A N 16
ATOM 25400 C CA . LYS A 1 59 ? 0.211 9.334 8.984 1.00 44.24 59 LYS A CA 16
ATOM 25401 C C . LYS A 1 59 ? 1.487 8.442 9.046 1.00 34.10 59 LYS A C 16
ATOM 25402 O O . LYS A 1 59 ? 2.151 8.244 8.027 1.00 22.21 59 LYS A O 16
ATOM 25421 N N . GLU A 1 60 ? 1.863 7.964 10.242 1.00 5.41 60 GLU A N 16
ATOM 25422 C CA . GLU A 1 60 ? 2.957 6.964 10.399 1.00 61.51 60 GLU A CA 16
ATOM 25423 C C . GLU A 1 60 ? 2.394 5.536 10.286 1.00 14.44 60 GLU A C 16
ATOM 25424 O O . GLU A 1 60 ? 3.098 4.600 9.900 1.00 41.33 60 GLU A O 16
ATOM 25436 N N . GLU A 1 61 ? 1.122 5.394 10.666 1.00 50.12 61 GLU A N 16
ATOM 25437 C CA . GLU A 1 61 ? 0.398 4.111 10.649 1.00 44.32 61 GLU A CA 16
ATOM 25438 C C . GLU A 1 61 ? 0.139 3.605 9.212 1.00 53.12 61 GLU A C 16
ATOM 25439 O O . GLU A 1 61 ? 0.110 2.401 8.971 1.00 13.33 61 GLU A O 16
ATOM 25451 N N . LEU A 1 62 ? -0.014 4.528 8.249 1.00 71.42 62 LEU A N 16
ATOM 25452 C CA . LEU A 1 62 ? -0.164 4.165 6.819 1.00 65.12 62 LEU A CA 16
ATOM 25453 C C . LEU A 1 62 ? 1.168 3.656 6.237 1.00 63.53 62 LEU A C 16
ATOM 25454 O O . LEU A 1 62 ? 1.195 2.982 5.218 1.00 62.33 62 LEU A O 16
ATOM 25470 N N . LYS A 1 63 ? 2.277 4.006 6.905 1.00 14.44 63 LYS A N 16
ATOM 25471 C CA . LYS A 1 63 ? 3.615 3.500 6.559 1.00 53.53 63 LYS A CA 16
ATOM 25472 C C . LYS A 1 63 ? 3.757 2.023 6.965 1.00 53.32 63 LYS A C 16
ATOM 25473 O O . LYS A 1 63 ? 4.660 1.313 6.490 1.00 34.24 63 LYS A O 16
ATOM 25492 N N . LYS A 1 64 ? 2.848 1.562 7.852 1.00 70.51 64 LYS A N 16
ATOM 25493 C CA . LYS A 1 64 ? 2.702 0.136 8.135 1.00 1.01 64 LYS A CA 16
ATOM 25494 C C . LYS A 1 64 ? 2.149 -0.598 6.895 1.00 31.10 64 LYS A C 16
ATOM 25495 O O . LYS A 1 64 ? 2.536 -1.727 6.646 1.00 4.01 64 LYS A O 16
ATOM 25514 N N . LEU A 1 65 ? 1.290 0.085 6.095 1.00 72.02 65 LEU A N 16
ATOM 25515 C CA . LEU A 1 65 ? 0.682 -0.501 4.870 1.00 33.34 65 LEU A CA 16
ATOM 25516 C C . LEU A 1 65 ? 1.773 -0.900 3.845 1.00 24.11 65 LEU A C 16
ATOM 25517 O O . LEU A 1 65 ? 1.667 -1.942 3.184 1.00 51.04 65 LEU A O 16
ATOM 25533 N N . LEU A 1 66 ? 2.826 -0.063 3.737 1.00 51.43 66 LEU A N 16
ATOM 25534 C CA . LEU A 1 66 ? 3.934 -0.291 2.791 1.00 64.10 66 LEU A CA 16
ATOM 25535 C C . LEU A 1 66 ? 4.983 -1.256 3.366 1.00 63.44 66 LEU A C 16
ATOM 25536 O O . LEU A 1 66 ? 5.654 -1.958 2.607 1.00 61.42 66 LEU A O 16
ATOM 25552 N N . GLU A 1 67 ? 5.163 -1.277 4.712 1.00 33.31 67 GLU A N 16
ATOM 25553 C CA . GLU A 1 67 ? 6.089 -2.252 5.342 1.00 5.43 67 GLU A CA 16
ATOM 25554 C C . GLU A 1 67 ? 5.458 -3.663 5.346 1.00 51.02 67 GLU A C 16
ATOM 25555 O O . GLU A 1 67 ? 6.167 -4.670 5.460 1.00 61.43 67 GLU A O 16
ATOM 25567 N N . ARG A 1 68 ? 4.111 -3.712 5.202 1.00 10.31 68 ARG A N 16
ATOM 25568 C CA . ARG A 1 68 ? 3.359 -4.957 4.956 1.00 64.22 68 ARG A CA 16
ATOM 25569 C C . ARG A 1 68 ? 3.609 -5.495 3.531 1.00 51.32 68 ARG A C 16
ATOM 25570 O O . ARG A 1 68 ? 3.290 -6.642 3.251 1.00 12.22 68 ARG A O 16
ATOM 25591 N N . ILE A 1 69 ? 4.130 -4.644 2.631 1.00 53.54 69 ILE A N 16
ATOM 25592 C CA . ILE A 1 69 ? 4.570 -5.059 1.279 1.00 52.33 69 ILE A CA 16
ATOM 25593 C C . ILE A 1 69 ? 6.005 -5.631 1.348 1.00 11.24 69 ILE A C 16
ATOM 25594 O O . ILE A 1 69 ? 6.288 -6.714 0.802 1.00 15.30 69 ILE A O 16
ATOM 25610 N N . ARG A 1 70 ? 6.911 -4.893 2.046 1.00 24.51 70 ARG A N 16
ATOM 25611 C CA . ARG A 1 70 ? 8.355 -5.238 2.079 1.00 22.22 70 ARG A CA 16
ATOM 25612 C C . ARG A 1 70 ? 8.594 -6.587 2.761 1.00 2.34 70 ARG A C 16
ATOM 25613 O O . ARG A 1 70 ? 9.443 -7.362 2.319 1.00 73.14 70 ARG A O 16
ATOM 25634 N N . GLU A 1 71 ? 7.799 -6.872 3.822 1.00 52.15 71 GLU A N 16
ATOM 25635 C CA . GLU A 1 71 ? 7.874 -8.143 4.555 1.00 55.52 71 GLU A CA 16
ATOM 25636 C C . GLU A 1 71 ? 7.574 -9.315 3.606 1.00 22.02 71 GLU A C 16
ATOM 25637 O O . GLU A 1 71 ? 8.155 -10.388 3.754 1.00 12.34 71 GLU A O 16
ATOM 25649 N N . LYS A 1 72 ? 6.693 -9.066 2.603 1.00 43.55 72 LYS A N 16
ATOM 25650 C CA . LYS A 1 72 ? 6.267 -10.088 1.642 1.00 33.33 72 LYS A CA 16
ATOM 25651 C C . LYS A 1 72 ? 7.388 -10.367 0.619 1.00 25.34 72 LYS A C 16
ATOM 25652 O O . LYS A 1 72 ? 7.713 -11.531 0.368 1.00 64.23 72 LYS A O 16
ATOM 25671 N N . ILE A 1 73 ? 8.002 -9.295 0.057 1.00 75.22 73 ILE A N 16
ATOM 25672 C CA . ILE A 1 73 ? 9.075 -9.457 -0.969 1.00 22.15 73 ILE A CA 16
ATOM 25673 C C . ILE A 1 73 ? 10.365 -10.066 -0.351 1.00 42.13 73 ILE A C 16
ATOM 25674 O O . ILE A 1 73 ? 11.144 -10.703 -1.057 1.00 61.21 73 ILE A O 16
ATOM 25690 N N . GLU A 1 74 ? 10.578 -9.836 0.972 1.00 44.11 74 GLU A N 16
ATOM 25691 C CA . GLU A 1 74 ? 11.772 -10.325 1.709 1.00 51.44 74 GLU A CA 16
ATOM 25692 C C . GLU A 1 74 ? 11.600 -11.794 2.148 1.00 64.53 74 GLU A C 16
ATOM 25693 O O . GLU A 1 74 ? 12.539 -12.590 2.007 1.00 2.11 74 GLU A O 16
ATOM 25705 N N . ARG A 1 75 ? 10.403 -12.158 2.679 1.00 63.22 75 ARG A N 16
ATOM 25706 C CA . ARG A 1 75 ? 10.104 -13.568 3.063 1.00 41.22 75 ARG A CA 16
ATOM 25707 C C . ARG A 1 75 ? 10.108 -14.466 1.815 1.00 74.30 75 ARG A C 16
ATOM 25708 O O . ARG A 1 75 ? 10.513 -15.632 1.877 1.00 44.05 75 ARG A O 16
ATOM 25729 N N . GLU A 1 76 ? 9.664 -13.893 0.687 1.00 2.23 76 GLU A N 16
ATOM 25730 C CA . GLU A 1 76 ? 9.568 -14.606 -0.581 1.00 23.43 76 GLU A CA 16
ATOM 25731 C C . GLU A 1 76 ? 10.949 -14.693 -1.255 1.00 3.32 76 GLU A C 16
ATOM 25732 O O . GLU A 1 76 ? 11.456 -15.784 -1.537 1.00 13.11 76 GLU A O 16
ATOM 25744 N N . GLY A 1 77 ? 11.552 -13.512 -1.473 1.00 14.22 77 GLY A N 16
ATOM 25745 C CA . GLY A 1 77 ? 12.795 -13.376 -2.241 1.00 24.33 77 GLY A CA 16
ATOM 25746 C C . GLY A 1 77 ? 12.549 -13.056 -3.718 1.00 23.13 77 GLY A C 16
ATOM 25747 O O . GLY A 1 77 ? 13.501 -12.816 -4.472 1.00 1.53 77 GLY A O 16
ATOM 25751 N N . SER A 1 78 ? 11.266 -13.045 -4.124 1.00 51.53 78 SER A N 16
ATOM 25752 C CA . SER A 1 78 ? 10.852 -12.775 -5.508 1.00 33.50 78 SER A CA 16
ATOM 25753 C C . SER A 1 78 ? 10.684 -11.265 -5.755 1.00 53.44 78 SER A C 16
ATOM 25754 O O 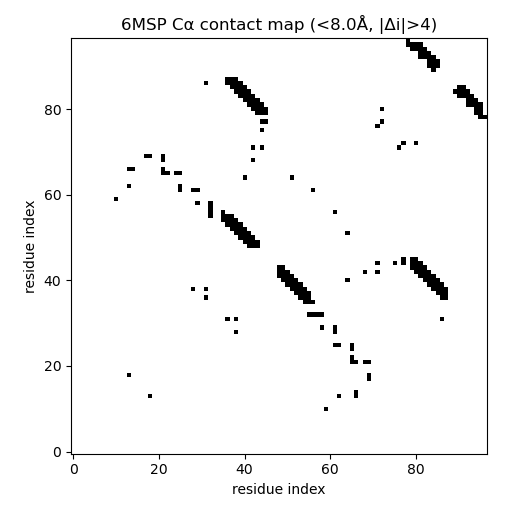. SER A 1 78 ? 10.345 -10.502 -4.837 1.00 20.13 78 SER A O 16
ATOM 25762 N N . SER A 1 79 ? 10.910 -10.870 -7.019 1.00 72.31 79 SER A N 16
ATOM 25763 C CA . SER A 1 79 ? 10.726 -9.491 -7.502 1.00 21.14 79 SER A CA 16
ATOM 25764 C C . SER A 1 79 ? 9.280 -9.285 -8.005 1.00 71.23 79 SER A C 16
ATOM 25765 O O . SER A 1 79 ? 8.870 -8.151 -8.266 1.00 22.33 79 SER A O 16
ATOM 25773 N N . GLU A 1 80 ? 8.521 -10.397 -8.153 1.00 21.21 80 GLU A N 16
ATOM 25774 C CA . GLU A 1 80 ? 7.122 -10.356 -8.592 1.00 52.33 80 GLU A CA 16
ATOM 25775 C C . GLU A 1 80 ? 6.245 -9.772 -7.467 1.00 34.42 80 GLU A C 16
ATOM 25776 O O . GLU A 1 80 ? 5.856 -10.481 -6.538 1.00 55.15 80 GLU A O 16
ATOM 25788 N N . VAL A 1 81 ? 6.022 -8.450 -7.535 1.00 31.45 81 VAL A N 16
ATOM 25789 C CA . VAL A 1 81 ? 5.151 -7.713 -6.607 1.00 4.33 81 VAL A CA 16
ATOM 25790 C C . VAL A 1 81 ? 4.248 -6.759 -7.408 1.00 62.12 81 VAL A C 16
ATOM 25791 O O . VAL A 1 81 ? 4.703 -6.075 -8.339 1.00 1.23 81 VAL A O 16
ATOM 25804 N N . GLU A 1 82 ? 2.954 -6.770 -7.069 1.00 73.05 82 GLU A N 16
ATOM 25805 C CA . GLU A 1 82 ? 1.951 -5.878 -7.655 1.00 73.00 82 GLU A CA 16
ATOM 25806 C C . GLU A 1 82 ? 1.056 -5.338 -6.534 1.00 43.15 82 GLU A C 16
ATOM 25807 O O . GLU A 1 82 ? 0.244 -6.075 -5.969 1.00 42.40 82 GLU A O 16
ATOM 25819 N N . VAL A 1 83 ? 1.232 -4.054 -6.201 1.00 62.15 83 VAL A N 16
ATOM 25820 C CA . VAL A 1 83 ? 0.459 -3.388 -5.149 1.00 3.15 83 VAL A CA 16
ATOM 25821 C C . VAL A 1 83 ? -0.672 -2.591 -5.806 1.00 55.40 83 VAL A C 16
ATOM 25822 O O . VAL A 1 83 ? -0.420 -1.614 -6.513 1.00 64.31 83 VAL A O 16
ATOM 25835 N N . ASN A 1 84 ? -1.910 -3.045 -5.601 1.00 52.35 84 ASN A N 16
ATOM 25836 C CA . ASN A 1 84 ? -3.104 -2.373 -6.101 1.00 31.24 84 ASN A CA 16
ATOM 25837 C C . ASN A 1 84 ? -3.732 -1.597 -4.944 1.00 12.10 84 ASN A C 16
ATOM 25838 O O . ASN A 1 84 ? -4.280 -2.193 -4.013 1.00 54.03 84 ASN A O 16
ATOM 25849 N N . VAL A 1 85 ? -3.603 -0.266 -4.990 1.00 34.55 85 VAL A N 16
ATOM 25850 C CA . VAL A 1 85 ? -4.204 0.637 -4.006 1.00 30.11 85 VAL A CA 16
ATOM 25851 C C . VAL A 1 85 ? -5.542 1.124 -4.565 1.00 3.34 85 VAL A C 16
ATOM 25852 O O . VAL A 1 85 ? -5.572 1.915 -5.507 1.00 41.30 85 VAL A O 16
ATOM 25865 N N . HIS A 1 86 ? -6.637 0.610 -4.004 1.00 31.40 86 HIS A N 16
ATOM 25866 C CA . HIS A 1 86 ? -7.995 0.931 -4.451 1.00 30.42 86 HIS A CA 16
ATOM 25867 C C . HIS A 1 86 ? -8.527 2.037 -3.526 1.00 20.23 86 HIS A C 16
ATOM 25868 O O . HIS A 1 86 ? -8.746 1.772 -2.347 1.00 11.31 86 HIS A O 16
ATOM 25883 N N . SER A 1 87 ? -8.724 3.268 -4.047 1.00 12.03 87 SER A N 16
ATOM 25884 C CA . SER A 1 87 ? -9.162 4.418 -3.226 1.00 71.24 87 SER A CA 16
ATOM 25885 C C . SER A 1 87 ? -10.180 5.286 -3.984 1.00 14.45 87 SER A C 16
ATOM 25886 O O . SER A 1 87 ? -9.822 5.990 -4.943 1.00 24.30 87 SER A O 16
ATOM 25894 N N . GLY A 1 88 ? -11.457 5.181 -3.548 1.00 52.41 88 GLY A N 16
ATOM 25895 C CA . GLY A 1 88 ? -12.555 6.010 -4.051 1.00 1.04 88 GLY A CA 16
ATOM 25896 C C . GLY A 1 88 ? -12.877 5.783 -5.526 1.00 24.24 88 GLY A C 16
ATOM 25897 O O . GLY A 1 88 ? -13.259 6.721 -6.235 1.00 54.50 88 GLY A O 16
ATOM 25901 N N . GLY A 1 89 ? -12.697 4.529 -5.985 1.00 60.02 89 GLY A N 16
ATOM 25902 C CA . GLY A 1 89 ? -12.977 4.143 -7.377 1.00 41.24 89 GLY A CA 16
ATOM 25903 C C . GLY A 1 89 ? -11.724 4.025 -8.239 1.00 61.31 89 GLY A C 16
ATOM 25904 O O . GLY A 1 89 ? -11.794 3.483 -9.344 1.00 42.25 89 GLY A O 16
ATOM 25908 N N . GLN A 1 90 ? -10.582 4.546 -7.743 1.00 33.53 90 GLN A N 16
ATOM 25909 C CA . GLN A 1 90 ? -9.280 4.475 -8.453 1.00 53.54 90 GLN A CA 16
ATOM 25910 C C . GLN A 1 90 ? -8.502 3.227 -8.013 1.00 32.33 90 GLN A C 16
ATOM 25911 O O . GLN A 1 90 ? -8.762 2.689 -6.942 1.00 3.23 90 GLN A O 16
ATOM 25925 N N . THR A 1 91 ? -7.567 2.759 -8.866 1.00 14.33 91 THR A N 16
ATOM 25926 C CA . THR A 1 91 ? -6.617 1.689 -8.520 1.00 63.24 91 THR A CA 16
ATOM 25927 C C . THR A 1 91 ? -5.237 1.987 -9.151 1.00 1.23 91 THR A C 16
ATOM 25928 O O . THR A 1 91 ? -5.103 2.013 -10.379 1.00 31.52 91 THR A O 16
ATOM 25939 N N . TRP A 1 92 ? -4.232 2.234 -8.294 1.00 21.23 92 TRP A N 16
ATOM 25940 C CA . TRP A 1 92 ? -2.824 2.402 -8.709 1.00 64.31 92 TRP A CA 16
ATOM 25941 C C . TRP A 1 92 ? -2.108 1.036 -8.651 1.00 31.12 92 TRP A C 16
ATOM 25942 O O . TRP A 1 92 ? -2.162 0.366 -7.620 1.00 14.11 92 TRP A O 16
ATOM 25963 N N . THR A 1 93 ? -1.462 0.626 -9.761 1.00 15.53 93 THR A N 16
ATOM 25964 C CA . THR A 1 93 ? -0.689 -0.637 -9.835 1.00 14.25 93 THR A CA 16
ATOM 25965 C C . THR A 1 93 ? 0.829 -0.343 -9.750 1.00 73.40 93 THR A C 16
ATOM 25966 O O . THR A 1 93 ? 1.417 0.200 -10.690 1.00 11.41 93 THR A O 16
ATOM 25977 N N . PHE A 1 94 ? 1.450 -0.672 -8.598 1.00 22.33 94 PHE A N 16
ATOM 25978 C CA . PHE A 1 94 ? 2.903 -0.503 -8.375 1.00 33.52 94 PHE A CA 16
ATOM 25979 C C . PHE A 1 94 ? 3.623 -1.849 -8.566 1.00 34.31 94 PHE A C 16
ATOM 25980 O O . PHE A 1 94 ? 3.480 -2.769 -7.751 1.00 2.44 94 PHE A O 16
ATOM 25997 N N . ASN A 1 95 ? 4.379 -1.954 -9.664 1.00 11.05 95 ASN A N 16
ATOM 25998 C CA . ASN A 1 95 ? 5.251 -3.110 -9.953 1.00 14.33 95 ASN A CA 16
ATOM 25999 C C . ASN A 1 95 ? 6.694 -2.764 -9.579 1.00 22.24 95 ASN A C 16
ATOM 26000 O O . ASN A 1 95 ? 7.049 -1.577 -9.490 1.00 35.30 95 ASN A O 16
ATOM 26011 N N . GLU A 1 96 ? 7.511 -3.805 -9.338 1.00 72.42 96 GLU A N 16
ATOM 26012 C CA . GLU A 1 96 ? 8.946 -3.643 -9.045 1.00 70.45 96 GLU A CA 16
ATOM 26013 C C . GLU A 1 96 ? 9.648 -3.016 -10.276 1.00 43.42 96 GLU A C 16
ATOM 26014 O O . GLU A 1 96 ? 9.443 -3.476 -11.412 1.00 63.12 96 GLU A O 16
ATOM 26026 N N . LYS A 1 97 ? 10.468 -1.976 -10.040 1.00 72.55 97 LYS A N 16
ATOM 26027 C CA . LYS A 1 97 ? 11.117 -1.196 -11.111 1.00 20.22 97 LYS A CA 16
ATOM 26028 C C . LYS A 1 97 ? 12.607 -1.614 -11.260 1.00 3.10 97 LYS A C 16
ATOM 26029 O O . LYS A 1 97 ? 12.880 -2.566 -12.021 1.00 52.21 97 LYS A O 16
ATOM 26049 N N . MET A 1 1 ? 14.608 -16.544 -17.752 1.00 74.12 1 MET A N 17
ATOM 26050 C CA . MET A 1 1 ? 15.969 -16.748 -17.196 1.00 44.20 1 MET A CA 17
ATOM 26051 C C . MET A 1 1 ? 16.198 -18.248 -16.976 1.00 50.20 1 MET A C 17
ATOM 26052 O O . MET A 1 1 ? 17.091 -18.861 -17.574 1.00 53.14 1 MET A O 17
ATOM 26068 N N . GLY A 1 2 ? 15.358 -18.813 -16.102 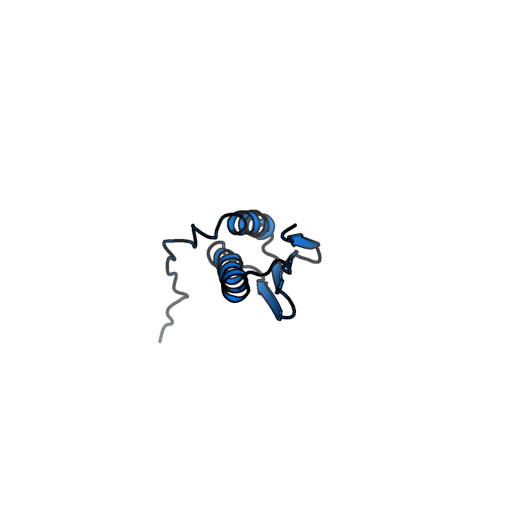1.00 42.44 2 GLY A N 17
ATOM 26069 C CA . GLY A 1 2 ? 15.427 -20.211 -15.703 1.00 65.43 2 GLY A CA 17
ATOM 26070 C C . GLY A 1 2 ? 14.552 -20.440 -14.484 1.00 34.32 2 GLY A C 17
ATOM 26071 O O . GLY A 1 2 ? 13.581 -19.695 -14.270 1.00 73.43 2 GLY A O 17
ATOM 26075 N N . HIS A 1 3 ? 14.884 -21.453 -13.670 1.00 15.43 3 HIS A N 17
ATOM 26076 C CA . HIS A 1 3 ? 14.143 -21.758 -12.432 1.00 24.13 3 HIS A CA 17
ATOM 26077 C C . HIS A 1 3 ? 15.120 -22.075 -11.296 1.00 44.13 3 HIS A C 17
ATOM 26078 O O . HIS A 1 3 ? 16.081 -22.826 -11.481 1.00 35.43 3 HIS A O 17
ATOM 26093 N N . HIS A 1 4 ? 14.856 -21.475 -10.128 1.00 33.13 4 HIS A N 17
ATOM 26094 C CA . HIS A 1 4 ? 15.565 -21.769 -8.874 1.00 24.23 4 HIS A CA 17
ATOM 26095 C C . HIS A 1 4 ? 14.858 -22.940 -8.164 1.00 64.52 4 HIS A C 17
ATOM 26096 O O . HIS A 1 4 ? 13.783 -23.382 -8.606 1.00 11.14 4 HIS A O 17
ATOM 26111 N N . HIS A 1 5 ? 15.457 -23.427 -7.058 1.00 13.24 5 HIS A N 17
ATOM 26112 C CA . HIS A 1 5 ? 14.897 -24.537 -6.249 1.00 70.12 5 HIS A CA 17
ATOM 26113 C C . HIS A 1 5 ? 13.515 -24.161 -5.675 1.00 35.40 5 HIS A C 17
ATOM 26114 O O . HIS A 1 5 ? 13.300 -23.008 -5.276 1.00 23.32 5 HIS A O 17
ATOM 26129 N N . HIS A 1 6 ? 12.602 -25.158 -5.643 1.00 62.53 6 HIS A N 17
ATOM 26130 C CA . HIS A 1 6 ? 11.167 -24.967 -5.330 1.00 23.43 6 HIS A CA 17
ATOM 26131 C C . HIS A 1 6 ? 10.936 -24.599 -3.847 1.00 35.03 6 HIS A C 17
ATOM 26132 O O . HIS A 1 6 ? 10.617 -25.457 -3.012 1.00 62.40 6 HIS A O 17
ATOM 26147 N N . HIS A 1 7 ? 11.147 -23.303 -3.554 1.00 52.24 7 HIS A N 17
ATOM 26148 C CA . HIS A 1 7 ? 10.944 -22.686 -2.233 1.00 3.45 7 HIS A CA 17
ATOM 26149 C C . HIS A 1 7 ? 11.220 -21.184 -2.370 1.00 20.31 7 HIS A C 17
ATOM 26150 O O . HIS A 1 7 ? 12.049 -20.779 -3.196 1.00 40.35 7 HIS A O 17
ATOM 26165 N N . HIS A 1 8 ? 10.549 -20.363 -1.570 1.00 32.53 8 HIS A N 17
ATOM 26166 C CA . HIS A 1 8 ? 10.832 -18.917 -1.515 1.00 54.50 8 HIS A CA 17
ATOM 26167 C C . HIS A 1 8 ? 11.984 -18.621 -0.529 1.00 45.31 8 HIS A C 17
ATOM 26168 O O . HIS A 1 8 ? 12.288 -19.439 0.350 1.00 60.23 8 HIS A O 17
ATOM 26183 N N . GLU A 1 9 ? 12.624 -17.454 -0.689 1.00 12.12 9 GLU A N 17
ATOM 26184 C CA . GLU A 1 9 ? 13.629 -16.944 0.262 1.00 1.20 9 GLU A CA 17
ATOM 26185 C C . GLU A 1 9 ? 12.918 -16.388 1.494 1.00 31.25 9 GLU A C 17
ATOM 26186 O O . GLU A 1 9 ? 12.488 -15.241 1.487 1.00 32.22 9 GLU A O 17
ATOM 26198 N N . ASN A 1 10 ? 12.761 -17.235 2.531 1.00 20.05 10 ASN A N 17
ATOM 26199 C CA . ASN A 1 10 ? 11.992 -16.896 3.741 1.00 3.14 10 ASN A CA 17
ATOM 26200 C C . ASN A 1 10 ? 12.799 -15.922 4.638 1.00 4.24 10 ASN A C 17
ATOM 26201 O O . ASN A 1 10 ? 13.422 -16.339 5.626 1.00 31.31 10 ASN A O 17
ATOM 26212 N N . LEU A 1 11 ? 12.808 -14.631 4.230 1.00 21.24 11 LEU A N 17
ATOM 26213 C CA . LEU A 1 11 ? 13.529 -13.527 4.909 1.00 75.34 11 LEU A CA 17
ATOM 26214 C C . LEU A 1 11 ? 15.023 -13.904 5.096 1.00 32.42 11 LEU A C 17
ATOM 26215 O O . LEU A 1 11 ? 15.511 -14.064 6.220 1.00 74.45 11 LEU A O 17
ATOM 26231 N N . TYR A 1 12 ? 15.716 -14.118 3.968 1.00 35.01 12 TYR A N 17
ATOM 26232 C CA . TYR A 1 12 ? 17.162 -14.397 3.953 1.00 42.54 12 TYR A CA 17
ATOM 26233 C C . TYR A 1 12 ? 17.851 -13.354 3.074 1.00 12.53 12 TYR A C 17
ATOM 26234 O O . TYR A 1 12 ? 18.460 -12.411 3.590 1.00 42.45 12 TYR A O 17
ATOM 26252 N N . PHE A 1 13 ? 17.731 -13.513 1.738 1.00 4.31 13 PHE A N 17
ATOM 26253 C CA . PHE A 1 13 ? 18.310 -12.570 0.778 1.00 33.25 13 PHE A CA 17
ATOM 26254 C C . PHE A 1 13 ? 17.393 -11.339 0.685 1.00 44.21 13 PHE A C 17
ATOM 26255 O O . PHE A 1 13 ? 16.481 -11.275 -0.154 1.00 23.04 13 PHE A O 17
ATOM 26272 N N . GLN A 1 14 ? 17.594 -10.400 1.622 1.00 33.52 14 GLN A N 17
ATOM 26273 C CA . GLN A 1 14 ? 16.881 -9.127 1.637 1.00 4.14 14 GLN A CA 17
ATOM 26274 C C . GLN A 1 14 ? 17.632 -8.159 0.719 1.00 1.32 14 GLN A C 17
ATOM 26275 O O . GLN A 1 14 ? 18.575 -7.478 1.141 1.00 22.42 14 GLN A O 17
ATOM 26289 N N . SER A 1 15 ? 17.228 -8.166 -0.565 1.00 1.21 15 SER A N 17
ATOM 26290 C CA . SER A 1 15 ? 17.793 -7.303 -1.620 1.00 21.44 15 SER A CA 17
ATOM 26291 C C . SER A 1 15 ? 17.587 -5.806 -1.309 1.00 3.45 15 SER A C 17
ATOM 26292 O O . SER A 1 15 ? 18.284 -4.958 -1.878 1.00 64.13 15 SER A O 17
ATOM 26300 N N . HIS A 1 16 ? 16.635 -5.522 -0.379 1.00 72.30 16 HIS A N 17
ATOM 26301 C CA . HIS A 1 16 ? 16.200 -4.165 -0.007 1.00 62.32 16 HIS A CA 17
ATOM 26302 C C . HIS A 1 16 ? 15.501 -3.496 -1.198 1.00 53.14 16 HIS A C 17
ATOM 26303 O O . HIS A 1 16 ? 15.635 -2.302 -1.383 1.00 1.23 16 HIS A O 17
ATOM 26318 N N . MET A 1 17 ? 14.699 -4.292 -1.958 1.00 35.10 17 MET A N 17
ATOM 26319 C CA . MET A 1 17 ? 13.905 -3.817 -3.138 1.00 62.03 17 MET A CA 17
ATOM 26320 C C . MET A 1 17 ? 12.877 -2.708 -2.746 1.00 72.42 17 MET A C 17
ATOM 26321 O O . MET A 1 17 ? 12.264 -2.054 -3.597 1.00 31.14 17 MET A O 17
ATOM 26335 N N . THR A 1 18 ? 12.724 -2.517 -1.436 1.00 41.04 18 THR A N 17
ATOM 26336 C CA . THR A 1 18 ? 11.932 -1.450 -0.816 1.00 52.03 18 THR A CA 17
ATOM 26337 C C . THR A 1 18 ? 12.626 -0.061 -0.877 1.00 51.40 18 THR A C 17
ATOM 26338 O O . THR A 1 18 ? 12.006 0.945 -0.498 1.00 32.41 18 THR A O 17
ATOM 26349 N N . ASP A 1 19 ? 13.889 -0.025 -1.369 1.00 3.13 19 ASP A N 17
ATOM 26350 C CA . ASP A 1 19 ? 14.739 1.188 -1.397 1.00 74.34 19 ASP A CA 17
ATOM 26351 C C . ASP A 1 19 ? 14.091 2.290 -2.260 1.00 64.52 19 ASP A C 17
ATOM 26352 O O . ASP A 1 19 ? 14.008 2.169 -3.486 1.00 40.44 19 ASP A O 17
ATOM 26361 N N . GLU A 1 20 ? 13.513 3.307 -1.567 1.00 70.04 20 GLU A N 17
ATOM 26362 C CA . GLU A 1 20 ? 12.817 4.470 -2.176 1.00 23.13 20 GLU A CA 17
ATOM 26363 C C . GLU A 1 20 ? 11.437 4.088 -2.781 1.00 55.14 20 GLU A C 17
ATOM 26364 O O . GLU A 1 20 ? 10.652 4.978 -3.125 1.00 33.04 20 GLU A O 17
ATOM 26376 N N . LEU A 1 21 ? 11.155 2.770 -2.894 1.00 64.12 21 LEU A N 17
ATOM 26377 C CA . LEU A 1 21 ? 9.852 2.232 -3.310 1.00 23.42 21 LEU A CA 17
ATOM 26378 C C . LEU A 1 21 ? 8.786 2.625 -2.286 1.00 70.51 21 LEU A C 17
ATOM 26379 O O . LEU A 1 21 ? 7.786 3.266 -2.636 1.00 52.42 21 LEU A O 17
ATOM 26395 N N . LEU A 1 22 ? 9.054 2.276 -1.008 1.00 13.11 22 LEU A N 17
ATOM 26396 C CA . LEU A 1 22 ? 8.129 2.530 0.104 1.00 23.12 22 LEU A CA 17
ATOM 26397 C C . LEU A 1 22 ? 7.864 4.035 0.270 1.00 2.14 22 LEU A C 17
ATOM 26398 O O . LEU A 1 22 ? 6.725 4.433 0.468 1.00 63.22 22 LEU A O 17
ATOM 26414 N N . GLU A 1 23 ? 8.928 4.857 0.126 1.00 31.30 23 GLU A N 17
ATOM 26415 C CA . GLU A 1 23 ? 8.828 6.325 0.256 1.00 31.44 23 GLU A CA 17
ATOM 26416 C C . GLU A 1 23 ? 7.832 6.896 -0.774 1.00 44.42 23 GLU A C 17
ATOM 26417 O O . GLU A 1 23 ? 6.985 7.722 -0.425 1.00 42.10 23 GLU A O 17
ATOM 26429 N N . ARG A 1 24 ? 7.915 6.399 -2.030 1.00 72.01 24 ARG A N 17
ATOM 26430 C CA . ARG A 1 24 ? 7.007 6.805 -3.132 1.00 74.22 24 ARG A CA 17
ATOM 26431 C C . ARG A 1 24 ? 5.564 6.328 -2.887 1.00 13.21 24 ARG A C 17
ATOM 26432 O O . ARG A 1 24 ? 4.608 6.980 -3.332 1.00 32.41 24 ARG A O 17
ATOM 26453 N N . LEU A 1 25 ? 5.416 5.204 -2.151 1.00 52.53 25 LEU A N 17
ATOM 26454 C CA . LEU A 1 25 ? 4.096 4.650 -1.808 1.00 72.14 25 LEU A CA 17
ATOM 26455 C C . LEU A 1 25 ? 3.500 5.470 -0.656 1.00 22.03 25 LEU A C 17
ATOM 26456 O O . LEU A 1 25 ? 2.293 5.715 -0.610 1.00 52.13 25 LEU A O 17
ATOM 26472 N N . ARG A 1 26 ? 4.399 5.941 0.233 1.00 74.43 26 ARG A N 17
ATOM 26473 C CA . ARG A 1 26 ? 4.043 6.743 1.407 1.00 64.35 26 ARG A CA 17
ATOM 26474 C C . ARG A 1 26 ? 3.467 8.081 0.950 1.00 51.30 26 ARG A C 17
ATOM 26475 O O . ARG A 1 26 ? 2.436 8.497 1.450 1.00 43.13 26 ARG A O 17
ATOM 26496 N N . GLN A 1 27 ? 4.142 8.708 -0.050 1.00 4.42 27 GLN A N 17
ATOM 26497 C CA . GLN A 1 27 ? 3.715 9.993 -0.651 1.00 54.01 27 GLN A CA 17
ATOM 26498 C C . GLN A 1 27 ? 2.253 9.913 -1.133 1.00 33.40 27 GLN A C 17
ATOM 26499 O O . GLN A 1 27 ? 1.476 10.860 -0.962 1.00 73.11 27 GLN A O 17
ATOM 26513 N N . LEU A 1 28 ? 1.915 8.756 -1.739 1.00 22.24 28 LEU A N 17
ATOM 26514 C CA . LEU A 1 28 ? 0.562 8.455 -2.225 1.00 24.35 28 LEU A CA 17
ATOM 26515 C C . LEU A 1 28 ? -0.438 8.420 -1.053 1.00 4.35 28 LEU A C 17
ATOM 26516 O O . LEU A 1 28 ? -1.442 9.126 -1.083 1.00 22.14 28 LEU A O 17
ATOM 26532 N N . PHE A 1 29 ? -0.117 7.631 -0.007 1.00 43.42 29 PHE A N 17
ATOM 26533 C CA . PHE A 1 29 ? -1.009 7.437 1.162 1.00 32.42 29 PHE A CA 17
ATOM 26534 C C . PHE A 1 29 ? -1.201 8.750 1.967 1.00 32.53 29 PHE A C 17
ATOM 26535 O O . PHE A 1 29 ? -2.287 9.009 2.507 1.00 4.42 29 PHE A O 17
ATOM 26552 N N . GLU A 1 30 ? -0.131 9.572 2.018 1.00 43.13 30 GLU A N 17
ATOM 26553 C CA . GLU A 1 30 ? -0.131 10.883 2.711 1.00 51.01 30 GLU A CA 17
ATOM 26554 C C . GLU A 1 30 ? -0.990 11.894 1.939 1.00 24.21 30 GLU A C 17
ATOM 26555 O O . GLU A 1 30 ? -1.646 12.748 2.542 1.00 53.14 30 GLU A O 17
ATOM 26567 N N . GLU A 1 31 ? -0.974 11.784 0.600 1.00 3.02 31 GLU A N 17
ATOM 26568 C CA . GLU A 1 31 ? -1.830 12.595 -0.274 1.00 2.41 31 GLU A CA 17
ATOM 26569 C C . GLU A 1 31 ? -3.304 12.212 -0.030 1.00 21.24 31 GLU A C 17
ATOM 26570 O O . GLU A 1 31 ? -4.144 13.068 0.217 1.00 42.11 31 GLU A O 17
ATOM 26582 N N . LEU A 1 32 ? -3.569 10.888 -0.030 1.00 54.02 32 LEU A N 17
ATOM 26583 C CA . LEU A 1 32 ? -4.920 10.305 0.153 1.00 40.31 32 LEU A CA 17
ATOM 26584 C C . LEU A 1 32 ? -5.494 10.614 1.553 1.00 34.11 32 LEU A C 17
ATOM 26585 O O . LEU A 1 32 ? -6.718 10.666 1.729 1.00 53.14 32 LEU A O 17
ATOM 26601 N N . HIS A 1 33 ? -4.585 10.840 2.524 1.00 11.45 33 HIS A N 17
ATOM 26602 C CA . HIS A 1 33 ? -4.925 11.216 3.915 1.00 71.12 33 HIS A CA 17
ATOM 26603 C C . HIS A 1 33 ? -5.816 12.487 3.991 1.00 45.11 33 HIS A C 17
ATOM 26604 O O . HIS A 1 33 ? -6.586 12.642 4.952 1.00 45.03 33 HIS A O 17
ATOM 26619 N N . GLU A 1 34 ? -5.723 13.368 2.965 1.00 10.11 34 GLU A N 17
ATOM 26620 C CA . GLU A 1 34 ? -6.493 14.641 2.906 1.00 1.02 34 GLU A CA 17
ATOM 26621 C C . GLU A 1 34 ? -8.018 14.379 2.958 1.00 20.22 34 GLU A C 17
ATOM 26622 O O . GLU A 1 34 ? -8.780 15.184 3.510 1.00 54.01 34 GLU A O 17
ATOM 26634 N N . ARG A 1 35 ? -8.445 13.223 2.401 1.00 73.32 35 ARG A N 17
ATOM 26635 C CA . ARG A 1 35 ? -9.857 12.789 2.434 1.00 63.25 35 ARG A CA 17
ATOM 26636 C C . ARG A 1 35 ? -10.029 11.620 3.417 1.00 14.41 35 ARG A C 17
ATOM 26637 O O . ARG A 1 35 ? -11.079 11.492 4.048 1.00 21.02 35 ARG A O 17
ATOM 26658 N N . GLY A 1 36 ? -8.968 10.793 3.545 1.00 21.13 36 GLY A N 17
ATOM 26659 C CA . GLY A 1 36 ? -8.978 9.603 4.401 1.00 52.44 36 GLY A CA 17
ATOM 26660 C C . GLY A 1 36 ? -10.031 8.580 3.992 1.00 3.41 36 GLY A C 17
ATOM 26661 O O . GLY A 1 36 ? -10.716 8.008 4.846 1.00 61.44 36 GLY A O 17
ATOM 26665 N N . THR A 1 37 ? -10.159 8.361 2.671 1.00 30.32 37 THR A N 17
ATOM 26666 C CA . THR A 1 37 ? -11.156 7.438 2.096 1.00 24.14 37 THR A CA 17
ATOM 26667 C C . THR A 1 37 ? -10.694 5.968 2.233 1.00 41.31 37 THR A C 17
ATOM 26668 O O . THR A 1 37 ? -9.604 5.693 2.751 1.00 50.10 37 THR A O 17
ATOM 26679 N N . GLU A 1 38 ? -11.560 5.040 1.796 1.00 15.13 38 GLU A N 17
ATOM 26680 C CA . GLU A 1 38 ? -11.304 3.592 1.814 1.00 63.54 38 GLU A CA 17
ATOM 26681 C C . GLU A 1 38 ? -10.106 3.200 0.906 1.00 0.54 38 GLU A C 17
ATOM 26682 O O . GLU A 1 38 ? -10.253 2.982 -0.303 1.00 51.04 38 GLU A O 17
ATOM 26694 N N . ILE A 1 39 ? -8.913 3.134 1.518 1.00 24.12 39 ILE A N 17
ATOM 26695 C CA . ILE A 1 39 ? -7.668 2.730 0.843 1.00 64.02 39 ILE A CA 17
ATOM 26696 C C . ILE A 1 39 ? -7.454 1.219 1.070 1.00 0.43 39 ILE A C 17
ATOM 26697 O O . ILE A 1 39 ? -7.168 0.788 2.189 1.00 73.11 39 ILE A O 17
ATOM 26713 N N . VAL A 1 40 ? -7.610 0.416 0.001 1.00 70.21 40 VAL A N 17
ATOM 26714 C CA . VAL A 1 40 ? -7.466 -1.050 0.066 1.00 1.42 40 VAL A CA 17
ATOM 26715 C C . VAL A 1 40 ? -6.210 -1.455 -0.727 1.00 21.31 40 VAL A C 17
ATOM 26716 O O . VAL A 1 40 ? -6.229 -1.476 -1.954 1.00 53.11 40 VAL A O 17
ATOM 26729 N N . VAL A 1 41 ? -5.126 -1.769 -0.016 1.00 74.42 41 VAL A N 17
ATOM 26730 C CA . VAL A 1 41 ? -3.835 -2.113 -0.629 1.00 33.22 41 VAL A CA 17
ATOM 26731 C C . VAL A 1 41 ? -3.736 -3.639 -0.773 1.00 54.12 41 VAL A C 17
ATOM 26732 O O . VAL A 1 41 ? -3.818 -4.369 0.220 1.00 30.04 41 VAL A O 17
ATOM 26745 N N . GLU A 1 42 ? -3.593 -4.101 -2.026 1.00 3.23 42 GLU A N 17
ATOM 26746 C CA . GLU A 1 42 ? -3.478 -5.526 -2.360 1.00 14.43 42 GLU A CA 17
ATOM 26747 C C . GLU A 1 42 ? -2.084 -5.841 -2.896 1.00 31.35 42 GLU A C 17
ATOM 26748 O O . GLU A 1 42 ? -1.756 -5.488 -4.027 1.00 1.42 42 GLU A O 17
ATOM 26760 N N . VAL A 1 43 ? -1.280 -6.527 -2.079 1.00 43.21 43 VAL A N 17
ATOM 26761 C CA . VAL A 1 43 ? 0.052 -6.980 -2.485 1.00 33.42 43 VAL A CA 17
ATOM 26762 C C . VAL A 1 43 ? -0.081 -8.422 -3.019 1.00 42.50 43 VAL A C 17
ATOM 26763 O O . VAL A 1 43 ? -0.178 -9.385 -2.254 1.00 51.32 43 VAL A O 17
ATOM 26776 N N . HIS A 1 44 ? -0.146 -8.528 -4.349 1.00 64.12 44 HIS A N 17
ATOM 26777 C CA . HIS A 1 44 ? -0.218 -9.808 -5.072 1.00 42.04 44 HIS A CA 17
ATOM 26778 C C . HIS A 1 44 ? 1.209 -10.298 -5.385 1.00 51.32 44 HIS A C 17
ATOM 26779 O O . HIS A 1 44 ? 1.895 -9.712 -6.225 1.00 1.23 44 HIS A O 17
ATOM 26794 N N . ILE A 1 45 ? 1.664 -11.336 -4.659 1.00 25.45 45 ILE A N 17
ATOM 26795 C CA . ILE A 1 45 ? 2.990 -11.962 -4.858 1.00 0.22 45 ILE A CA 17
ATOM 26796 C C . ILE A 1 45 ? 2.847 -13.494 -4.857 1.00 54.20 45 ILE A C 17
ATOM 26797 O O . ILE A 1 45 ? 2.303 -14.060 -3.904 1.00 74.43 45 ILE A O 17
ATOM 26813 N N . ASN A 1 46 ? 3.337 -14.130 -5.944 1.00 53.51 46 ASN A N 17
ATOM 26814 C CA . ASN A 1 46 ? 3.436 -15.601 -6.090 1.00 3.32 46 ASN A CA 17
ATOM 26815 C C . ASN A 1 46 ? 2.070 -16.308 -5.935 1.00 25.43 46 ASN A C 17
ATOM 26816 O O . ASN A 1 46 ? 1.985 -17.431 -5.409 1.00 2.12 46 ASN A O 17
ATOM 26827 N N . GLY A 1 47 ? 1.006 -15.638 -6.426 1.00 64.41 47 GLY A N 17
ATOM 26828 C CA . GLY A 1 47 ? -0.368 -16.160 -6.363 1.00 12.14 47 GLY A CA 17
ATOM 26829 C C . GLY A 1 47 ? -1.125 -15.712 -5.120 1.00 13.31 47 GLY A C 17
ATOM 26830 O O . GLY A 1 47 ? -2.359 -15.722 -5.104 1.00 4.12 47 GLY A O 17
ATOM 26834 N N . GLU A 1 48 ? -0.378 -15.324 -4.076 1.00 22.13 48 GLU A N 17
ATOM 26835 C CA . GLU A 1 48 ? -0.935 -14.906 -2.781 1.00 12.10 48 GLU A CA 17
ATOM 26836 C C . GLU A 1 48 ? -1.363 -13.430 -2.823 1.00 23.33 48 GLU A C 17
ATOM 26837 O O . GLU A 1 48 ? -0.673 -12.594 -3.412 1.00 54.11 48 GLU A O 17
ATOM 26849 N N . ARG A 1 49 ? -2.498 -13.128 -2.180 1.00 32.33 49 ARG A N 17
ATOM 26850 C CA . ARG A 1 49 ? -3.059 -11.768 -2.102 1.00 14.40 49 ARG A CA 17
ATOM 26851 C C . ARG A 1 49 ? -3.070 -11.282 -0.641 1.00 70.21 49 ARG A C 17
ATOM 26852 O O . ARG A 1 49 ? -3.590 -11.961 0.255 1.00 65.44 49 ARG A O 17
ATOM 26873 N N . ASP A 1 50 ? -2.441 -10.125 -0.413 1.00 2.41 50 ASP A N 17
ATOM 26874 C CA . ASP A 1 50 ? -2.481 -9.420 0.876 1.00 22.30 50 ASP A CA 17
ATOM 26875 C C . ASP A 1 50 ? -3.497 -8.283 0.768 1.00 73.02 50 ASP A C 17
ATOM 26876 O O . ASP A 1 50 ? -3.255 -7.326 0.061 1.00 11.11 50 ASP A O 17
ATOM 26885 N N . GLU A 1 51 ? -4.619 -8.397 1.479 1.00 23.03 51 GLU A N 17
ATOM 26886 C CA . GLU A 1 51 ? -5.677 -7.366 1.478 1.00 61.44 51 GLU A CA 17
ATOM 26887 C C . GLU A 1 51 ? -5.616 -6.598 2.802 1.00 72.14 51 GLU A C 17
ATOM 26888 O O . GLU A 1 51 ? -5.901 -7.161 3.869 1.00 63.11 51 GLU A O 17
ATOM 26900 N N . ILE A 1 52 ? -5.206 -5.330 2.723 1.00 52.02 52 ILE A N 17
ATOM 26901 C CA . ILE A 1 52 ? -5.176 -4.406 3.868 1.00 65.33 52 ILE A CA 17
ATOM 26902 C C . ILE A 1 52 ? -6.195 -3.299 3.572 1.00 1.41 52 ILE A C 17
ATOM 26903 O O . ILE A 1 52 ? -6.172 -2.741 2.475 1.00 62.12 52 ILE A O 17
ATOM 26919 N N . ARG A 1 53 ? -7.090 -2.993 4.517 1.00 74.14 53 ARG A N 17
ATOM 26920 C CA . ARG A 1 53 ? -8.104 -1.937 4.339 1.00 52.54 53 ARG A CA 17
ATOM 26921 C C . ARG A 1 53 ? -7.949 -0.902 5.460 1.00 74.22 53 ARG A C 17
ATOM 26922 O O . ARG A 1 53 ? -8.136 -1.215 6.636 1.00 53.23 53 ARG A O 17
ATOM 26943 N N . VAL A 1 54 ? -7.574 0.319 5.072 1.00 45.45 54 VAL A N 17
ATOM 26944 C CA . VAL A 1 54 ? -7.349 1.458 5.980 1.00 62.42 54 VAL A CA 17
ATOM 26945 C C . VAL A 1 54 ? -8.175 2.664 5.480 1.00 24.24 54 VAL A C 17
ATOM 26946 O O . VAL A 1 54 ? -8.487 2.744 4.294 1.00 33.03 54 VAL A O 17
ATOM 26959 N N . ARG A 1 55 ? -8.577 3.574 6.391 1.00 22.34 55 ARG A N 17
ATOM 26960 C CA . ARG A 1 55 ? -9.399 4.755 6.026 1.00 71.34 55 ARG A CA 17
ATOM 26961 C C . ARG A 1 55 ? -8.708 6.063 6.468 1.00 64.44 55 ARG A C 17
ATOM 26962 O O . ARG A 1 55 ? -7.897 6.621 5.720 1.00 2.53 55 ARG A O 17
ATOM 26983 N N . ASN A 1 56 ? -8.982 6.512 7.716 1.00 42.34 56 ASN A N 17
ATOM 26984 C CA . ASN A 1 56 ? -8.561 7.845 8.223 1.00 42.51 56 ASN A CA 17
ATOM 26985 C C . ASN A 1 56 ? -7.203 7.731 8.949 1.00 3.24 56 ASN A C 17
ATOM 26986 O O . ASN A 1 56 ? -6.945 8.426 9.939 1.00 41.03 56 ASN A O 17
ATOM 26997 N N . ILE A 1 57 ? -6.328 6.877 8.392 1.00 34.34 57 ILE A N 17
ATOM 26998 C CA . ILE A 1 57 ? -5.019 6.527 8.975 1.00 33.34 57 ILE A CA 17
ATOM 26999 C C . ILE A 1 57 ? -4.062 7.736 9.076 1.00 72.51 57 ILE A C 17
ATOM 27000 O O . ILE A 1 57 ? -4.040 8.595 8.197 1.00 22.53 57 ILE A O 17
ATOM 27016 N N . SER A 1 58 ? -3.286 7.779 10.170 1.00 2.41 58 SER A N 17
ATOM 27017 C CA . SER A 1 58 ? -2.230 8.785 10.382 1.00 43.03 58 SER A CA 17
ATOM 27018 C C . SER A 1 58 ? -0.974 8.408 9.571 1.00 52.23 58 SER A C 17
ATOM 27019 O O . SER A 1 58 ? -0.925 7.324 8.974 1.00 65.15 58 SER A O 17
ATOM 27027 N N . LYS A 1 59 ? 0.044 9.295 9.585 1.00 72.34 59 LYS A N 17
ATOM 27028 C CA . LYS A 1 59 ? 1.329 9.074 8.883 1.00 22.41 59 LYS A CA 17
ATOM 27029 C C . LYS A 1 59 ? 2.006 7.771 9.372 1.00 61.23 59 LYS A C 17
ATOM 27030 O O . LYS A 1 59 ? 2.525 6.994 8.573 1.00 52.21 59 LYS A O 17
ATOM 27049 N N . GLU A 1 60 ? 1.917 7.531 10.693 1.00 24.53 60 GLU A N 17
ATOM 27050 C CA . GLU A 1 60 ? 2.494 6.351 11.360 1.00 65.23 60 GLU A CA 17
ATOM 27051 C C . GLU A 1 60 ? 1.740 5.061 10.969 1.00 20.15 60 GLU A C 17
ATOM 27052 O O . GLU A 1 60 ? 2.342 3.990 10.838 1.00 21.45 60 GLU A O 17
ATOM 27064 N N . GLU A 1 61 ? 0.425 5.190 10.744 1.00 15.13 61 GLU A N 17
ATOM 27065 C CA . GLU A 1 61 ? -0.459 4.044 10.474 1.00 40.54 61 GLU A CA 17
ATOM 27066 C C . GLU A 1 61 ? -0.409 3.635 8.989 1.00 62.04 61 GLU A C 17
ATOM 27067 O O . GLU A 1 61 ? -0.540 2.453 8.663 1.00 3.34 61 GLU A O 17
ATOM 27079 N N . LEU A 1 62 ? -0.195 4.604 8.080 1.00 52.42 62 LEU A N 17
ATOM 27080 C CA . LEU A 1 62 ? -0.006 4.301 6.647 1.00 20.10 62 LEU A CA 17
ATOM 27081 C C . LEU A 1 62 ? 1.419 3.759 6.402 1.00 1.43 62 LEU A C 17
ATOM 27082 O O . LEU A 1 62 ? 1.667 3.073 5.409 1.00 0.22 62 LEU A O 17
ATOM 27098 N N . LYS A 1 63 ? 2.350 4.052 7.345 1.00 62.13 63 LYS A N 17
ATOM 27099 C CA . LYS A 1 63 ? 3.672 3.389 7.390 1.00 42.34 63 LYS A CA 17
ATOM 27100 C C . LYS A 1 63 ? 3.524 1.881 7.680 1.00 14.24 63 LYS A C 17
ATOM 27101 O O . LYS A 1 63 ? 4.425 1.110 7.343 1.00 25.42 63 LYS A O 17
ATOM 27120 N N . LYS A 1 64 ? 2.378 1.462 8.285 1.00 62.24 64 LYS A N 17
ATOM 27121 C CA . LYS A 1 64 ? 2.093 0.031 8.520 1.00 34.44 64 LYS A CA 17
ATOM 27122 C C . LYS A 1 64 ? 1.862 -0.693 7.186 1.00 65.31 64 LYS A C 17
ATOM 27123 O O . LYS A 1 64 ? 2.100 -1.894 7.092 1.00 1.25 64 LYS A O 17
ATOM 27142 N N . LEU A 1 65 ? 1.431 0.065 6.154 1.00 24.22 65 LEU A N 17
ATOM 27143 C CA . LEU A 1 65 ? 1.267 -0.460 4.786 1.00 35.01 65 LEU A CA 17
ATOM 27144 C C . LEU A 1 65 ? 2.646 -0.763 4.188 1.00 23.43 65 LEU A C 17
ATOM 27145 O O . LEU A 1 65 ? 2.841 -1.800 3.551 1.00 74.31 65 LEU A O 17
ATOM 27161 N N . LEU A 1 66 ? 3.604 0.142 4.466 1.00 4.32 66 LEU A N 17
ATOM 27162 C CA . LEU A 1 66 ? 5.003 0.017 4.016 1.00 33.34 66 LEU A CA 17
ATOM 27163 C C . LEU A 1 66 ? 5.679 -1.198 4.682 1.00 15.31 66 LEU A C 17
ATOM 27164 O O . LEU A 1 66 ? 6.535 -1.857 4.071 1.00 32.22 66 LEU A O 17
ATOM 27180 N N . GLU A 1 67 ? 5.273 -1.480 5.946 1.00 44.10 67 GLU A N 17
ATOM 27181 C CA . GLU A 1 67 ? 5.701 -2.687 6.674 1.00 45.04 67 GLU A CA 17
ATOM 27182 C C . GLU A 1 67 ? 5.230 -3.936 5.921 1.00 52.21 67 GLU A C 17
ATOM 27183 O O . GLU A 1 67 ? 6.044 -4.757 5.515 1.00 54.13 67 GLU A O 17
ATOM 27195 N N . ARG A 1 68 ? 3.905 -4.023 5.679 1.00 70.40 68 ARG A N 17
ATOM 27196 C CA . ARG A 1 68 ? 3.273 -5.233 5.111 1.00 34.35 68 ARG A CA 17
ATOM 27197 C C . ARG A 1 68 ? 3.878 -5.610 3.749 1.00 51.42 68 ARG A C 17
ATOM 27198 O O . ARG A 1 68 ? 4.173 -6.783 3.507 1.00 54.20 68 ARG A O 17
ATOM 27219 N N . ILE A 1 69 ? 4.090 -4.591 2.892 1.00 13.15 69 ILE A N 17
ATOM 27220 C CA . ILE A 1 69 ? 4.653 -4.773 1.541 1.00 32.31 69 ILE A CA 17
ATOM 27221 C C . ILE A 1 69 ? 6.092 -5.326 1.629 1.00 42.14 69 ILE A C 17
ATOM 27222 O O . ILE A 1 69 ? 6.412 -6.333 0.961 1.00 60.00 69 ILE A O 17
ATOM 27238 N N . ARG A 1 70 ? 6.937 -4.710 2.516 1.00 53.24 70 ARG A N 17
ATOM 27239 C CA . ARG A 1 70 ? 8.345 -5.135 2.668 1.00 20.33 70 ARG A CA 17
ATOM 27240 C C . ARG A 1 70 ? 8.407 -6.594 3.133 1.00 30.12 70 ARG A C 17
ATOM 27241 O O . ARG A 1 70 ? 9.196 -7.374 2.601 1.00 21.03 70 ARG A O 17
ATOM 27262 N N . GLU A 1 71 ? 7.485 -6.956 4.057 1.00 52.34 71 GLU A N 17
ATOM 27263 C CA . GLU A 1 71 ? 7.408 -8.296 4.651 1.00 41.43 71 GLU A CA 17
ATOM 27264 C C . GLU A 1 71 ? 7.122 -9.362 3.582 1.00 23.30 71 GLU A C 17
ATOM 27265 O O . GLU A 1 71 ? 7.614 -10.488 3.691 1.00 11.30 71 GLU A O 17
ATOM 27277 N N . LYS A 1 72 ? 6.378 -8.982 2.520 1.00 24.53 72 LYS A N 17
ATOM 27278 C CA . LYS A 1 72 ? 5.988 -9.924 1.460 1.00 2.34 72 LYS A CA 17
ATOM 27279 C C . LYS A 1 72 ? 7.172 -10.160 0.505 1.00 33.45 72 LYS A C 17
ATOM 27280 O O . LYS A 1 72 ? 7.554 -11.310 0.260 1.00 73.35 72 LYS A O 17
ATOM 27299 N N . ILE A 1 73 ? 7.781 -9.054 0.016 1.00 22.15 73 ILE A N 17
ATOM 27300 C CA . ILE A 1 73 ? 8.886 -9.127 -0.974 1.00 2.31 73 ILE A CA 17
ATOM 27301 C C . ILE A 1 73 ? 10.145 -9.813 -0.383 1.00 71.44 73 ILE A C 17
ATOM 27302 O O . ILE A 1 73 ? 10.925 -10.404 -1.124 1.00 63.33 73 ILE A O 17
ATOM 27318 N N . GLU A 1 74 ? 10.338 -9.708 0.958 1.00 31.13 74 GLU A N 17
ATOM 27319 C CA . GLU A 1 74 ? 11.502 -10.308 1.660 1.00 24.03 74 GLU A CA 17
ATOM 27320 C C . GLU A 1 74 ? 11.234 -11.776 2.057 1.00 11.23 74 GLU A C 17
ATOM 27321 O O . GLU A 1 74 ? 12.160 -12.591 2.013 1.00 52.15 74 GLU A O 17
ATOM 27333 N N . ARG A 1 75 ? 9.972 -12.112 2.460 1.00 64.03 75 ARG A N 17
ATOM 27334 C CA . ARG A 1 75 ? 9.613 -13.499 2.865 1.00 60.15 75 ARG A CA 17
ATOM 27335 C C . ARG A 1 75 ? 9.546 -14.422 1.642 1.00 1.13 75 ARG A C 17
ATOM 27336 O O . ARG A 1 75 ? 9.649 -15.644 1.771 1.00 73.51 75 ARG A O 17
ATOM 27357 N N . GLU A 1 76 ? 9.325 -13.823 0.463 1.00 23.04 76 GLU A N 17
ATOM 27358 C CA . GLU A 1 76 ? 9.346 -14.544 -0.809 1.00 42.25 76 GLU A CA 17
ATOM 27359 C C . GLU A 1 76 ? 10.718 -14.419 -1.486 1.00 41.32 76 GLU A C 17
ATOM 27360 O O . GLU A 1 76 ? 11.174 -15.358 -2.157 1.00 40.11 76 GLU A O 17
ATOM 27372 N N . GLY A 1 77 ? 11.361 -13.246 -1.314 1.00 43.43 77 GLY A N 17
ATOM 27373 C CA . GLY A 1 77 ? 12.631 -12.927 -1.988 1.00 14.15 77 GLY A CA 17
ATOM 27374 C C . GLY A 1 77 ? 12.511 -12.921 -3.510 1.00 34.34 77 GLY A C 17
ATOM 27375 O O . GLY A 1 77 ? 13.511 -13.031 -4.227 1.00 14.23 77 GLY A O 17
ATOM 27379 N N . SER A 1 78 ? 11.265 -12.780 -3.992 1.00 74.12 78 SER A N 17
ATOM 27380 C CA . SER A 1 78 ? 10.911 -12.924 -5.406 1.00 64.05 78 SER A CA 17
ATOM 27381 C C . SER A 1 78 ? 10.619 -11.548 -6.018 1.00 52.23 78 SER A C 17
ATOM 27382 O O . SER A 1 78 ? 10.019 -10.683 -5.367 1.00 64.44 78 SER A O 17
ATOM 27390 N N . SER A 1 79 ? 11.038 -11.371 -7.280 1.00 43.40 79 SER A N 17
ATOM 27391 C CA . SER A 1 79 ? 10.760 -10.161 -8.070 1.00 45.31 79 SER A CA 17
ATOM 27392 C C . SER A 1 79 ? 9.286 -10.122 -8.546 1.00 62.22 79 SER A C 17
ATOM 27393 O O . SER A 1 79 ? 8.832 -9.107 -9.062 1.00 62.32 79 SER A O 17
ATOM 27401 N N . GLU A 1 80 ? 8.567 -11.247 -8.364 1.00 53.12 80 GLU A N 17
ATOM 27402 C CA . GLU A 1 80 ? 7.144 -11.391 -8.722 1.00 4.32 80 GLU A CA 17
ATOM 27403 C C . GLU A 1 80 ? 6.287 -10.562 -7.732 1.00 10.13 80 GLU A C 17
ATOM 27404 O O . GLU A 1 80 ? 5.951 -11.051 -6.660 1.00 34.45 80 GLU A O 17
ATOM 27416 N N . VAL A 1 81 ? 5.988 -9.293 -8.076 1.00 72.51 81 VAL A N 17
ATOM 27417 C CA . VAL A 1 81 ? 5.205 -8.386 -7.198 1.00 64.02 81 VAL A CA 17
ATOM 27418 C C . VAL A 1 81 ? 4.254 -7.487 -8.017 1.00 73.23 81 VAL A C 17
ATOM 27419 O O . VAL A 1 81 ? 4.632 -6.950 -9.059 1.00 64.33 81 VAL A O 17
ATOM 27432 N N . GLU A 1 82 ? 3.008 -7.351 -7.529 1.00 44.40 82 GLU A N 17
ATOM 27433 C CA . GLU A 1 82 ? 1.996 -6.449 -8.102 1.00 74.11 82 GLU A CA 17
ATOM 27434 C C . GLU A 1 82 ? 1.198 -5.822 -6.943 1.00 50.24 82 GLU A C 17
ATOM 27435 O O . GLU A 1 82 ? 0.372 -6.497 -6.324 1.00 13.34 82 GLU A O 17
ATOM 27447 N N . VAL A 1 83 ? 1.445 -4.539 -6.646 1.00 34.33 83 VAL A N 17
ATOM 27448 C CA . VAL A 1 83 ? 0.743 -3.827 -5.563 1.00 12.03 83 VAL A CA 17
ATOM 27449 C C . VAL A 1 83 ? -0.369 -2.958 -6.176 1.00 2.04 83 VAL A C 17
ATOM 27450 O O . VAL A 1 83 ? -0.093 -1.973 -6.851 1.00 61.44 83 VAL A O 17
ATOM 27463 N N . ASN A 1 84 ? -1.629 -3.354 -5.945 1.00 41.43 84 ASN A N 17
ATOM 27464 C CA . ASN A 1 84 ? -2.809 -2.614 -6.406 1.00 5.53 84 ASN A CA 17
ATOM 27465 C C . ASN A 1 84 ? -3.353 -1.816 -5.221 1.00 52.25 84 ASN A C 17
ATOM 27466 O O . ASN A 1 84 ? -3.984 -2.382 -4.326 1.00 33.41 84 ASN A O 17
ATOM 27477 N N . VAL A 1 85 ? -3.115 -0.501 -5.225 1.00 73.40 85 VAL A N 17
ATOM 27478 C CA . VAL A 1 85 ? -3.620 0.393 -4.181 1.00 55.43 85 VAL A CA 17
ATOM 27479 C C . VAL A 1 85 ? -4.956 0.967 -4.646 1.00 0.52 85 VAL A C 17
ATOM 27480 O O . VAL A 1 85 ? -5.015 1.691 -5.630 1.00 0.32 85 VAL A O 17
ATOM 27493 N N . HIS A 1 86 ? -6.015 0.592 -3.946 1.00 35.31 86 HIS A N 17
ATOM 27494 C CA . HIS A 1 86 ? -7.367 1.115 -4.167 1.00 24.31 86 HIS A CA 17
ATOM 27495 C C . HIS A 1 86 ? -7.583 2.275 -3.188 1.00 42.30 86 HIS A C 17
ATOM 27496 O O . HIS A 1 86 ? -6.986 2.272 -2.115 1.00 63.31 86 HIS A O 17
ATOM 27511 N N . SER A 1 87 ? -8.380 3.279 -3.579 1.00 63.33 87 SER A N 17
ATOM 27512 C CA . SER A 1 87 ? -8.711 4.424 -2.722 1.00 63.25 87 SER A CA 17
ATOM 27513 C C . SER A 1 87 ? -9.970 5.118 -3.268 1.00 22.22 87 SER A C 17
ATOM 27514 O O . SER A 1 87 ? -9.885 5.850 -4.262 1.00 55.25 87 SER A O 17
ATOM 27522 N N . GLY A 1 88 ? -11.124 4.850 -2.618 1.00 70.51 88 GLY A N 17
ATOM 27523 C CA . GLY A 1 88 ? -12.413 5.466 -2.967 1.00 64.33 88 GLY A CA 17
ATOM 27524 C C . GLY A 1 88 ? -12.820 5.333 -4.440 1.00 61.22 88 GLY A C 17
ATOM 27525 O O . GLY A 1 88 ? -13.340 6.286 -5.029 1.00 71.55 88 GLY A O 17
ATOM 27529 N N . GLY A 1 89 ? -12.544 4.158 -5.045 1.00 20.31 89 GLY A N 17
ATOM 27530 C CA . GLY A 1 89 ? -12.855 3.903 -6.465 1.00 32.34 89 GLY A CA 17
ATOM 27531 C C . GLY A 1 89 ? -11.617 3.899 -7.364 1.00 24.11 89 GLY A C 17
ATOM 27532 O O . GLY A 1 89 ? -11.583 3.188 -8.372 1.00 63.31 89 GLY A O 17
ATOM 27536 N N . GLN A 1 90 ? -10.592 4.677 -6.980 1.00 35.44 90 GLN A N 17
ATOM 27537 C CA . GLN A 1 90 ? -9.324 4.794 -7.738 1.00 74.34 90 GLN A CA 17
ATOM 27538 C C . GLN A 1 90 ? -8.412 3.586 -7.445 1.00 35.11 90 GLN A C 17
ATOM 27539 O O . GLN A 1 90 ? -8.456 3.043 -6.354 1.00 14.34 90 GLN A O 17
ATOM 27553 N N . THR A 1 91 ? -7.614 3.148 -8.435 1.00 32.21 91 THR A N 17
ATOM 27554 C CA . THR A 1 91 ? -6.689 2.004 -8.286 1.00 52.32 91 THR A CA 17
ATOM 27555 C C . THR A 1 91 ? -5.386 2.256 -9.074 1.00 22.32 91 THR A C 17
ATOM 27556 O O . THR A 1 91 ? -5.424 2.379 -10.298 1.00 51.42 91 THR A O 17
ATOM 27567 N N . TRP A 1 92 ? -4.254 2.357 -8.360 1.00 11.13 92 TRP A N 17
ATOM 27568 C CA . TRP A 1 92 ? -2.914 2.445 -8.969 1.00 2.03 92 TRP A CA 17
ATOM 27569 C C . TRP A 1 92 ? -2.279 1.047 -8.953 1.00 63.31 92 TRP A C 17
ATOM 27570 O O . TRP A 1 92 ? -2.026 0.489 -7.876 1.00 4.14 92 TRP A O 17
ATOM 27591 N N . THR A 1 93 ? -2.045 0.482 -10.144 1.00 72.43 93 THR A N 17
ATOM 27592 C CA . THR A 1 93 ? -1.399 -0.825 -10.295 1.00 11.35 93 THR A CA 17
ATOM 27593 C C . THR A 1 93 ? 0.121 -0.640 -10.470 1.00 4.52 93 THR A C 17
ATOM 27594 O O . THR A 1 93 ? 0.599 -0.218 -11.533 1.00 15.21 93 THR A O 17
ATOM 27605 N N . PHE A 1 94 ? 0.858 -0.926 -9.389 1.00 72.54 94 PHE A N 17
ATOM 27606 C CA . PHE A 1 94 ? 2.324 -0.921 -9.369 1.00 74.13 94 PHE A CA 17
ATOM 27607 C C . PHE A 1 94 ? 2.810 -2.325 -9.752 1.00 33.12 94 PHE A C 17
ATOM 27608 O O . PHE A 1 94 ? 2.474 -3.308 -9.089 1.00 52.44 94 PHE A O 17
ATOM 27625 N N . ASN A 1 95 ? 3.588 -2.397 -10.832 1.00 24.10 95 ASN A N 17
ATOM 27626 C CA . ASN A 1 95 ? 4.073 -3.663 -11.413 1.00 35.23 95 ASN A CA 17
ATOM 27627 C C . ASN A 1 95 ? 5.501 -3.951 -10.937 1.00 71.04 95 ASN A C 17
ATOM 27628 O O . ASN A 1 95 ? 6.195 -3.041 -10.455 1.00 31.22 95 ASN A O 17
ATOM 27639 N N . GLU A 1 96 ? 5.913 -5.229 -11.041 1.00 11.22 96 GLU A N 17
ATOM 27640 C CA . GLU A 1 96 ? 7.294 -5.662 -10.750 1.00 22.21 96 GLU A CA 17
ATOM 27641 C C . GLU A 1 96 ? 8.321 -4.857 -11.573 1.00 0.25 96 GLU A C 17
ATOM 27642 O O . GLU A 1 96 ? 8.042 -4.449 -12.709 1.00 51.20 96 GLU A O 17
ATOM 27654 N N . LYS A 1 97 ? 9.496 -4.628 -10.981 1.00 15.41 97 LYS A N 17
ATOM 27655 C CA . LYS A 1 97 ? 10.582 -3.849 -11.596 1.00 22.25 97 LYS A CA 17
ATOM 27656 C C . LYS A 1 97 ? 11.682 -4.817 -12.120 1.00 31.35 97 LYS A C 17
ATOM 27657 O O . LYS A 1 97 ? 12.682 -5.081 -11.421 1.00 74.34 97 LYS A O 17
ATOM 27677 N N . MET A 1 1 ? 19.282 -15.468 -46.326 1.00 54.35 1 MET A N 18
ATOM 27678 C CA . MET A 1 1 ? 20.321 -14.571 -45.773 1.00 41.02 1 MET A CA 18
ATOM 27679 C C . MET A 1 1 ? 19.659 -13.302 -45.207 1.00 33.24 1 MET A C 18
ATOM 27680 O O . MET A 1 1 ? 19.075 -12.511 -45.961 1.00 73.23 1 MET A O 18
ATOM 27696 N N . GLY A 1 2 ? 19.739 -13.133 -43.876 1.00 62.43 2 GLY A N 18
ATOM 27697 C CA . GLY A 1 2 ? 19.151 -11.991 -43.189 1.00 13.40 2 GLY A CA 18
ATOM 27698 C C . GLY A 1 2 ? 18.984 -12.271 -41.707 1.00 50.14 2 GLY A C 18
ATOM 27699 O O . GLY A 1 2 ? 17.888 -12.612 -41.249 1.00 14.43 2 GLY A O 18
ATOM 27703 N N . HIS A 1 3 ? 20.086 -12.138 -40.952 1.00 23.12 3 HIS A N 18
ATOM 27704 C CA . HIS A 1 3 ? 20.115 -12.423 -39.505 1.00 51.41 3 HIS A CA 18
ATOM 27705 C C . HIS A 1 3 ? 19.493 -11.261 -38.707 1.00 34.25 3 HIS A C 18
ATOM 27706 O O . HIS A 1 3 ? 19.310 -10.154 -39.230 1.00 63.52 3 HIS A O 18
ATOM 27721 N N . HIS A 1 4 ? 19.158 -11.541 -37.438 1.00 33.34 4 HIS A N 18
ATOM 27722 C CA . HIS A 1 4 ? 18.551 -10.560 -36.516 1.00 3.31 4 HIS A CA 18
ATOM 27723 C C . HIS A 1 4 ? 19.507 -10.335 -35.334 1.00 74.30 4 HIS A C 18
ATOM 27724 O O . HIS A 1 4 ? 19.863 -11.290 -34.634 1.00 14.51 4 HIS A O 18
ATOM 27739 N N . HIS A 1 5 ? 19.939 -9.082 -35.144 1.00 55.20 5 HIS A N 18
ATOM 27740 C CA . HIS A 1 5 ? 20.778 -8.688 -34.000 1.00 73.21 5 HIS A CA 18
ATOM 27741 C C . HIS A 1 5 ? 19.886 -8.437 -32.772 1.00 42.10 5 HIS A C 18
ATOM 27742 O O . HIS A 1 5 ? 18.851 -7.767 -32.877 1.00 32.12 5 HIS A O 18
ATOM 27757 N N . HIS A 1 6 ? 20.288 -8.998 -31.626 1.00 71.11 6 HIS A N 18
ATOM 27758 C CA . HIS A 1 6 ? 19.562 -8.862 -30.357 1.00 34.42 6 HIS A CA 18
ATOM 27759 C C . HIS A 1 6 ? 20.567 -8.967 -29.205 1.00 4.53 6 HIS A C 18
ATOM 27760 O O . HIS A 1 6 ? 20.951 -10.071 -28.805 1.00 61.13 6 HIS A O 18
ATOM 27775 N N . HIS A 1 7 ? 21.006 -7.811 -28.700 1.00 24.41 7 HIS A N 18
ATOM 27776 C CA . HIS A 1 7 ? 21.984 -7.743 -27.604 1.00 10.13 7 HIS A CA 18
ATOM 27777 C C . HIS A 1 7 ? 21.272 -7.947 -26.258 1.00 41.23 7 HIS A C 18
ATOM 27778 O O . HIS A 1 7 ? 20.221 -7.348 -26.011 1.00 51.02 7 HIS A O 18
ATOM 27793 N N . HIS A 1 8 ? 21.837 -8.817 -25.414 1.00 24.25 8 HIS A N 18
ATOM 27794 C CA . HIS A 1 8 ? 21.335 -9.053 -24.050 1.00 41.14 8 HIS A CA 18
ATOM 27795 C C . HIS A 1 8 ? 22.038 -8.086 -23.093 1.00 31.11 8 HIS A C 18
ATOM 27796 O O . HIS A 1 8 ? 23.274 -7.995 -23.105 1.00 41.42 8 HIS A O 18
ATOM 27811 N N . GLU A 1 9 ? 21.253 -7.345 -22.297 1.00 50.03 9 GLU A N 18
ATOM 27812 C CA . GLU A 1 9 ? 21.797 -6.365 -21.345 1.00 34.02 9 GLU A CA 18
ATOM 27813 C C . GLU A 1 9 ? 22.349 -7.073 -20.108 1.00 42.14 9 GLU A C 18
ATOM 27814 O O . GLU A 1 9 ? 21.886 -8.162 -19.746 1.00 41.12 9 GLU A O 18
ATOM 27826 N N . ASN A 1 10 ? 23.344 -6.443 -19.471 1.00 62.41 10 ASN A N 18
ATOM 27827 C CA . ASN A 1 10 ? 23.964 -6.973 -18.247 1.00 30.01 10 ASN A CA 18
ATOM 27828 C C . ASN A 1 10 ? 22.962 -6.903 -17.079 1.00 64.11 10 ASN A C 18
ATOM 27829 O O . ASN A 1 10 ? 22.071 -6.043 -17.059 1.00 75.44 10 ASN A O 18
ATOM 27840 N N . LEU A 1 11 ? 23.125 -7.809 -16.116 1.00 41.03 11 LEU A N 18
ATOM 27841 C CA . LEU A 1 11 ? 22.252 -7.902 -14.940 1.00 32.30 11 LEU A CA 18
ATOM 27842 C C . LEU A 1 11 ? 23.119 -8.152 -13.703 1.00 71.41 11 LEU A C 18
ATOM 27843 O O . LEU A 1 11 ? 23.914 -9.094 -13.677 1.00 31.53 11 LEU A O 18
ATOM 27859 N N . TYR A 1 12 ? 22.981 -7.277 -12.699 1.00 54.55 12 TYR A N 18
ATOM 27860 C CA . TYR A 1 12 ? 23.738 -7.359 -11.433 1.00 62.22 12 TYR A CA 18
ATOM 27861 C C . TYR A 1 12 ? 22.779 -7.315 -10.235 1.00 75.14 12 TYR A C 18
ATOM 27862 O O . TYR A 1 12 ? 21.552 -7.382 -10.408 1.00 65.41 12 TYR A O 18
ATOM 27880 N N . PHE A 1 13 ? 23.367 -7.228 -9.025 1.00 61.01 13 PHE A N 18
ATOM 27881 C CA . PHE A 1 13 ? 22.632 -7.230 -7.746 1.00 23.53 13 PHE A CA 18
ATOM 27882 C C . PHE A 1 13 ? 21.600 -6.086 -7.679 1.00 42.03 13 PHE A C 18
ATOM 27883 O O . PHE A 1 13 ? 21.860 -4.970 -8.150 1.00 74.25 13 PHE A O 18
ATOM 27900 N N . GLN A 1 14 ? 20.436 -6.387 -7.102 1.00 65.32 14 GLN A N 18
ATOM 27901 C CA . GLN A 1 14 ? 19.376 -5.400 -6.863 1.00 25.24 14 GLN A CA 18
ATOM 27902 C C . GLN A 1 14 ? 19.117 -5.323 -5.353 1.00 62.03 14 GLN A C 18
ATOM 27903 O O . GLN A 1 14 ? 19.152 -6.352 -4.663 1.00 34.31 14 GLN A O 18
ATOM 27917 N N . SER A 1 15 ? 18.859 -4.111 -4.853 1.00 35.23 15 SER A N 18
ATOM 27918 C CA . SER A 1 15 ? 18.521 -3.873 -3.449 1.00 30.24 15 SER A CA 18
ATOM 27919 C C . SER A 1 15 ? 17.068 -4.315 -3.154 1.00 24.33 15 SER A C 18
ATOM 27920 O O . SER A 1 15 ? 16.276 -4.558 -4.082 1.00 12.44 15 SER A O 18
ATOM 27928 N N . HIS A 1 16 ? 16.731 -4.413 -1.854 1.00 4.22 16 HIS A N 18
ATOM 27929 C CA . HIS A 1 16 ? 15.376 -4.780 -1.382 1.00 63.33 16 HIS A CA 18
ATOM 27930 C C . HIS A 1 16 ? 14.331 -3.679 -1.703 1.00 52.32 16 HIS A C 18
ATOM 27931 O O . HIS A 1 16 ? 13.126 -3.943 -1.646 1.00 54.40 16 HIS A O 18
ATOM 27946 N N . MET A 1 17 ? 14.828 -2.443 -1.995 1.00 44.00 17 MET A N 18
ATOM 27947 C CA . MET A 1 17 ? 14.011 -1.284 -2.445 1.00 50.42 17 MET A CA 18
ATOM 27948 C C . MET A 1 17 ? 13.008 -0.805 -1.368 1.00 23.21 17 MET A C 18
ATOM 27949 O O . MET A 1 17 ? 12.132 0.002 -1.670 1.00 4.53 17 MET A O 18
ATOM 27963 N N . THR A 1 18 ? 13.182 -1.248 -0.105 1.00 30.33 18 THR A N 18
ATOM 27964 C CA . THR A 1 18 ? 12.231 -0.942 0.992 1.00 34.41 18 THR A CA 18
ATOM 27965 C C . THR A 1 18 ? 12.176 0.574 1.304 1.00 61.31 18 THR A C 18
ATOM 27966 O O . THR A 1 18 ? 11.241 1.046 1.956 1.00 44.35 18 THR A O 18
ATOM 27977 N N . ASP A 1 19 ? 13.184 1.327 0.846 1.00 34.50 19 ASP A N 18
ATOM 27978 C CA . ASP A 1 19 ? 13.214 2.791 0.976 1.00 21.22 19 ASP A CA 18
ATOM 27979 C C . ASP A 1 19 ? 12.462 3.445 -0.209 1.00 32.42 19 ASP A C 18
ATOM 27980 O O . ASP A 1 19 ? 11.496 4.172 0.007 1.00 15.34 19 ASP A O 18
ATOM 27989 N N . GLU A 1 20 ? 12.876 3.113 -1.453 1.00 2.13 20 GLU A N 18
ATOM 27990 C CA . GLU A 1 20 ? 12.396 3.780 -2.689 1.00 21.42 20 GLU A CA 18
ATOM 27991 C C . GLU A 1 20 ? 10.999 3.299 -3.096 1.00 25.44 20 GLU A C 18
ATOM 27992 O O . GLU A 1 20 ? 10.089 4.116 -3.268 1.00 71.21 20 GLU A O 18
ATOM 28004 N N . LEU A 1 21 ? 10.849 1.964 -3.254 1.00 71.31 21 LEU A N 18
ATOM 28005 C CA . LEU A 1 21 ? 9.575 1.329 -3.653 1.00 21.23 21 LEU A CA 18
ATOM 28006 C C . LEU A 1 21 ? 8.454 1.746 -2.700 1.00 12.35 21 LEU A C 18
ATOM 28007 O O . LEU A 1 21 ? 7.434 2.269 -3.137 1.00 73.54 21 LEU A O 18
ATOM 28023 N N . LEU A 1 22 ? 8.698 1.572 -1.393 1.00 11.15 22 LEU A N 18
ATOM 28024 C CA . LEU A 1 22 ? 7.710 1.889 -0.357 1.00 31.21 22 LEU A CA 18
ATOM 28025 C C . LEU A 1 22 ? 7.476 3.406 -0.223 1.00 60.11 22 LEU A C 18
ATOM 28026 O O . LEU A 1 22 ? 6.397 3.818 0.194 1.00 30.51 22 LEU A O 18
ATOM 28042 N N . GLU A 1 23 ? 8.480 4.230 -0.604 1.00 11.54 23 GLU A N 18
ATOM 28043 C CA . GLU A 1 23 ? 8.331 5.704 -0.616 1.00 32.44 23 GLU A CA 18
ATOM 28044 C C . GLU A 1 23 ? 7.226 6.119 -1.594 1.00 62.32 23 GLU A C 18
ATOM 28045 O O . GLU A 1 23 ? 6.446 7.026 -1.301 1.00 60.24 23 GLU A O 18
ATOM 28057 N N . ARG A 1 24 ? 7.131 5.387 -2.730 1.00 40.22 24 ARG A N 18
ATOM 28058 C CA . ARG A 1 24 ? 6.091 5.622 -3.751 1.00 71.44 24 ARG A CA 18
ATOM 28059 C C . ARG A 1 24 ? 4.697 5.363 -3.144 1.00 23.32 24 ARG A C 18
ATOM 28060 O O . ARG A 1 24 ? 3.713 6.004 -3.521 1.00 20.23 24 ARG A O 18
ATOM 28081 N N . LEU A 1 25 ? 4.647 4.423 -2.169 1.00 61.42 25 LEU A N 18
ATOM 28082 C CA . LEU A 1 25 ? 3.414 4.075 -1.463 1.00 2.30 25 LEU A CA 18
ATOM 28083 C C . LEU A 1 25 ? 3.088 5.141 -0.417 1.00 34.44 25 LEU A C 18
ATOM 28084 O O . LEU A 1 25 ? 1.941 5.561 -0.317 1.00 25.33 25 LEU A O 18
ATOM 28100 N N . ARG A 1 26 ? 4.120 5.595 0.328 1.00 30.42 26 ARG A N 18
ATOM 28101 C CA . ARG A 1 26 ? 3.966 6.598 1.396 1.00 11.23 26 ARG A CA 18
ATOM 28102 C C . ARG A 1 26 ? 3.359 7.887 0.851 1.00 24.43 26 ARG A C 18
ATOM 28103 O O . ARG A 1 26 ? 2.338 8.348 1.362 1.00 4.11 26 ARG A O 18
ATOM 28124 N N . GLN A 1 27 ? 3.970 8.409 -0.231 1.00 24.43 27 GLN A N 18
ATOM 28125 C CA . GLN A 1 27 ? 3.541 9.657 -0.871 1.00 40.33 27 GLN A CA 18
ATOM 28126 C C . GLN A 1 27 ? 2.089 9.543 -1.367 1.00 44.43 27 GLN A C 18
ATOM 28127 O O . GLN A 1 27 ? 1.302 10.472 -1.210 1.00 71.11 27 GLN A O 18
ATOM 28141 N N . LEU A 1 28 ? 1.742 8.366 -1.923 1.00 72.04 28 LEU A N 18
ATOM 28142 C CA . LEU A 1 28 ? 0.397 8.091 -2.455 1.00 42.23 28 LEU A CA 18
ATOM 28143 C C . LEU A 1 28 ? -0.646 8.059 -1.316 1.00 21.42 28 LEU A C 18
ATOM 28144 O O . LEU A 1 28 ? -1.734 8.642 -1.434 1.00 61.02 28 LEU A O 18
ATOM 28160 N N . PHE A 1 29 ? -0.283 7.409 -0.194 1.00 72.13 29 PHE A N 18
ATOM 28161 C CA . PHE A 1 29 ? -1.150 7.319 0.994 1.00 41.12 29 PHE A CA 18
ATOM 28162 C C . PHE A 1 29 ? -1.307 8.690 1.661 1.00 42.00 29 PHE A C 18
ATOM 28163 O O . PHE A 1 29 ? -2.275 8.911 2.371 1.00 20.00 29 PHE A O 18
ATOM 28180 N N . GLU A 1 30 ? -0.322 9.590 1.441 1.00 64.22 30 GLU A N 18
ATOM 28181 C CA . GLU A 1 30 ? -0.368 10.986 1.929 1.00 64.32 30 GLU A CA 18
ATOM 28182 C C . GLU A 1 30 ? -1.283 11.848 1.045 1.00 40.41 30 GLU A C 18
ATOM 28183 O O . GLU A 1 30 ? -1.945 12.765 1.544 1.00 14.13 30 GLU A O 18
ATOM 28195 N N . GLU A 1 31 ? -1.341 11.517 -0.262 1.00 43.33 31 GLU A N 18
ATOM 28196 C CA . GLU A 1 31 ? -2.326 12.110 -1.200 1.00 41.33 31 GLU A CA 18
ATOM 28197 C C . GLU A 1 31 ? -3.753 11.743 -0.750 1.00 72.02 31 GLU A C 18
ATOM 28198 O O . GLU A 1 31 ? -4.694 12.513 -0.912 1.00 51.21 31 GLU A O 18
ATOM 28210 N N . LEU A 1 32 ? -3.887 10.534 -0.197 1.00 23.22 32 LEU A N 18
ATOM 28211 C CA . LEU A 1 32 ? -5.163 10.022 0.328 1.00 3.15 32 LEU A CA 18
ATOM 28212 C C . LEU A 1 32 ? -5.383 10.433 1.813 1.00 70.40 32 LEU A C 18
ATOM 28213 O O . LEU A 1 32 ? -6.525 10.533 2.273 1.00 13.41 32 LEU A O 18
ATOM 28229 N N . HIS A 1 33 ? -4.276 10.707 2.534 1.00 12.12 33 HIS A N 18
ATOM 28230 C CA . HIS A 1 33 ? -4.292 11.047 3.983 1.00 11.52 33 HIS A CA 18
ATOM 28231 C C . HIS A 1 33 ? -5.030 12.366 4.252 1.00 35.12 33 HIS A C 18
ATOM 28232 O O . HIS A 1 33 ? -5.674 12.520 5.300 1.00 14.51 33 HIS A O 18
ATOM 28247 N N . GLU A 1 34 ? -4.948 13.299 3.287 1.00 53.12 34 GLU A N 18
ATOM 28248 C CA . GLU A 1 34 ? -5.588 14.629 3.394 1.00 42.41 34 GLU A CA 18
ATOM 28249 C C . GLU A 1 34 ? -7.127 14.508 3.481 1.00 30.13 34 GLU A C 18
ATOM 28250 O O . GLU A 1 34 ? -7.790 15.340 4.103 1.00 11.22 34 GLU A O 18
ATOM 28262 N N . ARG A 1 35 ? -7.678 13.434 2.875 1.00 12.21 35 ARG A N 18
ATOM 28263 C CA . ARG A 1 35 ? -9.138 13.223 2.771 1.00 51.01 35 ARG A CA 18
ATOM 28264 C C . ARG A 1 35 ? -9.577 12.019 3.622 1.00 50.51 35 ARG A C 18
ATOM 28265 O O . ARG A 1 35 ? -10.780 11.802 3.808 1.00 30.51 35 ARG A O 18
ATOM 28286 N N . GLY A 1 36 ? -8.587 11.250 4.125 1.00 74.43 36 GLY A N 18
ATOM 28287 C CA . GLY A 1 36 ? -8.827 10.125 5.031 1.00 25.30 36 GLY A CA 18
ATOM 28288 C C . GLY A 1 36 ? -9.624 8.982 4.420 1.00 23.40 36 GLY A C 18
ATOM 28289 O O . GLY A 1 36 ? -10.296 8.244 5.141 1.00 1.32 36 GLY A O 18
ATOM 28293 N N . THR A 1 37 ? -9.526 8.810 3.091 1.00 1.44 37 THR A N 18
ATOM 28294 C CA . THR A 1 37 ? -10.364 7.848 2.355 1.00 40.32 37 THR A CA 18
ATOM 28295 C C . THR A 1 37 ? -9.957 6.388 2.657 1.00 23.35 37 THR A C 18
ATOM 28296 O O . THR A 1 37 ? -8.867 6.119 3.189 1.00 42.35 37 THR A O 18
ATOM 28307 N N . GLU A 1 38 ? -10.873 5.466 2.339 1.00 33.53 38 GLU A N 18
ATOM 28308 C CA . GLU A 1 38 ? -10.723 4.027 2.602 1.00 2.24 38 GLU A CA 18
ATOM 28309 C C . GLU A 1 38 ? -9.711 3.385 1.635 1.00 53.43 38 GLU A C 18
ATOM 28310 O O . GLU A 1 38 ? -10.042 3.044 0.499 1.00 32.10 38 GLU A O 18
ATOM 28322 N N . ILE A 1 39 ? -8.475 3.209 2.121 1.00 61.13 39 ILE A N 18
ATOM 28323 C CA . ILE A 1 39 ? -7.359 2.692 1.324 1.00 62.11 39 ILE A CA 18
ATOM 28324 C C . ILE A 1 39 ? -7.289 1.167 1.499 1.00 4.41 39 ILE A C 18
ATOM 28325 O O . ILE A 1 39 ? -7.069 0.664 2.604 1.00 31.41 39 ILE A O 18
ATOM 28341 N N . VAL A 1 40 ? -7.521 0.444 0.400 1.00 62.21 40 VAL A N 18
ATOM 28342 C CA . VAL A 1 40 ? -7.459 -1.018 0.359 1.00 34.20 40 VAL A CA 18
ATOM 28343 C C . VAL A 1 40 ? -6.199 -1.417 -0.421 1.00 23.22 40 VAL A C 18
ATOM 28344 O O . VAL A 1 40 ? -6.177 -1.346 -1.649 1.00 51.54 40 VAL A O 18
ATOM 28357 N N . VAL A 1 41 ? -5.151 -1.831 0.294 1.00 12.42 41 VAL A N 18
ATOM 28358 C CA . VAL A 1 41 ? -3.861 -2.203 -0.307 1.00 75.31 41 VAL A CA 18
ATOM 28359 C C . VAL A 1 41 ? -3.849 -3.715 -0.548 1.00 42.22 41 VAL A C 18
ATOM 28360 O O . VAL A 1 41 ? -4.069 -4.495 0.374 1.00 24.33 41 VAL A O 18
ATOM 28373 N N . GLU A 1 42 ? -3.592 -4.111 -1.793 1.00 51.44 42 GLU A N 18
ATOM 28374 C CA . GLU A 1 42 ? -3.665 -5.495 -2.235 1.00 72.32 42 GLU A CA 18
ATOM 28375 C C . GLU A 1 42 ? -2.319 -5.897 -2.848 1.00 74.22 42 GLU A C 18
ATOM 28376 O O . GLU A 1 42 ? -1.960 -5.447 -3.940 1.00 55.34 42 GLU A O 18
ATOM 28388 N N . VAL A 1 43 ? -1.569 -6.732 -2.117 1.00 52.33 43 VAL A N 18
ATOM 28389 C CA . VAL A 1 43 ? -0.229 -7.185 -2.506 1.00 34.11 43 VAL A CA 18
ATOM 28390 C C . VAL A 1 43 ? -0.351 -8.474 -3.348 1.00 3.13 43 VAL A C 18
ATOM 28391 O O . VAL A 1 43 ? -0.971 -9.437 -2.906 1.00 52.15 43 VAL A O 18
ATOM 28404 N N . HIS A 1 44 ? 0.215 -8.459 -4.569 1.00 22.21 44 HIS A N 18
ATOM 28405 C CA . HIS A 1 44 ? 0.210 -9.608 -5.505 1.00 13.21 44 HIS A CA 18
ATOM 28406 C C . HIS A 1 44 ? 1.650 -10.090 -5.702 1.00 63.44 44 HIS A C 18
ATOM 28407 O O . HIS A 1 44 ? 2.410 -9.470 -6.453 1.00 12.13 44 HIS A O 18
ATOM 28422 N N . ILE A 1 45 ? 2.050 -11.160 -4.999 1.00 52.43 45 ILE A N 18
ATOM 28423 C CA . ILE A 1 45 ? 3.389 -11.758 -5.171 1.00 35.10 45 ILE A CA 18
ATOM 28424 C C . ILE A 1 45 ? 3.246 -13.273 -5.418 1.00 11.04 45 ILE A C 18
ATOM 28425 O O . ILE A 1 45 ? 2.625 -13.978 -4.622 1.00 71.24 45 ILE A O 18
ATOM 28441 N N . ASN A 1 46 ? 3.801 -13.729 -6.566 1.00 51.14 46 ASN A N 18
ATOM 28442 C CA . ASN A 1 46 ? 3.731 -15.137 -7.049 1.00 15.35 46 ASN A CA 18
ATOM 28443 C C . ASN A 1 46 ? 2.284 -15.584 -7.357 1.00 25.43 46 ASN A C 18
ATOM 28444 O O . ASN A 1 46 ? 2.019 -16.782 -7.494 1.00 33.12 46 ASN A O 18
ATOM 28455 N N . GLY A 1 47 ? 1.368 -14.607 -7.531 1.00 5.32 47 GLY A N 18
ATOM 28456 C CA . GLY A 1 47 ? -0.049 -14.897 -7.785 1.00 65.34 47 GLY A CA 18
ATOM 28457 C C . GLY A 1 47 ? -0.892 -14.903 -6.520 1.00 64.21 47 GLY A C 18
ATOM 28458 O O . GLY A 1 47 ? -2.119 -15.033 -6.593 1.00 11.42 47 GLY A O 18
ATOM 28462 N N . GLU A 1 48 ? -0.238 -14.768 -5.355 1.00 2.21 48 GLU A N 18
ATOM 28463 C CA . GLU A 1 48 ? -0.917 -14.683 -4.055 1.00 65.22 48 GLU A CA 18
ATOM 28464 C C . GLU A 1 48 ? -1.316 -13.231 -3.764 1.00 44.33 48 GLU A C 18
ATOM 28465 O O . GLU A 1 48 ? -0.469 -12.331 -3.772 1.00 72.41 48 GLU A O 18
ATOM 28477 N N . ARG A 1 49 ? -2.615 -13.020 -3.507 1.00 75.34 49 ARG A N 18
ATOM 28478 C CA . ARG A 1 49 ? -3.180 -11.695 -3.189 1.00 62.53 49 ARG A CA 18
ATOM 28479 C C . ARG A 1 49 ? -3.182 -11.473 -1.657 1.00 74.04 49 ARG A C 18
ATOM 28480 O O . ARG A 1 49 ? -3.202 -12.441 -0.881 1.00 31.24 49 ARG A O 18
ATOM 28501 N N . ASP A 1 50 ? -3.132 -10.199 -1.227 1.00 53.41 50 ASP A N 18
ATOM 28502 C CA . ASP A 1 50 ? -3.237 -9.831 0.206 1.00 45.35 50 ASP A CA 18
ATOM 28503 C C . ASP A 1 50 ? -4.000 -8.505 0.360 1.00 34.24 50 ASP A C 18
ATOM 28504 O O . ASP A 1 50 ? -3.466 -7.465 0.027 1.00 72.00 50 ASP A O 18
ATOM 28513 N N . GLU A 1 51 ? -5.207 -8.556 0.933 1.00 23.13 51 GLU A N 18
ATOM 28514 C CA . GLU A 1 51 ? -6.114 -7.385 1.043 1.00 4.12 51 GLU A CA 18
ATOM 28515 C C . GLU A 1 51 ? -6.007 -6.754 2.442 1.00 2.45 51 GLU A C 18
ATOM 28516 O O . GLU A 1 51 ? -6.240 -7.432 3.439 1.00 33.51 51 GLU A O 18
ATOM 28528 N N . ILE A 1 52 ? -5.675 -5.448 2.504 1.00 12.13 52 ILE A N 18
ATOM 28529 C CA . ILE A 1 52 ? -5.466 -4.715 3.769 1.00 74.31 52 ILE A CA 18
ATOM 28530 C C . ILE A 1 52 ? -6.329 -3.436 3.734 1.00 10.11 52 ILE A C 18
ATOM 28531 O O . ILE A 1 52 ? -6.018 -2.509 2.986 1.00 31.23 52 ILE A O 18
ATOM 28547 N N . ARG A 1 53 ? -7.413 -3.389 4.527 1.00 41.12 53 ARG A N 18
ATOM 28548 C CA . ARG A 1 53 ? -8.331 -2.227 4.563 1.00 62.11 53 ARG A CA 18
ATOM 28549 C C . ARG A 1 53 ? -8.009 -1.310 5.761 1.00 2.22 53 ARG A C 18
ATOM 28550 O O . ARG A 1 53 ? -7.991 -1.758 6.915 1.00 14.35 53 ARG A O 18
ATOM 28571 N N . VAL A 1 54 ? -7.743 -0.027 5.457 1.00 64.31 54 VAL A N 18
ATOM 28572 C CA . VAL A 1 54 ? -7.468 1.032 6.450 1.00 42.15 54 VAL A CA 18
ATOM 28573 C C . VAL A 1 54 ? -8.257 2.307 6.073 1.00 4.45 54 VAL A C 18
ATOM 28574 O O . VAL A 1 54 ? -8.325 2.671 4.898 1.00 12.11 54 VAL A O 18
ATOM 28587 N N . ARG A 1 55 ? -8.891 2.960 7.064 1.00 30.21 55 ARG A N 18
ATOM 28588 C CA . ARG A 1 55 ? -9.724 4.164 6.835 1.00 50.22 55 ARG A CA 18
ATOM 28589 C C . ARG A 1 55 ? -9.324 5.267 7.842 1.00 13.42 55 ARG A C 18
ATOM 28590 O O . ARG A 1 55 ? -9.240 4.996 9.044 1.00 5.34 55 ARG A O 18
ATOM 28611 N N . ASN A 1 56 ? -9.063 6.491 7.324 1.00 22.13 56 ASN A N 18
ATOM 28612 C CA . ASN A 1 56 ? -8.720 7.699 8.136 1.00 13.11 56 ASN A CA 18
ATOM 28613 C C . ASN A 1 56 ? -7.376 7.547 8.898 1.00 54.33 56 ASN A C 18
ATOM 28614 O O . ASN A 1 56 ? -7.117 8.304 9.840 1.00 21.14 56 ASN A O 18
ATOM 28625 N N . ILE A 1 57 ? -6.514 6.604 8.457 1.00 74.24 57 ILE A N 18
ATOM 28626 C CA . ILE A 1 57 ? -5.229 6.292 9.146 1.00 53.14 57 ILE A CA 18
ATOM 28627 C C . ILE A 1 57 ? -4.253 7.489 9.175 1.00 34.24 57 ILE A C 18
ATOM 28628 O O . ILE A 1 57 ? -4.253 8.328 8.276 1.00 34.33 57 ILE A O 18
ATOM 28644 N N . SER A 1 58 ? -3.430 7.548 10.231 1.00 22.40 58 SER A N 18
ATOM 28645 C CA . SER A 1 58 ? -2.462 8.640 10.439 1.00 12.23 58 SER A CA 18
ATOM 28646 C C . SER A 1 58 ? -1.248 8.505 9.480 1.00 21.23 58 SER A C 18
ATOM 28647 O O . SER A 1 58 ? -1.090 7.478 8.807 1.00 61.51 58 SER A O 18
ATOM 28655 N N . LYS A 1 59 ? -0.387 9.545 9.439 1.00 61.53 59 LYS A N 18
ATOM 28656 C CA . LYS A 1 59 ? 0.751 9.608 8.490 1.00 23.42 59 LYS A CA 18
ATOM 28657 C C . LYS A 1 59 ? 1.879 8.617 8.883 1.00 15.12 59 LYS A C 18
ATOM 28658 O O . LYS A 1 59 ? 2.705 8.230 8.052 1.00 74.30 59 LYS A O 18
ATOM 28677 N N . GLU A 1 60 ? 1.898 8.223 10.161 1.00 1.31 60 GLU A N 18
ATOM 28678 C CA . GLU A 1 60 ? 2.782 7.149 10.666 1.00 52.12 60 GLU A CA 18
ATOM 28679 C C . GLU A 1 60 ? 2.113 5.771 10.512 1.00 51.50 60 GLU A C 18
ATOM 28680 O O . GLU A 1 60 ? 2.796 4.752 10.386 1.00 60.12 60 GLU A O 18
ATOM 28692 N N . GLU A 1 61 ? 0.769 5.748 10.524 1.00 12.30 61 GLU A N 18
ATOM 28693 C CA . GLU A 1 61 ? -0.011 4.493 10.397 1.00 52.31 61 GLU A CA 18
ATOM 28694 C C . GLU A 1 61 ? -0.064 3.997 8.946 1.00 63.23 61 GLU A C 18
ATOM 28695 O O . GLU A 1 61 ? -0.243 2.800 8.707 1.00 12.34 61 GLU A O 18
ATOM 28707 N N . LEU A 1 62 ? 0.106 4.909 7.972 1.00 71.42 62 LEU A N 18
ATOM 28708 C CA . LEU A 1 62 ? 0.189 4.514 6.558 1.00 33.43 62 LEU A CA 18
ATOM 28709 C C . LEU A 1 62 ? 1.510 3.753 6.290 1.00 62.44 62 LEU A C 18
ATOM 28710 O O . LEU A 1 62 ? 1.588 2.953 5.359 1.00 23.21 62 LEU A O 18
ATOM 28726 N N . LYS A 1 63 ? 2.529 3.999 7.153 1.00 44.31 63 LYS A N 18
ATOM 28727 C CA . LYS A 1 63 ? 3.816 3.263 7.129 1.00 13.02 63 LYS A CA 18
ATOM 28728 C C . LYS A 1 63 ? 3.625 1.775 7.469 1.00 54.33 63 LYS A C 18
ATOM 28729 O O . LYS A 1 63 ? 4.493 0.961 7.179 1.00 21.33 63 LYS A O 18
ATOM 28748 N N . LYS A 1 64 ? 2.506 1.452 8.130 1.00 23.44 64 LYS A N 18
ATOM 28749 C CA . LYS A 1 64 ? 2.154 0.082 8.496 1.00 5.15 64 LYS A CA 18
ATOM 28750 C C . LYS A 1 64 ? 1.629 -0.678 7.266 1.00 51.14 64 LYS A C 18
ATOM 28751 O O . LYS A 1 64 ? 1.629 -1.903 7.252 1.00 40.23 64 LYS A O 18
ATOM 28770 N N . LEU A 1 65 ? 1.184 0.071 6.234 1.00 70.12 65 LEU A N 18
ATOM 28771 C CA . LEU A 1 65 ? 0.850 -0.491 4.909 1.00 53.45 65 LEU A CA 18
ATOM 28772 C C . LEU A 1 65 ? 2.154 -0.761 4.139 1.00 21.32 65 LEU A C 18
ATOM 28773 O O . LEU A 1 65 ? 2.289 -1.802 3.492 1.00 14.10 65 LEU A O 18
ATOM 28789 N N . LEU A 1 66 ? 3.114 0.195 4.238 1.00 32.34 66 LEU A N 18
ATOM 28790 C CA . LEU A 1 66 ? 4.502 0.025 3.730 1.00 25.25 66 LEU A CA 18
ATOM 28791 C C . LEU A 1 66 ? 5.131 -1.240 4.338 1.00 10.43 66 LEU A C 18
ATOM 28792 O O . LEU A 1 66 ? 5.806 -2.014 3.657 1.00 61.13 66 LEU A O 18
ATOM 28808 N N . GLU A 1 67 ? 4.871 -1.414 5.646 1.00 73.21 67 GLU A N 18
ATOM 28809 C CA . GLU A 1 67 ? 5.330 -2.549 6.428 1.00 1.43 67 GLU A CA 18
ATOM 28810 C C . GLU A 1 67 ? 4.682 -3.837 5.904 1.00 63.31 67 GLU A C 18
ATOM 28811 O O . GLU A 1 67 ? 5.383 -4.783 5.575 1.00 30.14 67 GLU A O 18
ATOM 28823 N N . ARG A 1 68 ? 3.345 -3.819 5.758 1.00 20.45 68 ARG A N 18
ATOM 28824 C CA . ARG A 1 68 ? 2.560 -4.975 5.268 1.00 20.14 68 ARG A CA 18
ATOM 28825 C C . ARG A 1 68 ? 3.030 -5.478 3.885 1.00 32.31 68 ARG A C 18
ATOM 28826 O O . ARG A 1 68 ? 2.827 -6.645 3.554 1.00 44.44 68 ARG A O 18
ATOM 28847 N N . ILE A 1 69 ? 3.628 -4.579 3.087 1.00 43.34 69 ILE A N 18
ATOM 28848 C CA . ILE A 1 69 ? 4.224 -4.921 1.782 1.00 14.30 69 ILE A CA 18
ATOM 28849 C C . ILE A 1 69 ? 5.660 -5.447 1.958 1.00 64.03 69 ILE A C 18
ATOM 28850 O O . ILE A 1 69 ? 6.028 -6.475 1.364 1.00 70.51 69 ILE A O 18
ATOM 28866 N N . ARG A 1 70 ? 6.461 -4.751 2.812 1.00 54.23 70 ARG A N 18
ATOM 28867 C CA . ARG A 1 70 ? 7.895 -5.058 2.987 1.00 1.35 70 ARG A CA 18
ATOM 28868 C C . ARG A 1 70 ? 8.073 -6.477 3.531 1.00 23.34 70 ARG A C 18
ATOM 28869 O O . ARG A 1 70 ? 8.956 -7.194 3.080 1.00 40.12 70 ARG A O 18
ATOM 28890 N N . GLU A 1 71 ? 7.168 -6.881 4.459 1.00 1.23 71 GLU A N 18
ATOM 28891 C CA . GLU A 1 71 ? 7.192 -8.211 5.091 1.00 12.01 71 GLU A CA 18
ATOM 28892 C C . GLU A 1 71 ? 7.137 -9.289 4.007 1.00 1.51 71 GLU A C 18
ATOM 28893 O O . GLU A 1 71 ? 7.816 -10.306 4.101 1.00 20.35 71 GLU A O 18
ATOM 28905 N N . LYS A 1 72 ? 6.359 -9.001 2.942 1.00 0.02 72 LYS A N 18
ATOM 28906 C CA . LYS A 1 72 ? 6.116 -9.948 1.850 1.00 64.41 72 LYS A CA 18
ATOM 28907 C C . LYS A 1 72 ? 7.350 -10.030 0.957 1.00 72.02 72 LYS A C 18
ATOM 28908 O O . LYS A 1 72 ? 7.869 -11.110 0.748 1.00 31.54 72 LYS A O 18
ATOM 28927 N N . ILE A 1 73 ? 7.873 -8.872 0.502 1.00 4.44 73 ILE A N 18
ATOM 28928 C CA . ILE A 1 73 ? 9.048 -8.843 -0.404 1.00 64.31 73 ILE A CA 18
ATOM 28929 C C . ILE A 1 73 ? 10.322 -9.368 0.302 1.00 22.40 73 ILE A C 18
ATOM 28930 O O . ILE A 1 73 ? 11.264 -9.789 -0.361 1.00 22.43 73 ILE A O 18
ATOM 28946 N N . GLU A 1 74 ? 10.330 -9.335 1.654 1.00 10.52 74 GLU A N 18
ATOM 28947 C CA . GLU A 1 74 ? 11.413 -9.911 2.481 1.00 10.14 74 GLU A CA 18
ATOM 28948 C C . GLU A 1 74 ? 11.294 -11.455 2.554 1.00 33.34 74 GLU A C 18
ATOM 28949 O O . GLU A 1 74 ? 12.290 -12.167 2.386 1.00 71.24 74 GLU A O 18
ATOM 28961 N N . ARG A 1 75 ? 10.062 -11.956 2.809 1.00 24.44 75 ARG A N 18
ATOM 28962 C CA . ARG A 1 75 ? 9.781 -13.408 2.934 1.00 24.31 75 ARG A CA 18
ATOM 28963 C C . ARG A 1 75 ? 9.969 -14.130 1.585 1.00 42.14 75 ARG A C 18
ATOM 28964 O O . ARG A 1 75 ? 10.611 -15.180 1.514 1.00 51.32 75 ARG A O 18
ATOM 28985 N N . GLU A 1 76 ? 9.415 -13.520 0.531 1.00 54.01 76 GLU A N 18
ATOM 28986 C CA . GLU A 1 76 ? 9.418 -14.067 -0.832 1.00 21.00 76 GLU A CA 18
ATOM 28987 C C . GLU A 1 76 ? 10.800 -13.825 -1.469 1.00 72.34 76 GLU A C 18
ATOM 28988 O O . GLU A 1 76 ? 11.482 -14.768 -1.892 1.00 20.34 76 GLU A O 18
ATOM 29000 N N . GLY A 1 77 ? 11.199 -12.536 -1.503 1.00 72.21 77 GLY A N 18
ATOM 29001 C CA . GLY A 1 77 ? 12.433 -12.105 -2.164 1.00 42.21 77 GLY A CA 18
ATOM 29002 C C . GLY A 1 77 ? 12.406 -12.319 -3.671 1.00 4.12 77 GLY A C 18
ATOM 29003 O O . GLY A 1 77 ? 13.448 -12.545 -4.289 1.00 4.34 77 GLY A O 18
ATOM 29007 N N . SER A 1 78 ? 11.199 -12.250 -4.248 1.00 3.21 78 SER A N 18
ATOM 29008 C CA . SER A 1 78 ? 10.944 -12.553 -5.664 1.00 0.33 78 SER A CA 18
ATOM 29009 C C . SER A 1 78 ? 10.775 -11.248 -6.466 1.00 72.33 78 SER A C 18
ATOM 29010 O O . SER A 1 78 ? 10.556 -10.177 -5.886 1.00 3.34 78 SER A O 18
ATOM 29018 N N . SER A 1 79 ? 10.894 -11.351 -7.799 1.00 25.50 79 SER A N 18
ATOM 29019 C CA . SER A 1 79 ? 10.706 -10.213 -8.721 1.00 13.42 79 SER A CA 18
ATOM 29020 C C . SER A 1 79 ? 9.235 -10.102 -9.176 1.00 11.50 79 SER A C 18
ATOM 29021 O O . SER A 1 79 ? 8.838 -9.082 -9.750 1.00 20.21 79 SER A O 18
ATOM 29029 N N . GLU A 1 80 ? 8.443 -11.170 -8.921 1.00 55.12 80 GLU A N 18
ATOM 29030 C CA . GLU A 1 80 ? 6.998 -11.194 -9.218 1.00 63.12 80 GLU A CA 18
ATOM 29031 C C . GLU A 1 80 ? 6.237 -10.440 -8.108 1.00 14.22 80 GLU A C 18
ATOM 29032 O O . GLU A 1 80 ? 5.614 -11.048 -7.248 1.00 42.53 80 GLU A O 18
ATOM 29044 N N . VAL A 1 81 ? 6.353 -9.102 -8.112 1.00 54.41 81 VAL A N 18
ATOM 29045 C CA . VAL A 1 81 ? 5.712 -8.218 -7.110 1.00 52.51 81 VAL A CA 18
ATOM 29046 C C . VAL A 1 81 ? 4.867 -7.152 -7.830 1.00 31.30 81 VAL A C 18
ATOM 29047 O O . VAL A 1 81 ? 5.348 -6.496 -8.764 1.00 45.04 81 VAL A O 18
ATOM 29060 N N . GLU A 1 82 ? 3.604 -7.014 -7.393 1.00 24.24 82 GLU A N 18
ATOM 29061 C CA . GLU A 1 82 ? 2.647 -6.041 -7.931 1.00 41.22 82 GLU A CA 18
ATOM 29062 C C . GLU A 1 82 ? 1.784 -5.482 -6.778 1.00 2.32 82 GLU A C 18
ATOM 29063 O O . GLU A 1 82 ? 1.000 -6.217 -6.177 1.00 35.35 82 GLU A O 18
ATOM 29075 N N . VAL A 1 83 ? 1.927 -4.185 -6.469 1.00 4.34 83 VAL A N 18
ATOM 29076 C CA . VAL A 1 83 ? 1.165 -3.527 -5.387 1.00 14.12 83 VAL A CA 18
ATOM 29077 C C . VAL A 1 83 ? -0.032 -2.748 -5.973 1.00 4.43 83 VAL A C 18
ATOM 29078 O O . VAL A 1 83 ? 0.149 -1.802 -6.739 1.00 52.21 83 VAL A O 18
ATOM 29091 N N . ASN A 1 84 ? -1.251 -3.166 -5.609 1.00 12.54 84 ASN A N 18
ATOM 29092 C CA . ASN A 1 84 ? -2.502 -2.508 -6.024 1.00 62.23 84 ASN A CA 18
ATOM 29093 C C . ASN A 1 84 ? -3.026 -1.669 -4.862 1.00 31.04 84 ASN A C 18
ATOM 29094 O O . ASN A 1 84 ? -3.517 -2.218 -3.880 1.00 60.44 84 ASN A O 18
ATOM 29105 N N . VAL A 1 85 ? -2.931 -0.346 -4.964 1.00 34.45 85 VAL A N 18
ATOM 29106 C CA . VAL A 1 85 ? -3.538 0.559 -3.984 1.00 23.11 85 VAL A CA 18
ATOM 29107 C C . VAL A 1 85 ? -4.913 0.982 -4.486 1.00 62.53 85 VAL A C 18
ATOM 29108 O O . VAL A 1 85 ? -5.032 1.618 -5.526 1.00 73.23 85 VAL A O 18
ATOM 29121 N N . HIS A 1 86 ? -5.938 0.594 -3.752 1.00 1.02 86 HIS A N 18
ATOM 29122 C CA . HIS A 1 86 ? -7.313 1.012 -4.005 1.00 44.31 86 HIS A CA 18
ATOM 29123 C C . HIS A 1 86 ? -7.682 2.077 -2.956 1.00 31.33 86 HIS A C 18
ATOM 29124 O O . HIS A 1 86 ? -7.085 2.104 -1.881 1.00 44.32 86 HIS A O 18
ATOM 29139 N N . SER A 1 87 ? -8.626 2.970 -3.284 1.00 13.34 87 SER A N 18
ATOM 29140 C CA . SER A 1 87 ? -9.139 3.967 -2.324 1.00 61.30 87 SER A CA 18
ATOM 29141 C C . SER A 1 87 ? -10.522 4.459 -2.770 1.00 75.32 87 SER A C 18
ATOM 29142 O O . SER A 1 87 ? -10.633 5.230 -3.729 1.00 63.44 87 SER A O 18
ATOM 29150 N N . GLY A 1 88 ? -11.578 3.993 -2.078 1.00 64.43 88 GLY A N 18
ATOM 29151 C CA . GLY A 1 88 ? -12.955 4.305 -2.463 1.00 31.02 88 GLY A CA 18
ATOM 29152 C C . GLY A 1 88 ? -13.375 3.548 -3.722 1.00 41.32 88 GLY A C 18
ATOM 29153 O O . GLY A 1 88 ? -14.025 2.501 -3.639 1.00 33.22 88 GLY A O 18
ATOM 29157 N N . GLY A 1 89 ? -12.970 4.076 -4.890 1.00 23.42 89 GLY A N 18
ATOM 29158 C CA . GLY A 1 89 ? -13.155 3.413 -6.191 1.00 63.42 89 GLY A CA 18
ATOM 29159 C C . GLY A 1 89 ? -11.948 3.597 -7.108 1.00 24.11 89 GLY A C 18
ATOM 29160 O O . GLY A 1 89 ? -11.986 3.195 -8.272 1.00 3.31 89 GLY A O 18
ATOM 29164 N N . GLN A 1 90 ? -10.872 4.193 -6.561 1.00 2.21 90 GLN A N 18
ATOM 29165 C CA . GLN A 1 90 ? -9.633 4.516 -7.296 1.00 0.51 90 GLN A CA 18
ATOM 29166 C C . GLN A 1 90 ? -8.658 3.326 -7.222 1.00 21.12 90 GLN A C 18
ATOM 29167 O O . GLN A 1 90 ? -8.656 2.625 -6.218 1.00 35.43 90 GLN A O 18
ATOM 29181 N N . THR A 1 91 ? -7.842 3.091 -8.274 1.00 5.30 91 THR A N 18
ATOM 29182 C CA . THR A 1 91 ? -6.832 1.999 -8.281 1.00 63.20 91 THR A CA 18
ATOM 29183 C C . THR A 1 91 ? -5.530 2.438 -8.994 1.00 73.45 91 THR A C 18
ATOM 29184 O O . THR A 1 91 ? -5.560 2.896 -10.136 1.00 32.15 91 THR A O 18
ATOM 29195 N N . TRP A 1 92 ? -4.398 2.289 -8.288 1.00 0.42 92 TRP A N 18
ATOM 29196 C CA . TRP A 1 92 ? -3.034 2.436 -8.836 1.00 21.34 92 TRP A CA 18
ATOM 29197 C C . TRP A 1 92 ? -2.327 1.080 -8.712 1.00 35.21 92 TRP A C 18
ATOM 29198 O O . TRP A 1 92 ? -2.446 0.423 -7.675 1.00 3.45 92 TRP A O 18
ATOM 29219 N N . THR A 1 93 ? -1.601 0.656 -9.752 1.00 42.00 93 THR A N 18
ATOM 29220 C CA . THR A 1 93 ? -0.919 -0.654 -9.767 1.00 74.43 93 THR A CA 18
ATOM 29221 C C . THR A 1 93 ? 0.576 -0.479 -10.124 1.00 1.32 93 THR A C 18
ATOM 29222 O O . THR A 1 93 ? 0.921 -0.135 -11.261 1.00 30.34 93 THR A O 18
ATOM 29233 N N . PHE A 1 94 ? 1.440 -0.679 -9.119 1.00 65.55 94 PHE A N 18
ATOM 29234 C CA . PHE A 1 94 ? 2.905 -0.671 -9.275 1.00 43.14 94 PHE A CA 18
ATOM 29235 C C . PHE A 1 94 ? 3.371 -2.108 -9.541 1.00 11.24 94 PHE A C 18
ATOM 29236 O O . PHE A 1 94 ? 2.862 -3.036 -8.916 1.00 13.03 94 PHE A O 18
ATOM 29253 N N . ASN A 1 95 ? 4.298 -2.289 -10.485 1.00 72.11 95 ASN A N 18
ATOM 29254 C CA . ASN A 1 95 ? 4.868 -3.615 -10.805 1.00 64.42 95 ASN A CA 18
ATOM 29255 C C . ASN A 1 95 ? 6.357 -3.471 -11.149 1.00 30.14 95 ASN A C 18
ATOM 29256 O O . ASN A 1 95 ? 6.751 -2.533 -11.857 1.00 24.40 95 ASN A O 18
ATOM 29267 N N . GLU A 1 96 ? 7.188 -4.376 -10.613 1.00 31.03 96 GLU A N 18
ATOM 29268 C CA . GLU A 1 96 ? 8.622 -4.451 -10.964 1.00 54.43 96 GLU A CA 18
ATOM 29269 C C . GLU A 1 96 ? 8.788 -5.056 -12.362 1.00 24.41 96 GLU A C 18
ATOM 29270 O O . GLU A 1 96 ? 8.239 -6.124 -12.650 1.00 11.35 96 GLU A O 18
ATOM 29282 N N . LYS A 1 97 ? 9.521 -4.342 -13.231 1.00 65.32 97 LYS A N 18
ATOM 29283 C CA . LYS A 1 97 ? 9.850 -4.805 -14.584 1.00 22.32 97 LYS A CA 18
ATOM 29284 C C . LYS A 1 97 ? 10.851 -5.975 -14.511 1.00 73.32 97 LYS A C 18
ATOM 29285 O O . LYS A 1 97 ? 10.481 -7.119 -14.835 1.00 13.34 97 LYS A O 18
ATOM 29305 N N . MET A 1 1 ? 27.356 30.768 -28.498 1.00 0.15 1 MET A N 19
ATOM 29306 C CA . MET A 1 1 ? 26.210 30.263 -29.294 1.00 11.20 1 MET A CA 19
ATOM 29307 C C . MET A 1 1 ? 25.567 29.076 -28.565 1.00 22.45 1 MET A C 19
ATOM 29308 O O . MET A 1 1 ? 26.104 27.964 -28.597 1.00 12.23 1 MET A O 19
ATOM 29324 N N . GLY A 1 2 ? 24.437 29.334 -27.877 1.00 43.15 2 GLY A N 19
ATOM 29325 C CA . GLY A 1 2 ? 23.683 28.293 -27.175 1.00 42.11 2 GLY A CA 19
ATOM 29326 C C . GLY A 1 2 ? 24.261 27.928 -25.810 1.00 64.42 2 GLY A C 19
ATOM 29327 O O . GLY A 1 2 ? 25.256 28.516 -25.361 1.00 2.23 2 GLY A O 19
ATOM 29331 N N . HIS A 1 3 ? 23.611 26.952 -25.152 1.00 34.42 3 HIS A N 19
ATOM 29332 C CA . HIS A 1 3 ? 23.952 26.515 -23.790 1.00 41.41 3 HIS A CA 19
ATOM 29333 C C . HIS A 1 3 ? 23.309 25.137 -23.505 1.00 61.03 3 HIS A C 19
ATOM 29334 O O . HIS A 1 3 ? 22.085 25.022 -23.366 1.00 43.24 3 HIS A O 19
ATOM 29349 N N . HIS A 1 4 ? 24.152 24.087 -23.470 1.00 44.24 4 HIS A N 19
ATOM 29350 C CA . HIS A 1 4 ? 23.747 22.699 -23.174 1.00 11.25 4 HIS A CA 19
ATOM 29351 C C . HIS A 1 4 ? 24.500 22.226 -21.924 1.00 34.30 4 HIS A C 19
ATOM 29352 O O . HIS A 1 4 ? 25.707 22.462 -21.800 1.00 55.51 4 HIS A O 19
ATOM 29367 N N . HIS A 1 5 ? 23.782 21.573 -21.001 1.00 45.42 5 HIS A N 19
ATOM 29368 C CA . HIS A 1 5 ? 24.355 21.044 -19.743 1.00 54.21 5 HIS A CA 19
ATOM 29369 C C . HIS A 1 5 ? 24.648 19.540 -19.856 1.00 61.21 5 HIS A C 19
ATOM 29370 O O . HIS A 1 5 ? 25.715 19.080 -19.426 1.00 40.20 5 HIS A O 19
ATOM 29385 N N . HIS A 1 6 ? 23.684 18.803 -20.456 1.00 42.45 6 HIS A N 19
ATOM 29386 C CA . HIS A 1 6 ? 23.665 17.326 -20.480 1.00 74.22 6 HIS A CA 19
ATOM 29387 C C . HIS A 1 6 ? 23.617 16.757 -19.049 1.00 5.52 6 HIS A C 19
ATOM 29388 O O . HIS A 1 6 ? 24.654 16.496 -18.435 1.00 35.40 6 HIS A O 19
ATOM 29403 N N . HIS A 1 7 ? 22.392 16.630 -18.514 1.00 54.50 7 HIS A N 19
ATOM 29404 C CA . HIS A 1 7 ? 22.157 16.067 -17.179 1.00 10.01 7 HIS A CA 19
ATOM 29405 C C . HIS A 1 7 ? 22.290 14.527 -17.240 1.00 71.12 7 HIS A C 19
ATOM 29406 O O . HIS A 1 7 ? 21.836 13.897 -18.204 1.00 34.34 7 HIS A O 19
ATOM 29421 N N . HIS A 1 8 ? 22.939 13.933 -16.231 1.00 44.42 8 HIS A N 19
ATOM 29422 C CA . HIS A 1 8 ? 23.297 12.497 -16.233 1.00 61.24 8 HIS A CA 19
ATOM 29423 C C . HIS A 1 8 ? 23.296 11.963 -14.795 1.00 55.53 8 HIS A C 19
ATOM 29424 O O . HIS A 1 8 ? 24.283 11.396 -14.303 1.00 33.53 8 HIS A O 19
ATOM 29439 N N . GLU A 1 9 ? 22.152 12.163 -14.126 1.00 65.34 9 GLU A N 19
ATOM 29440 C CA . GLU A 1 9 ? 21.944 11.732 -12.736 1.00 72.41 9 GLU A CA 19
ATOM 29441 C C . GLU A 1 9 ? 21.837 10.201 -12.704 1.00 61.20 9 GLU A C 19
ATOM 29442 O O . GLU A 1 9 ? 20.767 9.622 -12.941 1.00 33.10 9 GLU A O 19
ATOM 29454 N N . ASN A 1 10 ? 22.986 9.555 -12.492 1.00 1.12 10 ASN A N 19
ATOM 29455 C CA . ASN A 1 10 ? 23.089 8.101 -12.394 1.00 61.43 10 ASN A CA 19
ATOM 29456 C C . ASN A 1 10 ? 24.264 7.783 -11.465 1.00 42.21 10 ASN A C 19
ATOM 29457 O O . ASN A 1 10 ? 25.421 7.740 -11.893 1.00 32.40 10 ASN A O 19
ATOM 29468 N N . LEU A 1 11 ? 23.957 7.690 -10.169 1.00 71.32 11 LEU A N 19
ATOM 29469 C CA . LEU A 1 11 ? 24.913 7.303 -9.125 1.00 23.20 11 LEU A CA 19
ATOM 29470 C C . LEU A 1 11 ? 24.353 6.057 -8.442 1.00 45.43 11 LEU A C 19
ATOM 29471 O O . LEU A 1 11 ? 23.320 6.142 -7.769 1.00 13.04 11 LEU A O 19
ATOM 29487 N N . TYR A 1 12 ? 24.983 4.893 -8.687 1.00 42.32 12 TYR A N 19
ATOM 29488 C CA . TYR A 1 12 ? 24.537 3.603 -8.132 1.00 61.12 12 TYR A CA 19
ATOM 29489 C C . TYR A 1 12 ? 24.856 3.513 -6.627 1.00 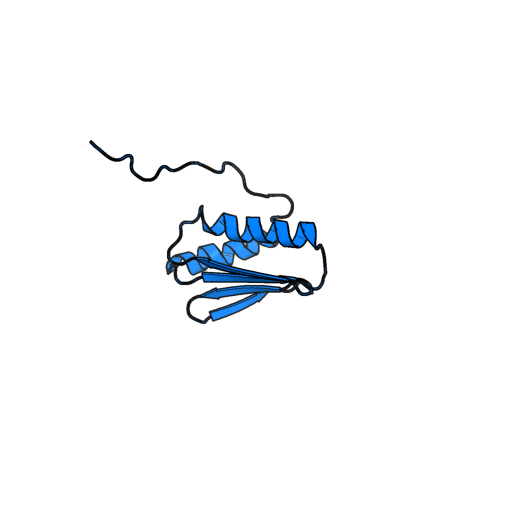31.13 12 TYR A C 19
ATOM 29490 O O . TYR A 1 12 ? 25.848 2.886 -6.230 1.00 1.12 12 TYR A O 19
ATOM 29508 N N . PHE A 1 13 ? 24.047 4.197 -5.799 1.00 11.42 13 PHE A N 19
ATOM 29509 C CA . PHE A 1 13 ? 24.107 4.055 -4.335 1.00 32.14 13 PHE A CA 19
ATOM 29510 C C . PHE A 1 13 ? 23.674 2.629 -3.966 1.00 34.00 13 PHE A C 19
ATOM 29511 O O . PHE A 1 13 ? 22.731 2.104 -4.573 1.00 55.52 13 PHE A O 19
ATOM 29528 N N . GLN A 1 14 ? 24.373 2.016 -2.993 1.00 11.12 14 GLN A N 19
ATOM 29529 C CA . GLN A 1 14 ? 24.211 0.590 -2.658 1.00 43.41 14 GLN A CA 19
ATOM 29530 C C . GLN A 1 14 ? 22.750 0.280 -2.257 1.00 32.55 14 GLN A C 19
ATOM 29531 O O . GLN A 1 14 ? 22.292 0.669 -1.175 1.00 60.55 14 GLN A O 19
ATOM 29545 N N . SER A 1 15 ? 22.026 -0.385 -3.182 1.00 31.31 15 SER A N 19
ATOM 29546 C CA . SER A 1 15 ? 20.574 -0.624 -3.091 1.00 31.12 15 SER A CA 19
ATOM 29547 C C . SER A 1 15 ? 20.245 -1.845 -2.205 1.00 22.15 15 SER A C 19
ATOM 29548 O O . SER A 1 15 ? 19.786 -2.890 -2.685 1.00 12.50 15 SER A O 19
ATOM 29556 N N . HIS A 1 16 ? 20.532 -1.707 -0.904 1.00 12.44 16 HIS A N 19
ATOM 29557 C CA . HIS A 1 16 ? 20.153 -2.694 0.128 1.00 73.50 16 HIS A CA 19
ATOM 29558 C C . HIS A 1 16 ? 19.041 -2.113 1.023 1.00 55.33 16 HIS A C 19
ATOM 29559 O O . HIS A 1 16 ? 18.500 -2.815 1.887 1.00 15.10 16 HIS A O 19
ATOM 29574 N N . MET A 1 17 ? 18.716 -0.816 0.799 1.00 75.54 17 MET A N 19
ATOM 29575 C CA . MET A 1 17 ? 17.636 -0.101 1.505 1.00 73.45 17 MET A CA 19
ATOM 29576 C C . MET A 1 17 ? 16.294 -0.362 0.790 1.00 4.12 17 MET A C 19
ATOM 29577 O O . MET A 1 17 ? 16.151 -0.101 -0.407 1.00 44.54 17 MET A O 19
ATOM 29591 N N . THR A 1 18 ? 15.325 -0.901 1.541 1.00 4.23 18 THR A N 19
ATOM 29592 C CA . THR A 1 18 ? 14.043 -1.384 0.997 1.00 21.11 18 THR A CA 19
ATOM 29593 C C . THR A 1 18 ? 13.028 -0.233 0.808 1.00 23.11 18 THR A C 19
ATOM 29594 O O . THR A 1 18 ? 12.070 -0.351 0.042 1.00 63.41 18 THR A O 19
ATOM 29605 N N . ASP A 1 19 ? 13.280 0.900 1.486 1.00 1.31 19 ASP A N 19
ATOM 29606 C CA . ASP A 1 19 ? 12.330 2.032 1.574 1.00 52.51 19 ASP A CA 19
ATOM 29607 C C . ASP A 1 19 ? 12.276 2.892 0.284 1.00 4.23 19 ASP A C 19
ATOM 29608 O O . ASP A 1 19 ? 11.611 3.927 0.280 1.00 35.25 19 ASP A O 19
ATOM 29617 N N . GLU A 1 20 ? 12.953 2.443 -0.800 1.00 62.04 20 GLU A N 19
ATOM 29618 C CA . GLU A 1 20 ? 12.953 3.128 -2.113 1.00 33.11 20 GLU A CA 19
ATOM 29619 C C . GLU A 1 20 ? 11.541 3.133 -2.740 1.00 40.22 20 GLU A C 19
ATOM 29620 O O . GLU A 1 20 ? 10.903 4.193 -2.848 1.00 52.30 20 GLU A O 19
ATOM 29632 N N . LEU A 1 21 ? 11.057 1.930 -3.127 1.00 44.00 21 LEU A N 19
ATOM 29633 C CA . LEU A 1 21 ? 9.730 1.765 -3.760 1.00 43.12 21 LEU A CA 19
ATOM 29634 C C . LEU A 1 21 ? 8.601 2.048 -2.753 1.00 74.31 21 LEU A C 19
ATOM 29635 O O . LEU A 1 21 ? 7.466 2.307 -3.148 1.00 31.01 21 LEU A O 19
ATOM 29651 N N . LEU A 1 22 ? 8.929 1.992 -1.449 1.00 12.41 22 LEU A N 19
ATOM 29652 C CA . LEU A 1 22 ? 7.961 2.225 -0.364 1.00 63.03 22 LEU A CA 19
ATOM 29653 C C . LEU A 1 22 ? 7.688 3.732 -0.163 1.00 74.25 22 LEU A C 19
ATOM 29654 O O . LEU A 1 22 ? 6.557 4.129 0.113 1.00 3.21 22 LEU A O 19
ATOM 29670 N N . GLU A 1 23 ? 8.743 4.562 -0.328 1.00 45.34 23 GLU A N 19
ATOM 29671 C CA . GLU A 1 23 ? 8.675 6.025 -0.088 1.00 45.23 23 GLU A CA 19
ATOM 29672 C C . GLU A 1 23 ? 7.700 6.701 -1.062 1.00 64.32 23 GLU A C 19
ATOM 29673 O O . GLU A 1 23 ? 6.940 7.592 -0.670 1.00 22.14 23 GLU A O 19
ATOM 29685 N N . ARG A 1 24 ? 7.708 6.241 -2.327 1.00 4.13 24 ARG A N 19
ATOM 29686 C CA . ARG A 1 24 ? 6.794 6.755 -3.361 1.00 65.42 24 ARG A CA 19
ATOM 29687 C C . ARG A 1 24 ? 5.346 6.295 -3.089 1.00 74.21 24 ARG A C 19
ATOM 29688 O O . ARG A 1 24 ? 4.390 6.928 -3.552 1.00 21.25 24 ARG A O 19
ATOM 29709 N N . LEU A 1 25 ? 5.191 5.191 -2.320 1.00 23.20 25 LEU A N 19
ATOM 29710 C CA . LEU A 1 25 ? 3.874 4.723 -1.847 1.00 53.33 25 LEU A CA 19
ATOM 29711 C C . LEU A 1 25 ? 3.419 5.589 -0.663 1.00 25.05 25 LEU A C 19
ATOM 29712 O O . LEU A 1 25 ? 2.230 5.871 -0.526 1.00 11.14 25 LEU A O 19
ATOM 29728 N N . ARG A 1 26 ? 4.399 6.024 0.167 1.00 1.22 26 ARG A N 19
ATOM 29729 C CA . ARG A 1 26 ? 4.167 6.894 1.337 1.00 32.23 26 ARG A CA 19
ATOM 29730 C C . ARG A 1 26 ? 3.569 8.232 0.890 1.00 41.34 26 ARG A C 19
ATOM 29731 O O . ARG A 1 26 ? 2.657 8.740 1.527 1.00 15.01 26 ARG A O 19
ATOM 29752 N N . GLN A 1 27 ? 4.087 8.757 -0.242 1.00 61.34 27 GLN A N 19
ATOM 29753 C CA . GLN A 1 27 ? 3.582 9.989 -0.879 1.00 74.41 27 GLN A CA 19
ATOM 29754 C C . GLN A 1 27 ? 2.095 9.838 -1.279 1.00 14.51 27 GLN A C 19
ATOM 29755 O O . GLN A 1 27 ? 1.293 10.754 -1.081 1.00 52.43 27 GLN A O 19
ATOM 29769 N N . LEU A 1 28 ? 1.755 8.652 -1.824 1.00 14.43 28 LEU A N 19
ATOM 29770 C CA . LEU A 1 28 ? 0.385 8.314 -2.264 1.00 10.34 28 LEU A CA 19
ATOM 29771 C C . LEU A 1 28 ? -0.555 8.158 -1.046 1.00 42.45 28 LEU A C 19
ATOM 29772 O O . LEU A 1 28 ? -1.725 8.553 -1.098 1.00 72.43 28 LEU A O 19
ATOM 29788 N N . PHE A 1 29 ? -0.020 7.608 0.060 1.00 74.35 29 PHE A N 19
ATOM 29789 C CA . PHE A 1 29 ? -0.789 7.407 1.305 1.00 75.43 29 PHE A CA 19
ATOM 29790 C C . PHE A 1 29 ? -1.055 8.756 2.009 1.00 54.00 29 PHE A C 19
ATOM 29791 O O . PHE A 1 29 ? -2.133 8.946 2.578 1.00 70.12 29 PHE A O 19
ATOM 29808 N N . GLU A 1 30 ? -0.062 9.685 1.940 1.00 32.23 30 GLU A N 19
ATOM 29809 C CA . GLU A 1 30 ? -0.197 11.075 2.449 1.00 63.41 30 GLU A CA 19
ATOM 29810 C C . GLU A 1 30 ? -1.250 11.830 1.629 1.00 62.41 30 GLU A C 19
ATOM 29811 O O . GLU A 1 30 ? -2.069 12.576 2.183 1.00 72.23 30 GLU A O 19
ATOM 29823 N N . GLU A 1 31 ? -1.209 11.593 0.303 1.00 54.15 31 GLU A N 19
ATOM 29824 C CA . GLU A 1 31 ? -2.130 12.189 -0.672 1.00 65.32 31 GLU A CA 19
ATOM 29825 C C . GLU A 1 31 ? -3.586 11.911 -0.265 1.00 74.14 31 GLU A C 19
ATOM 29826 O O . GLU A 1 31 ? -4.389 12.828 -0.129 1.00 21.32 31 GLU A O 19
ATOM 29838 N N . LEU A 1 32 ? -3.877 10.630 -0.024 1.00 5.23 32 LEU A N 19
ATOM 29839 C CA . LEU A 1 32 ? -5.226 10.153 0.333 1.00 51.24 32 LEU A CA 19
ATOM 29840 C C . LEU A 1 32 ? -5.557 10.447 1.823 1.00 50.20 32 LEU A C 19
ATOM 29841 O O . LEU A 1 32 ? -6.734 10.585 2.198 1.00 50.53 32 LEU A O 19
ATOM 29857 N N . HIS A 1 33 ? -4.492 10.592 2.645 1.00 44.35 33 HIS A N 19
ATOM 29858 C CA . HIS A 1 33 ? -4.587 10.809 4.112 1.00 41.51 33 HIS A CA 19
ATOM 29859 C C . HIS A 1 33 ? -5.442 12.043 4.470 1.00 73.34 33 HIS A C 19
ATOM 29860 O O . HIS A 1 33 ? -6.225 12.000 5.425 1.00 32.54 33 HIS A O 19
ATOM 29875 N N . GLU A 1 34 ? -5.311 13.126 3.668 1.00 52.32 34 GLU A N 19
ATOM 29876 C CA . GLU A 1 34 ? -5.973 14.424 3.953 1.00 11.45 34 GLU A CA 19
ATOM 29877 C C . GLU A 1 34 ? -7.511 14.347 3.847 1.00 24.21 34 GLU A C 19
ATOM 29878 O O . GLU A 1 34 ? -8.210 15.157 4.468 1.00 1.43 34 GLU A O 19
ATOM 29890 N N . ARG A 1 35 ? -8.032 13.371 3.077 1.00 31.33 35 ARG A N 19
ATOM 29891 C CA . ARG A 1 35 ? -9.494 13.173 2.929 1.00 11.34 35 ARG A CA 19
ATOM 29892 C C . ARG A 1 35 ? -9.962 12.001 3.802 1.00 1.21 35 ARG A C 19
ATOM 29893 O O . ARG A 1 35 ? -11.142 11.923 4.162 1.00 24.42 35 ARG A O 19
ATOM 29914 N N . GLY A 1 36 ? -9.015 11.099 4.142 1.00 2.13 36 GLY A N 19
ATOM 29915 C CA . GLY A 1 36 ? -9.294 9.948 5.000 1.00 53.15 36 GLY A CA 19
ATOM 29916 C C . GLY A 1 36 ? -10.163 8.892 4.333 1.00 25.24 36 GLY A C 19
ATOM 29917 O O . GLY A 1 36 ? -10.953 8.219 5.006 1.00 72.14 36 GLY A O 19
ATOM 29921 N N . THR A 1 37 ? -10.031 8.774 2.995 1.00 30.52 37 THR A N 19
ATOM 29922 C CA . THR A 1 37 ? -10.677 7.701 2.220 1.00 62.44 37 THR A CA 19
ATOM 29923 C C . THR A 1 37 ? -9.991 6.367 2.536 1.00 0.30 37 THR A C 19
ATOM 29924 O O . THR A 1 37 ? -8.789 6.344 2.858 1.00 35.44 37 THR A O 19
ATOM 29935 N N . GLU A 1 38 ? -10.750 5.266 2.451 1.00 71.23 38 GLU A N 19
ATOM 29936 C CA . GLU A 1 38 ? -10.216 3.941 2.732 1.00 1.34 38 GLU A CA 19
ATOM 29937 C C . GLU A 1 38 ? -9.236 3.481 1.627 1.00 4.13 38 GLU A C 19
ATOM 29938 O O . GLU A 1 38 ? -9.581 3.427 0.437 1.00 40.23 38 GLU A O 19
ATOM 29950 N N . ILE A 1 39 ? -7.993 3.222 2.053 1.00 12.42 39 ILE A N 19
ATOM 29951 C CA . ILE A 1 39 ? -6.907 2.747 1.198 1.00 61.42 39 ILE A CA 19
ATOM 29952 C C . ILE A 1 39 ? -6.787 1.216 1.358 1.00 23.41 39 ILE A C 19
ATOM 29953 O O . ILE A 1 39 ? -6.427 0.721 2.433 1.00 71.25 39 ILE A O 19
ATOM 29969 N N . VAL A 1 40 ? -7.135 0.479 0.297 1.00 20.41 40 VAL A N 19
ATOM 29970 C CA . VAL A 1 40 ? -7.024 -0.983 0.260 1.00 64.12 40 VAL A CA 19
ATOM 29971 C C . VAL A 1 40 ? -5.754 -1.357 -0.522 1.00 3.22 40 VAL A C 19
ATOM 29972 O O . VAL A 1 40 ? -5.724 -1.261 -1.742 1.00 64.41 40 VAL A O 19
ATOM 29985 N N . VAL A 1 41 ? -4.699 -1.747 0.199 1.00 74.21 41 VAL A N 19
ATOM 29986 C CA . VAL A 1 41 ? -3.434 -2.182 -0.403 1.00 2.30 41 VAL A CA 19
ATOM 29987 C C . VAL A 1 41 ? -3.451 -3.712 -0.528 1.00 64.55 41 VAL A C 19
ATOM 29988 O O . VAL A 1 41 ? -3.406 -4.429 0.474 1.00 11.51 41 VAL A O 19
ATOM 30001 N N . GLU A 1 42 ? -3.525 -4.198 -1.769 1.00 31.44 42 GLU A N 19
ATOM 30002 C CA . GLU A 1 42 ? -3.686 -5.619 -2.070 1.00 71.33 42 GLU A CA 19
ATOM 30003 C C . GLU A 1 42 ? -2.431 -6.120 -2.803 1.00 65.43 42 GLU A C 19
ATOM 30004 O O . GLU A 1 42 ? -2.240 -5.843 -3.996 1.00 75.13 42 GLU A O 19
ATOM 30016 N N . VAL A 1 43 ? -1.585 -6.868 -2.087 1.00 0.33 43 VAL A N 19
ATOM 30017 C CA . VAL A 1 43 ? -0.301 -7.349 -2.604 1.00 72.45 43 VAL A CA 19
ATOM 30018 C C . VAL A 1 43 ? -0.471 -8.766 -3.200 1.00 4.43 43 VAL A C 19
ATOM 30019 O O . VAL A 1 43 ? -0.632 -9.747 -2.471 1.00 71.34 43 VAL A O 19
ATOM 30032 N N . HIS A 1 44 ? -0.448 -8.845 -4.535 1.00 4.20 44 HIS A N 19
ATOM 30033 C CA . HIS A 1 44 ? -0.521 -10.107 -5.285 1.00 3.14 44 HIS A CA 19
ATOM 30034 C C . HIS A 1 44 ? 0.898 -10.685 -5.424 1.00 10.11 44 HIS A C 19
ATOM 30035 O O . HIS A 1 44 ? 1.794 -10.027 -5.956 1.00 51.51 44 HIS A O 19
ATOM 30050 N N . ILE A 1 45 ? 1.087 -11.909 -4.919 1.00 45.54 45 ILE A N 19
ATOM 30051 C CA . ILE A 1 45 ? 2.376 -12.617 -4.925 1.00 23.14 45 ILE A CA 19
ATOM 30052 C C . ILE A 1 45 ? 2.141 -14.096 -5.282 1.00 45.12 45 ILE A C 19
ATOM 30053 O O . ILE A 1 45 ? 1.574 -14.847 -4.476 1.00 63.33 45 ILE A O 19
ATOM 30069 N N . ASN A 1 46 ? 2.521 -14.467 -6.533 1.00 1.50 46 ASN A N 19
ATOM 30070 C CA . ASN A 1 46 ? 2.554 -15.871 -7.031 1.00 52.30 46 ASN A CA 19
ATOM 30071 C C . ASN A 1 46 ? 1.215 -16.622 -6.808 1.00 22.41 46 ASN A C 19
ATOM 30072 O O . ASN A 1 46 ? 1.193 -17.849 -6.617 1.00 14.54 46 ASN A O 19
ATOM 30083 N N . GLY A 1 47 ? 0.100 -15.863 -6.855 1.00 1.51 47 GLY A N 19
ATOM 30084 C CA . GLY A 1 47 ? -1.252 -16.425 -6.764 1.00 54.41 47 GLY A CA 19
ATOM 30085 C C . GLY A 1 47 ? -1.994 -16.017 -5.498 1.00 2.15 47 GLY A C 19
ATOM 30086 O O . GLY A 1 47 ? -3.226 -16.129 -5.443 1.00 35.41 47 GLY A O 19
ATOM 30090 N N . GLU A 1 48 ? -1.245 -15.564 -4.465 1.00 32.35 48 GLU A N 19
ATOM 30091 C CA . GLU A 1 48 ? -1.820 -15.110 -3.176 1.00 70.44 48 GLU A CA 19
ATOM 30092 C C . GLU A 1 48 ? -2.038 -13.586 -3.200 1.00 1.02 48 GLU A C 19
ATOM 30093 O O . GLU A 1 48 ? -1.069 -12.824 -3.194 1.00 32.23 48 GLU A O 19
ATOM 30105 N N . ARG A 1 49 ? -3.306 -13.145 -3.239 1.00 51.04 49 ARG A N 19
ATOM 30106 C CA . ARG A 1 49 ? -3.653 -11.715 -3.130 1.00 21.04 49 ARG A CA 19
ATOM 30107 C C . ARG A 1 49 ? -3.857 -11.373 -1.641 1.00 63.10 49 ARG A C 19
ATOM 30108 O O . ARG A 1 49 ? -4.656 -12.023 -0.954 1.00 61.51 49 ARG A O 19
ATOM 30129 N N . ASP A 1 50 ? -3.095 -10.395 -1.122 1.00 62.10 50 ASP A N 19
ATOM 30130 C CA . ASP A 1 50 ? -3.137 -10.038 0.307 1.00 70.14 50 ASP A CA 19
ATOM 30131 C C . ASP A 1 50 ? -3.826 -8.683 0.450 1.00 42.24 50 ASP A C 19
ATOM 30132 O O . ASP A 1 50 ? -3.231 -7.662 0.140 1.00 62.24 50 ASP A O 19
ATOM 30141 N N . GLU A 1 51 ? -5.043 -8.675 0.991 1.00 50.32 51 GLU A N 19
ATOM 30142 C CA . GLU A 1 51 ? -5.910 -7.487 0.998 1.00 30.25 51 GLU A CA 19
ATOM 30143 C C . GLU A 1 51 ? -5.845 -6.801 2.374 1.00 0.12 51 GLU A C 19
ATOM 30144 O O . GLU A 1 51 ? -6.295 -7.364 3.381 1.00 33.35 51 GLU A O 19
ATOM 30156 N N . ILE A 1 52 ? -5.252 -5.599 2.406 1.00 53.01 52 ILE A N 19
ATOM 30157 C CA . ILE A 1 52 ? -5.050 -4.802 3.631 1.00 64.44 52 ILE A CA 19
ATOM 30158 C C . ILE A 1 52 ? -5.906 -3.519 3.522 1.00 15.41 52 ILE A C 19
ATOM 30159 O O . ILE A 1 52 ? -5.575 -2.619 2.751 1.00 10.14 52 ILE A O 19
ATOM 30175 N N . ARG A 1 53 ? -7.011 -3.447 4.286 1.00 3.44 53 ARG A N 19
ATOM 30176 C CA . ARG A 1 53 ? -7.975 -2.331 4.211 1.00 2.22 53 ARG A CA 19
ATOM 30177 C C . ARG A 1 53 ? -7.844 -1.449 5.461 1.00 55.33 53 ARG A C 19
ATOM 30178 O O . ARG A 1 53 ? -8.030 -1.927 6.588 1.00 55.33 53 ARG A O 19
ATOM 30199 N N . VAL A 1 54 ? -7.494 -0.182 5.257 1.00 12.54 54 VAL A N 19
ATOM 30200 C CA . VAL A 1 54 ? -7.513 0.858 6.304 1.00 33.04 54 VAL A CA 19
ATOM 30201 C C . VAL A 1 54 ? -8.438 1.979 5.831 1.00 21.32 54 VAL A C 19
ATOM 30202 O O . VAL A 1 54 ? -8.514 2.228 4.628 1.00 11.22 54 VAL A O 19
ATOM 30215 N N . ARG A 1 55 ? -9.162 2.624 6.756 1.00 32.53 55 ARG A N 19
ATOM 30216 C CA . ARG A 1 55 ? -10.051 3.749 6.413 1.00 30.34 55 ARG A CA 19
ATOM 30217 C C . ARG A 1 55 ? -9.402 5.058 6.834 1.00 1.32 55 ARG A C 19
ATOM 30218 O O . ARG A 1 55 ? -9.031 5.891 5.999 1.00 22.41 55 ARG A O 19
ATOM 30239 N N . ASN A 1 56 ? -9.249 5.208 8.151 1.00 43.20 56 ASN A N 19
ATOM 30240 C CA . ASN A 1 56 ? -8.690 6.407 8.750 1.00 4.13 56 ASN A CA 19
ATOM 30241 C C . ASN A 1 56 ? -7.477 5.986 9.578 1.00 64.15 56 ASN A C 19
ATOM 30242 O O . ASN A 1 56 ? -7.609 5.291 10.592 1.00 44.11 56 ASN A O 19
ATOM 30253 N N . ILE A 1 57 ? -6.305 6.364 9.090 1.00 63.41 57 ILE A N 19
ATOM 30254 C CA . ILE A 1 57 ? -5.010 6.003 9.672 1.00 72.21 57 ILE A CA 19
ATOM 30255 C C . ILE A 1 57 ? -4.167 7.265 9.871 1.00 51.22 57 ILE A C 19
ATOM 30256 O O . ILE A 1 57 ? -4.353 8.246 9.168 1.00 33.21 57 ILE A O 19
ATOM 30272 N N . SER A 1 58 ? -3.266 7.231 10.855 1.00 5.23 58 SER A N 19
ATOM 30273 C CA . SER A 1 58 ? -2.342 8.339 11.139 1.00 53.33 58 SER A CA 19
ATOM 30274 C C . SER A 1 58 ? -1.172 8.354 10.121 1.00 54.24 58 SER A C 19
ATOM 30275 O O . SER A 1 58 ? -1.150 7.557 9.172 1.00 44.23 58 SER A O 19
ATOM 30283 N N . LYS A 1 59 ? -0.212 9.279 10.327 1.00 54.54 59 LYS A N 19
ATOM 30284 C CA . LYS A 1 59 ? 1.040 9.335 9.537 1.00 64.12 59 LYS A CA 19
ATOM 30285 C C . LYS A 1 59 ? 1.903 8.079 9.825 1.00 54.43 59 LYS A C 19
ATOM 30286 O O . LYS A 1 59 ? 2.449 7.459 8.910 1.00 45.35 59 LYS A O 19
ATOM 30305 N N . GLU A 1 60 ? 1.970 7.705 11.121 1.00 40.13 60 GLU A N 19
ATOM 30306 C CA . GLU A 1 60 ? 2.696 6.512 11.602 1.00 53.45 60 GLU A CA 19
ATOM 30307 C C . GLU A 1 60 ? 1.998 5.221 11.118 1.00 11.12 60 GLU A C 19
ATOM 30308 O O . GLU A 1 60 ? 2.635 4.172 10.957 1.00 5.30 60 GLU A O 19
ATOM 30320 N N . GLU A 1 61 ? 0.674 5.319 10.895 1.00 64.41 61 GLU A N 19
ATOM 30321 C CA . GLU A 1 61 ? -0.160 4.182 10.491 1.00 10.52 61 GLU A CA 19
ATOM 30322 C C . GLU A 1 61 ? -0.239 4.019 8.966 1.00 74.40 61 GLU A C 19
ATOM 30323 O O . GLU A 1 61 ? -0.405 2.893 8.494 1.00 4.54 61 GLU A O 19
ATOM 30335 N N . LEU A 1 62 ? -0.094 5.116 8.180 1.00 14.20 62 LEU A N 19
ATOM 30336 C CA . LEU A 1 62 ? -0.042 4.991 6.705 1.00 10.15 62 LEU A CA 19
ATOM 30337 C C . LEU A 1 62 ? 1.285 4.320 6.318 1.00 54.15 62 LEU A C 19
ATOM 30338 O O . LEU A 1 62 ? 1.354 3.545 5.350 1.00 24.13 62 LEU A O 19
ATOM 30354 N N . LYS A 1 63 ? 2.318 4.605 7.147 1.00 72.20 63 LYS A N 19
ATOM 30355 C CA . LYS A 1 63 ? 3.607 3.912 7.120 1.00 1.11 63 LYS A CA 19
ATOM 30356 C C . LYS A 1 63 ? 3.421 2.390 7.206 1.00 53.03 63 LYS A C 19
ATOM 30357 O O . LYS A 1 63 ? 4.103 1.658 6.502 1.00 1.51 63 LYS A O 19
ATOM 30376 N N . LYS A 1 64 ? 2.448 1.935 8.038 1.00 11.11 64 LYS A N 19
ATOM 30377 C CA . LYS A 1 64 ? 2.199 0.497 8.268 1.00 42.21 64 LYS A CA 19
ATOM 30378 C C . LYS A 1 64 ? 1.857 -0.213 6.957 1.00 3.42 64 LYS A C 19
ATOM 30379 O O . LYS A 1 64 ? 2.253 -1.352 6.776 1.00 31.40 64 LYS A O 19
ATOM 30398 N N . LEU A 1 65 ? 1.171 0.500 6.034 1.00 64.11 65 LEU A N 19
ATOM 30399 C CA . LEU A 1 65 ? 0.725 -0.081 4.744 1.00 53.54 65 LEU A CA 19
ATOM 30400 C C . LEU A 1 65 ? 1.933 -0.539 3.910 1.00 75.50 65 LEU A C 19
ATOM 30401 O O . LEU A 1 65 ? 1.978 -1.680 3.445 1.00 70.21 65 LEU A O 19
ATOM 30417 N N . LEU A 1 66 ? 2.931 0.351 3.786 1.00 41.12 66 LEU A N 19
ATOM 30418 C CA . LEU A 1 66 ? 4.145 0.097 2.988 1.00 64.24 66 LEU A CA 19
ATOM 30419 C C . LEU A 1 66 ? 5.163 -0.760 3.752 1.00 53.03 66 LEU A C 19
ATOM 30420 O O . LEU A 1 66 ? 6.035 -1.373 3.134 1.00 32.32 66 LEU A O 19
ATOM 30436 N N . GLU A 1 67 ? 5.050 -0.797 5.096 1.00 1.14 67 GLU A N 19
ATOM 30437 C CA . GLU A 1 67 ? 5.874 -1.695 5.926 1.00 72.10 67 GLU A CA 19
ATOM 30438 C C . GLU A 1 67 ? 5.356 -3.135 5.808 1.00 71.34 67 GLU A C 19
ATOM 30439 O O . GLU A 1 67 ? 6.138 -4.088 5.874 1.00 3.23 67 GLU A O 19
ATOM 30451 N N . ARG A 1 68 ? 4.029 -3.279 5.617 1.00 24.11 68 ARG A N 19
ATOM 30452 C CA . ARG A 1 68 ? 3.410 -4.583 5.343 1.00 61.41 68 ARG A CA 19
ATOM 30453 C C . ARG A 1 68 ? 3.731 -5.045 3.913 1.00 31.01 68 ARG A C 19
ATOM 30454 O O . ARG A 1 68 ? 3.938 -6.236 3.699 1.00 43.22 68 ARG A O 19
ATOM 30475 N N . ILE A 1 69 ? 3.785 -4.090 2.944 1.00 3.35 69 ILE A N 19
ATOM 30476 C CA . ILE A 1 69 ? 4.271 -4.361 1.564 1.00 44.45 69 ILE A CA 19
ATOM 30477 C C . ILE A 1 69 ? 5.716 -4.894 1.624 1.00 41.12 69 ILE A C 19
ATOM 30478 O O . ILE A 1 69 ? 6.054 -5.896 0.983 1.00 15.22 69 ILE A O 19
ATOM 30494 N N . ARG A 1 70 ? 6.537 -4.211 2.457 1.00 44.31 70 ARG A N 19
ATOM 30495 C CA . ARG A 1 70 ? 7.957 -4.542 2.679 1.00 4.40 70 ARG A CA 19
ATOM 30496 C C . ARG A 1 70 ? 8.109 -6.014 3.111 1.00 1.23 70 ARG A C 19
ATOM 30497 O O . ARG A 1 70 ? 8.965 -6.735 2.578 1.00 14.32 70 ARG A O 19
ATOM 30518 N N . GLU A 1 71 ? 7.217 -6.446 4.043 1.00 42.42 71 GLU A N 19
ATOM 30519 C CA . GLU A 1 71 ? 7.171 -7.830 4.547 1.00 34.32 71 GLU A CA 19
ATOM 30520 C C . GLU A 1 71 ? 7.039 -8.806 3.383 1.00 12.13 71 GLU A C 19
ATOM 30521 O O . GLU A 1 71 ? 7.770 -9.792 3.311 1.00 43.02 71 GLU A O 19
ATOM 30533 N N . LYS A 1 72 ? 6.128 -8.459 2.453 1.00 11.42 72 LYS A N 19
ATOM 30534 C CA . LYS A 1 72 ? 5.705 -9.342 1.360 1.00 33.53 72 LYS A CA 19
ATOM 30535 C C . LYS A 1 72 ? 6.834 -9.527 0.345 1.00 35.23 72 LYS A C 19
ATOM 30536 O O . LYS A 1 72 ? 7.205 -10.660 0.017 1.00 12.31 72 LYS A O 19
ATOM 30555 N N . ILE A 1 73 ? 7.393 -8.397 -0.109 1.00 31.31 73 ILE A N 19
ATOM 30556 C CA . ILE A 1 73 ? 8.389 -8.375 -1.186 1.00 10.23 73 ILE A CA 19
ATOM 30557 C C . ILE A 1 73 ? 9.711 -9.049 -0.741 1.00 31.41 73 ILE A C 19
ATOM 30558 O O . ILE A 1 73 ? 10.415 -9.635 -1.561 1.00 25.52 73 ILE A O 19
ATOM 30574 N N . GLU A 1 74 ? 10.025 -8.970 0.579 1.00 10.03 74 GLU A N 19
ATOM 30575 C CA . GLU A 1 74 ? 11.238 -9.593 1.158 1.00 32.14 74 GLU A CA 19
ATOM 30576 C C . GLU A 1 74 ? 11.049 -11.108 1.394 1.00 70.33 74 GLU A C 19
ATOM 30577 O O . GLU A 1 74 ? 11.947 -11.901 1.081 1.00 32.50 74 GLU A O 19
ATOM 30589 N N . ARG A 1 75 ? 9.879 -11.504 1.951 1.00 72.02 75 ARG A N 19
ATOM 30590 C CA . ARG A 1 75 ? 9.599 -12.924 2.293 1.00 41.13 75 ARG A CA 19
ATOM 30591 C C . ARG A 1 75 ? 9.416 -13.771 1.021 1.00 73.23 75 ARG A C 19
ATOM 30592 O O . ARG A 1 75 ? 9.634 -14.987 1.039 1.00 53.51 75 ARG A O 19
ATOM 30613 N N . GLU A 1 76 ? 8.984 -13.110 -0.069 1.00 72.13 76 GLU A N 19
ATOM 30614 C CA . GLU A 1 76 ? 8.919 -13.714 -1.399 1.00 10.22 76 GLU A CA 19
ATOM 30615 C C . GLU A 1 76 ? 10.302 -13.590 -2.067 1.00 60.21 76 GLU A C 19
ATOM 30616 O O . GLU A 1 76 ? 11.063 -14.566 -2.104 1.00 54.43 76 GLU A O 19
ATOM 30628 N N . GLY A 1 77 ? 10.628 -12.359 -2.560 1.00 70.21 77 GLY A N 19
ATOM 30629 C CA . GLY A 1 77 ? 11.906 -12.075 -3.229 1.00 73.12 77 GLY A CA 19
ATOM 30630 C C . GLY A 1 77 ? 12.150 -12.960 -4.447 1.00 64.10 77 GLY A C 19
ATOM 30631 O O . GLY A 1 77 ? 13.295 -13.316 -4.749 1.00 32.02 77 GLY A O 19
ATOM 30635 N N . SER A 1 78 ? 11.063 -13.312 -5.143 1.00 62.22 78 SER A N 19
ATOM 30636 C CA . SER A 1 78 ? 11.102 -14.274 -6.249 1.00 40.01 78 SER A CA 19
ATOM 30637 C C . SER A 1 78 ? 11.095 -13.533 -7.587 1.00 50.53 78 SER A C 19
ATOM 30638 O O . SER A 1 78 ? 12.116 -13.526 -8.290 1.00 31.45 78 SER A O 19
ATOM 30646 N N . SER A 1 79 ? 9.954 -12.883 -7.897 1.00 34.13 79 SER A N 19
ATOM 30647 C CA . SER A 1 79 ? 9.732 -12.190 -9.177 1.00 73.32 79 SER A CA 19
ATOM 30648 C C . SER A 1 79 ? 8.295 -11.629 -9.230 1.00 42.13 79 SER A C 19
ATOM 30649 O O . SER A 1 79 ? 8.084 -10.427 -9.428 1.00 61.42 79 SER A O 19
ATOM 30657 N N . GLU A 1 80 ? 7.314 -12.532 -9.039 1.00 64.41 80 GLU A N 19
ATOM 30658 C CA . GLU A 1 80 ? 5.885 -12.259 -9.273 1.00 32.32 80 GLU A CA 19
ATOM 30659 C C . GLU A 1 80 ? 5.257 -11.514 -8.074 1.00 62.20 80 GLU A C 19
ATOM 30660 O O . GLU A 1 80 ? 4.758 -12.135 -7.128 1.00 15.23 80 GLU A O 19
ATOM 30672 N N . VAL A 1 81 ? 5.336 -10.173 -8.115 1.00 20.13 81 VAL A N 19
ATOM 30673 C CA . VAL A 1 81 ? 4.784 -9.284 -7.079 1.00 4.14 81 VAL A CA 19
ATOM 30674 C C . VAL A 1 81 ? 4.165 -8.016 -7.720 1.00 0.23 81 VAL A C 19
ATOM 30675 O O . VAL A 1 81 ? 4.775 -7.386 -8.590 1.00 1.12 81 VAL A O 19
ATOM 30688 N N . GLU A 1 82 ? 2.929 -7.685 -7.298 1.00 33.20 82 GLU A N 19
ATOM 30689 C CA . GLU A 1 82 ? 2.197 -6.487 -7.743 1.00 51.02 82 GLU A CA 19
ATOM 30690 C C . GLU A 1 82 ? 1.384 -5.912 -6.564 1.00 51.12 82 GLU A C 19
ATOM 30691 O O . GLU A 1 82 ? 0.595 -6.626 -5.956 1.00 44.43 82 GLU A O 19
ATOM 30703 N N . VAL A 1 83 ? 1.568 -4.621 -6.269 1.00 22.25 83 VAL A N 19
ATOM 30704 C CA . VAL A 1 83 ? 0.865 -3.907 -5.190 1.00 44.24 83 VAL A CA 19
ATOM 30705 C C . VAL A 1 83 ? -0.291 -3.084 -5.788 1.00 64.11 83 VAL A C 19
ATOM 30706 O O . VAL A 1 83 ? -0.061 -2.159 -6.563 1.00 50.21 83 VAL A O 19
ATOM 30719 N N . ASN A 1 84 ? -1.528 -3.446 -5.436 1.00 35.30 84 ASN A N 19
ATOM 30720 C CA . ASN A 1 84 ? -2.742 -2.790 -5.951 1.00 12.34 84 ASN A CA 19
ATOM 30721 C C . ASN A 1 84 ? -3.294 -1.869 -4.855 1.00 10.01 84 ASN A C 19
ATOM 30722 O O . ASN A 1 84 ? -3.871 -2.345 -3.884 1.00 74.02 84 ASN A O 19
ATOM 30733 N N . VAL A 1 85 ? -3.123 -0.554 -5.014 1.00 4.33 85 VAL A N 19
ATOM 30734 C CA . VAL A 1 85 ? -3.666 0.442 -4.081 1.00 61.42 85 VAL A CA 19
ATOM 30735 C C . VAL A 1 85 ? -5.014 0.936 -4.623 1.00 1.14 85 VAL A C 19
ATOM 30736 O O . VAL A 1 85 ? -5.066 1.639 -5.626 1.00 43.42 85 VAL A O 19
ATOM 30749 N N . HIS A 1 86 ? -6.093 0.508 -3.966 1.00 3.12 86 HIS A N 19
ATOM 30750 C CA . HIS A 1 86 ? -7.476 0.815 -4.349 1.00 53.13 86 HIS A CA 19
ATOM 30751 C C . HIS A 1 86 ? -7.966 1.949 -3.440 1.00 60.41 86 HIS A C 19
ATOM 30752 O O . HIS A 1 86 ? -7.908 1.813 -2.210 1.00 52.13 86 HIS A O 19
ATOM 30767 N N . SER A 1 87 ? -8.432 3.057 -4.026 1.00 54.53 87 SER A N 19
ATOM 30768 C CA . SER A 1 87 ? -8.845 4.238 -3.261 1.00 60.13 87 SER A CA 19
ATOM 30769 C C . SER A 1 87 ? -9.816 5.081 -4.090 1.00 72.31 87 SER A C 19
ATOM 30770 O O . SER A 1 87 ? -9.428 5.637 -5.128 1.00 24.14 87 SER A O 19
ATOM 30778 N N . GLY A 1 88 ? -11.095 5.118 -3.640 1.00 64.43 88 GLY A N 19
ATOM 30779 C CA . GLY A 1 88 ? -12.146 5.919 -4.281 1.00 63.53 88 GLY A CA 19
ATOM 30780 C C . GLY A 1 88 ? -12.535 5.419 -5.672 1.00 12.41 88 GLY A C 19
ATOM 30781 O O . GLY A 1 88 ? -13.190 6.148 -6.428 1.00 63.40 88 GLY A O 19
ATOM 30785 N N . GLY A 1 89 ? -12.139 4.168 -5.995 1.00 51.31 89 GLY A N 19
ATOM 30786 C CA . GLY A 1 89 ? -12.390 3.565 -7.312 1.00 21.52 89 GLY A CA 19
ATOM 30787 C C . GLY A 1 89 ? -11.144 3.471 -8.187 1.00 30.52 89 GLY A C 19
ATOM 30788 O O . GLY A 1 89 ? -11.166 2.776 -9.205 1.00 74.13 89 GLY A O 19
ATOM 30792 N N . GLN A 1 90 ? -10.065 4.188 -7.813 1.00 15.32 90 GLN A N 19
ATOM 30793 C CA . GLN A 1 90 ? -8.790 4.181 -8.566 1.00 62.12 90 GLN A CA 19
ATOM 30794 C C . GLN A 1 90 ? -7.854 3.095 -8.009 1.00 61.32 90 GLN A C 19
ATOM 30795 O O . GLN A 1 90 ? -7.582 3.071 -6.806 1.00 74.42 90 GLN A O 19
ATOM 30809 N N . THR A 1 91 ? -7.363 2.207 -8.893 1.00 25.20 91 THR A N 19
ATOM 30810 C CA . THR A 1 91 ? -6.404 1.150 -8.532 1.00 64.44 91 THR A CA 19
ATOM 30811 C C . THR A 1 91 ? -5.055 1.404 -9.217 1.00 51.13 91 THR A C 19
ATOM 30812 O O . THR A 1 91 ? -4.948 1.314 -10.445 1.00 43.12 91 THR A O 19
ATOM 30823 N N . TRP A 1 92 ? -4.034 1.744 -8.422 1.00 4.34 92 TRP A N 19
ATOM 30824 C CA . TRP A 1 92 ? -2.657 1.880 -8.906 1.00 74.00 92 TRP A CA 19
ATOM 30825 C C . TRP A 1 92 ? -1.923 0.547 -8.673 1.00 4.04 92 TRP A C 19
ATOM 30826 O O . TRP A 1 92 ? -1.759 0.126 -7.527 1.00 14.12 92 TRP A O 19
ATOM 30847 N N . THR A 1 93 ? -1.514 -0.122 -9.760 1.00 71.05 93 THR A N 19
ATOM 30848 C CA . THR A 1 93 ? -0.819 -1.425 -9.706 1.00 14.12 93 THR A CA 19
ATOM 30849 C C . THR A 1 93 ? 0.704 -1.212 -9.858 1.00 62.23 93 THR A C 19
ATOM 30850 O O . THR A 1 93 ? 1.144 -0.554 -10.810 1.00 2.01 93 THR A O 19
ATOM 30861 N N . PHE A 1 94 ? 1.495 -1.753 -8.905 1.00 12.22 94 PHE A N 19
ATOM 30862 C CA . PHE A 1 94 ? 2.955 -1.525 -8.809 1.00 23.31 94 PHE A CA 19
ATOM 30863 C C . PHE A 1 94 ? 3.722 -2.865 -8.872 1.00 12.20 94 PHE A C 19
ATOM 30864 O O . PHE A 1 94 ? 3.719 -3.626 -7.907 1.00 11.30 94 PHE A O 19
ATOM 30881 N N . ASN A 1 95 ? 4.393 -3.128 -9.997 1.00 74.33 95 ASN A N 19
ATOM 30882 C CA . ASN A 1 95 ? 5.315 -4.276 -10.139 1.00 42.11 95 ASN A CA 19
ATOM 30883 C C . ASN A 1 95 ? 6.750 -3.771 -9.942 1.00 73.22 95 ASN A C 19
ATOM 30884 O O . ASN A 1 95 ? 7.026 -2.581 -10.177 1.00 43.12 95 ASN A O 19
ATOM 30895 N N . GLU A 1 96 ? 7.650 -4.675 -9.501 1.00 54.31 96 GLU A N 19
ATOM 30896 C CA . GLU A 1 96 ? 9.046 -4.328 -9.188 1.00 43.52 96 GLU A CA 19
ATOM 30897 C C . GLU A 1 96 ? 9.784 -3.852 -10.457 1.00 22.14 96 GLU A C 19
ATOM 30898 O O . GLU A 1 96 ? 9.800 -4.554 -11.470 1.00 71.31 96 GLU A O 19
ATOM 30910 N N . LYS A 1 97 ? 10.365 -2.646 -10.380 1.00 34.24 97 LYS A N 19
ATOM 30911 C CA . LYS A 1 97 ? 11.170 -2.066 -11.467 1.00 74.30 97 LYS A CA 19
ATOM 30912 C C . LYS A 1 97 ? 12.535 -2.790 -11.534 1.00 43.13 97 LYS A C 19
ATOM 30913 O O . LYS A 1 97 ? 13.280 -2.752 -10.531 1.00 24.14 97 LYS A O 19
ATOM 30933 N N . MET A 1 1 ? 14.997 -37.555 -14.891 1.00 5.11 1 MET A N 20
ATOM 30934 C CA . MET A 1 1 ? 14.382 -38.802 -14.371 1.00 0.53 1 MET A CA 20
ATOM 30935 C C . MET A 1 1 ? 14.061 -38.632 -12.877 1.00 23.14 1 MET A C 20
ATOM 30936 O O . MET A 1 1 ? 14.933 -38.232 -12.100 1.00 74.33 1 MET A O 20
ATOM 30952 N N . GLY A 1 2 ? 12.790 -38.912 -12.501 1.00 0.32 2 GLY A N 20
ATOM 30953 C CA . GLY A 1 2 ? 12.313 -38.763 -11.119 1.00 1.33 2 GLY A CA 20
ATOM 30954 C C . GLY A 1 2 ? 12.288 -37.307 -10.668 1.00 15.15 2 GLY A C 20
ATOM 30955 O O . GLY A 1 2 ? 12.183 -36.397 -11.504 1.00 25.32 2 GLY A O 20
ATOM 30959 N N . HIS A 1 3 ? 12.377 -37.071 -9.347 1.00 73.41 3 HIS A N 20
ATOM 30960 C CA . HIS A 1 3 ? 12.434 -35.712 -8.779 1.00 0.54 3 HIS A CA 20
ATOM 30961 C C . HIS A 1 3 ? 13.499 -35.663 -7.671 1.00 5.24 3 HIS A C 20
ATOM 30962 O O . HIS A 1 3 ? 13.385 -36.352 -6.656 1.00 61.11 3 HIS A O 20
ATOM 30977 N N . HIS A 1 4 ? 14.560 -34.866 -7.899 1.00 64.32 4 HIS A N 20
ATOM 30978 C CA . HIS A 1 4 ? 15.670 -34.715 -6.939 1.00 42.20 4 HIS A CA 20
ATOM 30979 C C . HIS A 1 4 ? 15.266 -33.758 -5.799 1.00 65.20 4 HIS A C 20
ATOM 30980 O O . HIS A 1 4 ? 14.283 -33.008 -5.914 1.00 44.01 4 HIS A O 20
ATOM 30995 N N . HIS A 1 5 ? 16.044 -33.784 -4.711 1.00 15.12 5 HIS A N 20
ATOM 30996 C CA . HIS A 1 5 ? 15.803 -32.952 -3.520 1.00 60.53 5 HIS A CA 20
ATOM 30997 C C . HIS A 1 5 ? 16.523 -31.606 -3.687 1.00 51.53 5 HIS A C 20
ATOM 30998 O O . HIS A 1 5 ? 17.686 -31.566 -4.121 1.00 21.11 5 HIS A O 20
ATOM 31013 N N . HIS A 1 6 ? 15.810 -30.514 -3.363 1.00 73.30 6 HIS A N 20
ATOM 31014 C CA . HIS A 1 6 ? 16.338 -29.132 -3.416 1.00 5.24 6 HIS A CA 20
ATOM 31015 C C . HIS A 1 6 ? 17.227 -28.850 -2.196 1.00 14.14 6 HIS A C 20
ATOM 31016 O O . HIS A 1 6 ? 16.832 -29.118 -1.059 1.00 13.31 6 HIS A O 20
ATOM 31031 N N . HIS A 1 7 ? 18.443 -28.342 -2.459 1.00 71.31 7 HIS A N 20
ATOM 31032 C CA . HIS A 1 7 ? 19.420 -27.939 -1.423 1.00 72.43 7 HIS A CA 20
ATOM 31033 C C . HIS A 1 7 ? 19.846 -26.481 -1.674 1.00 52.40 7 HIS A C 20
ATOM 31034 O O . HIS A 1 7 ? 20.147 -26.110 -2.814 1.00 55.02 7 HIS A O 20
ATOM 31049 N N . HIS A 1 8 ? 19.839 -25.665 -0.605 1.00 1.24 8 HIS A N 20
ATOM 31050 C CA . HIS A 1 8 ? 20.298 -24.259 -0.636 1.00 63.54 8 HIS A CA 20
ATOM 31051 C C . HIS A 1 8 ? 20.941 -23.888 0.708 1.00 22.53 8 HIS A C 20
ATOM 31052 O O . HIS A 1 8 ? 20.684 -24.536 1.731 1.00 74.14 8 HIS A O 20
ATOM 31067 N N . GLU A 1 9 ? 21.746 -22.820 0.686 1.00 51.13 9 GLU A N 20
ATOM 31068 C CA . GLU A 1 9 ? 22.337 -22.213 1.894 1.00 51.43 9 GLU A CA 20
ATOM 31069 C C . GLU A 1 9 ? 21.278 -21.298 2.575 1.00 31.53 9 GLU A C 20
ATOM 31070 O O . GLU A 1 9 ? 20.265 -20.968 1.945 1.00 2.12 9 GLU A O 20
ATOM 31082 N N . ASN A 1 10 ? 21.528 -20.924 3.856 1.00 22.50 10 ASN A N 20
ATOM 31083 C CA . ASN A 1 10 ? 20.632 -20.074 4.686 1.00 34.34 10 ASN A CA 20
ATOM 31084 C C . ASN A 1 10 ? 20.201 -18.794 3.938 1.00 20.13 10 ASN A C 20
ATOM 31085 O O . ASN A 1 10 ? 20.987 -17.853 3.815 1.00 32.11 10 ASN A O 20
ATOM 31096 N N . LEU A 1 11 ? 18.961 -18.804 3.406 1.00 41.25 11 LEU A N 20
ATOM 31097 C CA . LEU A 1 11 ? 18.393 -17.672 2.651 1.00 34.34 11 LEU A CA 20
ATOM 31098 C C . LEU A 1 11 ? 18.151 -16.485 3.600 1.00 44.15 11 LEU A C 20
ATOM 31099 O O . LEU A 1 11 ? 17.236 -16.525 4.435 1.00 44.42 11 LEU A O 20
ATOM 31115 N N . TYR A 1 12 ? 19.010 -15.459 3.490 1.00 44.34 12 TYR A N 20
ATOM 31116 C CA . TYR A 1 12 ? 18.949 -14.274 4.352 1.00 64.33 12 TYR A CA 20
ATOM 31117 C C . TYR A 1 12 ? 17.779 -13.357 3.943 1.00 1.31 12 TYR A C 20
ATOM 31118 O O . TYR A 1 12 ? 17.922 -12.462 3.097 1.00 3.44 12 TYR A O 20
ATOM 31136 N N . PHE A 1 13 ? 16.610 -13.649 4.532 1.00 33.50 13 PHE A N 20
ATOM 31137 C CA . PHE A 1 13 ? 15.364 -12.885 4.332 1.00 32.34 13 PHE A CA 20
ATOM 31138 C C . PHE A 1 13 ? 15.472 -11.465 4.931 1.00 24.21 13 PHE A C 20
ATOM 31139 O O . PHE A 1 13 ? 14.799 -10.534 4.469 1.00 20.02 13 PHE A O 20
ATOM 31156 N N . GLN A 1 14 ? 16.309 -11.348 5.989 1.00 43.41 14 GLN A N 20
ATOM 31157 C CA . GLN A 1 14 ? 16.598 -10.078 6.675 1.00 11.11 14 GLN A CA 20
ATOM 31158 C C . GLN A 1 14 ? 17.224 -9.071 5.688 1.00 23.04 14 GLN A C 20
ATOM 31159 O O . GLN A 1 14 ? 18.419 -9.139 5.371 1.00 5.32 14 GLN A O 20
ATOM 31173 N N . SER A 1 15 ? 16.380 -8.171 5.173 1.00 72.12 15 SER A N 20
ATOM 31174 C CA . SER A 1 15 ? 16.779 -7.160 4.193 1.00 30.43 15 SER A CA 20
ATOM 31175 C C . SER A 1 15 ? 17.317 -5.912 4.912 1.00 62.45 15 SER A C 20
ATOM 31176 O O . SER A 1 15 ? 16.593 -5.270 5.686 1.00 74.23 15 SER A O 20
ATOM 31184 N N . HIS A 1 16 ? 18.607 -5.608 4.661 1.00 13.13 16 HIS A N 20
ATOM 31185 C CA . HIS A 1 16 ? 19.318 -4.447 5.238 1.00 54.54 16 HIS A CA 20
ATOM 31186 C C . HIS A 1 16 ? 18.719 -3.123 4.712 1.00 65.20 16 HIS A C 20
ATOM 31187 O O . HIS A 1 16 ? 18.755 -2.093 5.394 1.00 62.42 16 HIS A O 20
ATOM 31202 N N . MET A 1 17 ? 18.182 -3.178 3.483 1.00 33.12 17 MET A N 20
ATOM 31203 C CA . MET A 1 17 ? 17.433 -2.071 2.866 1.00 14.23 17 MET A CA 20
ATOM 31204 C C . MET A 1 17 ? 16.200 -2.645 2.153 1.00 3.42 17 MET A C 20
ATOM 31205 O O . MET A 1 17 ? 16.289 -3.687 1.492 1.00 14.30 17 MET A O 20
ATOM 31219 N N . THR A 1 18 ? 15.057 -1.967 2.311 1.00 52.14 18 THR A N 20
ATOM 31220 C CA . THR A 1 18 ? 13.784 -2.334 1.652 1.00 21.14 18 THR A CA 20
ATOM 31221 C C . THR A 1 18 ? 13.015 -1.055 1.232 1.00 64.20 18 THR A C 20
ATOM 31222 O O . THR A 1 18 ? 12.174 -1.088 0.326 1.00 54.14 18 THR A O 20
ATOM 31233 N N . ASP A 1 19 ? 13.316 0.083 1.897 1.00 73.11 19 ASP A N 20
ATOM 31234 C CA . ASP A 1 19 ? 12.628 1.367 1.661 1.00 43.24 19 ASP A CA 20
ATOM 31235 C C . ASP A 1 19 ? 13.266 2.129 0.480 1.00 62.24 19 ASP A C 20
ATOM 31236 O O . ASP A 1 19 ? 14.271 2.823 0.646 1.00 64.14 19 ASP A O 20
ATOM 31245 N N . GLU A 1 20 ? 12.717 1.898 -0.723 1.00 74.32 20 GLU A N 20
ATOM 31246 C CA . GLU A 1 20 ? 12.990 2.711 -1.934 1.00 34.41 20 GLU A CA 20
ATOM 31247 C C . GLU A 1 20 ? 11.655 2.932 -2.657 1.00 24.12 20 GLU A C 20
ATOM 31248 O O . GLU A 1 20 ? 11.165 4.063 -2.752 1.00 32.02 20 GLU A O 20
ATOM 31260 N N . LEU A 1 21 ? 11.042 1.820 -3.136 1.00 73.32 21 LEU A N 20
ATOM 31261 C CA . LEU A 1 21 ? 9.696 1.849 -3.742 1.00 72.24 21 LEU A CA 20
ATOM 31262 C C . LEU A 1 21 ? 8.620 2.090 -2.665 1.00 33.42 21 LEU A C 20
ATOM 31263 O O . LEU A 1 21 ? 7.501 2.505 -2.982 1.00 21.24 21 LEU A O 20
ATOM 31279 N N . LEU A 1 22 ? 8.983 1.816 -1.392 1.00 15.32 22 LEU A N 20
ATOM 31280 C CA . LEU A 1 22 ? 8.116 2.077 -0.231 1.00 43.23 22 LEU A CA 20
ATOM 31281 C C . LEU A 1 22 ? 7.880 3.580 -0.041 1.00 63.12 22 LEU A C 20
ATOM 31282 O O . LEU A 1 22 ? 6.778 3.987 0.315 1.00 20.11 22 LEU A O 20
ATOM 31298 N N . GLU A 1 23 ? 8.935 4.391 -0.285 1.00 55.25 23 GLU A N 20
ATOM 31299 C CA . GLU A 1 23 ? 8.867 5.858 -0.150 1.00 71.15 23 GLU A CA 20
ATOM 31300 C C . GLU A 1 23 ? 7.833 6.441 -1.138 1.00 62.43 23 GLU A C 20
ATOM 31301 O O . GLU A 1 23 ? 7.148 7.412 -0.820 1.00 3.43 23 GLU A O 20
ATOM 31313 N N . ARG A 1 24 ? 7.713 5.798 -2.320 1.00 61.02 24 ARG A N 20
ATOM 31314 C CA . ARG A 1 24 ? 6.662 6.116 -3.311 1.00 63.04 24 ARG A CA 20
ATOM 31315 C C . ARG A 1 24 ? 5.271 5.847 -2.713 1.00 53.24 24 ARG A C 20
ATOM 31316 O O . ARG A 1 24 ? 4.353 6.659 -2.856 1.00 22.34 24 ARG A O 20
ATOM 31337 N N . LEU A 1 25 ? 5.157 4.711 -1.995 1.00 5.12 25 LEU A N 20
ATOM 31338 C CA . LEU A 1 25 ? 3.900 4.288 -1.360 1.00 44.51 25 LEU A CA 20
ATOM 31339 C C . LEU A 1 25 ? 3.577 5.226 -0.184 1.00 52.34 25 LEU A C 20
ATOM 31340 O O . LEU A 1 25 ? 2.416 5.503 0.085 1.00 41.42 25 LEU A O 20
ATOM 31356 N N . ARG A 1 26 ? 4.646 5.762 0.453 1.00 30.10 26 ARG A N 20
ATOM 31357 C CA . ARG A 1 26 ? 4.550 6.696 1.592 1.00 54.13 26 ARG A CA 20
ATOM 31358 C C . ARG A 1 26 ? 3.892 8.003 1.150 1.00 74.44 26 ARG A C 20
ATOM 31359 O O . ARG A 1 26 ? 2.964 8.481 1.801 1.00 70.14 26 ARG A O 20
ATOM 31380 N N . GLN A 1 27 ? 4.383 8.547 0.010 1.00 44.11 27 GLN A N 20
ATOM 31381 C CA . GLN A 1 27 ? 3.870 9.799 -0.576 1.00 21.52 27 GLN A CA 20
ATOM 31382 C C . GLN A 1 27 ? 2.414 9.617 -1.032 1.00 75.04 27 GLN A C 20
ATOM 31383 O O . GLN A 1 27 ? 1.593 10.525 -0.898 1.00 34.31 27 GLN A O 20
ATOM 31397 N N . LEU A 1 28 ? 2.118 8.413 -1.555 1.00 42.21 28 LEU A N 20
ATOM 31398 C CA . LEU A 1 28 ? 0.783 8.049 -2.040 1.00 52.10 28 LEU A CA 20
ATOM 31399 C C . LEU A 1 28 ? -0.227 8.027 -0.876 1.00 54.02 28 LEU A C 20
ATOM 31400 O O . LEU A 1 28 ? -1.260 8.697 -0.937 1.00 55.42 28 LEU A O 20
ATOM 31416 N N . PHE A 1 29 ? 0.119 7.279 0.194 1.00 10.33 29 PHE A N 20
ATOM 31417 C CA . PHE A 1 29 ? -0.721 7.143 1.400 1.00 61.22 29 PHE A CA 20
ATOM 31418 C C . PHE A 1 29 ? -0.911 8.499 2.099 1.00 62.30 29 PHE A C 20
ATOM 31419 O O . PHE A 1 29 ? -1.964 8.746 2.677 1.00 22.44 29 PHE A O 20
ATOM 31436 N N . GLU A 1 30 ? 0.133 9.355 2.047 1.00 40.52 30 GLU A N 20
ATOM 31437 C CA . GLU A 1 30 ? 0.085 10.743 2.556 1.00 64.54 30 GLU A CA 20
ATOM 31438 C C . GLU A 1 30 ? -0.913 11.602 1.749 1.00 40.01 30 GLU A C 20
ATOM 31439 O O . GLU A 1 30 ? -1.642 12.424 2.313 1.00 34.34 30 GLU A O 20
ATOM 31451 N N . GLU A 1 31 ? -0.945 11.377 0.427 1.00 34.53 31 GLU A N 20
ATOM 31452 C CA . GLU A 1 31 ? -1.841 12.091 -0.499 1.00 23.22 31 GLU A CA 20
ATOM 31453 C C . GLU A 1 31 ? -3.300 11.612 -0.318 1.00 12.44 31 GLU A C 20
ATOM 31454 O O . GLU A 1 31 ? -4.249 12.312 -0.648 1.00 0.52 31 GLU A O 20
ATOM 31466 N N . LEU A 1 32 ? -3.460 10.388 0.193 1.00 22.33 32 LEU A N 20
ATOM 31467 C CA . LEU A 1 32 ? -4.778 9.809 0.515 1.00 13.15 32 LEU A CA 20
ATOM 31468 C C . LEU A 1 32 ? -5.216 10.234 1.943 1.00 62.53 32 LEU A C 20
ATOM 31469 O O . LEU A 1 32 ? -6.404 10.456 2.217 1.00 0.02 32 LEU A O 20
ATOM 31485 N N . HIS A 1 33 ? -4.200 10.398 2.813 1.00 64.40 33 HIS A N 20
ATOM 31486 C CA . HIS A 1 33 ? -4.337 10.778 4.239 1.00 22.15 33 HIS A CA 20
ATOM 31487 C C . HIS A 1 33 ? -5.044 12.128 4.400 1.00 62.34 33 HIS A C 20
ATOM 31488 O O . HIS A 1 33 ? -5.867 12.285 5.306 1.00 31.33 33 HIS A O 20
ATOM 31503 N N . GLU A 1 34 ? -4.738 13.073 3.490 1.00 20.11 34 GLU A N 20
ATOM 31504 C CA . GLU A 1 34 ? -5.293 14.448 3.526 1.00 44.51 34 GLU A CA 20
ATOM 31505 C C . GLU A 1 34 ? -6.842 14.456 3.519 1.00 13.15 34 GLU A C 20
ATOM 31506 O O . GLU A 1 34 ? -7.470 15.392 4.030 1.00 1.35 34 GLU A O 20
ATOM 31518 N N . ARG A 1 35 ? -7.445 13.401 2.926 1.00 34.23 35 ARG A N 20
ATOM 31519 C CA . ARG A 1 35 ? -8.910 13.246 2.839 1.00 25.42 35 ARG A CA 20
ATOM 31520 C C . ARG A 1 35 ? -9.392 12.004 3.618 1.00 62.20 35 ARG A C 20
ATOM 31521 O O . ARG A 1 35 ? -10.597 11.814 3.794 1.00 4.25 35 ARG A O 20
ATOM 31542 N N . GLY A 1 36 ? -8.432 11.173 4.084 1.00 51.41 36 GLY A N 20
ATOM 31543 C CA . GLY A 1 36 ? -8.719 9.995 4.920 1.00 31.45 36 GLY A CA 20
ATOM 31544 C C . GLY A 1 36 ? -9.594 8.950 4.233 1.00 74.30 36 GLY A C 20
ATOM 31545 O O . GLY A 1 36 ? -10.426 8.305 4.882 1.00 52.15 36 GLY A O 20
ATOM 31549 N N . THR A 1 37 ? -9.378 8.770 2.916 1.00 70.43 37 THR A N 20
ATOM 31550 C CA . THR A 1 37 ? -10.190 7.870 2.066 1.00 72.41 37 THR A CA 20
ATOM 31551 C C . THR A 1 37 ? -9.958 6.383 2.422 1.00 31.22 37 THR A C 20
ATOM 31552 O O . THR A 1 37 ? -8.986 6.039 3.112 1.00 21.33 37 THR A O 20
ATOM 31563 N N . GLU A 1 38 ? -10.874 5.516 1.945 1.00 71.33 38 GLU A N 20
ATOM 31564 C CA . GLU A 1 38 ? -10.785 4.062 2.143 1.00 53.25 38 GLU A CA 20
ATOM 31565 C C . GLU A 1 38 ? -9.710 3.455 1.227 1.00 44.32 38 GLU A C 20
ATOM 31566 O O . GLU A 1 38 ? -9.936 3.240 0.035 1.00 3.14 38 GLU A O 20
ATOM 31578 N N . ILE A 1 39 ? -8.533 3.199 1.813 1.00 31.03 39 ILE A N 20
ATOM 31579 C CA . ILE A 1 39 ? -7.368 2.666 1.101 1.00 63.34 39 ILE A CA 20
ATOM 31580 C C . ILE A 1 39 ? -7.354 1.140 1.251 1.00 44.33 39 ILE A C 20
ATOM 31581 O O . ILE A 1 39 ? -7.146 0.618 2.354 1.00 1.34 39 ILE A O 20
ATOM 31597 N N . VAL A 1 40 ? -7.606 0.434 0.148 1.00 31.13 40 VAL A N 20
ATOM 31598 C CA . VAL A 1 40 ? -7.557 -1.026 0.106 1.00 12.12 40 VAL A CA 20
ATOM 31599 C C . VAL A 1 40 ? -6.221 -1.433 -0.520 1.00 30.42 40 VAL A C 20
ATOM 31600 O O . VAL A 1 40 ? -6.024 -1.300 -1.727 1.00 14.32 40 VAL A O 20
ATOM 31613 N N . VAL A 1 41 ? -5.294 -1.891 0.320 1.00 2.43 41 VAL A N 20
ATOM 31614 C CA . VAL A 1 41 ? -3.965 -2.333 -0.100 1.00 34.04 41 VAL A CA 20
ATOM 31615 C C . VAL A 1 41 ? -4.013 -3.841 -0.378 1.00 41.41 41 VAL A C 20
ATOM 31616 O O . VAL A 1 41 ? -4.487 -4.626 0.452 1.00 23.24 41 VAL A O 20
ATOM 31629 N N . GLU A 1 42 ? -3.538 -4.214 -1.562 1.00 61.23 42 GLU A N 20
ATOM 31630 C CA . GLU A 1 42 ? -3.659 -5.557 -2.109 1.00 54.33 42 GLU A CA 20
ATOM 31631 C C . GLU A 1 42 ? -2.331 -5.924 -2.779 1.00 4.02 42 GLU A C 20
ATOM 31632 O O . GLU A 1 42 ? -1.921 -5.276 -3.739 1.00 75.44 42 GLU A O 20
ATOM 31644 N N . VAL A 1 43 ? -1.625 -6.920 -2.239 1.00 54.32 43 VAL A N 20
ATOM 31645 C CA . VAL A 1 43 ? -0.355 -7.402 -2.817 1.00 14.25 43 VAL A CA 20
ATOM 31646 C C . VAL A 1 43 ? -0.588 -8.787 -3.458 1.00 62.52 43 VAL A C 20
ATOM 31647 O O . VAL A 1 43 ? -1.367 -9.585 -2.942 1.00 54.11 43 VAL A O 20
ATOM 31660 N N . HIS A 1 44 ? 0.043 -9.031 -4.613 1.00 2.12 44 HIS A N 20
ATOM 31661 C CA . HIS A 1 44 ? 0.044 -10.335 -5.301 1.00 43.14 44 HIS A CA 20
ATOM 31662 C C . HIS A 1 44 ? 1.498 -10.683 -5.623 1.00 72.02 44 HIS A C 20
ATOM 31663 O O . HIS A 1 44 ? 2.133 -9.973 -6.409 1.00 73.22 44 HIS A O 20
ATOM 31678 N N . ILE A 1 45 ? 2.053 -11.719 -4.980 1.00 41.43 45 ILE A N 20
ATOM 31679 C CA . ILE A 1 45 ? 3.413 -12.208 -5.288 1.00 14.43 45 ILE A CA 20
ATOM 31680 C C . ILE A 1 45 ? 3.428 -13.747 -5.315 1.00 13.43 45 ILE A C 20
ATOM 31681 O O . ILE A 1 45 ? 3.117 -14.384 -4.306 1.00 12.01 45 ILE A O 20
ATOM 31697 N N . ASN A 1 46 ? 3.752 -14.318 -6.508 1.00 5.14 46 ASN A N 20
ATOM 31698 C CA . ASN A 1 46 ? 3.982 -15.778 -6.733 1.00 2.44 46 ASN A CA 20
ATOM 31699 C C . ASN A 1 46 ? 2.694 -16.620 -6.655 1.00 41.40 46 ASN A C 20
ATOM 31700 O O . ASN A 1 46 ? 2.756 -17.846 -6.799 1.00 62.23 46 ASN A O 20
ATOM 31711 N N . GLY A 1 47 ? 1.538 -15.967 -6.452 1.00 53.41 47 GLY A N 20
ATOM 31712 C CA . GLY A 1 47 ? 0.268 -16.663 -6.199 1.00 13.21 47 GLY A CA 20
ATOM 31713 C C . GLY A 1 47 ? -0.325 -16.283 -4.853 1.00 25.12 47 GLY A C 20
ATOM 31714 O O . GLY A 1 47 ? -1.528 -16.447 -4.632 1.00 11.42 47 GLY A O 20
ATOM 31718 N N . GLU A 1 48 ? 0.530 -15.755 -3.958 1.00 14.24 48 GLU A N 20
ATOM 31719 C CA . GLU A 1 48 ? 0.128 -15.308 -2.617 1.00 51.50 48 GLU A CA 20
ATOM 31720 C C . GLU A 1 48 ? -0.537 -13.933 -2.723 1.00 64.45 48 GLU A C 20
ATOM 31721 O O . GLU A 1 48 ? -0.062 -13.072 -3.468 1.00 42.50 48 GLU A O 20
ATOM 31733 N N . ARG A 1 49 ? -1.635 -13.730 -1.989 1.00 3.43 49 ARG A N 20
ATOM 31734 C CA . ARG A 1 49 ? -2.346 -12.442 -1.978 1.00 63.43 49 ARG A CA 20
ATOM 31735 C C . ARG A 1 49 ? -2.405 -11.873 -0.553 1.00 54.01 49 ARG A C 20
ATOM 31736 O O . ARG A 1 49 ? -2.356 -12.611 0.438 1.00 74.41 49 ARG A O 20
ATOM 31757 N N . ASP A 1 50 ? -2.496 -10.546 -0.492 1.00 13.34 50 ASP A N 20
ATOM 31758 C CA . ASP A 1 50 ? -2.596 -9.756 0.738 1.00 64.13 50 ASP A CA 20
ATOM 31759 C C . ASP A 1 50 ? -3.746 -8.761 0.539 1.00 34.43 50 ASP A C 20
ATOM 31760 O O . ASP A 1 50 ? -3.883 -8.217 -0.554 1.00 61.13 50 ASP A O 20
ATOM 31769 N N . GLU A 1 51 ? -4.592 -8.568 1.560 1.00 74.23 51 GLU A N 20
ATOM 31770 C CA . GLU A 1 51 ? -5.739 -7.645 1.480 1.00 0.11 51 GLU A CA 20
ATOM 31771 C C . GLU A 1 51 ? -5.934 -6.942 2.831 1.00 54.23 51 GLU A C 20
ATOM 31772 O O . GLU A 1 51 ? -6.171 -7.601 3.850 1.00 3.33 51 GLU A O 20
ATOM 31784 N N . ILE A 1 52 ? -5.824 -5.603 2.828 1.00 12.44 52 ILE A N 20
ATOM 31785 C CA . ILE A 1 52 ? -5.903 -4.746 4.030 1.00 20.03 52 ILE A CA 20
ATOM 31786 C C . ILE A 1 52 ? -6.780 -3.530 3.667 1.00 51.32 52 ILE A C 20
ATOM 31787 O O . ILE A 1 52 ? -6.483 -2.848 2.693 1.00 13.53 52 ILE A O 20
ATOM 31803 N N . ARG A 1 53 ? -7.868 -3.275 4.411 1.00 45.51 53 ARG A N 20
ATOM 31804 C CA . ARG A 1 53 ? -8.773 -2.130 4.152 1.00 30.31 53 ARG A CA 20
ATOM 31805 C C . ARG A 1 53 ? -8.711 -1.176 5.362 1.00 31.12 53 ARG A C 20
ATOM 31806 O O . ARG A 1 53 ? -9.029 -1.587 6.486 1.00 23.22 53 ARG A O 20
ATOM 31827 N N . VAL A 1 54 ? -8.287 0.085 5.131 1.00 10.02 54 VAL A N 20
ATOM 31828 C CA . VAL A 1 54 ? -8.226 1.136 6.175 1.00 5.32 54 VAL A CA 20
ATOM 31829 C C . VAL A 1 54 ? -9.070 2.356 5.747 1.00 73.21 54 VAL A C 20
ATOM 31830 O O . VAL A 1 54 ? -9.080 2.732 4.574 1.00 21.44 54 VAL A O 20
ATOM 31843 N N . ARG A 1 55 ? -9.796 2.937 6.714 1.00 35.21 55 ARG A N 20
ATOM 31844 C CA . ARG A 1 55 ? -10.574 4.183 6.536 1.00 12.11 55 ARG A CA 20
ATOM 31845 C C . ARG A 1 55 ? -10.177 5.173 7.638 1.00 30.41 55 ARG A C 20
ATOM 31846 O O . ARG A 1 55 ? -10.098 4.780 8.810 1.00 22.30 55 ARG A O 20
ATOM 31867 N N . ASN A 1 56 ? -9.942 6.443 7.243 1.00 1.22 56 ASN A N 20
ATOM 31868 C CA . ASN A 1 56 ? -9.602 7.557 8.160 1.00 51.22 56 ASN A CA 20
ATOM 31869 C C . ASN A 1 56 ? -8.379 7.207 9.036 1.00 74.22 56 ASN A C 20
ATOM 31870 O O . ASN A 1 56 ? -8.493 7.004 10.249 1.00 73.20 56 ASN A O 20
ATOM 31881 N N . ILE A 1 57 ? -7.216 7.093 8.384 1.00 62.20 57 ILE A N 20
ATOM 31882 C CA . ILE A 1 57 ? -5.937 6.765 9.051 1.00 11.41 57 ILE A CA 20
ATOM 31883 C C . ILE A 1 57 ? -5.026 8.000 9.107 1.00 44.53 57 ILE A C 20
ATOM 31884 O O . ILE A 1 57 ? -5.199 8.935 8.326 1.00 74.53 57 ILE A O 20
ATOM 31900 N N . SER A 1 58 ? -4.073 7.990 10.053 1.00 75.22 58 SER A N 20
ATOM 31901 C CA . SER A 1 58 ? -3.137 9.107 10.277 1.00 64.44 58 SER A CA 20
ATOM 31902 C C . SER A 1 58 ? -1.730 8.758 9.724 1.00 54.13 58 SER A C 20
ATOM 31903 O O . SER A 1 58 ? -1.547 7.691 9.126 1.00 70.12 58 SER A O 20
ATOM 31911 N N . LYS A 1 59 ? -0.741 9.660 9.944 1.00 64.10 59 LYS A N 20
ATOM 31912 C CA . LYS A 1 59 ? 0.575 9.623 9.247 1.00 14.24 59 LYS A CA 20
ATOM 31913 C C . LYS A 1 59 ? 1.447 8.393 9.607 1.00 62.25 59 LYS A C 20
ATOM 31914 O O . LYS A 1 59 ? 2.196 7.901 8.762 1.00 24.21 59 LYS A O 20
ATOM 31933 N N . GLU A 1 60 ? 1.358 7.908 10.852 1.00 33.32 60 GLU A N 20
ATOM 31934 C CA . GLU A 1 60 ? 2.115 6.710 11.294 1.00 54.13 60 GLU A CA 20
ATOM 31935 C C . GLU A 1 60 ? 1.329 5.425 10.983 1.00 43.41 60 GLU A C 20
ATOM 31936 O O . GLU A 1 60 ? 1.921 4.358 10.785 1.00 22.03 60 GLU A O 20
ATOM 31948 N N . GLU A 1 61 ? -0.012 5.544 10.984 1.00 32.23 61 GLU A N 20
ATOM 31949 C CA . GLU A 1 61 ? -0.923 4.422 10.688 1.00 21.30 61 GLU A CA 20
ATOM 31950 C C . GLU A 1 61 ? -0.791 3.973 9.223 1.00 22.42 61 GLU A C 20
ATOM 31951 O O . GLU A 1 61 ? -0.720 2.776 8.944 1.00 32.31 61 GLU A O 20
ATOM 31963 N N . LEU A 1 62 ? -0.710 4.954 8.297 1.00 42.14 62 LEU A N 20
ATOM 31964 C CA . LEU A 1 62 ? -0.572 4.680 6.853 1.00 3.33 62 LEU A CA 20
ATOM 31965 C C . LEU A 1 62 ? 0.780 4.019 6.547 1.00 74.33 62 LEU A C 20
ATOM 31966 O O . LEU A 1 62 ? 0.910 3.254 5.585 1.00 43.00 62 LEU A O 20
ATOM 31982 N N . LYS A 1 63 ? 1.783 4.345 7.390 1.00 41.13 63 LYS A N 20
ATOM 31983 C CA . LYS A 1 63 ? 3.121 3.757 7.316 1.00 64.43 63 LYS A CA 20
ATOM 31984 C C . LYS A 1 63 ? 3.062 2.237 7.493 1.00 33.25 63 LYS A C 20
ATOM 31985 O O . LYS A 1 63 ? 3.822 1.522 6.858 1.00 54.10 63 LYS A O 20
ATOM 32004 N N . LYS A 1 64 ? 2.108 1.755 8.318 1.00 24.14 64 LYS A N 20
ATOM 32005 C CA . LYS A 1 64 ? 1.961 0.316 8.599 1.00 64.45 64 LYS A CA 20
ATOM 32006 C C . LYS A 1 64 ? 1.532 -0.442 7.333 1.00 73.11 64 LYS A C 20
ATOM 32007 O O . LYS A 1 64 ? 1.829 -1.625 7.196 1.00 54.15 64 LYS A O 20
ATOM 32026 N N . LEU A 1 65 ? 0.861 0.278 6.400 1.00 51.32 65 LEU A N 20
ATOM 32027 C CA . LEU A 1 65 ? 0.376 -0.299 5.128 1.00 1.02 65 LEU A CA 20
ATOM 32028 C C . LEU A 1 65 ? 1.560 -0.663 4.216 1.00 53.32 65 LEU A C 20
ATOM 32029 O O . LEU A 1 65 ? 1.649 -1.797 3.744 1.00 4.40 65 LEU A O 20
ATOM 32045 N N . LEU A 1 66 ? 2.485 0.302 3.997 1.00 73.14 66 LEU A N 20
ATOM 32046 C CA . LEU A 1 66 ? 3.696 0.067 3.175 1.00 25.52 66 LEU A CA 20
ATOM 32047 C C . LEU A 1 66 ? 4.667 -0.884 3.896 1.00 65.41 66 LEU A C 20
ATOM 32048 O O . LEU A 1 66 ? 5.449 -1.586 3.255 1.00 61.13 66 LEU A O 20
ATOM 32064 N N . GLU A 1 67 ? 4.581 -0.899 5.248 1.00 3.43 67 GLU A N 20
ATOM 32065 C CA . GLU A 1 67 ? 5.383 -1.797 6.103 1.00 54.10 67 GLU A CA 20
ATOM 32066 C C . GLU A 1 67 ? 4.853 -3.241 6.062 1.00 4.33 67 GLU A C 20
ATOM 32067 O O . GLU A 1 67 ? 5.591 -4.171 6.364 1.00 64.31 67 GLU A O 20
ATOM 32079 N N . ARG A 1 68 ? 3.570 -3.420 5.704 1.00 64.00 68 ARG A N 20
ATOM 32080 C CA . ARG A 1 68 ? 2.987 -4.756 5.428 1.00 22.11 68 ARG A CA 20
ATOM 32081 C C . ARG A 1 68 ? 3.483 -5.268 4.064 1.00 20.40 68 ARG A C 20
ATOM 32082 O O . ARG A 1 68 ? 3.795 -6.456 3.908 1.00 21.34 68 ARG A O 20
ATOM 32103 N N . ILE A 1 69 ? 3.529 -4.342 3.081 1.00 71.34 69 ILE A N 20
ATOM 32104 C CA . ILE A 1 69 ? 3.966 -4.624 1.698 1.00 41.24 69 ILE A CA 20
ATOM 32105 C C . ILE A 1 69 ? 5.447 -5.039 1.670 1.00 74.55 69 ILE A C 20
ATOM 32106 O O . ILE A 1 69 ? 5.816 -6.005 0.993 1.00 73.15 69 ILE A O 20
ATOM 32122 N N . ARG A 1 70 ? 6.279 -4.313 2.466 1.00 11.12 70 ARG A N 20
ATOM 32123 C CA . ARG A 1 70 ? 7.741 -4.524 2.504 1.00 23.41 70 ARG A CA 20
ATOM 32124 C C . ARG A 1 70 ? 8.081 -5.949 2.954 1.00 12.42 70 ARG A C 20
ATOM 32125 O O . ARG A 1 70 ? 9.031 -6.553 2.460 1.00 10.30 70 ARG A O 20
ATOM 32146 N N . GLU A 1 71 ? 7.253 -6.465 3.891 1.00 71.43 71 GLU A N 20
ATOM 32147 C CA . GLU A 1 71 ? 7.366 -7.833 4.393 1.00 65.34 71 GLU A CA 20
ATOM 32148 C C . GLU A 1 71 ? 7.139 -8.821 3.244 1.00 63.15 71 GLU A C 20
ATOM 32149 O O . GLU A 1 71 ? 7.917 -9.743 3.072 1.00 5.33 71 GLU A O 20
ATOM 32161 N N . LYS A 1 72 ? 6.116 -8.541 2.398 1.00 32.31 72 LYS A N 20
ATOM 32162 C CA . LYS A 1 72 ? 5.732 -9.454 1.299 1.00 73.33 72 LYS A CA 20
ATOM 32163 C C . LYS A 1 72 ? 6.866 -9.554 0.271 1.00 50.44 72 LYS A C 20
ATOM 32164 O O . LYS A 1 72 ? 7.308 -10.655 -0.073 1.00 41.52 72 LYS A O 20
ATOM 32183 N N . ILE A 1 73 ? 7.361 -8.381 -0.167 1.00 71.02 73 ILE A N 20
ATOM 32184 C CA . ILE A 1 73 ? 8.363 -8.288 -1.242 1.00 4.22 73 ILE A CA 20
ATOM 32185 C C . ILE A 1 73 ? 9.733 -8.850 -0.798 1.00 62.53 73 ILE A C 20
ATOM 32186 O O . ILE A 1 73 ? 10.465 -9.403 -1.621 1.00 4.11 73 ILE A O 20
ATOM 32202 N N . GLU A 1 74 ? 10.066 -8.717 0.517 1.00 74.03 74 GLU A N 20
ATOM 32203 C CA . GLU A 1 74 ? 11.377 -9.159 1.050 1.00 2.33 74 GLU A CA 20
ATOM 32204 C C . GLU A 1 74 ? 11.385 -10.646 1.490 1.00 73.22 74 GLU A C 20
ATOM 32205 O O . GLU A 1 74 ? 12.442 -11.287 1.474 1.00 22.02 74 GLU A O 20
ATOM 32217 N N . ARG A 1 75 ? 10.214 -11.189 1.906 1.00 3.13 75 ARG A N 20
ATOM 32218 C CA . ARG A 1 75 ? 10.107 -12.615 2.320 1.00 35.12 75 ARG A CA 20
ATOM 32219 C C . ARG A 1 75 ? 10.074 -13.525 1.085 1.00 61.22 75 ARG A C 20
ATOM 32220 O O . ARG A 1 75 ? 10.721 -14.582 1.067 1.00 74.41 75 ARG A O 20
ATOM 32241 N N . GLU A 1 76 ? 9.294 -13.110 0.066 1.00 1.52 76 GLU A N 20
ATOM 32242 C CA . GLU A 1 76 ? 9.191 -13.845 -1.203 1.00 22.11 76 GLU A CA 20
ATOM 32243 C C . GLU A 1 76 ? 10.484 -13.646 -2.016 1.00 11.11 76 GLU A C 20
ATOM 32244 O O . GLU A 1 76 ? 11.131 -14.625 -2.423 1.00 62.51 76 GLU A O 20
ATOM 32256 N N . GLY A 1 77 ? 10.837 -12.356 -2.233 1.00 63.30 77 GLY A N 20
ATOM 32257 C CA . GLY A 1 77 ? 12.071 -11.960 -2.918 1.00 73.53 77 GLY A CA 20
ATOM 32258 C C . GLY A 1 77 ? 12.195 -12.489 -4.346 1.00 31.25 77 GLY A C 20
ATOM 32259 O O . GLY A 1 77 ? 13.312 -12.637 -4.857 1.00 42.11 77 GLY A O 20
ATOM 32263 N N . SER A 1 78 ? 11.046 -12.759 -4.990 1.00 11.34 78 SER A N 20
ATOM 32264 C CA . SER A 1 78 ? 10.986 -13.340 -6.347 1.00 15.14 78 SER A CA 20
ATOM 32265 C C . SER A 1 78 ? 10.684 -12.241 -7.387 1.00 35.32 78 SER A C 20
ATOM 32266 O O . SER A 1 78 ? 10.459 -11.083 -7.023 1.00 2.41 78 SER A O 20
ATOM 32274 N N . SER A 1 79 ? 10.690 -12.620 -8.677 1.00 4.53 79 SER A N 20
ATOM 32275 C CA . SER A 1 79 ? 10.422 -11.703 -9.797 1.00 32.43 79 SER A CA 20
ATOM 32276 C C . SER A 1 79 ? 8.927 -11.333 -9.899 1.00 61.02 79 SER A C 20
ATOM 32277 O O . SER A 1 79 ? 8.601 -10.268 -10.395 1.00 22.52 79 SER A O 20
ATOM 32285 N N . GLU A 1 80 ? 8.045 -12.230 -9.417 1.00 65.21 80 GLU A N 20
ATOM 32286 C CA . GLU A 1 80 ? 6.570 -12.116 -9.570 1.00 33.13 80 GLU A CA 20
ATOM 32287 C C . GLU A 1 80 ? 5.936 -11.134 -8.544 1.00 23.32 80 GLU A C 20
ATOM 32288 O O . GLU A 1 80 ? 5.028 -11.509 -7.807 1.00 72.31 80 GLU A O 20
ATOM 32300 N N . VAL A 1 81 ? 6.370 -9.861 -8.544 1.00 42.22 81 VAL A N 20
ATOM 32301 C CA . VAL A 1 81 ? 5.907 -8.850 -7.555 1.00 5.20 81 VAL A CA 20
ATOM 32302 C C . VAL A 1 81 ? 4.811 -7.938 -8.158 1.00 64.50 81 VAL A C 20
ATOM 32303 O O . VAL A 1 81 ? 4.972 -7.397 -9.246 1.00 32.44 81 VAL A O 20
ATOM 32316 N N . GLU A 1 82 ? 3.692 -7.790 -7.438 1.00 30.03 82 GLU A N 20
ATOM 32317 C CA . GLU A 1 82 ? 2.607 -6.862 -7.806 1.00 52.35 82 GLU A CA 20
ATOM 32318 C C . GLU A 1 82 ? 2.078 -6.199 -6.525 1.00 1.23 82 GLU A C 20
ATOM 32319 O O . GLU A 1 82 ? 1.765 -6.884 -5.554 1.00 70.11 82 GLU A O 20
ATOM 32331 N N . VAL A 1 83 ? 2.040 -4.861 -6.512 1.00 33.11 83 VAL A N 20
ATOM 32332 C CA . VAL A 1 83 ? 1.429 -4.063 -5.431 1.00 30.15 83 VAL A CA 20
ATOM 32333 C C . VAL A 1 83 ? 0.237 -3.313 -6.021 1.00 34.13 83 VAL A C 20
ATOM 32334 O O . VAL A 1 83 ? 0.280 -2.903 -7.179 1.00 51.23 83 VAL A O 20
ATOM 32347 N N . ASN A 1 84 ? -0.839 -3.164 -5.246 1.00 15.43 84 ASN A N 20
ATOM 32348 C CA . ASN A 1 84 ? -2.086 -2.583 -5.744 1.00 62.23 84 ASN A CA 20
ATOM 32349 C C . ASN A 1 84 ? -2.740 -1.742 -4.646 1.00 3.43 84 ASN A C 20
ATOM 32350 O O . ASN A 1 84 ? -3.140 -2.285 -3.616 1.00 44.25 84 ASN A O 20
ATOM 32361 N N . VAL A 1 85 ? -2.821 -0.422 -4.844 1.00 20.41 85 VAL A N 20
ATOM 32362 C CA . VAL A 1 85 ? -3.431 0.492 -3.864 1.00 62.12 85 VAL A CA 20
ATOM 32363 C C . VAL A 1 85 ? -4.735 1.064 -4.441 1.00 53.30 85 VAL A C 20
ATOM 32364 O O . VAL A 1 85 ? -4.702 1.820 -5.402 1.00 23.45 85 VAL A O 20
ATOM 32377 N N . HIS A 1 86 ? -5.869 0.657 -3.867 1.00 41.14 86 HIS A N 20
ATOM 32378 C CA . HIS A 1 86 ? -7.192 1.210 -4.190 1.00 13.42 86 HIS A CA 20
ATOM 32379 C C . HIS A 1 86 ? -7.493 2.319 -3.176 1.00 74.41 86 HIS A C 20
ATOM 32380 O O . HIS A 1 86 ? -7.008 2.257 -2.046 1.00 43.40 86 HIS A O 20
ATOM 32395 N N . SER A 1 87 ? -8.267 3.325 -3.577 1.00 44.32 87 SER A N 20
ATOM 32396 C CA . SER A 1 87 ? -8.739 4.373 -2.663 1.00 0.24 87 SER A CA 20
ATOM 32397 C C . SER A 1 87 ? -9.956 5.083 -3.262 1.00 64.33 87 SER A C 20
ATOM 32398 O O . SER A 1 87 ? -9.811 5.891 -4.188 1.00 11.44 87 SER A O 20
ATOM 32406 N N . GLY A 1 88 ? -11.152 4.760 -2.737 1.00 72.21 88 GLY A N 20
ATOM 32407 C CA . GLY A 1 88 ? -12.402 5.340 -3.217 1.00 61.34 88 GLY A CA 20
ATOM 32408 C C . GLY A 1 88 ? -12.720 4.925 -4.656 1.00 44.22 88 GLY A C 20
ATOM 32409 O O . GLY A 1 88 ? -13.401 3.919 -4.882 1.00 71.32 88 GLY A O 20
ATOM 32413 N N . GLY A 1 89 ? -12.171 5.673 -5.634 1.00 20.20 89 GLY A N 20
ATOM 32414 C CA . GLY A 1 89 ? -12.367 5.395 -7.065 1.00 72.34 89 GLY A CA 20
ATOM 32415 C C . GLY A 1 89 ? -11.070 5.410 -7.876 1.00 65.23 89 GLY A C 20
ATOM 32416 O O . GLY A 1 89 ? -11.117 5.288 -9.105 1.00 74.14 89 GLY A O 20
ATOM 32420 N N . GLN A 1 90 ? -9.906 5.577 -7.205 1.00 64.54 90 GLN A N 20
ATOM 32421 C CA . GLN A 1 90 ? -8.581 5.555 -7.872 1.00 52.21 90 GLN A CA 20
ATOM 32422 C C . GLN A 1 90 ? -7.760 4.348 -7.387 1.00 53.32 90 GLN A C 20
ATOM 32423 O O . GLN A 1 90 ? -7.532 4.189 -6.185 1.00 35.43 90 GLN A O 20
ATOM 32437 N N . THR A 1 91 ? -7.318 3.514 -8.339 1.00 20.42 91 THR A N 20
ATOM 32438 C CA . THR A 1 91 ? -6.478 2.337 -8.073 1.00 12.30 91 THR A CA 20
ATOM 32439 C C . THR A 1 91 ? -5.168 2.453 -8.878 1.00 1.41 91 THR A C 20
ATOM 32440 O O . THR A 1 91 ? -5.191 2.813 -10.061 1.00 35.40 91 THR A O 20
ATOM 32451 N N . TRP A 1 92 ? -4.035 2.173 -8.218 1.00 4.02 92 TRP A N 20
ATOM 32452 C CA . TRP A 1 92 ? -2.700 2.179 -8.832 1.00 51.21 92 TRP A CA 20
ATOM 32453 C C . TRP A 1 92 ? -2.172 0.740 -8.890 1.00 43.21 92 TRP A C 20
ATOM 32454 O O . TRP A 1 92 ? -1.985 0.099 -7.844 1.00 11.50 92 TRP A O 20
ATOM 32475 N N . THR A 1 93 ? -1.962 0.237 -10.114 1.00 11.04 93 THR A N 20
ATOM 32476 C CA . THR A 1 93 ? -1.398 -1.094 -10.363 1.00 45.15 93 THR A CA 20
ATOM 32477 C C . THR A 1 93 ? 0.129 -0.975 -10.536 1.00 73.30 93 THR A C 20
ATOM 32478 O O . THR A 1 93 ? 0.616 -0.518 -11.578 1.00 55.40 93 THR A O 20
ATOM 32489 N N . PHE A 1 94 ? 0.873 -1.355 -9.490 1.00 52.25 94 PHE A N 20
ATOM 32490 C CA . PHE A 1 94 ? 2.343 -1.399 -9.522 1.00 32.21 94 PHE A CA 20
ATOM 32491 C C . PHE A 1 94 ? 2.773 -2.805 -9.965 1.00 51.52 94 PHE A C 20
ATOM 32492 O O . PHE A 1 94 ? 2.608 -3.776 -9.225 1.00 64.55 94 PHE A O 20
ATOM 32509 N N . ASN A 1 95 ? 3.291 -2.901 -11.191 1.00 44.03 95 ASN A N 20
ATOM 32510 C CA . ASN A 1 95 ? 3.758 -4.167 -11.777 1.00 62.21 95 ASN A CA 20
ATOM 32511 C C . ASN A 1 95 ? 5.287 -4.254 -11.673 1.00 11.55 95 ASN A C 20
ATOM 32512 O O . ASN A 1 95 ? 5.974 -3.221 -11.703 1.00 65.41 95 ASN A O 20
ATOM 32523 N N . GLU A 1 96 ? 5.796 -5.494 -11.525 1.00 71.32 96 GLU A N 20
ATOM 32524 C CA . GLU A 1 96 ? 7.239 -5.793 -11.547 1.00 63.03 96 GLU A CA 20
ATOM 32525 C C . GLU A 1 96 ? 7.844 -5.418 -12.914 1.00 0.04 96 GLU A C 20
ATOM 32526 O O . GLU A 1 96 ? 7.243 -5.676 -13.968 1.00 64.10 96 GLU A O 20
ATOM 32538 N N . LYS A 1 97 ? 9.011 -4.759 -12.877 1.00 24.24 97 LYS A N 20
ATOM 32539 C CA . LYS A 1 97 ? 9.643 -4.174 -14.066 1.00 43.24 97 LYS A CA 20
ATOM 32540 C C . LYS A 1 97 ? 10.679 -5.175 -14.652 1.00 1.04 97 LYS A C 20
ATOM 32541 O O . LYS A 1 97 ? 10.295 -6.008 -15.502 1.00 44.31 97 LYS A O 20
#

B-factor: mean 37.8, std 22.71, range [0.03, 75.54]

Foldseek 3Di:
DDDDDDDDDDDCLPDPDQPDVLVVQLVVLVVLLVVQFWKWKWKAAPRDIDTDTGGNDHNVRSSVSSVVLSSVCSNRVDQATWIWIDTDHDIDTDGRD